Protein 9JP8 (pdb70)

Sequence (2112 aa):
MRIEKWVVREHLDGVPDVNRVYEKVVEDVRIDLRPDEMLFRTRYVSVDPYQNGLALETPIGHHMGADSIMEVVEAGPAAAFAVGDLVQGFGGWRTHVVHNGAEELWTTGIFPMVFPAYRRLDPSWYGERLPVSTALGIMGAPGMTAWGTLTRFLEVRPGDTVVVSGASGSIGTLVGQLAKRAGAGRVVGTTGSPGKAEYLRELGFDEVVLYTQGDDAEKVRQALLLAAPDGVDRYFDNLGGTVTDAVFTMLNVDSRVAVCWQWATTVNGELTGPRLLPYIMFPRTTIRGIFAQEWFTEPLLAQMHQELGGLVRDGEIRYHQTVHKGFDEIPAAYRSLYLDREHNRGKVLVEVMRIEKWVVREHLDGVPDVNRVYEKVVEDVRIDLRPDEMLFRTRYVSVDPYQNGLALETPIGHHMGADSIMEVVEAGPAAAFAVGDLVQGFGGWRTHVVHNGAEELWTTGIFPMVFPAYRRLDPSWYGERLPVSTALGIMGAPGMTAWGTLTRFLEVRPGDTVVVSGASGSIGTLVGQLAKRAGAGRVVGTTGSPGKAEYLRELGFDEVVLYTQGDDAEKVRQALLLAAPDGVDRYFDNLGGTVTDAVFTMLNVDSRVAVCWQWATTVNGELTGPRLLPYIMFPRTTIRGIFAQEWFTEPLLAQMHQELGGLVRDGEIRYHQTVHKGFDEIPAAYRSLYLDREHNRGKVLVEVMRIEKWVVREHLDGVPDVNRVYEKVVEDVRIDLRPDEMLFRTRYVSVDPYQNGLALETPIGHHMGADSIMEVVEAGPAAAFAVGDLVQGFGGWRTHVVHNGAEELWTTGIFPMVFPAYRRLDPSWYGERLPVSTALGIMGAPGMTAWGTLTRFLEVRPGDTVVVSGASGSIGTLVGQLAKRAGAGRVVGTTGSPGKAEYLRELGFDEVVLYTQGDDAEKVRQALLLAAPDGVDRYFDNLGGTVTDAVFTMLNVDSRVAVCWQWATTVNGELTGPRLLPYIMFPRTTIRGIFAQEWFTEPLLAQMHQELGGLVRDGEIRYHQTVHKGFDEIPAAYRSLYLDREHNRGKVLVEVMRIEKWVVREHLDGVPDVNRVYEKVVEDVRIDLRPDEMLFRTRYVSVDPYQNGLALETPIGHHMGADSIMEVVEAGPAAAFAVGDLVQGFGGWRTHVVHNGAEELWTTGIFPMVFPAYRRLDPSWYGERLPVSTALGIMGAPGMTAWGTLTRFLEVRPGDTVVVSGASGSIGTLVGQLAKRAGAGRVVGTTGSPGKAEYLRELGFDEVVLYTQGDDAEKVRQALLLAAPDGVDRYFDNLGGTVTDAVFTMLNVDSRVAVCWQWATTVNGELTGPRLLPYIMFPRTTIRGIFAQEWFTEPLLAQMHQELGGLVRDGEIRYHQTVHKGFDEIPAAYRSLYLDREHNRGKVLVEVMRIEKWVVREHLDGVPDVNRVYEKVVEDVRIDLRPDEMLFRTRYVSVDPYQNGLALETPIGHHMGADSIMEVVEAGPAAAFAVGDLVQGFGGWRTHVVHNGAEELWTTGIFPMVFPAYRRLDPSWYGERLPVSTALGIMGAPGMTAWGTLTRFLEVRPGDTVVVSGASGSIGTLVGQLAKRAGAGRVVGTTGSPGKAEYLRELGFDEVVLYTQGDDAEKVRQALLLAAPDGVDRYFDNLGGTVTDAVFTMLNVDSRVAVCWQWATTVNGELTGPRLLPYIMFPRTTIRGIFAQEWFTEPLLAQMHQELGGLVRDGEIRYHQTVHKGFDEIPAAYRSLYLDREHNRGKVLVEVMRIEKWVVREHLDGVPDVNRVYEKVVEDVRIDLRPDEMLFRTRYVSVDPYQNGLALETPIGHHMGADSIMEVVEAGPAAAFAVGDLVQGFGGWRTHVVHNGAEELWTTGIFPMVFPAYRRLDPSWYGERLPVSTALGIMGAPGMTAWGTLTRFLEVRPGDTVVVSGASGSIGTLVGQLAKRAGAGRVVGTTGSPGKAEYLRELGFDEVVLYTQGDDAEKVRQALLLAAPDGVDRYFDNLGGTVTDAVFTMLNVDSRVAVCWQWATTVNGELTGPRLLPYIMFPRTTIRGIFAQEWFTEPLLAQMHQELGGLVRDGEIRYHQTVHKGFDEIPAAYRSLYLDREHNRGKVLVEV

Secondary structure (DSSP, 8-state):
-EEEEEEE-----SS--HHHHEEEEEEE------TT-EEEEEEEEE--TTHHHHHHTSPTTPBPP--EEEEEEEE-TT-SS-TT-EEEE---SBSEEEE----EEE-SSSS-EEEPPPEEE-GGG--SSS-GGGGGTTTSHHHHHHHHHIIIII---TT-EEEETTTTSHHHHHHHHHHHHTT-SEEEEEES-SSTHHHHHHHT-SEEEE--SS--HHHHHHHHHHH-TT-EEEEEESS-THHHHHHTTSEEEEEEEEEE------STTS--S---GGGGGSSSEEEEEE-GGGG-SHHHHHHHHHHHHHHHHTTSS---EEEEESGGGHHHHHHHTTSS-HHHHBEEEEE-/-EEEEEEE----SS-S-HHHHEEEEEEE------TT-EEEEEEEEEE-TTHHHHHHTS-TTSBPP--EEEEEEEE-TT-SS-TT-EEEE---SBSEEEE----EEE-SSSS-EEEPPPEEPPGGG--SSS-GGGGGTTTSHHHHHHHHHIIIII-PPTT-EEEEETTTSHHHHHHHHHHHHTT-SEEEEEES-HHHHHHHHHHS-SEEEE--TTS-HHHHHHHHHHH-TT-EEEEEESS-SHHHHHHTTSEEEEEEEEEE-----EETTEE-S---GGGTTSTTEEEEEE-GGGG--HHHHHHIIIIIHHHHHTTS-----EEEESGGGHHHHHHTTTT--GGGTT-EEEE-/-EEEEEEE----SS---HHHHEEEEEEE------TT-EEEEEEEEEE-TTHHHHHHTSPTTSBPP--EEEEEEEE-TT-SS-TT-EEEE---SBSEEEE----EEE-SSSS-EEEPPPEEPPGGG--SSS-GGGGGTTTSHHHHHHHHHIIIII---TT-EEEEESTTBHHHHHHHHHHHHTT-SEEEEEESSHHHHHHHHHHT-SEEEE--TT--HHHHHHHHHHH-TT-EEEEEESS-THHHHHHTTSEEEEEEEEEE-------SSS-SS---GGGGGSTTEEEEEE-GGGG--HHHHHHHHHHHHHHHHTTSS---EEEEESGGGHHHHHHHHHHS-SS-B-EEEEE-/-EEEEEEE----SS---HHHHEEEEEEE------TT-EEEEEEEEEE-TTHHHHHHTS-TTSBPP--EEEEEEEE-TT-SS-TT-EEEE---SBSEEEE----EEE-SSSS-EEEPPPEEE-GGG-SSSS-GGGGGTTTSHHHHHHHHHIIIII---TT-EEEESSTTSHHHHHHHHHHHHTT-SEEEEEES-GGGHHHHHHHT-SEEEE--BTB-HHHHHHHHHHH-TT-EEEEEESS-SHHHHHHTTSEEEEEEEEEE------TTT---S---GGGTTSSSEEEEEE-GGGG-SHHHHHHIIIIIHHHHHHTSS----EEEE-GGGHHHHHHHHTSS--SS---EEEE-/-EEEEEEE----SS---GGGTEEEEEEE------TT-EEEEEEEEE--TTHHHHHHTSPTTSBPP--EEEEEEEE-TTSSS-TT-EEEE---SBSEEEE----EEE-SSSS-EEEPPPEE--GGG-BTTB-GGGGGTTTSHHHHHHHHHIIIII---TT-EEEESSTTSHHHHHHHHHHHHTT-SEEEEEESSTTHHHHHHHHT-SEEEE--SS--HHHHHHHHHHH-TT-EEEEEESS-HHHHHHHTTSEEEEEEEEEE--HHHHTS--SSS---GGGTTSTTEEEEEE-GGGG--HHHHHHHIIIIIHHHHHTSS---EEEEESGGGHHHHHHGGG-SS-GGG-EEEEE-/-EEEEEEESS---SS--STTTEEEEEEE------TT-EEEEEEEEE--TTHHHHHHHSPTTSBPP--EEEEEEEE-TT-SS-TT-EEEE---SBSEEEE----EEE-SSSS-EEEPPPEEEPGGG--SSS-GGGGGTTTSHHHHHHHHHIIIII---TT-EEEESSTTSHHHHHHHHHHHHTT-SEEEEEESSTTTHHHHHHHT-SEEEE--SS--HHHHHHHHHHH-TT-EEEEEESS-SHHHHHHTTSEEEEEEEEEE-----EETTEE-S---GGGTTSTTEEEEEE-GGGG-SHHHHHHHHHHHHHHHHTTSS---EEEEESGGGHHHHHHTTTSS--TT--EEEEE-

Nearest PDB structures (foldseek):
  1v3t-assembly1_B  TM=8.380E-01  e=1.446E-31  Cavia porcellus
  6eow-assembly2_D-2  TM=8.492E-01  e=2.212E-29  Rubus idaeus
  2y05-assembly4_D  TM=8.395E-01  e=2.498E-29  Homo sapiens
  5zxu-assembly1_A  TM=7.636E-01  e=1.738E-26  Vibrio vulnificus MO6-24/O
  5zxn-assembly1_B  TM=7.685E-01  e=5.501E-25  Vibrio vulnificus MO6-24/O

Structure (mmCIF, N/CA/C/O backbone):
data_9JP8
#
_entry.id   9JP8
#
_cell.length_a   115.734
_cell.length_b   115.734
_cell.length_c   158.271
_cell.angle_alpha   90.00
_cell.angle_beta   90.00
_cell.angle_gamma   120.00
#
_symmetry.space_group_name_H-M   'P 32'
#
loop_
_entity.id
_entity.type
_entity.pdbx_description
1 polymer 'NADP-dependent oxidoreductase'
2 non-polymer 'SULFATE ION'
3 non-polymer 'UNKNOWN LIGAND'
4 water water
#
loop_
_atom_site.group_PDB
_atom_site.id
_atom_site.type_symbol
_atom_site.label_atom_id
_atom_site.label_alt_id
_atom_site.label_comp_id
_atom_site.label_asym_id
_atom_site.label_entity_id
_atom_site.label_seq_id
_atom_site.pdbx_PDB_ins_code
_atom_site.Cartn_x
_atom_site.Cartn_y
_atom_site.Cartn_z
_atom_site.occupancy
_atom_site.B_iso_or_equiv
_atom_site.auth_seq_id
_atom_site.auth_comp_id
_atom_site.auth_asym_id
_atom_site.auth_atom_id
_atom_site.pdbx_PDB_model_num
ATOM 1 N N . MET A 1 1 ? 57.060 -45.628 29.276 1.00 48.55 1 MET A N 1
ATOM 2 C CA . MET A 1 1 ? 56.427 -44.715 28.336 1.00 45.43 1 MET A CA 1
ATOM 3 C C . MET A 1 1 ? 55.355 -45.456 27.539 1.00 42.89 1 MET A C 1
ATOM 4 O O . MET A 1 1 ? 55.484 -46.644 27.240 1.00 38.12 1 MET A O 1
ATOM 9 N N . ARG A 1 2 ? 54.282 -44.751 27.218 1.00 36.55 2 ARG A N 1
ATOM 10 C CA . ARG A 1 2 ? 53.203 -45.313 26.422 1.00 40.11 2 ARG A CA 1
ATOM 11 C C . ARG A 1 2 ? 53.540 -45.146 24.939 1.00 35.00 2 ARG A C 1
ATOM 12 O O . ARG A 1 2 ? 53.782 -44.027 24.480 1.00 37.58 2 ARG A O 1
ATOM 20 N N . ILE A 1 3 ? 53.565 -46.249 24.196 1.00 33.64 3 ILE A N 1
ATOM 21 C CA . ILE A 1 3 ? 53.680 -46.216 22.737 1.00 32.76 3 ILE A CA 1
ATOM 22 C C . ILE A 1 3 ? 52.379 -46.740 22.146 1.00 33.88 3 ILE A C 1
ATOM 23 O O . ILE A 1 3 ? 51.885 -47.798 22.555 1.00 37.53 3 ILE A O 1
ATOM 28 N N . GLU A 1 4 ? 51.809 -45.987 21.211 1.00 28.49 4 GLU A N 1
ATOM 29 C CA . GLU A 1 4 ? 50.556 -46.343 20.570 1.00 28.43 4 GLU A CA 1
ATOM 30 C C . GLU A 1 4 ? 50.800 -46.665 19.099 1.00 33.00 4 GLU A C 1
ATOM 31 O O . GLU A 1 4 ? 51.721 -46.141 18.472 1.00 25.66 4 GLU A O 1
ATOM 37 N N . LYS A 1 5 ? 50.001 -47.567 18.562 1.00 29.82 5 LYS A N 1
ATOM 38 C CA . LYS A 1 5 ? 50.224 -47.938 17.178 1.00 31.33 5 LYS A CA 1
ATOM 39 C C . LYS A 1 5 ? 48.912 -48.389 16.576 1.00 36.85 5 LYS A C 1
ATOM 40 O O . LYS A 1 5 ? 48.073 -48.973 17.269 1.00 35.58 5 LYS A O 1
ATOM 46 N N . TRP A 1 6 ? 48.731 -48.077 15.293 1.00 31.51 6 TRP A N 1
ATOM 47 C CA . TRP A 1 6 ? 47.557 -48.495 14.549 1.00 33.05 6 TRP A CA 1
ATOM 48 C C . TRP A 1 6 ? 47.874 -49.798 13.836 1.00 36.18 6 TRP A C 1
ATOM 49 O O . TRP A 1 6 ? 48.758 -49.836 12.968 1.00 31.30 6 TRP A O 1
ATOM 60 N N . VAL A 1 7 ? 47.148 -50.856 14.197 1.00 34.46 7 VAL A N 1
ATOM 61 C CA . VAL A 1 7 ? 47.433 -52.201 13.730 1.00 35.31 7 VAL A CA 1
ATOM 62 C C . VAL A 1 7 ? 46.317 -52.657 12.808 1.00 34.42 7 VAL A C 1
ATOM 63 O O . VAL A 1 7 ? 45.194 -52.143 12.830 1.00 32.72 7 VAL A O 1
ATOM 67 N N . VAL A 1 8 ? 46.640 -53.651 11.988 1.00 33.74 8 VAL A N 1
ATOM 68 C CA . VAL A 1 8 ? 45.663 -54.217 11.064 1.00 38.40 8 VAL A CA 1
ATOM 69 C C . VAL A 1 8 ? 44.793 -55.187 11.854 1.00 35.62 8 VAL A C 1
ATOM 70 O O . VAL A 1 8 ? 45.273 -56.198 12.372 1.00 38.69 8 VAL A O 1
ATOM 74 N N . ARG A 1 9 ? 43.510 -54.859 11.962 1.00 37.98 9 ARG A N 1
ATOM 75 C CA . ARG A 1 9 ? 42.562 -55.677 12.702 1.00 39.37 9 ARG A CA 1
ATOM 76 C C . ARG A 1 9 ? 42.054 -56.852 11.878 1.00 46.71 9 ARG A C 1
ATOM 77 O O . ARG A 1 9 ? 41.839 -57.944 12.415 1.00 43.60 9 ARG A O 1
ATOM 85 N N . GLU A 1 10 ? 41.844 -56.645 10.581 1.00 42.18 10 GLU A N 1
ATOM 86 C CA . GLU A 1 10 ? 41.180 -57.637 9.750 1.00 45.64 10 GLU A CA 1
ATOM 87 C C . GLU A 1 10 ? 41.564 -57.378 8.300 1.00 48.71 10 GLU A C 1
ATOM 88 O O . GLU A 1 10 ? 42.147 -56.342 7.968 1.00 44.75 10 GLU A O 1
ATOM 94 N N . HIS A 1 11 ? 41.209 -58.328 7.432 1.00 49.06 11 HIS A N 1
ATOM 95 C CA . HIS A 1 11 ? 41.530 -58.275 6.006 1.00 49.72 11 HIS A CA 1
ATOM 96 C C . HIS A 1 11 ? 40.246 -58.127 5.203 1.00 51.33 11 HIS A C 1
ATOM 97 O O . HIS A 1 11 ? 39.426 -59.050 5.160 1.00 53.46 11 HIS A O 1
ATOM 104 N N . LEU A 1 12 ? 40.075 -56.965 4.571 1.00 53.83 12 LEU A N 1
ATOM 105 C CA . LEU A 1 12 ? 38.894 -56.661 3.771 1.00 54.01 12 LEU A CA 1
ATOM 106 C C . LEU A 1 12 ? 39.348 -55.935 2.518 1.00 59.08 12 LEU A C 1
ATOM 107 O O . LEU A 1 12 ? 39.990 -54.884 2.613 1.00 63.49 12 LEU A O 1
ATOM 112 N N . ASP A 1 13 ? 39.009 -56.478 1.354 1.00 62.21 13 ASP A N 1
ATOM 113 C CA . ASP A 1 13 ? 39.349 -55.797 0.115 1.00 64.96 13 ASP A CA 1
ATOM 114 C C . ASP A 1 13 ? 38.362 -54.657 -0.143 1.00 66.84 13 ASP A C 1
ATOM 115 O O . ASP A 1 13 ? 37.317 -54.542 0.505 1.00 69.74 13 ASP A O 1
ATOM 120 N N . GLY A 1 14 ? 38.709 -53.797 -1.096 1.00 64.13 14 GLY A N 1
ATOM 121 C CA . GLY A 1 14 ? 37.843 -52.704 -1.472 1.00 66.93 14 GLY A CA 1
ATOM 122 C C . GLY A 1 14 ? 37.982 -51.514 -0.543 1.00 68.06 14 GLY A C 1
ATOM 123 O O . GLY A 1 14 ? 38.843 -51.469 0.340 1.00 67.59 14 GLY A O 1
ATOM 124 N N . VAL A 1 15 ? 37.115 -50.527 -0.764 1.00 69.89 15 VAL A N 1
ATOM 125 C CA . VAL A 1 15 ? 37.046 -49.351 0.104 1.00 71.19 15 VAL A CA 1
ATOM 126 C C . VAL A 1 15 ? 36.574 -49.815 1.475 1.00 71.67 15 VAL A C 1
ATOM 127 O O . VAL A 1 15 ? 35.383 -50.110 1.663 1.00 73.33 15 VAL A O 1
ATOM 131 N N . PRO A 1 16 ? 37.461 -49.891 2.459 1.00 73.23 16 PRO A N 1
ATOM 132 C CA . PRO A 1 16 ? 37.129 -50.579 3.703 1.00 68.75 16 PRO A CA 1
ATOM 133 C C . PRO A 1 16 ? 36.560 -49.638 4.757 1.00 69.03 16 PRO A C 1
ATOM 134 O O . PRO A 1 16 ? 36.807 -48.430 4.765 1.00 68.54 16 PRO A O 1
ATOM 138 N N . ASP A 1 17 ? 35.769 -50.223 5.650 1.00 67.29 17 ASP A N 1
ATOM 139 C CA . ASP A 1 17 ? 35.417 -49.550 6.894 1.00 64.88 17 ASP A CA 1
ATOM 140 C C . ASP A 1 17 ? 36.687 -49.420 7.724 1.00 60.91 17 ASP A C 1
ATOM 141 O O . ASP A 1 17 ? 37.174 -50.409 8.285 1.00 59.54 17 ASP A O 1
ATOM 146 N N . VAL A 1 18 ? 37.244 -48.209 7.780 1.00 55.23 18 VAL A N 1
ATOM 147 C CA . VAL A 1 18 ? 38.543 -48.030 8.421 1.00 55.39 18 VAL A CA 1
ATOM 148 C C . VAL A 1 18 ? 38.491 -48.477 9.878 1.00 51.89 18 VAL A C 1
ATOM 149 O O . VAL A 1 18 ? 39.469 -49.022 10.403 1.00 51.11 18 VAL A O 1
ATOM 153 N N . ASN A 1 19 ? 37.343 -48.300 10.542 1.00 56.05 19 ASN A N 1
ATOM 154 C CA . ASN A 1 19 ? 37.199 -48.765 11.916 1.00 56.84 19 ASN A CA 1
ATOM 155 C C . ASN A 1 19 ? 37.235 -50.284 12.007 1.00 55.14 19 ASN A C 1
ATOM 156 O O . ASN A 1 19 ? 37.500 -50.825 13.086 1.00 60.46 19 ASN A O 1
ATOM 161 N N . ARG A 1 20 ? 36.981 -50.979 10.900 1.00 55.86 20 ARG A N 1
ATOM 162 C CA . ARG A 1 20 ? 37.073 -52.432 10.871 1.00 55.84 20 ARG A CA 1
ATOM 163 C C . ARG A 1 20 ? 38.475 -52.914 10.519 1.00 50.47 20 ARG A C 1
ATOM 164 O O . ARG A 1 20 ? 38.932 -53.936 11.041 1.00 49.96 20 ARG A O 1
ATOM 172 N N . VAL A 1 21 ? 39.178 -52.202 9.644 1.00 48.39 21 VAL A N 1
ATOM 173 C CA . VAL A 1 21 ? 40.491 -52.688 9.246 1.00 45.09 21 VAL A CA 1
ATOM 174 C C . VAL A 1 21 ? 41.534 -52.371 10.309 1.00 40.58 21 VAL A C 1
ATOM 175 O O . VAL A 1 21 ? 42.418 -53.190 10.587 1.00 38.68 21 VAL A O 1
ATOM 179 N N . TYR A 1 22 ? 41.445 -51.204 10.944 1.00 38.46 22 TYR A N 1
ATOM 180 C CA . TYR A 1 22 ? 42.485 -50.760 11.858 1.00 38.68 22 TYR A CA 1
ATOM 181 C C . TYR A 1 22 ? 41.960 -50.653 13.284 1.00 39.36 22 TYR A C 1
ATOM 182 O O . TYR A 1 22 ? 40.777 -50.382 13.508 1.00 43.40 22 TYR A O 1
ATOM 191 N N . GLU A 1 23 ? 42.868 -50.862 14.245 1.00 37.83 23 GLU A N 1
ATOM 192 C CA . GLU A 1 23 ? 42.586 -50.762 15.672 1.00 40.05 23 GLU A CA 1
ATOM 193 C C . GLU A 1 23 ? 43.789 -50.158 16.388 1.00 39.01 23 GLU A C 1
ATOM 194 O O . GLU A 1 23 ? 44.934 -50.505 16.083 1.00 39.47 23 GLU A O 1
ATOM 200 N N . LYS A 1 24 ? 43.542 -49.271 17.348 1.00 37.54 24 LYS A N 1
ATOM 201 C CA . LYS A 1 24 ? 44.645 -48.674 18.087 1.00 33.46 24 LYS A CA 1
ATOM 202 C C . LYS A 1 24 ? 45.023 -49.553 19.267 1.00 41.08 24 LYS A C 1
ATOM 203 O O . LYS A 1 24 ? 44.159 -49.988 20.032 1.00 38.21 24 LYS A O 1
ATOM 209 N N . VAL A 1 25 ? 46.314 -49.830 19.390 1.00 39.07 25 VAL A N 1
ATOM 210 C CA . VAL A 1 25 ? 46.865 -50.649 20.460 1.00 37.22 25 VAL A CA 1
ATOM 211 C C . VAL A 1 25 ? 47.814 -49.781 21.266 1.00 39.93 25 VAL A C 1
ATOM 212 O O . VAL A 1 25 ? 48.515 -48.933 20.705 1.00 34.89 25 VAL A O 1
ATOM 216 N N . VAL A 1 26 ? 47.809 -49.961 22.588 1.00 40.08 26 VAL A N 1
ATOM 217 C CA . VAL A 1 26 ? 48.650 -49.169 23.475 1.00 36.01 26 VAL A CA 1
ATOM 218 C C . VAL A 1 26 ? 49.479 -50.112 24.330 1.00 43.41 26 VAL A C 1
ATOM 219 O O . VAL A 1 26 ? 49.034 -51.193 24.731 1.00 40.50 26 VAL A O 1
ATOM 223 N N . GLU A 1 27 ? 50.693 -49.677 24.626 1.00 45.87 27 GLU A N 1
ATOM 224 C CA . GLU A 1 27 ? 51.650 -50.532 25.306 1.00 49.10 27 GLU A CA 1
ATOM 225 C C . GLU A 1 27 ? 52.532 -49.649 26.179 1.00 48.18 27 GLU A C 1
ATOM 226 O O . GLU A 1 27 ? 53.025 -48.618 25.717 1.00 42.76 27 GLU A O 1
ATOM 232 N N . ASP A 1 28 ? 52.686 -50.014 27.451 1.00 50.19 28 ASP A N 1
ATOM 233 C CA . ASP A 1 28 ? 53.559 -49.281 28.364 1.00 51.88 28 ASP A CA 1
ATOM 234 C C . ASP A 1 28 ? 54.900 -50.002 28.359 1.00 53.47 28 ASP A C 1
ATOM 235 O O . ASP A 1 28 ? 55.051 -51.052 28.985 1.00 53.43 28 ASP A O 1
ATOM 240 N N . VAL A 1 29 ? 55.867 -49.453 27.627 1.00 52.49 29 VAL A N 1
ATOM 241 C CA . VAL A 1 29 ? 57.167 -50.089 27.473 1.00 54.31 29 VAL A CA 1
ATOM 242 C C . VAL A 1 29 ? 58.218 -49.316 28.251 1.00 54.34 29 VAL A C 1
ATOM 243 O O . VAL A 1 29 ? 58.047 -48.147 28.619 1.00 50.86 29 VAL A O 1
ATOM 247 N N . ARG A 1 30 ? 59.332 -50.002 28.491 1.00 55.95 30 ARG A N 1
ATOM 248 C CA . ARG A 1 30 ? 60.588 -49.397 28.906 1.00 53.42 30 ARG A CA 1
ATOM 249 C C . ARG A 1 30 ? 61.630 -49.750 27.854 1.00 51.39 30 ARG A C 1
ATOM 250 O O . ARG A 1 30 ? 61.769 -50.920 27.485 1.00 53.45 30 ARG A O 1
ATOM 258 N N . ILE A 1 31 ? 62.331 -48.739 27.351 1.00 54.93 31 ILE A N 1
ATOM 259 C CA . ILE A 1 31 ? 63.200 -48.883 26.186 1.00 48.53 31 ILE A CA 1
ATOM 260 C C . ILE A 1 31 ? 64.576 -49.360 26.626 1.00 48.75 31 ILE A C 1
ATOM 261 O O . ILE A 1 31 ? 65.133 -48.874 27.619 1.00 53.28 31 ILE A O 1
ATOM 266 N N . ASP A 1 32 ? 65.129 -50.324 25.882 1.00 46.59 32 ASP A N 1
ATOM 267 C CA . ASP A 1 32 ? 66.466 -50.881 26.124 1.00 46.50 32 ASP A CA 1
ATOM 268 C C . ASP A 1 32 ? 67.122 -51.078 24.752 1.00 43.34 32 ASP A C 1
ATOM 269 O O . ASP A 1 32 ? 66.971 -52.132 24.127 1.00 46.98 32 ASP A O 1
ATOM 274 N N . LEU A 1 33 ? 67.853 -50.061 24.295 1.00 40.40 33 LEU A N 1
ATOM 275 C CA . LEU A 1 33 ? 68.375 -50.046 22.928 1.00 40.10 33 LEU A CA 1
ATOM 276 C C . LEU A 1 33 ? 69.609 -50.926 22.802 1.00 39.30 33 LEU A C 1
ATOM 277 O O . LEU A 1 33 ? 70.524 -50.846 23.627 1.00 38.65 33 LEU A O 1
ATOM 282 N N . ARG A 1 34 ? 69.643 -51.749 21.759 1.00 36.91 34 ARG A N 1
ATOM 283 C CA . ARG A 1 34 ? 70.894 -52.362 21.344 1.00 34.23 34 ARG A CA 1
ATOM 284 C C . ARG A 1 34 ? 71.825 -51.269 20.810 1.00 34.55 34 ARG A C 1
ATOM 285 O O . ARG A 1 34 ? 71.378 -50.153 20.530 1.00 37.48 34 ARG A O 1
ATOM 293 N N . PRO A 1 35 ? 73.128 -51.556 20.683 1.00 34.89 35 PRO A N 1
ATOM 294 C CA . PRO A 1 35 ? 74.095 -50.478 20.416 1.00 34.05 35 PRO A CA 1
ATOM 295 C C . PRO A 1 35 ? 73.819 -49.654 19.172 1.00 35.14 35 PRO A C 1
ATOM 296 O O . PRO A 1 35 ? 74.172 -48.471 19.151 1.00 37.26 35 PRO A O 1
ATOM 300 N N . ASP A 1 36 ? 73.228 -50.229 18.130 1.00 33.29 36 ASP A N 1
ATOM 301 C CA . ASP A 1 36 ? 72.972 -49.498 16.897 1.00 35.28 36 ASP A CA 1
ATOM 302 C C . ASP A 1 36 ? 71.542 -48.995 16.799 1.00 34.85 36 ASP A C 1
ATOM 303 O O . ASP A 1 36 ? 71.174 -48.419 15.771 1.00 31.07 36 ASP A O 1
ATOM 308 N N . GLU A 1 37 ? 70.727 -49.209 17.829 1.00 29.37 37 GLU A N 1
ATOM 309 C CA . GLU A 1 37 ? 69.332 -48.833 17.735 1.00 27.41 37 GLU A CA 1
ATOM 310 C C . GLU A 1 37 ? 69.122 -47.413 18.237 1.00 30.94 37 GLU A C 1
ATOM 311 O O . GLU A 1 37 ? 69.917 -46.864 19.011 1.00 34.35 37 GLU A O 1
ATOM 317 N N . MET A 1 38 ? 68.019 -46.830 17.789 1.00 26.95 38 MET A N 1
ATOM 318 C CA . MET A 1 38 ? 67.572 -45.525 18.234 1.00 26.43 38 MET A CA 1
ATOM 319 C C . MET A 1 38 ? 66.096 -45.614 18.581 1.00 29.70 38 MET A C 1
ATOM 320 O O . MET A 1 38 ? 65.357 -46.407 17.999 1.00 25.87 38 MET A O 1
ATOM 325 N N . LEU A 1 39 ? 65.689 -44.813 19.565 1.00 26.65 39 LEU A N 1
ATOM 326 C CA . LEU A 1 39 ? 64.289 -44.531 19.821 1.00 24.27 39 LEU A CA 1
ATOM 327 C C . LEU A 1 39 ? 63.931 -43.275 19.041 1.00 26.36 39 LEU A C 1
ATOM 328 O O . LEU A 1 39 ? 64.554 -42.220 19.234 1.00 25.82 39 LEU A O 1
ATOM 333 N N . PHE A 1 40 ? 62.927 -43.384 18.170 1.00 22.99 40 PHE A N 1
ATOM 334 C CA . PHE A 1 40 ? 62.460 -42.281 17.355 1.00 26.27 40 PHE A CA 1
ATOM 335 C C . PHE A 1 40 ? 61.084 -41.865 17.832 1.00 22.90 40 PHE A C 1
ATOM 336 O O . PHE A 1 40 ? 60.252 -42.716 18.142 1.00 26.95 40 PHE A O 1
ATOM 344 N N . ARG A 1 41 ? 60.837 -40.565 17.811 1.00 23.13 41 ARG A N 1
ATOM 345 C CA . ARG A 1 41 ? 59.509 -39.999 17.993 1.00 25.83 41 ARG A CA 1
ATOM 346 C C . ARG A 1 41 ? 58.935 -39.635 16.628 1.00 23.65 41 ARG A C 1
ATOM 347 O O . ARG A 1 41 ? 59.515 -38.810 15.920 1.00 23.22 41 ARG A O 1
ATOM 355 N N . THR A 1 42 ? 57.782 -40.196 16.299 1.00 23.57 42 THR A N 1
ATOM 356 C CA . THR A 1 42 ? 57.131 -39.897 15.023 1.00 25.84 42 THR A CA 1
ATOM 357 C C . THR A 1 42 ? 56.576 -38.477 15.030 1.00 29.28 42 THR A C 1
ATOM 358 O O . THR A 1 42 ? 55.843 -38.094 15.949 1.00 28.73 42 THR A O 1
ATOM 362 N N . ARG A 1 43 ? 56.945 -37.684 14.019 1.00 24.77 43 ARG A N 1
ATOM 363 C CA . ARG A 1 43 ? 56.447 -36.317 13.923 1.00 25.82 43 ARG A CA 1
ATOM 364 C C . ARG A 1 43 ? 55.345 -36.160 12.884 1.00 26.99 43 ARG A C 1
ATOM 365 O O . ARG A 1 43 ? 54.390 -35.420 13.122 1.00 26.02 43 ARG A O 1
ATOM 373 N N . TYR A 1 44 ? 55.460 -36.840 11.739 1.00 25.78 44 TYR A N 1
ATOM 374 C CA . TYR A 1 44 ? 54.466 -36.834 10.668 1.00 23.98 44 TYR A CA 1
ATOM 375 C C . TYR A 1 44 ? 54.374 -38.233 10.085 1.00 22.56 44 TYR A C 1
ATOM 376 O O . TYR A 1 44 ? 55.385 -38.938 10.011 1.00 22.56 44 TYR A O 1
ATOM 385 N N . VAL A 1 45 ? 53.169 -38.652 9.706 1.00 21.83 45 VAL A N 1
ATOM 386 C CA . VAL A 1 45 ? 53.026 -39.874 8.919 1.00 26.93 45 VAL A CA 1
ATOM 387 C C . VAL A 1 45 ? 52.306 -39.535 7.624 1.00 26.32 45 VAL A C 1
ATOM 388 O O . VAL A 1 45 ? 51.590 -38.540 7.522 1.00 26.73 45 VAL A O 1
ATOM 392 N N . SER A 1 46 ? 52.504 -40.393 6.630 1.00 26.05 46 SER A N 1
ATOM 393 C CA . SER A 1 46 ? 51.781 -40.327 5.375 1.00 25.08 46 SER A CA 1
ATOM 394 C C . SER A 1 46 ? 50.618 -41.308 5.412 1.00 28.74 46 SER A C 1
ATOM 395 O O . SER A 1 46 ? 50.681 -42.346 6.076 1.00 28.46 46 SER A O 1
ATOM 398 N N . VAL A 1 47 ? 49.548 -40.969 4.700 1.00 24.05 47 VAL A N 1
ATOM 399 C CA . VAL A 1 47 ? 48.480 -41.909 4.403 1.00 25.56 47 VAL A CA 1
ATOM 400 C C . VAL A 1 47 ? 48.341 -41.961 2.887 1.00 30.64 47 VAL A C 1
ATOM 401 O O . VAL A 1 47 ? 48.419 -40.926 2.222 1.00 27.70 47 VAL A O 1
ATOM 405 N N . ASP A 1 48 ? 48.180 -43.164 2.341 1.00 31.92 48 ASP A N 1
ATOM 406 C CA . ASP A 1 48 ? 48.301 -43.338 0.897 1.00 32.59 48 ASP A CA 1
ATOM 407 C C . ASP A 1 48 ? 47.361 -44.436 0.428 1.00 34.15 48 ASP A C 1
ATOM 408 O O . ASP A 1 48 ? 47.098 -45.390 1.172 1.00 31.00 48 ASP A O 1
ATOM 413 N N . PRO A 1 49 ? 46.872 -44.355 -0.813 1.00 34.46 49 PRO A N 1
ATOM 414 C CA . PRO A 1 49 ? 45.951 -45.396 -1.295 1.00 31.72 49 PRO A CA 1
ATOM 415 C C . PRO A 1 49 ? 46.548 -46.788 -1.326 1.00 29.93 49 PRO A C 1
ATOM 416 O O . PRO A 1 49 ? 45.794 -47.757 -1.184 1.00 35.93 49 PRO A O 1
ATOM 420 N N . TYR A 1 50 ? 47.872 -46.929 -1.478 1.00 28.68 50 TYR A N 1
ATOM 421 C CA . TYR A 1 50 ? 48.481 -48.261 -1.477 1.00 34.03 50 TYR A CA 1
ATOM 422 C C . TYR A 1 50 ? 48.333 -48.979 -0.145 1.00 35.69 50 TYR A C 1
ATOM 423 O O . TYR A 1 50 ? 48.461 -50.210 -0.090 1.00 29.34 50 TYR A O 1
ATOM 432 N N . GLN A 1 51 ? 48.069 -48.249 0.931 1.00 32.41 51 GLN A N 1
ATOM 433 C CA . GLN A 1 51 ? 47.959 -48.910 2.219 1.00 31.29 51 GLN A CA 1
ATOM 434 C C . GLN A 1 51 ? 46.779 -49.869 2.289 1.00 35.27 51 GLN A C 1
ATOM 435 O O . GLN A 1 51 ? 46.773 -50.760 3.146 1.00 35.73 51 GLN A O 1
ATOM 441 N N . ASN A 1 52 ? 45.797 -49.740 1.399 1.00 37.92 52 ASN A N 1
ATOM 442 C CA . ASN A 1 52 ? 44.780 -50.782 1.286 1.00 39.04 52 ASN A CA 1
ATOM 443 C C . ASN A 1 52 ? 45.411 -52.125 0.936 1.00 40.59 52 ASN A C 1
ATOM 444 O O . ASN A 1 52 ? 45.195 -53.125 1.631 1.00 38.35 52 ASN A O 1
ATOM 449 N N . GLY A 1 53 ? 46.198 -52.164 -0.145 1.00 38.89 53 GLY A N 1
ATOM 450 C CA . GLY A 1 53 ? 46.818 -53.417 -0.551 1.00 38.09 53 GLY A CA 1
ATOM 451 C C . GLY A 1 53 ? 47.850 -53.917 0.442 1.00 37.75 53 GLY A C 1
ATOM 452 O O . GLY A 1 53 ? 47.940 -55.122 0.704 1.00 38.68 53 GLY A O 1
ATOM 453 N N . LEU A 1 54 ? 48.628 -53.003 1.026 1.00 34.87 54 LEU A N 1
ATOM 454 C CA . LEU A 1 54 ? 49.610 -53.401 2.033 1.00 32.95 54 LEU A CA 1
ATOM 455 C C . LEU A 1 54 ? 48.935 -53.966 3.279 1.00 31.28 54 LEU A C 1
ATOM 456 O O . LEU A 1 54 ? 49.444 -54.913 3.893 1.00 32.52 54 LEU A O 1
ATOM 461 N N . ALA A 1 55 ? 47.794 -53.397 3.677 1.00 33.47 55 ALA A N 1
ATOM 462 C CA . ALA A 1 55 ? 47.087 -53.931 4.839 1.00 37.53 55 ALA A CA 1
ATOM 463 C C . ALA A 1 55 ? 46.687 -55.383 4.609 1.00 39.66 55 ALA A C 1
ATOM 464 O O . ALA A 1 55 ? 46.786 -56.214 5.521 1.00 37.64 55 ALA A O 1
ATOM 466 N N . LEU A 1 56 ? 46.268 -55.715 3.382 1.00 33.46 56 LEU A N 1
ATOM 467 C CA . LEU A 1 56 ? 45.897 -57.088 3.075 1.00 35.22 56 LEU A CA 1
ATOM 468 C C . LEU A 1 56 ? 47.076 -58.033 3.188 1.00 38.88 56 LEU A C 1
ATOM 469 O O . LEU A 1 56 ? 46.866 -59.228 3.402 1.00 37.61 56 LEU A O 1
ATOM 474 N N . GLU A 1 57 ? 48.309 -57.532 3.084 1.00 34.15 57 GLU A N 1
ATOM 475 C CA . GLU A 1 57 ? 49.484 -58.377 3.219 1.00 35.76 57 GLU A CA 1
ATOM 476 C C . GLU A 1 57 ? 50.132 -58.268 4.585 1.00 41.23 57 GLU A C 1
ATOM 477 O O . GLU A 1 57 ? 51.199 -58.849 4.791 1.00 42.51 57 GLU A O 1
ATOM 483 N N . THR A 1 58 ? 49.516 -57.536 5.526 1.00 38.00 58 THR A N 1
ATOM 484 C CA . THR A 1 58 ? 50.123 -57.338 6.834 1.00 36.32 58 THR A CA 1
ATOM 485 C C . THR A 1 58 ? 49.513 -58.322 7.819 1.00 39.98 58 THR A C 1
ATOM 486 O O . THR A 1 58 ? 48.280 -58.442 7.867 1.00 38.74 58 THR A O 1
ATOM 490 N N . PRO A 1 59 ? 50.317 -59.065 8.580 1.00 42.23 59 PRO A N 1
ATOM 491 C CA . PRO A 1 59 ? 49.741 -60.031 9.524 1.00 40.39 59 PRO A CA 1
ATOM 492 C C . PRO A 1 59 ? 48.837 -59.330 10.521 1.00 42.62 59 PRO A C 1
ATOM 493 O O . PRO A 1 59 ? 49.096 -58.196 10.924 1.00 37.93 59 PRO A O 1
ATOM 497 N N . ILE A 1 60 ? 47.749 -60.007 10.886 1.00 44.25 60 ILE A N 1
ATOM 498 C CA . ILE A 1 60 ? 46.810 -59.458 11.854 1.00 42.18 60 ILE A CA 1
ATOM 499 C C . ILE A 1 60 ? 47.564 -59.072 13.121 1.00 43.35 60 ILE A C 1
ATOM 500 O O . ILE A 1 60 ? 48.411 -59.828 13.609 1.00 39.68 60 ILE A O 1
ATOM 505 N N . GLY A 1 61 ? 47.301 -57.862 13.624 1.00 41.13 61 GLY A N 1
ATOM 506 C CA . GLY A 1 61 ? 47.960 -57.361 14.811 1.00 38.45 61 GLY A CA 1
ATOM 507 C C . GLY A 1 61 ? 49.229 -56.566 14.567 1.00 39.16 61 GLY A C 1
ATOM 508 O O . GLY A 1 61 ? 49.734 -55.940 15.504 1.00 37.06 61 GLY A O 1
ATOM 509 N N . HIS A 1 62 ? 49.769 -56.575 13.348 1.00 38.31 62 HIS A N 1
ATOM 510 C CA . HIS A 1 62 ? 50.978 -55.819 13.041 1.00 40.59 62 HIS A CA 1
ATOM 511 C C . HIS A 1 62 ? 50.609 -54.384 12.678 1.00 32.98 62 HIS A C 1
ATOM 512 O O . HIS A 1 62 ? 49.498 -54.121 12.220 1.00 33.08 62 HIS A O 1
ATOM 519 N N . HIS A 1 63 ? 51.537 -53.452 12.919 1.00 32.23 63 HIS A N 1
ATOM 520 C CA . HIS A 1 63 ? 51.267 -52.038 12.655 1.00 30.52 63 HIS A CA 1
ATOM 521 C C . HIS A 1 63 ? 51.239 -51.773 11.149 1.00 31.64 63 HIS A C 1
ATOM 522 O O . HIS A 1 63 ? 51.843 -52.498 10.361 1.00 29.38 63 HIS A O 1
ATOM 529 N N . MET A 1 64 ? 50.508 -50.734 10.759 1.00 29.55 64 MET A N 1
ATOM 530 C CA . MET A 1 64 ? 50.389 -50.361 9.353 1.00 33.29 64 MET A CA 1
ATOM 531 C C . MET A 1 64 ? 51.667 -49.649 8.937 1.00 33.31 64 MET A C 1
ATOM 532 O O . MET A 1 64 ? 52.082 -48.679 9.586 1.00 32.94 64 MET A O 1
ATOM 537 N N . GLY A 1 65 ? 52.334 -50.170 7.912 1.00 30.95 65 GLY A N 1
ATOM 538 C CA . GLY A 1 65 ? 53.509 -49.502 7.387 1.00 32.00 65 GLY A CA 1
ATOM 539 C C . GLY A 1 65 ? 53.152 -48.178 6.743 1.00 30.37 65 GLY A C 1
ATOM 540 O O . GLY A 1 65 ? 52.061 -47.994 6.204 1.00 32.70 65 GLY A O 1
ATOM 541 N N . ALA A 1 66 ? 54.094 -47.239 6.803 1.00 28.07 66 ALA A N 1
ATOM 542 C CA . ALA A 1 66 ? 53.878 -45.895 6.288 1.00 29.99 66 ALA A CA 1
ATOM 543 C C . ALA A 1 66 ? 55.204 -45.173 6.262 1.00 29.21 66 ALA A C 1
ATOM 544 O O . ALA A 1 66 ? 56.020 -45.359 7.162 1.00 26.48 66 ALA A O 1
ATOM 546 N N . ASP A 1 67 ? 55.408 -44.352 5.239 1.00 26.97 67 ASP A N 1
ATOM 547 C CA . ASP A 1 67 ? 56.508 -43.403 5.265 1.00 24.75 67 ASP A CA 1
ATOM 548 C C . ASP A 1 67 ? 56.245 -42.329 6.313 1.00 24.08 67 ASP A C 1
ATOM 549 O O . ASP A 1 67 ? 55.126 -41.829 6.455 1.00 23.36 67 ASP A O 1
ATOM 554 N N . SER A 1 68 ? 57.280 -41.955 7.047 1.00 28.23 68 SER A N 1
ATOM 555 C CA . SER A 1 68 ? 57.055 -41.014 8.127 1.00 25.64 68 SER A CA 1
ATOM 556 C C . SER A 1 68 ? 58.294 -40.157 8.318 1.00 24.76 68 SER A C 1
ATOM 557 O O . SER A 1 68 ? 59.369 -40.441 7.777 1.00 22.14 68 SER A O 1
ATOM 560 N N . ILE A 1 69 ? 58.129 -39.105 9.120 1.00 22.07 69 ILE A N 1
ATOM 561 C CA . ILE A 1 69 ? 59.224 -38.264 9.581 1.00 20.34 69 ILE A CA 1
ATOM 562 C C . ILE A 1 69 ? 59.357 -38.494 11.085 1.00 24.35 69 ILE A C 1
ATOM 563 O O . ILE A 1 69 ? 58.361 -38.425 11.808 1.00 25.60 69 ILE A O 1
ATOM 568 N N . MET A 1 70 ? 60.571 -38.787 11.543 1.00 21.96 70 MET A N 1
ATOM 569 C CA . MET A 1 70 ? 60.816 -39.192 12.923 1.00 26.24 70 MET A CA 1
ATOM 570 C C . MET A 1 70 ? 61.997 -38.416 13.469 1.00 26.89 70 MET A C 1
ATOM 571 O O . MET A 1 70 ? 62.891 -37.993 12.725 1.00 26.00 70 MET A O 1
ATOM 576 N N . GLU A 1 71 ? 61.996 -38.234 14.786 1.00 25.34 71 GLU A N 1
ATOM 577 C CA . GLU A 1 71 ? 63.022 -37.485 15.489 1.00 25.47 71 GLU A CA 1
ATOM 578 C C . GLU A 1 71 ? 63.735 -38.422 16.450 1.00 26.37 71 GLU A C 1
ATOM 579 O O . GLU A 1 71 ? 63.087 -39.153 17.208 1.00 26.53 71 GLU A O 1
ATOM 585 N N . VAL A 1 72 ? 65.059 -38.398 16.419 1.00 23.74 72 VAL A N 1
ATOM 586 C CA . VAL A 1 72 ? 65.849 -39.258 17.285 1.00 23.72 72 VAL A CA 1
ATOM 587 C C . VAL A 1 72 ? 65.798 -38.655 18.678 1.00 27.71 72 VAL A C 1
ATOM 588 O O . VAL A 1 72 ? 66.243 -37.521 18.880 1.00 25.83 72 VAL A O 1
ATOM 592 N N . VAL A 1 73 ? 65.270 -39.408 19.631 1.00 28.29 73 VAL A N 1
ATOM 593 C CA . VAL A 1 73 ? 65.190 -38.940 21.009 1.00 27.60 73 VAL A CA 1
ATOM 594 C C . VAL A 1 73 ? 66.117 -39.706 21.940 1.00 29.07 73 VAL A C 1
ATOM 595 O O . VAL A 1 73 ? 66.474 -39.170 22.997 1.00 33.41 73 VAL A O 1
ATOM 599 N N . GLU A 1 74 ? 66.546 -40.912 21.569 1.00 28.28 74 GLU A N 1
ATOM 600 C CA . GLU A 1 74 ? 67.565 -41.673 22.279 1.00 32.72 74 GLU A CA 1
ATOM 601 C C . GLU A 1 74 ? 68.359 -42.469 21.243 1.00 34.64 74 GLU A C 1
ATOM 602 O O . GLU A 1 74 ? 67.799 -42.892 20.232 1.00 32.30 74 GLU A O 1
ATOM 608 N N . ALA A 1 75 ? 69.661 -42.648 21.474 1.00 31.09 75 ALA A N 1
ATOM 609 C CA . ALA A 1 75 ? 70.514 -43.355 20.523 1.00 34.33 75 ALA A CA 1
ATOM 610 C C . ALA A 1 75 ? 71.529 -44.222 21.250 1.00 39.20 75 ALA A C 1
ATOM 611 O O . ALA A 1 75 ? 72.153 -43.777 22.217 1.00 38.47 75 ALA A O 1
ATOM 613 N N . GLY A 1 76 ? 71.698 -45.456 20.772 1.00 36.69 76 GLY A N 1
ATOM 614 C CA . GLY A 1 76 ? 72.776 -46.307 21.225 1.00 37.35 76 GLY A CA 1
ATOM 615 C C . GLY A 1 76 ? 74.116 -45.763 20.774 1.00 37.08 76 GLY A C 1
ATOM 616 O O . GLY A 1 76 ? 74.192 -44.893 19.908 1.00 39.34 76 GLY A O 1
ATOM 617 N N . PRO A 1 77 ? 75.209 -46.271 21.351 1.00 39.22 77 PRO A N 1
ATOM 618 C CA . PRO A 1 77 ? 76.533 -45.717 21.019 1.00 36.45 77 PRO A CA 1
ATOM 619 C C . PRO A 1 77 ? 76.970 -45.973 19.587 1.00 39.48 77 PRO A C 1
ATOM 620 O O . PRO A 1 77 ? 77.836 -45.243 19.088 1.00 43.30 77 PRO A O 1
ATOM 624 N N . ALA A 1 78 ? 76.431 -46.991 18.917 1.00 39.00 78 ALA A N 1
ATOM 625 C CA . ALA A 1 78 ? 76.821 -47.312 17.550 1.00 39.73 78 ALA A CA 1
ATOM 626 C C . ALA A 1 78 ? 75.762 -46.914 16.532 1.00 36.95 78 ALA A C 1
ATOM 627 O O . ALA A 1 78 ? 75.725 -47.479 15.433 1.00 38.28 78 ALA A O 1
ATOM 629 N N . ALA A 1 79 ? 74.903 -45.954 16.861 1.00 38.65 79 ALA A N 1
ATOM 630 C CA . ALA A 1 79 ? 73.749 -45.675 16.017 1.00 33.82 79 ALA A CA 1
ATOM 631 C C . ALA A 1 79 ? 74.114 -44.787 14.833 1.00 35.12 79 ALA A C 1
ATOM 632 O O . ALA A 1 79 ? 75.076 -44.013 14.871 1.00 32.21 79 ALA A O 1
ATOM 634 N N . ALA A 1 80 ? 73.315 -44.913 13.773 1.00 32.21 80 ALA A N 1
ATOM 635 C CA . ALA A 1 80 ? 73.539 -44.158 12.548 1.00 30.73 80 ALA A CA 1
ATOM 636 C C . ALA A 1 80 ? 73.293 -42.666 12.729 1.00 34.42 80 ALA A C 1
ATOM 637 O O . ALA A 1 80 ? 73.907 -41.855 12.029 1.00 34.48 80 ALA A O 1
ATOM 639 N N . PHE A 1 81 ? 72.411 -42.279 13.653 1.00 32.17 81 PHE A N 1
ATOM 640 C CA . PHE A 1 81 ? 71.986 -40.892 13.770 1.00 29.33 81 PHE A CA 1
ATOM 641 C C . PHE A 1 81 ? 72.130 -40.434 15.219 1.00 33.25 81 PHE A C 1
ATOM 642 O O . PHE A 1 81 ? 72.260 -41.246 16.138 1.00 29.34 81 PHE A O 1
ATOM 650 N N . ALA A 1 82 ? 72.113 -39.116 15.409 1.00 34.81 82 ALA A N 1
ATOM 651 C CA . ALA A 1 82 ? 72.294 -38.499 16.712 1.00 31.37 82 ALA A CA 1
ATOM 652 C C . ALA A 1 82 ? 70.981 -37.927 17.231 1.00 32.17 82 ALA A C 1
ATOM 653 O O . ALA A 1 82 ? 70.062 -37.610 16.470 1.00 33.19 82 ALA A O 1
ATOM 655 N N . VAL A 1 83 ? 70.905 -37.803 18.558 1.00 29.20 83 VAL A N 1
ATOM 656 C CA . VAL A 1 83 ? 69.727 -37.232 19.194 1.00 28.99 83 VAL A CA 1
ATOM 657 C C . VAL A 1 83 ? 69.452 -35.857 18.594 1.00 25.06 83 VAL A C 1
ATOM 658 O O . VAL A 1 83 ? 70.373 -35.087 18.307 1.00 27.20 83 VAL A O 1
ATOM 662 N N . GLY A 1 84 ? 68.179 -35.578 18.324 1.00 27.82 84 GLY A N 1
ATOM 663 C CA . GLY A 1 84 ? 67.792 -34.339 17.690 1.00 27.67 84 GLY A CA 1
ATOM 664 C C . GLY A 1 84 ? 67.731 -34.402 16.178 1.00 30.04 84 GLY A C 1
ATOM 665 O O . GLY A 1 84 ? 67.179 -33.486 15.559 1.00 29.26 84 GLY A O 1
ATOM 666 N N . ASP A 1 85 ? 68.277 -35.444 15.565 1.00 31.15 85 ASP A N 1
ATOM 667 C CA . ASP A 1 85 ? 68.218 -35.557 14.112 1.00 28.32 85 ASP A CA 1
ATOM 668 C C . ASP A 1 85 ? 66.796 -35.855 13.673 1.00 30.66 85 ASP A C 1
ATOM 669 O O . ASP A 1 85 ? 66.060 -36.584 14.346 1.00 33.44 85 ASP A O 1
ATOM 674 N N . LEU A 1 86 ? 66.411 -35.275 12.543 1.00 30.30 86 LEU A N 1
ATOM 675 C CA . LEU A 1 86 ? 65.152 -35.574 11.889 1.00 27.77 86 LEU A CA 1
ATOM 676 C C . LEU A 1 86 ? 65.446 -36.521 10.736 1.00 31.36 86 LEU A C 1
ATOM 677 O O . LEU A 1 86 ? 66.422 -36.337 10.003 1.00 25.45 86 LEU A O 1
ATOM 682 N N . VAL A 1 87 ? 64.627 -37.553 10.606 1.00 28.54 87 VAL A N 1
ATOM 683 C CA . VAL A 1 87 ? 64.930 -38.675 9.730 1.00 27.74 87 VAL A CA 1
ATOM 684 C C . VAL A 1 87 ? 63.645 -39.070 9.014 1.00 30.99 87 VAL A C 1
ATOM 685 O O . VAL A 1 87 ? 62.555 -38.947 9.577 1.00 31.37 87 VAL A O 1
ATOM 689 N N . GLN A 1 88 ? 63.753 -39.466 7.743 1.00 26.94 88 GLN A N 1
ATOM 690 C CA . GLN A 1 88 ? 62.602 -39.951 6.994 1.00 24.91 88 GLN A CA 1
ATOM 691 C C . GLN A 1 88 ? 62.775 -41.438 6.719 1.00 23.88 88 GLN A C 1
ATOM 692 O O . GLN A 1 88 ? 63.836 -41.868 6.252 1.00 24.67 88 GLN A O 1
ATOM 698 N N . GLY A 1 89 ? 61.741 -42.216 7.015 1.00 26.18 89 GLY A N 1
ATOM 699 C CA . GLY A 1 89 ? 61.832 -43.658 6.852 1.00 28.10 89 GLY A CA 1
ATOM 700 C C . GLY A 1 89 ? 60.456 -44.272 6.934 1.00 25.66 89 GLY A C 1
ATOM 701 O O . GLY A 1 89 ? 59.460 -43.584 7.169 1.00 24.46 89 GLY A O 1
ATOM 702 N N . PHE A 1 90 ? 60.404 -45.589 6.710 1.00 27.14 90 PHE A N 1
ATOM 703 C CA . PHE A 1 90 ? 59.138 -46.321 6.697 1.00 25.78 90 PHE A CA 1
ATOM 704 C C . PHE A 1 90 ? 58.738 -46.722 8.119 1.00 25.36 90 PHE A C 1
ATOM 705 O O . PHE A 1 90 ? 58.486 -47.890 8.427 1.00 25.28 90 PHE A O 1
ATOM 713 N N . GLY A 1 91 ? 58.643 -45.716 8.984 1.00 29.04 91 GLY A N 1
ATOM 714 C CA . GLY A 1 91 ? 58.372 -45.971 10.397 1.00 26.32 91 GLY A CA 1
ATOM 715 C C . GLY A 1 91 ? 56.966 -46.469 10.703 1.00 29.57 91 GLY A C 1
ATOM 716 O O . GLY A 1 91 ? 56.768 -47.116 11.737 1.00 29.30 91 GLY A O 1
ATOM 717 N N . GLY A 1 92 ? 55.980 -46.157 9.857 1.00 25.77 92 GLY A N 1
ATOM 718 C CA . GLY A 1 92 ? 54.631 -46.654 10.068 1.00 29.53 92 GLY A CA 1
ATOM 719 C C . GLY A 1 92 ? 53.809 -45.834 11.060 1.00 27.81 92 GLY A C 1
ATOM 720 O O . GLY A 1 92 ? 54.261 -44.852 11.655 1.00 25.90 92 GLY A O 1
ATOM 721 N N . TRP A 1 93 ? 52.555 -46.259 11.231 1.00 28.07 93 TRP A N 1
ATOM 722 C CA . TRP A 1 93 ? 51.598 -45.543 12.083 1.00 31.77 93 TRP A CA 1
ATOM 723 C C . TRP A 1 93 ? 51.809 -45.925 13.553 1.00 26.55 93 TRP A C 1
ATOM 724 O O . TRP A 1 93 ? 51.007 -46.633 14.174 1.00 28.98 93 TRP A O 1
ATOM 735 N N . ARG A 1 94 ? 52.921 -45.437 14.109 1.00 27.93 94 ARG A N 1
ATOM 736 C CA . ARG A 1 94 ? 53.285 -45.648 15.512 1.00 26.87 94 ARG A CA 1
ATOM 737 C C . ARG A 1 94 ? 53.752 -44.336 16.111 1.00 27.30 94 ARG A C 1
ATOM 738 O O . ARG A 1 94 ? 54.391 -43.544 15.422 1.00 24.99 94 ARG A O 1
ATOM 746 N N . THR A 1 95 ? 53.430 -44.084 17.399 1.00 26.85 95 THR A N 1
ATOM 747 C CA . THR A 1 95 ? 53.875 -42.826 17.988 1.00 20.64 95 THR A CA 1
ATOM 748 C C . THR A 1 95 ? 55.383 -42.804 18.150 1.00 24.31 95 THR A C 1
ATOM 749 O O . THR A 1 95 ? 55.999 -41.730 18.095 1.00 26.18 95 THR A O 1
ATOM 753 N N . HIS A 1 96 ? 55.994 -43.969 18.366 1.00 19.99 96 HIS A N 1
ATOM 754 C CA . HIS A 1 96 ? 57.423 -44.069 18.618 1.00 20.87 96 HIS A CA 1
ATOM 755 C C . HIS A 1 96 ? 57.899 -45.376 18.011 1.00 26.11 96 HIS A C 1
ATOM 756 O O . HIS A 1 96 ? 57.141 -46.348 17.941 1.00 29.75 96 HIS A O 1
ATOM 763 N N . VAL A 1 97 ? 59.168 -45.392 17.607 1.00 23.59 97 VAL A N 1
ATOM 764 C CA . VAL A 1 97 ? 59.773 -46.501 16.869 1.00 25.82 97 VAL A CA 1
ATOM 765 C C . VAL A 1 97 ? 61.169 -46.751 17.428 1.00 24.31 97 VAL A C 1
ATOM 766 O O . VAL A 1 97 ? 61.957 -45.815 17.591 1.00 26.58 97 VAL A O 1
ATOM 770 N N . VAL A 1 98 ? 61.501 -48.013 17.669 1.00 27.44 98 VAL A N 1
ATOM 771 C CA . VAL A 1 98 ? 62.872 -48.421 17.966 1.00 27.27 98 VAL A CA 1
ATOM 772 C C . VAL A 1 98 ? 63.389 -49.147 16.734 1.00 28.97 98 VAL A C 1
ATOM 773 O O . VAL A 1 98 ? 62.800 -50.148 16.317 1.00 26.56 98 VAL A O 1
ATOM 777 N N . HIS A 1 99 ? 64.487 -48.656 16.160 1.00 28.27 99 HIS A N 1
ATOM 778 C CA . HIS A 1 99 ? 64.947 -49.158 14.870 1.00 28.41 99 HIS A CA 1
ATOM 779 C C . HIS A 1 99 ? 66.391 -48.729 14.680 1.00 27.26 99 HIS A C 1
ATOM 780 O O . HIS A 1 99 ? 66.823 -47.714 15.241 1.00 29.12 99 HIS A O 1
ATOM 787 N N . ASN A 1 100 ? 67.148 -49.505 13.906 1.00 26.75 100 ASN A N 1
ATOM 788 C CA . ASN A 1 100 ? 68.513 -49.086 13.616 1.00 25.46 100 ASN A CA 1
ATOM 789 C C . ASN A 1 100 ? 68.623 -48.350 12.287 1.00 30.31 100 ASN A C 1
ATOM 790 O O . ASN A 1 100 ? 69.724 -47.938 11.904 1.00 25.47 100 ASN A O 1
ATOM 795 N N . GLY A 1 101 ? 67.509 -48.131 11.599 1.00 28.00 101 GLY A N 1
ATOM 796 C CA . GLY A 1 101 ? 67.556 -47.389 10.347 1.00 27.65 101 GLY A CA 1
ATOM 797 C C . GLY A 1 101 ? 67.969 -48.185 9.118 1.00 29.54 101 GLY A C 1
ATOM 798 O O . GLY A 1 101 ? 68.058 -47.596 8.026 1.00 28.57 101 GLY A O 1
ATOM 799 N N . ALA A 1 102 ? 68.187 -49.498 9.243 1.00 31.75 102 ALA A N 1
ATOM 800 C CA . ALA A 1 102 ? 68.639 -50.333 8.126 1.00 35.57 102 ALA A CA 1
ATOM 801 C C . ALA A 1 102 ? 67.524 -50.602 7.113 1.00 30.45 102 ALA A C 1
ATOM 802 O O . ALA A 1 102 ? 66.327 -50.540 7.426 1.00 29.26 102 ALA A O 1
ATOM 804 N N . GLU A 1 103 ? 67.938 -50.944 5.881 1.00 33.19 103 GLU A N 1
ATOM 805 C CA . GLU A 1 103 ? 67.019 -51.475 4.878 1.00 31.54 103 GLU A CA 1
ATOM 806 C C . GLU A 1 103 ? 66.313 -52.705 5.415 1.00 31.32 103 GLU A C 1
ATOM 807 O O . GLU A 1 103 ? 66.867 -53.452 6.219 1.00 31.75 103 GLU A O 1
ATOM 813 N N . GLU A 1 104 ? 65.113 -52.969 4.904 1.00 28.83 104 GLU A N 1
ATOM 814 C CA . GLU A 1 104 ? 64.367 -54.161 5.301 1.00 33.30 104 GLU A CA 1
ATOM 815 C C . GLU A 1 104 ? 63.878 -54.929 4.078 1.00 31.98 104 GLU A C 1
ATOM 816 O O . GLU A 1 104 ? 63.046 -54.428 3.318 1.00 30.88 104 GLU A O 1
ATOM 822 N N . LEU A 1 105 ? 64.364 -56.156 3.915 1.00 31.58 105 LEU A N 1
ATOM 823 C CA . LEU A 1 105 ? 63.781 -57.084 2.950 1.00 35.20 105 LEU A CA 1
ATOM 824 C C . LEU A 1 105 ? 62.445 -57.598 3.466 1.00 39.94 105 LEU A C 1
ATOM 825 O O . LEU A 1 105 ? 62.378 -58.192 4.545 1.00 39.26 105 LEU A O 1
ATOM 830 N N . TRP A 1 106 ? 61.385 -57.390 2.696 1.00 33.64 106 TRP A N 1
ATOM 831 C CA . TRP A 1 106 ? 60.047 -57.846 3.052 1.00 39.34 106 TRP A CA 1
ATOM 832 C C . TRP A 1 106 ? 59.554 -58.763 1.944 1.00 42.82 106 TRP A C 1
ATOM 833 O O . TRP A 1 106 ? 59.427 -58.322 0.796 1.00 39.40 106 TRP A O 1
ATOM 844 N N . THR A 1 107 ? 59.299 -60.042 2.267 1.00 40.07 107 THR A N 1
ATOM 845 C CA . THR A 1 107 ? 58.965 -61.016 1.222 1.00 48.31 107 THR A CA 1
ATOM 846 C C . THR A 1 107 ? 57.556 -61.599 1.314 1.00 48.61 107 THR A C 1
ATOM 847 O O . THR A 1 107 ? 57.256 -62.554 0.589 1.00 53.60 107 THR A O 1
ATOM 851 N N . THR A 1 108 ? 56.672 -61.048 2.142 1.00 45.61 108 THR A N 1
ATOM 852 C CA . THR A 1 108 ? 55.361 -61.664 2.322 1.00 51.24 108 THR A CA 1
ATOM 853 C C . THR A 1 108 ? 54.328 -61.238 1.288 1.00 52.71 108 THR A C 1
ATOM 854 O O . THR A 1 108 ? 53.247 -61.833 1.245 1.00 51.57 108 THR A O 1
ATOM 858 N N . GLY A 1 109 ? 54.612 -60.225 0.471 1.00 47.70 109 GLY A N 1
ATOM 859 C CA . GLY A 1 109 ? 53.664 -59.737 -0.503 1.00 47.01 109 GLY A CA 1
ATOM 860 C C . GLY A 1 109 ? 53.777 -60.489 -1.813 1.00 44.35 109 GLY A C 1
ATOM 861 O O . GLY A 1 109 ? 54.434 -61.525 -1.916 1.00 45.58 109 GLY A O 1
ATOM 862 N N . ILE A 1 110 ? 53.131 -59.930 -2.837 1.00 45.10 110 ILE A N 1
ATOM 863 C CA . ILE A 1 110 ? 53.134 -60.549 -4.158 1.00 42.53 110 ILE A CA 1
ATOM 864 C C . ILE A 1 110 ? 54.55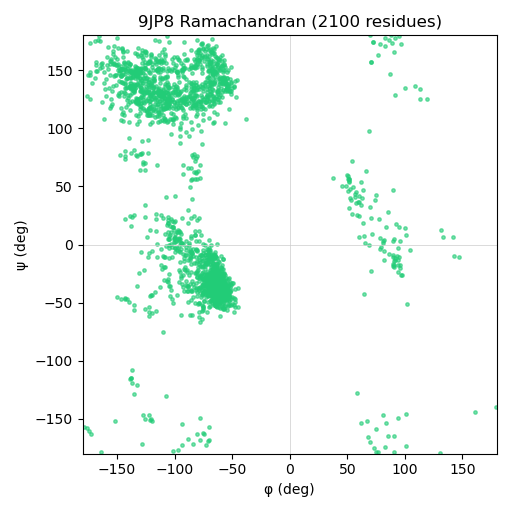3 -60.648 -4.701 1.00 41.34 110 ILE A C 1
ATOM 865 O O . ILE A 1 110 ? 54.947 -61.676 -5.263 1.00 43.52 110 ILE A O 1
ATOM 870 N N . PHE A 1 111 ? 55.335 -59.588 -4.557 1.00 33.08 111 PHE A N 1
ATOM 871 C CA . PHE A 1 111 ? 56.734 -59.583 -4.949 1.00 32.02 111 PHE A CA 1
ATOM 872 C C . PHE A 1 111 ? 57.580 -59.159 -3.763 1.00 33.99 111 PHE A C 1
ATOM 873 O O . PHE A 1 111 ? 57.116 -58.392 -2.922 1.00 32.38 111 PHE A O 1
ATOM 881 N N . PRO A 1 112 ? 58.830 -59.614 -3.684 1.00 33.61 112 PRO A N 1
ATOM 882 C CA . PRO A 1 112 ? 59.709 -59.155 -2.604 1.00 31.50 112 PRO A CA 1
ATOM 883 C C . PRO A 1 112 ? 59.953 -57.658 -2.707 1.00 34.96 112 PRO A C 1
ATOM 884 O O . PRO A 1 112 ? 59.860 -57.065 -3.785 1.00 29.50 112 PRO A O 1
ATOM 888 N N . MET A 1 113 ? 60.272 -57.048 -1.566 1.00 32.47 113 MET A N 1
ATOM 889 C CA . MET A 1 113 ? 60.542 -55.619 -1.502 1.00 32.09 113 MET A CA 1
ATOM 890 C C . MET A 1 113 ? 61.687 -55.342 -0.547 1.00 34.85 113 MET A C 1
ATOM 891 O O . MET A 1 113 ? 61.905 -56.080 0.413 1.00 30.03 113 MET A O 1
ATOM 896 N N . VAL A 1 114 ? 62.399 -54.253 -0.811 1.00 35.49 114 VAL A N 1
ATOM 897 C CA . VAL A 1 114 ? 63.415 -53.739 0.095 1.00 30.13 114 VAL A CA 1
ATOM 898 C C . VAL A 1 114 ? 62.985 -52.338 0.494 1.00 32.25 114 VAL A C 1
ATOM 899 O O . VAL A 1 114 ? 63.065 -51.402 -0.311 1.00 31.74 114 VAL A O 1
ATOM 903 N N . PHE A 1 115 ? 62.498 -52.198 1.710 1.00 28.38 115 PHE A N 1
ATOM 904 C CA . PHE A 1 115 ? 62.259 -50.872 2.267 1.00 28.26 115 PHE A CA 1
ATOM 905 C C . PHE A 1 115 ? 63.592 -50.138 2.381 1.00 27.57 115 PHE A C 1
ATOM 906 O O . PHE A 1 115 ? 64.566 -50.715 2.884 1.00 28.39 115 PHE A O 1
ATOM 914 N N . PRO A 1 116 ? 63.689 -48.890 1.917 1.00 24.35 116 PRO A N 1
ATOM 915 C CA . PRO A 1 116 ? 64.973 -48.180 1.957 1.00 28.60 116 PRO A CA 1
ATOM 916 C C . PRO A 1 116 ? 65.466 -47.969 3.377 1.00 29.38 116 PRO A C 1
ATOM 917 O O . PRO A 1 116 ? 64.697 -48.004 4.337 1.00 26.49 116 PRO A O 1
ATOM 921 N N . ALA A 1 117 ? 66.766 -47.714 3.503 1.00 25.36 117 ALA A N 1
ATOM 922 C CA . ALA A 1 117 ? 67.283 -47.288 4.791 1.00 30.98 117 ALA A CA 1
ATOM 923 C C . ALA A 1 117 ? 66.724 -45.909 5.143 1.00 27.46 117 ALA A C 1
ATOM 924 O O . ALA A 1 117 ? 66.442 -45.085 4.270 1.00 26.83 117 ALA A O 1
ATOM 926 N N . TYR A 1 118 ? 66.538 -45.666 6.442 1.00 28.54 118 TYR A N 1
ATOM 927 C CA . TYR A 1 118 ? 66.147 -44.337 6.900 1.00 24.07 118 TYR A CA 1
ATOM 928 C C . TYR A 1 118 ? 67.190 -43.323 6.442 1.00 25.71 118 TYR A C 1
ATOM 929 O O . TYR A 1 118 ? 68.368 -43.642 6.265 1.00 26.46 118 TYR A O 1
ATOM 938 N N . ARG A 1 119 ? 66.756 -42.093 6.220 1.00 25.97 119 ARG A N 1
ATOM 939 C CA . ARG A 1 119 ? 67.653 -41.068 5.715 1.00 29.67 119 ARG A CA 1
ATOM 940 C C . ARG A 1 119 ? 67.510 -39.839 6.586 1.00 29.30 119 ARG A C 1
ATOM 941 O O . ARG A 1 119 ? 66.422 -39.545 7.081 1.00 27.88 119 ARG A O 1
ATOM 949 N N . ARG A 1 120 ? 68.595 -39.104 6.739 1.00 31.22 120 ARG A N 1
ATOM 950 C CA . ARG A 1 120 ? 68.560 -37.930 7.571 1.00 33.51 120 ARG A CA 1
ATOM 951 C C . ARG A 1 120 ? 68.125 -36.716 6.810 1.00 32.85 120 ARG A C 1
ATOM 952 O O . ARG A 1 120 ? 68.518 -36.515 5.681 1.00 33.06 120 ARG A O 1
ATOM 960 N N . LEU A 1 121 ? 67.320 -35.900 7.447 1.00 27.34 121 LEU A N 1
ATOM 961 C CA . LEU A 1 121 ? 66.906 -34.648 6.834 1.00 28.43 121 LEU A CA 1
ATOM 962 C C . LEU A 1 121 ? 67.804 -33.509 7.290 1.00 32.98 121 LEU A C 1
ATOM 963 O O . LEU A 1 121 ? 68.082 -33.360 8.486 1.00 36.95 121 LEU A O 1
ATOM 968 N N . ASP A 1 122 ? 68.282 -32.728 6.340 1.00 37.60 122 ASP A N 1
ATOM 969 C CA . ASP A 1 122 ? 69.020 -31.515 6.667 1.00 38.52 122 ASP A CA 1
ATOM 970 C C . ASP A 1 122 ? 68.029 -30.447 7.123 1.00 36.65 122 ASP A C 1
ATOM 971 O O . ASP A 1 122 ? 67.292 -29.900 6.297 1.00 41.68 122 ASP A O 1
ATOM 976 N N . PRO A 1 123 ? 67.967 -30.113 8.416 1.00 44.97 123 PRO A N 1
ATOM 977 C CA . PRO A 1 123 ? 66.974 -29.115 8.854 1.00 39.57 123 PRO A CA 1
ATOM 978 C C . PRO A 1 123 ? 67.105 -27.776 8.131 1.00 44.98 123 PRO A C 1
ATOM 979 O O . PRO A 1 123 ? 66.103 -27.062 7.997 1.00 43.02 123 PRO A O 1
ATOM 983 N N . SER A 1 124 ? 68.296 -27.438 7.620 1.00 42.95 124 SER A N 1
ATOM 984 C CA . SER A 1 124 ? 68.457 -26.205 6.848 1.00 47.05 124 SER A CA 1
ATOM 985 C C . SER A 1 124 ? 67.652 -26.219 5.555 1.00 45.66 124 SER A C 1
ATOM 986 O O . SER A 1 124 ? 67.309 -25.154 5.031 1.00 47.27 124 SER A O 1
ATOM 989 N N . TRP A 1 125 ? 67.364 -27.405 5.010 1.00 42.83 125 TRP A N 1
ATOM 990 C CA . TRP A 1 125 ? 66.512 -27.491 3.829 1.00 40.15 125 TRP A CA 1
ATOM 991 C C . TRP A 1 125 ? 65.169 -26.816 4.047 1.00 42.24 125 TRP A C 1
ATOM 992 O O . TRP A 1 125 ? 64.572 -26.298 3.104 1.00 39.39 125 TRP A O 1
ATOM 1003 N N . TYR A 1 126 ? 64.666 -26.811 5.268 1.00 37.15 126 TYR A N 1
ATOM 1004 C CA . TYR A 1 126 ? 63.271 -26.461 5.457 1.00 34.47 126 TYR A CA 1
ATOM 1005 C C . TYR A 1 126 ? 63.139 -25.153 6.223 1.00 40.31 126 TYR A C 1
ATOM 1006 O O . TYR A 1 126 ? 64.085 -24.655 6.833 1.00 47.03 126 TYR A O 1
ATOM 1015 N N . GLY A 1 127 ? 61.949 -24.581 6.143 1.00 41.29 127 GLY A N 1
ATOM 1016 C CA . GLY A 1 127 ? 61.700 -23.326 6.806 1.00 45.65 127 GLY A CA 1
ATOM 1017 C C . GLY A 1 127 ? 60.239 -22.985 6.702 1.00 46.83 127 GLY A C 1
ATOM 1018 O O . GLY A 1 127 ? 59.407 -23.841 6.388 1.00 44.07 127 GLY A O 1
ATOM 1019 N N . GLU A 1 128 ? 59.941 -21.713 6.958 1.00 52.97 128 GLU A N 1
ATOM 1020 C CA . GLU A 1 128 ? 58.563 -21.240 6.918 1.00 53.67 128 GLU A CA 1
ATOM 1021 C C . GLU A 1 128 ? 57.891 -21.570 5.589 1.00 50.87 128 GLU A C 1
ATOM 1022 O O . GLU A 1 128 ? 56.805 -22.161 5.557 1.00 47.13 128 GLU A O 1
ATOM 1028 N N . ARG A 1 129 ? 58.513 -21.190 4.475 1.00 49.45 129 ARG A N 1
ATOM 1029 C CA . ARG A 1 129 ? 57.832 -21.362 3.200 1.00 48.12 129 ARG A CA 1
ATOM 1030 C C . ARG A 1 129 ? 57.927 -22.787 2.667 1.00 47.89 129 ARG A C 1
ATOM 1031 O O . ARG A 1 129 ? 57.185 -23.140 1.742 1.00 48.42 129 ARG A O 1
ATOM 1039 N N . LEU A 1 130 ? 58.819 -23.608 3.222 1.00 45.88 130 LEU A N 1
ATOM 1040 C CA . LEU A 1 130 ? 59.011 -24.995 2.785 1.00 42.38 130 LEU A CA 1
ATOM 1041 C C . LEU A 1 130 ? 59.104 -25.868 4.028 1.00 34.44 130 LEU A C 1
ATOM 1042 O O . LEU A 1 130 ? 60.205 -26.223 4.467 1.00 35.44 130 LEU A O 1
ATOM 1047 N N . PRO A 1 131 ? 57.970 -26.230 4.625 1.00 34.36 131 PRO A N 1
ATOM 1048 C CA . PRO A 1 131 ? 58.006 -26.896 5.934 1.00 35.14 131 PRO A CA 1
ATOM 1049 C C . PRO A 1 131 ? 58.553 -28.310 5.837 1.00 35.27 131 PRO A C 1
ATOM 1050 O O . PRO A 1 131 ? 58.541 -28.953 4.781 1.00 32.40 131 PRO A O 1
ATOM 1054 N N . VAL A 1 132 ? 59.049 -28.790 6.977 1.00 28.20 132 VAL A N 1
ATOM 1055 C CA . VAL A 1 132 ? 59.692 -30.093 7.026 1.00 28.14 132 VAL A CA 1
ATOM 1056 C C . VAL A 1 132 ? 58.717 -31.186 6.643 1.00 26.25 132 VAL A C 1
ATOM 1057 O O . VAL A 1 132 ? 59.133 -32.245 6.165 1.00 27.33 132 VAL A O 1
ATOM 1061 N N . SER A 1 133 ? 57.415 -30.943 6.806 1.00 25.52 133 SER A N 1
ATOM 1062 C CA . SER A 1 133 ? 56.438 -31.938 6.420 1.00 24.94 133 SER A CA 1
ATOM 1063 C C . SER A 1 133 ? 56.459 -32.202 4.908 1.00 28.46 133 SER A C 1
ATOM 1064 O O . SER A 1 133 ? 55.957 -33.242 4.482 1.00 27.35 133 SER A O 1
ATOM 1067 N N . THR A 1 134 ? 57.053 -31.315 4.098 1.00 25.88 134 THR A N 1
ATOM 1068 C CA . THR A 1 134 ? 57.157 -31.631 2.666 1.00 26.26 134 THR A CA 1
ATOM 1069 C C . THR A 1 134 ? 58.190 -32.709 2.376 1.00 28.58 134 THR A C 1
ATOM 1070 O O . THR A 1 134 ? 58.292 -33.149 1.226 1.00 27.00 134 THR A O 1
ATOM 1074 N N . ALA A 1 135 ? 58.956 -33.152 3.377 1.00 25.95 135 ALA A N 1
ATOM 1075 C CA . ALA A 1 135 ? 59.820 -34.302 3.154 1.00 25.37 135 ALA A CA 1
ATOM 1076 C C . ALA A 1 135 ? 59.028 -35.572 2.883 1.00 24.59 135 ALA A C 1
ATOM 1077 O O . ALA A 1 135 ? 59.618 -36.582 2.485 1.00 26.02 135 ALA A O 1
ATOM 1079 N N . LEU A 1 136 ? 57.713 -35.542 3.060 1.00 21.30 136 LEU A N 1
ATOM 1080 C CA . LEU A 1 136 ? 56.860 -36.659 2.703 1.00 24.38 136 LEU A CA 1
ATOM 1081 C C . LEU A 1 136 ? 56.084 -36.389 1.430 1.00 22.67 136 LEU A C 1
ATOM 1082 O O . LEU A 1 136 ? 55.239 -37.203 1.052 1.00 22.68 136 LEU A O 1
ATOM 1087 N N . GLY A 1 137 ? 56.344 -35.262 0.771 1.00 27.16 137 GLY A N 1
ATOM 1088 C CA . GLY A 1 137 ? 55.616 -34.902 -0.423 1.00 30.18 137 GLY A CA 1
ATOM 1089 C C . GLY A 1 137 ? 56.540 -34.361 -1.494 1.00 26.95 137 GLY A C 1
ATOM 1090 O O . GLY A 1 137 ? 57.365 -35.091 -2.039 1.00 28.21 137 GLY A O 1
ATOM 1091 N N . ILE A 1 138 ? 56.469 -33.057 -1.741 1.00 27.45 138 ILE A N 1
ATOM 1092 C CA . ILE A 1 138 ? 57.187 -32.499 -2.883 1.00 27.60 138 ILE A CA 1
ATOM 1093 C C . ILE A 1 138 ? 58.688 -32.478 -2.638 1.00 29.78 138 ILE A C 1
ATOM 1094 O O . ILE A 1 138 ? 59.478 -32.539 -3.584 1.00 28.15 138 ILE A O 1
ATOM 1099 N N . MET A 1 139 ? 59.124 -32.431 -1.388 1.00 25.42 139 MET A N 1
ATOM 1100 C CA . MET A 1 139 ? 60.550 -32.529 -1.126 1.00 27.16 139 MET A CA 1
ATOM 1101 C C . MET A 1 139 ? 60.993 -33.951 -0.828 1.00 23.63 139 MET A C 1
ATOM 1102 O O . MET A 1 139 ? 62.149 -34.163 -0.459 1.00 28.39 139 MET A O 1
ATOM 1107 N N . GLY A 1 140 ? 60.115 -34.933 -1.010 1.00 26.26 140 GLY A N 1
ATOM 1108 C CA . GLY A 1 140 ? 60.467 -36.298 -0.664 1.00 24.82 140 GLY A CA 1
ATOM 1109 C C . GLY A 1 140 ? 60.362 -37.245 -1.838 1.00 32.00 140 GLY A C 1
ATOM 1110 O O . GLY A 1 140 ? 60.563 -36.824 -2.980 1.00 26.54 140 GLY A O 1
ATOM 1111 N N . ALA A 1 141 ? 60.065 -38.523 -1.581 1.00 30.63 141 ALA A N 1
ATOM 1112 C CA . ALA A 1 141 ? 59.924 -39.472 -2.689 1.00 31.10 141 ALA A CA 1
ATOM 1113 C C . ALA A 1 141 ? 58.874 -39.067 -3.721 1.00 30.78 141 ALA A C 1
ATOM 1114 O O . ALA A 1 141 ? 59.146 -39.222 -4.924 1.00 30.72 141 ALA A O 1
ATOM 1116 N N . PRO A 1 142 ? 57.683 -38.584 -3.360 1.00 30.71 142 PRO A N 1
ATOM 1117 C CA . PRO A 1 142 ? 56.741 -38.182 -4.419 1.00 30.15 142 PRO A CA 1
ATOM 1118 C C . PRO A 1 142 ? 57.290 -37.100 -5.329 1.00 33.98 142 PRO A C 1
ATOM 1119 O O . PRO A 1 142 ? 57.173 -37.196 -6.564 1.00 34.05 142 PRO A O 1
ATOM 1123 N N . GLY A 1 143 ? 57.869 -36.054 -4.747 1.00 31.41 143 GLY A N 1
ATOM 1124 C CA . GLY A 1 143 ? 58.446 -34.994 -5.558 1.00 26.09 143 GLY A CA 1
ATOM 1125 C C . GLY A 1 143 ? 59.616 -35.478 -6.391 1.00 32.82 143 GLY A C 1
ATOM 1126 O O . GLY A 1 143 ? 59.718 -35.147 -7.578 1.00 32.25 143 GLY A O 1
ATOM 1127 N N . MET A 1 144 ? 60.495 -36.294 -5.799 1.00 29.11 144 MET A N 1
ATOM 1128 C CA . MET A 1 144 ? 61.631 -36.806 -6.558 1.00 27.18 144 MET A CA 1
ATOM 1129 C C . MET A 1 144 ? 61.187 -37.722 -7.691 1.00 31.38 144 MET A C 1
ATOM 1130 O O . MET A 1 144 ? 61.888 -37.829 -8.708 1.00 31.19 144 MET A O 1
ATOM 1135 N N . THR A 1 145 ? 60.017 -38.353 -7.572 1.00 28.93 145 THR A N 1
ATOM 1136 C CA . THR A 1 145 ? 59.530 -39.169 -8.680 1.00 28.63 145 THR A CA 1
ATOM 1137 C C . THR A 1 145 ? 59.305 -38.317 -9.919 1.00 32.09 145 THR A C 1
ATOM 1138 O O . THR A 1 145 ? 59.701 -38.694 -11.030 1.00 28.77 145 THR A O 1
ATOM 1142 N N . ALA A 1 146 ? 58.696 -37.150 -9.737 1.00 28.32 146 ALA A N 1
ATOM 1143 C CA . ALA A 1 146 ? 58.485 -36.224 -10.832 1.00 27.17 146 ALA A CA 1
ATOM 1144 C C . ALA A 1 146 ? 59.775 -35.510 -11.197 1.00 32.52 146 ALA A C 1
ATOM 1145 O O . ALA A 1 146 ? 60.195 -35.526 -12.357 1.00 27.31 146 ALA A O 1
ATOM 1147 N N . TRP A 1 147 ? 60.432 -34.891 -10.239 1.00 26.83 147 TRP A N 1
ATOM 1148 C CA . TRP A 1 147 ? 61.625 -34.105 -10.519 1.00 30.20 147 TRP A CA 1
ATOM 1149 C C . TRP A 1 147 ? 62.816 -34.891 -10.985 1.00 29.97 147 TRP A C 1
ATOM 1150 O O . TRP A 1 147 ? 63.544 -34.473 -11.864 1.00 31.97 147 TRP A O 1
ATOM 1161 N N . GLY A 1 148 ? 63.039 -36.016 -10.344 1.00 27.31 148 GLY A N 1
ATOM 1162 C CA . GLY A 1 148 ? 64.153 -36.840 -10.780 1.00 28.13 148 GLY A CA 1
ATOM 1163 C C . GLY A 1 148 ? 63.971 -37.342 -12.205 1.00 30.36 148 GLY A C 1
ATOM 1164 O O . GLY A 1 148 ? 64.920 -37.366 -12.993 1.00 29.11 148 GLY A O 1
ATOM 1165 N N . THR A 1 149 ? 62.747 -37.723 -12.565 1.00 32.23 149 THR A N 1
ATOM 1166 C CA . THR A 1 149 ? 62.514 -38.223 -13.913 1.00 26.44 149 THR A CA 1
ATOM 1167 C C . THR A 1 149 ? 62.802 -37.142 -14.943 1.00 32.98 149 THR A C 1
ATOM 1168 O O . THR A 1 149 ? 63.478 -37.393 -15.946 1.00 30.18 149 THR A O 1
ATOM 1172 N N . LEU A 1 150 ? 62.334 -35.921 -14.688 1.00 30.91 150 LEU A N 1
ATOM 1173 C CA . LEU A 1 150 ? 62.510 -34.848 -15.653 1.00 29.25 150 LEU A CA 1
ATOM 1174 C C . LEU A 1 150 ? 63.970 -34.439 -15.777 1.00 34.09 150 LEU A C 1
ATOM 1175 O O . LEU A 1 150 ? 64.454 -34.207 -16.890 1.00 32.52 150 LEU A O 1
ATOM 1180 N N . THR A 1 151 ? 64.702 -34.395 -14.660 1.00 30.63 151 THR A N 1
ATOM 1181 C CA . THR A 1 151 ? 66.076 -33.910 -14.701 1.00 32.42 151 THR A CA 1
ATOM 1182 C C . THR A 1 151 ? 67.063 -34.982 -15.141 1.00 32.78 151 THR A C 1
ATOM 1183 O O . THR A 1 151 ? 68.136 -34.648 -15.650 1.00 32.52 151 THR A O 1
ATOM 1187 N N . ARG A 1 152 ? 66.740 -36.264 -14.955 1.00 32.29 152 ARG A N 1
ATOM 1188 C CA . ARG A 1 152 ? 67.698 -37.337 -15.186 1.00 32.40 152 ARG A CA 1
ATOM 1189 C C . ARG A 1 152 ? 67.328 -38.280 -16.330 1.00 32.62 152 ARG A C 1
ATOM 1190 O O . ARG A 1 152 ? 68.142 -39.142 -16.681 1.00 31.36 152 ARG A O 1
ATOM 1198 N N . PHE A 1 153 ? 66.116 -38.200 -16.860 1.00 29.99 153 PHE A N 1
ATOM 1199 C CA . PHE A 1 153 ? 65.706 -39.183 -17.856 1.00 32.78 153 PHE A CA 1
ATOM 1200 C C . PHE A 1 153 ? 64.907 -38.618 -19.016 1.00 28.58 153 PHE A C 1
ATOM 1201 O O . PHE A 1 153 ? 65.177 -38.952 -20.177 1.00 29.75 153 PHE A O 1
ATOM 1209 N N . LEU A 1 154 ? 63.871 -37.827 -18.729 1.00 28.39 154 LEU A N 1
ATOM 1210 C CA . LEU A 1 154 ? 62.835 -37.661 -19.744 1.00 23.71 154 LEU A CA 1
ATOM 1211 C C . LEU A 1 154 ? 63.251 -36.751 -20.898 1.00 30.38 154 LEU A C 1
ATOM 1212 O O . LEU A 1 154 ? 62.677 -36.876 -21.987 1.00 25.40 154 LEU A O 1
ATOM 1217 N N . GLU A 1 155 ? 64.218 -35.857 -20.701 1.00 27.94 155 GLU A N 1
ATOM 1218 C CA . GLU A 1 155 ? 64.739 -35.027 -21.796 1.00 31.45 155 GLU A CA 1
ATOM 1219 C C . GLU A 1 155 ? 63.621 -34.324 -22.560 1.00 32.18 155 GLU A C 1
ATOM 1220 O O . GLU A 1 155 ? 63.503 -34.433 -23.783 1.00 29.27 155 GLU A O 1
ATOM 1226 N N . VAL A 1 156 ? 62.785 -33.597 -21.826 1.00 29.06 156 VAL A N 1
ATOM 1227 C CA . VAL A 1 156 ? 61.747 -32.788 -22.450 1.00 31.08 156 VAL A CA 1
ATOM 1228 C C . VAL A 1 156 ? 62.406 -31.556 -23.057 1.00 33.32 156 VAL A C 1
ATOM 1229 O O . VAL A 1 156 ? 63.221 -30.893 -22.405 1.00 29.89 156 VAL A O 1
ATOM 1233 N N . ARG A 1 157 ? 62.074 -31.259 -24.312 1.00 33.84 157 ARG A N 1
ATOM 1234 C CA . ARG A 1 157 ? 62.685 -30.193 -25.090 1.00 31.81 157 ARG A CA 1
ATOM 1235 C C . ARG A 1 157 ? 61.640 -29.187 -25.559 1.00 29.76 157 ARG A C 1
ATOM 1236 O O . ARG A 1 157 ? 60.451 -29.508 -25.654 1.00 27.63 157 ARG A O 1
ATOM 1244 N N . PRO A 1 158 ? 62.049 -27.959 -25.868 1.00 34.80 158 PRO A N 1
ATOM 1245 C CA . PRO A 1 158 ? 61.119 -27.026 -26.504 1.00 31.52 158 PRO A CA 1
ATOM 1246 C C . PRO A 1 158 ? 60.465 -27.681 -27.708 1.00 32.56 158 PRO A C 1
ATOM 1247 O O . PRO A 1 158 ? 61.137 -28.284 -28.544 1.00 29.43 158 PRO A O 1
ATOM 1251 N N . GLY A 1 159 ? 59.134 -27.611 -27.756 1.00 34.08 159 GLY A N 1
ATOM 1252 C CA . GLY A 1 159 ? 58.368 -28.183 -28.841 1.00 31.80 159 GLY A CA 1
ATOM 1253 C C . GLY A 1 159 ? 57.856 -29.596 -28.610 1.00 37.06 159 GLY A C 1
ATOM 1254 O O . GLY A 1 159 ? 56.994 -30.052 -29.369 1.00 37.97 159 GLY A O 1
ATOM 1255 N N . ASP A 1 160 ? 58.351 -30.306 -27.594 1.00 31.59 160 ASP A N 1
ATOM 1256 C CA . ASP A 1 160 ? 57.953 -31.696 -27.403 1.00 30.56 160 ASP A CA 1
ATOM 1257 C C . ASP A 1 160 ? 56.510 -31.788 -26.935 1.00 30.57 160 ASP A C 1
ATOM 1258 O O . ASP A 1 160 ? 56.038 -30.951 -26.158 1.00 34.27 160 ASP A O 1
ATOM 1263 N N . THR A 1 161 ? 55.812 -32.818 -27.403 1.00 26.50 161 THR A N 1
ATOM 1264 C CA . THR A 1 161 ? 54.501 -33.170 -26.873 1.00 26.82 161 THR A CA 1
ATOM 1265 C C . THR A 1 161 ? 54.675 -34.214 -25.773 1.00 33.51 161 THR A C 1
ATOM 1266 O O . THR A 1 161 ? 55.257 -35.283 -25.998 1.00 29.90 161 THR A O 1
ATOM 1270 N N . VAL A 1 162 ? 54.190 -33.894 -24.578 1.00 30.68 162 VAL A N 1
ATOM 1271 C CA . VAL A 1 162 ? 54.371 -34.719 -23.388 1.00 26.66 162 VAL A CA 1
ATOM 1272 C C . VAL A 1 162 ? 52.999 -35.160 -22.905 1.00 30.05 162 VAL A C 1
ATOM 1273 O O . VAL A 1 162 ? 52.117 -34.321 -22.706 1.00 30.39 162 VAL A O 1
ATOM 1277 N N . VAL A 1 163 ? 52.815 -36.464 -22.717 1.00 24.92 163 VAL A N 1
ATOM 1278 C CA . VAL A 1 163 ? 51.574 -37.000 -22.171 1.00 26.82 163 VAL A CA 1
ATOM 1279 C C . VAL A 1 163 ? 51.847 -37.491 -20.749 1.00 30.39 163 VAL A C 1
ATOM 1280 O O . VAL A 1 163 ? 52.914 -38.061 -20.470 1.00 26.73 163 VAL A O 1
ATOM 1284 N N . VAL A 1 164 ? 50.913 -37.215 -19.835 1.00 32.55 164 VAL A N 1
ATOM 1285 C CA . VAL A 1 164 ? 51.032 -37.606 -18.419 1.00 27.87 164 VAL A CA 1
ATOM 1286 C C . VAL A 1 164 ? 49.737 -38.303 -18.025 1.00 30.55 164 VAL A C 1
ATOM 1287 O O . VAL A 1 164 ? 48.676 -37.670 -17.992 1.00 32.72 164 VAL A O 1
ATOM 1291 N N . SER A 1 165 ? 49.809 -39.602 -17.745 1.00 30.55 165 SER A N 1
ATOM 1292 C CA . SER A 1 165 ? 48.625 -40.317 -17.298 1.00 35.26 165 SER A CA 1
ATOM 1293 C C . SER A 1 165 ? 48.495 -40.148 -15.789 1.00 34.43 165 SER A C 1
ATOM 1294 O O . SER A 1 165 ? 49.481 -39.916 -15.083 1.00 32.46 165 SER A O 1
ATOM 1297 N N . GLY A 1 166 ? 47.263 -40.255 -15.304 1.00 37.48 166 GLY A N 1
ATOM 1298 C CA . GLY A 1 166 ? 47.017 -39.979 -13.894 1.00 40.61 166 GLY A CA 1
ATOM 1299 C C . GLY A 1 166 ? 47.455 -38.583 -13.513 1.00 37.27 166 GLY A C 1
ATOM 1300 O O . GLY A 1 166 ? 48.100 -38.391 -12.475 1.00 40.74 166 GLY A O 1
ATOM 1301 N N . ALA A 1 167 ? 47.109 -37.597 -14.341 1.00 35.15 167 ALA A N 1
ATOM 1302 C CA . ALA A 1 167 ? 47.685 -36.268 -14.201 1.00 36.17 167 ALA A CA 1
ATOM 1303 C C . ALA A 1 167 ? 47.168 -35.533 -12.976 1.00 38.80 167 ALA A C 1
ATOM 1304 O O . ALA A 1 167 ? 47.775 -34.536 -12.583 1.00 36.48 167 ALA A O 1
ATOM 1306 N N . SER A 1 168 ? 46.066 -35.988 -12.378 1.00 40.42 168 SER A N 1
ATOM 1307 C CA . SER A 1 168 ? 45.459 -35.225 -11.287 1.00 42.99 168 SER A CA 1
ATOM 1308 C C . SER A 1 168 ? 46.162 -35.456 -9.955 1.00 40.88 168 SER A C 1
ATOM 1309 O O . SER A 1 168 ? 46.095 -34.594 -9.069 1.00 48.14 168 SER A O 1
ATOM 1312 N N . GLY A 1 169 ? 46.834 -36.591 -9.782 1.00 39.47 169 GLY A N 1
ATOM 1313 C CA . GLY A 1 169 ? 47.574 -36.822 -8.555 1.00 39.77 169 GLY A CA 1
ATOM 1314 C C . GLY A 1 169 ? 48.769 -35.897 -8.429 1.00 41.52 169 GLY A C 1
ATOM 1315 O O . GLY A 1 169 ? 49.212 -35.265 -9.395 1.00 39.60 169 GLY A O 1
ATOM 1316 N N . SER A 1 170 ? 49.320 -35.832 -7.213 1.00 39.13 170 SER A N 1
ATOM 1317 C CA . SER A 1 170 ? 50.386 -34.868 -6.936 1.00 37.34 170 SER A CA 1
ATOM 1318 C C . SER A 1 170 ? 51.559 -35.036 -7.897 1.00 41.87 170 SER A C 1
ATOM 1319 O O . SER A 1 170 ? 52.084 -34.052 -8.435 1.00 38.40 170 SER A O 1
ATOM 1322 N N . ILE A 1 171 ? 51.976 -36.274 -8.139 1.00 38.39 171 ILE A N 1
ATOM 1323 C CA . ILE A 1 171 ? 53.130 -36.486 -8.995 1.00 35.69 171 ILE A CA 1
ATOM 1324 C C . ILE A 1 171 ? 52.812 -36.038 -10.418 1.00 35.63 171 ILE A C 1
ATOM 1325 O O . ILE A 1 171 ? 53.576 -35.276 -11.020 1.00 36.39 171 ILE A O 1
ATOM 1330 N N . GLY A 1 172 ? 51.644 -36.437 -10.935 1.00 31.91 172 GLY A N 1
ATOM 1331 C CA . GLY A 1 172 ? 51.236 -36.019 -12.264 1.00 39.06 172 GLY A CA 1
ATOM 1332 C C . GLY A 1 172 ? 51.203 -34.519 -12.441 1.00 38.71 172 GLY A C 1
ATOM 1333 O O . GLY A 1 172 ? 51.719 -33.994 -13.426 1.00 32.26 172 GLY A O 1
ATOM 1334 N N . THR A 1 173 ? 50.595 -33.797 -11.491 1.00 38.21 173 THR A N 1
ATOM 1335 C CA . THR A 1 173 ? 50.524 -32.346 -11.657 1.00 38.39 173 THR A CA 1
ATOM 1336 C C . THR A 1 173 ? 51.901 -31.702 -11.573 1.00 37.66 173 THR A C 1
ATOM 1337 O O . THR A 1 173 ? 52.144 -30.687 -12.240 1.00 42.11 173 THR A O 1
ATOM 1341 N N . LEU A 1 174 ? 52.819 -32.271 -10.790 1.00 33.57 174 LEU A N 1
ATOM 1342 C CA . LEU A 1 174 ? 54.180 -31.741 -10.753 1.00 35.44 174 LEU A CA 1
ATOM 1343 C C . LEU A 1 174 ? 54.918 -31.995 -12.070 1.00 33.57 174 LEU A C 1
ATOM 1344 O O . LEU A 1 174 ? 55.652 -31.125 -12.547 1.00 31.27 174 LEU A O 1
ATOM 1349 N N . VAL A 1 175 ? 54.760 -33.187 -12.653 1.00 31.29 175 VAL A N 1
ATOM 1350 C CA . VAL A 1 175 ? 55.383 -33.477 -13.951 1.00 27.65 175 VAL A CA 1
ATOM 1351 C C . VAL A 1 175 ? 54.896 -32.495 -15.013 1.00 29.14 175 VAL A C 1
ATOM 1352 O O . VAL A 1 175 ? 55.689 -31.971 -15.804 1.00 32.70 175 VAL A O 1
ATOM 1356 N N . GLY A 1 176 ? 53.585 -32.252 -15.061 1.00 27.16 176 GLY A N 1
ATOM 1357 C CA . GLY A 1 176 ? 53.041 -31.339 -16.056 1.00 36.55 176 GLY A CA 1
ATOM 1358 C C . GLY A 1 176 ? 53.613 -29.939 -15.946 1.00 35.45 176 GLY A C 1
ATOM 1359 O O . GLY A 1 176 ? 53.981 -29.324 -16.954 1.00 36.35 176 GLY A O 1
ATOM 1360 N N . GLN A 1 177 ? 53.685 -29.418 -14.720 1.00 31.87 177 GLN A N 1
ATOM 1361 C CA . GLN A 1 177 ? 54.268 -28.102 -14.470 1.00 34.67 177 GLN A CA 1
ATOM 1362 C C . GLN A 1 177 ? 55.734 -28.056 -14.869 1.00 36.65 177 GLN A C 1
ATOM 1363 O O . GLN A 1 177 ? 56.194 -27.063 -15.450 1.00 37.60 177 GLN A O 1
ATOM 1369 N N . LEU A 1 178 ? 56.506 -29.087 -14.504 1.00 30.26 178 LEU A N 1
ATOM 1370 C CA . LEU A 1 178 ? 57.929 -29.082 -14.839 1.00 29.74 178 LEU A CA 1
ATOM 1371 C C . LEU A 1 178 ? 58.137 -29.242 -16.338 1.00 35.56 178 LEU A C 1
ATOM 1372 O O . LEU A 1 178 ? 59.049 -28.634 -16.915 1.00 35.37 178 LEU A O 1
ATOM 1377 N N . ALA A 1 179 ? 57.300 -30.054 -16.985 1.00 30.04 179 ALA A N 1
ATOM 1378 C CA . ALA A 1 179 ? 57.415 -30.223 -18.427 1.00 31.91 179 ALA A CA 1
ATOM 1379 C C . ALA A 1 179 ? 57.155 -28.907 -19.148 1.00 37.64 179 ALA A C 1
ATOM 1380 O O . ALA A 1 179 ? 57.849 -28.574 -20.118 1.00 38.26 179 ALA A O 1
ATOM 1382 N N . LYS A 1 180 ? 56.158 -28.140 -18.687 1.00 37.21 180 LYS A N 1
ATOM 1383 C CA . LYS A 1 180 ? 55.884 -26.842 -19.298 1.00 40.47 180 LYS A CA 1
ATOM 1384 C C . LYS A 1 180 ? 57.047 -25.886 -19.085 1.00 40.64 180 LYS A C 1
ATOM 1385 O O . LYS A 1 180 ? 57.398 -25.121 -19.992 1.00 34.34 180 LYS A O 1
ATOM 1391 N N . ARG A 1 181 ? 57.680 -25.941 -17.905 1.00 36.67 181 ARG A N 1
ATOM 1392 C CA . ARG A 1 181 ? 58.859 -25.116 -17.644 1.00 40.11 181 ARG A CA 1
ATOM 1393 C C . ARG A 1 181 ? 60.021 -25.483 -18.557 1.00 39.10 181 ARG A C 1
ATOM 1394 O O . ARG A 1 181 ? 60.788 -24.611 -18.979 1.00 44.09 181 ARG A O 1
ATOM 1402 N N . ALA A 1 182 ? 60.193 -26.773 -18.847 1.00 34.99 182 ALA A N 1
ATOM 1403 C CA . ALA A 1 182 ? 61.240 -27.200 -19.762 1.00 39.55 182 ALA A CA 1
ATOM 1404 C C . ALA A 1 182 ? 60.962 -26.777 -21.198 1.00 37.91 182 ALA A C 1
ATOM 1405 O O . ALA A 1 182 ? 61.813 -26.994 -22.065 1.00 40.50 182 ALA A O 1
ATOM 1407 N N . GLY A 1 183 ? 59.788 -26.214 -21.464 1.00 36.42 183 GLY A N 1
ATOM 1408 C CA . GLY A 1 183 ? 59.464 -25.686 -22.765 1.00 37.18 183 GLY A CA 1
ATOM 1409 C C . GLY A 1 183 ? 58.620 -26.583 -23.625 1.00 39.46 183 GLY A C 1
ATOM 1410 O O . GLY A 1 183 ? 58.522 -26.329 -24.832 1.00 32.57 183 GLY A O 1
ATOM 1411 N N . ALA A 1 184 ? 58.002 -27.615 -23.053 1.00 35.03 184 ALA A N 1
ATOM 1412 C CA . ALA A 1 184 ? 57.173 -28.514 -23.846 1.00 34.22 184 ALA A CA 1
ATOM 1413 C C . ALA A 1 184 ? 56.165 -27.730 -24.679 1.00 39.85 184 ALA A C 1
ATOM 1414 O O . ALA A 1 184 ? 55.491 -26.825 -24.178 1.00 34.76 184 ALA A O 1
ATOM 1416 N N . GLY A 1 185 ? 56.076 -28.079 -25.963 1.00 37.43 185 GLY A N 1
ATOM 1417 C CA . GLY A 1 185 ? 55.105 -27.436 -26.827 1.00 34.81 185 GLY A CA 1
ATOM 1418 C C . GLY A 1 185 ? 53.671 -27.800 -26.496 1.00 38.85 185 GLY A C 1
ATOM 1419 O O . GLY A 1 185 ? 52.771 -26.966 -26.639 1.00 32.46 185 GLY A O 1
ATOM 1420 N N . ARG A 1 186 ? 53.431 -29.038 -26.056 1.00 31.30 186 ARG A N 1
ATOM 1421 C CA . ARG A 1 186 ? 52.080 -29.478 -25.717 1.00 29.61 186 ARG A CA 1
ATOM 1422 C C . ARG A 1 186 ? 52.157 -30.464 -24.555 1.00 36.42 186 ARG A C 1
ATOM 1423 O O . ARG A 1 186 ? 52.785 -31.524 -24.674 1.00 32.35 186 ARG A O 1
ATOM 1431 N N . VAL A 1 187 ? 51.552 -30.106 -23.422 1.00 35.98 187 VAL A N 1
ATOM 1432 C CA . VAL A 1 187 ? 51.484 -30.988 -22.255 1.00 32.67 187 VAL A CA 1
ATOM 1433 C C . VAL A 1 187 ? 50.058 -31.503 -22.126 1.00 31.48 187 VAL A C 1
ATOM 1434 O O . VAL A 1 187 ? 49.122 -30.719 -21.943 1.00 35.80 187 VAL A O 1
ATOM 1438 N N . VAL A 1 188 ? 49.883 -32.814 -22.244 1.00 34.45 188 VAL A N 1
ATOM 1439 C CA . VAL A 1 188 ? 48.574 -33.458 -22.241 1.00 30.88 188 VAL A CA 1
ATOM 1440 C C . VAL A 1 188 ? 48.487 -34.346 -21.005 1.00 33.39 188 VAL A C 1
ATOM 1441 O O . VAL A 1 188 ? 49.403 -35.130 -20.734 1.00 33.63 188 VAL A O 1
ATOM 1445 N N . GLY A 1 189 ? 47.398 -34.226 -20.254 1.00 32.13 189 GLY A N 1
ATOM 1446 C CA . GLY A 1 189 ? 47.174 -35.065 -19.089 1.00 31.54 189 GLY A CA 1
ATOM 1447 C C . GLY A 1 189 ? 45.862 -35.812 -19.211 1.00 35.37 189 GLY A C 1
ATOM 1448 O O . GLY A 1 189 ? 44.924 -35.343 -19.856 1.00 39.50 189 GLY A O 1
ATOM 1449 N N . THR A 1 190 ? 45.806 -36.996 -18.608 1.00 34.28 190 THR A N 1
ATOM 1450 C CA . THR A 1 190 ? 44.557 -37.734 -18.520 1.00 37.10 190 THR A CA 1
ATOM 1451 C C . THR A 1 190 ? 44.084 -37.742 -17.071 1.00 42.95 190 THR A C 1
ATOM 1452 O O . THR A 1 190 ? 44.886 -37.643 -16.139 1.00 40.97 190 THR A O 1
ATOM 1456 N N . THR A 1 191 ? 42.771 -37.804 -16.884 1.00 47.78 191 THR A N 1
ATOM 1457 C CA . THR A 1 191 ? 42.234 -37.781 -15.532 1.00 51.48 191 THR A CA 1
ATOM 1458 C C . THR A 1 191 ? 40.867 -38.446 -15.520 1.00 57.42 191 THR A C 1
ATOM 1459 O O . THR A 1 191 ? 40.186 -38.544 -16.548 1.00 51.90 191 THR A O 1
ATOM 1463 N N . GLY A 1 192 ? 40.477 -38.900 -14.325 1.00 57.52 192 GLY A N 1
ATOM 1464 C CA . GLY A 1 192 ? 39.266 -39.677 -14.159 1.00 59.40 192 GLY A CA 1
ATOM 1465 C C . GLY A 1 192 ? 37.979 -38.888 -14.028 1.00 65.51 192 GLY A C 1
ATOM 1466 O O . GLY A 1 192 ? 36.903 -39.494 -14.082 1.00 67.85 192 GLY A O 1
ATOM 1467 N N . SER A 1 193 ? 38.041 -37.568 -13.863 1.00 63.55 193 SER A N 1
ATOM 1468 C CA . SER A 1 193 ? 36.826 -36.789 -13.665 1.00 66.56 193 SER A CA 1
ATOM 1469 C C . SER A 1 193 ? 36.922 -35.440 -14.364 1.00 67.78 193 SER A C 1
ATOM 1470 O O . SER A 1 193 ? 38.005 -34.842 -14.438 1.00 66.35 193 SER A O 1
ATOM 1473 N N . PRO A 1 194 ? 35.795 -34.928 -14.870 1.00 68.98 194 PRO A N 1
ATOM 1474 C CA . PRO A 1 194 ? 35.828 -33.666 -15.624 1.00 65.76 194 PRO A CA 1
ATOM 1475 C C . PRO A 1 194 ? 36.054 -32.435 -14.763 1.00 67.16 194 PRO A C 1
ATOM 1476 O O . PRO A 1 194 ? 36.360 -31.369 -15.318 1.00 61.56 194 PRO A O 1
ATOM 1480 N N . GLY A 1 195 ? 35.931 -32.543 -13.440 1.00 60.77 195 GLY A N 1
ATOM 1481 C CA . GLY A 1 195 ? 36.043 -31.388 -12.573 1.00 61.59 195 GLY A CA 1
ATOM 1482 C C . GLY A 1 195 ? 37.466 -30.922 -12.366 1.00 62.68 195 GLY A C 1
ATOM 1483 O O . GLY A 1 195 ? 37.748 -29.720 -12.398 1.00 62.33 195 GLY A O 1
ATOM 1484 N N . LYS A 1 196 ? 38.377 -31.871 -12.151 1.00 63.73 196 LYS A N 1
ATOM 1485 C CA . LYS A 1 196 ? 39.781 -31.528 -11.981 1.00 63.75 196 LYS A CA 1
ATOM 1486 C C . LYS A 1 196 ? 40.417 -31.036 -13.270 1.00 63.89 196 LYS A C 1
ATOM 1487 O O . LYS A 1 196 ? 41.536 -30.514 -13.229 1.00 61.28 196 LYS A O 1
ATOM 1493 N N . ALA A 1 197 ? 39.719 -31.179 -14.399 1.00 63.14 197 ALA A N 1
ATOM 1494 C CA . ALA A 1 197 ? 40.268 -30.773 -15.684 1.00 60.57 197 ALA A CA 1
ATOM 1495 C C . ALA A 1 197 ? 40.604 -29.287 -15.724 1.00 62.79 197 ALA A C 1
ATOM 1496 O O . ALA A 1 197 ? 41.548 -28.892 -16.412 1.00 60.36 197 ALA A O 1
ATOM 1498 N N . GLU A 1 198 ? 39.865 -28.447 -14.987 1.00 64.40 198 GLU A N 1
ATOM 1499 C CA . GLU A 1 198 ? 40.095 -27.004 -15.068 1.00 60.30 198 GLU A CA 1
ATOM 1500 C C . GLU A 1 198 ? 41.324 -26.573 -14.268 1.00 59.35 198 GLU A C 1
ATOM 1501 O O . GLU A 1 198 ? 42.064 -25.677 -14.695 1.00 58.38 198 GLU A O 1
ATOM 1507 N N . TYR A 1 199 ? 41.554 -27.187 -13.106 1.00 58.41 199 TYR A N 1
ATOM 1508 C CA . TYR A 1 199 ? 42.736 -26.850 -12.319 1.00 58.95 199 TYR A CA 1
ATOM 1509 C C . TYR A 1 199 ? 44.011 -27.264 -13.042 1.00 53.61 199 TYR A C 1
ATOM 1510 O O . TYR A 1 199 ? 45.032 -26.570 -12.967 1.00 53.85 199 TYR A O 1
ATOM 1519 N N . LEU A 1 200 ? 43.963 -28.393 -13.748 1.00 56.04 200 LEU A N 1
ATOM 1520 C CA . LEU A 1 200 ? 45.116 -28.848 -14.517 1.00 50.18 200 LEU A CA 1
ATOM 1521 C C . LEU A 1 200 ? 45.557 -27.795 -15.531 1.00 44.80 200 LEU A C 1
ATOM 1522 O O . LEU A 1 200 ? 46.742 -27.458 -15.611 1.00 45.39 200 LEU A O 1
ATOM 1527 N N . ARG A 1 201 ? 44.610 -27.245 -16.301 1.00 51.77 201 ARG A N 1
ATOM 1528 C CA . ARG A 1 201 ? 44.954 -26.198 -17.266 1.00 49.20 201 ARG A CA 1
ATOM 1529 C C . ARG A 1 201 ? 45.510 -24.963 -16.570 1.00 51.29 201 ARG A C 1
ATOM 1530 O O . ARG A 1 201 ? 46.342 -24.247 -17.141 1.00 49.25 201 ARG A O 1
ATOM 1538 N N . GLU A 1 202 ? 45.083 -24.714 -15.328 1.00 52.46 202 GLU A N 1
ATOM 1539 C CA . GLU A 1 202 ? 45.695 -23.655 -14.535 1.00 50.82 202 GLU A CA 1
ATOM 1540 C C . GLU A 1 202 ? 47.167 -23.939 -14.267 1.00 51.54 202 GLU A C 1
ATOM 1541 O O . GLU A 1 202 ? 48.003 -23.030 -14.331 1.00 51.40 202 GLU A O 1
ATOM 1547 N N . LEU A 1 203 ? 47.505 -25.194 -13.961 1.00 51.08 203 LEU A N 1
ATOM 1548 C CA . LEU A 1 203 ? 48.872 -25.519 -13.570 1.00 47.83 203 LEU A CA 1
ATOM 1549 C C . LEU A 1 203 ? 49.832 -25.519 -14.756 1.00 52.06 203 LEU A C 1
ATOM 1550 O O . LEU A 1 203 ? 51.037 -25.317 -14.566 1.00 51.69 203 LEU A O 1
ATOM 1555 N N . GLY A 1 204 ? 49.335 -25.746 -15.974 1.00 49.82 204 GLY A N 1
ATOM 1556 C CA . GLY A 1 204 ? 50.209 -25.747 -17.136 1.00 46.99 204 GLY A CA 1
ATOM 1557 C C . GLY A 1 204 ? 49.881 -26.792 -18.183 1.00 46.98 204 GLY A C 1
ATOM 1558 O O . GLY A 1 204 ? 50.634 -26.971 -19.150 1.00 44.31 204 GLY A O 1
ATOM 1559 N N . PHE A 1 205 ? 48.769 -27.500 -18.007 1.00 46.17 205 PHE A N 1
ATOM 1560 C CA . PHE A 1 205 ? 48.362 -28.495 -18.990 1.00 38.43 205 PHE A CA 1
ATOM 1561 C C . PHE A 1 205 ? 47.619 -27.823 -20.135 1.00 40.65 205 PHE A C 1
ATOM 1562 O O . PHE A 1 205 ? 46.665 -27.071 -19.913 1.00 37.71 205 PHE A O 1
ATOM 1570 N N . ASP A 1 206 ? 48.049 -28.110 -21.365 1.00 36.85 206 ASP A N 1
ATOM 1571 C CA . ASP A 1 206 ? 47.396 -27.523 -22.528 1.00 41.17 206 ASP A CA 1
ATOM 1572 C C . ASP A 1 206 ? 46.121 -28.261 -22.904 1.00 41.71 206 ASP A C 1
ATOM 1573 O O . ASP A 1 206 ? 45.210 -27.659 -23.483 1.00 41.95 206 ASP A O 1
ATOM 1578 N N . GLU A 1 207 ? 46.027 -29.555 -22.603 1.00 41.41 207 GLU A N 1
ATOM 1579 C CA . GLU A 1 207 ? 44.767 -30.254 -22.790 1.00 42.13 207 GLU A CA 1
ATOM 1580 C C . GLU A 1 207 ? 44.653 -31.388 -21.777 1.00 44.89 207 GLU A C 1
ATOM 1581 O O . GLU A 1 207 ? 45.654 -31.903 -21.264 1.00 40.63 207 GLU A O 1
ATOM 1587 N N . VAL A 1 208 ? 43.408 -31.759 -21.476 1.00 48.28 208 VAL A N 1
ATOM 1588 C CA . VAL A 1 208 ? 43.110 -32.841 -20.545 1.00 40.88 208 VAL A CA 1
ATOM 1589 C C . VAL A 1 208 ? 42.173 -33.821 -21.238 1.00 48.81 208 VAL A C 1
ATOM 1590 O O . VAL A 1 208 ? 41.104 -33.431 -21.722 1.00 49.58 208 VAL A O 1
ATOM 1594 N N . VAL A 1 209 ? 42.586 -35.078 -21.316 1.00 49.56 209 VAL A N 1
ATOM 1595 C CA . VAL A 1 209 ? 41.764 -36.155 -21.849 1.00 46.40 209 VAL A CA 1
ATOM 1596 C C . VAL A 1 209 ? 41.090 -36.846 -20.671 1.00 47.65 209 VAL A C 1
ATOM 1597 O O . VAL A 1 209 ? 41.753 -37.201 -19.689 1.00 47.85 209 VAL A O 1
ATOM 1601 N N . LEU A 1 210 ? 39.778 -37.023 -20.754 1.00 50.57 210 LEU A N 1
ATOM 1602 C CA . LEU A 1 210 ? 39.046 -37.709 -19.701 1.00 54.07 210 LEU A CA 1
ATOM 1603 C C . LEU A 1 210 ? 39.123 -39.215 -19.917 1.00 54.89 210 LEU A C 1
ATOM 1604 O O . LEU A 1 210 ? 38.906 -39.703 -21.033 1.00 56.01 210 LEU A O 1
ATOM 1609 N N . TYR A 1 211 ? 39.443 -39.948 -18.853 1.00 51.04 211 TYR A N 1
ATOM 1610 C CA . TYR A 1 211 ? 39.650 -41.390 -18.959 1.00 56.41 211 TYR A CA 1
ATOM 1611 C C . TYR A 1 211 ? 39.408 -42.055 -17.615 1.00 63.08 211 TYR A C 1
ATOM 1612 O O . TYR A 1 211 ? 40.129 -41.777 -16.650 1.00 58.64 211 TYR A O 1
ATOM 1621 N N . THR A 1 212 ? 38.439 -42.962 -17.564 1.00 64.87 212 THR A N 1
ATOM 1622 C CA . THR A 1 212 ? 38.296 -43.904 -16.467 1.00 63.53 212 THR A CA 1
ATOM 1623 C C . THR A 1 212 ? 38.721 -45.281 -16.957 1.00 67.63 212 THR A C 1
ATOM 1624 O O . THR A 1 212 ? 38.416 -45.662 -18.093 1.00 70.07 212 THR A O 1
ATOM 1628 N N . GLN A 1 213 ? 39.438 -46.019 -16.110 1.00 69.28 213 GLN A N 1
ATOM 1629 C CA . GLN A 1 213 ? 39.836 -47.375 -16.468 1.00 68.29 213 GLN A CA 1
ATOM 1630 C C . GLN A 1 213 ? 38.608 -48.193 -16.845 1.00 68.58 213 GLN A C 1
ATOM 1631 O O . GLN A 1 213 ? 37.502 -47.967 -16.344 1.00 71.12 213 GLN A O 1
ATOM 1637 N N . GLY A 1 214 ? 38.802 -49.138 -17.757 1.00 70.57 214 GLY A N 1
ATOM 1638 C CA . GLY A 1 214 ? 37.661 -49.756 -18.393 1.00 70.37 214 GLY A CA 1
ATOM 1639 C C . GLY A 1 214 ? 37.022 -48.911 -19.471 1.00 72.95 214 GLY A C 1
ATOM 1640 O O . GLY A 1 214 ? 35.845 -49.114 -19.784 1.00 75.88 214 GLY A O 1
ATOM 1641 N N . ASP A 1 215 ? 37.754 -47.954 -20.041 1.00 73.43 215 ASP A N 1
ATOM 1642 C CA . ASP A 1 215 ? 37.269 -47.195 -21.185 1.00 70.35 215 ASP A CA 1
ATOM 1643 C C . ASP A 1 215 ? 37.581 -47.929 -22.487 1.00 68.41 215 ASP A C 1
ATOM 1644 O O . ASP A 1 215 ? 38.373 -48.873 -22.526 1.00 66.12 215 ASP A O 1
ATOM 1649 N N . ASP A 1 216 ? 36.952 -47.463 -23.567 1.00 72.33 216 ASP A N 1
ATOM 1650 C CA . ASP A 1 216 ? 37.133 -48.053 -24.889 1.00 67.34 216 ASP A CA 1
ATOM 1651 C C . ASP A 1 216 ? 38.562 -47.832 -25.361 1.00 66.63 216 ASP A C 1
ATOM 1652 O O . ASP A 1 216 ? 39.003 -46.686 -25.501 1.00 65.48 216 ASP A O 1
ATOM 1657 N N . ALA A 1 217 ? 39.272 -48.931 -25.637 1.00 65.66 217 ALA A N 1
ATOM 1658 C CA . ALA A 1 217 ? 40.656 -48.846 -26.097 1.00 62.19 217 ALA A CA 1
ATOM 1659 C C . ALA A 1 217 ? 40.799 -47.950 -27.317 1.00 62.79 217 ALA A C 1
ATOM 1660 O O . ALA A 1 217 ? 41.822 -47.273 -27.480 1.00 59.06 217 ALA A O 1
ATOM 1662 N N . GLU A 1 218 ? 39.789 -47.924 -28.181 1.00 64.83 218 GLU A N 1
ATOM 1663 C CA . GLU A 1 218 ? 39.868 -47.100 -29.378 1.00 59.54 218 GLU A CA 1
ATOM 1664 C C . GLU A 1 218 ? 39.422 -45.666 -29.123 1.00 62.16 218 GLU A C 1
ATOM 1665 O O . GLU A 1 218 ? 40.022 -44.728 -29.664 1.00 56.76 218 GLU A O 1
ATOM 1671 N N . LYS A 1 219 ? 38.376 -45.477 -28.314 1.00 63.14 219 LYS A N 1
ATOM 1672 C CA . LYS A 1 219 ? 37.934 -44.123 -28.003 1.00 60.33 219 LYS A CA 1
ATOM 1673 C C . LYS A 1 219 ? 39.051 -43.331 -27.342 1.00 57.79 219 LYS A C 1
ATOM 1674 O O . LYS A 1 219 ? 39.252 -42.150 -27.652 1.00 53.39 219 LYS A O 1
ATOM 1680 N N . VAL A 1 220 ? 39.786 -43.971 -26.425 1.00 58.63 220 VAL A N 1
ATOM 1681 C CA . VAL A 1 220 ? 40.920 -43.315 -25.782 1.00 56.38 220 VAL A CA 1
ATOM 1682 C C . VAL A 1 220 ? 41.976 -42.975 -26.816 1.00 48.26 220 VAL A C 1
ATOM 1683 O O . VAL A 1 220 ? 42.579 -41.897 -26.780 1.00 46.04 220 VAL A O 1
ATOM 1687 N N . ARG A 1 221 ? 42.221 -43.891 -27.750 1.00 54.17 221 ARG A N 1
ATOM 1688 C CA . ARG A 1 221 ? 43.177 -43.605 -28.808 1.00 49.37 221 ARG A CA 1
ATOM 1689 C C . ARG A 1 221 ? 42.709 -42.426 -29.646 1.00 48.93 221 ARG A C 1
ATOM 1690 O O . ARG A 1 221 ? 43.485 -41.505 -29.927 1.00 45.16 221 ARG A O 1
ATOM 1698 N N . GLN A 1 222 ? 41.430 -42.431 -30.039 1.00 50.60 222 GLN A N 1
ATOM 1699 C CA . GLN A 1 222 ? 40.891 -41.320 -30.819 1.00 51.55 222 GLN A CA 1
ATOM 1700 C C . GLN A 1 222 ? 41.045 -40.003 -30.075 1.00 51.27 222 GLN A C 1
ATOM 1701 O O . GLN A 1 222 ? 41.361 -38.971 -30.681 1.00 46.35 222 GLN A O 1
ATOM 1707 N N . ALA A 1 223 ? 40.836 -40.024 -28.758 1.00 44.42 223 ALA A N 1
ATOM 1708 C CA . ALA A 1 223 ? 40.922 -38.798 -27.978 1.00 46.77 223 ALA A CA 1
ATOM 1709 C C . ALA A 1 223 ? 42.361 -38.320 -27.862 1.00 44.78 223 ALA A C 1
ATOM 1710 O O . ALA A 1 223 ? 42.625 -37.113 -27.883 1.00 45.38 223 ALA A O 1
ATOM 1712 N N . LEU A 1 224 ? 43.305 -39.252 -27.728 1.00 44.48 224 LEU A N 1
ATOM 1713 C CA . LEU A 1 224 ? 44.710 -38.873 -27.701 1.00 43.32 224 LEU A CA 1
ATOM 1714 C C . LEU A 1 224 ? 45.154 -38.301 -29.042 1.00 44.69 224 LEU A C 1
ATOM 1715 O O . LEU A 1 224 ? 45.937 -37.342 -29.084 1.00 44.43 224 LEU A O 1
ATOM 1720 N N . LEU A 1 225 ? 44.668 -38.880 -30.144 1.00 42.07 225 LEU A N 1
ATOM 1721 C CA . LEU A 1 225 ? 44.980 -38.350 -31.468 1.00 44.60 225 LEU A CA 1
ATOM 1722 C C . LEU A 1 225 ? 44.585 -36.886 -31.579 1.00 45.88 225 LEU A C 1
ATOM 1723 O O . LEU A 1 225 ? 45.365 -36.064 -32.072 1.00 43.13 225 LEU A O 1
ATOM 1728 N N . LEU A 1 226 ? 43.385 -36.538 -31.102 1.00 44.71 226 LEU A N 1
ATOM 1729 C CA . LEU A 1 226 ? 42.923 -35.158 -31.208 1.00 43.62 226 LEU A CA 1
ATOM 1730 C C . LEU A 1 226 ? 43.702 -34.233 -30.292 1.00 45.72 226 LEU A C 1
ATOM 1731 O O . LEU A 1 226 ? 43.908 -33.064 -30.631 1.00 42.66 226 LEU A O 1
ATOM 1736 N N . ALA A 1 227 ? 44.143 -34.732 -29.132 1.00 44.51 227 ALA A N 1
ATOM 1737 C CA . ALA A 1 227 ? 44.806 -33.881 -28.159 1.00 44.35 227 ALA A CA 1
ATOM 1738 C C . ALA A 1 227 ? 46.296 -33.751 -28.426 1.00 44.21 227 ALA A C 1
ATOM 1739 O O . ALA A 1 227 ? 46.916 -32.777 -27.981 1.00 40.68 227 ALA A O 1
ATOM 1741 N N . ALA A 1 228 ? 46.890 -34.720 -29.119 1.00 39.61 228 ALA A N 1
ATOM 1742 C CA . ALA A 1 228 ? 48.313 -34.707 -29.447 1.00 39.93 228 ALA A CA 1
ATOM 1743 C C . ALA A 1 228 ? 48.448 -34.919 -30.946 1.00 41.13 228 ALA A C 1
ATOM 1744 O O . ALA A 1 228 ? 48.916 -35.971 -31.395 1.00 32.94 228 ALA A O 1
ATOM 1746 N N . PRO A 1 229 ? 48.032 -33.932 -31.751 1.00 42.97 229 PRO A N 1
ATOM 1747 C CA . PRO A 1 229 ? 47.952 -34.148 -33.204 1.00 41.25 229 PRO A CA 1
ATOM 1748 C C . PRO A 1 229 ? 49.291 -34.421 -33.852 1.00 39.73 229 PRO A C 1
ATOM 1749 O O . PRO A 1 229 ? 49.315 -35.001 -34.950 1.00 35.78 229 PRO A O 1
ATOM 1753 N N . ASP A 1 230 ? 50.395 -34.027 -33.214 1.00 34.95 230 ASP A N 1
ATOM 1754 C CA . ASP A 1 230 ? 51.734 -34.121 -33.783 1.00 39.08 230 ASP A CA 1
ATOM 1755 C C . ASP A 1 230 ? 52.507 -35.364 -33.337 1.00 35.77 230 ASP A C 1
ATOM 1756 O O . ASP A 1 230 ? 53.708 -35.454 -33.609 1.00 32.86 230 ASP A O 1
ATOM 1761 N N . GLY A 1 231 ? 51.856 -36.328 -32.684 1.00 34.28 231 GLY A N 1
ATOM 1762 C CA . GLY A 1 231 ? 52.548 -37.486 -32.146 1.00 29.90 231 GLY A CA 1
ATOM 1763 C C . GLY A 1 231 ? 53.006 -37.256 -30.712 1.00 32.50 231 GLY A C 1
ATOM 1764 O O . GLY A 1 231 ? 53.044 -36.135 -30.209 1.00 31.80 231 GLY A O 1
ATOM 1765 N N . VAL A 1 232 ? 53.373 -38.340 -30.031 1.00 26.86 232 VAL A N 1
ATOM 1766 C CA . VAL A 1 232 ? 53.756 -38.247 -28.619 1.00 27.44 232 VAL A CA 1
ATOM 1767 C C . VAL A 1 232 ? 55.262 -38.382 -28.527 1.00 25.19 232 VAL A C 1
ATOM 1768 O O . VAL A 1 232 ? 55.828 -39.395 -28.945 1.00 25.39 232 VAL A O 1
ATOM 1772 N N . ASP A 1 233 ? 55.914 -37.348 -27.998 1.00 23.98 233 ASP A N 1
ATOM 1773 C CA . ASP A 1 233 ? 57.358 -37.356 -27.835 1.00 25.33 233 ASP A CA 1
ATOM 1774 C C . ASP A 1 233 ? 57.767 -37.969 -26.499 1.00 27.17 233 ASP A C 1
ATOM 1775 O O . ASP A 1 233 ? 58.777 -38.680 -26.408 1.00 26.01 233 ASP A O 1
ATOM 1780 N N . ARG A 1 234 ? 56.989 -37.717 -25.464 1.00 23.34 234 ARG A N 1
ATOM 1781 C CA . ARG A 1 234 ? 57.390 -38.078 -24.109 1.00 24.43 234 ARG A CA 1
ATOM 1782 C C . ARG A 1 234 ? 56.164 -38.540 -23.346 1.00 26.82 234 ARG A C 1
ATOM 1783 O O . ARG A 1 234 ? 55.099 -37.934 -23.462 1.00 27.52 234 ARG A O 1
ATOM 1791 N N . TYR A 1 235 ? 56.306 -39.612 -22.564 1.00 24.86 235 TYR A N 1
ATOM 1792 C CA . TYR A 1 235 ? 55.168 -40.189 -21.862 1.00 24.53 235 TYR A CA 1
ATOM 1793 C C . TYR A 1 235 ? 55.573 -40.419 -20.411 1.00 27.45 235 TYR A C 1
ATOM 1794 O O . TYR A 1 235 ? 56.567 -41.099 -20.149 1.00 25.93 235 TYR A O 1
ATOM 1803 N N . PHE A 1 236 ? 54.839 -39.822 -19.483 1.00 27.81 236 PHE A N 1
ATOM 1804 C CA . PHE A 1 236 ? 55.040 -40.072 -18.053 1.00 26.21 236 PHE A CA 1
ATOM 1805 C C . PHE A 1 236 ? 53.841 -40.878 -17.581 1.00 24.24 236 PHE A C 1
ATOM 1806 O O . PHE A 1 236 ? 52.723 -40.360 -17.530 1.00 27.68 236 PHE A O 1
ATOM 1814 N N . ASP A 1 237 ? 54.068 -42.153 -17.284 1.00 28.87 237 ASP A N 1
ATOM 1815 C CA . ASP A 1 237 ? 52.992 -43.124 -17.084 1.00 31.02 237 ASP A CA 1
ATOM 1816 C C . ASP A 1 237 ? 52.823 -43.379 -15.589 1.00 31.67 237 ASP A C 1
ATOM 1817 O O . ASP A 1 237 ? 53.703 -43.961 -14.946 1.00 26.82 237 ASP A O 1
ATOM 1822 N N . ASN A 1 238 ? 51.680 -42.951 -15.047 1.00 37.04 238 ASN A N 1
ATOM 1823 C CA . ASN A 1 238 ? 51.309 -43.172 -13.655 1.00 37.18 238 ASN A CA 1
ATOM 1824 C C . ASN A 1 238 ? 50.296 -44.286 -13.474 1.00 40.42 238 ASN A C 1
ATOM 1825 O O . ASN A 1 238 ? 50.030 -44.662 -12.328 1.00 45.34 238 ASN A O 1
ATOM 1830 N N . LEU A 1 239 ? 49.698 -44.788 -14.556 1.00 32.99 239 LEU A N 1
ATOM 1831 C CA . LEU A 1 239 ? 48.526 -45.656 -14.485 1.00 33.86 239 LEU A CA 1
ATOM 1832 C C . LEU A 1 239 ? 48.729 -47.021 -15.108 1.00 39.05 239 LEU A C 1
ATOM 1833 O O . LEU A 1 239 ? 48.278 -48.023 -14.545 1.00 38.44 239 LEU A O 1
ATOM 1838 N N . GLY A 1 240 ? 49.356 -47.088 -16.278 1.00 35.29 240 GLY A N 1
ATOM 1839 C CA . GLY A 1 240 ? 49.330 -48.317 -17.036 1.00 33.07 240 GLY A CA 1
ATOM 1840 C C . GLY A 1 240 ? 47.965 -48.549 -17.665 1.00 34.62 240 GLY A C 1
ATOM 1841 O O . GLY A 1 240 ? 47.060 -47.721 -17.605 1.00 40.32 240 GLY A O 1
ATOM 1842 N N . GLY A 1 241 ? 47.841 -49.708 -18.295 1.00 33.09 241 GLY A N 1
ATOM 1843 C CA . GLY A 1 241 ? 46.565 -50.107 -18.855 1.00 37.89 241 GLY A CA 1
ATOM 1844 C C . GLY A 1 241 ? 46.267 -49.480 -20.208 1.00 37.42 241 GLY A C 1
ATOM 1845 O O . GLY A 1 241 ? 47.155 -49.208 -21.017 1.00 37.83 241 GLY A O 1
ATOM 1846 N N . THR A 1 242 ? 44.980 -49.221 -20.427 1.00 37.58 242 THR A N 1
ATOM 1847 C CA . THR A 1 242 ? 44.489 -48.891 -21.758 1.00 41.61 242 THR A CA 1
ATOM 1848 C C . THR A 1 242 ? 45.071 -47.580 -22.285 1.00 41.72 242 THR A C 1
ATOM 1849 O O . THR A 1 242 ? 45.321 -47.448 -23.493 1.00 37.93 242 THR A O 1
ATOM 1853 N N . VAL A 1 243 ? 45.309 -46.603 -21.405 1.00 36.70 243 VAL A N 1
ATOM 1854 C CA . VAL A 1 243 ? 45.911 -45.354 -21.868 1.00 37.21 243 VAL A CA 1
ATOM 1855 C C . VAL A 1 243 ? 47.331 -45.588 -22.355 1.00 31.06 243 VAL A C 1
ATOM 1856 O O . VAL A 1 243 ? 47.761 -45.023 -23.366 1.00 36.76 243 VAL A O 1
ATOM 1860 N N . THR A 1 244 ? 48.084 -46.423 -21.659 1.00 32.34 244 THR A N 1
ATOM 1861 C CA . THR A 1 244 ? 49.437 -46.689 -22.116 1.00 32.55 244 THR A CA 1
ATOM 1862 C C . THR A 1 244 ? 49.420 -47.461 -23.432 1.00 34.53 244 THR A C 1
ATOM 1863 O O . THR A 1 244 ? 50.239 -47.195 -24.313 1.00 32.51 244 THR A O 1
ATOM 1867 N N . ASP A 1 245 ? 48.477 -48.397 -23.599 1.00 36.56 245 ASP A N 1
ATOM 1868 C CA . ASP A 1 245 ? 48.392 -49.131 -24.864 1.00 32.51 245 ASP A CA 1
ATOM 1869 C C . ASP A 1 245 ? 48.048 -48.202 -26.025 1.00 35.76 245 ASP A C 1
ATOM 1870 O O . ASP A 1 245 ? 48.540 -48.382 -27.151 1.00 35.08 245 ASP A O 1
ATOM 1875 N N . ALA A 1 246 ? 47.206 -47.197 -25.769 1.00 37.62 246 ALA A N 1
ATOM 1876 C CA . ALA A 1 246 ? 46.852 -46.236 -26.810 1.00 38.99 246 ALA A CA 1
ATOM 1877 C C . ALA A 1 246 ? 48.032 -45.339 -27.151 1.00 36.09 246 ALA A C 1
ATOM 1878 O O . ALA A 1 246 ? 48.283 -45.045 -28.331 1.00 32.25 246 ALA A O 1
ATOM 1880 N N . VAL A 1 247 ? 48.751 -44.882 -26.127 1.00 31.45 247 VAL A N 1
ATOM 1881 C CA . VAL A 1 247 ? 49.926 -44.040 -26.334 1.00 31.94 247 VAL A CA 1
ATOM 1882 C C . VAL A 1 247 ? 50.956 -44.767 -27.181 1.00 32.40 247 VAL A C 1
ATOM 1883 O O . VAL A 1 247 ? 51.561 -44.185 -28.096 1.00 32.69 247 VAL A O 1
ATOM 1887 N N . PHE A 1 248 ? 51.168 -46.055 -26.910 1.00 31.13 248 PHE A N 1
ATOM 1888 C CA . PHE A 1 248 ? 52.200 -46.731 -27.689 1.00 32.97 248 PHE A CA 1
ATOM 1889 C C . PHE A 1 248 ? 51.821 -46.915 -29.168 1.00 33.82 248 PHE A C 1
ATOM 1890 O O . PHE A 1 248 ? 52.644 -47.432 -29.935 1.00 33.15 248 PHE A O 1
ATOM 1898 N N . THR A 1 249 ? 50.642 -46.476 -29.613 1.00 35.11 249 THR A N 1
ATOM 1899 C CA . THR A 1 249 ? 50.362 -46.457 -31.051 1.00 36.19 249 THR A CA 1
ATOM 1900 C C . THR A 1 249 ? 50.685 -45.120 -31.708 1.00 34.31 249 THR A C 1
ATOM 1901 O O . THR A 1 249 ? 50.446 -44.968 -32.914 1.00 36.41 249 THR A O 1
ATOM 1905 N N . MET A 1 250 ? 51.196 -44.138 -30.955 1.00 32.59 250 MET A N 1
ATOM 1906 C CA . MET A 1 250 ? 51.372 -42.791 -31.493 1.00 30.66 250 MET A CA 1
ATOM 1907 C C . MET A 1 250 ? 52.646 -42.134 -30.976 1.00 29.44 250 MET A C 1
ATOM 1908 O O . MET A 1 250 ? 52.754 -40.902 -30.991 1.00 30.61 250 MET A O 1
ATOM 1913 N N . LEU A 1 251 ? 53.610 -42.919 -30.523 1.00 25.58 251 LEU A N 1
ATOM 1914 C CA . LEU A 1 251 ? 54.918 -42.371 -30.215 1.00 25.11 251 LEU A CA 1
ATOM 1915 C C . LEU A 1 251 ? 55.627 -41.943 -31.492 1.00 30.37 251 LEU A C 1
ATOM 1916 O O . LEU A 1 251 ? 55.564 -42.633 -32.509 1.00 24.98 251 LEU A O 1
ATOM 1921 N N . ASN A 1 252 ? 56.303 -40.803 -31.431 1.00 29.24 252 ASN A N 1
ATOM 1922 C CA . ASN A 1 252 ? 57.213 -40.386 -32.482 1.00 28.76 252 ASN A CA 1
ATOM 1923 C C . ASN A 1 252 ? 58.526 -41.148 -32.370 1.00 30.03 252 ASN A C 1
ATOM 1924 O O . ASN A 1 252 ? 58.830 -41.767 -31.349 1.00 25.91 252 ASN A O 1
ATOM 1929 N N . VAL A 1 253 ? 59.321 -41.087 -33.441 1.00 28.57 253 VAL A N 1
ATOM 1930 C CA . VAL A 1 253 ? 60.635 -41.715 -33.413 1.00 28.27 253 VAL A CA 1
ATOM 1931 C C . VAL A 1 253 ? 61.469 -41.139 -32.279 1.00 28.99 253 VAL A C 1
ATOM 1932 O O . VAL A 1 253 ? 61.439 -39.930 -32.001 1.00 29.65 253 VAL A O 1
ATOM 1936 N N . ASP A 1 254 ? 62.222 -42.031 -31.622 1.00 24.49 254 ASP A N 1
ATOM 1937 C CA . ASP A 1 254 ? 63.143 -41.719 -30.538 1.00 31.50 254 ASP A CA 1
ATOM 1938 C C . ASP A 1 254 ? 62.414 -41.075 -29.363 1.00 29.24 254 ASP A C 1
ATOM 1939 O O . ASP A 1 254 ? 62.933 -40.180 -28.694 1.00 25.42 254 ASP A O 1
ATOM 1944 N N . SER A 1 255 ? 61.197 -41.542 -29.120 1.00 27.43 255 SER A N 1
ATOM 1945 C CA . SER A 1 255 ? 60.435 -41.106 -27.964 1.00 24.59 255 SER A CA 1
ATOM 1946 C C . SER A 1 255 ? 61.077 -41.651 -26.689 1.00 24.87 255 SER A C 1
ATOM 1947 O O . SER A 1 255 ? 61.961 -42.515 -26.723 1.00 23.02 255 SER A O 1
ATOM 1950 N N . ARG A 1 256 ? 60.629 -41.124 -25.539 1.00 27.53 256 ARG A N 1
ATOM 1951 C CA . ARG A 1 256 ? 61.122 -41.562 -24.236 1.00 24.24 256 ARG A CA 1
ATOM 1952 C C . ARG A 1 256 ? 59.928 -41.726 -23.308 1.00 29.23 256 ARG A C 1
ATOM 1953 O O . ARG A 1 256 ? 59.039 -40.870 -23.287 1.00 27.89 256 ARG A O 1
ATOM 1961 N N . VAL A 1 257 ? 59.903 -42.836 -22.564 1.00 24.45 257 VAL A N 1
ATOM 1962 C CA . VAL A 1 257 ? 58.743 -43.243 -21.772 1.00 23.62 257 VAL A CA 1
ATOM 1963 C C . VAL A 1 257 ? 59.238 -43.588 -20.369 1.00 24.54 257 VAL A C 1
ATOM 1964 O O . VAL A 1 257 ? 60.166 -44.386 -20.222 1.00 25.92 257 VAL A O 1
ATOM 1968 N N . ALA A 1 258 ? 58.661 -42.955 -19.350 1.00 23.27 258 ALA A N 1
ATOM 1969 C CA . ALA A 1 258 ? 58.948 -43.274 -17.957 1.00 24.17 258 ALA A CA 1
ATOM 1970 C C . ALA A 1 258 ? 57.735 -43.974 -17.372 1.00 22.59 258 ALA A C 1
ATOM 1971 O O . ALA A 1 258 ? 56.608 -43.475 -17.490 1.00 26.47 258 ALA A O 1
ATOM 1973 N N . VAL A 1 259 ? 57.956 -45.147 -16.792 1.00 23.79 259 VAL A N 1
ATOM 1974 C CA . VAL A 1 259 ? 56.886 -45.943 -16.199 1.00 18.25 259 VAL A CA 1
ATOM 1975 C C . VAL A 1 259 ? 57.152 -46.029 -14.695 1.00 23.43 259 VAL A C 1
ATOM 1976 O O . VAL A 1 259 ? 58.217 -46.484 -14.276 1.00 24.26 259 VAL A O 1
ATOM 1980 N N . CYS A 1 260 ? 56.212 -45.555 -13.893 1.00 24.32 260 CYS A N 1
ATOM 1981 C CA . CYS A 1 260 ? 56.466 -45.459 -12.452 1.00 25.51 260 CYS A CA 1
ATOM 1982 C C . CYS A 1 260 ? 56.207 -46.788 -11.765 1.00 24.33 260 CYS A C 1
ATOM 1983 O O . CYS A 1 260 ? 55.123 -47.367 -11.904 1.00 26.86 260 CYS A O 1
ATOM 1986 N N . TRP A 1 261 ? 57.206 -47.267 -11.033 1.00 28.38 261 TRP A N 1
ATOM 1987 C CA . TRP A 1 261 ? 56.977 -48.327 -10.062 1.00 29.12 261 TRP A CA 1
ATOM 1988 C C . TRP A 1 261 ? 55.832 -47.935 -9.137 1.00 33.47 261 TRP A C 1
ATOM 1989 O O . TRP A 1 261 ? 55.705 -46.767 -8.752 1.00 31.33 261 TRP A O 1
ATOM 2000 N N . GLN A 1 262 ? 55.003 -48.917 -8.772 1.00 30.00 262 GLN A N 1
ATOM 2001 C CA . GLN A 1 262 ? 53.994 -48.729 -7.731 1.00 34.95 262 GLN A CA 1
ATOM 2002 C C . GLN A 1 262 ? 53.851 -50.019 -6.929 1.00 35.32 262 GLN A C 1
ATOM 2003 O O . GLN A 1 262 ? 54.175 -51.106 -7.409 1.00 33.20 262 GLN A O 1
ATOM 2009 N N . TRP A 1 263 ? 53.353 -49.883 -5.698 1.00 33.77 263 TRP A N 1
ATOM 2010 C CA . TRP A 1 263 ? 53.073 -51.053 -4.862 1.00 38.23 263 TRP A CA 1
ATOM 2011 C C . TRP A 1 263 ? 52.201 -52.060 -5.605 1.00 40.77 263 TRP A C 1
ATOM 2012 O O . TRP A 1 263 ? 51.179 -51.695 -6.194 1.00 43.41 263 TRP A O 1
ATOM 2023 N N . ALA A 1 264 ? 52.598 -53.334 -5.560 1.00 41.53 264 ALA A N 1
ATOM 2024 C CA . ALA A 1 264 ? 51.949 -54.364 -6.368 1.00 47.10 264 ALA A CA 1
ATOM 2025 C C . ALA A 1 264 ? 50.522 -54.597 -5.887 1.00 56.99 264 ALA A C 1
ATOM 2026 O O . ALA A 1 264 ? 50.297 -55.017 -4.745 1.00 59.32 264 ALA A O 1
ATOM 2028 N N . THR A 1 265 ? 49.561 -54.365 -6.775 1.00 59.91 265 THR A N 1
ATOM 2029 C CA . THR A 1 265 ? 48.151 -54.301 -6.421 1.00 66.15 265 THR A CA 1
ATOM 2030 C C . THR A 1 265 ? 47.336 -55.280 -7.254 1.00 72.49 265 THR A C 1
ATOM 2031 O O . THR A 1 265 ? 47.566 -55.438 -8.461 1.00 73.26 265 THR A O 1
ATOM 2035 N N . THR A 1 266 ? 46.368 -55.913 -6.594 1.00 75.36 266 THR A N 1
ATOM 2036 C CA . THR A 1 266 ? 45.483 -56.906 -7.186 1.00 82.90 266 THR A CA 1
ATOM 2037 C C . THR A 1 266 ? 44.106 -56.294 -7.423 1.00 86.05 266 THR A C 1
ATOM 2038 O O . THR A 1 266 ? 43.577 -55.580 -6.562 1.00 82.09 266 THR A O 1
ATOM 2042 N N . VAL A 1 267 ? 43.533 -56.561 -8.596 1.00 89.30 267 VAL A N 1
ATOM 2043 C CA . VAL A 1 267 ? 42.172 -56.142 -8.919 1.00 92.73 267 VAL A CA 1
ATOM 2044 C C . VAL A 1 267 ? 41.343 -57.395 -9.198 1.00 95.84 267 VAL A C 1
ATOM 2045 O O . VAL A 1 267 ? 41.629 -58.146 -10.141 1.00 95.15 267 VAL A O 1
ATOM 2049 N N . ASN A 1 268 ? 40.343 -57.639 -8.343 1.00 97.22 268 ASN A N 1
ATOM 2050 C CA . ASN A 1 268 ? 39.477 -58.820 -8.425 1.00 98.95 268 ASN A CA 1
ATOM 2051 C C . ASN A 1 268 ? 40.290 -60.114 -8.436 1.00 99.43 268 ASN A C 1
ATOM 2052 O O . ASN A 1 268 ? 39.844 -61.145 -8.948 1.00 101.25 268 ASN A O 1
ATOM 2057 N N . GLY A 1 269 ? 41.487 -60.071 -7.859 1.00 97.17 269 GLY A N 1
ATOM 2058 C CA . GLY A 1 269 ? 42.392 -61.201 -7.936 1.00 96.35 269 GLY A CA 1
ATOM 2059 C C . GLY A 1 269 ? 43.036 -61.375 -9.294 1.00 97.46 269 GLY A C 1
ATOM 2060 O O . GLY A 1 269 ? 43.188 -62.512 -9.764 1.00 98.20 269 GLY A O 1
ATOM 2061 N N . GLU A 1 270 ? 43.398 -60.273 -9.955 1.00 95.32 270 GLU A N 1
ATOM 2062 C CA . GLU A 1 270 ? 44.045 -60.322 -11.262 1.00 94.73 270 GLU A CA 1
ATOM 2063 C C . GLU A 1 270 ? 45.228 -59.362 -11.313 1.00 93.10 270 GLU A C 1
ATOM 2064 O O . GLU A 1 270 ? 46.094 -59.390 -10.431 1.00 92.19 270 GLU A O 1
ATOM 2070 N N . LEU A 1 271 ? 45.271 -58.502 -12.330 1.00 90.08 271 LEU A N 1
ATOM 2071 C CA . LEU A 1 271 ? 46.411 -57.612 -12.511 1.00 86.76 271 LEU A CA 1
ATOM 2072 C C . LEU A 1 271 ? 45.980 -56.302 -13.150 1.00 81.85 271 LEU A C 1
ATOM 2073 O O . LEU A 1 271 ? 45.327 -56.296 -14.200 1.00 80.08 271 LEU A O 1
ATOM 2078 N N . THR A 1 272 ? 46.363 -55.198 -12.512 1.00 80.12 272 THR A N 1
ATOM 2079 C CA . THR A 1 272 ? 46.236 -53.875 -13.098 1.00 76.40 272 THR A CA 1
ATOM 2080 C C . THR A 1 272 ? 47.360 -53.005 -12.554 1.00 65.52 272 THR A C 1
ATOM 2081 O O . THR A 1 272 ? 47.893 -53.258 -11.468 1.00 70.53 272 THR A O 1
ATOM 2085 N N . GLY A 1 273 ? 47.716 -51.984 -13.323 1.00 54.29 273 GLY A N 1
ATOM 2086 C CA . GLY A 1 273 ? 48.763 -51.071 -12.947 1.00 45.77 273 GLY A CA 1
ATOM 2087 C C . GLY A 1 273 ? 49.768 -50.877 -14.062 1.00 42.05 273 GLY A C 1
ATOM 2088 O O . GLY A 1 273 ? 49.648 -51.445 -15.153 1.00 41.73 273 GLY A O 1
ATOM 2089 N N . PRO A 1 274 ? 50.785 -50.061 -13.806 1.00 39.42 274 PRO A N 1
ATOM 2090 C CA . PRO A 1 274 ? 51.797 -49.821 -14.833 1.00 32.01 274 PRO A CA 1
ATOM 2091 C C . PRO A 1 274 ? 52.590 -51.087 -15.106 1.00 36.87 274 PRO A C 1
ATOM 2092 O O . PRO A 1 274 ? 52.864 -51.881 -14.205 1.00 28.63 274 PRO A O 1
ATOM 2096 N N . ARG A 1 275 ? 52.931 -51.275 -16.377 1.00 32.42 275 ARG A N 1
ATOM 2097 C CA . ARG A 1 275 ? 53.733 -52.397 -16.838 1.00 31.15 275 ARG A CA 1
ATOM 2098 C C . ARG A 1 275 ? 54.854 -51.843 -17.708 1.00 27.52 275 ARG A C 1
ATOM 2099 O O . ARG A 1 275 ? 54.705 -50.790 -18.320 1.00 27.23 275 ARG A O 1
ATOM 2107 N N . LEU A 1 276 ? 55.993 -52.524 -17.713 1.00 27.94 276 LEU A N 1
ATOM 2108 C CA . LEU A 1 276 ? 57.146 -52.057 -18.466 1.00 27.33 276 LEU A CA 1
ATOM 2109 C C . LEU A 1 276 ? 57.624 -53.081 -19.480 1.00 28.49 276 LEU A C 1
ATOM 2110 O O . LEU A 1 276 ? 57.765 -52.749 -20.668 1.00 25.93 276 LEU A O 1
ATOM 2115 N N . LEU A 1 277 ? 57.887 -54.317 -19.051 1.00 26.13 277 LEU A N 1
ATOM 2116 C CA . LEU A 1 277 ? 58.537 -55.274 -19.951 1.00 26.82 277 LEU A CA 1
ATOM 2117 C C . LEU A 1 277 ? 57.803 -55.487 -21.272 1.00 27.27 277 LEU A C 1
ATOM 2118 O O . LEU A 1 277 ? 58.473 -55.503 -22.317 1.00 26.20 277 LEU A O 1
ATOM 2123 N N . PRO A 1 278 ? 56.474 -55.658 -21.321 1.00 28.71 278 PRO A N 1
ATOM 2124 C CA . PRO A 1 278 ? 55.834 -55.922 -22.627 1.00 27.48 278 PRO A CA 1
ATOM 2125 C C . PRO A 1 278 ? 56.169 -54.895 -23.680 1.00 31.91 278 PRO A C 1
ATOM 2126 O O . PRO A 1 278 ? 56.191 -55.219 -24.879 1.00 27.78 278 PRO A O 1
ATOM 2130 N N . TYR A 1 279 ? 56.423 -53.655 -23.272 1.00 28.85 279 TYR A N 1
ATOM 2131 C CA . TYR A 1 279 ? 56.613 -52.574 -24.224 1.00 29.02 279 TYR A CA 1
ATOM 2132 C C . TYR A 1 279 ? 58.055 -52.417 -24.682 1.00 29.72 279 TYR A C 1
ATOM 2133 O O . TYR A 1 279 ? 58.286 -51.726 -25.681 1.00 28.02 279 TYR A O 1
ATOM 2142 N N . ILE A 1 280 ? 59.029 -53.048 -24.016 1.00 28.78 280 ILE A N 1
ATOM 2143 C CA . ILE A 1 280 ? 60.412 -52.782 -24.413 1.00 32.02 280 ILE A CA 1
ATOM 2144 C C . ILE A 1 280 ? 60.697 -53.309 -25.811 1.00 29.36 280 ILE A C 1
ATOM 2145 O O . ILE A 1 280 ? 61.705 -52.930 -26.415 1.00 33.42 280 ILE A O 1
ATOM 2150 N N . MET A 1 281 ? 59.845 -54.181 -26.344 1.00 29.84 281 MET A N 1
ATOM 2151 C CA . MET A 1 281 ? 60.067 -54.662 -27.704 1.00 29.39 281 MET A CA 1
ATOM 2152 C C . MET A 1 281 ? 59.750 -53.612 -28.762 1.00 32.47 281 MET A C 1
ATOM 2153 O O . MET A 1 281 ? 60.040 -53.839 -29.944 1.00 32.77 281 MET A O 1
ATOM 2158 N N . PHE A 1 282 ? 59.153 -52.489 -28.390 1.00 30.16 282 PHE A N 1
ATOM 2159 C CA . PHE A 1 282 ? 58.856 -51.456 -29.376 1.00 29.52 282 PHE A CA 1
ATOM 2160 C C . PHE A 1 282 ? 60.150 -50.802 -29.846 1.00 27.05 282 PHE A C 1
ATOM 2161 O O . PHE A 1 282 ? 61.007 -50.485 -29.026 1.00 27.28 282 PHE A O 1
ATOM 2169 N N . PRO A 1 283 ? 60.336 -50.588 -31.146 1.00 27.94 283 PRO A N 1
ATOM 2170 C CA . PRO A 1 283 ? 61.608 -50.043 -31.625 1.00 25.70 283 PRO A CA 1
ATOM 2171 C C . PRO A 1 283 ? 61.653 -48.526 -31.521 1.00 22.10 283 PRO A C 1
ATOM 2172 O O . PRO A 1 283 ? 60.632 -47.845 -31.469 1.00 26.83 283 PRO A O 1
ATOM 2176 N N . ARG A 1 284 ? 62.873 -48.002 -31.525 1.00 22.63 284 ARG A N 1
ATOM 2177 C CA . ARG A 1 284 ? 63.106 -46.563 -31.620 1.00 22.01 284 ARG A CA 1
ATOM 2178 C C . ARG A 1 284 ? 62.471 -45.811 -30.453 1.00 28.57 284 ARG A C 1
ATOM 2179 O O . ARG A 1 284 ? 61.887 -44.740 -30.619 1.00 25.50 284 ARG A O 1
ATOM 2187 N N . THR A 1 285 ? 62.596 -46.373 -29.252 1.00 26.54 285 THR A N 1
ATOM 2188 C CA . THR A 1 285 ? 62.048 -45.733 -28.062 1.00 27.80 285 THR A CA 1
ATOM 2189 C C . THR A 1 285 ? 62.906 -46.145 -26.881 1.00 30.05 285 THR A C 1
ATOM 2190 O O . THR A 1 285 ? 63.571 -47.183 -26.913 1.00 31.73 285 THR A O 1
ATOM 2194 N N . THR A 1 286 ? 62.918 -45.298 -25.854 1.00 30.88 286 THR A N 1
ATOM 2195 C CA . THR A 1 286 ? 63.672 -45.541 -24.628 1.00 28.11 286 THR A CA 1
ATOM 2196 C C . THR A 1 286 ? 62.688 -45.551 -23.467 1.00 25.54 286 THR A C 1
ATOM 2197 O O . THR A 1 286 ? 61.972 -44.569 -23.257 1.00 25.52 286 THR A O 1
ATOM 2201 N N . ILE A 1 287 ? 62.621 -46.664 -22.743 1.00 24.08 287 ILE A N 1
ATOM 2202 C CA . ILE A 1 287 ? 61.678 -46.820 -21.635 1.00 25.40 287 ILE A CA 1
ATOM 2203 C C . ILE A 1 287 ? 62.489 -47.040 -20.379 1.00 24.75 287 ILE A C 1
ATOM 2204 O O . ILE A 1 287 ? 63.448 -47.818 -20.395 1.00 25.53 287 ILE A O 1
ATOM 2209 N N . ARG A 1 288 ? 62.125 -46.340 -19.299 1.00 25.92 288 ARG A N 1
ATOM 2210 C CA . ARG A 1 288 ? 62.815 -46.498 -18.024 1.00 27.98 288 ARG A CA 1
ATOM 2211 C C . ARG A 1 288 ? 61.799 -46.612 -16.900 1.00 23.13 288 ARG A C 1
ATOM 2212 O O . ARG A 1 288 ? 60.804 -45.875 -16.857 1.00 24.47 288 ARG A O 1
ATOM 2220 N N . GLY A 1 289 ? 62.025 -47.569 -16.006 1.00 28.01 289 GLY A N 1
ATOM 2221 C CA . GLY A 1 289 ? 61.175 -47.675 -14.817 1.00 24.06 289 GLY A CA 1
ATOM 2222 C C . GLY A 1 289 ? 61.674 -46.743 -13.727 1.00 23.61 289 GLY A C 1
ATOM 2223 O O . GLY A 1 289 ? 62.876 -46.628 -13.481 1.00 27.77 289 GLY A O 1
ATOM 2224 N N . ILE A 1 290 ? 60.736 -46.068 -13.063 1.00 26.24 290 ILE A N 1
ATOM 2225 C CA . ILE A 1 290 ? 61.070 -44.968 -12.160 1.00 20.67 290 ILE A CA 1
ATOM 2226 C C . ILE A 1 290 ? 60.782 -45.393 -10.716 1.00 21.89 290 ILE A C 1
ATOM 2227 O O . ILE A 1 290 ? 59.694 -45.893 -10.413 1.00 22.72 290 ILE A O 1
ATOM 2232 N N . PHE A 1 291 ? 61.751 -45.180 -9.836 1.00 23.73 291 PHE A N 1
ATOM 2233 C CA . PHE A 1 291 ? 61.579 -45.395 -8.392 1.00 24.64 291 PHE A CA 1
ATOM 2234 C C . PHE A 1 291 ? 62.422 -44.330 -7.708 1.00 24.83 291 PHE A C 1
ATOM 2235 O O . PHE A 1 291 ? 63.654 -44.356 -7.819 1.00 30.41 291 PHE A O 1
ATOM 2243 N N . ALA A 1 292 ? 61.767 -43.377 -7.034 1.00 27.89 292 ALA A N 1
ATOM 2244 C CA . ALA A 1 292 ? 62.444 -42.147 -6.601 1.00 28.07 292 ALA A CA 1
ATOM 2245 C C . ALA A 1 292 ? 63.668 -42.411 -5.733 1.00 30.92 292 ALA A C 1
ATOM 2246 O O . ALA A 1 292 ? 64.654 -41.670 -5.811 1.00 29.06 292 ALA A O 1
ATOM 2248 N N . GLN A 1 293 ? 63.638 -43.443 -4.887 1.00 26.14 293 GLN A N 1
ATOM 2249 C CA . GLN A 1 293 ? 64.755 -43.616 -3.966 1.00 26.90 293 GLN A CA 1
ATOM 2250 C C . GLN A 1 293 ? 66.067 -43.886 -4.674 1.00 32.33 293 GLN A C 1
ATOM 2251 O O . GLN A 1 293 ? 67.134 -43.669 -4.082 1.00 31.10 293 GLN A O 1
ATOM 2257 N N . GLU A 1 294 ? 66.019 -44.329 -5.935 1.00 32.80 294 GLU A N 1
ATOM 2258 C CA . GLU A 1 294 ? 67.233 -44.465 -6.724 1.00 29.52 294 GLU A CA 1
ATOM 2259 C C . GLU A 1 294 ? 68.047 -43.174 -6.717 1.00 28.15 294 GLU A C 1
ATOM 2260 O O . GLU A 1 294 ? 69.280 -43.212 -6.771 1.00 30.14 294 GLU A O 1
ATOM 2266 N N . TRP A 1 295 ? 67.381 -42.022 -6.640 1.00 28.95 295 TRP A N 1
ATOM 2267 C CA . TRP A 1 295 ? 68.044 -40.732 -6.747 1.00 28.11 295 TRP A CA 1
ATOM 2268 C C . TRP A 1 295 ? 68.224 -40.055 -5.391 1.00 32.35 295 TRP A C 1
ATOM 2269 O O . TRP A 1 295 ? 68.486 -38.850 -5.354 1.00 31.83 295 TRP A O 1
ATOM 2280 N N . PHE A 1 296 ? 68.071 -40.798 -4.287 1.00 34.74 296 PHE A N 1
ATOM 2281 C CA . PHE A 1 296 ? 68.323 -40.268 -2.940 1.00 31.84 296 PHE A CA 1
ATOM 2282 C C . PHE A 1 296 ? 69.813 -40.342 -2.604 1.00 35.33 296 PHE A C 1
ATOM 2283 O O . PHE A 1 296 ? 70.255 -41.050 -1.701 1.00 36.95 296 PHE A O 1
ATOM 2291 N N . THR A 1 297 ? 70.586 -39.615 -3.395 1.00 38.12 297 THR A N 1
ATOM 2292 C CA . THR A 1 297 ? 72.004 -39.391 -3.187 1.00 39.48 297 THR A CA 1
ATOM 2293 C C . THR A 1 297 ? 72.191 -38.007 -2.576 1.00 42.67 297 THR A C 1
ATOM 2294 O O . THR A 1 297 ? 71.355 -37.116 -2.743 1.00 41.39 297 THR A O 1
ATOM 2298 N N . GLU A 1 298 ? 73.311 -37.826 -1.889 1.00 43.99 298 GLU A N 1
ATOM 2299 C CA . GLU A 1 298 ? 73.661 -36.505 -1.364 1.00 46.49 298 GLU A CA 1
ATOM 2300 C C . GLU A 1 298 ? 73.592 -35.398 -2.415 1.00 48.58 298 GLU A C 1
ATOM 2301 O O . GLU A 1 298 ? 72.981 -34.356 -2.132 1.00 46.18 298 GLU A O 1
ATOM 2307 N N . PRO A 1 299 ? 74.150 -35.550 -3.628 1.00 45.22 299 PRO A N 1
ATOM 2308 C CA . PRO A 1 299 ? 74.082 -34.436 -4.589 1.00 45.15 299 PRO A CA 1
ATOM 2309 C C . PRO A 1 299 ? 72.685 -34.150 -5.107 1.00 44.39 299 PRO A C 1
ATOM 2310 O O . PRO A 1 299 ? 72.313 -32.977 -5.255 1.00 41.21 299 PRO A O 1
ATOM 2314 N N . LEU A 1 300 ? 71.899 -35.184 -5.412 1.00 40.29 300 LEU A N 1
ATOM 2315 C CA . LEU A 1 300 ? 70.603 -34.948 -6.038 1.00 41.38 300 LEU A CA 1
ATOM 2316 C C . LEU A 1 300 ? 69.559 -34.443 -5.047 1.00 37.92 300 LEU A C 1
ATOM 2317 O O . LEU A 1 300 ? 68.698 -33.638 -5.420 1.00 36.61 300 LEU A O 1
ATOM 2322 N N . LEU A 1 301 ? 69.604 -34.901 -3.797 1.00 40.06 301 LEU A N 1
ATOM 2323 C CA . LEU A 1 301 ? 68.696 -34.363 -2.786 1.00 39.97 301 LEU A CA 1
ATOM 2324 C C . LEU A 1 301 ? 68.948 -32.876 -2.549 1.00 36.80 301 LEU A C 1
ATOM 2325 O O . LEU A 1 301 ? 68.011 -32.068 -2.541 1.00 37.79 301 LEU A O 1
ATOM 2330 N N . ALA A 1 302 ? 70.213 -32.496 -2.357 1.00 38.80 302 ALA A N 1
ATOM 2331 C CA . ALA A 1 302 ? 70.557 -31.079 -2.264 1.00 42.12 302 ALA A CA 1
ATOM 2332 C C . ALA A 1 302 ? 70.130 -30.317 -3.517 1.00 40.98 302 ALA A C 1
ATOM 2333 O O . ALA A 1 302 ? 69.535 -29.234 -3.431 1.00 40.50 302 ALA A O 1
ATOM 2335 N N . GLN A 1 303 ? 70.410 -30.872 -4.697 1.00 40.66 303 GLN A N 1
ATOM 2336 C CA . GLN A 1 303 ? 70.032 -30.177 -5.921 1.00 36.67 303 GLN A CA 1
ATOM 2337 C C . GLN A 1 303 ? 68.527 -29.940 -5.964 1.00 38.70 303 GLN A C 1
ATOM 2338 O O . GLN A 1 303 ? 68.069 -28.828 -6.259 1.00 34.69 303 GLN A O 1
ATOM 2344 N N . MET A 1 304 ? 67.737 -30.970 -5.637 1.00 34.55 304 MET A N 1
ATOM 2345 C CA . MET A 1 304 ? 66.290 -30.810 -5.685 1.00 32.52 304 MET A CA 1
ATOM 2346 C C . MET A 1 304 ? 65.829 -29.753 -4.692 1.00 32.89 304 MET A C 1
ATOM 2347 O O . MET A 1 304 ? 65.023 -28.886 -5.035 1.00 35.19 304 MET A O 1
ATOM 2352 N N . HIS A 1 305 ? 66.330 -29.806 -3.454 1.00 37.81 305 HIS A N 1
ATOM 2353 C CA . HIS A 1 305 ? 65.906 -28.825 -2.455 1.00 34.57 305 HIS A CA 1
ATOM 2354 C C . HIS A 1 305 ? 66.284 -27.415 -2.880 1.00 41.95 305 HIS A C 1
ATOM 2355 O O . HIS A 1 305 ? 65.495 -26.480 -2.711 1.00 42.29 305 HIS A O 1
ATOM 2362 N N . GLN A 1 306 ? 67.470 -27.249 -3.474 1.00 38.41 306 GLN A N 1
ATOM 2363 C CA . GLN A 1 306 ? 67.861 -25.928 -3.960 1.00 41.67 306 GLN A CA 1
ATOM 2364 C C . GLN A 1 306 ? 67.019 -25.503 -5.150 1.00 39.43 306 GLN A C 1
ATOM 2365 O O . GLN A 1 306 ? 66.432 -24.417 -5.146 1.00 40.48 306 GLN A O 1
ATOM 2371 N N . GLU A 1 307 ? 66.941 -26.350 -6.179 1.00 36.82 307 GLU A N 1
ATOM 2372 C CA . GLU A 1 307 ? 66.260 -25.964 -7.408 1.00 39.56 307 GLU A CA 1
ATOM 2373 C C . GLU A 1 307 ? 64.744 -26.067 -7.270 1.00 40.90 307 GLU A C 1
ATOM 2374 O O . GLU A 1 307 ? 64.031 -25.066 -7.396 1.00 42.18 307 GLU A O 1
ATOM 2380 N N . LEU A 1 308 ? 64.223 -27.272 -7.035 1.00 36.04 308 LEU A N 1
ATOM 2381 C CA . LEU A 1 308 ? 62.772 -27.392 -6.896 1.00 38.57 308 LEU A CA 1
ATOM 2382 C C . LEU A 1 308 ? 62.271 -26.617 -5.688 1.00 34.62 308 LEU A C 1
ATOM 2383 O O . LEU A 1 308 ? 61.234 -25.942 -5.759 1.00 33.97 308 LEU A O 1
ATOM 2388 N N . GLY A 1 309 ? 62.979 -26.717 -4.564 1.00 39.93 309 GLY A N 1
ATOM 2389 C CA . GLY A 1 309 ? 62.576 -25.961 -3.390 1.00 40.34 309 GLY A CA 1
ATOM 2390 C C . GLY A 1 309 ? 62.589 -24.471 -3.656 1.00 39.41 309 GLY A C 1
ATOM 2391 O O . GLY A 1 309 ? 61.687 -23.747 -3.227 1.00 44.64 309 GLY A O 1
ATOM 2392 N N . GLY A 1 310 ? 63.594 -24.003 -4.390 1.00 42.27 310 GLY A N 1
ATOM 2393 C CA . GLY A 1 310 ? 63.604 -22.613 -4.824 1.00 41.76 310 GLY A CA 1
ATOM 2394 C C . GLY A 1 310 ? 62.350 -22.208 -5.576 1.00 44.80 310 GLY A C 1
ATOM 2395 O O . GLY A 1 310 ? 61.820 -21.115 -5.370 1.00 45.47 310 GLY A O 1
ATOM 2396 N N . LEU A 1 311 ? 61.854 -23.078 -6.462 1.00 44.10 311 LEU A N 1
ATOM 2397 C CA . LEU A 1 311 ? 60.662 -22.731 -7.234 1.00 42.73 311 LEU A CA 1
ATOM 2398 C C . LEU A 1 311 ? 59.408 -22.724 -6.370 1.00 47.41 311 LEU A C 1
ATOM 2399 O O . LEU A 1 311 ? 58.449 -21.998 -6.670 1.00 49.81 311 LEU A O 1
ATOM 2404 N N . VAL A 1 312 ? 59.377 -23.546 -5.322 1.00 44.42 312 VAL A N 1
ATOM 2405 C CA . VAL A 1 312 ? 58.236 -23.543 -4.414 1.00 48.20 312 VAL A CA 1
ATOM 2406 C C . VAL A 1 312 ? 58.176 -22.230 -3.638 1.00 46.21 312 VAL A C 1
ATOM 2407 O O . VAL A 1 312 ? 57.120 -21.598 -3.536 1.00 52.76 312 VAL A O 1
ATOM 2411 N N . ARG A 1 313 ? 59.310 -21.804 -3.081 1.00 45.60 313 ARG A N 1
ATOM 2412 C CA . ARG A 1 313 ? 59.359 -20.544 -2.339 1.00 47.74 313 ARG A CA 1
ATOM 2413 C C . ARG A 1 313 ? 59.028 -19.355 -3.232 1.00 52.68 313 ARG A C 1
ATOM 2414 O O . ARG A 1 313 ? 58.314 -18.436 -2.817 1.00 55.67 313 ARG A O 1
ATOM 2422 N N . ASP A 1 314 ? 59.526 -19.353 -4.464 1.00 52.26 314 ASP A N 1
ATOM 2423 C CA . ASP A 1 314 ? 59.236 -18.263 -5.385 1.00 53.48 314 ASP A CA 1
ATOM 2424 C C . ASP A 1 314 ? 57.841 -18.359 -5.994 1.00 53.30 314 ASP A C 1
ATOM 2425 O O . ASP A 1 314 ? 57.536 -17.593 -6.914 1.00 57.64 314 ASP A O 1
ATOM 2430 N N . GLY A 1 315 ? 57.001 -19.279 -5.524 1.00 53.50 315 GLY A N 1
ATOM 2431 C CA . GLY A 1 315 ? 55.678 -19.450 -6.093 1.00 50.73 315 GLY A CA 1
ATOM 2432 C C . GLY A 1 315 ? 55.643 -19.913 -7.528 1.00 54.06 315 GLY A C 1
ATOM 2433 O O . GLY A 1 315 ? 54.560 -19.948 -8.123 1.00 55.29 315 GLY A O 1
ATOM 2434 N N . GLU A 1 316 ? 56.787 -20.272 -8.108 1.00 53.94 316 GLU A N 1
ATOM 2435 C CA . GLU A 1 316 ? 56.793 -20.751 -9.483 1.00 52.56 316 GLU A CA 1
ATOM 2436 C C . GLU A 1 316 ? 56.149 -22.128 -9.592 1.00 54.51 316 GLU A C 1
ATOM 2437 O O . GLU A 1 316 ? 55.449 -22.414 -10.571 1.00 51.58 316 GLU A O 1
ATOM 2443 N N . ILE A 1 317 ? 56.384 -22.998 -8.612 1.00 50.44 317 ILE A N 1
ATOM 2444 C CA . ILE A 1 317 ? 55.773 -24.322 -8.569 1.00 47.84 317 ILE A CA 1
ATOM 2445 C C . ILE A 1 317 ? 54.782 -24.346 -7.418 1.00 50.71 317 ILE A C 1
ATOM 2446 O O . ILE A 1 317 ? 55.102 -23.930 -6.296 1.00 46.54 317 ILE A O 1
ATOM 2451 N N . ARG A 1 318 ? 53.576 -24.808 -7.709 1.00 52.83 318 ARG A N 1
ATOM 2452 C CA . ARG A 1 318 ? 52.469 -24.796 -6.771 1.00 52.60 318 ARG A CA 1
ATOM 2453 C C . ARG A 1 318 ? 52.172 -26.231 -6.380 1.00 53.25 318 ARG A C 1
ATOM 2454 O O . ARG A 1 318 ? 51.962 -27.085 -7.251 1.00 50.58 318 ARG A O 1
ATOM 2462 N N . TYR A 1 319 ? 52.183 -26.494 -5.077 1.00 49.41 319 TYR A N 1
ATOM 2463 C CA . TYR A 1 319 ? 51.847 -27.788 -4.514 1.00 46.93 319 TYR A CA 1
ATOM 2464 C C . TYR A 1 319 ? 50.793 -27.568 -3.445 1.00 53.16 319 TYR A C 1
ATOM 2465 O O . TYR A 1 319 ? 50.556 -26.439 -3.005 1.00 51.51 319 TYR A O 1
ATOM 2474 N N . HIS A 1 320 ? 50.173 -28.653 -2.999 1.00 51.70 320 HIS A N 1
ATOM 2475 C CA . HIS A 1 320 ? 49.362 -28.516 -1.799 1.00 54.87 320 HIS A CA 1
ATOM 2476 C C . HIS A 1 320 ? 49.252 -29.860 -1.097 1.00 46.56 320 HIS A C 1
ATOM 2477 O O . HIS A 1 320 ? 49.455 -30.929 -1.684 1.00 46.23 320 HIS A O 1
ATOM 2484 N N . GLN A 1 321 ? 48.923 -29.778 0.178 1.00 45.34 321 GLN A N 1
ATOM 2485 C CA . GLN A 1 321 ? 48.846 -30.961 1.006 1.00 43.54 321 GLN A CA 1
ATOM 2486 C C . GLN A 1 321 ? 47.991 -30.628 2.216 1.00 39.13 321 GLN A C 1
ATOM 2487 O O . GLN A 1 321 ? 48.036 -29.506 2.721 1.00 42.79 321 GLN A O 1
ATOM 2493 N N . THR A 1 322 ? 47.191 -31.594 2.640 1.00 39.12 322 THR A N 1
ATOM 2494 C CA . THR A 1 322 ? 46.335 -31.456 3.805 1.00 35.39 322 THR A CA 1
ATOM 2495 C C . THR A 1 322 ? 46.995 -32.193 4.959 1.00 33.35 322 THR A C 1
ATOM 2496 O O . THR A 1 322 ? 47.295 -33.386 4.849 1.00 32.37 322 THR A O 1
ATOM 2500 N N . VAL A 1 323 ? 47.204 -31.493 6.065 1.00 32.95 323 VAL A N 1
ATOM 2501 C CA . VAL A 1 323 ? 47.876 -32.062 7.223 1.00 31.20 323 VAL A CA 1
ATOM 2502 C C . VAL A 1 323 ? 46.863 -32.142 8.357 1.00 32.64 323 VAL A C 1
ATOM 2503 O O . VAL A 1 323 ? 46.414 -31.111 8.875 1.00 30.14 323 VAL A O 1
ATOM 2507 N N . HIS A 1 324 ? 46.481 -33.366 8.714 1.00 30.17 324 HIS A N 1
ATOM 2508 C CA . HIS A 1 324 ? 45.613 -33.634 9.845 1.00 31.18 324 HIS A CA 1
ATOM 2509 C C . HIS A 1 324 ? 46.428 -33.604 11.136 1.00 32.34 324 HIS A C 1
ATOM 2510 O O . HIS A 1 324 ? 47.654 -33.724 11.128 1.00 29.74 324 HIS A O 1
ATOM 2517 N N . LYS A 1 325 ? 45.745 -33.420 12.262 1.00 31.19 325 LYS A N 1
ATOM 2518 C CA . LYS A 1 325 ? 46.462 -33.190 13.512 1.00 30.88 325 LYS A CA 1
ATOM 2519 C C . LYS A 1 325 ? 46.022 -34.202 14.556 1.00 34.75 325 LYS A C 1
ATOM 2520 O O . LYS A 1 325 ? 44.857 -34.218 14.956 1.00 31.28 325 LYS A O 1
ATOM 2526 N N . GLY A 1 326 ? 46.949 -35.053 14.979 1.00 37.72 326 GLY A N 1
ATOM 2527 C CA . GLY A 1 326 ? 46.616 -36.025 16.014 1.00 31.42 326 GLY A CA 1
ATOM 2528 C C . GLY A 1 326 ? 46.799 -37.432 15.477 1.00 34.41 326 GLY A C 1
ATOM 2529 O O . GLY A 1 326 ? 46.238 -37.808 14.437 1.00 28.39 326 GLY A O 1
ATOM 2530 N N . PHE A 1 327 ? 47.618 -38.207 16.203 1.00 28.92 327 PHE A N 1
ATOM 2531 C CA . PHE A 1 327 ? 47.740 -39.639 15.944 1.00 32.59 327 PHE A CA 1
ATOM 2532 C C . PHE A 1 327 ? 46.376 -40.303 15.863 1.00 31.28 327 PHE A C 1
ATOM 2533 O O . PHE A 1 327 ? 46.196 -41.270 15.115 1.00 30.19 327 PHE A O 1
ATOM 2541 N N . ASP A 1 328 ? 45.402 -39.811 16.631 1.00 31.12 328 ASP A N 1
ATOM 2542 C CA . ASP A 1 328 ? 44.075 -40.410 16.581 1.00 32.84 328 ASP A CA 1
ATOM 2543 C C . ASP A 1 328 ? 43.342 -40.103 15.287 1.00 35.38 328 ASP A C 1
ATOM 2544 O O . ASP A 1 328 ? 42.308 -40.727 15.031 1.00 39.97 328 ASP A O 1
ATOM 2549 N N . GLU A 1 329 ? 43.833 -39.155 14.491 1.00 35.54 329 GLU A N 1
ATOM 2550 C CA . GLU A 1 329 ? 43.192 -38.773 13.240 1.00 36.12 329 GLU A CA 1
ATOM 2551 C C . GLU A 1 329 ? 43.627 -39.628 12.058 1.00 36.10 329 GLU A C 1
ATOM 2552 O O . GLU A 1 329 ? 43.104 -39.438 10.956 1.00 32.39 329 GLU A O 1
ATOM 2558 N N . ILE A 1 330 ? 44.568 -40.554 12.250 1.00 35.14 330 ILE A N 1
ATOM 2559 C CA . ILE A 1 330 ? 45.180 -41.230 11.104 1.00 34.93 330 ILE A CA 1
ATOM 2560 C C . ILE A 1 330 ? 44.174 -42.063 10.318 1.00 40.27 330 ILE A C 1
ATOM 2561 O O . ILE A 1 330 ? 44.123 -41.928 9.082 1.00 33.93 330 ILE A O 1
ATOM 2566 N N . PRO A 1 331 ? 43.367 -42.934 10.937 1.00 38.61 331 PRO A N 1
ATOM 2567 C CA . PRO A 1 331 ? 42.371 -43.660 10.134 1.00 39.79 331 PRO A CA 1
ATOM 2568 C C . PRO A 1 331 ? 41.442 -42.738 9.361 1.00 44.82 331 PRO A C 1
ATOM 2569 O O . PRO A 1 331 ? 41.211 -42.965 8.164 1.00 41.10 331 PRO A O 1
ATOM 2573 N N . ALA A 1 332 ? 40.914 -41.691 10.002 1.00 39.29 332 ALA A N 1
ATOM 2574 C CA . ALA A 1 332 ? 40.065 -40.738 9.287 1.00 38.52 332 ALA A CA 1
ATOM 2575 C C . ALA A 1 332 ? 40.795 -40.114 8.104 1.00 44.30 332 ALA A C 1
ATOM 2576 O O . ALA A 1 332 ? 40.222 -39.977 7.011 1.00 40.79 332 ALA A O 1
ATOM 2578 N N . ALA A 1 333 ? 42.060 -39.726 8.292 1.00 40.66 333 ALA A N 1
ATOM 2579 C CA . ALA A 1 333 ? 42.810 -39.152 7.176 1.00 33.81 333 ALA A CA 1
ATOM 2580 C C . ALA A 1 333 ? 42.902 -40.132 6.009 1.00 38.88 333 ALA A C 1
ATOM 2581 O O . ALA A 1 333 ? 42.716 -39.748 4.846 1.00 40.92 333 ALA A O 1
ATOM 2583 N N . TYR A 1 334 ? 43.146 -41.401 6.269 1.00 35.35 334 TYR A N 1
ATOM 2584 C CA . TYR A 1 334 ? 43.171 -42.414 5.216 1.00 40.15 334 TYR A CA 1
ATOM 2585 C C . TYR A 1 334 ? 41.818 -42.568 4.556 1.00 42.31 334 TYR A C 1
ATOM 2586 O O . TYR A 1 334 ? 41.729 -42.696 3.352 1.00 41.02 334 TYR A O 1
ATOM 2595 N N . ARG A 1 335 ? 40.767 -42.560 5.347 1.00 37.96 335 ARG A N 1
ATOM 2596 C CA . ARG A 1 335 ? 39.425 -42.632 4.808 1.00 45.60 335 ARG A CA 1
ATOM 2597 C C . ARG A 1 335 ? 39.139 -41.482 3.849 1.00 46.39 335 ARG A C 1
ATOM 2598 O O . ARG A 1 335 ? 38.394 -41.644 2.904 1.00 49.01 335 ARG A O 1
ATOM 2606 N N . SER A 1 336 ? 39.750 -40.336 4.078 1.00 42.32 336 SER A N 1
ATOM 2607 C CA . SER A 1 336 ? 39.534 -39.158 3.250 1.00 46.33 336 SER A CA 1
ATOM 2608 C C . SER A 1 336 ? 39.950 -39.341 1.816 1.00 45.45 336 SER A C 1
ATOM 2609 O O . SER A 1 336 ? 39.458 -38.657 0.945 1.00 49.51 336 SER A O 1
ATOM 2612 N N . LEU A 1 337 ? 40.866 -40.253 1.584 1.00 42.32 337 LEU A N 1
ATOM 2613 C CA . LEU A 1 337 ? 41.364 -40.480 0.255 1.00 46.33 337 LEU A CA 1
ATOM 2614 C C . LEU A 1 337 ? 40.295 -41.089 -0.593 1.00 52.52 337 LEU A C 1
ATOM 2615 O O . LEU A 1 337 ? 40.326 -40.971 -1.802 1.00 55.62 337 LEU A O 1
ATOM 2620 N N . TYR A 1 338 ? 39.338 -41.735 0.040 1.00 51.94 338 TYR A N 1
ATOM 2621 C CA . TYR A 1 338 ? 38.314 -42.432 -0.684 1.00 50.53 338 TYR A CA 1
ATOM 2622 C C . TYR A 1 338 ? 37.042 -41.636 -0.687 1.00 59.08 338 TYR A C 1
ATOM 2623 O O . TYR A 1 338 ? 36.052 -42.048 -1.274 1.00 62.65 338 TYR A O 1
ATOM 2632 N N . LEU A 1 339 ? 37.053 -40.498 -0.026 1.00 59.70 339 LEU A N 1
ATOM 2633 C CA . LEU A 1 339 ? 35.920 -39.621 -0.057 1.00 62.13 339 LEU A CA 1
ATOM 2634 C C . LEU A 1 339 ? 36.291 -38.722 -1.171 1.00 69.79 339 LEU A C 1
ATOM 2635 O O . LEU A 1 339 ? 37.110 -39.085 -1.979 1.00 70.68 339 LEU A O 1
ATOM 2640 N N . ASP A 1 340 ? 35.785 -37.514 -1.202 1.00 72.11 340 ASP A N 1
ATOM 2641 C CA . ASP A 1 340 ? 36.061 -36.692 -2.366 1.00 75.81 340 ASP A CA 1
ATOM 2642 C C . ASP A 1 340 ? 37.055 -35.543 -2.163 1.00 75.64 340 ASP A C 1
ATOM 2643 O O . ASP A 1 340 ? 37.590 -35.389 -1.079 1.00 72.32 340 ASP A O 1
ATOM 2648 N N . ARG A 1 341 ? 37.336 -34.786 -3.221 1.00 71.49 341 ARG A N 1
ATOM 2649 C CA . ARG A 1 341 ? 38.225 -33.619 -3.124 1.00 72.28 341 ARG A CA 1
ATOM 2650 C C . ARG A 1 341 ? 39.683 -33.982 -2.925 1.00 73.26 341 ARG A C 1
ATOM 2651 O O . ARG A 1 341 ? 40.501 -33.115 -2.696 1.00 70.37 341 ARG A O 1
ATOM 2659 N N . GLU A 1 342 ? 40.026 -35.246 -3.041 1.00 73.60 342 GLU A N 1
ATOM 2660 C CA . GLU A 1 342 ? 41.429 -35.584 -2.939 1.00 71.11 342 GLU A CA 1
ATOM 2661 C C . GLU A 1 342 ? 42.168 -34.880 -4.042 1.00 72.17 342 GLU A C 1
ATOM 2662 O O . GLU A 1 342 ? 43.267 -34.378 -3.840 1.00 70.24 342 GLU A O 1
ATOM 2668 N N . HIS A 1 343 ? 41.559 -34.828 -5.218 1.00 73.94 343 HIS A N 1
ATOM 2669 C CA . HIS A 1 343 ? 42.181 -34.118 -6.324 1.00 72.48 343 HIS A CA 1
ATOM 2670 C C . HIS A 1 343 ? 42.291 -32.678 -5.936 1.00 73.91 343 HIS A C 1
ATOM 2671 O O . HIS A 1 343 ? 42.747 -31.860 -6.724 1.00 74.70 343 HIS A O 1
ATOM 2678 N N . ASN A 1 344 ? 41.841 -32.347 -4.746 1.00 67.75 344 ASN A N 1
ATOM 2679 C CA . ASN A 1 344 ? 42.017 -31.001 -4.264 1.00 69.52 344 ASN A CA 1
ATOM 2680 C C . ASN A 1 344 ? 42.646 -31.051 -2.871 1.00 65.40 344 ASN A C 1
ATOM 2681 O O . ASN A 1 344 ? 43.031 -30.027 -2.335 1.00 63.96 344 ASN A O 1
ATOM 2686 N N . ARG A 1 345 ? 42.797 -32.241 -2.311 1.00 62.12 345 ARG A N 1
ATOM 2687 C CA . ARG A 1 345 ? 43.447 -32.368 -1.013 1.00 59.71 345 ARG A CA 1
ATOM 2688 C C . ARG A 1 345 ? 44.920 -32.630 -1.171 1.00 56.90 345 ARG A C 1
ATOM 2689 O O . ARG A 1 345 ? 45.709 -32.302 -0.294 1.00 49.90 345 ARG A O 1
ATOM 2697 N N . GLY A 1 346 ? 45.294 -33.222 -2.293 1.00 54.49 346 GLY A N 1
ATOM 2698 C CA . GLY A 1 346 ? 46.693 -33.462 -2.556 1.00 52.22 346 GLY A CA 1
ATOM 2699 C C . GLY A 1 346 ? 47.289 -34.454 -1.624 1.00 41.74 346 GLY A C 1
ATOM 2700 O O . GLY A 1 346 ? 46.606 -35.334 -1.144 1.00 42.06 346 GLY A O 1
ATOM 2701 N N . LYS A 1 347 ? 48.580 -34.329 -1.379 1.00 42.82 347 LYS A N 1
ATOM 2702 C CA . LYS A 1 347 ? 49.215 -35.220 -0.418 1.00 37.64 347 LYS A CA 1
ATOM 2703 C C . LYS A 1 347 ? 48.541 -35.069 0.942 1.00 33.08 347 LYS A C 1
ATOM 2704 O O . LYS A 1 347 ? 48.408 -33.958 1.452 1.00 38.39 347 LYS A O 1
ATOM 2710 N N . VAL A 1 348 ? 48.107 -36.178 1.533 1.00 33.13 348 VAL A N 1
ATOM 2711 C CA . VAL A 1 348 ? 47.536 -36.150 2.879 1.00 30.97 348 VAL A CA 1
ATOM 2712 C C . VAL A 1 348 ? 48.594 -36.632 3.859 1.00 29.06 348 VAL A C 1
ATOM 2713 O O . VAL A 1 348 ? 49.241 -37.664 3.634 1.00 29.50 348 VAL A O 1
ATOM 2717 N N . LEU A 1 349 ? 48.781 -35.878 4.939 1.00 29.66 349 LEU A N 1
ATOM 2718 C CA . LEU A 1 349 ? 49.717 -36.224 5.996 1.00 23.26 349 LEU A CA 1
ATOM 2719 C C . LEU A 1 349 ? 49.002 -36.081 7.328 1.00 26.70 349 LEU A C 1
ATOM 2720 O O . LEU A 1 349 ? 47.950 -35.442 7.418 1.00 25.75 349 LEU A O 1
ATOM 2725 N N . VAL A 1 350 ? 49.577 -36.693 8.361 1.00 24.42 350 VAL A N 1
ATOM 2726 C CA . VAL A 1 350 ? 49.100 -36.522 9.739 1.00 25.82 350 VAL A CA 1
ATOM 2727 C C . VAL A 1 350 ? 50.274 -36.060 10.588 1.00 27.49 350 VAL A C 1
ATOM 2728 O O . VAL A 1 350 ? 51.323 -36.720 10.615 1.00 28.69 350 VAL A O 1
ATOM 2732 N N . GLU A 1 351 ? 50.117 -34.915 11.253 1.00 25.93 351 GLU A N 1
ATOM 2733 C CA . GLU A 1 351 ? 51.102 -34.479 12.234 1.00 30.03 351 GLU A CA 1
ATOM 2734 C C . GLU A 1 351 ? 50.851 -35.189 13.566 1.00 32.72 351 GLU A C 1
ATOM 2735 O O . GLU A 1 351 ? 49.706 -35.339 14.006 1.00 30.86 351 GLU A O 1
ATOM 2741 N N . VAL A 1 352 ? 51.920 -35.644 14.200 1.00 27.67 352 VAL A N 1
ATOM 2742 C CA . VAL A 1 352 ? 51.768 -36.493 15.354 1.00 30.06 352 VAL A CA 1
ATOM 2743 C C . VAL A 1 352 ? 52.531 -35.830 16.493 1.00 25.85 352 VAL A C 1
ATOM 2744 O O . VAL A 1 352 ? 52.012 -35.783 17.600 1.00 43.60 352 VAL A O 1
ATOM 2748 N N . MET B 1 1 ? 48.908 -70.282 -59.166 1.00 60.73 1 MET B N 1
ATOM 2749 C CA . MET B 1 1 ? 49.820 -70.133 -58.036 1.00 60.39 1 MET B CA 1
ATOM 2750 C C . MET B 1 1 ? 49.265 -70.839 -56.799 1.00 57.25 1 MET B C 1
ATOM 2751 O O . MET B 1 1 ? 48.351 -70.341 -56.138 1.00 53.96 1 MET B O 1
ATOM 2756 N N . ARG B 1 2 ? 49.826 -72.011 -56.508 1.00 55.81 2 ARG B N 1
ATOM 2757 C CA . ARG B 1 2 ? 49.373 -72.849 -55.406 1.00 52.18 2 ARG B CA 1
ATOM 2758 C C . ARG B 1 2 ? 50.032 -72.384 -54.109 1.00 46.33 2 ARG B C 1
ATOM 2759 O O . ARG B 1 2 ? 51.259 -72.440 -53.981 1.00 46.73 2 ARG B O 1
ATOM 2767 N N . ILE B 1 3 ? 49.228 -71.932 -53.149 1.00 47.24 3 ILE B N 1
ATOM 2768 C CA . ILE B 1 3 ? 49.735 -71.454 -51.860 1.00 40.95 3 ILE B CA 1
ATOM 2769 C C . ILE B 1 3 ? 49.065 -72.246 -50.745 1.00 40.89 3 ILE B C 1
ATOM 2770 O O . ILE B 1 3 ? 47.837 -72.393 -50.735 1.00 47.04 3 ILE B O 1
ATOM 2775 N N . GLU B 1 4 ? 49.868 -72.756 -49.806 1.00 35.58 4 GLU B N 1
ATOM 2776 C CA . GLU B 1 4 ? 49.361 -73.578 -48.720 1.00 33.56 4 GLU B CA 1
ATOM 2777 C C . GLU B 1 4 ? 49.667 -72.903 -47.388 1.00 29.70 4 GLU B C 1
ATOM 2778 O O . GLU B 1 4 ? 50.652 -72.181 -47.259 1.00 27.76 4 GLU B O 1
ATOM 2784 N N . LYS B 1 5 ? 48.815 -73.130 -46.401 1.00 35.12 5 LYS B N 1
ATOM 2785 C CA . LYS B 1 5 ? 49.125 -72.574 -45.092 1.00 29.66 5 LYS B CA 1
ATOM 2786 C C . LYS B 1 5 ? 48.428 -73.374 -44.019 1.00 36.23 5 LYS B C 1
ATOM 2787 O O . LYS B 1 5 ? 47.396 -74.004 -44.260 1.00 34.86 5 LYS B O 1
ATOM 2793 N N . TRP B 1 6 ? 48.995 -73.313 -42.822 1.00 31.02 6 TRP B N 1
ATOM 2794 C CA . TRP B 1 6 ? 48.373 -73.892 -41.653 1.00 32.66 6 TRP B CA 1
ATOM 2795 C C . TRP B 1 6 ? 47.668 -72.765 -40.905 1.00 37.09 6 TRP B C 1
ATOM 2796 O O . TRP B 1 6 ? 48.305 -71.779 -40.513 1.00 32.84 6 TRP B O 1
ATOM 2807 N N . VAL B 1 7 ? 46.353 -72.898 -40.743 1.00 35.40 7 VAL B N 1
ATOM 2808 C CA . VAL B 1 7 ? 45.517 -71.873 -40.139 1.00 33.59 7 VAL B CA 1
ATOM 2809 C C . VAL B 1 7 ? 44.909 -72.418 -38.866 1.00 34.64 7 VAL B C 1
ATOM 2810 O O . VAL B 1 7 ? 44.815 -73.631 -38.658 1.00 35.70 7 VAL B O 1
ATOM 2814 N N . VAL B 1 8 ? 44.461 -71.498 -38.017 1.00 34.77 8 VAL B N 1
ATOM 2815 C CA . VAL B 1 8 ? 43.859 -71.873 -36.743 1.00 38.77 8 VAL B CA 1
ATOM 2816 C C . VAL B 1 8 ? 42.440 -72.352 -37.008 1.00 38.57 8 VAL B C 1
ATOM 2817 O O . VAL B 1 8 ? 41.593 -71.591 -37.483 1.00 39.17 8 VAL B O 1
ATOM 2821 N N . ARG B 1 9 ? 42.187 -73.618 -36.715 1.00 37.37 9 ARG B N 1
ATOM 2822 C CA . ARG B 1 9 ? 40.872 -74.205 -36.911 1.00 41.72 9 ARG B CA 1
ATOM 2823 C C . ARG B 1 9 ? 40.000 -74.079 -35.674 1.00 43.64 9 ARG B C 1
ATOM 2824 O O . ARG B 1 9 ? 38.770 -74.095 -35.790 1.00 44.05 9 ARG B O 1
ATOM 2832 N N . GLU B 1 10 ? 40.602 -73.901 -34.503 1.00 40.37 10 GLU B N 1
ATOM 2833 C CA . GLU B 1 10 ? 39.815 -73.881 -33.280 1.00 41.53 10 GLU B CA 1
ATOM 2834 C C . GLU B 1 10 ? 40.697 -73.360 -32.153 1.00 41.67 10 GLU B C 1
ATOM 2835 O O . GLU B 1 10 ? 41.915 -73.547 -32.172 1.00 39.94 10 GLU B O 1
ATOM 2841 N N . HIS B 1 11 ? 40.076 -72.685 -31.189 1.00 43.98 11 HIS B N 1
ATOM 2842 C CA . HIS B 1 11 ? 40.802 -72.121 -30.056 1.00 39.49 11 HIS B CA 1
ATOM 2843 C C . HIS B 1 11 ? 40.775 -73.138 -28.926 1.00 42.80 11 HIS B C 1
ATOM 2844 O O . HIS B 1 11 ? 39.722 -73.397 -28.337 1.00 40.55 11 HIS B O 1
ATOM 2851 N N . LEU B 1 12 ? 41.931 -73.724 -28.632 1.00 44.59 12 LEU B N 1
ATOM 2852 C CA . LEU B 1 12 ? 42.048 -74.733 -27.589 1.00 40.25 12 LEU B CA 1
ATOM 2853 C C . LEU B 1 12 ? 43.351 -74.496 -26.846 1.00 45.12 12 LEU B C 1
ATOM 2854 O O . LEU B 1 12 ? 44.414 -74.412 -27.468 1.00 46.10 12 LEU B O 1
ATOM 2859 N N . ASP B 1 13 ? 43.261 -74.414 -25.523 1.00 44.76 13 ASP B N 1
ATOM 2860 C CA . ASP B 1 13 ? 44.353 -73.948 -24.667 1.00 51.96 13 ASP B CA 1
ATOM 2861 C C . ASP B 1 13 ? 45.225 -75.127 -24.234 1.00 54.52 13 ASP B C 1
ATOM 2862 O O . ASP B 1 13 ? 44.909 -75.827 -23.270 1.00 50.16 13 ASP B O 1
ATOM 2867 N N . GLY B 1 14 ? 46.324 -75.348 -24.951 1.00 51.59 14 GLY B N 1
ATOM 2868 C CA . GLY B 1 14 ? 47.337 -76.294 -24.515 1.00 48.60 14 GLY B CA 1
ATOM 2869 C C . GLY B 1 14 ? 46.985 -77.758 -24.670 1.00 53.67 14 GLY B C 1
ATOM 2870 O O . GLY B 1 14 ? 47.281 -78.559 -23.772 1.00 57.15 14 GLY B O 1
ATOM 2871 N N . VAL B 1 15 ? 46.381 -78.140 -25.790 1.00 52.40 15 VAL B N 1
ATOM 2872 C CA . VAL B 1 15 ? 45.990 -79.531 -26.002 1.00 50.79 15 VAL B CA 1
ATOM 2873 C C . VAL B 1 15 ? 47.045 -80.234 -26.850 1.00 53.88 15 VAL B C 1
ATOM 2874 O O . VAL B 1 15 ? 47.689 -79.604 -27.706 1.00 51.04 15 VAL B O 1
ATOM 2878 N N . PRO B 1 16 ? 47.251 -81.539 -26.647 1.00 57.13 16 PRO B N 1
ATOM 2879 C CA . PRO B 1 16 ? 48.286 -82.243 -27.421 1.00 51.92 16 PRO B CA 1
ATOM 2880 C C . PRO B 1 16 ? 47.921 -82.435 -28.877 1.00 53.89 16 PRO B C 1
ATOM 2881 O O . PRO B 1 16 ? 48.824 -82.533 -29.719 1.00 50.93 16 PRO B O 1
ATOM 2885 N N . ASP B 1 17 ? 46.630 -82.519 -29.200 1.00 52.98 17 ASP B N 1
ATOM 2886 C CA . ASP B 1 17 ? 46.200 -82.859 -30.554 1.00 53.44 17 ASP B CA 1
ATOM 2887 C C . ASP B 1 17 ? 46.356 -81.635 -31.445 1.00 49.24 17 ASP B C 1
ATOM 2888 O O . ASP B 1 17 ? 45.487 -80.759 -31.497 1.00 45.62 17 ASP B O 1
ATOM 2893 N N . VAL B 1 18 ? 47.467 -81.594 -32.172 1.00 50.13 18 VAL B N 1
ATOM 2894 C CA . VAL B 1 18 ? 47.732 -80.459 -33.040 1.00 42.89 18 VAL B CA 1
ATOM 2895 C C . VAL B 1 18 ? 46.719 -80.402 -34.179 1.00 44.51 18 VAL B C 1
ATOM 2896 O O . VAL B 1 18 ? 46.351 -79.314 -34.637 1.00 47.70 18 VAL B O 1
ATOM 2900 N N . ASN B 1 19 ? 46.220 -81.548 -34.637 1.00 46.39 19 ASN B N 1
ATOM 2901 C CA . ASN B 1 19 ? 45.318 -81.524 -35.779 1.00 45.76 19 ASN B CA 1
ATOM 2902 C C . ASN B 1 19 ? 43.919 -81.031 -35.423 1.00 48.69 19 ASN B C 1
ATOM 2903 O O . ASN B 1 19 ? 43.108 -80.822 -36.331 1.00 47.18 19 ASN B O 1
ATOM 2908 N N . ARG B 1 20 ? 43.627 -80.827 -34.134 1.00 47.39 20 ARG B N 1
ATOM 2909 C CA . ARG B 1 20 ? 42.387 -80.179 -33.721 1.00 45.57 20 ARG B CA 1
ATOM 2910 C C . ARG B 1 20 ? 42.513 -78.661 -33.725 1.00 44.30 20 ARG B C 1
ATOM 2911 O O . ARG B 1 20 ? 41.522 -77.961 -33.969 1.00 44.33 20 ARG B O 1
ATOM 2919 N N . VAL B 1 21 ? 43.709 -78.140 -33.457 1.00 36.61 21 VAL B N 1
ATOM 2920 C CA . VAL B 1 21 ? 43.925 -76.699 -33.481 1.00 37.44 21 VAL B CA 1
ATOM 2921 C C . VAL B 1 21 ? 44.217 -76.180 -34.892 1.00 38.17 21 VAL B C 1
ATOM 2922 O O . VAL B 1 21 ? 43.823 -75.061 -35.232 1.00 36.95 21 VAL B O 1
ATOM 2926 N N . TYR B 1 22 ? 44.902 -76.953 -35.728 1.00 35.79 22 TYR B N 1
ATOM 2927 C CA . TYR B 1 22 ? 45.370 -76.423 -36.994 1.00 35.01 22 TYR B CA 1
ATOM 2928 C C . TYR B 1 22 ? 44.768 -77.200 -38.159 1.00 40.51 22 TYR B C 1
ATOM 2929 O O . TYR B 1 22 ? 44.382 -78.365 -38.041 1.00 41.57 22 TYR B O 1
ATOM 2938 N N . GLU B 1 23 ? 44.699 -76.523 -39.290 1.00 37.56 23 GLU B N 1
ATOM 2939 C CA . GLU B 1 23 ? 44.109 -77.099 -40.486 1.00 39.03 23 GLU B CA 1
ATOM 2940 C C . GLU B 1 23 ? 44.873 -76.526 -41.658 1.00 35.82 23 GLU B C 1
ATOM 2941 O O . GLU B 1 23 ? 45.090 -75.311 -41.714 1.00 37.96 23 GLU B O 1
ATOM 2947 N N . LYS B 1 24 ? 45.304 -77.387 -42.577 1.00 36.88 24 LYS B N 1
ATOM 2948 C CA . LYS B 1 24 ? 45.963 -76.887 -43.771 1.00 38.03 24 LYS B CA 1
ATOM 2949 C C . LYS B 1 24 ? 44.908 -76.472 -44.785 1.00 42.91 24 LYS B C 1
ATOM 2950 O O . LYS B 1 24 ? 43.923 -77.187 -45.003 1.00 43.56 24 LYS B O 1
ATOM 2956 N N . VAL B 1 25 ? 45.106 -75.300 -45.376 1.00 39.19 25 VAL B N 1
ATOM 2957 C CA . VAL B 1 25 ? 44.249 -74.762 -46.420 1.00 40.23 25 VAL B CA 1
ATOM 2958 C C . VAL B 1 25 ? 45.121 -74.550 -47.647 1.00 45.61 25 VAL B C 1
ATOM 2959 O O . VAL B 1 25 ? 46.273 -74.114 -47.535 1.00 43.03 25 VAL B O 1
ATOM 2963 N N . VAL B 1 26 ? 44.598 -74.921 -48.808 1.00 47.61 26 VAL B N 1
ATOM 2964 C CA . VAL B 1 26 ? 45.305 -74.768 -50.073 1.00 40.55 26 VAL B CA 1
ATOM 2965 C C . VAL B 1 26 ? 44.413 -73.965 -51.007 1.00 51.78 26 VAL B C 1
ATOM 2966 O O . VAL B 1 26 ? 43.186 -74.111 -50.979 1.00 50.51 26 VAL B O 1
ATOM 2970 N N . GLU B 1 27 ? 45.024 -73.103 -51.814 1.00 52.04 27 GLU B N 1
ATOM 2971 C CA . GLU B 1 27 ? 44.253 -72.322 -52.767 1.00 55.84 27 GLU B CA 1
ATOM 2972 C C . GLU B 1 27 ? 45.180 -71.793 -53.847 1.00 55.16 27 GLU B C 1
ATOM 2973 O O . GLU B 1 27 ? 46.363 -71.531 -53.607 1.00 50.75 27 GLU B O 1
ATOM 2979 N N . ASP B 1 28 ? 44.629 -71.654 -55.043 1.00 59.55 28 ASP B N 1
ATOM 2980 C CA . ASP B 1 28 ? 45.305 -70.902 -56.081 1.00 60.07 28 ASP B CA 1
ATOM 2981 C C . ASP B 1 28 ? 45.006 -69.424 -55.892 1.00 60.96 28 ASP B C 1
ATOM 2982 O O . ASP B 1 28 ? 43.867 -69.032 -55.620 1.00 59.67 28 ASP B O 1
ATOM 2987 N N . VAL B 1 29 ? 46.045 -68.609 -55.990 1.00 58.69 29 VAL B N 1
ATOM 2988 C CA . VAL B 1 29 ? 45.926 -67.175 -55.791 1.00 59.69 29 VAL B CA 1
ATOM 2989 C C . VAL B 1 29 ? 46.563 -66.472 -56.975 1.00 59.78 29 VAL B C 1
ATOM 2990 O O . VAL B 1 29 ? 47.650 -66.850 -57.426 1.00 59.83 29 VAL B O 1
ATOM 2994 N N . ARG B 1 30 ? 45.871 -65.467 -57.495 1.00 61.27 30 ARG B N 1
ATOM 2995 C CA . ARG B 1 30 ? 46.463 -64.557 -58.462 1.00 65.19 30 ARG B CA 1
ATOM 2996 C C . ARG B 1 30 ? 47.259 -63.500 -57.707 1.00 59.06 30 ARG B C 1
ATOM 2997 O O . ARG B 1 30 ? 46.701 -62.780 -56.872 1.00 62.68 30 ARG B O 1
ATOM 3005 N N . ILE B 1 31 ? 48.560 -63.415 -57.974 1.00 61.49 31 ILE B N 1
ATOM 3006 C CA . ILE B 1 31 ? 49.389 -62.386 -57.359 1.00 62.43 31 ILE B CA 1
ATOM 3007 C C . ILE B 1 31 ? 49.406 -61.177 -58.288 1.00 62.79 31 ILE B C 1
ATOM 3008 O O . ILE B 1 31 ? 49.696 -61.293 -59.485 1.00 63.24 31 ILE B O 1
ATOM 3013 N N . ASP B 1 32 ? 49.018 -60.025 -57.749 1.00 60.91 32 ASP B N 1
ATOM 3014 C CA . ASP B 1 32 ? 49.119 -58.749 -58.450 1.00 62.90 32 ASP B CA 1
ATOM 3015 C C . ASP B 1 32 ? 49.846 -57.835 -57.478 1.00 53.79 32 ASP B C 1
ATOM 3016 O O . ASP B 1 32 ? 49.211 -57.156 -56.669 1.00 52.80 32 ASP B O 1
ATOM 3021 N N . LEU B 1 33 ? 51.174 -57.854 -57.565 1.00 52.60 33 LEU B N 1
ATOM 3022 C CA . LEU B 1 33 ? 52.031 -57.111 -56.654 1.00 51.79 33 LEU B CA 1
ATOM 3023 C C . LEU B 1 33 ? 51.752 -55.617 -56.728 1.00 52.82 33 LEU B C 1
ATOM 3024 O O . LEU B 1 33 ? 51.861 -55.008 -57.797 1.00 51.34 33 LEU B O 1
ATOM 3029 N N . ARG B 1 34 ? 51.409 -55.031 -55.581 1.00 52.04 34 ARG B N 1
ATOM 3030 C CA . ARG B 1 34 ? 51.490 -53.591 -55.429 1.00 49.54 34 ARG B CA 1
ATOM 3031 C C . ARG B 1 34 ? 52.946 -53.155 -55.602 1.00 47.11 34 ARG B C 1
ATOM 3032 O O . ARG B 1 34 ? 53.864 -53.973 -55.491 1.00 41.24 34 ARG B O 1
ATOM 3040 N N . PRO B 1 35 ? 53.184 -51.877 -55.917 1.00 47.55 35 PRO B N 1
ATOM 3041 C CA . PRO B 1 35 ? 54.532 -51.490 -56.378 1.00 47.83 35 PRO B CA 1
ATOM 3042 C C . PRO B 1 35 ? 55.657 -51.739 -55.382 1.00 46.78 35 PRO B C 1
ATOM 3043 O O . PRO B 1 35 ? 56.799 -51.927 -55.821 1.00 47.50 35 PRO B O 1
ATOM 3047 N N . ASP B 1 36 ? 55.401 -51.748 -54.070 1.00 46.26 36 ASP B N 1
ATOM 3048 C CA . ASP B 1 36 ? 56.469 -52.024 -53.112 1.00 45.82 36 ASP B CA 1
ATOM 3049 C C . ASP B 1 36 ? 56.376 -53.420 -52.492 1.00 43.63 36 ASP B C 1
ATOM 3050 O O . ASP B 1 36 ? 57.122 -53.719 -51.558 1.00 43.69 36 ASP B O 1
ATOM 3055 N N . GLU B 1 37 ? 55.515 -54.291 -53.016 1.00 39.20 37 GLU B N 1
ATOM 3056 C CA . GLU B 1 37 ? 55.355 -55.647 -52.507 1.00 43.63 37 GLU B CA 1
ATOM 3057 C C . GLU B 1 37 ? 56.316 -56.629 -53.185 1.00 40.80 37 GLU B C 1
ATOM 3058 O O . GLU B 1 37 ? 56.851 -56.376 -54.267 1.00 43.35 37 GLU B O 1
ATOM 3064 N N . MET B 1 38 ? 56.542 -57.760 -52.511 1.00 37.14 38 MET B N 1
ATOM 3065 C CA . MET B 1 38 ? 57.383 -58.837 -53.012 1.00 37.50 38 MET B CA 1
ATOM 3066 C C . MET B 1 38 ? 56.642 -60.149 -52.833 1.00 40.84 38 MET B C 1
ATOM 3067 O O . MET B 1 38 ? 55.850 -60.293 -51.900 1.00 39.82 38 MET B O 1
ATOM 3072 N N . LEU B 1 39 ? 56.898 -61.110 -53.722 1.00 39.93 39 LEU B N 1
ATOM 3073 C CA . LEU B 1 39 ? 56.450 -62.485 -53.517 1.00 35.66 39 LEU B CA 1
ATOM 3074 C C . LEU B 1 39 ? 57.604 -63.268 -52.912 1.00 37.01 39 LEU B C 1
ATOM 3075 O O . LEU B 1 39 ? 58.705 -63.292 -53.476 1.00 36.74 39 LEU B O 1
ATOM 3080 N N . PHE B 1 40 ? 57.353 -63.889 -51.758 1.00 35.60 40 PHE B N 1
ATOM 3081 C CA . PHE B 1 40 ? 58.351 -64.653 -51.029 1.00 34.52 40 PHE B CA 1
ATOM 3082 C C . PHE B 1 40 ? 57.998 -66.136 -51.083 1.00 32.42 40 PHE B C 1
ATOM 3083 O O . PHE B 1 40 ? 56.823 -66.516 -50.999 1.00 30.14 40 PHE B O 1
ATOM 3091 N N . ARG B 1 41 ? 59.018 -66.975 -51.179 1.00 35.50 41 ARG B N 1
ATOM 3092 C CA . ARG B 1 41 ? 58.855 -68.418 -51.057 1.00 33.55 41 ARG B CA 1
ATOM 3093 C C . ARG B 1 41 ? 59.478 -68.842 -49.734 1.00 30.99 41 ARG B C 1
ATOM 3094 O O . ARG B 1 41 ? 60.690 -68.714 -49.555 1.00 32.28 41 ARG B O 1
ATOM 3102 N N . THR B 1 42 ? 58.658 -69.361 -48.823 1.00 31.79 42 THR B N 1
ATOM 3103 C CA . THR B 1 42 ? 59.178 -69.794 -47.521 1.00 26.52 42 THR B CA 1
ATOM 3104 C C . THR B 1 42 ? 60.196 -70.921 -47.681 1.00 31.23 42 THR B C 1
ATOM 3105 O O . THR B 1 42 ? 59.957 -71.892 -48.412 1.00 33.30 42 THR B O 1
ATOM 3109 N N . ARG B 1 43 ? 61.350 -70.778 -47.031 1.00 25.83 43 ARG B N 1
ATOM 3110 C CA . ARG B 1 43 ? 62.355 -71.842 -46.963 1.00 30.02 43 ARG B CA 1
ATOM 3111 C C . ARG B 1 43 ? 62.383 -72.539 -45.609 1.00 33.30 43 ARG B C 1
ATOM 3112 O O . ARG B 1 43 ? 62.473 -73.773 -45.538 1.00 27.02 43 ARG B O 1
ATOM 3120 N N . TYR B 1 44 ? 62.323 -71.767 -44.527 1.00 26.53 44 TYR B N 1
ATOM 3121 C CA . TYR B 1 44 ? 62.314 -72.326 -43.177 1.00 30.70 44 TYR B CA 1
ATOM 3122 C C . TYR B 1 44 ? 61.275 -71.601 -42.343 1.00 31.35 44 TYR B C 1
ATOM 3123 O O . TYR B 1 44 ? 61.041 -70.405 -42.538 1.00 27.66 44 TYR B O 1
ATOM 3132 N N . VAL B 1 45 ? 60.641 -72.333 -41.421 1.00 28.43 45 VAL B N 1
ATOM 3133 C CA . VAL B 1 45 ? 59.736 -71.727 -40.456 1.00 30.32 45 VAL B CA 1
ATOM 3134 C C . VAL B 1 45 ? 60.126 -72.216 -39.076 1.00 30.12 45 VAL B C 1
ATOM 3135 O O . VAL B 1 45 ? 60.540 -73.369 -38.899 1.00 27.84 45 VAL B O 1
ATOM 3139 N N . SER B 1 46 ? 60.009 -71.324 -38.105 1.00 26.14 46 SER B N 1
ATOM 3140 C CA . SER B 1 46 ? 60.265 -71.676 -36.723 1.00 28.28 46 SER B CA 1
ATOM 3141 C C . SER B 1 46 ? 59.015 -72.276 -36.084 1.00 28.91 46 SER B C 1
ATOM 3142 O O . SER B 1 46 ? 57.887 -71.909 -36.412 1.00 28.96 46 SER B O 1
ATOM 3145 N N . VAL B 1 47 ? 59.220 -73.209 -35.154 1.00 30.83 47 VAL B N 1
ATOM 3146 C CA . VAL B 1 47 ? 58.125 -73.797 -34.397 1.00 26.12 47 VAL B CA 1
ATOM 3147 C C . VAL B 1 47 ? 58.478 -73.625 -32.928 1.00 30.12 47 VAL B C 1
ATOM 3148 O O . VAL B 1 47 ? 59.516 -74.131 -32.484 1.00 26.26 47 VAL B O 1
ATOM 3152 N N . ASP B 1 48 ? 57.612 -72.947 -32.176 1.00 30.06 48 ASP B N 1
ATOM 3153 C CA . ASP B 1 48 ? 57.950 -72.490 -30.827 1.00 28.79 48 ASP B CA 1
ATOM 3154 C C . ASP B 1 48 ? 56.797 -72.661 -29.846 1.00 30.48 48 ASP B C 1
ATOM 3155 O O . ASP B 1 48 ? 55.621 -72.634 -30.239 1.00 27.42 48 ASP B O 1
ATOM 3160 N N . PRO B 1 49 ? 57.111 -72.807 -28.550 1.00 33.23 49 PRO B N 1
ATOM 3161 C CA . PRO B 1 49 ? 56.045 -72.986 -27.546 1.00 30.71 49 PRO B CA 1
ATOM 3162 C C . PRO B 1 49 ? 55.034 -71.857 -27.508 1.00 31.27 49 PRO B C 1
ATOM 3163 O O . PRO B 1 49 ? 53.857 -72.106 -27.213 1.00 27.94 49 PRO B O 1
ATOM 3167 N N . TYR B 1 50 ? 55.446 -70.622 -27.822 1.00 31.55 50 TYR B N 1
ATOM 3168 C CA . TYR B 1 50 ? 54.538 -69.490 -27.688 1.00 33.97 50 TYR B CA 1
ATOM 3169 C C . TYR B 1 50 ? 53.403 -69.539 -28.698 1.00 33.69 50 TYR B C 1
ATOM 3170 O O . TYR B 1 50 ? 52.381 -68.875 -28.503 1.00 32.18 50 TYR B O 1
ATOM 3179 N N . GLN B 1 51 ? 53.558 -70.295 -29.782 1.00 33.18 51 GLN B N 1
ATOM 3180 C CA . GLN B 1 51 ? 52.487 -70.353 -30.766 1.00 29.51 51 GLN B CA 1
ATOM 3181 C C . GLN B 1 51 ? 51.202 -70.948 -30.195 1.00 34.32 51 GLN B C 1
ATOM 3182 O O . GLN B 1 51 ? 50.126 -70.719 -30.757 1.00 32.92 51 GLN B O 1
ATOM 3188 N N . ASN B 1 52 ? 51.269 -71.673 -29.074 1.00 31.44 52 ASN B N 1
ATOM 3189 C CA . ASN B 1 52 ? 50.033 -72.082 -28.408 1.00 31.25 52 ASN B CA 1
ATOM 3190 C C . ASN B 1 52 ? 49.223 -70.864 -27.970 1.00 35.11 52 ASN B C 1
ATOM 3191 O O . ASN B 1 52 ? 48.014 -70.778 -28.234 1.00 34.64 52 ASN B O 1
ATOM 3196 N N . GLY B 1 53 ? 49.872 -69.903 -27.304 1.00 32.16 53 GLY B N 1
ATOM 3197 C CA . GLY B 1 53 ? 49.170 -68.688 -26.915 1.00 33.98 53 GLY B CA 1
ATOM 3198 C C . GLY B 1 53 ? 48.800 -67.808 -28.095 1.00 37.37 53 GLY B C 1
ATOM 3199 O O . GLY B 1 53 ? 47.757 -67.142 -28.088 1.00 34.75 53 GLY B O 1
ATOM 3200 N N . LEU B 1 54 ? 49.654 -67.776 -29.118 1.00 33.04 54 LEU B N 1
ATOM 3201 C CA . LEU B 1 54 ? 49.375 -66.943 -30.281 1.00 35.07 54 LEU B CA 1
ATOM 3202 C C . LEU B 1 54 ? 48.141 -67.443 -31.035 1.00 34.77 54 LEU B C 1
ATOM 3203 O O . LEU B 1 54 ? 47.308 -66.641 -31.474 1.00 36.24 54 LEU B O 1
ATOM 3208 N N . ALA B 1 55 ? 47.988 -68.766 -31.162 1.00 33.38 55 ALA B N 1
ATOM 3209 C CA . ALA B 1 55 ? 46.789 -69.331 -31.784 1.00 37.77 55 ALA B CA 1
ATOM 3210 C C . ALA B 1 55 ? 45.515 -68.816 -31.126 1.00 38.53 55 ALA B C 1
ATOM 3211 O O . ALA B 1 55 ? 44.520 -68.547 -31.811 1.00 40.43 55 ALA B O 1
ATOM 3213 N N . LEU B 1 56 ? 45.522 -68.678 -29.793 1.00 34.19 56 LEU B N 1
ATOM 3214 C CA . LEU B 1 56 ? 44.335 -68.207 -29.083 1.00 34.95 56 LEU B CA 1
ATOM 3215 C C . LEU B 1 56 ? 43.985 -66.767 -29.439 1.00 38.76 56 LEU B C 1
ATOM 3216 O O . LEU B 1 56 ? 42.816 -66.374 -29.327 1.00 40.34 56 LEU B O 1
ATOM 3221 N N . GLU B 1 57 ? 44.961 -65.979 -29.893 1.00 33.15 57 GLU B N 1
ATOM 3222 C CA . GLU B 1 57 ? 44.749 -64.585 -30.262 1.00 38.92 57 GLU B CA 1
ATOM 3223 C C . GLU B 1 57 ? 44.697 -64.390 -31.773 1.00 40.98 57 GLU B C 1
ATOM 3224 O O . GLU B 1 57 ? 44.727 -63.247 -32.245 1.00 40.15 57 GLU B O 1
ATOM 3230 N N . THR B 1 58 ? 44.628 -65.490 -32.540 1.00 38.29 58 THR B N 1
ATOM 3231 C CA . THR B 1 58 ? 44.583 -65.501 -33.995 1.00 38.95 58 THR B CA 1
ATOM 3232 C C . THR B 1 58 ? 43.168 -65.809 -34.459 1.00 37.64 58 THR B C 1
ATOM 3233 O O . THR B 1 58 ? 42.600 -66.832 -34.052 1.00 36.75 58 THR B O 1
ATOM 3237 N N . PRO B 1 59 ? 42.565 -64.964 -35.294 1.00 43.16 59 PRO B N 1
ATOM 3238 C CA . PRO B 1 59 ? 41.207 -65.249 -35.772 1.00 42.21 59 PRO B CA 1
ATOM 3239 C C . PRO B 1 59 ? 41.119 -66.613 -36.447 1.00 39.08 59 PRO B C 1
ATOM 3240 O O . PRO B 1 59 ? 42.044 -67.048 -37.137 1.00 37.39 59 PRO B O 1
ATOM 3244 N N . ILE B 1 60 ? 39.989 -67.290 -36.216 1.00 36.80 60 ILE B N 1
ATOM 3245 C CA . ILE B 1 60 ? 39.748 -68.597 -36.813 1.00 38.70 60 ILE B CA 1
ATOM 3246 C C . ILE B 1 60 ? 39.814 -68.466 -38.326 1.00 39.55 60 ILE B C 1
ATOM 3247 O O . ILE B 1 60 ? 39.217 -67.555 -38.910 1.00 38.57 60 ILE B O 1
ATOM 3252 N N . GLY B 1 61 ? 40.571 -69.355 -38.966 1.00 39.33 61 GLY B N 1
ATOM 3253 C CA . GLY B 1 61 ? 40.780 -69.292 -40.394 1.00 39.88 61 GLY B CA 1
ATOM 3254 C C . GLY B 1 61 ? 42.039 -68.573 -40.844 1.00 40.07 61 GLY B C 1
ATOM 3255 O O . GLY B 1 61 ? 42.389 -68.655 -42.032 1.00 38.76 61 GLY B O 1
ATOM 3256 N N . HIS B 1 62 ? 42.726 -67.871 -39.947 1.00 37.86 62 HIS B N 1
ATOM 3257 C CA . HIS B 1 62 ? 43.952 -67.155 -40.281 1.00 37.34 62 HIS B CA 1
ATOM 3258 C C . HIS B 1 62 ? 45.183 -68.004 -39.989 1.00 36.26 62 HIS B C 1
ATOM 3259 O O . HIS B 1 62 ? 45.196 -68.818 -39.058 1.00 39.65 62 HIS B O 1
ATOM 3266 N N . HIS B 1 63 ? 46.243 -67.769 -40.762 1.00 30.72 63 HIS B N 1
ATOM 3267 C CA . HIS B 1 63 ? 47.458 -68.549 -40.602 1.00 33.25 63 HIS B CA 1
ATOM 3268 C C . HIS B 1 63 ? 48.159 -68.221 -39.287 1.00 33.79 63 HIS B C 1
ATOM 3269 O O . HIS B 1 63 ? 47.996 -67.143 -38.711 1.00 34.31 63 HIS B O 1
ATOM 3276 N N . MET B 1 64 ? 48.951 -69.185 -38.819 1.00 32.92 64 MET B N 1
ATOM 3277 C CA . MET B 1 64 ? 49.731 -69.034 -37.597 1.00 34.25 64 MET B CA 1
ATOM 3278 C C . MET B 1 64 ? 51.013 -68.271 -37.891 1.00 32.62 64 MET B C 1
ATOM 3279 O O . MET B 1 64 ? 51.758 -68.645 -38.798 1.00 27.85 64 MET B O 1
ATOM 3284 N N . GLY B 1 65 ? 51.273 -67.220 -37.113 1.00 28.35 65 GLY B N 1
ATOM 3285 C CA . GLY B 1 65 ? 52.510 -66.476 -37.268 1.00 28.61 65 GLY B CA 1
ATOM 3286 C C . GLY B 1 65 ? 53.721 -67.274 -36.826 1.00 28.22 65 GLY B C 1
ATOM 3287 O O . GLY B 1 65 ? 53.643 -68.148 -35.954 1.00 31.47 65 GLY B O 1
ATOM 3288 N N . ALA B 1 66 ? 54.871 -66.944 -37.412 1.00 27.56 66 ALA B N 1
ATOM 3289 C CA . ALA B 1 66 ? 56.124 -67.609 -37.067 1.00 22.45 66 ALA B CA 1
ATOM 3290 C C . ALA B 1 66 ? 57.273 -66.827 -37.668 1.00 29.50 66 ALA B C 1
ATOM 3291 O O . ALA B 1 66 ? 57.121 -66.226 -38.738 1.00 29.74 66 ALA B O 1
ATOM 3293 N N . ASP B 1 67 ? 58.424 -66.868 -37.004 1.00 25.83 67 ASP B N 1
ATOM 3294 C CA . ASP B 1 67 ? 59.646 -66.420 -37.659 1.00 28.48 67 ASP B CA 1
ATOM 3295 C C . ASP B 1 67 ? 60.008 -67.390 -38.775 1.00 31.57 67 ASP B C 1
ATOM 3296 O O . ASP B 1 67 ? 59.950 -68.610 -38.605 1.00 26.52 67 ASP B O 1
ATOM 3301 N N . SER B 1 68 ? 60.403 -66.841 -39.917 1.00 26.99 68 SER B N 1
ATOM 3302 C CA . SER B 1 68 ? 60.653 -67.662 -41.090 1.00 31.48 68 SER B CA 1
ATOM 3303 C C . SER B 1 68 ? 61.818 -67.081 -41.875 1.00 31.98 68 SER B C 1
ATOM 3304 O O . SER B 1 68 ? 62.208 -65.927 -41.680 1.00 28.64 68 SER B O 1
ATOM 3307 N N . ILE B 1 69 ? 62.399 -67.912 -42.743 1.00 30.66 69 ILE B N 1
ATOM 3308 C CA . ILE B 1 69 ? 63.389 -67.489 -43.728 1.00 31.52 69 ILE B CA 1
ATOM 3309 C C . ILE B 1 69 ? 62.746 -67.643 -45.093 1.00 32.76 69 ILE B C 1
ATOM 3310 O O . ILE B 1 69 ? 62.192 -68.709 -45.402 1.00 28.19 69 ILE B O 1
ATOM 3315 N N . MET B 1 70 ? 62.801 -66.581 -45.903 1.00 31.97 70 MET B N 1
ATOM 3316 C CA . MET B 1 70 ? 62.030 -66.500 -47.135 1.00 30.79 70 MET B CA 1
ATOM 3317 C C . MET B 1 70 ? 62.932 -66.092 -48.291 1.00 32.18 70 MET B C 1
ATOM 3318 O O . MET B 1 70 ? 63.919 -65.379 -48.109 1.00 30.45 70 MET B O 1
ATOM 3323 N N . GLU B 1 71 ? 62.572 -66.539 -49.489 1.00 33.82 71 GLU B N 1
ATOM 3324 C CA . GLU B 1 71 ? 63.311 -66.202 -50.698 1.00 38.26 71 GLU B CA 1
ATOM 3325 C C . GLU B 1 71 ? 62.458 -65.299 -51.574 1.00 32.90 71 GLU B C 1
ATOM 3326 O O . GLU B 1 71 ? 61.275 -65.578 -51.797 1.00 34.29 71 GLU B O 1
ATOM 3332 N N . VAL B 1 72 ? 63.047 -64.203 -52.041 1.00 35.41 72 VAL B N 1
ATOM 3333 C CA . VAL B 1 72 ? 62.330 -63.265 -52.891 1.00 35.72 72 VAL B CA 1
ATOM 3334 C C . VAL B 1 72 ? 62.259 -63.857 -54.295 1.00 36.49 72 VAL B C 1
ATOM 3335 O O . VAL B 1 72 ? 63.289 -64.108 -54.927 1.00 37.15 72 VAL B O 1
ATOM 3339 N N . VAL B 1 73 ? 61.052 -64.093 -54.788 1.00 35.18 73 VAL B N 1
ATOM 3340 C CA . VAL B 1 73 ? 60.908 -64.621 -56.138 1.00 37.54 73 VAL B CA 1
ATOM 3341 C C . VAL B 1 73 ? 60.342 -63.598 -57.115 1.00 42.30 73 VAL B C 1
ATOM 3342 O O . VAL B 1 73 ? 60.511 -63.779 -58.333 1.00 43.97 73 VAL B O 1
ATOM 3346 N N . GLU B 1 74 ? 59.689 -62.539 -56.634 1.00 41.54 74 GLU B N 1
ATOM 3347 C CA . GLU B 1 74 ? 59.217 -61.445 -57.478 1.00 39.02 74 GLU B CA 1
ATOM 3348 C C . GLU B 1 74 ? 59.193 -60.176 -56.639 1.00 47.26 74 GLU B C 1
ATOM 3349 O O . GLU B 1 74 ? 58.774 -60.205 -55.476 1.00 37.64 74 GLU B O 1
ATOM 3355 N N . ALA B 1 75 ? 59.650 -59.069 -57.222 1.00 40.57 75 ALA B N 1
ATOM 3356 C CA . ALA B 1 75 ? 59.658 -57.797 -56.517 1.00 42.40 75 ALA B CA 1
ATOM 3357 C C . ALA B 1 75 ? 59.014 -56.730 -57.386 1.00 48.16 75 ALA B C 1
ATOM 3358 O O . ALA B 1 75 ? 59.290 -56.644 -58.587 1.00 42.25 75 ALA B O 1
ATOM 3360 N N . GLY B 1 76 ? 58.151 -55.924 -56.778 1.00 46.13 76 GLY B N 1
ATOM 3361 C CA . GLY B 1 76 ? 57.622 -54.758 -57.442 1.00 50.15 76 GLY B CA 1
ATOM 3362 C C . GLY B 1 76 ? 58.727 -53.764 -57.744 1.00 52.85 76 GLY B C 1
ATOM 3363 O O . GLY B 1 76 ? 59.875 -53.917 -57.300 1.00 47.67 76 GLY B O 1
ATOM 3364 N N . PRO B 1 77 ? 58.405 -52.725 -58.522 1.00 54.51 77 PRO B N 1
ATOM 3365 C CA . PRO B 1 77 ? 59.429 -51.713 -58.831 1.00 54.81 77 PRO B CA 1
ATOM 3366 C C . PRO B 1 77 ? 59.937 -50.963 -57.607 1.00 54.27 77 PRO B C 1
ATOM 3367 O O . PRO B 1 77 ? 61.083 -50.505 -57.618 1.00 56.94 77 PRO B O 1
ATOM 3371 N N . ALA B 1 78 ? 59.133 -50.825 -56.550 1.00 51.58 78 ALA B N 1
ATOM 3372 C CA . ALA B 1 78 ? 59.515 -50.056 -55.370 1.00 50.04 78 ALA B CA 1
ATOM 3373 C C . ALA B 1 78 ? 59.761 -50.938 -54.146 1.00 47.79 78 ALA B C 1
ATOM 3374 O O . ALA B 1 78 ? 59.684 -50.453 -53.014 1.00 46.35 78 ALA B O 1
ATOM 3376 N N . ALA B 1 79 ? 60.073 -52.214 -54.350 1.00 49.00 79 ALA B N 1
ATOM 3377 C CA . ALA B 1 79 ? 60.218 -53.148 -53.242 1.00 43.22 79 ALA B CA 1
ATOM 3378 C C . ALA B 1 79 ? 61.588 -53.017 -52.585 1.00 39.52 79 ALA B C 1
ATOM 3379 O O . ALA B 1 79 ? 62.575 -52.634 -53.215 1.00 41.36 79 ALA B O 1
ATOM 3381 N N . ALA B 1 80 ? 61.639 -53.365 -51.296 1.00 39.44 80 ALA B N 1
ATOM 3382 C CA . ALA B 1 80 ? 62.850 -53.176 -50.505 1.00 34.67 80 ALA B CA 1
ATOM 3383 C C . ALA B 1 80 ? 63.969 -54.129 -50.910 1.00 35.71 80 ALA B C 1
ATOM 3384 O O . ALA B 1 80 ? 65.149 -53.796 -50.751 1.00 40.39 80 ALA B O 1
ATOM 3386 N N . PHE B 1 81 ? 63.634 -55.317 -51.402 1.00 35.98 81 PHE B N 1
ATOM 3387 C CA . PHE B 1 81 ? 64.619 -56.359 -51.640 1.00 36.07 81 PHE B CA 1
ATOM 3388 C C . PHE B 1 81 ? 64.547 -56.821 -53.094 1.00 36.31 81 PHE B C 1
ATOM 3389 O O . PHE B 1 81 ? 63.554 -56.588 -53.787 1.00 40.76 81 PHE B O 1
ATOM 3397 N N . ALA B 1 82 ? 65.594 -57.501 -53.547 1.00 37.55 82 ALA B N 1
ATOM 3398 C CA . ALA B 1 82 ? 65.690 -57.892 -54.951 1.00 46.46 82 ALA B CA 1
ATOM 3399 C C . ALA B 1 82 ? 65.349 -59.365 -55.126 1.00 44.25 82 ALA B C 1
ATOM 3400 O O . ALA B 1 82 ? 65.418 -60.164 -54.185 1.00 37.93 82 ALA B O 1
ATOM 3402 N N . VAL B 1 83 ? 64.989 -59.726 -56.359 1.00 37.19 83 VAL B N 1
ATOM 3403 C CA . VAL B 1 83 ? 64.708 -61.122 -56.646 1.00 36.41 83 VAL B CA 1
ATOM 3404 C C . VAL B 1 83 ? 65.950 -61.941 -56.320 1.00 45.56 83 VAL B C 1
ATOM 3405 O O . VAL B 1 83 ? 67.087 -61.502 -56.544 1.00 43.37 83 VAL B O 1
ATOM 3409 N N . GLY B 1 84 ? 65.739 -63.111 -55.709 1.00 42.95 84 GLY B N 1
ATOM 3410 C CA . GLY B 1 84 ? 66.833 -63.961 -55.291 1.00 42.81 84 GLY B CA 1
ATOM 3411 C C . GLY B 1 84 ? 67.337 -63.727 -53.877 1.00 41.03 84 GLY B C 1
ATOM 3412 O O . GLY B 1 84 ? 68.085 -64.571 -53.357 1.00 38.75 84 GLY B O 1
ATOM 3413 N N . ASP B 1 85 ? 66.968 -62.611 -53.244 1.00 42.64 85 ASP B N 1
ATOM 3414 C CA . ASP B 1 85 ? 67.393 -62.326 -51.878 1.00 40.26 85 ASP B CA 1
ATOM 3415 C C . ASP B 1 85 ? 66.799 -63.327 -50.890 1.00 34.72 85 ASP B C 1
ATOM 3416 O O . ASP B 1 85 ? 65.691 -63.833 -51.075 1.00 36.25 85 ASP B O 1
ATOM 3421 N N . LEU B 1 86 ? 67.541 -63.587 -49.815 1.00 35.89 86 LEU B N 1
ATOM 3422 C CA . LEU B 1 86 ? 67.040 -64.358 -48.678 1.00 33.18 86 LEU B CA 1
ATOM 3423 C C . LEU B 1 86 ? 66.735 -63.389 -47.541 1.00 37.57 86 LEU B C 1
ATOM 3424 O O . LEU B 1 86 ? 67.567 -62.538 -47.208 1.00 36.31 86 LEU B O 1
ATOM 3429 N N . VAL B 1 87 ? 65.540 -63.510 -46.967 1.00 34.42 87 VAL B N 1
ATOM 3430 C CA . VAL B 1 87 ? 64.980 -62.527 -46.046 1.00 31.74 87 VAL B CA 1
ATOM 3431 C C . VAL B 1 87 ? 64.437 -63.277 -44.837 1.00 33.36 87 VAL B C 1
ATOM 3432 O O . VAL B 1 87 ? 63.816 -64.337 -44.986 1.00 33.27 87 VAL B O 1
ATOM 3436 N N . GLN B 1 88 ? 64.676 -62.737 -43.644 1.00 30.07 88 GLN B N 1
ATOM 3437 C CA . GLN B 1 88 ? 64.142 -63.282 -42.395 1.00 31.59 88 GLN B CA 1
ATOM 3438 C C . GLN B 1 88 ? 63.079 -62.326 -41.868 1.00 31.03 88 GLN B C 1
ATOM 3439 O O . GLN B 1 88 ? 63.342 -61.130 -41.711 1.00 31.10 88 GLN B O 1
ATOM 3445 N N . GLY B 1 89 ? 61.877 -62.841 -41.637 1.00 26.74 89 GLY B N 1
ATOM 3446 C CA . GLY B 1 89 ? 60.802 -62.031 -41.094 1.00 33.50 89 GLY B CA 1
ATOM 3447 C C . GLY B 1 89 ? 59.686 -62.909 -40.570 1.00 31.36 89 GLY B C 1
ATOM 3448 O O . GLY B 1 89 ? 59.752 -64.138 -40.628 1.00 30.83 89 GLY B O 1
ATOM 3449 N N . PHE B 1 90 ? 58.634 -62.264 -40.067 1.00 32.81 90 PHE B N 1
ATOM 3450 C CA . PHE B 1 90 ? 57.518 -62.982 -39.448 1.00 31.36 90 PHE B CA 1
ATOM 3451 C C . PHE B 1 90 ? 56.542 -63.510 -40.510 1.00 31.47 90 PHE B C 1
ATOM 3452 O O . PHE B 1 90 ? 55.362 -63.173 -40.538 1.00 28.85 90 PHE B O 1
ATOM 3460 N N . GLY B 1 91 ? 57.048 -64.397 -41.374 1.00 30.96 91 GLY B N 1
ATOM 3461 C CA . GLY B 1 91 ? 56.260 -64.834 -42.526 1.00 28.47 91 GLY B CA 1
ATOM 3462 C C . GLY B 1 91 ? 55.146 -65.815 -42.189 1.00 33.92 91 GLY B C 1
ATOM 3463 O O . GLY B 1 91 ? 54.118 -65.857 -42.877 1.00 30.97 91 GLY B O 1
ATOM 3464 N N . GLY B 1 92 ? 55.330 -66.624 -41.147 1.00 28.45 92 GLY B N 1
ATOM 3465 C CA . GLY B 1 92 ? 54.295 -67.539 -40.707 1.00 30.21 92 GLY B CA 1
ATOM 3466 C C . GLY B 1 92 ? 54.332 -68.889 -41.407 1.00 27.86 92 GLY B C 1
ATOM 3467 O O . GLY B 1 92 ? 55.161 -69.177 -42.269 1.00 30.51 92 GLY B O 1
ATOM 3468 N N . TRP B 1 93 ? 53.386 -69.742 -41.011 1.00 27.59 93 TRP B N 1
ATOM 3469 C CA . TRP B 1 93 ? 53.273 -71.094 -41.557 1.00 29.05 93 TRP B CA 1
ATOM 3470 C C . TRP B 1 93 ? 52.542 -71.032 -42.900 1.00 28.23 93 TRP B C 1
ATOM 3471 O O . TRP B 1 93 ? 51.362 -71.368 -43.025 1.00 27.45 93 TRP B O 1
ATOM 3482 N N . ARG B 1 94 ? 53.269 -70.557 -43.897 1.00 28.68 94 ARG B N 1
ATOM 3483 C CA . ARG B 1 94 ? 52.747 -70.360 -45.246 1.00 30.70 94 ARG B CA 1
ATOM 3484 C C . ARG B 1 94 ? 53.824 -70.741 -46.247 1.00 29.75 94 ARG B C 1
ATOM 3485 O O . ARG B 1 94 ? 55.006 -70.464 -46.026 1.00 33.15 94 ARG B O 1
ATOM 3493 N N . THR B 1 95 ? 53.420 -71.349 -47.375 1.00 36.00 95 THR B N 1
ATOM 3494 C CA . THR B 1 95 ? 54.428 -71.693 -48.374 1.00 27.63 95 THR B CA 1
ATOM 3495 C C . THR B 1 95 ? 54.930 -70.456 -49.101 1.00 32.65 95 THR B C 1
ATOM 3496 O O . THR B 1 95 ? 56.120 -70.376 -49.440 1.00 32.63 95 THR B O 1
ATOM 3500 N N . HIS B 1 96 ? 54.058 -69.473 -49.307 1.00 30.57 96 HIS B N 1
ATOM 3501 C CA . HIS B 1 96 ? 54.405 -68.224 -49.965 1.00 34.24 96 HIS B CA 1
ATOM 3502 C C . HIS B 1 96 ? 53.755 -67.047 -49.246 1.00 28.84 96 HIS B C 1
ATOM 3503 O O . HIS B 1 96 ? 52.650 -67.160 -48.716 1.00 29.50 96 HIS B O 1
ATOM 3510 N N . VAL B 1 97 ? 54.412 -65.888 -49.310 1.00 30.20 97 VAL B N 1
ATOM 3511 C CA . VAL B 1 97 ? 53.930 -64.673 -48.658 1.00 31.29 97 VAL B CA 1
ATOM 3512 C C . VAL B 1 97 ? 54.006 -63.496 -49.630 1.00 30.25 97 VAL B C 1
ATOM 3513 O O . VAL B 1 97 ? 55.000 -63.334 -50.341 1.00 26.88 97 VAL B O 1
ATOM 3517 N N . VAL B 1 98 ? 52.971 -62.656 -49.633 1.00 34.47 98 VAL B N 1
ATOM 3518 C CA . VAL B 1 98 ? 53.010 -61.352 -50.302 1.00 36.92 98 VAL B CA 1
ATOM 3519 C C . VAL B 1 98 ? 53.089 -60.271 -49.227 1.00 35.03 98 VAL B C 1
ATOM 3520 O O . VAL B 1 98 ? 52.196 -60.167 -48.375 1.00 35.71 98 VAL B O 1
ATOM 3524 N N . HIS B 1 99 ? 54.145 -59.460 -49.276 1.00 32.10 99 HIS B N 1
ATOM 3525 C CA . HIS B 1 99 ? 54.456 -58.521 -48.202 1.00 34.34 99 HIS B CA 1
ATOM 3526 C C . HIS B 1 99 ? 55.472 -57.510 -48.711 1.00 33.78 99 HIS B C 1
ATOM 3527 O O . HIS B 1 99 ? 56.270 -57.819 -49.602 1.00 39.54 99 HIS B O 1
ATOM 3534 N N . ASN B 1 100 ? 55.447 -56.303 -48.135 1.00 32.41 100 ASN B N 1
ATOM 3535 C CA . ASN B 1 100 ? 56.434 -55.281 -48.469 1.00 32.74 100 ASN B CA 1
ATOM 3536 C C . ASN B 1 100 ? 57.602 -55.222 -47.492 1.00 37.19 100 ASN B C 1
ATOM 3537 O O . ASN B 1 100 ? 58.556 -54.469 -47.734 1.00 33.89 100 ASN B O 1
ATOM 3542 N N . GLY B 1 101 ? 57.559 -55.998 -46.400 1.00 35.65 101 GLY B N 1
ATOM 3543 C CA . GLY B 1 101 ? 58.673 -56.066 -45.484 1.00 32.72 101 GLY B CA 1
ATOM 3544 C C . GLY B 1 101 ? 58.602 -55.122 -44.299 1.00 34.87 101 GLY B C 1
ATOM 3545 O O . GLY B 1 101 ? 59.490 -55.171 -43.439 1.00 31.08 101 GLY B O 1
ATOM 3546 N N . ALA B 1 102 ? 57.579 -54.275 -44.215 1.00 34.01 102 ALA B N 1
ATOM 3547 C CA . ALA B 1 102 ? 57.572 -53.235 -43.197 1.00 40.92 102 ALA B CA 1
ATOM 3548 C C . ALA B 1 102 ? 57.174 -53.809 -41.845 1.00 34.10 102 ALA B C 1
ATOM 3549 O O . ALA B 1 102 ? 56.596 -54.896 -41.752 1.00 32.20 102 ALA B O 1
ATOM 3551 N N . GLU B 1 103 ? 57.464 -53.046 -40.787 1.00 36.45 103 GLU B N 1
ATOM 3552 C CA . GLU B 1 103 ? 56.953 -53.391 -39.468 1.00 33.05 103 GLU B CA 1
ATOM 3553 C C . GLU B 1 103 ? 55.434 -53.434 -39.478 1.00 37.47 103 GLU B C 1
ATOM 3554 O O . GLU B 1 103 ? 54.782 -52.758 -40.276 1.00 37.88 103 GLU B O 1
ATOM 3560 N N . GLU B 1 104 ? 54.872 -54.220 -38.558 1.00 34.19 104 GLU B N 1
ATOM 3561 C CA . GLU B 1 104 ? 53.431 -54.394 -38.418 1.00 35.99 104 GLU B CA 1
ATOM 3562 C C . GLU B 1 104 ? 53.028 -54.130 -36.977 1.00 39.97 104 GLU B C 1
ATOM 3563 O O . GLU B 1 104 ? 53.453 -54.851 -36.066 1.00 35.70 104 GLU B O 1
ATOM 3569 N N . LEU B 1 105 ? 52.198 -53.113 -36.774 1.00 39.41 105 LEU B N 1
ATOM 3570 C CA . LEU B 1 105 ? 51.571 -52.884 -35.480 1.00 38.66 105 LEU B CA 1
ATOM 3571 C C . LEU B 1 105 ? 50.410 -53.855 -35.324 1.00 44.04 105 LEU B C 1
ATOM 3572 O O . LEU B 1 105 ? 49.502 -53.876 -36.158 1.00 41.76 105 LEU B O 1
ATOM 3577 N N . TRP B 1 106 ? 50.438 -54.665 -34.267 1.00 38.87 106 TRP B N 1
ATOM 3578 C CA . TRP B 1 106 ? 49.387 -55.632 -33.985 1.00 38.44 106 TRP B CA 1
ATOM 3579 C C . TRP B 1 106 ? 48.838 -55.327 -32.600 1.00 43.48 106 TRP B C 1
ATOM 3580 O O . TRP B 1 106 ? 49.582 -55.402 -31.618 1.00 39.19 106 TRP B O 1
ATOM 3591 N N . THR B 1 107 ? 47.549 -54.974 -32.515 1.00 43.87 107 THR B N 1
ATOM 3592 C CA . THR B 1 107 ? 47.003 -54.406 -31.280 1.00 47.55 107 THR B CA 1
ATOM 3593 C C . THR B 1 107 ? 45.847 -55.190 -30.676 1.00 48.68 107 THR B C 1
ATOM 3594 O O . THR B 1 107 ? 45.177 -54.666 -29.777 1.00 50.67 107 THR B O 1
ATOM 3598 N N . THR B 1 108 ? 45.587 -56.415 -31.120 1.00 46.83 108 THR B N 1
ATOM 3599 C CA . THR B 1 108 ? 44.431 -57.148 -30.630 1.00 49.93 108 THR B CA 1
ATOM 3600 C C . THR B 1 108 ? 44.780 -58.259 -29.638 1.00 53.11 108 THR B C 1
ATOM 3601 O O . THR B 1 108 ? 43.868 -58.926 -29.135 1.00 54.34 108 THR B O 1
ATOM 3605 N N . GLY B 1 109 ? 46.063 -58.464 -29.323 1.00 47.78 109 GLY B N 1
ATOM 3606 C CA . GLY B 1 109 ? 46.455 -59.395 -28.284 1.00 48.37 109 GLY B CA 1
ATOM 3607 C C . GLY B 1 109 ? 46.321 -58.768 -26.908 1.00 44.03 109 GLY B C 1
ATOM 3608 O O . GLY B 1 109 ? 45.658 -57.743 -26.722 1.00 38.04 109 GLY B O 1
ATOM 3609 N N . ILE B 1 110 ? 46.970 -59.401 -25.926 1.00 46.79 110 ILE B N 1
ATOM 3610 C CA . ILE B 1 110 ? 46.963 -58.870 -24.565 1.00 40.65 110 ILE B CA 1
ATOM 3611 C C . ILE B 1 110 ? 47.593 -57.478 -24.531 1.00 40.31 110 ILE B C 1
ATOM 3612 O O . ILE B 1 110 ? 46.984 -56.514 -24.052 1.00 40.47 110 ILE B O 1
ATOM 3617 N N . PHE B 1 111 ? 48.823 -57.353 -25.041 1.00 36.85 111 PHE B N 1
ATOM 3618 C CA . PHE B 1 111 ? 49.517 -56.082 -25.207 1.00 33.49 111 PHE B CA 1
ATOM 3619 C C . PHE B 1 111 ? 49.733 -55.784 -26.683 1.00 34.66 111 PHE B C 1
ATOM 3620 O O . PHE B 1 111 ? 49.888 -56.715 -27.475 1.00 31.94 111 PHE B O 1
ATOM 3628 N N . PRO B 1 112 ? 49.801 -54.508 -27.072 1.00 33.07 112 PRO B N 1
ATOM 3629 C CA . PRO B 1 112 ? 50.185 -54.185 -28.455 1.00 36.18 112 PRO B CA 1
ATOM 3630 C C . PRO B 1 112 ? 51.610 -54.638 -28.718 1.00 35.32 112 PRO B C 1
ATOM 3631 O O . PRO B 1 112 ? 52.425 -54.787 -27.806 1.00 30.98 112 PRO B O 1
ATOM 3635 N N . MET B 1 113 ? 51.901 -54.864 -29.995 1.00 31.92 113 MET B N 1
ATOM 3636 C CA . MET B 1 113 ? 53.201 -55.339 -30.434 1.00 33.58 113 MET B CA 1
ATOM 3637 C C . MET B 1 113 ? 53.525 -54.711 -31.780 1.00 33.44 113 MET B C 1
ATOM 3638 O O . MET B 1 113 ? 52.630 -54.399 -32.563 1.00 31.88 113 MET B O 1
ATOM 3643 N N . VAL B 1 114 ? 54.811 -54.532 -32.037 1.00 30.96 114 VAL B N 1
ATOM 3644 C CA . VAL B 1 114 ? 55.310 -54.206 -33.363 1.00 30.57 114 VAL B CA 1
ATOM 3645 C C . VAL B 1 114 ? 56.128 -55.403 -33.816 1.00 34.06 114 VAL B C 1
ATOM 3646 O O . VAL B 1 114 ? 57.161 -55.710 -33.211 1.00 34.15 114 VAL B O 1
ATOM 3650 N N . PHE B 1 115 ? 55.659 -56.106 -34.858 1.00 31.60 115 PHE B N 1
ATOM 3651 C CA . PHE B 1 115 ? 56.477 -57.157 -35.461 1.00 29.30 115 PHE B CA 1
ATOM 3652 C C . PHE B 1 115 ? 57.624 -56.504 -36.228 1.00 30.77 115 PHE B C 1
ATOM 3653 O O . PHE B 1 115 ? 57.392 -55.553 -36.982 1.00 31.70 115 PHE B O 1
ATOM 3661 N N . PRO B 1 116 ? 58.857 -56.975 -36.079 1.00 28.37 116 PRO B N 1
ATOM 3662 C CA . PRO B 1 116 ? 59.984 -56.273 -36.704 1.00 29.46 116 PRO B CA 1
ATOM 3663 C C . PRO B 1 116 ? 59.887 -56.243 -38.228 1.00 33.18 116 PRO B C 1
ATOM 3664 O O . PRO B 1 116 ? 59.186 -57.037 -38.854 1.00 28.11 116 PRO B O 1
ATOM 3668 N N . ALA B 1 117 ? 60.610 -55.302 -38.822 1.00 30.25 117 ALA B N 1
ATOM 3669 C CA . ALA B 1 117 ? 60.693 -55.259 -40.274 1.00 33.09 117 ALA B CA 1
ATOM 3670 C C . ALA B 1 117 ? 61.469 -56.464 -40.779 1.00 35.49 117 ALA B C 1
ATOM 3671 O O . ALA B 1 117 ? 62.366 -56.980 -40.105 1.00 32.90 117 ALA B O 1
ATOM 3673 N N . TYR B 1 118 ? 61.109 -56.921 -41.980 1.00 32.53 118 TYR B N 1
ATOM 3674 C CA . TYR B 1 118 ? 61.875 -57.977 -42.614 1.00 29.37 118 TYR B CA 1
ATOM 3675 C C . TYR B 1 118 ? 63.303 -57.489 -42.810 1.00 30.83 118 TYR B C 1
ATOM 3676 O O . TYR B 1 118 ? 63.561 -56.290 -42.923 1.00 34.21 118 TYR B O 1
ATOM 3685 N N . ARG B 1 119 ? 64.242 -58.419 -42.820 1.00 29.43 119 ARG B N 1
ATOM 3686 C CA . ARG B 1 119 ? 65.650 -58.067 -42.873 1.00 31.79 119 ARG B CA 1
ATOM 3687 C C . ARG B 1 119 ? 66.349 -58.999 -43.837 1.00 36.45 119 ARG B C 1
ATOM 3688 O O . ARG B 1 119 ? 66.030 -60.190 -43.907 1.00 31.08 119 ARG B O 1
ATOM 3696 N N . ARG B 1 120 ? 67.309 -58.443 -44.566 1.00 35.40 120 ARG B N 1
ATOM 3697 C CA . ARG B 1 120 ? 68.008 -59.185 -45.596 1.00 37.67 120 ARG B CA 1
ATOM 3698 C C . ARG B 1 120 ? 69.137 -59.968 -44.952 1.00 32.93 120 ARG B C 1
ATOM 3699 O O . ARG B 1 120 ? 69.874 -59.439 -44.115 1.00 32.51 120 ARG B O 1
ATOM 3707 N N . LEU B 1 121 ? 69.247 -61.238 -45.313 1.00 28.36 121 LEU B N 1
ATOM 3708 C CA . LEU B 1 121 ? 70.356 -62.065 -44.863 1.00 31.64 121 LEU B CA 1
ATOM 3709 C C . LEU B 1 121 ? 71.536 -61.876 -45.815 1.00 40.40 121 LEU B C 1
ATOM 3710 O O . LEU B 1 121 ? 71.363 -61.917 -47.035 1.00 42.76 121 LEU B O 1
ATOM 3715 N N . ASP B 1 122 ? 72.718 -61.633 -45.261 1.00 44.08 122 ASP B N 1
ATOM 3716 C CA . ASP B 1 122 ? 73.929 -61.485 -46.073 1.00 45.77 122 ASP B CA 1
ATOM 3717 C C . ASP B 1 122 ? 74.310 -62.834 -46.676 1.00 46.53 122 ASP B C 1
ATOM 3718 O O . ASP B 1 122 ? 74.548 -63.790 -45.928 1.00 45.32 122 ASP B O 1
ATOM 3723 N N . PRO B 1 123 ? 74.371 -62.966 -48.004 1.00 50.66 123 PRO B N 1
ATOM 3724 C CA . PRO B 1 123 ? 74.815 -64.243 -48.592 1.00 46.75 123 PRO B CA 1
ATOM 3725 C C . PRO B 1 123 ? 76.154 -64.736 -48.064 1.00 47.08 123 PRO B C 1
ATOM 3726 O O . PRO B 1 123 ? 76.331 -65.948 -47.891 1.00 50.08 123 PRO B O 1
ATOM 3730 N N . SER B 1 124 ? 77.097 -63.835 -47.770 1.00 43.79 124 SER B N 1
ATOM 3731 C CA . SER B 1 124 ? 78.411 -64.293 -47.334 1.00 44.40 124 SER B CA 1
ATOM 3732 C C . SER B 1 124 ? 78.422 -64.839 -45.908 1.00 46.35 124 SER B C 1
ATOM 3733 O O . SER B 1 124 ? 79.440 -65.407 -45.496 1.00 45.77 124 SER B O 1
ATOM 3736 N N . TRP B 1 125 ? 77.332 -64.696 -45.146 1.00 44.42 125 TRP B N 1
ATOM 3737 C CA . TRP B 1 125 ? 77.372 -65.082 -43.733 1.00 44.64 125 TRP B CA 1
ATOM 3738 C C . TRP B 1 125 ? 77.454 -66.589 -43.539 1.00 40.23 125 TRP B C 1
ATOM 3739 O O . TRP B 1 125 ? 78.078 -67.055 -42.581 1.00 48.85 125 TRP B O 1
ATOM 3750 N N . TYR B 1 126 ? 76.820 -67.360 -44.406 1.00 44.56 126 TYR B N 1
ATOM 3751 C CA . TYR B 1 126 ? 76.528 -68.754 -44.125 1.00 41.61 126 TYR B CA 1
ATOM 3752 C C . TYR B 1 126 ? 77.294 -69.681 -45.062 1.00 49.78 126 TYR B C 1
ATOM 3753 O O . TYR B 1 126 ? 77.606 -69.326 -46.203 1.00 45.55 126 TYR B O 1
ATOM 3762 N N . GLY B 1 127 ? 77.596 -70.871 -44.566 1.00 45.70 127 GLY B N 1
ATOM 3763 C CA . GLY B 1 127 ? 78.317 -71.877 -45.328 1.00 47.55 127 GLY B CA 1
ATOM 3764 C C . GLY B 1 127 ? 77.922 -73.252 -44.851 1.00 48.13 127 GLY B C 1
ATOM 3765 O O . GLY B 1 127 ? 76.811 -73.453 -44.348 1.00 48.95 127 GLY B O 1
ATOM 3766 N N . GLU B 1 128 ? 78.846 -74.205 -44.986 1.00 45.41 128 GLU B N 1
ATOM 3767 C CA . GLU B 1 128 ? 78.557 -75.581 -44.590 1.00 48.22 128 GLU B CA 1
ATOM 3768 C C . GLU B 1 128 ? 78.472 -75.719 -43.073 1.00 49.09 128 GLU B C 1
ATOM 3769 O O . GLU B 1 128 ? 77.572 -76.391 -42.547 1.00 45.81 128 GLU B O 1
ATOM 3775 N N . ARG B 1 129 ? 79.394 -75.088 -42.352 1.00 44.05 129 ARG B N 1
ATOM 3776 C CA . ARG B 1 129 ? 79.419 -75.226 -40.903 1.00 48.07 129 ARG B CA 1
ATOM 3777 C C . ARG B 1 129 ? 78.439 -74.285 -40.209 1.00 44.44 129 ARG B C 1
ATOM 3778 O O . ARG B 1 129 ? 78.118 -74.499 -39.033 1.00 46.17 129 ARG B O 1
ATOM 3786 N N . LEU B 1 130 ? 77.946 -73.268 -40.918 1.00 42.48 130 LEU B N 1
ATOM 3787 C CA . LEU B 1 130 ? 76.987 -72.303 -40.379 1.00 41.92 130 LEU B CA 1
ATOM 3788 C C . LEU B 1 130 ? 75.934 -72.045 -41.444 1.00 38.94 130 LEU B C 1
ATOM 3789 O O . LEU B 1 130 ? 75.963 -71.027 -42.139 1.00 41.13 130 LEU B O 1
ATOM 3794 N N . PRO B 1 131 ? 74.981 -72.956 -41.601 1.00 38.81 131 PRO B N 1
ATOM 3795 C CA . PRO B 1 131 ? 74.010 -72.839 -42.691 1.00 40.06 131 PRO B CA 1
ATOM 3796 C C . PRO B 1 131 ? 73.013 -71.717 -42.455 1.00 41.26 131 PRO B C 1
ATOM 3797 O O . PRO B 1 131 ? 72.916 -71.127 -41.377 1.00 40.85 131 PRO B O 1
ATOM 3801 N N . VAL B 1 132 ? 72.243 -71.455 -43.508 1.00 36.37 132 VAL B N 1
ATOM 3802 C CA . VAL B 1 132 ? 71.208 -70.423 -43.499 1.00 41.35 132 VAL B CA 1
ATOM 3803 C C . VAL B 1 132 ? 70.167 -70.655 -42.410 1.00 41.20 132 VAL B C 1
ATOM 3804 O O . VAL B 1 132 ? 69.651 -69.690 -41.824 1.00 36.14 132 VAL B O 1
ATOM 3808 N N . SER B 1 133 ? 69.835 -71.921 -42.121 1.00 37.88 133 SER B N 1
ATOM 3809 C CA . SER B 1 133 ? 68.848 -72.215 -41.088 1.00 34.76 133 SER B CA 1
ATOM 3810 C C . SER B 1 133 ? 69.221 -71.602 -39.744 1.00 34.76 133 SER B C 1
ATOM 3811 O O . SER B 1 133 ? 68.325 -71.307 -38.945 1.00 37.20 133 SER B O 1
ATOM 3814 N N . THR B 1 134 ? 70.511 -71.380 -39.477 1.00 32.59 134 THR B N 1
ATOM 3815 C CA . THR B 1 134 ? 70.895 -70.758 -38.216 1.00 35.79 134 THR B CA 1
ATOM 3816 C C . THR B 1 134 ? 70.398 -69.322 -38.076 1.00 33.64 134 THR B C 1
ATOM 3817 O O . THR B 1 134 ? 70.485 -68.765 -36.971 1.00 36.81 134 THR B O 1
ATOM 3821 N N . ALA B 1 135 ? 69.883 -68.710 -39.149 1.00 34.70 135 ALA B N 1
ATOM 3822 C CA . ALA B 1 135 ? 69.267 -67.396 -39.012 1.00 35.31 135 ALA B CA 1
ATOM 3823 C C . ALA B 1 135 ? 68.004 -67.421 -38.160 1.00 30.27 135 ALA B C 1
ATOM 3824 O O . ALA B 1 135 ? 67.500 -66.352 -37.820 1.00 27.50 135 ALA B O 1
ATOM 3826 N N . LEU B 1 136 ? 67.449 -68.593 -37.855 1.00 30.23 136 LEU B N 1
ATOM 3827 C CA . LEU B 1 136 ? 66.334 -68.695 -36.930 1.00 34.73 136 LEU B CA 1
ATOM 3828 C C . LEU B 1 136 ? 66.778 -69.218 -35.579 1.00 31.43 136 LEU B C 1
ATOM 3829 O O . LEU B 1 136 ? 65.932 -69.526 -34.737 1.00 35.45 136 LEU B O 1
ATOM 3834 N N . GLY B 1 137 ? 68.082 -69.337 -35.364 1.00 33.87 137 GLY B N 1
ATOM 3835 C CA . GLY B 1 137 ? 68.612 -69.911 -34.147 1.00 34.43 137 GLY B CA 1
ATOM 3836 C C . GLY B 1 137 ? 69.802 -69.119 -33.652 1.00 34.21 137 GLY B C 1
ATOM 3837 O O . GLY B 1 137 ? 69.650 -67.938 -33.323 1.00 28.65 137 GLY B O 1
ATOM 3838 N N . ILE B 1 138 ? 70.993 -69.729 -33.645 1.00 31.92 138 ILE B N 1
ATOM 3839 C CA . ILE B 1 138 ? 72.134 -69.098 -32.988 1.00 31.45 138 ILE B CA 1
ATOM 3840 C C . ILE B 1 138 ? 72.558 -67.822 -33.706 1.00 35.30 138 ILE B C 1
ATOM 3841 O O . ILE B 1 138 ? 73.157 -66.933 -33.090 1.00 30.34 138 ILE B O 1
ATOM 3846 N N . MET B 1 139 ? 72.267 -67.701 -35.006 1.00 33.41 139 MET B N 1
ATOM 3847 C CA . MET B 1 139 ? 72.592 -66.502 -35.769 1.00 33.89 139 MET B CA 1
ATOM 3848 C C . MET B 1 139 ? 71.401 -65.569 -35.944 1.00 35.40 139 MET B C 1
ATOM 3849 O O . MET B 1 139 ? 71.520 -64.563 -36.651 1.00 35.95 139 MET B O 1
ATOM 3854 N N . GLY B 1 140 ? 70.265 -65.869 -35.305 1.00 29.20 140 GLY B N 1
ATOM 3855 C CA . GLY B 1 140 ? 69.065 -65.055 -35.421 1.00 28.65 140 GLY B CA 1
ATOM 3856 C C . GLY B 1 140 ? 68.623 -64.522 -34.065 1.00 28.50 140 GLY B C 1
ATOM 3857 O O . GLY B 1 140 ? 69.470 -64.328 -33.201 1.00 25.17 140 GLY B O 1
ATOM 3858 N N . ALA B 1 141 ? 67.325 -64.296 -33.866 1.00 25.72 141 ALA B N 1
ATOM 3859 C CA . ALA B 1 141 ? 66.868 -63.697 -32.614 1.00 27.19 141 ALA B CA 1
ATOM 3860 C C . ALA B 1 141 ? 67.262 -64.505 -31.386 1.00 27.74 141 ALA B C 1
ATOM 3861 O O . ALA B 1 141 ? 67.681 -63.883 -30.394 1.00 29.75 141 ALA B O 1
ATOM 3863 N N . PRO B 1 142 ? 67.185 -65.847 -31.372 1.00 27.49 142 PRO B N 1
ATOM 3864 C CA . PRO B 1 142 ? 67.618 -66.572 -30.159 1.00 31.29 142 PRO B CA 1
ATOM 3865 C C . PRO B 1 142 ? 69.080 -66.362 -29.830 1.00 30.43 142 PRO B C 1
ATOM 3866 O O . PRO B 1 142 ? 69.412 -66.032 -28.680 1.00 28.37 142 PRO B O 1
ATOM 3870 N N . GLY B 1 143 ? 69.966 -66.526 -30.817 1.00 28.48 143 GLY B N 1
ATOM 3871 C CA . GLY B 1 143 ? 71.378 -66.280 -30.582 1.00 28.34 143 GLY B CA 1
ATOM 3872 C C . GLY B 1 143 ? 71.650 -64.873 -30.079 1.00 30.70 143 GLY B C 1
ATOM 3873 O O . GLY B 1 143 ? 72.393 -64.678 -29.114 1.00 31.72 143 GLY B O 1
ATOM 3874 N N . MET B 1 144 ? 71.054 -63.871 -30.732 1.00 29.78 144 MET B N 1
ATOM 3875 C CA . MET B 1 144 ? 71.284 -62.482 -30.330 1.00 27.56 144 MET B CA 1
ATOM 3876 C C . MET B 1 144 ? 70.715 -62.180 -28.943 1.00 30.57 144 MET B C 1
ATOM 3877 O O . MET B 1 144 ? 71.250 -61.318 -28.225 1.00 32.58 144 MET B O 1
ATOM 3882 N N . THR B 1 145 ? 69.634 -62.855 -28.548 1.00 28.62 145 THR B N 1
ATOM 3883 C CA . THR B 1 145 ? 69.120 -62.653 -27.195 1.00 28.10 145 THR B CA 1
ATOM 3884 C C . THR B 1 145 ? 70.202 -62.975 -26.179 1.00 28.06 145 THR B C 1
ATOM 3885 O O . THR B 1 145 ? 70.435 -62.210 -25.238 1.00 30.41 145 THR B O 1
ATOM 3889 N N . ALA B 1 146 ? 70.916 -64.082 -26.393 1.00 28.06 146 ALA B N 1
ATOM 3890 C CA . ALA B 1 146 ? 71.996 -64.469 -25.494 1.00 30.16 146 ALA B CA 1
ATOM 3891 C C . ALA B 1 146 ? 73.236 -63.620 -25.737 1.00 33.53 146 ALA B C 1
ATOM 3892 O O . ALA B 1 146 ? 73.778 -63.007 -24.808 1.00 30.96 146 ALA B O 1
ATOM 3894 N N . TRP B 1 147 ? 73.679 -63.544 -26.999 1.00 29.59 147 TRP B N 1
ATOM 3895 C CA . TRP B 1 147 ? 74.967 -62.929 -27.299 1.00 31.98 147 TRP B CA 1
ATOM 3896 C C . TRP B 1 147 ? 74.925 -61.419 -27.118 1.00 30.42 147 TRP B C 1
ATOM 3897 O O . TRP B 1 147 ? 75.852 -60.832 -26.557 1.00 29.95 147 TRP B O 1
ATOM 3908 N N . GLY B 1 148 ? 73.871 -60.766 -27.590 1.00 30.14 148 GLY B N 1
ATOM 3909 C CA . GLY B 1 148 ? 73.794 -59.330 -27.405 1.00 32.42 148 GLY B CA 1
ATOM 3910 C C . GLY B 1 148 ? 73.763 -58.941 -25.940 1.00 30.73 148 GLY B C 1
ATOM 3911 O O . GLY B 1 148 ? 74.387 -57.956 -25.532 1.00 31.46 148 GLY B O 1
ATOM 3912 N N . THR B 1 149 ? 73.054 -59.719 -25.122 1.00 30.83 149 THR B N 1
ATOM 3913 C CA . THR B 1 149 ? 73.001 -59.410 -23.698 1.00 27.13 149 THR B CA 1
ATOM 3914 C C . THR B 1 149 ? 74.392 -59.472 -23.077 1.00 27.80 149 THR B C 1
ATOM 3915 O O . THR B 1 149 ? 74.812 -58.545 -22.377 1.00 26.50 149 THR B O 1
ATOM 3919 N N . LEU B 1 150 ? 75.151 -60.528 -23.365 1.00 27.61 150 LEU B N 1
ATOM 3920 C CA . LEU B 1 150 ? 76.464 -60.641 -22.727 1.00 29.08 150 LEU B CA 1
ATOM 3921 C C . LEU B 1 150 ? 77.436 -59.555 -23.191 1.00 29.85 150 LEU B C 1
ATOM 3922 O O . LEU B 1 150 ? 78.256 -59.071 -22.398 1.00 34.33 150 LEU B O 1
ATOM 3927 N N . THR B 1 151 ? 77.378 -59.160 -24.459 1.00 34.37 151 THR B N 1
ATOM 3928 C CA . THR B 1 151 ? 78.354 -58.189 -24.950 1.00 31.68 151 THR B CA 1
ATOM 3929 C C . THR B 1 151 ? 77.901 -56.749 -24.774 1.00 32.49 151 THR B C 1
ATOM 3930 O O . THR B 1 151 ? 78.742 -55.845 -24.784 1.00 35.04 151 THR B O 1
ATOM 3934 N N . ARG B 1 152 ? 76.599 -56.505 -24.640 1.00 27.88 152 ARG B N 1
ATOM 3935 C CA . ARG B 1 152 ? 76.090 -55.145 -24.590 1.00 31.63 152 ARG B CA 1
ATOM 3936 C C . ARG B 1 152 ? 75.566 -54.732 -23.223 1.00 34.76 152 ARG B C 1
ATOM 3937 O O . ARG B 1 152 ? 75.269 -53.547 -23.036 1.00 30.83 152 ARG B O 1
ATOM 3945 N N . PHE B 1 153 ? 75.426 -55.656 -22.269 1.00 31.06 153 PHE B N 1
ATOM 3946 C CA . PHE B 1 153 ? 74.810 -55.271 -20.998 1.00 30.89 153 PHE B CA 1
ATOM 3947 C C . PHE B 1 153 ? 75.365 -55.998 -19.782 1.00 28.72 153 PHE B C 1
ATOM 3948 O O . PHE B 1 153 ? 75.642 -55.363 -18.763 1.00 30.24 153 PHE B O 1
ATOM 3956 N N . LEU B 1 154 ? 75.517 -57.320 -19.853 1.00 28.83 154 LEU B N 1
ATOM 3957 C CA . LEU B 1 154 ? 75.625 -58.085 -18.606 1.00 31.08 154 LEU B CA 1
ATOM 3958 C C . LEU B 1 154 ? 76.927 -57.804 -17.856 1.00 33.50 154 LEU B C 1
ATOM 3959 O O . LEU B 1 154 ? 76.954 -57.853 -16.612 1.00 33.31 154 LEU B O 1
ATOM 3964 N N . GLU B 1 155 ? 78.001 -57.486 -18.572 1.00 35.24 155 GLU B N 1
ATOM 3965 C CA . GLU B 1 155 ? 79.289 -57.177 -17.947 1.00 35.95 155 GLU B CA 1
ATOM 3966 C C . GLU B 1 155 ? 79.688 -58.270 -16.956 1.00 33.83 155 GLU B C 1
ATOM 3967 O O . GLU B 1 155 ? 79.897 -58.024 -15.771 1.00 35.14 155 GLU B O 1
ATOM 3973 N N . VAL B 1 156 ? 79.750 -59.504 -17.451 1.00 30.96 156 VAL B N 1
ATOM 3974 C CA . VAL B 1 156 ? 80.294 -60.585 -16.635 1.00 37.27 156 VAL B CA 1
ATOM 3975 C C . VAL B 1 156 ? 81.776 -60.309 -16.405 1.00 41.29 156 VAL B C 1
ATOM 3976 O O . VAL B 1 156 ? 82.549 -60.151 -17.357 1.00 38.52 156 VAL B O 1
ATOM 3980 N N . ARG B 1 157 ? 82.168 -60.212 -15.146 1.00 38.38 157 ARG B N 1
ATOM 3981 C CA . ARG B 1 157 ? 83.521 -60.008 -14.661 1.00 39.40 157 ARG B CA 1
ATOM 3982 C C . ARG B 1 157 ? 84.090 -61.321 -14.140 1.00 43.31 157 ARG B C 1
ATOM 3983 O O . ARG B 1 157 ? 83.342 -62.168 -13.639 1.00 43.39 157 ARG B O 1
ATOM 3991 N N . PRO B 1 158 ? 85.401 -61.537 -14.233 1.00 40.34 158 PRO B N 1
ATOM 3992 C CA . PRO B 1 158 ? 85.975 -62.770 -13.687 1.00 41.21 158 PRO B CA 1
ATOM 3993 C C . PRO B 1 158 ? 85.591 -62.946 -12.223 1.00 42.58 158 PRO B C 1
ATOM 3994 O O . PRO B 1 158 ? 85.468 -61.976 -11.472 1.00 37.27 158 PRO B O 1
ATOM 3998 N N . GLY B 1 159 ? 85.353 -64.198 -11.836 1.00 42.69 159 GLY B N 1
ATOM 3999 C CA . GLY B 1 159 ? 84.929 -64.522 -10.498 1.00 45.85 159 GLY B CA 1
ATOM 4000 C C . GLY B 1 159 ? 83.451 -64.346 -10.228 1.00 47.22 159 GLY B C 1
ATOM 4001 O O . GLY B 1 159 ? 82.967 -64.817 -9.190 1.00 43.44 159 GLY B O 1
ATOM 4002 N N . ASP B 1 160 ? 82.719 -63.672 -11.112 1.00 39.92 160 ASP B N 1
ATOM 4003 C CA . ASP B 1 160 ? 81.300 -63.430 -10.880 1.00 40.40 160 ASP B CA 1
ATOM 4004 C C . ASP B 1 160 ? 80.536 -64.742 -10.775 1.00 39.17 160 ASP B C 1
ATOM 4005 O O . ASP B 1 160 ? 80.837 -65.714 -11.471 1.00 37.46 160 ASP B O 1
ATOM 4010 N N . THR B 1 161 ? 79.538 -64.763 -9.899 1.00 33.59 161 THR B N 1
ATOM 4011 C CA . THR B 1 161 ? 78.555 -65.835 -9.889 1.00 35.65 161 THR B CA 1
ATOM 4012 C C . THR B 1 161 ? 77.391 -65.412 -10.772 1.00 34.47 161 THR B C 1
ATOM 4013 O O . THR B 1 161 ? 76.781 -64.361 -10.543 1.00 32.49 161 THR B O 1
ATOM 4017 N N . VAL B 1 162 ? 77.106 -66.222 -11.789 1.00 35.75 162 VAL B N 1
ATOM 4018 C CA . VAL B 1 162 ? 76.109 -65.934 -12.814 1.00 33.99 162 VAL B CA 1
ATOM 4019 C C . VAL B 1 162 ? 75.007 -66.975 -12.692 1.00 33.47 162 VAL B C 1
ATOM 4020 O O . VAL B 1 162 ? 75.284 -68.179 -12.761 1.00 33.75 162 VAL B O 1
ATOM 4024 N N . VAL B 1 163 ? 73.762 -66.530 -12.521 1.00 28.85 163 VAL B N 1
ATOM 4025 C CA . VAL B 1 163 ? 72.623 -67.441 -12.485 1.00 29.31 163 VAL B CA 1
ATOM 4026 C C . VAL B 1 163 ? 71.857 -67.306 -13.799 1.00 28.80 163 VAL B C 1
ATOM 4027 O O . VAL B 1 163 ? 71.632 -66.193 -14.291 1.00 27.08 163 VAL B O 1
ATOM 4031 N N . VAL B 1 164 ? 71.478 -68.444 -14.378 1.00 25.12 164 VAL B N 1
ATOM 4032 C CA . VAL B 1 164 ? 70.689 -68.490 -15.612 1.00 26.19 164 VAL B CA 1
ATOM 4033 C C . VAL B 1 164 ? 69.439 -69.306 -15.345 1.00 25.67 164 VAL B C 1
ATOM 4034 O O . VAL B 1 164 ? 69.527 -70.522 -15.114 1.00 26.77 164 VAL B O 1
ATOM 4038 N N . SER B 1 165 ? 68.277 -68.653 -15.339 1.00 21.37 165 SER B N 1
ATOM 4039 C CA . SER B 1 165 ? 67.042 -69.419 -15.297 1.00 25.09 165 SER B CA 1
ATOM 4040 C C . SER B 1 165 ? 66.653 -69.854 -16.707 1.00 29.67 165 SER B C 1
ATOM 4041 O O . SER B 1 165 ? 66.982 -69.195 -17.693 1.00 27.97 165 SER B O 1
ATOM 4044 N N . GLY B 1 166 ? 65.934 -70.969 -16.792 1.00 30.14 166 GLY B N 1
ATOM 4045 C CA . GLY B 1 166 ? 65.680 -71.565 -18.093 1.00 33.75 166 GLY B CA 1
ATOM 4046 C C . GLY B 1 166 ? 66.957 -71.998 -18.771 1.00 33.96 166 GLY B C 1
ATOM 4047 O O . GLY B 1 166 ? 67.104 -71.831 -19.988 1.00 34.35 166 GLY B O 1
ATOM 4048 N N . ALA B 1 167 ? 67.892 -72.560 -18.006 1.00 29.01 167 ALA B N 1
ATOM 4049 C CA . ALA B 1 167 ? 69.219 -72.830 -18.543 1.00 29.56 167 ALA B CA 1
ATOM 4050 C C . ALA B 1 167 ? 69.227 -73.964 -19.556 1.00 33.47 167 ALA B C 1
ATOM 4051 O O . ALA B 1 167 ? 70.200 -74.083 -20.310 1.00 34.25 167 ALA B O 1
ATOM 4053 N N . SER B 1 168 ? 68.176 -74.788 -19.591 1.00 33.96 168 SER B N 1
ATOM 4054 C CA . SER B 1 168 ? 68.074 -75.918 -20.509 1.00 38.47 168 SER B CA 1
ATOM 4055 C C . SER B 1 168 ? 67.512 -75.530 -21.868 1.00 35.75 168 SER B C 1
ATOM 4056 O O . SER B 1 168 ? 67.469 -76.376 -22.766 1.00 39.23 168 SER B O 1
ATOM 4059 N N . GLY B 1 169 ? 67.063 -74.287 -22.034 1.00 34.33 169 GLY B N 1
ATOM 4060 C CA . GLY B 1 169 ? 66.708 -73.799 -23.349 1.00 33.48 169 GLY B CA 1
ATOM 4061 C C . GLY B 1 169 ? 67.932 -73.465 -24.176 1.00 33.10 169 GLY B C 1
ATOM 4062 O O . GLY B 1 169 ? 69.048 -73.321 -23.674 1.00 31.00 169 GLY B O 1
ATOM 4063 N N . SER B 1 170 ? 67.722 -73.353 -25.486 1.00 32.33 170 SER B N 1
ATOM 4064 C CA . SER B 1 170 ? 68.829 -72.994 -26.364 1.00 31.92 170 SER B CA 1
ATOM 4065 C C . SER B 1 170 ? 69.441 -71.662 -25.951 1.00 30.06 170 SER B C 1
ATOM 4066 O O . SER B 1 170 ? 70.665 -71.519 -25.901 1.00 30.13 170 SER B O 1
ATOM 4069 N N . ILE B 1 171 ? 68.599 -70.666 -25.663 1.00 26.54 171 ILE B N 1
ATOM 4070 C CA . ILE B 1 171 ? 69.105 -69.345 -25.294 1.00 28.60 171 ILE B CA 1
ATOM 4071 C C . ILE B 1 171 ? 69.869 -69.409 -23.975 1.00 28.81 171 ILE B C 1
ATOM 4072 O O . ILE B 1 171 ? 71.010 -68.943 -23.871 1.00 29.82 171 ILE B O 1
ATOM 4077 N N . GLY B 1 172 ? 69.250 -70.002 -22.949 1.00 29.29 172 GLY B N 1
ATOM 4078 C CA . GLY B 1 172 ? 69.907 -70.097 -21.652 1.00 30.16 172 GLY B CA 1
ATOM 4079 C C . GLY B 1 172 ? 71.190 -70.905 -21.691 1.00 31.15 172 GLY B C 1
ATOM 4080 O O . GLY B 1 172 ? 72.172 -70.555 -21.039 1.00 30.78 172 GLY B O 1
ATOM 4081 N N . THR B 1 173 ? 71.201 -72.002 -22.449 1.00 31.46 173 THR B N 1
ATOM 4082 C CA . THR B 1 173 ? 72.435 -72.770 -22.587 1.00 34.70 173 THR B CA 1
ATOM 4083 C C . THR B 1 173 ? 73.549 -71.902 -23.165 1.00 34.61 173 THR B C 1
ATOM 4084 O O . THR B 1 173 ? 74.681 -71.904 -22.663 1.00 35.83 173 THR B O 1
ATOM 4088 N N . LEU B 1 174 ? 73.234 -71.141 -24.219 1.00 33.11 174 LEU B N 1
ATOM 4089 C CA . LEU B 1 174 ? 74.215 -70.250 -24.838 1.00 34.77 174 LEU B CA 1
ATOM 4090 C C . LEU B 1 174 ? 74.716 -69.199 -23.851 1.00 36.28 174 LEU B C 1
ATOM 4091 O O . LEU B 1 174 ? 75.917 -68.909 -23.791 1.00 37.27 174 LEU B O 1
ATOM 4096 N N . VAL B 1 175 ? 73.807 -68.615 -23.070 1.00 34.30 175 VAL B N 1
ATOM 4097 C CA . VAL B 1 175 ? 74.209 -67.638 -22.058 1.00 29.06 175 VAL B CA 1
ATOM 4098 C C . VAL B 1 175 ? 75.213 -68.254 -21.098 1.00 32.53 175 VAL B C 1
ATOM 4099 O O . VAL B 1 175 ? 76.234 -67.643 -20.774 1.00 30.09 175 VAL B O 1
ATOM 4103 N N . GLY B 1 176 ? 74.953 -69.486 -20.655 1.00 31.88 176 GLY B N 1
ATOM 4104 C CA . GLY B 1 176 ? 75.862 -70.143 -19.730 1.00 33.20 176 GLY B CA 1
ATOM 4105 C C . GLY B 1 176 ? 77.252 -70.374 -20.297 1.00 34.49 176 GLY B C 1
ATOM 4106 O O . GLY B 1 176 ? 78.253 -70.183 -19.600 1.00 37.40 176 GLY B O 1
ATOM 4107 N N . GLN B 1 177 ? 77.336 -70.828 -21.554 1.00 35.62 177 GLN B N 1
ATOM 4108 C CA . GLN B 1 177 ? 78.646 -71.057 -22.167 1.00 38.84 177 GLN B CA 1
ATOM 4109 C C . GLN B 1 177 ? 79.400 -69.746 -22.342 1.00 39.21 177 GLN B C 1
ATOM 4110 O O . GLN B 1 177 ? 80.574 -69.634 -21.966 1.00 41.51 177 GLN B O 1
ATOM 4116 N N . LEU B 1 178 ? 78.732 -68.734 -22.892 1.00 35.32 178 LEU B N 1
ATOM 4117 C CA . LEU B 1 178 ? 79.371 -67.434 -23.058 1.00 32.59 178 LEU B CA 1
ATOM 4118 C C . LEU B 1 178 ? 79.777 -66.817 -21.720 1.00 41.80 178 LEU B C 1
ATOM 4119 O O . LEU B 1 178 ? 80.784 -66.098 -21.652 1.00 40.25 178 LEU B O 1
ATOM 4124 N N . ALA B 1 179 ? 79.027 -67.087 -20.639 1.00 34.11 179 ALA B N 1
ATOM 4125 C CA . ALA B 1 179 ? 79.427 -66.554 -19.336 1.00 35.61 179 ALA B CA 1
ATOM 4126 C C . ALA B 1 179 ? 80.713 -67.204 -18.838 1.00 42.60 179 ALA B C 1
ATOM 4127 O O . ALA B 1 179 ? 81.575 -66.530 -18.255 1.00 42.25 179 ALA B O 1
ATOM 4129 N N . LYS B 1 180 ? 80.849 -68.519 -19.028 1.00 39.12 180 LYS B N 1
ATOM 4130 C CA . LYS B 1 180 ? 82.082 -69.195 -18.635 1.00 41.81 180 LYS B CA 1
ATOM 4131 C C . LYS B 1 180 ? 83.263 -68.701 -19.463 1.00 45.41 180 LYS B C 1
ATOM 4132 O O . LYS B 1 180 ? 84.359 -68.488 -18.929 1.00 49.68 180 LYS B O 1
ATOM 4138 N N . ARG B 1 181 ? 83.054 -68.436 -20.736 1.00 46.19 181 ARG B N 1
ATOM 4139 C CA . ARG B 1 181 ? 84.121 -67.907 -21.568 1.00 50.54 181 ARG B CA 1
ATOM 4140 C C . ARG B 1 181 ? 84.526 -66.560 -21.057 1.00 53.56 181 ARG B C 1
ATOM 4141 O O . ARG B 1 181 ? 85.691 -66.208 -21.101 1.00 52.10 181 ARG B O 1
ATOM 4149 N N . ALA B 1 182 ? 83.570 -65.796 -20.560 1.00 48.77 182 ALA B N 1
ATOM 4150 C CA . ALA B 1 182 ? 83.944 -64.527 -19.956 1.00 49.57 182 ALA B CA 1
ATOM 4151 C C . ALA B 1 182 ? 84.687 -64.708 -18.643 1.00 45.43 182 ALA B C 1
ATOM 4152 O O . ALA B 1 182 ? 85.124 -63.718 -18.058 1.00 45.97 182 ALA B O 1
ATOM 4154 N N . GLY B 1 183 ? 84.858 -65.941 -18.180 1.00 45.97 183 GLY B N 1
ATOM 4155 C CA . GLY B 1 183 ? 85.597 -66.181 -16.966 1.00 43.47 183 GLY B CA 1
ATOM 4156 C C . GLY B 1 183 ? 84.778 -66.064 -15.706 1.00 47.38 183 GLY B C 1
ATOM 4157 O O . GLY B 1 183 ? 85.327 -65.715 -14.658 1.00 46.99 183 GLY B O 1
ATOM 4158 N N . ALA B 1 184 ? 83.476 -66.329 -15.773 1.00 45.71 184 ALA B N 1
ATOM 4159 C CA . ALA B 1 184 ? 82.657 -66.300 -14.571 1.00 43.90 184 ALA B CA 1
ATOM 4160 C C . ALA B 1 184 ? 83.192 -67.313 -13.577 1.00 46.20 184 ALA B C 1
ATOM 4161 O O . ALA B 1 184 ? 83.519 -68.443 -13.946 1.00 48.43 184 ALA B O 1
ATOM 4163 N N . GLY B 1 185 ? 83.304 -66.899 -12.315 1.00 47.59 185 GLY B N 1
ATOM 4164 C CA . GLY B 1 185 ? 83.774 -67.818 -11.298 1.00 47.25 185 GLY B CA 1
ATOM 4165 C C . GLY B 1 185 ? 82.836 -68.991 -11.097 1.00 51.24 185 GLY B C 1
ATOM 4166 O O . GLY B 1 185 ? 83.261 -70.078 -10.696 1.00 50.92 185 GLY B O 1
ATOM 4167 N N . ARG B 1 186 ? 81.554 -68.796 -11.384 1.00 46.84 186 ARG B N 1
ATOM 4168 C CA . ARG B 1 186 ? 80.574 -69.843 -11.163 1.00 43.82 186 ARG B CA 1
ATOM 4169 C C . ARG B 1 186 ? 79.344 -69.524 -12.001 1.00 41.63 186 ARG B C 1
ATOM 4170 O O . ARG B 1 186 ? 78.882 -68.377 -12.025 1.00 41.59 186 ARG B O 1
ATOM 4178 N N . VAL B 1 187 ? 78.831 -70.538 -12.693 1.00 38.12 187 VAL B N 1
ATOM 4179 C CA . VAL B 1 187 ? 77.663 -70.403 -13.553 1.00 37.80 187 VAL B CA 1
ATOM 4180 C C . VAL B 1 187 ? 76.628 -71.411 -13.083 1.00 37.41 187 VAL B C 1
ATOM 4181 O O . VAL B 1 187 ? 76.854 -72.624 -13.173 1.00 40.35 187 VAL B O 1
ATOM 4185 N N . VAL B 1 188 ? 75.502 -70.910 -12.579 1.00 35.32 188 VAL B N 1
ATOM 4186 C CA . VAL B 1 188 ? 74.437 -71.728 -12.009 1.00 33.09 188 VAL B CA 1
ATOM 4187 C C . VAL B 1 188 ? 73.246 -71.683 -12.956 1.00 33.91 188 VAL B C 1
ATOM 4188 O O . VAL B 1 188 ? 72.820 -70.600 -13.377 1.00 32.63 188 VAL B O 1
ATOM 4192 N N . GLY B 1 189 ? 72.700 -72.838 -13.287 1.00 31.37 189 GLY B N 1
ATOM 4193 C CA . GLY B 1 189 ? 71.538 -72.916 -14.164 1.00 34.76 189 GLY B CA 1
ATOM 4194 C C . GLY B 1 189 ? 70.396 -73.623 -13.467 1.00 32.38 189 GLY B C 1
ATOM 4195 O O . GLY B 1 189 ? 70.619 -74.576 -12.716 1.00 36.74 189 GLY B O 1
ATOM 4196 N N . THR B 1 190 ? 69.175 -73.149 -13.700 1.00 27.99 190 THR B N 1
ATOM 4197 C CA . THR B 1 190 ? 67.996 -73.814 -13.162 1.00 30.98 190 THR B CA 1
ATOM 4198 C C . THR B 1 190 ? 67.342 -74.661 -14.246 1.00 40.64 190 THR B C 1
ATOM 4199 O O . THR B 1 190 ? 67.402 -74.329 -15.433 1.00 35.96 190 THR B O 1
ATOM 4203 N N . THR B 1 191 ? 66.699 -75.747 -13.819 1.00 43.59 191 THR B N 1
ATOM 4204 C CA . THR B 1 191 ? 66.026 -76.660 -14.737 1.00 52.57 191 THR B CA 1
ATOM 4205 C C . THR B 1 191 ? 64.871 -77.338 -14.015 1.00 52.95 191 THR B C 1
ATOM 4206 O O . THR B 1 191 ? 64.805 -77.367 -12.781 1.00 54.56 191 THR B O 1
ATOM 4210 N N . GLY B 1 192 ? 63.951 -77.879 -14.803 1.00 54.57 192 GLY B N 1
ATOM 4211 C CA . GLY B 1 192 ? 62.801 -78.531 -14.220 1.00 57.39 192 GLY B CA 1
ATOM 4212 C C . GLY B 1 192 ? 62.996 -80.022 -14.059 1.00 61.84 192 GLY B C 1
ATOM 4213 O O . GLY B 1 192 ? 62.443 -80.638 -13.143 1.00 67.03 192 GLY B O 1
ATOM 4214 N N . SER B 1 193 ? 63.804 -80.609 -14.935 1.00 65.07 193 SER B N 1
ATOM 4215 C CA . SER B 1 193 ? 63.904 -82.055 -15.054 1.00 65.92 193 SER B CA 1
ATOM 4216 C C . SER B 1 193 ? 65.336 -82.520 -14.828 1.00 65.73 193 SER B C 1
ATOM 4217 O O . SER B 1 193 ? 66.232 -82.169 -15.619 1.00 67.38 193 SER B O 1
ATOM 4220 N N . PRO B 1 194 ? 65.591 -83.323 -13.792 1.00 68.94 194 PRO B N 1
ATOM 4221 C CA . PRO B 1 194 ? 66.969 -83.757 -13.509 1.00 69.46 194 PRO B CA 1
ATOM 4222 C C . PRO B 1 194 ? 67.634 -84.500 -14.653 1.00 73.26 194 PRO B C 1
ATOM 4223 O O . PRO B 1 194 ? 68.855 -84.701 -14.601 1.00 72.41 194 PRO B O 1
ATOM 4227 N N . GLY B 1 195 ? 66.880 -84.920 -15.672 1.00 70.31 195 GLY B N 1
ATOM 4228 C CA . GLY B 1 195 ? 67.503 -85.576 -16.807 1.00 65.58 195 GLY B CA 1
ATOM 4229 C C . GLY B 1 195 ? 68.600 -84.729 -17.410 1.00 71.29 195 GLY B C 1
ATOM 4230 O O . GLY B 1 195 ? 69.720 -85.198 -17.633 1.00 71.09 195 GLY B O 1
ATOM 4231 N N . LYS B 1 196 ? 68.304 -83.452 -17.648 1.00 72.15 196 LYS B N 1
ATOM 4232 C CA . LYS B 1 196 ? 69.314 -82.545 -18.169 1.00 70.11 196 LYS B CA 1
ATOM 4233 C C . LYS B 1 196 ? 70.281 -82.060 -17.099 1.00 68.93 196 LYS B C 1
ATOM 4234 O O . LYS B 1 196 ? 71.310 -81.476 -17.454 1.00 68.39 196 LYS B O 1
ATOM 4240 N N . ALA B 1 197 ? 69.976 -82.270 -15.814 1.00 70.86 197 ALA B N 1
ATOM 4241 C CA . ALA B 1 197 ? 70.868 -81.811 -14.749 1.00 69.27 197 ALA B CA 1
ATOM 4242 C C . ALA B 1 197 ? 72.306 -82.224 -15.038 1.00 69.47 197 ALA B C 1
ATOM 4243 O O . ALA B 1 197 ? 73.195 -81.377 -15.176 1.00 70.00 197 ALA B O 1
ATOM 4245 N N . GLU B 1 198 ? 72.540 -83.532 -15.185 1.00 74.99 198 GLU B N 1
ATOM 4246 C CA . GLU B 1 198 ? 73.855 -83.998 -15.612 1.00 73.91 198 GLU B CA 1
ATOM 4247 C C . GLU B 1 198 ? 74.223 -83.435 -16.979 1.00 68.30 198 GLU B C 1
ATOM 4248 O O . GLU B 1 198 ? 75.403 -83.200 -17.256 1.00 67.80 198 GLU B O 1
ATOM 4254 N N . TYR B 1 199 ? 73.217 -83.134 -17.777 1.00 70.27 199 TYR B N 1
ATOM 4255 C CA . TYR B 1 199 ? 73.463 -82.660 -19.135 1.00 70.16 199 TYR B CA 1
ATOM 4256 C C . TYR B 1 199 ? 73.856 -81.195 -19.207 1.00 66.66 199 TYR B C 1
ATOM 4257 O O . TYR B 1 199 ? 74.581 -80.802 -20.097 1.00 68.93 199 TYR B O 1
ATOM 4266 N N . LEU B 1 200 ? 73.407 -80.391 -18.261 1.00 67.26 200 LEU B N 1
ATOM 4267 C CA . LEU B 1 200 ? 73.787 -78.983 -18.231 1.00 61.34 200 LEU B CA 1
ATOM 4268 C C . LEU B 1 200 ? 75.220 -78.831 -17.852 1.00 62.25 200 LEU B C 1
ATOM 4269 O O . LEU B 1 200 ? 75.931 -78.041 -18.435 1.00 59.09 200 LEU B O 1
ATOM 4274 N N . ARG B 1 201 ? 75.656 -79.614 -16.877 1.00 67.24 201 ARG B N 1
ATOM 4275 C CA . ARG B 1 201 ? 77.042 -79.555 -16.425 1.00 64.85 201 ARG B CA 1
ATOM 4276 C C . ARG B 1 201 ? 77.892 -80.124 -17.507 1.00 66.83 201 ARG B C 1
ATOM 4277 O O . ARG B 1 201 ? 79.052 -79.763 -17.659 1.00 65.09 201 ARG B O 1
ATOM 4285 N N . GLU B 1 202 ? 77.306 -81.020 -18.281 1.00 67.71 202 GLU B N 1
ATOM 4286 C CA . GLU B 1 202 ? 78.015 -81.556 -19.404 1.00 69.56 202 GLU B CA 1
ATOM 4287 C C . GLU B 1 202 ? 78.248 -80.427 -20.365 1.00 69.23 202 GLU B C 1
ATOM 4288 O O . GLU B 1 202 ? 79.353 -80.261 -20.861 1.00 69.68 202 GLU B O 1
ATOM 4294 N N . LEU B 1 203 ? 77.218 -79.631 -20.614 1.00 67.65 203 LEU B N 1
ATOM 4295 C CA . LEU B 1 203 ? 77.355 -78.463 -21.484 1.00 67.97 203 LEU B CA 1
ATOM 4296 C C . LEU B 1 203 ? 78.323 -77.420 -20.954 1.00 63.60 203 LEU B C 1
ATOM 4297 O O . LEU B 1 203 ? 79.239 -77.010 -21.646 1.00 64.65 203 LEU B O 1
ATOM 4302 N N . GLY B 1 204 ? 78.111 -76.982 -19.730 1.00 63.89 204 GLY B N 1
ATOM 4303 C CA . GLY B 1 204 ? 78.976 -75.995 -19.115 1.00 62.00 204 GLY B CA 1
ATOM 4304 C C . GLY B 1 204 ? 78.382 -75.904 -17.734 1.00 55.99 204 GLY B C 1
ATOM 4305 O O . GLY B 1 204 ? 77.754 -76.848 -17.333 1.00 52.75 204 GLY B O 1
ATOM 4306 N N . PHE B 1 205 ? 78.582 -74.827 -16.999 1.00 53.78 205 PHE B N 1
ATOM 4307 C CA . PHE B 1 205 ? 77.909 -74.694 -15.702 1.00 47.99 205 PHE B CA 1
ATOM 4308 C C . PHE B 1 205 ? 78.657 -75.330 -14.526 1.00 51.53 205 PHE B C 1
ATOM 4309 O O . PHE B 1 205 ? 79.372 -76.325 -14.598 1.00 59.47 205 PHE B O 1
ATOM 4317 N N . ASP B 1 206 ? 78.526 -74.739 -13.394 1.00 44.38 206 ASP B N 1
ATOM 4318 C CA . ASP B 1 206 ? 79.252 -75.311 -12.313 1.00 46.37 206 ASP B CA 1
ATOM 4319 C C . ASP B 1 206 ? 78.228 -76.024 -11.482 1.00 48.34 206 ASP B C 1
ATOM 4320 O O . ASP B 1 206 ? 78.536 -76.995 -10.818 1.00 46.39 206 ASP B O 1
ATOM 4325 N N . GLU B 1 207 ? 76.994 -75.566 -11.565 1.00 38.08 207 GLU B N 1
ATOM 4326 C CA . GLU B 1 207 ? 75.941 -76.176 -10.807 1.00 42.36 207 GLU B CA 1
ATOM 4327 C C . GLU B 1 207 ? 74.563 -76.020 -11.426 1.00 40.09 207 GLU B C 1
ATOM 4328 O O . GLU B 1 207 ? 74.303 -75.092 -12.164 1.00 37.01 207 GLU B O 1
ATOM 4334 N N . VAL B 1 208 ? 73.685 -76.939 -11.090 1.00 39.98 208 VAL B N 1
ATOM 4335 C CA . VAL B 1 208 ? 72.363 -76.902 -11.630 1.00 45.34 208 VAL B CA 1
ATOM 4336 C C . VAL B 1 208 ? 71.370 -77.003 -10.500 1.00 41.98 208 VAL B C 1
ATOM 4337 O O . VAL B 1 208 ? 71.518 -77.839 -9.630 1.00 48.62 208 VAL B O 1
ATOM 4341 N N . VAL B 1 209 ? 70.373 -76.138 -10.497 1.00 37.43 209 VAL B N 1
ATOM 4342 C CA . VAL B 1 209 ? 69.349 -76.162 -9.484 1.00 36.84 209 VAL B CA 1
ATOM 4343 C C . VAL B 1 209 ? 68.040 -76.659 -10.076 1.00 46.18 209 VAL B C 1
ATOM 4344 O O . VAL B 1 209 ? 67.566 -76.136 -11.066 1.00 42.58 209 VAL B O 1
ATOM 4348 N N . LEU B 1 210 ? 67.467 -77.682 -9.468 1.00 48.45 210 LEU B N 1
ATOM 4349 C CA . LEU B 1 210 ? 66.219 -78.261 -9.956 1.00 49.80 210 LEU B CA 1
ATOM 4350 C C . LEU B 1 210 ? 65.054 -77.358 -9.578 1.00 51.75 210 LEU B C 1
ATOM 4351 O O . LEU B 1 210 ? 64.892 -77.008 -8.407 1.00 46.99 210 LEU B O 1
ATOM 4356 N N . TYR B 1 211 ? 64.241 -76.979 -10.563 1.00 52.32 211 TYR B N 1
ATOM 4357 C CA . TYR B 1 211 ? 63.172 -76.021 -10.291 1.00 54.03 211 TYR B CA 1
ATOM 4358 C C . TYR B 1 211 ? 62.058 -76.176 -11.314 1.00 55.36 211 TYR B C 1
ATOM 4359 O O . TYR B 1 211 ? 62.284 -75.967 -12.510 1.00 56.71 211 TYR B O 1
ATOM 4368 N N . THR B 1 212 ? 60.868 -76.541 -10.845 1.00 62.49 212 THR B N 1
ATOM 4369 C CA . THR B 1 212 ? 59.628 -76.391 -11.594 1.00 63.13 212 THR B CA 1
ATOM 4370 C C . THR B 1 212 ? 58.895 -75.148 -11.097 1.00 63.37 212 THR B C 1
ATOM 4371 O O . THR B 1 212 ? 59.164 -74.637 -10.005 1.00 63.63 212 THR B O 1
ATOM 4375 N N . GLN B 1 213 ? 57.959 -74.663 -11.917 1.00 63.27 213 GLN B N 1
ATOM 4376 C CA . GLN B 1 213 ? 57.352 -73.358 -11.656 1.00 62.30 213 GLN B CA 1
ATOM 4377 C C . GLN B 1 213 ? 56.552 -73.358 -10.356 1.00 61.24 213 GLN B C 1
ATOM 4378 O O . GLN B 1 213 ? 56.538 -72.354 -9.628 1.00 60.68 213 GLN B O 1
ATOM 4384 N N . GLY B 1 214 ? 55.889 -74.471 -10.039 1.00 62.31 214 GLY B N 1
ATOM 4385 C CA . GLY B 1 214 ? 55.025 -74.525 -8.875 1.00 59.47 214 GLY B CA 1
ATOM 4386 C C . GLY B 1 214 ? 55.730 -74.700 -7.541 1.00 65.40 214 GLY B C 1
ATOM 4387 O O . GLY B 1 214 ? 55.105 -75.148 -6.577 1.00 65.46 214 GLY B O 1
ATOM 4388 N N . ASP B 1 215 ? 57.013 -74.339 -7.460 1.00 65.44 215 ASP B N 1
ATOM 4389 C CA . ASP B 1 215 ? 57.811 -74.548 -6.255 1.00 63.96 215 ASP B CA 1
ATOM 4390 C C . ASP B 1 215 ? 57.764 -73.342 -5.321 1.00 58.16 215 ASP B C 1
ATOM 4391 O O . ASP B 1 215 ? 57.602 -72.197 -5.753 1.00 61.62 215 ASP B O 1
ATOM 4396 N N . ASP B 1 216 ? 57.930 -73.621 -4.025 1.00 60.41 216 ASP B N 1
ATOM 4397 C CA . ASP B 1 216 ? 57.962 -72.590 -2.992 1.00 52.98 216 ASP B CA 1
ATOM 4398 C C . ASP B 1 216 ? 59.127 -71.628 -3.218 1.00 51.36 216 ASP B C 1
ATOM 4399 O O . ASP B 1 216 ? 60.235 -72.045 -3.562 1.00 51.35 216 ASP B O 1
ATOM 4404 N N . ALA B 1 217 ? 58.880 -70.328 -3.030 1.00 43.18 217 ALA B N 1
ATOM 4405 C CA . ALA B 1 217 ? 59.974 -69.371 -3.162 1.00 41.71 217 ALA B CA 1
ATOM 4406 C C . ALA B 1 217 ? 61.055 -69.641 -2.125 1.00 44.46 217 ALA B C 1
ATOM 4407 O O . ALA B 1 217 ? 62.252 -69.551 -2.422 1.00 37.37 217 ALA B O 1
ATOM 4409 N N . GLU B 1 218 ? 60.649 -70.006 -0.907 1.00 43.50 218 GLU B N 1
ATOM 4410 C CA . GLU B 1 218 ? 61.622 -70.373 0.115 1.00 45.25 218 GLU B CA 1
ATOM 4411 C C . GLU B 1 218 ? 62.387 -71.635 -0.267 1.00 42.53 218 GLU B C 1
ATOM 4412 O O . GLU B 1 218 ? 63.575 -71.762 0.049 1.00 40.72 218 GLU B O 1
ATOM 4418 N N . LYS B 1 219 ? 61.740 -72.573 -0.965 1.00 42.75 219 LYS B N 1
ATOM 4419 C CA . LYS B 1 219 ? 62.416 -73.827 -1.287 1.00 40.48 219 LYS B CA 1
ATOM 4420 C C . LYS B 1 219 ? 63.443 -73.635 -2.401 1.00 44.28 219 LYS B C 1
ATOM 4421 O O . LYS B 1 219 ? 64.517 -74.255 -2.388 1.00 39.85 219 LYS B O 1
ATOM 4427 N N . VAL B 1 220 ? 63.139 -72.786 -3.381 1.00 40.95 220 VAL B N 1
ATOM 4428 C CA . VAL B 1 220 ? 64.149 -72.535 -4.397 1.00 34.81 220 VAL B CA 1
ATOM 4429 C C . VAL B 1 220 ? 65.261 -71.628 -3.866 1.00 27.33 220 VAL B C 1
ATOM 4430 O O . VAL B 1 220 ? 66.420 -71.769 -4.275 1.00 33.30 220 VAL B O 1
ATOM 4434 N N . ARG B 1 221 ? 64.948 -70.679 -2.976 1.00 30.04 221 ARG B N 1
ATOM 4435 C CA . ARG B 1 221 ? 66.014 -69.859 -2.399 1.00 34.83 221 ARG B CA 1
ATOM 4436 C C . ARG B 1 221 ? 67.051 -70.728 -1.709 1.00 34.11 221 ARG B C 1
ATOM 4437 O O . ARG B 1 221 ? 68.258 -70.520 -1.871 1.00 32.28 221 ARG B O 1
ATOM 4445 N N . GLN B 1 222 ? 66.604 -71.713 -0.932 1.00 37.62 222 GLN B N 1
ATOM 4446 C CA . GLN B 1 222 ? 67.566 -72.559 -0.239 1.00 34.05 222 GLN B CA 1
ATOM 4447 C C . GLN B 1 222 ? 68.409 -73.346 -1.225 1.00 32.46 222 GLN B C 1
ATOM 4448 O O . GLN B 1 222 ? 69.618 -73.508 -1.026 1.00 35.15 222 GLN B O 1
ATOM 4454 N N . ALA B 1 223 ? 67.814 -73.790 -2.337 1.00 35.72 223 ALA B N 1
ATOM 4455 C CA . ALA B 1 223 ? 68.622 -74.475 -3.345 1.00 31.61 223 ALA B CA 1
ATOM 4456 C C . ALA B 1 223 ? 69.634 -73.523 -3.996 1.00 32.57 223 ALA B C 1
ATOM 4457 O O . ALA B 1 223 ? 70.762 -73.923 -4.317 1.00 31.40 223 ALA B O 1
ATOM 4459 N N . LEU B 1 224 ? 69.259 -72.257 -4.197 1.00 32.95 224 LEU B N 1
ATOM 4460 C CA . LEU B 1 224 ? 70.188 -71.317 -4.816 1.00 31.18 224 LEU B CA 1
ATOM 4461 C C . LEU B 1 224 ? 71.285 -70.900 -3.850 1.00 33.73 224 LEU B C 1
ATOM 4462 O O . LEU B 1 224 ? 72.441 -70.731 -4.260 1.00 32.68 224 LEU B O 1
ATOM 4467 N N . LEU B 1 225 ? 70.928 -70.680 -2.575 1.00 31.40 225 LEU B N 1
ATOM 4468 C CA . LEU B 1 225 ? 71.931 -70.437 -1.542 1.00 34.32 225 LEU B CA 1
ATOM 4469 C C . LEU B 1 225 ? 73.035 -71.480 -1.601 1.00 34.76 225 LEU B C 1
ATOM 4470 O O . LEU B 1 225 ? 74.227 -71.149 -1.563 1.00 39.58 225 LEU B O 1
ATOM 4475 N N . LEU B 1 226 ? 72.654 -72.751 -1.724 1.00 30.97 226 LEU B N 1
ATOM 4476 C CA . LEU B 1 226 ? 73.644 -73.822 -1.728 1.00 30.00 226 LEU B CA 1
ATOM 4477 C C . LEU B 1 226 ? 74.502 -73.797 -2.988 1.00 34.32 226 LEU B C 1
ATOM 4478 O O . LEU B 1 226 ? 75.714 -74.037 -2.926 1.00 31.25 226 LEU B O 1
ATOM 4483 N N . ALA B 1 227 ? 73.904 -73.513 -4.148 1.00 36.91 227 ALA B N 1
ATOM 4484 C CA . ALA B 1 227 ? 74.682 -73.493 -5.376 1.00 32.62 227 ALA B CA 1
ATOM 4485 C C . ALA B 1 227 ? 75.471 -72.203 -5.568 1.00 35.67 227 ALA B C 1
ATOM 4486 O O . ALA B 1 227 ? 76.449 -72.199 -6.325 1.00 37.58 227 ALA B O 1
ATOM 4488 N N . ALA B 1 228 ? 75.070 -71.113 -4.917 1.00 33.89 228 ALA B N 1
ATOM 4489 C CA . ALA B 1 228 ? 75.717 -69.807 -5.068 1.00 35.27 228 ALA B CA 1
ATOM 4490 C C . ALA B 1 228 ? 76.089 -69.272 -3.692 1.00 36.48 228 ALA B C 1
ATOM 4491 O O . ALA B 1 228 ? 75.472 -68.325 -3.185 1.00 34.22 228 ALA B O 1
ATOM 4493 N N . PRO B 1 229 ? 77.095 -69.876 -3.047 1.00 36.69 229 PRO B N 1
ATOM 4494 C CA . PRO B 1 229 ? 77.384 -69.530 -1.645 1.00 39.50 229 PRO B CA 1
ATOM 4495 C C . PRO B 1 229 ? 77.825 -68.096 -1.442 1.00 37.47 229 PRO B C 1
ATOM 4496 O O . PRO B 1 229 ? 77.672 -67.572 -0.335 1.00 43.25 229 PRO B O 1
ATOM 4500 N N . ASP B 1 230 ? 78.364 -67.442 -2.458 1.00 37.77 230 ASP B N 1
ATOM 4501 C CA . ASP B 1 230 ? 78.890 -66.098 -2.303 1.00 39.56 230 ASP B CA 1
ATOM 4502 C C . ASP B 1 230 ? 77.955 -65.034 -2.855 1.00 36.85 230 ASP B C 1
ATOM 4503 O O . ASP B 1 230 ? 78.383 -63.899 -3.082 1.00 34.74 230 ASP B O 1
ATOM 4508 N N . GLY B 1 231 ? 76.677 -65.352 -3.005 1.00 34.85 231 GLY B N 1
ATOM 4509 C CA . GLY B 1 231 ? 75.724 -64.408 -3.539 1.00 32.95 231 GLY B CA 1
ATOM 4510 C C . GLY B 1 231 ? 75.760 -64.403 -5.060 1.00 31.24 231 GLY B C 1
ATOM 4511 O O . GLY B 1 231 ? 76.620 -65.005 -5.701 1.00 30.43 231 GLY B O 1
ATOM 4512 N N . VAL B 1 232 ? 74.789 -63.708 -5.642 1.00 30.11 232 VAL B N 1
ATOM 4513 C CA . VAL B 1 232 ? 74.599 -63.650 -7.094 1.00 32.37 232 VAL B CA 1
ATOM 4514 C C . VAL B 1 232 ? 75.028 -62.277 -7.594 1.00 29.88 232 VAL B C 1
ATOM 4515 O O . VAL B 1 232 ? 74.519 -61.254 -7.124 1.00 28.95 232 VAL B O 1
ATOM 4519 N N . ASP B 1 233 ? 75.966 -62.255 -8.538 1.00 28.99 233 ASP B N 1
ATOM 4520 C CA . ASP B 1 233 ? 76.413 -61.015 -9.159 1.00 26.31 233 ASP B CA 1
ATOM 4521 C C . ASP B 1 233 ? 75.667 -60.680 -10.441 1.00 28.87 233 ASP B C 1
ATOM 4522 O O . ASP B 1 233 ? 75.479 -59.500 -10.748 1.00 28.18 233 ASP B O 1
ATOM 4527 N N . ARG B 1 234 ? 75.276 -61.692 -11.201 1.00 31.70 234 ARG B N 1
ATOM 4528 C CA . ARG B 1 234 ? 74.674 -61.530 -12.517 1.00 23.86 234 ARG B CA 1
ATOM 4529 C C . ARG B 1 234 ? 73.520 -62.514 -12.644 1.00 24.68 234 ARG B C 1
ATOM 4530 O O . ARG B 1 234 ? 73.651 -63.681 -12.260 1.00 27.34 234 ARG B O 1
ATOM 4538 N N . TYR B 1 235 ? 72.388 -62.052 -13.181 1.00 23.37 235 TYR B N 1
ATOM 4539 C CA . TYR B 1 235 ? 71.222 -62.912 -13.376 1.00 24.03 235 TYR B CA 1
ATOM 4540 C C . TYR B 1 235 ? 70.700 -62.702 -14.781 1.00 24.74 235 TYR B C 1
ATOM 4541 O O . TYR B 1 235 ? 70.389 -61.572 -15.157 1.00 25.26 235 TYR B O 1
ATOM 4550 N N . PHE B 1 236 ? 70.575 -63.784 -15.539 1.00 24.10 236 PHE B N 1
ATOM 4551 C CA . PHE B 1 236 ? 69.937 -63.753 -16.850 1.00 23.17 236 PHE B CA 1
ATOM 4552 C C . PHE B 1 236 ? 68.634 -64.509 -16.693 1.00 23.36 236 PHE B C 1
ATOM 4553 O O . PHE B 1 236 ? 68.645 -65.721 -16.469 1.00 25.21 236 PHE B O 1
ATOM 4561 N N . ASP B 1 237 ? 67.520 -63.794 -16.778 1.00 20.58 237 ASP B N 1
ATOM 4562 C CA . ASP B 1 237 ? 66.216 -64.325 -16.414 1.00 24.09 237 ASP B CA 1
ATOM 4563 C C . ASP B 1 237 ? 65.435 -64.578 -17.695 1.00 26.01 237 ASP B C 1
ATOM 4564 O O . ASP B 1 237 ? 64.955 -63.641 -18.344 1.00 26.02 237 ASP B O 1
ATOM 4569 N N . ASN B 1 238 ? 65.314 -65.852 -18.061 1.00 24.02 238 ASN B N 1
ATOM 4570 C CA . ASN B 1 238 ? 64.465 -66.259 -19.168 1.00 26.51 238 ASN B CA 1
ATOM 4571 C C . ASN B 1 238 ? 63.272 -67.045 -18.663 1.00 28.99 238 ASN B C 1
ATOM 4572 O O . ASN B 1 238 ? 62.700 -67.842 -19.399 1.00 35.36 238 ASN B O 1
ATOM 4577 N N . LEU B 1 239 ? 62.872 -66.822 -17.408 1.00 26.50 239 LEU B N 1
ATOM 4578 C CA . LEU B 1 239 ? 61.848 -67.678 -16.833 1.00 29.57 239 LEU B CA 1
ATOM 4579 C C . LEU B 1 239 ? 60.797 -66.871 -16.083 1.00 28.90 239 LEU B C 1
ATOM 4580 O O . LEU B 1 239 ? 59.591 -67.036 -16.316 1.00 27.71 239 LEU B O 1
ATOM 4585 N N . GLY B 1 240 ? 61.242 -66.013 -15.169 1.00 28.71 240 GLY B N 1
ATOM 4586 C CA . GLY B 1 240 ? 60.330 -65.274 -14.330 1.00 25.16 240 GLY B CA 1
ATOM 4587 C C . GLY B 1 240 ? 59.759 -66.139 -13.221 1.00 33.50 240 GLY B C 1
ATOM 4588 O O . GLY B 1 240 ? 59.837 -67.368 -13.244 1.00 34.08 240 GLY B O 1
ATOM 4589 N N . GLY B 1 241 ? 59.205 -65.468 -12.208 1.00 21.71 241 GLY B N 1
ATOM 4590 C CA . GLY B 1 241 ? 58.433 -66.181 -11.211 1.00 28.53 241 GLY B CA 1
ATOM 4591 C C . GLY B 1 241 ? 59.208 -66.436 -9.935 1.00 31.31 241 GLY B C 1
ATOM 4592 O O . GLY B 1 241 ? 60.064 -65.642 -9.551 1.00 25.44 241 GLY B O 1
ATOM 4593 N N . THR B 1 242 ? 58.926 -67.585 -9.325 1.00 34.80 242 THR B N 1
ATOM 4594 C CA . THR B 1 242 ? 59.441 -67.932 -8.006 1.00 37.09 242 THR B CA 1
ATOM 4595 C C . THR B 1 242 ? 60.961 -67.875 -7.955 1.00 35.28 242 THR B C 1
ATOM 4596 O O . THR B 1 242 ? 61.539 -67.405 -6.969 1.00 32.11 242 THR B O 1
ATOM 4600 N N . VAL B 1 243 ? 61.623 -68.349 -9.007 1.00 29.53 243 VAL B N 1
ATOM 4601 C CA . VAL B 1 243 ? 63.083 -68.361 -9.035 1.00 29.32 243 VAL B CA 1
ATOM 4602 C C . VAL B 1 243 ? 63.635 -66.943 -9.023 1.00 27.30 243 VAL B C 1
ATOM 4603 O O . VAL B 1 243 ? 64.679 -66.676 -8.424 1.00 27.67 243 VAL B O 1
ATOM 4607 N N . THR B 1 244 ? 62.955 -66.010 -9.695 1.00 27.04 244 THR B N 1
ATOM 4608 C CA . THR B 1 244 ? 63.460 -64.643 -9.760 1.00 24.31 244 THR B CA 1
ATOM 4609 C C . THR B 1 244 ? 63.251 -63.928 -8.424 1.00 25.44 244 THR B C 1
ATOM 4610 O O . THR B 1 244 ? 64.140 -63.204 -7.954 1.00 24.43 244 THR B O 1
ATOM 4614 N N . ASP B 1 245 ? 62.090 -64.128 -7.791 1.00 24.86 245 ASP B N 1
ATOM 4615 C CA . ASP B 1 245 ? 61.881 -63.588 -6.443 1.00 30.41 245 ASP B CA 1
ATOM 4616 C C . ASP B 1 245 ? 62.953 -64.058 -5.473 1.00 24.23 245 ASP B C 1
ATOM 4617 O O . ASP B 1 245 ? 63.358 -63.298 -4.586 1.00 28.93 245 ASP B O 1
ATOM 4622 N N . ALA B 1 246 ? 63.435 -65.289 -5.629 1.00 26.01 246 ALA B N 1
ATOM 4623 C CA . ALA B 1 246 ? 64.481 -65.799 -4.743 1.00 27.98 246 ALA B CA 1
ATOM 4624 C C . ALA B 1 246 ? 65.848 -65.208 -5.076 1.00 26.51 246 ALA B C 1
ATOM 4625 O O . ALA B 1 246 ? 66.613 -64.861 -4.166 1.00 24.51 246 ALA B O 1
ATOM 4627 N N . VAL B 1 247 ? 66.188 -65.101 -6.368 1.00 21.30 247 VAL B N 1
ATOM 4628 C CA . VAL B 1 247 ? 67.482 -64.522 -6.734 1.00 22.87 247 VAL B CA 1
ATOM 4629 C C . VAL B 1 247 ? 67.605 -63.108 -6.190 1.00 22.54 247 VAL B C 1
ATOM 4630 O O . VAL B 1 247 ? 68.678 -62.696 -5.735 1.00 28.66 247 VAL B O 1
ATOM 4634 N N . PHE B 1 248 ? 66.513 -62.346 -6.204 1.00 20.70 248 PHE B N 1
ATOM 4635 C CA . PHE B 1 248 ? 66.606 -60.964 -5.750 1.00 26.19 248 PHE B CA 1
ATOM 4636 C C . PHE B 1 248 ? 66.808 -60.839 -4.241 1.00 30.42 248 PHE B C 1
ATOM 4637 O O . PHE B 1 248 ? 67.158 -59.746 -3.784 1.00 35.30 248 PHE B O 1
ATOM 4645 N N . THR B 1 249 ? 66.621 -61.914 -3.463 1.00 29.39 249 THR B N 1
ATOM 4646 C CA . THR B 1 249 ? 66.983 -61.894 -2.044 1.00 26.10 249 THR B CA 1
ATOM 4647 C C . THR B 1 249 ? 68.468 -62.133 -1.797 1.00 29.35 249 THR B C 1
ATOM 4648 O O . THR B 1 249 ? 68.903 -62.082 -0.634 1.00 33.02 249 THR B O 1
ATOM 4652 N N . MET B 1 250 ? 69.261 -62.404 -2.840 1.00 28.82 250 MET B N 1
ATOM 4653 C CA . MET B 1 250 ? 70.653 -62.795 -2.651 1.00 30.42 250 MET B CA 1
ATOM 4654 C C . MET B 1 250 ? 71.591 -62.115 -3.644 1.00 29.34 250 MET B C 1
ATOM 4655 O O . MET B 1 250 ? 72.743 -62.548 -3.795 1.00 26.23 250 MET B O 1
ATOM 4660 N N . LEU B 1 251 ? 71.141 -61.049 -4.304 1.00 27.51 251 LEU B N 1
ATOM 4661 C CA . LEU B 1 251 ? 72.011 -60.261 -5.166 1.00 27.31 251 LEU B CA 1
ATOM 4662 C C . LEU B 1 251 ? 73.098 -59.550 -4.370 1.00 31.39 251 LEU B C 1
ATOM 4663 O O . LEU B 1 251 ? 72.841 -58.976 -3.310 1.00 27.86 251 LEU B O 1
ATOM 4668 N N . ASN B 1 252 ? 74.311 -59.554 -4.914 1.00 33.22 252 ASN B N 1
ATOM 4669 C CA . ASN B 1 252 ? 75.411 -58.790 -4.347 1.00 32.87 252 ASN B CA 1
ATOM 4670 C C . ASN B 1 252 ? 75.254 -57.307 -4.694 1.00 35.33 252 ASN B C 1
ATOM 4671 O O . ASN B 1 252 ? 74.362 -56.911 -5.450 1.00 31.57 252 ASN B O 1
ATOM 4676 N N . VAL B 1 253 ? 76.118 -56.465 -4.112 1.00 36.01 253 VAL B N 1
ATOM 4677 C CA . VAL B 1 253 ? 76.095 -55.046 -4.459 1.00 35.82 253 VAL B CA 1
ATOM 4678 C C . VAL B 1 253 ? 76.465 -54.872 -5.931 1.00 34.11 253 VAL B C 1
ATOM 4679 O O . VAL B 1 253 ? 77.250 -55.649 -6.497 1.00 34.69 253 VAL B O 1
ATOM 4683 N N . ASP B 1 254 ? 75.888 -53.845 -6.559 1.00 35.75 254 ASP B N 1
ATOM 4684 C CA . ASP B 1 254 ? 76.135 -53.518 -7.974 1.00 32.85 254 ASP B CA 1
ATOM 4685 C C . ASP B 1 254 ? 75.961 -54.733 -8.884 1.00 31.84 254 ASP B C 1
ATOM 4686 O O . ASP B 1 254 ? 76.776 -55.007 -9.771 1.00 34.34 254 ASP B O 1
ATOM 4691 N N . SER B 1 255 ? 74.876 -55.464 -8.661 1.00 31.79 255 SER B N 1
ATOM 4692 C CA . SER B 1 255 ? 74.551 -56.593 -9.517 1.00 28.69 255 SER B CA 1
ATOM 4693 C C . SER B 1 255 ? 73.891 -56.098 -10.808 1.00 28.40 255 SER B C 1
ATOM 4694 O O . SER B 1 255 ? 73.456 -54.948 -10.916 1.00 26.70 255 SER B O 1
ATOM 4697 N N . ARG B 1 256 ? 73.808 -56.986 -11.803 1.00 27.58 256 ARG B N 1
ATOM 4698 C CA . ARG B 1 256 ? 73.179 -56.654 -13.082 1.00 27.09 256 ARG B CA 1
ATOM 4699 C C . ARG B 1 256 ? 72.262 -57.795 -13.505 1.00 25.31 256 ARG B C 1
ATOM 4700 O O . ARG B 1 256 ? 72.661 -58.958 -13.444 1.00 23.07 256 ARG B O 1
ATOM 4708 N N . VAL B 1 257 ? 71.031 -57.472 -13.898 1.00 24.62 257 VAL B N 1
ATOM 4709 C CA . VAL B 1 257 ? 70.022 -58.492 -14.173 1.00 25.59 257 VAL B CA 1
ATOM 4710 C C . VAL B 1 257 ? 69.412 -58.215 -15.533 1.00 22.77 257 VAL B C 1
ATOM 4711 O O . VAL B 1 257 ? 68.931 -57.103 -15.779 1.00 24.54 257 VAL B O 1
ATOM 4715 N N . ALA B 1 258 ? 69.415 -59.229 -16.404 1.00 23.89 258 ALA B N 1
ATOM 4716 C CA . ALA B 1 258 ? 68.740 -59.172 -17.696 1.00 24.81 258 ALA B CA 1
ATOM 4717 C C . ALA B 1 258 ? 67.434 -59.949 -17.599 1.00 22.41 258 ALA B C 1
ATOM 4718 O O . ALA B 1 258 ? 67.431 -61.114 -17.189 1.00 27.28 258 ALA B O 1
ATOM 4720 N N . VAL B 1 259 ? 66.326 -59.304 -17.934 1.00 20.59 259 VAL B N 1
ATOM 4721 C CA . VAL B 1 259 ? 65.015 -59.952 -17.957 1.00 20.02 259 VAL B CA 1
ATOM 4722 C C . VAL B 1 259 ? 64.524 -60.000 -19.400 1.00 26.32 259 VAL B C 1
ATOM 4723 O O . VAL B 1 259 ? 64.369 -58.954 -20.038 1.00 23.19 259 VAL B O 1
ATOM 4727 N N . CYS B 1 260 ? 64.225 -61.206 -19.892 1.00 25.47 260 CYS B N 1
ATOM 4728 C CA . CYS B 1 260 ? 63.894 -61.422 -21.306 1.00 26.08 260 CYS B CA 1
ATOM 4729 C C . CYS B 1 260 ? 62.419 -61.179 -21.594 1.00 25.85 260 CYS B C 1
ATOM 4730 O O . CYS B 1 260 ? 61.550 -61.804 -20.982 1.00 23.05 260 CYS B O 1
ATOM 4733 N N . TRP B 1 261 ? 62.141 -60.311 -22.569 1.00 23.77 261 TRP B N 1
ATOM 4734 C CA . TRP B 1 261 ? 60.793 -60.211 -23.109 1.00 25.69 261 TRP B CA 1
ATOM 4735 C C . TRP B 1 261 ? 60.340 -61.573 -23.622 1.00 26.54 261 TRP B C 1
ATOM 4736 O O . TRP B 1 261 ? 61.111 -62.304 -24.253 1.00 28.30 261 TRP B O 1
ATOM 4747 N N . GLN B 1 262 ? 59.084 -61.918 -23.344 1.00 24.16 262 GLN B N 1
ATOM 4748 C CA . GLN B 1 262 ? 58.468 -63.108 -23.910 1.00 29.69 262 GLN B CA 1
ATOM 4749 C C . GLN B 1 262 ? 57.044 -62.756 -24.328 1.00 31.60 262 GLN B C 1
ATOM 4750 O O . GLN B 1 262 ? 56.398 -61.904 -23.713 1.00 28.52 262 GLN B O 1
ATOM 4756 N N . TRP B 1 263 ? 56.564 -63.409 -25.387 1.00 29.74 263 TRP B N 1
ATOM 4757 C CA . TRP B 1 263 ? 55.165 -63.257 -25.784 1.00 31.78 263 TRP B CA 1
ATOM 4758 C C . TRP B 1 263 ? 54.253 -63.370 -24.568 1.00 36.50 263 TRP B C 1
ATOM 4759 O O . TRP B 1 263 ? 54.498 -64.167 -23.657 1.00 34.49 263 TRP B O 1
ATOM 4770 N N . ALA B 1 264 ? 53.203 -62.556 -24.548 1.00 41.71 264 ALA B N 1
ATOM 4771 C CA . ALA B 1 264 ? 52.297 -62.517 -23.404 1.00 42.02 264 ALA B CA 1
ATOM 4772 C C . ALA B 1 264 ? 51.250 -63.618 -23.525 1.00 51.31 264 ALA B C 1
ATOM 4773 O O . ALA B 1 264 ? 50.481 -63.651 -24.493 1.00 54.83 264 ALA B O 1
ATOM 4775 N N . THR B 1 265 ? 51.215 -64.515 -22.543 1.00 61.52 265 THR B N 1
ATOM 4776 C CA . THR B 1 265 ? 50.164 -65.517 -22.432 1.00 67.32 265 THR B CA 1
ATOM 4777 C C . THR B 1 265 ? 49.676 -65.594 -20.994 1.00 70.22 265 THR B C 1
ATOM 4778 O O . THR B 1 265 ? 50.329 -65.111 -20.063 1.00 73.96 265 THR B O 1
ATOM 4782 N N . THR B 1 266 ? 48.518 -66.228 -20.821 1.00 74.60 266 THR B N 1
ATOM 4783 C CA . THR B 1 266 ? 47.879 -66.350 -19.516 1.00 81.24 266 THR B CA 1
ATOM 4784 C C . THR B 1 266 ? 47.484 -67.804 -19.289 1.00 84.85 266 THR B C 1
ATOM 4785 O O . THR B 1 266 ? 46.526 -68.295 -19.897 1.00 86.74 266 THR B O 1
ATOM 4789 N N . VAL B 1 267 ? 48.224 -68.491 -18.426 1.00 87.28 267 VAL B N 1
ATOM 4790 C CA . VAL B 1 267 ? 47.820 -69.800 -17.929 1.00 90.47 267 VAL B CA 1
ATOM 4791 C C . VAL B 1 267 ? 47.034 -69.582 -16.644 1.00 89.72 267 VAL B C 1
ATOM 4792 O O . VAL B 1 267 ? 47.510 -68.903 -15.726 1.00 88.80 267 VAL B O 1
ATOM 4796 N N . ASN B 1 268 ? 45.818 -70.137 -16.593 1.00 88.62 268 ASN B N 1
ATOM 4797 C CA . ASN B 1 268 ? 44.839 -69.911 -15.529 1.00 88.12 268 ASN B CA 1
ATOM 4798 C C . ASN B 1 268 ? 44.260 -68.497 -15.563 1.00 89.16 268 ASN B C 1
ATOM 4799 O O . ASN B 1 268 ? 43.777 -67.998 -14.540 1.00 90.90 268 ASN B O 1
ATOM 4804 N N . GLY B 1 269 ? 44.299 -67.832 -16.722 1.00 87.80 269 GLY B N 1
ATOM 4805 C CA . GLY B 1 269 ? 43.719 -66.512 -16.877 1.00 86.35 269 GLY B CA 1
ATOM 4806 C C . GLY B 1 269 ? 44.570 -65.347 -16.403 1.00 91.35 269 GLY B C 1
ATOM 4807 O O . GLY B 1 269 ? 44.164 -64.191 -16.596 1.00 91.13 269 GLY B O 1
ATOM 4808 N N . GLU B 1 270 ? 45.726 -65.601 -15.786 1.00 90.84 270 GLU B N 1
ATOM 4809 C CA . GLU B 1 270 ? 46.638 -64.552 -15.347 1.00 87.74 270 GLU B CA 1
ATOM 4810 C C . GLU B 1 270 ? 48.012 -64.746 -15.984 1.00 84.64 270 GLU B C 1
ATOM 4811 O O . GLU B 1 270 ? 48.384 -65.851 -16.391 1.00 81.66 270 GLU B O 1
ATOM 4817 N N . LEU B 1 271 ? 48.768 -63.648 -16.057 1.00 80.49 271 LEU B N 1
ATOM 4818 C CA . LEU B 1 271 ? 50.048 -63.623 -16.760 1.00 76.86 271 LEU B CA 1
ATOM 4819 C C . LEU B 1 271 ? 51.159 -64.204 -15.887 1.00 73.66 271 LEU B C 1
ATOM 4820 O O . LEU B 1 271 ? 51.458 -63.671 -14.812 1.00 72.62 271 LEU B O 1
ATOM 4825 N N . THR B 1 272 ? 51.776 -65.291 -16.351 1.00 72.27 272 THR B N 1
ATOM 4826 C CA . THR B 1 272 ? 53.048 -65.753 -15.816 1.00 67.18 272 THR B CA 1
ATOM 4827 C C . THR B 1 272 ? 54.167 -65.332 -16.766 1.00 58.39 272 THR B C 1
ATOM 4828 O O . THR B 1 272 ? 53.944 -64.660 -17.777 1.00 62.68 272 THR B O 1
ATOM 4832 N N . GLY B 1 273 ? 55.390 -65.733 -16.439 1.00 48.30 273 GLY B N 1
ATOM 4833 C CA . GLY B 1 273 ? 56.533 -65.364 -17.237 1.00 39.98 273 GLY B CA 1
ATOM 4834 C C . GLY B 1 273 ? 57.327 -64.224 -16.625 1.00 35.13 273 GLY B C 1
ATOM 4835 O O . GLY B 1 273 ? 57.040 -63.757 -15.521 1.00 33.67 273 GLY B O 1
ATOM 4836 N N . PRO B 1 274 ? 58.324 -63.734 -17.358 1.00 31.84 274 PRO B N 1
ATOM 4837 C CA . PRO B 1 274 ? 59.231 -62.726 -16.799 1.00 32.46 274 PRO B CA 1
ATOM 4838 C C . PRO B 1 274 ? 58.515 -61.426 -16.447 1.00 30.41 274 PRO B C 1
ATOM 4839 O O . PRO B 1 274 ? 57.540 -61.028 -17.087 1.00 26.77 274 PRO B O 1
ATOM 4843 N N . ARG B 1 275 ? 59.003 -60.778 -15.388 1.00 28.56 275 ARG B N 1
ATOM 4844 C CA . ARG B 1 275 ? 58.557 -59.455 -14.971 1.00 28.52 275 ARG B CA 1
ATOM 4845 C C . ARG B 1 275 ? 59.779 -58.609 -14.654 1.00 24.75 275 ARG B C 1
ATOM 4846 O O . ARG B 1 275 ? 60.812 -59.126 -14.223 1.00 24.12 275 ARG B O 1
ATOM 4854 N N . LEU B 1 276 ? 59.654 -57.303 -14.869 1.00 25.58 276 LEU B N 1
ATOM 4855 C CA . LEU B 1 276 ? 60.764 -56.387 -14.647 1.00 25.93 276 LEU B CA 1
ATOM 4856 C C . LEU B 1 276 ? 60.415 -55.296 -13.645 1.00 26.89 276 LEU B C 1
ATOM 4857 O O . LEU B 1 276 ? 61.061 -55.201 -12.589 1.00 27.90 276 LEU B O 1
ATOM 4862 N N . LEU B 1 277 ? 59.378 -54.507 -13.914 1.00 22.71 277 LEU B N 1
ATOM 4863 C CA . LEU B 1 277 ? 59.135 -53.300 -13.127 1.00 22.60 277 LEU B CA 1
ATOM 4864 C C . LEU B 1 277 ? 59.030 -53.538 -11.618 1.00 25.77 277 LEU B C 1
ATOM 4865 O O . LEU B 1 277 ? 59.531 -52.690 -10.863 1.00 25.41 277 LEU B O 1
ATOM 4870 N N . PRO B 1 278 ? 58.430 -54.622 -11.107 1.00 27.53 278 PRO B N 1
ATOM 4871 C CA . PRO B 1 278 ? 58.368 -54.768 -9.634 1.00 24.35 278 PRO B CA 1
ATOM 4872 C C . PRO B 1 278 ? 59.728 -54.780 -8.963 1.00 30.07 278 PRO B C 1
ATOM 4873 O O . PRO B 1 278 ? 59.843 -54.405 -7.781 1.00 29.49 278 PRO B O 1
ATOM 4877 N N . TYR B 1 279 ? 60.770 -55.184 -9.681 1.00 22.78 279 TYR B N 1
ATOM 4878 C CA . TYR B 1 279 ? 62.094 -55.361 -9.101 1.00 26.87 279 TYR B CA 1
ATOM 4879 C C . TYR B 1 279 ? 62.986 -54.124 -9.166 1.00 26.23 279 TYR B C 1
ATOM 4880 O O . TYR B 1 279 ? 64.074 -54.135 -8.579 1.00 27.66 279 TYR B O 1
ATOM 4889 N N . ILE B 1 280 ? 62.608 -53.062 -9.879 1.00 28.35 280 ILE B N 1
ATOM 4890 C CA . ILE B 1 280 ? 63.616 -52.014 -10.050 1.00 31.27 280 ILE B CA 1
ATOM 4891 C C . ILE B 1 280 ? 63.761 -51.163 -8.801 1.00 33.46 280 ILE B C 1
ATOM 4892 O O . ILE B 1 280 ? 64.722 -50.394 -8.696 1.00 36.62 280 ILE B O 1
ATOM 4897 N N . MET B 1 281 ? 62.881 -51.333 -7.822 1.00 31.28 281 MET B N 1
ATOM 4898 C CA . MET B 1 281 ? 63.061 -50.668 -6.539 1.00 32.74 281 MET B CA 1
ATOM 4899 C C . MET B 1 281 ? 64.226 -51.229 -5.734 1.00 35.23 281 MET B C 1
ATOM 4900 O O . MET B 1 281 ? 64.625 -50.605 -4.739 1.00 35.32 281 MET B O 1
ATOM 4905 N N . PHE B 1 282 ? 64.758 -52.393 -6.105 1.00 30.96 282 PHE B N 1
ATOM 4906 C CA . PHE B 1 282 ? 65.811 -53.006 -5.318 1.00 29.40 282 PHE B CA 1
ATOM 4907 C C . PHE B 1 282 ? 67.068 -52.147 -5.376 1.00 34.34 282 PHE B C 1
ATOM 4908 O O . PHE B 1 282 ? 67.465 -51.717 -6.457 1.00 27.47 282 PHE B O 1
ATOM 4916 N N . PRO B 1 283 ? 67.714 -51.876 -4.247 1.00 30.81 283 PRO B N 1
ATOM 4917 C CA . PRO B 1 283 ? 68.840 -50.934 -4.250 1.00 33.72 283 PRO B CA 1
ATOM 4918 C C . PRO B 1 283 ? 70.080 -51.485 -4.942 1.00 32.33 283 PRO B C 1
ATOM 4919 O O . PRO B 1 283 ? 70.335 -52.691 -4.946 1.00 34.72 283 PRO B O 1
ATOM 4923 N N . ARG B 1 284 ? 70.857 -50.568 -5.533 1.00 25.76 284 ARG B N 1
ATOM 4924 C CA . ARG B 1 284 ? 72.168 -50.858 -6.137 1.00 32.59 284 ARG B CA 1
ATOM 4925 C C . ARG B 1 284 ? 72.124 -52.074 -7.068 1.00 34.62 284 ARG B C 1
ATOM 4926 O O . ARG B 1 284 ? 72.925 -53.010 -6.965 1.00 32.22 284 ARG B O 1
ATOM 4934 N N . THR B 1 285 ? 71.156 -52.062 -7.969 1.00 30.68 285 THR B N 1
ATOM 4935 C CA . THR B 1 285 ? 71.036 -53.087 -8.996 1.00 29.05 285 THR B CA 1
ATOM 4936 C C . THR B 1 285 ? 70.824 -52.361 -10.313 1.00 31.86 285 THR B C 1
ATOM 4937 O O . THR B 1 285 ? 70.336 -51.225 -10.332 1.00 32.76 285 THR B O 1
ATOM 4941 N N . THR B 1 286 ? 71.244 -52.987 -11.415 1.00 28.82 286 THR B N 1
ATOM 4942 C CA . THR B 1 286 ? 70.955 -52.476 -12.749 1.00 30.56 286 THR B CA 1
ATOM 4943 C C . THR B 1 286 ? 70.199 -53.569 -13.488 1.00 25.70 286 THR B C 1
ATOM 4944 O O . THR B 1 286 ? 70.660 -54.710 -13.534 1.00 27.81 286 THR B O 1
ATOM 4948 N N . ILE B 1 287 ? 69.011 -53.246 -13.985 1.00 23.40 287 ILE B N 1
ATOM 4949 C CA . ILE B 1 287 ? 68.120 -54.223 -14.603 1.00 22.37 287 ILE B CA 1
ATOM 4950 C C . ILE B 1 287 ? 67.823 -53.761 -16.023 1.00 25.72 287 ILE B C 1
ATOM 4951 O O . ILE B 1 287 ? 67.433 -52.610 -16.231 1.00 26.12 287 ILE B O 1
ATOM 4956 N N . ARG B 1 288 ? 67.960 -54.656 -16.991 1.00 22.54 288 ARG B N 1
ATOM 4957 C CA . ARG B 1 288 ? 67.602 -54.310 -18.368 1.00 22.84 288 ARG B CA 1
ATOM 4958 C C . ARG B 1 288 ? 66.676 -55.368 -18.940 1.00 24.37 288 ARG B C 1
ATOM 4959 O O . ARG B 1 288 ? 66.916 -56.566 -18.752 1.00 23.13 288 ARG B O 1
ATOM 4967 N N . GLY B 1 289 ? 65.618 -54.929 -19.620 1.00 22.62 289 GLY B N 1
ATOM 4968 C CA . GLY B 1 289 ? 64.747 -55.842 -20.359 1.00 26.41 289 GLY B CA 1
ATOM 4969 C C . GLY B 1 289 ? 65.310 -56.091 -21.746 1.00 26.76 289 GLY B C 1
ATOM 4970 O O . GLY B 1 289 ? 65.711 -55.151 -22.435 1.00 25.95 289 GLY B O 1
ATOM 4971 N N . ILE B 1 290 ? 65.333 -57.360 -22.158 1.00 25.85 290 ILE B N 1
ATOM 4972 C CA . ILE B 1 290 ? 66.087 -57.788 -23.336 1.00 26.46 290 ILE B CA 1
ATOM 4973 C C . ILE B 1 290 ? 65.128 -58.105 -24.471 1.00 25.28 290 ILE B C 1
ATOM 4974 O O . ILE B 1 290 ? 64.176 -58.881 -24.290 1.00 22.56 290 ILE B O 1
ATOM 4979 N N . PHE B 1 291 ? 65.409 -57.563 -25.666 1.00 28.91 291 PHE B N 1
ATOM 4980 C CA . PHE B 1 291 ? 64.667 -57.940 -26.870 1.00 26.22 291 PHE B CA 1
ATOM 4981 C C . PHE B 1 291 ? 65.643 -57.956 -28.044 1.00 29.32 291 PHE B C 1
ATOM 4982 O O . PHE B 1 291 ? 66.131 -56.901 -28.458 1.00 29.06 291 PHE B O 1
ATOM 4990 N N . ALA B 1 292 ? 65.926 -59.152 -28.577 1.00 26.50 292 ALA B N 1
ATOM 4991 C CA . ALA B 1 292 ? 67.067 -59.314 -29.474 1.00 28.61 292 ALA B CA 1
ATOM 4992 C C . ALA B 1 292 ? 67.017 -58.323 -30.629 1.00 26.20 292 ALA B C 1
ATOM 4993 O O . ALA B 1 292 ? 68.028 -57.691 -30.950 1.00 26.95 292 ALA B O 1
ATOM 4995 N N . GLN B 1 293 ? 65.842 -58.125 -31.222 1.00 26.57 293 GLN B N 1
ATOM 4996 C CA . GLN B 1 293 ? 65.793 -57.322 -32.444 1.00 29.54 293 GLN B CA 1
ATOM 4997 C C . GLN B 1 293 ? 66.145 -55.863 -32.207 1.00 33.72 293 GLN B C 1
ATOM 4998 O O . GLN B 1 293 ? 66.348 -55.126 -33.177 1.00 32.85 293 GLN B O 1
ATOM 5004 N N . GLU B 1 294 ? 66.252 -55.441 -30.947 1.00 27.08 294 GLU B N 1
ATOM 5005 C CA . GLU B 1 294 ? 66.792 -54.124 -30.646 1.00 28.96 294 GLU B CA 1
ATOM 5006 C C . GLU B 1 294 ? 68.205 -53.987 -31.164 1.00 31.17 294 GLU B C 1
ATOM 5007 O O . GLU B 1 294 ? 68.657 -52.873 -31.458 1.00 31.71 294 GLU B O 1
ATOM 5013 N N . TRP B 1 295 ? 68.928 -55.104 -31.245 1.00 30.37 295 TRP B N 1
ATOM 5014 C CA . TRP B 1 295 ? 70.323 -55.129 -31.651 1.00 31.78 295 TRP B CA 1
ATOM 5015 C C . TRP B 1 295 ? 70.476 -55.694 -33.059 1.00 32.46 295 TRP B C 1
ATOM 5016 O O . TRP B 1 295 ? 71.563 -56.150 -33.421 1.00 35.09 295 TRP B O 1
ATOM 5027 N N . PHE B 1 296 ? 69.393 -55.754 -33.823 1.00 31.22 296 PHE B N 1
ATOM 5028 C CA . PHE B 1 296 ? 69.467 -56.158 -35.227 1.00 32.03 296 PHE B CA 1
ATOM 5029 C C . PHE B 1 296 ? 69.928 -54.965 -36.079 1.00 34.25 296 PHE B C 1
ATOM 5030 O O . PHE B 1 296 ? 69.243 -54.506 -36.988 1.00 33.84 296 PHE B O 1
ATOM 5038 N N . THR B 1 297 ? 71.087 -54.422 -35.717 1.00 36.39 297 THR B N 1
ATOM 5039 C CA . THR B 1 297 ? 71.719 -53.359 -36.481 1.00 40.04 297 THR B CA 1
ATOM 5040 C C . THR B 1 297 ? 72.812 -53.943 -37.359 1.00 42.33 297 THR B C 1
ATOM 5041 O O . THR B 1 297 ? 73.404 -54.982 -37.044 1.00 34.89 297 THR B O 1
ATOM 5045 N N . GLU B 1 298 ? 73.076 -53.251 -38.468 1.00 42.23 298 GLU B N 1
ATOM 5046 C CA . GLU B 1 298 ? 74.129 -53.667 -39.391 1.00 41.82 298 GLU B CA 1
ATOM 5047 C C . GLU B 1 298 ? 75.424 -54.057 -38.689 1.00 41.45 298 GLU B C 1
ATOM 5048 O O . GLU B 1 298 ? 75.884 -55.191 -38.895 1.00 45.26 298 GLU B O 1
ATOM 5054 N N . PRO B 1 299 ? 76.028 -53.231 -37.822 1.00 45.67 299 PRO B N 1
ATOM 5055 C CA . PRO B 1 299 ? 77.330 -53.632 -37.257 1.00 39.45 299 PRO B CA 1
ATOM 5056 C C . PRO B 1 299 ? 77.233 -54.763 -36.248 1.00 42.96 299 PRO B C 1
ATOM 5057 O O . PRO B 1 299 ? 78.146 -55.600 -36.169 1.00 39.60 299 PRO B O 1
ATOM 5061 N N . LEU B 1 300 ? 76.172 -54.796 -35.437 1.00 40.54 300 LEU B N 1
ATOM 5062 C CA . LEU B 1 300 ? 76.083 -55.833 -34.414 1.00 37.38 300 LEU B CA 1
ATOM 5063 C C . LEU B 1 300 ? 75.786 -57.194 -35.035 1.00 35.36 300 LEU B C 1
ATOM 5064 O O . LEU B 1 300 ? 76.333 -58.212 -34.597 1.00 39.18 300 LEU B O 1
ATOM 5069 N N . LEU B 1 301 ? 74.913 -57.239 -36.044 1.00 36.64 301 LEU B N 1
ATOM 5070 C CA . LEU B 1 301 ? 74.710 -58.499 -36.758 1.00 40.61 301 LEU B CA 1
ATOM 5071 C C . LEU B 1 301 ? 76.002 -58.973 -37.419 1.00 37.63 301 LEU B C 1
ATOM 5072 O O . LEU B 1 301 ? 76.290 -60.175 -37.446 1.00 39.88 301 LEU B O 1
ATOM 5077 N N . ALA B 1 302 ? 76.806 -58.042 -37.936 1.00 40.73 302 ALA B N 1
ATOM 5078 C CA . ALA B 1 302 ? 78.076 -58.430 -38.543 1.00 41.82 302 ALA B CA 1
ATOM 5079 C C . ALA B 1 302 ? 79.041 -58.926 -37.486 1.00 44.03 302 ALA B C 1
ATOM 5080 O O . ALA B 1 302 ? 79.728 -59.934 -37.685 1.00 42.71 302 ALA B O 1
ATOM 5082 N N . GLN B 1 303 ? 79.077 -58.241 -36.341 1.00 42.31 303 GLN B N 1
ATOM 5083 C CA . GLN B 1 303 ? 79.929 -58.661 -35.237 1.00 43.46 303 GLN B CA 1
ATOM 5084 C C . GLN B 1 303 ? 79.504 -60.015 -34.675 1.00 41.75 303 GLN B C 1
ATOM 5085 O O . GLN B 1 303 ? 80.359 -60.831 -34.319 1.00 42.26 303 GLN B O 1
ATOM 5091 N N . MET B 1 304 ? 78.195 -60.276 -34.568 1.00 39.68 304 MET B N 1
ATOM 5092 C CA . MET B 1 304 ? 77.760 -61.582 -34.074 1.00 35.07 304 MET B CA 1
ATOM 5093 C C . MET B 1 304 ? 78.159 -62.691 -35.041 1.00 38.58 304 MET B C 1
ATOM 5094 O O . MET B 1 304 ? 78.745 -63.704 -34.638 1.00 41.64 304 MET B O 1
ATOM 5099 N N . HIS B 1 305 ? 77.852 -62.521 -36.327 1.00 38.83 305 HIS B N 1
ATOM 5100 C CA . HIS B 1 305 ? 78.259 -63.533 -37.294 1.00 38.93 305 HIS B CA 1
ATOM 5101 C C . HIS B 1 305 ? 79.771 -63.715 -37.295 1.00 42.07 305 HIS B C 1
ATOM 5102 O O . HIS B 1 305 ? 80.261 -64.824 -37.521 1.00 41.60 305 HIS B O 1
ATOM 5109 N N . GLN B 1 306 ? 80.520 -62.660 -36.978 1.00 47.32 306 GLN B N 1
ATOM 5110 C CA . GLN B 1 306 ? 81.979 -62.730 -36.978 1.00 47.52 306 GLN B CA 1
ATOM 5111 C C . GLN B 1 306 ? 82.510 -63.481 -35.758 1.00 49.11 306 GLN B C 1
ATOM 5112 O O . GLN B 1 306 ? 83.271 -64.447 -35.886 1.00 49.97 306 GLN B O 1
ATOM 5118 N N . GLU B 1 307 ? 82.118 -63.055 -34.560 1.00 44.00 307 GLU B N 1
ATOM 5119 C CA . GLU B 1 307 ? 82.739 -63.563 -33.346 1.00 48.67 307 GLU B CA 1
ATOM 5120 C C . GLU B 1 307 ? 82.048 -64.824 -32.846 1.00 45.95 307 GLU B C 1
ATOM 5121 O O . GLU B 1 307 ? 82.705 -65.834 -32.567 1.00 43.69 307 GLU B O 1
ATOM 5127 N N . LEU B 1 308 ? 80.720 -64.783 -32.743 1.00 45.62 308 LEU B N 1
ATOM 5128 C CA . LEU B 1 308 ? 79.978 -65.973 -32.346 1.00 38.27 308 LEU B CA 1
ATOM 5129 C C . LEU B 1 308 ? 79.894 -66.970 -33.495 1.00 41.10 308 LEU B C 1
ATOM 5130 O O . LEU B 1 308 ? 80.037 -68.180 -33.284 1.00 43.46 308 LEU B O 1
ATOM 5135 N N . GLY B 1 309 ? 79.649 -66.483 -34.712 1.00 38.76 309 GLY B N 1
ATOM 5136 C CA . GLY B 1 309 ? 79.725 -67.360 -35.873 1.00 42.82 309 GLY B CA 1
ATOM 5137 C C . GLY B 1 309 ? 81.078 -68.033 -35.988 1.00 46.41 309 GLY B C 1
ATOM 5138 O O . GLY B 1 309 ? 81.170 -69.215 -36.336 1.00 44.71 309 GLY B O 1
ATOM 5139 N N . GLY B 1 310 ? 82.146 -67.293 -35.675 1.00 43.43 310 GLY B N 1
ATOM 5140 C CA . GLY B 1 310 ? 83.470 -67.882 -35.662 1.00 44.89 310 GLY B CA 1
ATOM 5141 C C . GLY B 1 310 ? 83.644 -68.919 -34.573 1.00 50.43 310 GLY B C 1
ATOM 5142 O O . GLY B 1 310 ? 84.364 -69.902 -34.761 1.00 53.19 310 GLY B O 1
ATOM 5143 N N . LEU B 1 311 ? 82.995 -68.724 -33.424 1.00 45.22 311 LEU B N 1
ATOM 5144 C CA . LEU B 1 311 ? 83.028 -69.750 -32.391 1.00 45.50 311 LEU B CA 1
ATOM 5145 C C . LEU B 1 311 ? 82.329 -71.021 -32.853 1.00 44.55 311 LEU B C 1
ATOM 5146 O O . LEU B 1 311 ? 82.788 -72.126 -32.552 1.00 47.15 311 LEU B O 1
ATOM 5151 N N . VAL B 1 312 ? 81.225 -70.891 -33.591 1.00 42.93 312 VAL B N 1
ATOM 5152 C CA . VAL B 1 312 ? 80.546 -72.081 -34.103 1.00 45.39 312 VAL B CA 1
ATOM 5153 C C . VAL B 1 312 ? 81.407 -72.778 -35.147 1.00 50.28 312 VAL B C 1
ATOM 5154 O O . VAL B 1 312 ? 81.583 -74.001 -35.108 1.00 51.90 312 VAL B O 1
ATOM 5158 N N . ARG B 1 313 ? 81.962 -72.011 -36.092 1.00 48.28 313 ARG B N 1
ATOM 5159 C CA . ARG B 1 313 ? 82.734 -72.620 -37.174 1.00 52.19 313 ARG B CA 1
ATOM 5160 C C . ARG B 1 313 ? 83.967 -73.346 -36.645 1.00 51.97 313 ARG B C 1
ATOM 5161 O O . ARG B 1 313 ? 84.337 -74.401 -37.170 1.00 51.89 313 ARG B O 1
ATOM 5169 N N . ASP B 1 314 ? 84.608 -72.812 -35.598 1.00 51.46 314 ASP B N 1
ATOM 5170 C CA . ASP B 1 314 ? 85.749 -73.478 -34.969 1.00 51.00 314 ASP B CA 1
ATOM 5171 C C . ASP B 1 314 ? 85.339 -74.551 -33.968 1.00 53.18 314 ASP B C 1
ATOM 5172 O O . ASP B 1 314 ? 86.191 -74.999 -33.191 1.00 52.78 314 ASP B O 1
ATOM 5177 N N . GLY B 1 315 ? 84.064 -74.938 -33.928 1.00 52.33 315 GLY B N 1
ATOM 5178 C CA . GLY B 1 315 ? 83.621 -75.995 -33.031 1.00 50.80 315 GLY B CA 1
ATOM 5179 C C . GLY B 1 315 ? 83.760 -75.708 -31.549 1.00 52.25 315 GLY B C 1
ATOM 5180 O O . GLY B 1 315 ? 83.734 -76.643 -30.745 1.00 53.99 315 GLY B O 1
ATOM 5181 N N . GLU B 1 316 ? 83.907 -74.435 -31.159 1.00 50.53 316 GLU B N 1
ATOM 5182 C CA . GLU B 1 316 ? 83.974 -74.066 -29.743 1.00 48.67 316 GLU B CA 1
ATOM 5183 C C . GLU B 1 316 ? 82.593 -73.989 -29.091 1.00 49.95 316 GLU B C 1
ATOM 5184 O O . GLU B 1 316 ? 82.475 -74.179 -27.871 1.00 46.05 316 GLU B O 1
ATOM 5190 N N . ILE B 1 317 ? 81.554 -73.690 -29.877 1.00 44.02 317 ILE B N 1
ATOM 5191 C CA . ILE B 1 317 ? 80.174 -73.568 -29.413 1.00 46.54 317 ILE B CA 1
ATOM 5192 C C . ILE B 1 317 ? 79.291 -74.379 -30.349 1.00 47.02 317 ILE B C 1
ATOM 5193 O O . ILE B 1 317 ? 79.458 -74.321 -31.573 1.00 42.87 317 ILE B O 1
ATOM 5198 N N . ARG B 1 318 ? 78.342 -75.127 -29.789 1.00 46.66 318 ARG B N 1
ATOM 5199 C CA . ARG B 1 318 ? 77.357 -75.815 -30.615 1.00 50.98 318 ARG B CA 1
ATOM 5200 C C . ARG B 1 318 ? 75.952 -75.504 -30.116 1.00 48.79 318 ARG B C 1
ATOM 5201 O O . ARG B 1 318 ? 75.704 -75.479 -28.909 1.00 51.63 318 ARG B O 1
ATOM 5209 N N . TYR B 1 319 ? 75.037 -75.278 -31.060 1.00 48.75 319 TYR B N 1
ATOM 5210 C CA . TYR B 1 319 ? 73.650 -74.914 -30.785 1.00 48.16 319 TYR B CA 1
ATOM 5211 C C . TYR B 1 319 ? 72.764 -75.967 -31.438 1.00 49.49 319 TYR B C 1
ATOM 5212 O O . TYR B 1 319 ? 72.689 -76.045 -32.671 1.00 49.48 319 TYR B O 1
ATOM 5221 N N . HIS B 1 320 ? 72.097 -76.771 -30.613 1.00 47.81 320 HIS B N 1
ATOM 5222 C CA . HIS B 1 320 ? 71.293 -77.878 -31.113 1.00 50.94 320 HIS B CA 1
ATOM 5223 C C . HIS B 1 320 ? 70.023 -77.346 -31.759 1.00 45.59 320 HIS B C 1
ATOM 5224 O O . HIS B 1 320 ? 69.239 -76.643 -31.114 1.00 43.31 320 HIS B O 1
ATOM 5231 N N . GLN B 1 321 ? 69.820 -77.677 -33.033 1.00 43.80 321 GLN B N 1
ATOM 5232 C CA . GLN B 1 321 ? 68.580 -77.366 -33.730 1.00 43.09 321 GLN B CA 1
ATOM 5233 C C . GLN B 1 321 ? 68.026 -78.633 -34.370 1.00 42.46 321 GLN B C 1
ATOM 5234 O O . GLN B 1 321 ? 68.788 -79.481 -34.838 1.00 43.48 321 GLN B O 1
ATOM 5240 N N . THR B 1 322 ? 66.701 -78.775 -34.363 1.00 36.86 322 THR B N 1
ATOM 5241 C CA . THR B 1 322 ? 66.027 -79.924 -34.958 1.00 35.46 322 THR B CA 1
ATOM 5242 C C . THR B 1 322 ? 65.246 -79.425 -36.160 1.00 36.49 322 THR B C 1
ATOM 5243 O O . THR B 1 322 ? 64.360 -78.577 -36.017 1.00 34.48 322 THR B O 1
ATOM 5247 N N . VAL B 1 323 ? 65.581 -79.939 -37.338 1.00 34.95 323 VAL B N 1
ATOM 5248 C CA . VAL B 1 323 ? 65.021 -79.463 -38.601 1.00 31.82 323 VAL B CA 1
ATOM 5249 C C . VAL B 1 323 ? 64.190 -80.587 -39.213 1.00 34.61 323 VAL B C 1
ATOM 5250 O O . VAL B 1 323 ? 64.743 -81.569 -39.720 1.00 37.65 323 VAL B O 1
ATOM 5254 N N . HIS B 1 324 ? 62.869 -80.465 -39.155 1.00 29.28 324 HIS B N 1
ATOM 5255 C CA . HIS B 1 324 ? 62.037 -81.408 -39.885 1.00 30.47 324 HIS B CA 1
ATOM 5256 C C . HIS B 1 324 ? 61.980 -80.990 -41.352 1.00 30.95 324 HIS B C 1
ATOM 5257 O O . HIS B 1 324 ? 62.309 -79.855 -41.705 1.00 31.71 324 HIS B O 1
ATOM 5264 N N . LYS B 1 325 ? 61.566 -81.921 -42.209 1.00 33.88 325 LYS B N 1
ATOM 5265 C CA . LYS B 1 325 ? 61.599 -81.724 -43.661 1.00 33.63 325 LYS B CA 1
ATOM 5266 C C . LYS B 1 325 ? 60.190 -81.820 -44.230 1.00 34.58 325 LYS B C 1
ATOM 5267 O O . LYS B 1 325 ? 59.532 -82.862 -44.109 1.00 30.77 325 LYS B O 1
ATOM 5273 N N . GLY B 1 326 ? 59.730 -80.740 -44.856 1.00 31.33 326 GLY B N 1
ATOM 5274 C CA . GLY B 1 326 ? 58.432 -80.762 -45.502 1.00 30.81 326 GLY B CA 1
ATOM 5275 C C . GLY B 1 326 ? 57.368 -79.940 -44.806 1.00 37.56 326 GLY B C 1
ATOM 5276 O O . GLY B 1 326 ? 57.221 -79.993 -43.575 1.00 29.29 326 GLY B O 1
ATOM 5277 N N . PHE B 1 327 ? 56.600 -79.200 -45.611 1.00 33.08 327 PHE B N 1
ATOM 5278 C CA . PHE B 1 327 ? 55.553 -78.328 -45.088 1.00 33.16 327 PHE B CA 1
ATOM 5279 C C . PHE B 1 327 ? 54.495 -79.107 -44.318 1.00 37.36 327 PHE B C 1
ATOM 5280 O O . PHE B 1 327 ? 53.949 -78.603 -43.323 1.00 32.56 327 PHE B O 1
ATOM 5288 N N . ASP B 1 328 ? 54.184 -80.333 -44.751 1.00 31.39 328 ASP B N 1
ATOM 5289 C CA . ASP B 1 328 ? 53.170 -81.107 -44.046 1.00 35.23 328 ASP B CA 1
ATOM 5290 C C . ASP B 1 328 ? 53.629 -81.598 -42.675 1.00 31.86 328 ASP B C 1
ATOM 5291 O O . ASP B 1 328 ? 52.799 -82.131 -41.935 1.00 33.12 328 ASP B O 1
ATOM 5296 N N . GLU B 1 329 ? 54.912 -81.441 -42.322 1.00 32.75 329 GLU B N 1
ATOM 5297 C CA . GLU B 1 329 ? 55.442 -81.905 -41.041 1.00 28.39 329 GLU B CA 1
ATOM 5298 C C . GLU B 1 329 ? 55.287 -80.885 -39.922 1.00 33.92 329 GLU B C 1
ATOM 5299 O O . GLU B 1 329 ? 55.730 -81.157 -38.798 1.00 31.13 329 GLU B O 1
ATOM 5305 N N . ILE B 1 330 ? 54.681 -79.730 -40.202 1.00 30.31 330 ILE B N 1
ATOM 5306 C CA . ILE B 1 330 ? 54.564 -78.683 -39.182 1.00 28.53 330 ILE B CA 1
ATOM 5307 C C . ILE B 1 330 ? 53.770 -79.162 -37.966 1.00 34.06 330 ILE B C 1
ATOM 5308 O O . ILE B 1 330 ? 54.267 -79.014 -36.838 1.00 34.34 330 ILE B O 1
ATOM 5313 N N . PRO B 1 331 ? 52.586 -79.784 -38.109 1.00 36.78 331 PRO B N 1
ATOM 5314 C CA . PRO B 1 331 ? 51.895 -80.272 -36.899 1.00 36.36 331 PRO B CA 1
ATOM 5315 C C . PRO B 1 331 ? 52.724 -81.255 -36.094 1.00 34.76 331 PRO B C 1
ATOM 5316 O O . PRO B 1 331 ? 52.729 -81.191 -34.857 1.00 35.00 331 PRO B O 1
ATOM 5320 N N . ALA B 1 332 ? 53.463 -82.138 -36.765 1.00 31.12 332 ALA B N 1
ATOM 5321 C CA . ALA B 1 332 ? 54.343 -83.066 -36.058 1.00 32.35 332 ALA B CA 1
ATOM 5322 C C . ALA B 1 332 ? 55.429 -82.321 -35.288 1.00 35.22 332 ALA B C 1
ATOM 5323 O O . ALA B 1 332 ? 55.689 -82.617 -34.112 1.00 29.11 332 ALA B O 1
ATOM 5325 N N . ALA B 1 333 ? 56.076 -81.349 -35.933 1.00 33.09 333 ALA B N 1
ATOM 5326 C CA . ALA B 1 333 ? 57.105 -80.566 -35.250 1.00 31.65 333 ALA B CA 1
ATOM 5327 C C . ALA B 1 333 ? 56.523 -79.845 -34.042 1.00 34.50 333 ALA B C 1
ATOM 5328 O O . ALA B 1 333 ? 57.094 -79.873 -32.937 1.00 28.15 333 ALA B O 1
ATOM 5330 N N . TYR B 1 334 ? 55.363 -79.214 -34.226 1.00 31.76 334 TYR B N 1
ATOM 5331 C CA . TYR B 1 334 ? 54.722 -78.516 -33.114 1.00 34.14 334 TYR B CA 1
ATOM 5332 C C . TYR B 1 334 ? 54.341 -79.477 -31.999 1.00 36.07 334 TYR B C 1
ATOM 5333 O O . TYR B 1 334 ? 54.553 -79.191 -30.807 1.00 35.34 334 TYR B O 1
ATOM 5342 N N . ARG B 1 335 ? 53.748 -80.617 -32.358 1.00 34.97 335 ARG B N 1
ATOM 5343 C CA . ARG B 1 335 ? 53.368 -81.575 -31.329 1.00 35.48 335 ARG B CA 1
ATOM 5344 C C . ARG B 1 335 ? 54.574 -81.997 -30.502 1.00 35.59 335 ARG B C 1
ATOM 5345 O O . ARG B 1 335 ? 54.446 -82.210 -29.291 1.00 37.87 335 ARG B O 1
ATOM 5353 N N . SER B 1 336 ? 55.758 -82.083 -31.121 1.00 33.59 336 SER B N 1
ATOM 5354 C CA . SER B 1 336 ? 56.966 -82.454 -30.385 1.00 36.65 336 SER B CA 1
ATOM 5355 C C . SER B 1 336 ? 57.328 -81.448 -29.291 1.00 40.98 336 SER B C 1
ATOM 5356 O O . SER B 1 336 ? 58.163 -81.764 -28.432 1.00 40.73 336 SER B O 1
ATOM 5359 N N . LEU B 1 337 ? 56.733 -80.252 -29.300 1.00 37.12 337 LEU B N 1
ATOM 5360 C CA . LEU B 1 337 ? 57.000 -79.253 -28.266 1.00 36.80 337 LEU B CA 1
ATOM 5361 C C . LEU B 1 337 ? 56.142 -79.425 -27.026 1.00 44.67 337 LEU B C 1
ATOM 5362 O O . LEU B 1 337 ? 56.343 -78.695 -26.043 1.00 36.20 337 LEU B O 1
ATOM 5367 N N . TYR B 1 338 ? 55.164 -80.322 -27.057 1.00 41.14 338 TYR B N 1
ATOM 5368 C CA . TYR B 1 338 ? 54.458 -80.646 -25.839 1.00 45.27 338 TYR B CA 1
ATOM 5369 C C . TYR B 1 338 ? 55.492 -81.059 -24.801 1.00 49.14 338 TYR B C 1
ATOM 5370 O O . TYR B 1 338 ? 56.416 -81.819 -25.108 1.00 53.83 338 TYR B O 1
ATOM 5379 N N . LEU B 1 339 ? 55.374 -80.491 -23.603 1.00 46.16 339 LEU B N 1
ATOM 5380 C CA . LEU B 1 339 ? 56.262 -80.605 -22.438 1.00 50.51 339 LEU B CA 1
ATOM 5381 C C . LEU B 1 339 ? 57.309 -79.487 -22.394 1.00 48.64 339 LEU B C 1
ATOM 5382 O O . LEU B 1 339 ? 57.990 -79.348 -21.378 1.00 47.05 339 LEU B O 1
ATOM 5387 N N . ASP B 1 340 ? 57.453 -78.680 -23.457 1.00 40.82 340 ASP B N 1
ATOM 5388 C CA . ASP B 1 340 ? 58.440 -77.604 -23.492 1.00 43.48 340 ASP B CA 1
ATOM 5389 C C . ASP B 1 340 ? 57.828 -76.324 -22.937 1.00 47.56 340 ASP B C 1
ATOM 5390 O O . ASP B 1 340 ? 56.808 -75.844 -23.447 1.00 45.46 340 ASP B O 1
ATOM 5395 N N . ARG B 1 341 ? 58.468 -75.759 -21.915 1.00 44.60 341 ARG B N 1
ATOM 5396 C CA . ARG B 1 341 ? 58.018 -74.491 -21.366 1.00 47.40 341 ARG B CA 1
ATOM 5397 C C . ARG B 1 341 ? 58.399 -73.336 -22.301 1.00 46.17 341 ARG B C 1
ATOM 5398 O O . ARG B 1 341 ? 59.183 -73.486 -23.249 1.00 40.03 341 ARG B O 1
ATOM 5406 N N . GLU B 1 342 ? 57.837 -72.159 -22.013 1.00 46.83 342 GLU B N 1
ATOM 5407 C CA . GLU B 1 342 ? 57.905 -71.045 -22.959 1.00 47.33 342 GLU B CA 1
ATOM 5408 C C . GLU B 1 342 ? 59.340 -70.616 -23.260 1.00 43.04 342 GLU B C 1
ATOM 5409 O O . GLU B 1 342 ? 59.626 -70.121 -24.359 1.00 39.72 342 GLU B O 1
ATOM 5415 N N . HIS B 1 343 ? 60.256 -70.793 -22.302 1.00 40.44 343 HIS B N 1
ATOM 5416 C CA . HIS B 1 343 ? 61.656 -70.418 -22.488 1.00 39.19 343 HIS B CA 1
ATOM 5417 C C . HIS B 1 343 ? 62.399 -71.291 -23.496 1.00 40.71 343 HIS B C 1
ATOM 5418 O O . HIS B 1 343 ? 63.573 -71.017 -23.771 1.00 39.86 343 HIS B O 1
ATOM 5425 N N . ASN B 1 344 ? 61.773 -72.342 -24.030 1.00 38.82 344 ASN B N 1
ATOM 5426 C CA . ASN B 1 344 ? 62.464 -73.285 -24.905 1.00 40.76 344 ASN B CA 1
ATOM 5427 C C . ASN B 1 344 ? 62.431 -72.860 -26.369 1.00 39.65 344 ASN B C 1
ATOM 5428 O O . ASN B 1 344 ? 62.680 -73.692 -27.248 1.00 41.38 344 ASN B O 1
ATOM 5433 N N . ARG B 1 345 ? 62.159 -71.585 -26.655 1.00 37.75 345 ARG B N 1
ATOM 5434 C CA . ARG B 1 345 ? 62.004 -71.153 -28.041 1.00 35.62 345 ARG B CA 1
ATOM 5435 C C . ARG B 1 345 ? 63.292 -71.373 -28.841 1.00 32.92 345 ARG B C 1
ATOM 5436 O O . ARG B 1 345 ? 64.383 -71.530 -28.291 1.00 33.28 345 ARG B O 1
ATOM 5444 N N . GLY B 1 346 ? 63.144 -71.429 -30.164 1.00 35.47 346 GLY B N 1
ATOM 5445 C CA . GLY B 1 346 ? 64.287 -71.404 -31.055 1.00 37.27 346 GLY B CA 1
ATOM 5446 C C . GLY B 1 346 ? 64.970 -72.731 -31.296 1.00 38.16 346 GLY B C 1
ATOM 5447 O O . GLY B 1 346 ? 66.092 -72.746 -31.818 1.00 41.55 346 GLY B O 1
ATOM 5448 N N . LYS B 1 347 ? 64.331 -73.849 -30.954 1.00 36.60 347 LYS B N 1
ATOM 5449 C CA . LYS B 1 347 ? 64.943 -75.164 -31.129 1.00 37.93 347 LYS B CA 1
ATOM 5450 C C . LYS B 1 347 ? 64.486 -75.866 -32.406 1.00 37.34 347 LYS B C 1
ATOM 5451 O O . LYS B 1 347 ? 65.310 -76.418 -33.138 1.00 42.20 347 LYS B O 1
ATOM 5457 N N . VAL B 1 348 ? 63.196 -75.827 -32.718 1.00 30.51 348 VAL B N 1
ATOM 5458 C CA . VAL B 1 348 ? 62.612 -76.682 -33.747 1.00 31.17 348 VAL B CA 1
ATOM 5459 C C . VAL B 1 348 ? 62.241 -75.839 -34.960 1.00 31.33 348 VAL B C 1
ATOM 5460 O O . VAL B 1 348 ? 61.539 -74.826 -34.840 1.00 26.72 348 VAL B O 1
ATOM 5464 N N . LEU B 1 349 ? 62.699 -76.269 -36.129 1.00 29.84 349 LEU B N 1
ATOM 5465 C CA . LEU B 1 349 ? 62.368 -75.620 -37.389 1.00 27.92 349 LEU B CA 1
ATOM 5466 C C . LEU B 1 349 ? 61.850 -76.654 -38.379 1.00 32.43 349 LEU B C 1
ATOM 5467 O O . LEU B 1 349 ? 62.066 -77.859 -38.222 1.00 34.87 349 LEU B O 1
ATOM 5472 N N . VAL B 1 350 ? 61.166 -76.172 -39.412 1.00 26.14 350 VAL B N 1
ATOM 5473 C CA . VAL B 1 350 ? 60.716 -77.017 -40.515 1.00 30.04 350 VAL B CA 1
ATOM 5474 C C . VAL B 1 350 ? 61.296 -76.446 -41.794 1.00 31.93 350 VAL B C 1
ATOM 5475 O O . VAL B 1 350 ? 61.216 -75.232 -42.028 1.00 28.96 350 VAL B O 1
ATOM 5479 N N . GLU B 1 351 ? 61.899 -77.312 -42.603 1.00 33.98 351 GLU B N 1
ATOM 5480 C CA . GLU B 1 351 ? 62.432 -76.936 -43.902 1.00 34.25 351 GLU B CA 1
ATOM 5481 C C . GLU B 1 351 ? 61.396 -77.283 -44.963 1.00 38.11 351 GLU B C 1
ATOM 5482 O O . GLU B 1 351 ? 61.029 -78.455 -45.123 1.00 33.96 351 GLU B O 1
ATOM 5488 N N . VAL B 1 352 ? 60.907 -76.257 -45.658 1.00 34.50 352 VAL B N 1
ATOM 5489 C CA . VAL B 1 352 ? 59.864 -76.406 -46.659 1.00 40.92 352 VAL B CA 1
ATOM 5490 C C . VAL B 1 352 ? 60.472 -76.703 -48.028 1.00 44.65 352 VAL B C 1
ATOM 5491 O O . VAL B 1 352 ? 60.056 -77.641 -48.708 1.00 49.16 352 VAL B O 1
ATOM 5495 N N . MET C 1 1 ? 88.918 -85.527 63.317 1.00 59.31 1 MET C N 1
ATOM 5496 C CA . MET C 1 1 ? 88.315 -84.973 62.112 1.00 53.78 1 MET C CA 1
ATOM 5497 C C . MET C 1 1 ? 87.880 -86.096 61.168 1.00 53.86 1 MET C C 1
ATOM 5498 O O . MET C 1 1 ? 88.709 -86.833 60.630 1.00 52.41 1 MET C O 1
ATOM 5503 N N . ARG C 1 2 ? 86.573 -86.241 60.982 1.00 51.72 2 ARG C N 1
ATOM 5504 C CA . ARG C 1 2 ? 86.029 -87.252 60.085 1.00 48.46 2 ARG C CA 1
ATOM 5505 C C . ARG C 1 2 ? 85.721 -86.614 58.737 1.00 41.57 2 ARG C C 1
ATOM 5506 O O . ARG C 1 2 ? 85.021 -85.597 58.681 1.00 38.47 2 ARG C O 1
ATOM 5514 N N . ILE C 1 3 ? 86.225 -87.226 57.661 1.00 45.09 3 ILE C N 1
ATOM 5515 C CA . ILE C 1 3 ? 86.195 -86.653 56.315 1.00 40.79 3 ILE C CA 1
ATOM 5516 C C . ILE C 1 3 ? 85.752 -87.726 55.332 1.00 40.77 3 ILE C C 1
ATOM 5517 O O . ILE C 1 3 ? 86.401 -88.772 55.218 1.00 45.17 3 ILE C O 1
ATOM 5522 N N . GLU C 1 4 ? 84.688 -87.456 54.592 1.00 40.60 4 GLU C N 1
ATOM 5523 C CA . GLU C 1 4 ? 84.234 -88.361 53.547 1.00 38.54 4 GLU C CA 1
ATOM 5524 C C . GLU C 1 4 ? 84.771 -87.900 52.196 1.00 39.08 4 GLU C C 1
ATOM 5525 O O . GLU C 1 4 ? 84.914 -86.699 51.951 1.00 33.07 4 GLU C O 1
ATOM 5531 N N . LYS C 1 5 ? 85.103 -88.863 51.339 1.00 38.64 5 LYS C N 1
ATOM 5532 C CA . LYS C 1 5 ? 85.615 -88.576 50.003 1.00 41.33 5 LYS C CA 1
ATOM 5533 C C . LYS C 1 5 ? 84.990 -89.535 49.010 1.00 39.63 5 LYS C C 1
ATOM 5534 O O . LYS C 1 5 ? 84.909 -90.735 49.283 1.00 43.03 5 LYS C O 1
ATOM 5540 N N . TRP C 1 6 ? 84.563 -89.016 47.863 1.00 38.61 6 TRP C N 1
ATOM 5541 C CA . TRP C 1 6 ? 84.228 -89.859 46.723 1.00 38.87 6 TRP C CA 1
ATOM 5542 C C . TRP C 1 6 ? 85.504 -90.114 45.934 1.00 38.88 6 TRP C C 1
ATOM 5543 O O . TRP C 1 6 ? 86.107 -89.170 45.411 1.00 40.93 6 TRP C O 1
ATOM 5554 N N . VAL C 1 7 ? 85.918 -91.381 45.843 1.00 41.46 7 VAL C N 1
ATOM 5555 C CA . VAL C 1 7 ? 87.201 -91.736 45.244 1.00 43.23 7 VAL C CA 1
ATOM 5556 C C . VAL C 1 7 ? 86.985 -92.583 43.997 1.00 43.43 7 VAL C C 1
ATOM 5557 O O . VAL C 1 7 ? 85.939 -93.208 43.808 1.00 43.08 7 VAL C O 1
ATOM 5561 N N . VAL C 1 8 ? 88.016 -92.610 43.151 1.00 41.98 8 VAL C N 1
ATOM 5562 C CA . VAL C 1 8 ? 87.992 -93.403 41.928 1.00 46.04 8 VAL C CA 1
ATOM 5563 C C . VAL C 1 8 ? 88.153 -94.871 42.287 1.00 51.46 8 VAL C C 1
ATOM 5564 O O . VAL C 1 8 ? 89.193 -95.287 42.812 1.00 51.24 8 VAL C O 1
ATOM 5568 N N . ARG C 1 9 ? 87.126 -95.666 41.987 1.00 53.33 9 ARG C N 1
ATOM 5569 C CA . ARG C 1 9 ? 87.155 -97.093 42.280 1.00 58.55 9 ARG C CA 1
ATOM 5570 C C . ARG C 1 9 ? 87.695 -97.910 41.110 1.00 58.15 9 ARG C C 1
ATOM 5571 O O . ARG C 1 9 ? 88.452 -98.864 41.321 1.00 60.72 9 ARG C O 1
ATOM 5579 N N . GLU C 1 10 ? 87.334 -97.557 39.880 1.00 57.96 10 GLU C N 1
ATOM 5580 C CA . GLU C 1 10 ? 87.873 -98.266 38.729 1.00 60.80 10 GLU C CA 1
ATOM 5581 C C . GLU C 1 10 ? 87.763 -97.381 37.492 1.00 61.91 10 GLU C C 1
ATOM 5582 O O . GLU C 1 10 ? 86.868 -96.536 37.393 1.00 58.73 10 GLU C O 1
ATOM 5588 N N . HIS C 1 11 ? 88.688 -97.589 36.553 1.00 60.99 11 HIS C N 1
ATOM 5589 C CA . HIS C 1 11 ? 88.727 -96.840 35.302 1.00 59.95 11 HIS C CA 1
ATOM 5590 C C . HIS C 1 11 ? 87.802 -97.478 34.269 1.00 58.83 11 HIS C C 1
ATOM 5591 O O . HIS C 1 11 ? 88.007 -98.631 33.877 1.00 61.93 11 HIS C O 1
ATOM 5598 N N . LEU C 1 12 ? 86.792 -96.720 33.824 1.00 57.68 12 LEU C N 1
ATOM 5599 C CA . LEU C 1 12 ? 85.846 -97.127 32.783 1.00 61.63 12 LEU C CA 1
ATOM 5600 C C . LEU C 1 12 ? 85.512 -95.913 31.923 1.00 60.24 12 LEU C C 1
ATOM 5601 O O . LEU C 1 12 ? 85.147 -94.864 32.463 1.00 60.15 12 LEU C O 1
ATOM 5606 N N . ASP C 1 13 ? 85.596 -96.050 30.594 1.00 60.86 13 ASP C N 1
ATOM 5607 C CA . ASP C 1 13 ? 85.424 -94.915 29.681 1.00 58.31 13 ASP C CA 1
ATOM 5608 C C . ASP C 1 13 ? 84.022 -94.946 29.073 1.00 66.23 13 ASP C C 1
ATOM 5609 O O . ASP C 1 13 ? 83.736 -95.761 28.190 1.00 64.92 13 ASP C O 1
ATOM 5614 N N . GLY C 1 14 ? 83.164 -94.028 29.519 1.00 66.87 14 GLY C N 1
ATOM 5615 C CA . GLY C 1 14 ? 81.822 -93.919 28.979 1.00 66.04 14 GLY C CA 1
ATOM 5616 C C . GLY C 1 14 ? 80.773 -94.532 29.880 1.00 70.28 14 GLY C C 1
ATOM 5617 O O . GLY C 1 14 ? 79.770 -93.886 30.195 1.00 68.83 14 GLY C O 1
ATOM 5618 N N . VAL C 1 15 ? 81.004 -95.781 30.284 1.00 72.85 15 VAL C N 1
ATOM 5619 C CA . VAL C 1 15 ? 80.149 -96.539 31.199 1.00 72.52 15 VAL C CA 1
ATOM 5620 C C . VAL C 1 15 ? 79.615 -95.619 32.292 1.00 73.13 15 VAL C C 1
ATOM 5621 O O . VAL C 1 15 ? 80.377 -95.177 33.167 1.00 71.26 15 VAL C O 1
ATOM 5625 N N . PRO C 1 16 ? 78.324 -95.284 32.262 1.00 72.29 16 PRO C N 1
ATOM 5626 C CA . PRO C 1 16 ? 77.768 -94.319 33.218 1.00 74.40 16 PRO C CA 1
ATOM 5627 C C . PRO C 1 16 ? 77.407 -94.892 34.582 1.00 71.87 16 PRO C C 1
ATOM 5628 O O . PRO C 1 16 ? 76.792 -94.177 35.378 1.00 71.87 16 PRO C O 1
ATOM 5632 N N . ASP C 1 17 ? 77.753 -96.142 34.885 1.00 68.21 17 ASP C N 1
ATOM 5633 C CA . ASP C 1 17 ? 77.456 -96.693 36.201 1.00 70.79 17 ASP C CA 1
ATOM 5634 C C . ASP C 1 17 ? 78.253 -95.947 37.266 1.00 68.30 17 ASP C C 1
ATOM 5635 O O . ASP C 1 17 ? 79.486 -96.011 37.290 1.00 68.84 17 ASP C O 1
ATOM 5640 N N . VAL C 1 18 ? 77.553 -95.229 38.147 1.00 66.18 18 VAL C N 1
ATOM 5641 C CA . VAL C 1 18 ? 78.260 -94.418 39.133 1.00 62.74 18 VAL C CA 1
ATOM 5642 C C . VAL C 1 18 ? 78.758 -95.233 40.319 1.00 63.90 18 VAL C C 1
ATOM 5643 O O . VAL C 1 18 ? 79.712 -94.809 40.983 1.00 63.13 18 VAL C O 1
ATOM 5647 N N . ASN C 1 19 ? 78.157 -96.390 40.605 1.00 64.76 19 ASN C N 1
ATOM 5648 C CA . ASN C 1 19 ? 78.568 -97.179 41.763 1.00 67.97 19 ASN C CA 1
ATOM 5649 C C . ASN C 1 19 ? 79.675 -98.184 41.452 1.00 63.94 19 ASN C C 1
ATOM 5650 O O . ASN C 1 19 ? 80.220 -98.785 42.383 1.00 63.21 19 ASN C O 1
ATOM 5655 N N . ARG C 1 20 ? 80.028 -98.379 40.183 1.00 63.36 20 ARG C N 1
ATOM 5656 C CA . ARG C 1 20 ? 81.242 -99.110 39.840 1.00 63.61 20 ARG C CA 1
ATOM 5657 C C . ARG C 1 20 ? 82.441 -98.195 39.619 1.00 61.58 20 ARG C C 1
ATOM 5658 O O . ARG C 1 20 ? 83.579 -98.617 39.850 1.00 62.55 20 ARG C O 1
ATOM 5666 N N . VAL C 1 21 ? 82.220 -96.945 39.206 1.00 58.87 21 VAL C N 1
ATOM 5667 C CA . VAL C 1 21 ? 83.336 -96.030 38.982 1.00 53.54 21 VAL C CA 1
ATOM 5668 C C . VAL C 1 21 ? 83.766 -95.362 40.286 1.00 50.00 21 VAL C C 1
ATOM 5669 O O . VAL C 1 21 ? 84.962 -95.265 40.581 1.00 46.76 21 VAL C O 1
ATOM 5673 N N . TYR C 1 22 ? 82.811 -94.878 41.082 1.00 48.23 22 TYR C N 1
ATOM 5674 C CA . TYR C 1 22 ? 83.112 -94.130 42.296 1.00 48.57 22 TYR C CA 1
ATOM 5675 C C . TYR C 1 22 ? 82.728 -94.916 43.546 1.00 52.54 22 TYR C C 1
ATOM 5676 O O . TYR C 1 22 ? 81.874 -95.805 43.520 1.00 55.33 22 TYR C O 1
ATOM 5685 N N . GLU C 1 23 ? 83.358 -94.550 44.659 1.00 47.27 23 GLU C N 1
ATOM 5686 C CA . GLU C 1 23 ? 83.087 -95.175 45.944 1.00 48.61 23 GLU C CA 1
ATOM 5687 C C . GLU C 1 23 ? 83.407 -94.174 47.036 1.00 49.05 23 GLU C C 1
ATOM 5688 O O . GLU C 1 23 ? 84.433 -93.490 46.972 1.00 47.09 23 GLU C O 1
ATOM 5694 N N . LYS C 1 24 ? 82.523 -94.081 48.026 1.00 40.01 24 LYS C N 1
ATOM 5695 C CA . LYS C 1 24 ? 82.713 -93.146 49.119 1.00 43.43 24 LYS C CA 1
ATOM 5696 C C . LYS C 1 24 ? 83.448 -93.824 50.263 1.00 47.67 24 LYS C C 1
ATOM 5697 O O . LYS C 1 24 ? 83.047 -94.897 50.727 1.00 46.59 24 LYS C O 1
ATOM 5703 N N . VAL C 1 25 ? 84.525 -93.202 50.708 1.00 51.07 25 VAL C N 1
ATOM 5704 C CA . VAL C 1 25 ? 85.261 -93.683 51.865 1.00 50.26 25 VAL C CA 1
ATOM 5705 C C . VAL C 1 25 ? 85.245 -92.592 52.921 1.00 47.88 25 VAL C C 1
ATOM 5706 O O . VAL C 1 25 ? 85.104 -91.402 52.622 1.00 46.83 25 VAL C O 1
ATOM 5710 N N . VAL C 1 26 ? 85.353 -93.007 54.173 1.00 48.36 26 VAL C N 1
ATOM 5711 C CA . VAL C 1 26 ? 85.371 -92.089 55.298 1.00 48.15 26 VAL C CA 1
ATOM 5712 C C . VAL C 1 26 ? 86.549 -92.503 56.161 1.00 54.62 26 VAL C C 1
ATOM 5713 O O . VAL C 1 26 ? 86.530 -93.584 56.759 1.00 55.27 26 VAL C O 1
ATOM 5717 N N . GLU C 1 27 ? 87.582 -91.671 56.206 1.00 57.95 27 GLU C N 1
ATOM 5718 C CA . GLU C 1 27 ? 88.719 -91.913 57.080 1.00 56.92 27 GLU C CA 1
ATOM 5719 C C . GLU C 1 27 ? 88.726 -90.905 58.216 1.00 57.54 27 GLU C C 1
ATOM 5720 O O . GLU C 1 27 ? 87.994 -89.912 58.217 1.00 53.88 27 GLU C O 1
ATOM 5726 N N . ASP C 1 28 ? 89.575 -91.182 59.194 1.00 60.25 28 ASP C N 1
ATOM 5727 C CA . ASP C 1 28 ? 89.802 -90.283 60.311 1.00 59.06 28 ASP C CA 1
ATOM 5728 C C . ASP C 1 28 ? 91.134 -89.583 60.090 1.00 58.51 28 ASP C C 1
ATOM 5729 O O . ASP C 1 28 ? 92.166 -90.239 59.911 1.00 59.30 28 ASP C O 1
ATOM 5734 N N . VAL C 1 29 ? 91.108 -88.259 60.071 1.00 58.99 29 VAL C N 1
ATOM 5735 C CA . VAL C 1 29 ? 92.285 -87.466 59.751 1.00 56.34 29 VAL C CA 1
ATOM 5736 C C . VAL C 1 29 ? 92.605 -86.585 60.945 1.00 58.50 29 VAL C C 1
ATOM 5737 O O . VAL C 1 29 ? 91.700 -86.017 61.567 1.00 61.85 29 VAL C O 1
ATOM 5741 N N . ARG C 1 30 ? 93.886 -86.487 61.279 1.00 61.52 30 ARG C N 1
ATOM 5742 C CA . ARG C 1 30 ? 94.319 -85.549 62.301 1.00 60.29 30 ARG C CA 1
ATOM 5743 C C . ARG C 1 30 ? 94.762 -84.262 61.626 1.00 57.54 30 ARG C C 1
ATOM 5744 O O . ARG C 1 30 ? 95.607 -84.282 60.726 1.00 61.74 30 ARG C O 1
ATOM 5752 N N . ILE C 1 31 ? 94.171 -83.151 62.047 1.00 59.47 31 ILE C N 1
ATOM 5753 C CA . ILE C 1 31 ? 94.472 -81.852 61.459 1.00 58.12 31 ILE C CA 1
ATOM 5754 C C . ILE C 1 31 ? 95.737 -81.304 62.107 1.00 58.13 31 ILE C C 1
ATOM 5755 O O . ILE C 1 31 ? 95.801 -81.149 63.330 1.00 59.00 31 ILE C O 1
ATOM 5760 N N . ASP C 1 32 ? 96.755 -81.010 61.277 1.00 55.45 32 ASP C N 1
ATOM 5761 C CA . ASP C 1 32 ? 98.035 -80.440 61.723 1.00 57.61 32 ASP C CA 1
ATOM 5762 C C . ASP C 1 32 ? 98.481 -79.451 60.636 1.00 48.85 32 ASP C C 1
ATOM 5763 O O . ASP C 1 32 ? 99.320 -79.760 59.788 1.00 54.06 32 ASP C O 1
ATOM 5768 N N . LEU C 1 33 ? 97.903 -78.252 60.664 1.00 44.50 33 LEU C N 1
ATOM 5769 C CA . LEU C 1 33 ? 98.099 -77.292 59.584 1.00 47.21 33 LEU C CA 1
ATOM 5770 C C . LEU C 1 33 ? 99.524 -76.755 59.572 1.00 48.28 33 LEU C C 1
ATOM 5771 O O . LEU C 1 33 ? 100.026 -76.276 60.588 1.00 41.76 33 LEU C O 1
ATOM 5776 N N . ARG C 1 34 ? 100.162 -76.796 58.407 1.00 46.34 34 ARG C N 1
ATOM 5777 C CA . ARG C 1 34 ? 101.373 -76.021 58.229 1.00 42.04 34 ARG C CA 1
ATOM 5778 C C . ARG C 1 34 ? 101.002 -74.536 58.270 1.00 37.91 34 ARG C C 1
ATOM 5779 O O . ARG C 1 34 ? 99.820 -74.189 58.236 1.00 39.60 34 ARG C O 1
ATOM 5787 N N . PRO C 1 35 ? 101.977 -73.636 58.428 1.00 42.34 35 PRO C N 1
ATOM 5788 C CA . PRO C 1 35 ? 101.602 -72.232 58.699 1.00 40.20 35 PRO C CA 1
ATOM 5789 C C . PRO C 1 35 ? 100.747 -71.578 57.619 1.00 41.56 35 PRO C C 1
ATOM 5790 O O . PRO C 1 35 ? 99.968 -70.672 57.941 1.00 39.65 35 PRO C O 1
ATOM 5794 N N . ASP C 1 36 ? 100.854 -71.991 56.354 1.00 39.17 36 ASP C N 1
ATOM 5795 C CA . ASP C 1 36 ? 100.047 -71.382 55.298 1.00 40.08 36 ASP C CA 1
ATOM 5796 C C . ASP C 1 36 ? 98.795 -72.186 54.960 1.00 39.18 36 ASP C C 1
ATOM 5797 O O . ASP C 1 36 ? 97.996 -71.749 54.124 1.00 42.68 36 ASP C O 1
ATOM 5802 N N . GLU C 1 37 ? 98.598 -73.339 55.589 1.00 39.01 37 GLU C N 1
ATOM 5803 C CA . GLU C 1 37 ? 97.470 -74.185 55.245 1.00 38.67 37 GLU C CA 1
ATOM 5804 C C . GLU C 1 37 ? 96.198 -73.695 55.926 1.00 38.24 37 GLU C C 1
ATOM 5805 O O . GLU C 1 37 ? 96.213 -72.851 56.834 1.00 35.84 37 GLU C O 1
ATOM 5811 N N . MET C 1 38 ? 95.076 -74.223 55.442 1.00 35.94 38 MET C N 1
ATOM 5812 C CA . MET C 1 38 ? 93.765 -73.978 56.013 1.00 33.02 38 MET C CA 1
ATOM 5813 C C . MET C 1 38 ? 92.951 -75.260 55.936 1.00 35.01 38 MET C C 1
ATOM 5814 O O . MET C 1 38 ? 93.135 -76.074 55.027 1.00 34.66 38 MET C O 1
ATOM 5819 N N . LEU C 1 39 ? 92.056 -75.437 56.908 1.00 32.79 39 LEU C N 1
ATOM 5820 C CA . LEU C 1 39 ? 91.041 -76.483 56.864 1.00 32.99 39 LEU C CA 1
ATOM 5821 C C . LEU C 1 39 ? 89.770 -75.863 56.306 1.00 32.61 39 LEU C C 1
ATOM 5822 O O . LEU C 1 39 ? 89.243 -74.903 56.879 1.00 32.51 39 LEU C O 1
ATOM 5827 N N . PHE C 1 40 ? 89.306 -76.400 55.175 1.00 31.52 40 PHE C N 1
ATOM 5828 C CA . PHE C 1 40 ? 88.150 -75.914 54.441 1.00 31.29 40 PHE C CA 1
ATOM 5829 C C . PHE C 1 40 ? 86.977 -76.863 54.623 1.00 28.28 40 PHE C C 1
ATOM 5830 O O . PHE C 1 40 ? 87.152 -78.085 54.636 1.00 29.61 40 PHE C O 1
ATOM 5838 N N . ARG C 1 41 ? 85.781 -76.302 54.700 1.00 30.99 41 ARG C N 1
ATOM 5839 C CA . ARG C 1 41 ? 84.547 -77.078 54.704 1.00 33.89 41 ARG C CA 1
ATOM 5840 C C . ARG C 1 41 ? 83.845 -76.909 53.354 1.00 27.10 41 ARG C C 1
ATOM 5841 O O . ARG C 1 41 ? 83.428 -75.802 53.007 1.00 26.66 41 ARG C O 1
ATOM 5849 N N . THR C 1 42 ? 83.668 -78.004 52.627 1.00 25.35 42 THR C N 1
ATOM 5850 C CA . THR C 1 42 ? 83.050 -77.909 51.301 1.00 31.71 42 THR C CA 1
ATOM 5851 C C . THR C 1 42 ? 81.583 -77.511 51.433 1.00 35.71 42 THR C C 1
ATOM 5852 O O . THR C 1 42 ? 80.829 -78.102 52.220 1.00 34.85 42 THR C O 1
ATOM 5856 N N . ARG C 1 43 ? 81.179 -76.473 50.705 1.00 25.82 43 ARG C N 1
ATOM 5857 C CA . ARG C 1 43 ? 79.781 -76.055 50.725 1.00 29.95 43 ARG C CA 1
ATOM 5858 C C . ARG C 1 43 ? 79.043 -76.449 49.453 1.00 33.76 43 ARG C C 1
ATOM 5859 O O . ARG C 1 43 ? 77.865 -76.829 49.514 1.00 28.08 43 ARG C O 1
ATOM 5867 N N . TYR C 1 44 ? 79.729 -76.407 48.308 1.00 26.96 44 TYR C N 1
ATOM 5868 C CA . TYR C 1 44 ? 79.143 -76.778 47.028 1.00 27.99 44 TYR C CA 1
ATOM 5869 C C . TYR C 1 44 ? 80.219 -77.432 46.169 1.00 33.43 44 TYR C C 1
ATOM 5870 O O . TYR C 1 44 ? 81.388 -77.042 46.232 1.00 30.09 44 TYR C O 1
ATOM 5879 N N . VAL C 1 45 ? 79.829 -78.415 45.349 1.00 27.39 45 VAL C N 1
ATOM 5880 C CA . VAL C 1 45 ? 80.743 -78.954 44.347 1.00 31.78 45 VAL C CA 1
ATOM 5881 C C . VAL C 1 45 ? 80.079 -78.947 42.978 1.00 31.41 45 VAL C C 1
ATOM 5882 O O . VAL C 1 45 ? 78.850 -78.956 42.851 1.00 28.52 45 VAL C O 1
ATOM 5886 N N . SER C 1 46 ? 80.932 -78.941 41.951 1.00 26.91 46 SER C N 1
ATOM 5887 C CA . SER C 1 46 ? 80.533 -78.998 40.551 1.00 32.26 46 SER C CA 1
ATOM 5888 C C . SER C 1 46 ? 80.609 -80.440 40.068 1.00 28.19 46 SER C C 1
ATOM 5889 O O . SER C 1 46 ? 81.513 -81.184 40.450 1.00 31.89 46 SER C O 1
ATOM 5892 N N . VAL C 1 47 ? 79.638 -80.845 39.265 1.00 30.49 47 VAL C N 1
ATOM 5893 C CA . VAL C 1 47 ? 79.737 -82.077 38.494 1.00 31.71 47 VAL C CA 1
ATOM 5894 C C . VAL C 1 47 ? 79.730 -81.688 37.026 1.00 33.65 47 VAL C C 1
ATOM 5895 O O . VAL C 1 47 ? 78.972 -80.803 36.614 1.00 32.52 47 VAL C O 1
ATOM 5899 N N . ASP C 1 48 ? 80.607 -82.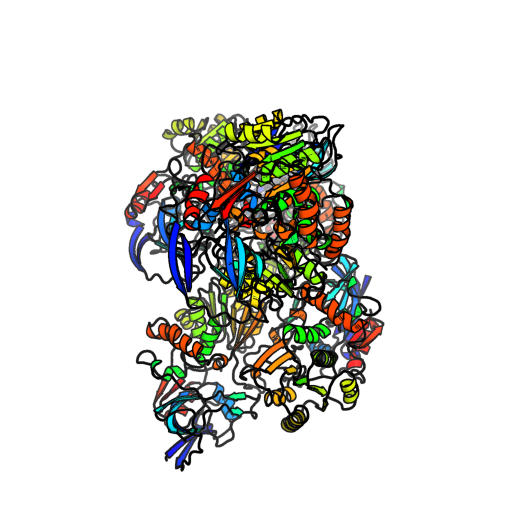316 36.247 1.00 31.98 48 ASP C N 1
ATOM 5900 C CA . ASP C 1 48 ? 80.858 -81.866 34.887 1.00 33.60 48 ASP C CA 1
ATOM 5901 C C . ASP C 1 48 ? 81.178 -83.057 34.004 1.00 33.87 48 ASP C C 1
ATOM 5902 O O . ASP C 1 48 ? 81.756 -84.042 34.477 1.00 32.97 48 ASP C O 1
ATOM 5907 N N . PRO C 1 49 ? 80.849 -82.981 32.712 1.00 35.72 49 PRO C N 1
ATOM 5908 C CA . PRO C 1 49 ? 81.158 -84.099 31.813 1.00 33.71 49 PRO C CA 1
ATOM 5909 C C . PRO C 1 49 ? 82.627 -84.483 31.789 1.00 36.84 49 PRO C C 1
ATOM 5910 O O . PRO C 1 49 ? 82.930 -85.673 31.635 1.00 35.47 49 PRO C O 1
ATOM 5914 N N . TYR C 1 50 ? 83.552 -83.521 31.938 1.00 34.50 50 TYR C N 1
ATOM 5915 C CA . TYR C 1 50 ? 84.973 -83.841 31.827 1.00 34.17 50 TYR C CA 1
ATOM 5916 C C . TYR C 1 50 ? 85.440 -84.770 32.928 1.00 33.26 50 TYR C C 1
ATOM 5917 O O . TYR C 1 50 ? 86.524 -85.353 32.812 1.00 35.09 50 TYR C O 1
ATOM 5926 N N . GLN C 1 51 ? 84.679 -84.902 34.012 1.00 36.94 51 GLN C N 1
ATOM 5927 C CA . GLN C 1 51 ? 85.147 -85.767 35.088 1.00 32.93 51 GLN C CA 1
ATOM 5928 C C . GLN C 1 51 ? 85.234 -87.223 34.643 1.00 39.51 51 GLN C C 1
ATOM 5929 O O . GLN C 1 51 ? 85.944 -88.010 35.279 1.00 40.56 51 GLN C O 1
ATOM 5935 N N . ASN C 1 52 ? 84.562 -87.582 33.541 1.00 40.14 52 ASN C N 1
ATOM 5936 C CA . ASN C 1 52 ? 84.740 -88.896 32.929 1.00 44.36 52 ASN C CA 1
ATOM 5937 C C . ASN C 1 52 ? 86.213 -89.150 32.624 1.00 42.45 52 ASN C C 1
ATOM 5938 O O . ASN C 1 52 ? 86.812 -90.119 33.108 1.00 47.81 52 ASN C O 1
ATOM 5943 N N . GLY C 1 53 ? 86.822 -88.256 31.845 1.00 38.83 53 GLY C N 1
ATOM 5944 C CA . GLY C 1 53 ? 88.207 -88.451 31.458 1.00 39.46 53 GLY C CA 1
ATOM 5945 C C . GLY C 1 53 ? 89.186 -88.188 32.582 1.00 40.56 53 GLY C C 1
ATOM 5946 O O . GLY C 1 53 ? 90.270 -88.778 32.614 1.00 42.95 53 GLY C O 1
ATOM 5947 N N . LEU C 1 54 ? 88.829 -87.303 33.516 1.00 37.39 54 LEU C N 1
ATOM 5948 C CA . LEU C 1 54 ? 89.705 -87.060 34.658 1.00 40.50 54 LEU C CA 1
ATOM 5949 C C . LEU C 1 54 ? 89.823 -88.302 35.528 1.00 40.61 54 LEU C C 1
ATOM 5950 O O . LEU C 1 54 ? 90.910 -88.614 36.032 1.00 44.65 54 LEU C O 1
ATOM 5955 N N . ALA C 1 55 ? 88.717 -89.032 35.708 1.00 41.47 55 ALA C N 1
ATOM 5956 C CA . ALA C 1 55 ? 88.771 -90.271 36.482 1.00 42.12 55 ALA C CA 1
ATOM 5957 C C . ALA C 1 55 ? 89.711 -91.278 35.838 1.00 45.83 55 ALA C C 1
ATOM 5958 O O . ALA C 1 55 ? 90.513 -91.918 36.527 1.00 44.87 55 ALA C O 1
ATOM 5960 N N . LEU C 1 56 ? 89.644 -91.414 34.510 1.00 48.59 56 LEU C N 1
ATOM 5961 C CA . LEU C 1 56 ? 90.553 -92.312 33.810 1.00 45.45 56 LEU C CA 1
ATOM 5962 C C . LEU C 1 56 ? 92.009 -91.964 34.064 1.00 46.94 56 LEU C C 1
ATOM 5963 O O . LEU C 1 56 ? 92.871 -92.843 33.969 1.00 48.11 56 LEU C O 1
ATOM 5968 N N . GLU C 1 57 ? 92.303 -90.714 34.412 1.00 44.06 57 GLU C N 1
ATOM 5969 C CA . GLU C 1 57 ? 93.661 -90.312 34.734 1.00 45.06 57 GLU C CA 1
ATOM 5970 C C . GLU C 1 57 ? 93.871 -90.115 36.231 1.00 48.06 57 GLU C C 1
ATOM 5971 O O . GLU C 1 57 ? 94.955 -89.700 36.644 1.00 46.92 57 GLU C O 1
ATOM 5977 N N . THR C 1 58 ? 92.877 -90.415 37.050 1.00 48.41 58 THR C N 1
ATOM 5978 C CA . THR C 1 58 ? 93.093 -90.312 38.489 1.00 49.72 58 THR C CA 1
ATOM 5979 C C . THR C 1 58 ? 93.504 -91.671 39.043 1.00 49.50 58 THR C C 1
ATOM 5980 O O . THR C 1 58 ? 92.862 -92.679 38.721 1.00 48.79 58 THR C O 1
ATOM 5984 N N . PRO C 1 59 ? 94.565 -91.744 39.851 1.00 51.66 59 PRO C N 1
ATOM 5985 C CA . PRO C 1 59 ? 94.962 -93.036 40.421 1.00 51.14 59 PRO C CA 1
ATOM 5986 C C . PRO C 1 59 ? 93.829 -93.622 41.240 1.00 51.46 59 PRO C C 1
ATOM 5987 O O . PRO C 1 59 ? 93.118 -92.903 41.948 1.00 49.17 59 PRO C O 1
ATOM 5991 N N . ILE C 1 60 ? 93.644 -94.939 41.106 1.00 50.28 60 ILE C N 1
ATOM 5992 C CA . ILE C 1 60 ? 92.628 -95.632 41.888 1.00 52.87 60 ILE C CA 1
ATOM 5993 C C . ILE C 1 60 ? 92.791 -95.295 43.362 1.00 50.87 60 ILE C C 1
ATOM 5994 O O . ILE C 1 60 ? 93.908 -95.207 43.879 1.00 52.81 60 ILE C O 1
ATOM 5999 N N . GLY C 1 61 ? 91.666 -95.081 44.039 1.00 50.82 61 GLY C N 1
ATOM 6000 C CA . GLY C 1 61 ? 91.660 -94.746 45.439 1.00 48.25 61 GLY C CA 1
ATOM 6001 C C . GLY C 1 61 ? 91.724 -93.266 45.739 1.00 48.46 61 GLY C C 1
ATOM 6002 O O . GLY C 1 61 ? 91.383 -92.860 46.853 1.00 47.05 61 GLY C O 1
ATOM 6003 N N . HIS C 1 62 ? 92.145 -92.446 44.780 1.00 50.88 62 HIS C N 1
ATOM 6004 C CA . HIS C 1 62 ? 92.233 -91.008 44.986 1.00 45.71 62 HIS C CA 1
ATOM 6005 C C . HIS C 1 62 ? 90.903 -90.332 44.666 1.00 42.56 62 HIS C C 1
ATOM 6006 O O . HIS C 1 62 ? 90.125 -90.805 43.833 1.00 43.36 62 HIS C O 1
ATOM 6013 N N . HIS C 1 63 ? 90.652 -89.213 45.337 1.00 37.91 63 HIS C N 1
ATOM 6014 C CA . HIS C 1 63 ? 89.381 -88.519 45.224 1.00 37.26 63 HIS C CA 1
ATOM 6015 C C . HIS C 1 63 ? 89.219 -87.904 43.833 1.00 39.11 63 HIS C C 1
ATOM 6016 O O . HIS C 1 63 ? 90.186 -87.679 43.105 1.00 38.55 63 HIS C O 1
ATOM 6023 N N . MET C 1 64 ? 87.970 -87.633 43.471 1.00 37.62 64 MET C N 1
ATOM 6024 C CA . MET C 1 64 ? 87.667 -87.027 42.180 1.00 37.73 64 MET C CA 1
ATOM 6025 C C . MET C 1 64 ? 87.840 -85.515 42.261 1.00 36.67 64 MET C C 1
ATOM 6026 O O . MET C 1 64 ? 87.346 -84.876 43.193 1.00 33.98 64 MET C O 1
ATOM 6031 N N . GLY C 1 65 ? 88.548 -84.944 41.286 1.00 39.19 65 GLY C N 1
ATOM 6032 C CA . GLY C 1 65 ? 88.730 -83.509 41.259 1.00 31.04 65 GLY C CA 1
ATOM 6033 C C . GLY C 1 65 ? 87.480 -82.798 40.786 1.00 32.49 65 GLY C C 1
ATOM 6034 O O . GLY C 1 65 ? 86.679 -83.328 40.011 1.00 39.24 65 GLY C O 1
ATOM 6035 N N . ALA C 1 66 ? 87.333 -81.559 41.236 1.00 31.74 66 ALA C N 1
ATOM 6036 C CA . ALA C 1 66 ? 86.131 -80.796 40.938 1.00 29.70 66 ALA C CA 1
ATOM 6037 C C . ALA C 1 66 ? 86.326 -79.379 41.434 1.00 31.41 66 ALA C C 1
ATOM 6038 O O . ALA C 1 66 ? 87.006 -79.156 42.445 1.00 30.04 66 ALA C O 1
ATOM 6040 N N . ASP C 1 67 ? 85.706 -78.427 40.739 1.00 26.39 67 ASP C N 1
ATOM 6041 C CA . ASP C 1 67 ? 85.617 -77.083 41.284 1.00 30.81 67 ASP C CA 1
ATOM 6042 C C . ASP C 1 67 ? 84.600 -77.077 42.418 1.00 31.53 67 ASP C C 1
ATOM 6043 O O . ASP C 1 67 ? 83.499 -77.629 42.285 1.00 28.26 67 ASP C O 1
ATOM 6048 N N . SER C 1 68 ? 84.948 -76.419 43.513 1.00 30.71 68 SER C N 1
ATOM 6049 C CA . SER C 1 68 ? 84.077 -76.394 44.675 1.00 28.51 68 SER C CA 1
ATOM 6050 C C . SER C 1 68 ? 84.126 -75.011 45.293 1.00 31.71 68 SER C C 1
ATOM 6051 O O . SER C 1 68 ? 84.972 -74.173 44.946 1.00 26.09 68 SER C O 1
ATOM 6054 N N . ILE C 1 69 ? 83.172 -74.774 46.189 1.00 25.16 69 ILE C N 1
ATOM 6055 C CA . ILE C 1 69 ? 83.129 -73.588 47.029 1.00 25.87 69 ILE C CA 1
ATOM 6056 C C . ILE C 1 69 ? 83.324 -74.088 48.444 1.00 33.48 69 ILE C C 1
ATOM 6057 O O . ILE C 1 69 ? 82.666 -75.052 48.847 1.00 30.63 69 ILE C O 1
ATOM 6062 N N . MET C 1 70 ? 84.246 -73.465 49.176 1.00 31.66 70 MET C N 1
ATOM 6063 C CA . MET C 1 70 ? 84.733 -73.987 50.441 1.00 34.77 70 MET C CA 1
ATOM 6064 C C . MET C 1 70 ? 84.759 -72.872 51.473 1.00 32.68 70 MET C C 1
ATOM 6065 O O . MET C 1 70 ? 84.987 -71.705 51.146 1.00 36.25 70 MET C O 1
ATOM 6070 N N . GLU C 1 71 ? 84.495 -73.235 52.722 1.00 32.65 71 GLU C N 1
ATOM 6071 C CA . GLU C 1 71 ? 84.446 -72.268 53.809 1.00 31.72 71 GLU C CA 1
ATOM 6072 C C . GLU C 1 71 ? 85.646 -72.496 54.713 1.00 29.10 71 GLU C C 1
ATOM 6073 O O . GLU C 1 71 ? 85.949 -73.638 55.059 1.00 29.41 71 GLU C O 1
ATOM 6079 N N . VAL C 1 72 ? 86.334 -71.421 55.091 1.00 30.83 72 VAL C N 1
ATOM 6080 C CA . VAL C 1 72 ? 87.528 -71.579 55.910 1.00 31.32 72 VAL C CA 1
ATOM 6081 C C . VAL C 1 72 ? 87.092 -71.754 57.362 1.00 30.48 72 VAL C C 1
ATOM 6082 O O . VAL C 1 72 ? 86.424 -70.884 57.928 1.00 30.16 72 VAL C O 1
ATOM 6086 N N . VAL C 1 73 ? 87.452 -72.886 57.950 1.00 34.68 73 VAL C N 1
ATOM 6087 C CA . VAL C 1 73 ? 87.106 -73.166 59.333 1.00 39.35 73 VAL C CA 1
ATOM 6088 C C . VAL C 1 73 ? 88.319 -73.119 60.263 1.00 41.79 73 VAL C C 1
ATOM 6089 O O . VAL C 1 73 ? 88.165 -72.774 61.440 1.00 40.42 73 VAL C O 1
ATOM 6093 N N . GLU C 1 74 ? 89.517 -73.446 59.778 1.00 39.78 74 GLU C N 1
ATOM 6094 C CA . GLU C 1 74 ? 90.758 -73.284 60.535 1.00 44.15 74 GLU C CA 1
ATOM 6095 C C . GLU C 1 74 ? 91.766 -72.627 59.595 1.00 42.42 74 GLU C C 1
ATOM 6096 O O . GLU C 1 74 ? 91.724 -72.871 58.387 1.00 36.03 74 GLU C O 1
ATOM 6102 N N . ALA C 1 75 ? 92.636 -71.757 60.119 1.00 35.30 75 ALA C N 1
ATOM 6103 C CA . ALA C 1 75 ? 93.658 -71.116 59.291 1.00 40.45 75 ALA C CA 1
ATOM 6104 C C . ALA C 1 75 ? 94.941 -70.941 60.085 1.00 43.38 75 ALA C C 1
ATOM 6105 O O . ALA C 1 75 ? 94.920 -70.378 61.185 1.00 41.64 75 ALA C O 1
ATOM 6107 N N . GLY C 1 76 ? 96.052 -71.407 59.516 1.00 40.16 76 GLY C N 1
ATOM 6108 C CA . GLY C 1 76 ? 97.365 -71.172 60.069 1.00 41.80 76 GLY C CA 1
ATOM 6109 C C . GLY C 1 76 ? 97.763 -69.710 60.008 1.00 44.54 76 GLY C C 1
ATOM 6110 O O . GLY C 1 76 ? 97.125 -68.889 59.336 1.00 43.49 76 GLY C O 1
ATOM 6111 N N . PRO C 1 77 ? 98.852 -69.359 60.698 1.00 46.31 77 PRO C N 1
ATOM 6112 C CA . PRO C 1 77 ? 99.198 -67.933 60.832 1.00 41.91 77 PRO C CA 1
ATOM 6113 C C . PRO C 1 77 ? 99.596 -67.273 59.516 1.00 45.07 77 PRO C C 1
ATOM 6114 O O . PRO C 1 77 ? 99.403 -66.062 59.356 1.00 42.17 77 PRO C O 1
ATOM 6118 N N . ALA C 1 78 ? 100.124 -68.024 58.556 1.00 43.98 78 ALA C N 1
ATOM 6119 C CA . ALA C 1 78 ? 100.480 -67.461 57.262 1.00 44.11 78 ALA C CA 1
ATOM 6120 C C . ALA C 1 78 ? 99.444 -67.767 56.185 1.00 41.90 78 ALA C C 1
ATOM 6121 O O . ALA C 1 78 ? 99.727 -67.590 54.995 1.00 40.32 78 ALA C O 1
ATOM 6123 N N . ALA C 1 79 ? 98.249 -68.197 56.581 1.00 38.83 79 ALA C N 1
ATOM 6124 C CA . ALA C 1 79 ? 97.237 -68.635 55.627 1.00 39.78 79 ALA C CA 1
ATOM 6125 C C . ALA C 1 79 ? 96.744 -67.473 54.773 1.00 39.53 79 ALA C C 1
ATOM 6126 O O . ALA C 1 79 ? 96.653 -66.334 55.239 1.00 37.80 79 ALA C O 1
ATOM 6128 N N . ALA C 1 80 ? 96.411 -67.769 53.509 1.00 38.31 80 ALA C N 1
ATOM 6129 C CA . ALA C 1 80 ? 95.980 -66.713 52.601 1.00 33.85 80 ALA C CA 1
ATOM 6130 C C . ALA C 1 80 ? 94.581 -66.209 52.920 1.00 34.14 80 ALA C C 1
ATOM 6131 O O . ALA C 1 80 ? 94.250 -65.070 52.576 1.00 36.23 80 ALA C O 1
ATOM 6133 N N . PHE C 1 81 ? 93.726 -67.039 53.518 1.00 29.86 81 PHE C N 1
ATOM 6134 C CA . PHE C 1 81 ? 92.350 -66.639 53.753 1.00 29.95 81 PHE C CA 1
ATOM 6135 C C . PHE C 1 81 ? 92.037 -66.738 55.243 1.00 34.56 81 PHE C C 1
ATOM 6136 O O . PHE C 1 81 ? 92.676 -67.491 55.977 1.00 31.28 81 PHE C O 1
ATOM 6144 N N . ALA C 1 82 ? 91.035 -65.971 55.668 1.00 37.62 82 ALA C N 1
ATOM 6145 C CA . ALA C 1 82 ? 90.625 -65.891 57.065 1.00 36.75 82 ALA C CA 1
ATOM 6146 C C . ALA C 1 82 ? 89.521 -66.894 57.369 1.00 37.42 82 ALA C C 1
ATOM 6147 O O . ALA C 1 82 ? 88.716 -67.244 56.501 1.00 35.09 82 ALA C O 1
ATOM 6149 N N . VAL C 1 83 ? 89.484 -67.348 58.627 1.00 37.11 83 VAL C N 1
ATOM 6150 C CA . VAL C 1 83 ? 88.369 -68.155 59.109 1.00 33.90 83 VAL C CA 1
ATOM 6151 C C . VAL C 1 83 ? 87.066 -67.479 58.724 1.00 34.00 83 VAL C C 1
ATOM 6152 O O . VAL C 1 83 ? 86.927 -66.256 58.820 1.00 36.13 83 VAL C O 1
ATOM 6156 N N . GLY C 1 84 ? 86.111 -68.271 58.237 1.00 31.13 84 GLY C N 1
ATOM 6157 C CA . GLY C 1 84 ? 84.848 -67.718 57.801 1.00 32.64 84 GLY C CA 1
ATOM 6158 C C . GLY C 1 84 ? 84.788 -67.301 56.340 1.00 34.96 84 GLY C C 1
ATOM 6159 O O . GLY C 1 84 ? 83.682 -67.103 55.817 1.00 39.07 84 GLY C O 1
ATOM 6160 N N . ASP C 1 85 ? 85.927 -67.144 55.661 1.00 35.89 85 ASP C N 1
ATOM 6161 C CA . ASP C 1 85 ? 85.885 -66.786 54.240 1.00 35.08 85 ASP C CA 1
ATOM 6162 C C . ASP C 1 85 ? 85.265 -67.902 53.408 1.00 32.89 85 ASP C C 1
ATOM 6163 O O . ASP C 1 85 ? 85.448 -69.086 53.696 1.00 30.80 85 ASP C O 1
ATOM 6168 N N . LEU C 1 86 ? 84.594 -67.508 52.314 1.00 38.02 86 LEU C N 1
ATOM 6169 C CA . LEU C 1 86 ? 84.171 -68.428 51.255 1.00 34.44 86 LEU C CA 1
ATOM 6170 C C . LEU C 1 86 ? 85.158 -68.355 50.093 1.00 30.89 86 LEU C C 1
ATOM 6171 O O . LEU C 1 86 ? 85.523 -67.263 49.648 1.00 31.08 86 LEU C O 1
ATOM 6176 N N . VAL C 1 87 ? 85.598 -69.519 49.624 1.00 31.79 87 VAL C N 1
ATOM 6177 C CA . VAL C 1 87 ? 86.713 -69.649 48.695 1.00 30.83 87 VAL C CA 1
ATOM 6178 C C . VAL C 1 87 ? 86.272 -70.589 47.582 1.00 34.05 87 VAL C C 1
ATOM 6179 O O . VAL C 1 87 ? 85.494 -71.520 47.822 1.00 34.02 87 VAL C O 1
ATOM 6183 N N . GLN C 1 88 ? 86.731 -70.322 46.359 1.00 28.87 88 GLN C N 1
ATOM 6184 C CA . GLN C 1 88 ? 86.462 -71.185 45.220 1.00 29.95 88 GLN C CA 1
ATOM 6185 C C . GLN C 1 88 ? 87.787 -71.749 44.732 1.00 27.10 88 GLN C C 1
ATOM 6186 O O . GLN C 1 88 ? 88.746 -71.000 44.514 1.00 26.46 88 GLN C O 1
ATOM 6192 N N . GLY C 1 89 ? 87.852 -73.067 44.624 1.00 25.84 89 GLY C N 1
ATOM 6193 C CA . GLY C 1 89 ? 89.059 -73.729 44.169 1.00 28.73 89 GLY C CA 1
ATOM 6194 C C . GLY C 1 89 ? 88.758 -75.164 43.785 1.00 28.95 89 GLY C C 1
ATOM 6195 O O . GLY C 1 89 ? 87.646 -75.663 43.975 1.00 31.54 89 GLY C O 1
ATOM 6196 N N . PHE C 1 90 ? 89.777 -75.836 43.256 1.00 26.14 90 PHE C N 1
ATOM 6197 C CA . PHE C 1 90 ? 89.624 -77.201 42.756 1.00 34.77 90 PHE C CA 1
ATOM 6198 C C . PHE C 1 90 ? 89.688 -78.198 43.917 1.00 30.05 90 PHE C C 1
ATOM 6199 O O . PHE C 1 90 ? 90.534 -79.090 43.968 1.00 31.51 90 PHE C O 1
ATOM 6207 N N . GLY C 1 91 ? 88.722 -78.052 44.831 1.00 33.08 91 GLY C N 1
ATOM 6208 C CA . GLY C 1 91 ? 88.759 -78.783 46.092 1.00 32.02 91 GLY C CA 1
ATOM 6209 C C . GLY C 1 91 ? 88.374 -80.244 45.974 1.00 35.41 91 GLY C C 1
ATOM 6210 O O . GLY C 1 91 ? 88.838 -81.075 46.764 1.00 33.80 91 GLY C O 1
ATOM 6211 N N . GLY C 1 92 ? 87.520 -80.582 45.005 1.00 30.41 92 GLY C N 1
ATOM 6212 C CA . GLY C 1 92 ? 87.185 -81.973 44.780 1.00 33.76 92 GLY C CA 1
ATOM 6213 C C . GLY C 1 92 ? 85.968 -82.440 45.555 1.00 28.68 92 GLY C C 1
ATOM 6214 O O . GLY C 1 92 ? 85.348 -81.715 46.333 1.00 30.97 92 GLY C O 1
ATOM 6215 N N . TRP C 1 93 ? 85.619 -83.699 45.316 1.00 29.97 93 TRP C N 1
ATOM 6216 C CA . TRP C 1 93 ? 84.442 -84.305 45.927 1.00 31.53 93 TRP C CA 1
ATOM 6217 C C . TRP C 1 93 ? 84.852 -84.828 47.299 1.00 28.49 93 TRP C C 1
ATOM 6218 O O . TRP C 1 93 ? 85.079 -86.022 47.493 1.00 30.52 93 TRP C O 1
ATOM 6229 N N . ARG C 1 94 ? 84.976 -83.906 48.251 1.00 30.94 94 ARG C N 1
ATOM 6230 C CA . ARG C 1 94 ? 85.349 -84.231 49.624 1.00 33.07 94 ARG C CA 1
ATOM 6231 C C . ARG C 1 94 ? 84.611 -83.294 50.557 1.00 33.30 94 ARG C C 1
ATOM 6232 O O . ARG C 1 94 ? 84.420 -82.119 50.240 1.00 31.02 94 ARG C O 1
ATOM 6240 N N . THR C 1 95 ? 84.258 -83.786 51.749 1.00 34.09 95 THR C N 1
ATOM 6241 C CA . THR C 1 95 ? 83.558 -82.898 52.664 1.00 31.80 95 THR C CA 1
ATOM 6242 C C . THR C 1 95 ? 84.491 -81.839 53.222 1.00 31.00 95 THR C C 1
ATOM 6243 O O . THR C 1 95 ? 84.044 -80.732 53.549 1.00 34.48 95 THR C O 1
ATOM 6247 N N . HIS C 1 96 ? 85.787 -82.142 53.305 1.00 34.53 96 HIS C N 1
ATOM 6248 C CA . HIS C 1 96 ? 86.770 -81.240 53.887 1.00 32.21 96 HIS C CA 1
ATOM 6249 C C . HIS C 1 96 ? 88.074 -81.338 53.115 1.00 35.12 96 HIS C C 1
ATOM 6250 O O . HIS C 1 96 ? 88.385 -82.377 52.527 1.00 35.12 96 HIS C O 1
ATOM 6257 N N . VAL C 1 97 ? 88.841 -80.245 53.140 1.00 32.88 97 VAL C N 1
ATOM 6258 C CA . VAL C 1 97 ? 90.086 -80.126 52.382 1.00 38.12 97 VAL C CA 1
ATOM 6259 C C . VAL C 1 97 ? 91.108 -79.367 53.225 1.00 33.04 97 VAL C C 1
ATOM 6260 O O . VAL C 1 97 ? 90.780 -78.333 53.815 1.00 34.77 97 VAL C O 1
ATOM 6264 N N . VAL C 1 98 ? 92.348 -79.863 53.271 1.00 37.21 98 VAL C N 1
ATOM 6265 C CA . VAL C 1 98 ? 93.476 -79.137 53.867 1.00 36.94 98 VAL C CA 1
ATOM 6266 C C . VAL C 1 98 ? 94.373 -78.655 52.724 1.00 33.96 98 VAL C C 1
ATOM 6267 O O . VAL C 1 98 ? 94.934 -79.470 51.986 1.00 37.56 98 VAL C O 1
ATOM 6271 N N . HIS C 1 99 ? 94.510 -77.337 52.581 1.00 31.89 99 HIS C N 1
ATOM 6272 C CA . HIS C 1 99 ? 95.231 -76.765 51.448 1.00 32.69 99 HIS C CA 1
ATOM 6273 C C . HIS C 1 99 ? 95.687 -75.353 51.804 1.00 33.47 99 HIS C C 1
ATOM 6274 O O . HIS C 1 99 ? 95.089 -74.696 52.671 1.00 37.76 99 HIS C O 1
ATOM 6281 N N . ASN C 1 100 ? 96.761 -74.894 51.140 1.00 30.07 100 ASN C N 1
ATOM 6282 C CA . ASN C 1 100 ? 97.199 -73.505 51.250 1.00 31.93 100 ASN C CA 1
ATOM 6283 C C . ASN C 1 100 ? 96.618 -72.602 50.165 1.00 35.66 100 ASN C C 1
ATOM 6284 O O . ASN C 1 100 ? 96.762 -71.372 50.252 1.00 29.17 100 ASN C O 1
ATOM 6289 N N . GLY C 1 101 ? 95.943 -73.169 49.162 1.00 32.33 101 GLY C N 1
ATOM 6290 C CA . GLY C 1 101 ? 95.298 -72.375 48.144 1.00 31.84 101 GLY C CA 1
ATOM 6291 C C . GLY C 1 101 ? 96.168 -72.076 46.941 1.00 33.41 101 GLY C C 1
ATOM 6292 O O . GLY C 1 101 ? 95.725 -71.351 46.041 1.00 31.30 101 GLY C O 1
ATOM 6293 N N . ALA C 1 102 ? 97.374 -72.636 46.887 1.00 34.86 102 ALA C N 1
ATOM 6294 C CA . ALA C 1 102 ? 98.332 -72.351 45.824 1.00 34.70 102 ALA C CA 1
ATOM 6295 C C . ALA C 1 102 ? 98.000 -73.100 44.532 1.00 35.47 102 ALA C C 1
ATOM 6296 O O . ALA C 1 102 ? 97.382 -74.170 44.550 1.00 30.98 102 ALA C O 1
ATOM 6298 N N . GLU C 1 103 ? 98.453 -72.550 43.400 1.00 31.68 103 GLU C N 1
ATOM 6299 C CA . GLU C 1 103 ? 98.368 -73.309 42.160 1.00 32.29 103 GLU C CA 1
ATOM 6300 C C . GLU C 1 103 ? 99.098 -74.631 42.320 1.00 36.36 103 GLU C C 1
ATOM 6301 O O . GLU C 1 103 ? 100.013 -74.767 43.140 1.00 34.70 103 GLU C O 1
ATOM 6307 N N . GLU C 1 104 ? 98.691 -75.602 41.514 1.00 31.73 104 GLU C N 1
ATOM 6308 C CA . GLU C 1 104 ? 99.212 -76.963 41.565 1.00 38.25 104 GLU C CA 1
ATOM 6309 C C . GLU C 1 104 ? 99.625 -77.388 40.168 1.00 40.02 104 GLU C C 1
ATOM 6310 O O . GLU C 1 104 ? 98.794 -77.395 39.249 1.00 39.47 104 GLU C O 1
ATOM 6316 N N . LEU C 1 105 ? 100.898 -77.752 40.006 1.00 39.08 105 LEU C N 1
ATOM 6317 C CA . LEU C 1 105 ? 101.363 -78.340 38.755 1.00 42.93 105 LEU C CA 1
ATOM 6318 C C . LEU C 1 105 ? 101.069 -79.834 38.741 1.00 46.03 105 LEU C C 1
ATOM 6319 O O . LEU C 1 105 ? 101.313 -80.537 39.724 1.00 43.27 105 LEU C O 1
ATOM 6324 N N . TRP C 1 106 ? 100.545 -80.317 37.610 1.00 46.68 106 TRP C N 1
ATOM 6325 C CA . TRP C 1 106 ? 100.030 -81.678 37.482 1.00 45.60 106 TRP C CA 1
ATOM 6326 C C . TRP C 1 106 ? 100.465 -82.220 36.130 1.00 48.79 106 TRP C C 1
ATOM 6327 O O . TRP C 1 106 ? 100.036 -81.698 35.098 1.00 47.14 106 TRP C O 1
ATOM 6338 N N . THR C 1 107 ? 101.307 -83.264 36.124 1.00 46.56 107 THR C N 1
ATOM 6339 C CA . THR C 1 107 ? 101.989 -83.679 34.903 1.00 52.66 107 THR C CA 1
ATOM 6340 C C . THR C 1 107 ? 101.697 -85.095 34.427 1.00 56.01 107 THR C C 1
ATOM 6341 O O . THR C 1 107 ? 102.175 -85.464 33.348 1.00 54.26 107 THR C O 1
ATOM 6345 N N . THR C 1 108 ? 100.947 -85.897 35.172 1.00 51.69 108 THR C N 1
ATOM 6346 C CA . THR C 1 108 ? 100.788 -87.291 34.774 1.00 56.23 108 THR C CA 1
ATOM 6347 C C . THR C 1 108 ? 99.737 -87.491 33.685 1.00 56.81 108 THR C C 1
ATOM 6348 O O . THR C 1 108 ? 99.589 -88.616 33.193 1.00 57.64 108 THR C O 1
ATOM 6352 N N . GLY C 1 109 ? 99.023 -86.445 33.280 1.00 54.43 109 GLY C N 1
ATOM 6353 C CA . GLY C 1 109 ? 98.071 -86.554 32.198 1.00 52.42 109 GLY C CA 1
ATOM 6354 C C . GLY C 1 109 ? 98.728 -86.402 30.838 1.00 50.72 109 GLY C C 1
ATOM 6355 O O . GLY C 1 109 ? 99.952 -86.352 30.697 1.00 51.70 109 GLY C O 1
ATOM 6356 N N . ILE C 1 110 ? 97.873 -86.327 29.813 1.00 50.58 110 ILE C N 1
ATOM 6357 C CA . ILE C 1 110 ? 98.335 -86.233 28.425 1.00 45.81 110 ILE C CA 1
ATOM 6358 C C . ILE C 1 110 ? 99.250 -85.032 28.253 1.00 45.69 110 ILE C C 1
ATOM 6359 O O . ILE C 1 110 ? 100.366 -85.138 27.733 1.00 41.70 110 ILE C O 1
ATOM 6364 N N . PHE C 1 111 ? 98.774 -83.867 28.660 1.00 44.42 111 PHE C N 1
ATOM 6365 C CA . PHE C 1 111 ? 99.554 -82.645 28.683 1.00 41.08 111 PHE C CA 1
ATOM 6366 C C . PHE C 1 111 ? 99.693 -82.167 30.117 1.00 40.65 111 PHE C C 1
ATOM 6367 O O . PHE C 1 111 ? 98.887 -82.532 30.980 1.00 40.08 111 PHE C O 1
ATOM 6375 N N . PRO C 1 112 ? 100.715 -81.374 30.414 1.00 40.71 112 PRO C N 1
ATOM 6376 C CA . PRO C 1 112 ? 100.835 -80.804 31.759 1.00 38.45 112 PRO C CA 1
ATOM 6377 C C . PRO C 1 112 ? 99.724 -79.800 32.020 1.00 39.09 112 PRO C C 1
ATOM 6378 O O . PRO C 1 112 ? 99.168 -79.205 31.092 1.00 34.65 112 PRO C O 1
ATOM 6382 N N . MET C 1 113 ? 99.403 -79.626 33.306 1.00 35.88 113 MET C N 1
ATOM 6383 C CA . MET C 1 113 ? 98.335 -78.744 33.763 1.00 37.83 113 MET C CA 1
ATOM 6384 C C . MET C 1 113 ? 98.761 -77.980 35.007 1.00 37.80 113 MET C C 1
ATOM 6385 O O . MET C 1 113 ? 99.517 -78.492 35.835 1.00 36.08 113 MET C O 1
ATOM 6390 N N . VAL C 1 114 ? 98.226 -76.768 35.151 1.00 36.59 114 VAL C N 1
ATOM 6391 C CA . VAL C 1 114 ? 98.363 -75.974 36.370 1.00 36.71 114 VAL C CA 1
ATOM 6392 C C . VAL C 1 114 ? 96.953 -75.689 36.884 1.00 36.09 114 VAL C C 1
ATOM 6393 O O . VAL C 1 114 ? 96.237 -74.846 36.323 1.00 42.31 114 VAL C O 1
ATOM 6397 N N . PHE C 1 115 ? 96.534 -76.402 37.923 1.00 34.31 115 PHE C N 1
ATOM 6398 C CA . PHE C 1 115 ? 95.267 -76.092 38.577 1.00 35.13 115 PHE C CA 1
ATOM 6399 C C . PHE C 1 115 ? 95.332 -74.685 39.164 1.00 30.67 115 PHE C C 1
ATOM 6400 O O . PHE C 1 115 ? 96.321 -74.348 39.838 1.00 30.28 115 PHE C O 1
ATOM 6408 N N . PRO C 1 116 ? 94.327 -73.841 38.932 1.00 28.22 116 PRO C N 1
ATOM 6409 C CA . PRO C 1 116 ? 94.405 -72.451 39.391 1.00 30.68 116 PRO C CA 1
ATOM 6410 C C . PRO C 1 116 ? 94.506 -72.362 40.910 1.00 30.26 116 PRO C C 1
ATOM 6411 O O . PRO C 1 116 ? 94.120 -73.270 41.641 1.00 30.54 116 PRO C O 1
ATOM 6415 N N . ALA C 1 117 ? 95.049 -71.247 41.376 1.00 30.96 117 ALA C N 1
ATOM 6416 C CA . ALA C 1 117 ? 95.047 -70.967 42.805 1.00 32.05 117 ALA C CA 1
ATOM 6417 C C . ALA C 1 117 ? 93.617 -70.743 43.289 1.00 35.24 117 ALA C C 1
ATOM 6418 O O . ALA C 1 117 ? 92.773 -70.210 42.560 1.00 30.47 117 ALA C O 1
ATOM 6420 N N . TYR C 1 118 ? 93.343 -71.155 44.529 1.00 28.89 118 TYR C N 1
ATOM 6421 C CA . TYR C 1 118 ? 92.061 -70.836 45.155 1.00 26.71 118 TYR C CA 1
ATOM 6422 C C . TYR C 1 118 ? 91.860 -69.330 45.171 1.00 25.85 118 TYR C C 1
ATOM 6423 O O . TYR C 1 118 ? 92.821 -68.559 45.177 1.00 26.50 118 TYR C O 1
ATOM 6432 N N . ARG C 1 119 ? 90.600 -68.907 45.196 1.00 28.67 119 ARG C N 1
ATOM 6433 C CA . ARG C 1 119 ? 90.258 -67.492 45.175 1.00 30.44 119 ARG C CA 1
ATOM 6434 C C . ARG C 1 119 ? 89.169 -67.202 46.190 1.00 28.94 119 ARG C C 1
ATOM 6435 O O . ARG C 1 119 ? 88.254 -68.006 46.387 1.00 30.63 119 ARG C O 1
ATOM 6443 N N . ARG C 1 120 ? 89.245 -66.032 46.800 1.00 32.73 120 ARG C N 1
ATOM 6444 C CA . ARG C 1 120 ? 88.250 -65.651 47.788 1.00 34.25 120 ARG C CA 1
ATOM 6445 C C . ARG C 1 120 ? 87.030 -65.062 47.099 1.00 36.79 120 ARG C C 1
ATOM 6446 O O . ARG C 1 120 ? 87.156 -64.279 46.157 1.00 29.44 120 ARG C O 1
ATOM 6454 N N . LEU C 1 121 ? 85.844 -65.444 47.566 1.00 32.85 121 LEU C N 1
ATOM 6455 C CA . LEU C 1 121 ? 84.602 -64.854 47.079 1.00 31.05 121 LEU C CA 1
ATOM 6456 C C . LEU C 1 121 ? 84.252 -63.641 47.938 1.00 40.33 121 LEU C C 1
ATOM 6457 O O . LEU C 1 121 ? 84.146 -63.760 49.165 1.00 41.71 121 LEU C O 1
ATOM 6462 N N . ASP C 1 122 ? 84.062 -62.489 47.303 1.00 39.46 122 ASP C N 1
ATOM 6463 C CA . ASP C 1 122 ? 83.598 -61.295 48.006 1.00 41.00 122 ASP C CA 1
ATOM 6464 C C . ASP C 1 122 ? 82.218 -61.560 48.591 1.00 41.93 122 ASP C C 1
ATOM 6465 O O . ASP C 1 122 ? 81.307 -61.943 47.846 1.00 39.39 122 ASP C O 1
ATOM 6470 N N . PRO C 1 123 ? 82.011 -61.363 49.902 1.00 48.42 123 PRO C N 1
ATOM 6471 C CA . PRO C 1 123 ? 80.682 -61.644 50.470 1.00 40.95 123 PRO C CA 1
ATOM 6472 C C . PRO C 1 123 ? 79.577 -60.817 49.836 1.00 44.86 123 PRO C C 1
ATOM 6473 O O . PRO C 1 123 ? 78.471 -61.328 49.611 1.00 47.42 123 PRO C O 1
ATOM 6477 N N . SER C 1 124 ? 79.850 -59.561 49.499 1.00 39.87 124 SER C N 1
ATOM 6478 C CA . SER C 1 124 ? 78.801 -58.706 48.957 1.00 43.87 124 SER C CA 1
ATOM 6479 C C . SER C 1 124 ? 78.511 -58.965 47.482 1.00 44.77 124 SER C C 1
ATOM 6480 O O . SER C 1 124 ? 77.688 -58.255 46.898 1.00 46.40 124 SER C O 1
ATOM 6483 N N . TRP C 1 125 ? 79.166 -59.947 46.862 1.00 40.78 125 TRP C N 1
ATOM 6484 C CA . TRP C 1 125 ? 78.822 -60.296 45.489 1.00 42.65 125 TRP C CA 1
ATOM 6485 C C . TRP C 1 125 ? 77.438 -60.933 45.394 1.00 41.93 125 TRP C C 1
ATOM 6486 O O . TRP C 1 125 ? 76.732 -60.713 44.402 1.00 43.27 125 TRP C O 1
ATOM 6497 N N . TYR C 1 126 ? 77.023 -61.691 46.416 1.00 38.55 126 TYR C N 1
ATOM 6498 C CA . TYR C 1 126 ? 75.972 -62.694 46.286 1.00 38.15 126 TYR C CA 1
ATOM 6499 C C . TYR C 1 126 ? 74.805 -62.438 47.231 1.00 45.21 126 TYR C C 1
ATOM 6500 O O . TYR C 1 126 ? 74.936 -61.769 48.259 1.00 43.09 126 TYR C O 1
ATOM 6509 N N . GLY C 1 127 ? 73.660 -63.003 46.870 1.00 43.74 127 GLY C N 1
ATOM 6510 C CA . GLY C 1 127 ? 72.441 -62.737 47.608 1.00 48.89 127 GLY C CA 1
ATOM 6511 C C . GLY C 1 127 ? 71.279 -63.510 47.032 1.00 48.78 127 GLY C C 1
ATOM 6512 O O . GLY C 1 127 ? 71.466 -64.522 46.355 1.00 46.27 127 GLY C O 1
ATOM 6513 N N . GLU C 1 128 ? 70.069 -63.008 47.289 1.00 53.05 128 GLU C N 1
ATOM 6514 C CA . GLU C 1 128 ? 68.862 -63.756 46.945 1.00 49.38 128 GLU C CA 1
ATOM 6515 C C . GLU C 1 128 ? 68.720 -63.944 45.439 1.00 52.54 128 GLU C C 1
ATOM 6516 O O . GLU C 1 128 ? 68.503 -65.063 44.956 1.00 46.51 128 GLU C O 1
ATOM 6522 N N . ARG C 1 129 ? 68.807 -62.856 44.677 1.00 47.65 129 ARG C N 1
ATOM 6523 C CA . ARG C 1 129 ? 68.652 -62.976 43.236 1.00 51.50 129 ARG C CA 1
ATOM 6524 C C . ARG C 1 129 ? 69.923 -63.450 42.546 1.00 48.73 129 ARG C C 1
ATOM 6525 O O . ARG C 1 129 ? 69.900 -63.680 41.331 1.00 52.63 129 ARG C O 1
ATOM 6533 N N . LEU C 1 130 ? 71.023 -63.600 43.279 1.00 46.12 130 LEU C N 1
ATOM 6534 C CA . LEU C 1 130 ? 72.280 -64.089 42.709 1.00 43.18 130 LEU C CA 1
ATOM 6535 C C . LEU C 1 130 ? 73.015 -64.877 43.781 1.00 36.66 130 LEU C C 1
ATOM 6536 O O . LEU C 1 130 ? 73.981 -64.397 44.382 1.00 31.35 130 LEU C O 1
ATOM 6541 N N . PRO C 1 131 ? 72.584 -66.108 44.042 1.00 36.83 131 PRO C N 1
ATOM 6542 C CA . PRO C 1 131 ? 73.132 -66.860 45.174 1.00 35.96 131 PRO C CA 1
ATOM 6543 C C . PRO C 1 131 ? 74.597 -67.207 44.993 1.00 37.13 131 PRO C C 1
ATOM 6544 O O . PRO C 1 131 ? 75.128 -67.262 43.881 1.00 31.97 131 PRO C O 1
ATOM 6548 N N . VAL C 1 132 ? 75.238 -67.458 46.135 1.00 30.76 132 VAL C N 1
ATOM 6549 C CA . VAL C 1 132 ? 76.641 -67.881 46.179 1.00 34.91 132 VAL C CA 1
ATOM 6550 C C . VAL C 1 132 ? 76.925 -69.069 45.265 1.00 34.79 132 VAL C C 1
ATOM 6551 O O . VAL C 1 132 ? 78.014 -69.161 44.677 1.00 32.50 132 VAL C O 1
ATOM 6555 N N . SER C 1 133 ? 75.971 -69.994 45.114 1.00 28.05 133 SER C N 1
ATOM 6556 C CA . SER C 1 133 ? 76.252 -71.161 44.289 1.00 31.62 133 SER C CA 1
ATOM 6557 C C . SER C 1 133 ? 76.606 -70.772 42.854 1.00 26.88 133 SER C C 1
ATOM 6558 O O . SER C 1 133 ? 77.251 -71.557 42.157 1.00 30.59 133 SER C O 1
ATOM 6561 N N . THR C 1 134 ? 76.244 -69.569 42.414 1.00 30.70 134 THR C N 1
ATOM 6562 C CA . THR C 1 134 ? 76.575 -69.191 41.044 1.00 32.14 134 THR C CA 1
ATOM 6563 C C . THR C 1 134 ? 78.063 -68.949 40.857 1.00 32.40 134 THR C C 1
ATOM 6564 O O . THR C 1 134 ? 78.509 -68.783 39.713 1.00 29.48 134 THR C O 1
ATOM 6568 N N . ALA C 1 135 ? 78.843 -68.932 41.942 1.00 26.56 135 ALA C N 1
ATOM 6569 C CA . ALA C 1 135 ? 80.289 -68.860 41.801 1.00 30.09 135 ALA C CA 1
ATOM 6570 C C . ALA C 1 135 ? 80.882 -70.098 41.128 1.00 29.09 135 ALA C C 1
ATOM 6571 O O . ALA C 1 135 ? 82.073 -70.093 40.807 1.00 30.28 135 ALA C O 1
ATOM 6573 N N . LEU C 1 136 ? 80.101 -71.164 40.937 1.00 29.54 136 LEU C N 1
ATOM 6574 C CA . LEU C 1 136 ? 80.510 -72.306 40.128 1.00 23.53 136 LEU C CA 1
ATOM 6575 C C . LEU C 1 136 ? 79.808 -72.306 38.778 1.00 26.75 136 LEU C C 1
ATOM 6576 O O . LEU C 1 136 ? 79.947 -73.263 38.014 1.00 27.20 136 LEU C O 1
ATOM 6581 N N . GLY C 1 137 ? 79.042 -71.267 38.489 1.00 27.11 137 GLY C N 1
ATOM 6582 C CA . GLY C 1 137 ? 78.261 -71.197 37.270 1.00 31.98 137 GLY C CA 1
ATOM 6583 C C . GLY C 1 137 ? 78.431 -69.862 36.578 1.00 29.62 137 GLY C C 1
ATOM 6584 O O . GLY C 1 137 ? 79.558 -69.474 36.242 1.00 27.46 137 GLY C O 1
ATOM 6585 N N . ILE C 1 138 ? 77.321 -69.139 36.384 1.00 24.05 138 ILE C N 1
ATOM 6586 C CA . ILE C 1 138 ? 77.349 -67.916 35.594 1.00 25.14 138 ILE C CA 1
ATOM 6587 C C . ILE C 1 138 ? 78.267 -66.855 36.195 1.00 30.89 138 ILE C C 1
ATOM 6588 O O . ILE C 1 138 ? 78.793 -66.001 35.467 1.00 30.40 138 ILE C O 1
ATOM 6593 N N . MET C 1 139 ? 78.505 -66.895 37.501 1.00 29.65 139 MET C N 1
ATOM 6594 C CA . MET C 1 139 ? 79.389 -65.931 38.130 1.00 28.45 139 MET C CA 1
ATOM 6595 C C . MET C 1 139 ? 80.786 -66.483 38.366 1.00 28.06 139 MET C C 1
ATOM 6596 O O . MET C 1 139 ? 81.588 -65.835 39.039 1.00 30.88 139 MET C O 1
ATOM 6601 N N . GLY C 1 140 ? 81.095 -67.662 37.835 1.00 25.47 140 GLY C N 1
ATOM 6602 C CA . GLY C 1 140 ? 82.412 -68.230 38.023 1.00 26.59 140 GLY C CA 1
ATOM 6603 C C . GLY C 1 140 ? 83.078 -68.498 36.698 1.00 27.14 140 GLY C C 1
ATOM 6604 O O . GLY C 1 140 ? 82.846 -67.748 35.743 1.00 26.50 140 GLY C O 1
ATOM 6605 N N . ALA C 1 141 ? 83.894 -69.555 36.619 1.00 27.62 141 ALA C N 1
ATOM 6606 C CA . ALA C 1 141 ? 84.597 -69.850 35.367 1.00 30.31 141 ALA C CA 1
ATOM 6607 C C . ALA C 1 141 ? 83.659 -70.073 34.188 1.00 29.20 141 ALA C C 1
ATOM 6608 O O . ALA C 1 141 ? 83.936 -69.528 33.104 1.00 31.40 141 ALA C O 1
ATOM 6610 N N . PRO C 1 142 ? 82.588 -70.881 34.282 1.00 29.25 142 PRO C N 1
ATOM 6611 C CA . PRO C 1 142 ? 81.673 -70.983 33.128 1.00 27.19 142 PRO C CA 1
ATOM 6612 C C . PRO C 1 142 ? 81.179 -69.638 32.625 1.00 27.97 142 PRO C C 1
ATOM 6613 O O . PRO C 1 142 ? 81.201 -69.377 31.413 1.00 31.03 142 PRO C O 1
ATOM 6617 N N . GLY C 1 143 ? 80.730 -68.771 33.528 1.00 25.73 143 GLY C N 1
ATOM 6618 C CA . GLY C 1 143 ? 80.207 -67.487 33.097 1.00 24.44 143 GLY C CA 1
ATOM 6619 C C . GLY C 1 143 ? 81.300 -66.587 32.565 1.00 26.87 143 GLY C C 1
ATOM 6620 O O . GLY C 1 143 ? 81.110 -65.880 31.566 1.00 26.89 143 GLY C O 1
ATOM 6621 N N . MET C 1 144 ? 82.477 -66.625 33.193 1.00 24.78 144 MET C N 1
ATOM 6622 C CA . MET C 1 144 ? 83.590 -65.841 32.660 1.00 25.92 144 MET C CA 1
ATOM 6623 C C . MET C 1 144 ? 84.066 -66.369 31.306 1.00 25.05 144 MET C C 1
ATOM 6624 O O . MET C 1 144 ? 84.596 -65.595 30.502 1.00 27.35 144 MET C O 1
ATOM 6629 N N . THR C 1 145 ? 83.911 -67.670 31.042 1.00 25.49 145 THR C N 1
ATOM 6630 C CA . THR C 1 145 ? 84.294 -68.185 29.733 1.00 28.27 145 THR C CA 1
ATOM 6631 C C . THR C 1 145 ? 83.539 -67.443 28.642 1.00 25.47 145 THR C C 1
ATOM 6632 O O . THR C 1 145 ? 84.135 -66.994 27.654 1.00 30.81 145 THR C O 1
ATOM 6636 N N . ALA C 1 146 ? 82.232 -67.248 28.836 1.00 22.99 146 ALA C N 1
ATOM 6637 C CA . ALA C 1 146 ? 81.433 -66.523 27.851 1.00 25.92 146 ALA C CA 1
ATOM 6638 C C . ALA C 1 146 ? 81.624 -65.018 27.975 1.00 28.32 146 ALA C C 1
ATOM 6639 O O . ALA C 1 146 ? 81.912 -64.337 26.989 1.00 26.61 146 ALA C O 1
ATOM 6641 N N . TRP C 1 147 ? 81.492 -64.479 29.190 1.00 26.74 147 TRP C N 1
ATOM 6642 C CA . TRP C 1 147 ? 81.459 -63.027 29.345 1.00 24.26 147 TRP C CA 1
ATOM 6643 C C . TRP C 1 147 ? 82.832 -62.410 29.096 1.00 25.08 147 TRP C C 1
ATOM 6644 O O . TRP C 1 147 ? 82.946 -61.349 28.474 1.00 27.77 147 TRP C O 1
ATOM 6655 N N . GLY C 1 148 ? 83.888 -63.046 29.581 1.00 22.19 148 GLY C N 1
ATOM 6656 C CA . GLY C 1 148 ? 85.217 -62.548 29.261 1.00 25.33 148 GLY C CA 1
ATOM 6657 C C . GLY C 1 148 ? 85.489 -62.569 27.763 1.00 28.84 148 GLY C C 1
ATOM 6658 O O . GLY C 1 148 ? 86.061 -61.629 27.203 1.00 28.03 148 GLY C O 1
ATOM 6659 N N . THR C 1 149 ? 85.069 -63.629 27.088 1.00 26.34 149 THR C N 1
ATOM 6660 C CA . THR C 1 149 ? 85.329 -63.699 25.650 1.00 23.89 149 THR C CA 1
ATOM 6661 C C . THR C 1 149 ? 84.621 -62.569 24.912 1.00 25.87 149 THR C C 1
ATOM 6662 O O . THR C 1 149 ? 85.239 -61.853 24.114 1.00 27.34 149 THR C O 1
ATOM 6666 N N . LEU C 1 150 ? 83.329 -62.371 25.199 1.00 26.91 150 LEU C N 1
ATOM 6667 C CA . LEU C 1 150 ? 82.547 -61.339 24.511 1.00 27.25 150 LEU C CA 1
ATOM 6668 C C . LEU C 1 150 ? 83.094 -59.944 24.778 1.00 29.71 150 LEU C C 1
ATOM 6669 O O . LEU C 1 150 ? 83.136 -59.100 23.874 1.00 29.35 150 LEU C O 1
ATOM 6674 N N . THR C 1 151 ? 83.498 -59.663 26.015 1.00 27.79 151 THR C N 1
ATOM 6675 C CA . THR C 1 151 ? 83.917 -58.308 26.331 1.00 26.40 151 THR C CA 1
ATOM 6676 C C . THR C 1 151 ? 85.384 -58.062 26.041 1.00 28.65 151 THR C C 1
ATOM 6677 O O . THR C 1 151 ? 85.770 -56.915 25.827 1.00 31.38 151 THR C O 1
ATOM 6681 N N . ARG C 1 152 ? 86.212 -59.094 26.065 1.00 27.64 152 ARG C N 1
ATOM 6682 C CA . ARG C 1 152 ? 87.647 -58.912 25.963 1.00 25.57 152 ARG C CA 1
ATOM 6683 C C . ARG C 1 152 ? 88.218 -59.374 24.629 1.00 29.18 152 ARG C C 1
ATOM 6684 O O . ARG C 1 152 ? 89.385 -59.099 24.358 1.00 27.71 152 ARG C O 1
ATOM 6692 N N . PHE C 1 153 ? 87.447 -60.078 23.806 1.00 28.89 153 PHE C N 1
ATOM 6693 C CA . PHE C 1 153 ? 88.021 -60.586 22.565 1.00 24.83 153 PHE C CA 1
ATOM 6694 C C . PHE C 1 153 ? 87.097 -60.568 21.356 1.00 28.60 153 PHE C C 1
ATOM 6695 O O . PHE C 1 153 ? 87.527 -60.165 20.274 1.00 29.76 153 PHE C O 1
ATOM 6703 N N . LEU C 1 154 ? 85.852 -61.041 21.490 1.00 26.99 154 LEU C N 1
ATOM 6704 C CA . LEU C 1 154 ? 85.122 -61.456 20.291 1.00 26.02 154 LEU C CA 1
ATOM 6705 C C . LEU C 1 154 ? 84.680 -60.284 19.421 1.00 29.41 154 LEU C C 1
ATOM 6706 O O . LEU C 1 154 ? 84.521 -60.468 18.203 1.00 26.81 154 LEU C O 1
ATOM 6711 N N . GLU C 1 155 ? 84.512 -59.093 19.996 1.00 27.61 155 GLU C N 1
ATOM 6712 C CA . GLU C 1 155 ? 84.149 -57.889 19.248 1.00 28.64 155 GLU C CA 1
ATOM 6713 C C . GLU C 1 155 ? 82.940 -58.140 18.351 1.00 30.17 155 GLU C C 1
ATOM 6714 O O . GLU C 1 155 ? 82.993 -57.992 17.132 1.00 30.28 155 GLU C O 1
ATOM 6720 N N . VAL C 1 156 ? 81.834 -58.541 18.971 1.00 29.11 156 VAL C N 1
ATOM 6721 C CA . VAL C 1 156 ? 80.604 -58.705 18.200 1.00 29.96 156 VAL C CA 1
ATOM 6722 C C . VAL C 1 156 ? 80.092 -57.331 17.790 1.00 34.09 156 VAL C C 1
ATOM 6723 O O . VAL C 1 156 ? 79.872 -56.460 18.639 1.00 30.02 156 VAL C O 1
ATOM 6727 N N . ARG C 1 157 ? 79.909 -57.122 16.441 1.00 29.76 157 ARG C N 1
ATOM 6728 C CA . ARG C 1 157 ? 79.418 -55.849 15.925 1.00 32.27 157 ARG C CA 1
ATOM 6729 C C . ARG C 1 157 ? 77.968 -55.978 15.480 1.00 34.36 157 ARG C C 1
ATOM 6730 O O . ARG C 1 157 ? 77.531 -57.066 15.089 1.00 35.76 157 ARG C O 1
ATOM 6738 N N . PRO C 1 158 ? 77.181 -54.899 15.528 1.00 34.13 158 PRO C N 1
ATOM 6739 C CA . PRO C 1 158 ? 75.793 -54.996 15.068 1.00 36.24 158 PRO C CA 1
ATOM 6740 C C . PRO C 1 158 ? 75.755 -55.540 13.646 1.00 30.69 158 PRO C C 1
ATOM 6741 O O . PRO C 1 158 ? 76.586 -55.188 12.809 1.00 34.53 158 PRO C O 1
ATOM 6745 N N . GLY C 1 159 ? 74.840 -56.472 13.405 1.00 32.25 159 GLY C N 1
ATOM 6746 C CA . GLY C 1 159 ? 74.726 -57.107 12.111 1.00 37.29 159 GLY C CA 1
ATOM 6747 C C . GLY C 1 159 ? 75.621 -58.313 11.892 1.00 35.70 159 GLY C C 1
ATOM 6748 O O . GLY C 1 159 ? 75.480 -58.987 10.860 1.00 34.36 159 GLY C O 1
ATOM 6749 N N . ASP C 1 160 ? 76.541 -58.603 12.810 1.00 31.25 160 ASP C N 1
ATOM 6750 C CA . ASP C 1 160 ? 77.405 -59.764 12.656 1.00 28.13 160 ASP C CA 1
ATOM 6751 C C . ASP C 1 160 ? 76.586 -61.042 12.717 1.00 32.94 160 ASP C C 1
ATOM 6752 O O . ASP C 1 160 ? 75.571 -61.117 13.424 1.00 31.87 160 ASP C O 1
ATOM 6757 N N . THR C 1 161 ? 76.991 -62.027 11.919 1.00 27.40 161 THR C N 1
ATOM 6758 C CA . THR C 1 161 ? 76.505 -63.389 12.076 1.00 28.69 161 THR C CA 1
ATOM 6759 C C . THR C 1 161 ? 77.456 -64.120 13.022 1.00 30.61 161 THR C C 1
ATOM 6760 O O . THR C 1 161 ? 78.671 -64.179 12.779 1.00 26.98 161 THR C O 1
ATOM 6764 N N . VAL C 1 162 ? 76.899 -64.650 14.107 1.00 29.78 162 VAL C N 1
ATOM 6765 C CA . VAL C 1 162 ? 77.653 -65.322 15.164 1.00 29.53 162 VAL C CA 1
ATOM 6766 C C . VAL C 1 162 ? 77.257 -66.791 15.164 1.00 28.30 162 VAL C C 1
ATOM 6767 O O . VAL C 1 162 ? 76.061 -67.118 15.171 1.00 31.05 162 VAL C O 1
ATOM 6771 N N . VAL C 1 163 ? 78.244 -67.680 15.162 1.00 25.30 163 VAL C N 1
ATOM 6772 C CA . VAL C 1 163 ? 77.981 -69.107 15.266 1.00 23.60 163 VAL C CA 1
ATOM 6773 C C . VAL C 1 163 ? 78.564 -69.600 16.580 1.00 24.41 163 VAL C C 1
ATOM 6774 O O . VAL C 1 163 ? 79.706 -69.269 16.925 1.00 21.27 163 VAL C O 1
ATOM 6778 N N . VAL C 1 164 ? 77.774 -70.382 17.307 1.00 21.47 164 VAL C N 1
ATOM 6779 C CA . VAL C 1 164 ? 78.165 -70.952 18.598 1.00 25.25 164 VAL C CA 1
ATOM 6780 C C . VAL C 1 164 ? 78.039 -72.454 18.452 1.00 28.50 164 VAL C C 1
ATOM 6781 O O . VAL C 1 164 ? 76.936 -72.960 18.200 1.00 28.75 164 VAL C O 1
ATOM 6785 N N . SER C 1 165 ? 79.154 -73.170 18.587 1.00 25.94 165 SER C N 1
ATOM 6786 C CA . SER C 1 165 ? 79.080 -74.620 18.545 1.00 28.52 165 SER C CA 1
ATOM 6787 C C . SER C 1 165 ? 78.923 -75.181 19.950 1.00 30.82 165 SER C C 1
ATOM 6788 O O . SER C 1 165 ? 79.337 -74.568 20.941 1.00 33.88 165 SER C O 1
ATOM 6791 N N . GLY C 1 166 ? 78.287 -76.345 20.024 1.00 35.67 166 GLY C N 1
ATOM 6792 C CA . GLY C 1 166 ? 77.908 -76.941 21.288 1.00 37.18 166 GLY C CA 1
ATOM 6793 C C . GLY C 1 166 ? 77.155 -75.947 22.139 1.00 38.40 166 GLY C C 1
ATOM 6794 O O . GLY C 1 166 ? 77.530 -75.687 23.286 1.00 38.49 166 GLY C O 1
ATOM 6795 N N . ALA C 1 167 ? 76.086 -75.382 21.585 1.00 30.50 167 ALA C N 1
ATOM 6796 C CA . ALA C 1 167 ? 75.461 -74.221 22.203 1.00 32.65 167 ALA C CA 1
ATOM 6797 C C . ALA C 1 167 ? 74.519 -74.552 23.361 1.00 36.60 167 ALA C C 1
ATOM 6798 O O . ALA C 1 167 ? 74.099 -73.629 24.058 1.00 35.11 167 ALA C O 1
ATOM 6800 N N . SER C 1 168 ? 74.164 -75.815 23.595 1.00 37.53 168 SER C N 1
ATOM 6801 C CA . SER C 1 168 ? 73.113 -76.088 24.573 1.00 39.34 168 SER C CA 1
ATOM 6802 C C . SER C 1 168 ? 73.586 -75.990 26.022 1.00 41.67 168 SER C C 1
ATOM 6803 O O . SER C 1 168 ? 72.740 -75.915 26.915 1.00 43.44 168 SER C O 1
ATOM 6806 N N . GLY C 1 169 ? 74.895 -75.978 26.284 1.00 38.22 169 GLY C N 1
ATOM 6807 C CA . GLY C 1 169 ? 75.375 -75.865 27.652 1.00 42.63 169 GLY C CA 1
ATOM 6808 C C . GLY C 1 169 ? 75.257 -74.443 28.173 1.00 41.75 169 GLY C C 1
ATOM 6809 O O . GLY C 1 169 ? 74.938 -73.502 27.441 1.00 34.28 169 GLY C O 1
ATOM 6810 N N . SER C 1 170 ? 75.538 -74.268 29.466 1.00 35.30 170 SER C N 1
ATOM 6811 C CA . SER C 1 170 ? 75.347 -72.944 30.047 1.00 37.49 170 SER C CA 1
ATOM 6812 C C . SER C 1 170 ? 76.303 -71.920 29.436 1.00 34.46 170 SER C C 1
ATOM 6813 O O . SER C 1 170 ? 75.962 -70.740 29.328 1.00 33.60 170 SER C O 1
ATOM 6816 N N . ILE C 1 171 ? 77.487 -72.349 29.012 1.00 30.30 171 ILE C N 1
ATOM 6817 C CA . ILE C 1 171 ? 78.408 -71.434 28.346 1.00 33.01 171 ILE C CA 1
ATOM 6818 C C . ILE C 1 171 ? 77.847 -71.004 26.991 1.00 29.00 171 ILE C C 1
ATOM 6819 O O . ILE C 1 171 ? 77.795 -69.811 26.672 1.00 27.77 171 ILE C O 1
ATOM 6824 N N . GLY C 1 172 ? 77.410 -71.970 26.186 1.00 28.85 172 GLY C N 1
ATOM 6825 C CA . GLY C 1 172 ? 76.897 -71.652 24.862 1.00 31.44 172 GLY C CA 1
ATOM 6826 C C . GLY C 1 172 ? 75.694 -70.730 24.902 1.00 32.12 172 GLY C C 1
ATOM 6827 O O . GLY C 1 172 ? 75.624 -69.751 24.153 1.00 31.42 172 GLY C O 1
ATOM 6828 N N . THR C 1 173 ? 74.730 -71.022 25.785 1.00 31.36 173 THR C N 1
ATOM 6829 C CA . THR C 1 173 ? 73.507 -70.219 25.806 1.00 31.86 173 THR C CA 1
ATOM 6830 C C . THR C 1 173 ? 73.771 -68.805 26.305 1.00 34.41 173 THR C C 1
ATOM 6831 O O . THR C 1 173 ? 73.091 -67.862 25.879 1.00 33.61 173 THR C O 1
ATOM 6835 N N . LEU C 1 174 ? 74.764 -68.628 27.179 1.00 28.96 174 LEU C N 1
ATOM 6836 C CA . LEU C 1 174 ? 75.113 -67.288 27.632 1.00 29.63 174 LEU C CA 1
ATOM 6837 C C . LEU C 1 174 ? 75.751 -66.477 26.514 1.00 30.55 174 LEU C C 1
ATOM 6838 O O . LEU C 1 174 ? 75.371 -65.321 26.285 1.00 31.88 174 LEU C O 1
ATOM 6843 N N . VAL C 1 175 ? 76.744 -67.057 25.824 1.00 25.78 175 VAL C N 1
ATOM 6844 C CA . VAL C 1 175 ? 77.305 -66.427 24.626 1.00 28.62 175 VAL C CA 1
ATOM 6845 C C . VAL C 1 175 ? 76.186 -65.972 23.703 1.00 27.31 175 VAL C C 1
ATOM 6846 O O . VAL C 1 175 ? 76.181 -64.837 23.204 1.00 27.38 175 VAL C O 1
ATOM 6850 N N . GLY C 1 176 ? 75.215 -66.855 23.474 1.00 29.42 176 GLY C N 1
ATOM 6851 C CA . GLY C 1 176 ? 74.135 -66.538 22.551 1.00 27.47 176 GLY C CA 1
ATOM 6852 C C . GLY C 1 176 ? 73.359 -65.307 22.973 1.00 32.58 176 GLY C C 1
ATOM 6853 O O . GLY C 1 176 ? 73.060 -64.431 22.154 1.00 30.04 176 GLY C O 1
ATOM 6854 N N . GLN C 1 177 ? 73.035 -65.218 24.267 1.00 27.40 177 GLN C N 1
ATOM 6855 C CA . GLN C 1 177 ? 72.306 -64.064 24.775 1.00 30.16 177 GLN C CA 1
ATOM 6856 C C . GLN C 1 177 ? 73.148 -62.804 24.691 1.00 30.30 177 GLN C C 1
ATOM 6857 O O . GLN C 1 177 ? 72.627 -61.724 24.381 1.00 30.46 177 GLN C O 1
ATOM 6863 N N . LEU C 1 178 ? 74.439 -62.908 25.019 1.00 26.60 178 LEU C N 1
ATOM 6864 C CA . LEU C 1 178 ? 75.289 -61.725 25.019 1.00 28.35 178 LEU C CA 1
ATOM 6865 C C . LEU C 1 178 ? 75.520 -61.233 23.599 1.00 31.07 178 LEU C C 1
ATOM 6866 O O . LEU C 1 178 ? 75.592 -60.020 23.354 1.00 28.96 178 LEU C O 1
ATOM 6871 N N . ALA C 1 179 ? 75.654 -62.169 22.657 1.00 26.91 179 ALA C N 1
ATOM 6872 C CA . ALA C 1 179 ? 75.755 -61.803 21.245 1.00 26.54 179 ALA C CA 1
ATOM 6873 C C . ALA C 1 179 ? 74.503 -61.069 20.762 1.00 30.90 179 ALA C C 1
ATOM 6874 O O . ALA C 1 179 ? 74.606 -60.089 20.021 1.00 30.16 179 ALA C O 1
ATOM 6876 N N . LYS C 1 180 ? 73.311 -61.519 21.180 1.00 29.22 180 LYS C N 1
ATOM 6877 C CA . LYS C 1 180 ? 72.086 -60.798 20.820 1.00 32.63 180 LYS C CA 1
ATOM 6878 C C . LYS C 1 180 ? 72.086 -59.389 21.395 1.00 34.21 180 LYS C C 1
ATOM 6879 O O . LYS C 1 180 ? 71.670 -58.436 20.726 1.00 31.20 180 LYS C O 1
ATOM 6885 N N . ARG C 1 181 ? 72.530 -59.245 22.652 1.00 34.64 181 ARG C N 1
ATOM 6886 C CA . ARG C 1 181 ? 72.576 -57.937 23.291 1.00 31.54 181 ARG C CA 1
ATOM 6887 C C . ARG C 1 181 ? 73.535 -57.009 22.586 1.00 31.95 181 ARG C C 1
ATOM 6888 O O . ARG C 1 181 ? 73.301 -55.796 22.533 1.00 32.85 181 ARG C O 1
ATOM 6896 N N . ALA C 1 182 ? 74.625 -57.552 22.048 1.00 29.57 182 ALA C N 1
ATOM 6897 C CA . ALA C 1 182 ? 75.572 -56.747 21.301 1.00 30.28 182 ALA C CA 1
ATOM 6898 C C . ALA C 1 182 ? 75.052 -56.352 19.922 1.00 35.26 182 ALA C C 1
ATOM 6899 O O . ALA C 1 182 ? 75.774 -55.669 19.192 1.00 36.76 182 ALA C O 1
ATOM 6901 N N . GLY C 1 183 ? 73.844 -56.759 19.538 1.00 35.93 183 GLY C N 1
ATOM 6902 C CA . GLY C 1 183 ? 73.293 -56.343 18.258 1.00 34.53 183 GLY C CA 1
ATOM 6903 C C . GLY C 1 183 ? 73.563 -57.267 17.094 1.00 34.09 183 GLY C C 1
ATOM 6904 O O . GLY C 1 183 ? 73.426 -56.836 15.940 1.00 34.25 183 GLY C O 1
ATOM 6905 N N . ALA C 1 184 ? 73.939 -58.520 17.354 1.00 34.41 184 ALA C N 1
ATOM 6906 C CA . ALA C 1 184 ? 74.223 -59.465 16.281 1.00 34.38 184 ALA C CA 1
ATOM 6907 C C . ALA C 1 184 ? 73.042 -59.587 15.331 1.00 36.52 184 ALA C C 1
ATOM 6908 O O . ALA C 1 184 ? 71.890 -59.646 15.761 1.00 35.23 184 ALA C O 1
ATOM 6910 N N . GLY C 1 185 ? 73.341 -59.642 14.029 1.00 34.37 185 GLY C N 1
ATOM 6911 C CA . GLY C 1 185 ? 72.282 -59.768 13.043 1.00 35.26 185 GLY C CA 1
ATOM 6912 C C . GLY C 1 185 ? 71.677 -61.153 13.025 1.00 39.43 185 GLY C C 1
ATOM 6913 O O . GLY C 1 185 ? 70.485 -61.316 12.745 1.00 35.26 185 GLY C O 1
ATOM 6914 N N . ARG C 1 186 ? 72.477 -62.165 13.338 1.00 37.51 186 ARG C N 1
ATOM 6915 C CA . ARG C 1 186 ? 71.995 -63.533 13.358 1.00 36.85 186 ARG C CA 1
ATOM 6916 C C . ARG C 1 186 ? 72.877 -64.323 14.308 1.00 32.45 186 ARG C C 1
ATOM 6917 O O . ARG C 1 186 ? 74.105 -64.236 14.228 1.00 31.27 186 ARG C O 1
ATOM 6925 N N . VAL C 1 187 ? 72.256 -65.091 15.194 1.00 32.12 187 VAL C N 1
ATOM 6926 C CA . VAL C 1 187 ? 72.980 -65.948 16.125 1.00 27.34 187 VAL C CA 1
ATOM 6927 C C . VAL C 1 187 ? 72.574 -67.374 15.829 1.00 26.95 187 VAL C C 1
ATOM 6928 O O . VAL C 1 187 ? 71.398 -67.724 15.957 1.00 30.37 187 VAL C O 1
ATOM 6932 N N . VAL C 1 188 ? 73.542 -68.182 15.403 1.00 26.84 188 VAL C N 1
ATOM 6933 C CA . VAL C 1 188 ? 73.337 -69.568 14.998 1.00 27.90 188 VAL C CA 1
ATOM 6934 C C . VAL C 1 188 ? 73.986 -70.457 16.046 1.00 28.78 188 VAL C C 1
ATOM 6935 O O . VAL C 1 188 ? 75.125 -70.209 16.457 1.00 30.98 188 VAL C O 1
ATOM 6939 N N . GLY C 1 189 ? 73.276 -71.484 16.485 1.00 26.10 189 GLY C N 1
ATOM 6940 C CA . GLY C 1 189 ? 73.816 -72.431 17.440 1.00 30.22 189 GLY C CA 1
ATOM 6941 C C . GLY C 1 189 ? 73.759 -73.819 16.844 1.00 30.18 189 GLY C C 1
ATOM 6942 O O . GLY C 1 189 ? 72.881 -74.122 16.041 1.00 33.60 189 GLY C O 1
ATOM 6943 N N . THR C 1 190 ? 74.715 -74.659 17.217 1.00 30.49 190 THR C N 1
ATOM 6944 C CA . THR C 1 190 ? 74.629 -76.061 16.846 1.00 31.80 190 THR C CA 1
ATOM 6945 C C . THR C 1 190 ? 74.399 -76.895 18.100 1.00 33.46 190 THR C C 1
ATOM 6946 O O . THR C 1 190 ? 74.799 -76.508 19.205 1.00 35.04 190 THR C O 1
ATOM 6950 N N . THR C 1 191 ? 73.729 -78.032 17.927 1.00 36.51 191 THR C N 1
ATOM 6951 C CA . THR C 1 191 ? 73.457 -78.927 19.045 1.00 36.19 191 THR C CA 1
ATOM 6952 C C . THR C 1 191 ? 73.308 -80.353 18.533 1.00 44.69 191 THR C C 1
ATOM 6953 O O . THR C 1 191 ? 73.151 -80.598 17.331 1.00 38.38 191 THR C O 1
ATOM 6957 N N . GLY C 1 192 ? 73.339 -81.302 19.467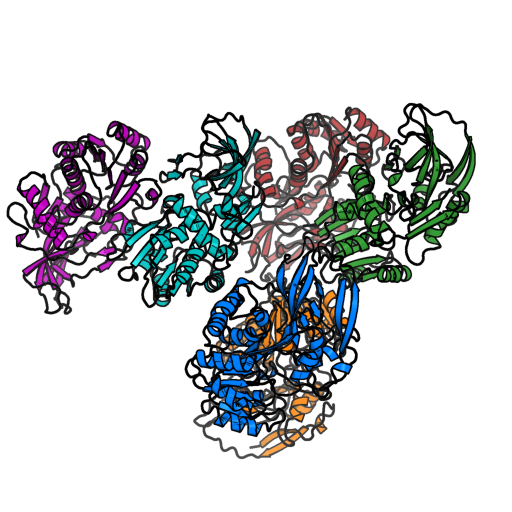 1.00 45.95 192 GLY C N 1
ATOM 6958 C CA . GLY C 1 192 ? 73.409 -82.704 19.114 1.00 49.01 192 GLY C CA 1
ATOM 6959 C C . GLY C 1 192 ? 72.108 -83.474 19.070 1.00 48.61 192 GLY C C 1
ATOM 6960 O O . GLY C 1 192 ? 72.131 -84.662 18.730 1.00 49.55 192 GLY C O 1
ATOM 6961 N N . SER C 1 193 ? 70.972 -82.845 19.387 1.00 43.14 193 SER C N 1
ATOM 6962 C CA . SER C 1 193 ? 69.736 -83.592 19.524 1.00 45.77 193 SER C CA 1
ATOM 6963 C C . SER C 1 193 ? 68.541 -82.714 19.189 1.00 45.96 193 SER C C 1
ATOM 6964 O O . SER C 1 193 ? 68.570 -81.506 19.465 1.00 43.92 193 SER C O 1
ATOM 6967 N N . PRO C 1 194 ? 67.489 -83.285 18.593 1.00 50.67 194 PRO C N 1
ATOM 6968 C CA . PRO C 1 194 ? 66.275 -82.491 18.327 1.00 46.53 194 PRO C CA 1
ATOM 6969 C C . PRO C 1 194 ? 65.677 -81.860 19.568 1.00 47.12 194 PRO C C 1
ATOM 6970 O O . PRO C 1 194 ? 65.195 -80.722 19.505 1.00 48.29 194 PRO C O 1
ATOM 6974 N N . GLY C 1 195 ? 65.680 -82.573 20.696 1.00 47.08 195 GLY C N 1
ATOM 6975 C CA . GLY C 1 195 ? 65.161 -81.988 21.924 1.00 54.08 195 GLY C CA 1
ATOM 6976 C C . GLY C 1 195 ? 65.889 -80.712 22.297 1.00 52.09 195 GLY C C 1
ATOM 6977 O O . GLY C 1 195 ? 65.276 -79.654 22.464 1.00 52.45 195 GLY C O 1
ATOM 6978 N N . LYS C 1 196 ? 67.218 -80.793 22.407 1.00 53.05 196 LYS C N 1
ATOM 6979 C CA . LYS C 1 196 ? 68.020 -79.602 22.669 1.00 52.66 196 LYS C CA 1
ATOM 6980 C C . LYS C 1 196 ? 67.803 -78.550 21.590 1.00 49.62 196 LYS C C 1
ATOM 6981 O O . LYS C 1 196 ? 67.737 -77.351 21.887 1.00 48.36 196 LYS C O 1
ATOM 6987 N N . ALA C 1 197 ? 67.696 -78.984 20.325 1.00 47.15 197 ALA C N 1
ATOM 6988 C CA . ALA C 1 197 ? 67.441 -78.045 19.235 1.00 50.81 197 ALA C CA 1
ATOM 6989 C C . ALA C 1 197 ? 66.200 -77.204 19.505 1.00 49.28 197 ALA C C 1
ATOM 6990 O O . ALA C 1 197 ? 66.222 -75.980 19.334 1.00 49.82 197 ALA C O 1
ATOM 6992 N N . GLU C 1 198 ? 65.113 -77.836 19.955 1.00 53.31 198 GLU C N 1
ATOM 6993 C CA . GLU C 1 198 ? 63.906 -77.067 20.238 1.00 54.67 198 GLU C CA 1
ATOM 6994 C C . GLU C 1 198 ? 64.140 -76.072 21.373 1.00 48.86 198 GLU C C 1
ATOM 6995 O O . GLU C 1 198 ? 63.646 -74.939 21.325 1.00 42.60 198 GLU C O 1
ATOM 7001 N N . TYR C 1 199 ? 64.910 -76.470 22.394 1.00 53.04 199 TYR C N 1
ATOM 7002 C CA . TYR C 1 199 ? 65.217 -75.555 23.496 1.00 53.18 199 TYR C CA 1
ATOM 7003 C C . TYR C 1 199 ? 65.884 -74.281 22.989 1.00 52.14 199 TYR C C 1
ATOM 7004 O O . TYR C 1 199 ? 65.440 -73.171 23.304 1.00 54.60 199 TYR C O 1
ATOM 7013 N N . LEU C 1 200 ? 66.996 -74.425 22.261 1.00 48.80 200 LEU C N 1
ATOM 7014 C CA . LEU C 1 200 ? 67.751 -73.253 21.831 1.00 49.00 200 LEU C CA 1
ATOM 7015 C C . LEU C 1 200 ? 66.866 -72.279 21.072 1.00 50.46 200 LEU C C 1
ATOM 7016 O O . LEU C 1 200 ? 66.934 -71.063 21.300 1.00 46.97 200 LEU C O 1
ATOM 7021 N N . ARG C 1 201 ? 66.022 -72.798 20.173 1.00 46.88 201 ARG C N 1
ATOM 7022 C CA . ARG C 1 201 ? 65.092 -71.933 19.453 1.00 53.80 201 ARG C CA 1
ATOM 7023 C C . ARG C 1 201 ? 64.238 -71.138 20.425 1.00 57.84 201 ARG C C 1
ATOM 7024 O O . ARG C 1 201 ? 64.030 -69.931 20.246 1.00 55.80 201 ARG C O 1
ATOM 7032 N N . GLU C 1 202 ? 63.768 -71.800 21.489 1.00 58.58 202 GLU C N 1
ATOM 7033 C CA . GLU C 1 202 ? 62.854 -71.168 22.431 1.00 60.01 202 GLU C CA 1
ATOM 7034 C C . GLU C 1 202 ? 63.574 -70.225 23.388 1.00 57.83 202 GLU C C 1
ATOM 7035 O O . GLU C 1 202 ? 62.952 -69.285 23.898 1.00 62.17 202 GLU C O 1
ATOM 7041 N N . LEU C 1 203 ? 64.866 -70.448 23.655 1.00 56.38 203 LEU C N 1
ATOM 7042 C CA . LEU C 1 203 ? 65.644 -69.406 24.320 1.00 58.40 203 LEU C CA 1
ATOM 7043 C C . LEU C 1 203 ? 65.681 -68.156 23.457 1.00 53.30 203 LEU C C 1
ATOM 7044 O O . LEU C 1 203 ? 65.585 -67.035 23.967 1.00 58.42 203 LEU C O 1
ATOM 7049 N N . GLY C 1 204 ? 65.820 -68.335 22.142 1.00 57.65 204 GLY C N 1
ATOM 7050 C CA . GLY C 1 204 ? 65.837 -67.229 21.208 1.00 52.03 204 GLY C CA 1
ATOM 7051 C C . GLY C 1 204 ? 66.972 -67.252 20.196 1.00 54.92 204 GLY C C 1
ATOM 7052 O O . GLY C 1 204 ? 67.219 -66.241 19.528 1.00 51.68 204 GLY C O 1
ATOM 7053 N N . PHE C 1 205 ? 67.683 -68.376 20.076 1.00 51.86 205 PHE C N 1
ATOM 7054 C CA . PHE C 1 205 ? 68.649 -68.518 18.990 1.00 43.27 205 PHE C CA 1
ATOM 7055 C C . PHE C 1 205 ? 67.927 -68.404 17.656 1.00 42.97 205 PHE C C 1
ATOM 7056 O O . PHE C 1 205 ? 66.929 -69.092 17.414 1.00 43.67 205 PHE C O 1
ATOM 7064 N N . ASP C 1 206 ? 68.437 -67.530 16.789 1.00 38.43 206 ASP C N 1
ATOM 7065 C CA . ASP C 1 206 ? 67.783 -67.302 15.500 1.00 38.28 206 ASP C CA 1
ATOM 7066 C C . ASP C 1 206 ? 67.679 -68.578 14.678 1.00 39.77 206 ASP C C 1
ATOM 7067 O O . ASP C 1 206 ? 66.629 -68.869 14.090 1.00 45.64 206 ASP C O 1
ATOM 7072 N N . GLU C 1 207 ? 68.764 -69.335 14.599 1.00 38.47 207 GLU C N 1
ATOM 7073 C CA . GLU C 1 207 ? 68.844 -70.542 13.791 1.00 36.33 207 GLU C CA 1
ATOM 7074 C C . GLU C 1 207 ? 69.587 -71.583 14.602 1.00 32.96 207 GLU C C 1
ATOM 7075 O O . GLU C 1 207 ? 70.513 -71.248 15.340 1.00 32.75 207 GLU C O 1
ATOM 7081 N N . VAL C 1 208 ? 69.186 -72.836 14.457 1.00 25.73 208 VAL C N 1
ATOM 7082 C CA . VAL C 1 208 ? 69.824 -73.954 15.136 1.00 34.50 208 VAL C CA 1
ATOM 7083 C C . VAL C 1 208 ? 70.128 -75.009 14.085 1.00 35.02 208 VAL C C 1
ATOM 7084 O O . VAL C 1 208 ? 69.279 -75.303 13.237 1.00 35.52 208 VAL C O 1
ATOM 7088 N N . VAL C 1 209 ? 71.360 -75.518 14.098 1.00 29.64 209 VAL C N 1
ATOM 7089 C CA . VAL C 1 209 ? 71.802 -76.582 13.208 1.00 33.77 209 VAL C CA 1
ATOM 7090 C C . VAL C 1 209 ? 71.976 -77.842 14.039 1.00 34.56 209 VAL C C 1
ATOM 7091 O O . VAL C 1 209 ? 72.636 -77.816 15.085 1.00 32.08 209 VAL C O 1
ATOM 7095 N N . LEU C 1 210 ? 71.377 -78.934 13.575 1.00 35.57 210 LEU C N 1
ATOM 7096 C CA . LEU C 1 210 ? 71.458 -80.224 14.243 1.00 39.34 210 LEU C CA 1
ATOM 7097 C C . LEU C 1 210 ? 72.733 -80.924 13.798 1.00 46.28 210 LEU C C 1
ATOM 7098 O O . LEU C 1 210 ? 72.971 -81.077 12.594 1.00 41.83 210 LEU C O 1
ATOM 7103 N N . TYR C 1 211 ? 73.561 -81.342 14.750 1.00 38.44 211 TYR C N 1
ATOM 7104 C CA . TYR C 1 211 ? 74.802 -82.023 14.397 1.00 49.90 211 TYR C CA 1
ATOM 7105 C C . TYR C 1 211 ? 75.074 -83.140 15.385 1.00 50.00 211 TYR C C 1
ATOM 7106 O O . TYR C 1 211 ? 75.264 -82.878 16.573 1.00 53.98 211 TYR C O 1
ATOM 7115 N N . THR C 1 212 ? 75.119 -84.374 14.889 1.00 53.92 212 THR C N 1
ATOM 7116 C CA . THR C 1 212 ? 75.573 -85.519 15.665 1.00 59.30 212 THR C CA 1
ATOM 7117 C C . THR C 1 212 ? 77.020 -85.825 15.294 1.00 62.71 212 THR C C 1
ATOM 7118 O O . THR C 1 212 ? 77.362 -85.863 14.107 1.00 62.93 212 THR C O 1
ATOM 7122 N N . GLN C 1 213 ? 77.872 -86.016 16.304 1.00 61.39 213 GLN C N 1
ATOM 7123 C CA . GLN C 1 213 ? 79.259 -86.380 16.036 1.00 65.26 213 GLN C CA 1
ATOM 7124 C C . GLN C 1 213 ? 79.305 -87.639 15.174 1.00 65.36 213 GLN C C 1
ATOM 7125 O O . GLN C 1 213 ? 78.525 -88.576 15.369 1.00 68.35 213 GLN C O 1
ATOM 7131 N N . GLY C 1 214 ? 80.205 -87.643 14.195 1.00 62.95 214 GLY C N 1
ATOM 7132 C CA . GLY C 1 214 ? 80.245 -88.683 13.197 1.00 67.09 214 GLY C CA 1
ATOM 7133 C C . GLY C 1 214 ? 79.409 -88.414 11.962 1.00 68.57 214 GLY C C 1
ATOM 7134 O O . GLY C 1 214 ? 79.617 -89.072 10.936 1.00 72.31 214 GLY C O 1
ATOM 7135 N N . ASP C 1 215 ? 78.467 -87.474 12.033 1.00 70.48 215 ASP C N 1
ATOM 7136 C CA . ASP C 1 215 ? 77.673 -87.102 10.866 1.00 67.70 215 ASP C CA 1
ATOM 7137 C C . ASP C 1 215 ? 78.586 -86.636 9.740 1.00 63.45 215 ASP C C 1
ATOM 7138 O O . ASP C 1 215 ? 79.501 -85.836 9.959 1.00 58.36 215 ASP C O 1
ATOM 7143 N N . ASP C 1 216 ? 78.334 -87.153 8.536 1.00 65.28 216 ASP C N 1
ATOM 7144 C CA . ASP C 1 216 ? 79.098 -86.768 7.355 1.00 58.97 216 ASP C CA 1
ATOM 7145 C C . ASP C 1 216 ? 79.224 -85.252 7.275 1.00 54.01 216 ASP C C 1
ATOM 7146 O O . ASP C 1 216 ? 78.280 -84.519 7.582 1.00 52.87 216 ASP C O 1
ATOM 7151 N N . ALA C 1 217 ? 80.403 -84.783 6.858 1.00 48.31 217 ALA C N 1
ATOM 7152 C CA . ALA C 1 217 ? 80.745 -83.373 7.034 1.00 43.13 217 ALA C CA 1
ATOM 7153 C C . ALA C 1 217 ? 80.007 -82.463 6.054 1.00 48.21 217 ALA C C 1
ATOM 7154 O O . ALA C 1 217 ? 79.451 -81.436 6.456 1.00 43.32 217 ALA C O 1
ATOM 7156 N N . GLU C 1 218 ? 80.010 -82.794 4.759 1.00 46.49 218 GLU C N 1
ATOM 7157 C CA . GLU C 1 218 ? 79.514 -81.827 3.784 1.00 44.04 218 GLU C CA 1
ATOM 7158 C C . GLU C 1 218 ? 78.073 -81.430 4.079 1.00 41.24 218 GLU C C 1
ATOM 7159 O O . GLU C 1 218 ? 77.675 -80.295 3.794 1.00 38.06 218 GLU C O 1
ATOM 7165 N N . LYS C 1 219 ? 77.297 -82.326 4.702 1.00 45.94 219 LYS C N 1
ATOM 7166 C CA . LYS C 1 219 ? 75.923 -81.996 5.065 1.00 43.37 219 LYS C CA 1
ATOM 7167 C C . LYS C 1 219 ? 75.861 -80.910 6.131 1.00 36.22 219 LYS C C 1
ATOM 7168 O O . LYS C 1 219 ? 74.960 -80.063 6.105 1.00 30.96 219 LYS C O 1
ATOM 7174 N N . VAL C 1 220 ? 76.782 -80.927 7.098 1.00 36.41 220 VAL C N 1
ATOM 7175 C CA . VAL C 1 220 ? 76.693 -79.885 8.115 1.00 36.05 220 VAL C CA 1
ATOM 7176 C C . VAL C 1 220 ? 77.192 -78.576 7.538 1.00 30.48 220 VAL C C 1
ATOM 7177 O O . VAL C 1 220 ? 76.691 -77.502 7.884 1.00 33.30 220 VAL C O 1
ATOM 7181 N N . ARG C 1 221 ? 78.140 -78.633 6.602 1.00 35.68 221 ARG C N 1
ATOM 7182 C CA . ARG C 1 221 ? 78.503 -77.428 5.870 1.00 31.84 221 ARG C CA 1
ATOM 7183 C C . ARG C 1 221 ? 77.282 -76.837 5.175 1.00 26.67 221 ARG C C 1
ATOM 7184 O O . ARG C 1 221 ? 77.002 -75.635 5.285 1.00 25.94 221 ARG C O 1
ATOM 7192 N N . GLN C 1 222 ? 76.543 -77.675 4.443 1.00 29.96 222 GLN C N 1
ATOM 7193 C CA . GLN C 1 222 ? 75.347 -77.203 3.754 1.00 29.60 222 GLN C CA 1
ATOM 7194 C C . GLN C 1 222 ? 74.311 -76.672 4.735 1.00 30.14 222 GLN C C 1
ATOM 7195 O O . GLN C 1 222 ? 73.706 -75.618 4.502 1.00 29.38 222 GLN C O 1
ATOM 7201 N N . ALA C 1 223 ? 74.092 -77.386 5.849 1.00 28.64 223 ALA C N 1
ATOM 7202 C CA . ALA C 1 223 ? 73.175 -76.889 6.872 1.00 27.10 223 ALA C CA 1
ATOM 7203 C C . ALA C 1 223 ? 73.626 -75.537 7.408 1.00 26.16 223 ALA C C 1
ATOM 7204 O O . ALA C 1 223 ? 72.804 -74.638 7.630 1.00 26.24 223 ALA C O 1
ATOM 7206 N N . LEU C 1 224 ? 74.931 -75.365 7.621 1.00 25.04 224 LEU C N 1
ATOM 7207 C CA . LEU C 1 224 ? 75.416 -74.092 8.138 1.00 25.66 224 LEU C CA 1
ATOM 7208 C C . LEU C 1 224 ? 75.305 -73.002 7.087 1.00 28.65 224 LEU C C 1
ATOM 7209 O O . LEU C 1 224 ? 75.035 -71.839 7.417 1.00 25.44 224 LEU C O 1
ATOM 7214 N N . LEU C 1 225 ? 75.514 -73.360 5.812 1.00 27.38 225 LEU C N 1
ATOM 7215 C CA . LEU C 1 225 ? 75.300 -72.407 4.725 1.00 26.20 225 LEU C CA 1
ATOM 7216 C C . LEU C 1 225 ? 73.874 -71.867 4.723 1.00 28.68 225 LEU C C 1
ATOM 7217 O O . LEU C 1 225 ? 73.648 -70.681 4.462 1.00 33.07 225 LEU C O 1
ATOM 7222 N N . LEU C 1 226 ? 72.892 -72.724 4.977 1.00 27.19 226 LEU C N 1
ATOM 7223 C CA . LEU C 1 226 ? 71.513 -72.257 4.993 1.00 23.99 226 LEU C CA 1
ATOM 7224 C C . LEU C 1 226 ? 71.219 -71.391 6.220 1.00 30.07 226 LEU C C 1
ATOM 7225 O O . LEU C 1 226 ? 70.468 -70.410 6.126 1.00 28.83 226 LEU C O 1
ATOM 7230 N N . ALA C 1 227 ? 71.830 -71.709 7.358 1.00 26.80 227 ALA C N 1
ATOM 7231 C CA . ALA C 1 227 ? 71.573 -70.964 8.586 1.00 31.28 227 ALA C CA 1
ATOM 7232 C C . ALA C 1 227 ? 72.292 -69.627 8.591 1.00 31.02 227 ALA C C 1
ATOM 7233 O O . ALA C 1 227 ? 71.847 -68.690 9.259 1.00 33.29 227 ALA C O 1
ATOM 7235 N N . ALA C 1 228 ? 73.405 -69.536 7.865 1.00 29.63 228 ALA C N 1
ATOM 7236 C CA . ALA C 1 228 ? 74.270 -68.358 7.839 1.00 30.49 228 ALA C CA 1
ATOM 7237 C C . ALA C 1 228 ? 74.456 -67.908 6.394 1.00 33.79 228 ALA C C 1
ATOM 7238 O O . ALA C 1 228 ? 75.572 -67.939 5.858 1.00 32.99 228 ALA C O 1
ATOM 7240 N N . PRO C 1 229 ? 73.380 -67.474 5.730 1.00 31.89 229 PRO C N 1
ATOM 7241 C CA . PRO C 1 229 ? 73.486 -67.184 4.294 1.00 35.40 229 PRO C CA 1
ATOM 7242 C C . PRO C 1 229 ? 74.444 -66.053 3.983 1.00 36.68 229 PRO C C 1
ATOM 7243 O O . PRO C 1 229 ? 74.867 -65.912 2.832 1.00 42.05 229 PRO C O 1
ATOM 7247 N N . ASP C 1 230 ? 74.818 -65.238 4.963 1.00 37.69 230 ASP C N 1
ATOM 7248 C CA . ASP C 1 230 ? 75.707 -64.124 4.675 1.00 33.50 230 ASP C CA 1
ATOM 7249 C C . ASP C 1 230 ? 77.132 -64.380 5.138 1.00 31.06 230 ASP C C 1
ATOM 7250 O O . ASP C 1 230 ? 77.937 -63.446 5.193 1.00 31.74 230 ASP C O 1
ATOM 7255 N N . GLY C 1 231 ? 77.473 -65.631 5.432 1.00 31.71 231 GLY C N 1
ATOM 7256 C CA . GLY C 1 231 ? 78.794 -65.945 5.936 1.00 28.27 231 GLY C CA 1
ATOM 7257 C C . GLY C 1 231 ? 78.858 -65.787 7.451 1.00 31.19 231 GLY C C 1
ATOM 7258 O O . GLY C 1 231 ? 77.905 -65.378 8.119 1.00 28.80 231 GLY C O 1
ATOM 7259 N N . VAL C 1 232 ? 80.017 -66.131 8.007 1.00 29.00 232 VAL C N 1
ATOM 7260 C CA . VAL C 1 232 ? 80.216 -66.121 9.454 1.00 27.56 232 VAL C CA 1
ATOM 7261 C C . VAL C 1 232 ? 81.238 -65.050 9.804 1.00 26.23 232 VAL C C 1
ATOM 7262 O O . VAL C 1 232 ? 82.391 -65.109 9.365 1.00 24.64 232 VAL C O 1
ATOM 7266 N N . ASP C 1 233 ? 80.827 -64.089 10.629 1.00 26.95 233 ASP C N 1
ATOM 7267 C CA . ASP C 1 233 ? 81.757 -63.090 11.139 1.00 24.85 233 ASP C CA 1
ATOM 7268 C C . ASP C 1 233 ? 82.423 -63.497 12.448 1.00 25.78 233 ASP C C 1
ATOM 7269 O O . ASP C 1 233 ? 83.578 -63.123 12.691 1.00 25.40 233 ASP C O 1
ATOM 7274 N N . ARG C 1 234 ? 81.710 -64.213 13.317 1.00 25.65 234 ARG C N 1
ATOM 7275 C CA . ARG C 1 234 ? 82.206 -64.521 14.650 1.00 23.73 234 ARG C CA 1
ATOM 7276 C C . ARG C 1 234 ? 81.870 -65.960 14.981 1.00 24.16 234 ARG C C 1
ATOM 7277 O O . ARG C 1 234 ? 80.741 -66.401 14.751 1.00 26.55 234 ARG C O 1
ATOM 7285 N N . TYR C 1 235 ? 82.840 -66.689 15.525 1.00 22.58 235 TYR C N 1
ATOM 7286 C CA . TYR C 1 235 ? 82.642 -68.093 15.866 1.00 23.22 235 TYR C CA 1
ATOM 7287 C C . TYR C 1 235 ? 83.133 -68.349 17.280 1.00 21.30 235 TYR C C 1
ATOM 7288 O O . TYR C 1 235 ? 84.316 -68.152 17.569 1.00 23.41 235 TYR C O 1
ATOM 7297 N N . PHE C 1 236 ? 82.241 -68.820 18.139 1.00 21.36 236 PHE C N 1
ATOM 7298 C CA . PHE C 1 236 ? 82.592 -69.235 19.504 1.00 23.81 236 PHE C CA 1
ATOM 7299 C C . PHE C 1 236 ? 82.560 -70.759 19.518 1.00 25.14 236 PHE C C 1
ATOM 7300 O O . PHE C 1 236 ? 81.483 -71.368 19.458 1.00 24.94 236 PHE C O 1
ATOM 7308 N N . ASP C 1 237 ? 83.732 -71.381 19.556 1.00 23.15 237 ASP C N 1
ATOM 7309 C CA . ASP C 1 237 ? 83.842 -72.813 19.294 1.00 24.37 237 ASP C CA 1
ATOM 7310 C C . ASP C 1 237 ? 83.975 -73.504 20.644 1.00 29.55 237 ASP C C 1
ATOM 7311 O O . ASP C 1 237 ? 85.033 -73.463 21.270 1.00 27.05 237 ASP C O 1
ATOM 7316 N N . ASN C 1 238 ? 82.883 -74.121 21.098 1.00 29.05 238 ASN C N 1
ATOM 7317 C CA . ASN C 1 238 ? 82.870 -74.944 22.294 1.00 31.12 238 ASN C CA 1
ATOM 7318 C C . ASN C 1 238 ? 82.859 -76.431 21.967 1.00 33.10 238 ASN C C 1
ATOM 7319 O O . ASN C 1 238 ? 82.430 -77.236 22.795 1.00 37.16 238 ASN C O 1
ATOM 7324 N N . LEU C 1 239 ? 83.305 -76.815 20.767 1.00 29.49 239 LEU C N 1
ATOM 7325 C CA . LEU C 1 239 ? 83.077 -78.184 20.328 1.00 30.02 239 LEU C CA 1
ATOM 7326 C C . LEU C 1 239 ? 84.243 -78.759 19.539 1.00 31.07 239 LEU C C 1
ATOM 7327 O O . LEU C 1 239 ? 84.650 -79.900 19.783 1.00 35.22 239 LEU C O 1
ATOM 7332 N N . GLY C 1 240 ? 84.778 -77.998 18.583 1.00 26.32 240 GLY C N 1
ATOM 7333 C CA . GLY C 1 240 ? 85.821 -78.501 17.712 1.00 31.70 240 GLY C CA 1
ATOM 7334 C C . GLY C 1 240 ? 85.280 -79.455 16.659 1.00 32.45 240 GLY C C 1
ATOM 7335 O O . GLY C 1 240 ? 84.082 -79.718 16.558 1.00 38.22 240 GLY C O 1
ATOM 7336 N N . GLY C 1 241 ? 86.194 -79.978 15.852 1.00 29.93 241 GLY C N 1
ATOM 7337 C CA . GLY C 1 241 ? 85.849 -81.077 14.978 1.00 32.70 241 GLY C CA 1
ATOM 7338 C C . GLY C 1 241 ? 85.197 -80.624 13.681 1.00 30.16 241 GLY C C 1
ATOM 7339 O O . GLY C 1 241 ? 85.405 -79.509 13.192 1.00 32.06 241 GLY C O 1
ATOM 7340 N N . THR C 1 242 ? 84.389 -81.516 13.115 1.00 31.61 242 THR C N 1
ATOM 7341 C CA . THR C 1 242 ? 83.915 -81.279 11.756 1.00 34.83 242 THR C CA 1
ATOM 7342 C C . THR C 1 242 ? 83.015 -80.048 11.665 1.00 30.66 242 THR C C 1
ATOM 7343 O O . THR C 1 242 ? 82.978 -79.400 10.615 1.00 29.42 242 THR C O 1
ATOM 7347 N N . VAL C 1 243 ? 82.302 -79.687 12.739 1.00 27.98 243 VAL C N 1
ATOM 7348 C CA . VAL C 1 243 ? 81.525 -78.447 12.697 1.00 29.52 243 VAL C CA 1
ATOM 7349 C C . VAL C 1 243 ? 82.444 -77.251 12.515 1.00 29.17 243 VAL C C 1
ATOM 7350 O O . VAL C 1 243 ? 82.144 -76.331 11.745 1.00 28.23 243 VAL C O 1
ATOM 7354 N N . THR C 1 244 ? 83.580 -77.256 13.206 1.00 27.95 244 THR C N 1
ATOM 7355 C CA . THR C 1 244 ? 84.548 -76.173 13.065 1.00 24.09 244 THR C CA 1
ATOM 7356 C C . THR C 1 244 ? 85.167 -76.183 11.673 1.00 27.89 244 THR C C 1
ATOM 7357 O O . THR C 1 244 ? 85.382 -75.119 11.074 1.00 24.56 244 THR C O 1
ATOM 7361 N N . ASP C 1 245 ? 85.446 -77.376 11.139 1.00 24.55 245 ASP C N 1
ATOM 7362 C CA . ASP C 1 245 ? 85.991 -77.481 9.786 1.00 29.92 245 ASP C CA 1
ATOM 7363 C C . ASP C 1 245 ? 85.046 -76.871 8.763 1.00 28.32 245 ASP C C 1
ATOM 7364 O O . ASP C 1 245 ? 85.486 -76.246 7.788 1.00 29.05 245 ASP C O 1
ATOM 7369 N N . ALA C 1 246 ? 83.739 -77.047 8.965 1.00 27.09 246 ALA C N 1
ATOM 7370 C CA . ALA C 1 246 ? 82.762 -76.470 8.053 1.00 26.79 246 ALA C CA 1
ATOM 7371 C C . ALA C 1 246 ? 82.705 -74.955 8.192 1.00 28.37 246 ALA C C 1
ATOM 7372 O O . ALA C 1 246 ? 82.615 -74.233 7.187 1.00 25.89 246 ALA C O 1
ATOM 7374 N N . VAL C 1 247 ? 82.700 -74.452 9.432 1.00 24.59 247 VAL C N 1
ATOM 7375 C CA . VAL C 1 247 ? 82.659 -73.004 9.629 1.00 24.94 247 VAL C CA 1
ATOM 7376 C C . VAL C 1 247 ? 83.858 -72.344 8.968 1.00 22.09 247 VAL C C 1
ATOM 7377 O O . VAL C 1 247 ? 83.761 -71.227 8.436 1.00 22.48 247 VAL C O 1
ATOM 7381 N N . PHE C 1 248 ? 85.027 -72.992 9.039 1.00 22.16 248 PHE C N 1
ATOM 7382 C CA . PHE C 1 248 ? 86.196 -72.338 8.470 1.00 26.19 248 PHE C CA 1
ATOM 7383 C C . PHE C 1 248 ? 86.146 -72.267 6.943 1.00 24.62 248 PHE C C 1
ATOM 7384 O O . PHE C 1 248 ? 87.026 -71.634 6.345 1.00 30.39 248 PHE C O 1
ATOM 7392 N N . THR C 1 249 ? 85.149 -72.868 6.304 1.00 26.56 249 THR C N 1
ATOM 7393 C CA . THR C 1 249 ? 84.973 -72.698 4.861 1.00 24.92 249 THR C CA 1
ATOM 7394 C C . THR C 1 249 ? 84.083 -71.524 4.533 1.00 29.43 249 THR C C 1
ATOM 7395 O O . THR C 1 249 ? 83.861 -71.249 3.346 1.00 25.14 249 THR C O 1
ATOM 7399 N N . MET C 1 250 ? 83.547 -70.831 5.552 1.00 26.77 250 MET C N 1
ATOM 7400 C CA . MET C 1 250 ? 82.578 -69.783 5.265 1.00 27.32 250 MET C CA 1
ATOM 7401 C C . MET C 1 250 ? 82.825 -68.531 6.093 1.00 27.81 250 MET C C 1
ATOM 7402 O O . MET C 1 250 ? 81.904 -67.736 6.278 1.00 27.11 250 MET C O 1
ATOM 7407 N N . LEU C 1 251 ? 84.047 -68.320 6.572 1.00 25.95 251 LEU C N 1
ATOM 7408 C CA . LEU C 1 251 ? 84.352 -67.133 7.348 1.00 28.55 251 LEU C CA 1
ATOM 7409 C C . LEU C 1 251 ? 84.451 -65.917 6.434 1.00 31.78 251 LEU C C 1
ATOM 7410 O O . LEU C 1 251 ? 85.106 -65.969 5.386 1.00 30.31 251 LEU C O 1
ATOM 7415 N N . ASN C 1 252 ? 83.822 -64.818 6.850 1.00 29.86 252 ASN C N 1
ATOM 7416 C CA . ASN C 1 252 ? 83.975 -63.552 6.153 1.00 33.57 252 ASN C CA 1
ATOM 7417 C C . ASN C 1 252 ? 85.340 -62.938 6.481 1.00 31.01 252 ASN C C 1
ATOM 7418 O O . ASN C 1 252 ? 86.062 -63.403 7.367 1.00 32.74 252 ASN C O 1
ATOM 7423 N N . VAL C 1 253 ? 85.722 -61.901 5.730 1.00 29.55 253 VAL C N 1
ATOM 7424 C CA . VAL C 1 253 ? 87.037 -61.306 5.942 1.00 29.12 253 VAL C CA 1
ATOM 7425 C C . VAL C 1 253 ? 87.088 -60.688 7.333 1.00 27.68 253 VAL C C 1
ATOM 7426 O O . VAL C 1 253 ? 86.076 -60.221 7.866 1.00 31.22 253 VAL C O 1
ATOM 7430 N N . ASP C 1 254 ? 88.283 -60.681 7.922 1.00 27.53 254 ASP C N 1
ATOM 7431 C CA . ASP C 1 254 ? 88.497 -60.132 9.261 1.00 31.29 254 ASP C CA 1
ATOM 7432 C C . ASP C 1 254 ? 87.526 -60.725 10.281 1.00 29.94 254 ASP C C 1
ATOM 7433 O O . ASP C 1 254 ? 87.007 -60.025 11.157 1.00 32.25 254 ASP C O 1
ATOM 7438 N N . SER C 1 255 ? 87.271 -62.030 10.169 1.00 26.46 255 SER C N 1
ATOM 7439 C CA . SER C 1 255 ? 86.453 -62.708 11.171 1.00 29.66 255 SER C CA 1
ATOM 7440 C C . SER C 1 255 ? 87.232 -62.863 12.479 1.00 24.27 255 SER C C 1
ATOM 7441 O O . SER C 1 255 ? 88.441 -62.635 12.545 1.00 25.46 255 SER C O 1
ATOM 7444 N N . ARG C 1 256 ? 86.529 -63.250 13.550 1.00 25.16 256 ARG C N 1
ATOM 7445 C CA . ARG C 1 256 ? 87.175 -63.489 14.837 1.00 22.61 256 ARG C CA 1
ATOM 7446 C C . ARG C 1 256 ? 86.628 -64.778 15.441 1.00 23.96 256 ARG C C 1
ATOM 7447 O O . ARG C 1 256 ? 85.416 -64.996 15.448 1.00 24.46 256 ARG C O 1
ATOM 7455 N N . VAL C 1 257 ? 87.519 -65.616 15.972 1.00 22.99 257 VAL C N 1
ATOM 7456 C CA . VAL C 1 257 ? 87.193 -66.990 16.344 1.00 21.02 257 VAL C CA 1
ATOM 7457 C C . VAL C 1 257 ? 87.738 -67.280 17.742 1.00 21.00 257 VAL C C 1
ATOM 7458 O O . VAL C 1 257 ? 88.942 -67.165 17.977 1.00 21.97 257 VAL C O 1
ATOM 7462 N N . ALA C 1 258 ? 86.864 -67.658 18.664 1.00 22.97 258 ALA C N 1
ATOM 7463 C CA . ALA C 1 258 ? 87.288 -68.043 20.014 1.00 22.96 258 ALA C CA 1
ATOM 7464 C C . ALA C 1 258 ? 87.211 -69.555 20.120 1.00 23.96 258 ALA C C 1
ATOM 7465 O O . ALA C 1 258 ? 86.178 -70.148 19.793 1.00 27.41 258 ALA C O 1
ATOM 7467 N N . VAL C 1 259 ? 88.294 -70.186 20.556 1.00 24.37 259 VAL C N 1
ATOM 7468 C CA . VAL C 1 259 ? 88.310 -71.637 20.727 1.00 22.23 259 VAL C CA 1
ATOM 7469 C C . VAL C 1 259 ? 88.528 -71.934 22.208 1.00 21.49 259 VAL C C 1
ATOM 7470 O O . VAL C 1 259 ? 89.548 -71.535 22.780 1.00 20.56 259 VAL C O 1
ATOM 7474 N N . CYS C 1 260 ? 87.581 -72.644 22.821 1.00 25.64 260 CYS C N 1
ATOM 7475 C CA . CYS C 1 260 ? 87.645 -72.900 24.263 1.00 24.51 260 CYS C CA 1
ATOM 7476 C C . CYS C 1 260 ? 88.588 -74.048 24.589 1.00 25.28 260 CYS C C 1
ATOM 7477 O O . CYS C 1 260 ? 88.460 -75.142 24.037 1.00 27.19 260 CYS C O 1
ATOM 7480 N N . TRP C 1 261 ? 89.521 -73.798 25.504 1.00 24.24 261 TRP C N 1
ATOM 7481 C CA . TRP C 1 261 ? 90.264 -74.876 26.138 1.00 27.47 261 TRP C CA 1
ATOM 7482 C C . TRP C 1 261 ? 89.290 -75.837 26.804 1.00 28.55 261 TRP C C 1
ATOM 7483 O O . TRP C 1 261 ? 88.260 -75.425 27.340 1.00 27.24 261 TRP C O 1
ATOM 7494 N N . GLN C 1 262 ? 89.592 -77.126 26.726 1.00 28.59 262 GLN C N 1
ATOM 7495 C CA . GLN C 1 262 ? 88.848 -78.135 27.463 1.00 30.28 262 GLN C CA 1
ATOM 7496 C C . GLN C 1 262 ? 89.842 -79.166 27.975 1.00 34.62 262 GLN C C 1
ATOM 7497 O O . GLN C 1 262 ? 90.935 -79.313 27.430 1.00 32.35 262 GLN C O 1
ATOM 7503 N N . TRP C 1 263 ? 89.466 -79.868 29.043 1.00 32.88 263 TRP C N 1
ATOM 7504 C CA . TRP C 1 263 ? 90.291 -80.977 29.519 1.00 35.68 263 TRP C CA 1
ATOM 7505 C C . TRP C 1 263 ? 90.573 -81.945 28.383 1.00 44.88 263 TRP C C 1
ATOM 7506 O O . TRP C 1 263 ? 89.652 -82.562 27.840 1.00 44.31 263 TRP C O 1
ATOM 7517 N N . ALA C 1 264 ? 91.852 -82.068 28.024 1.00 51.45 264 ALA C N 1
ATOM 7518 C CA . ALA C 1 264 ? 92.227 -82.750 26.792 1.00 51.27 264 ALA C CA 1
ATOM 7519 C C . ALA C 1 264 ? 91.687 -84.172 26.774 1.00 56.20 264 ALA C C 1
ATOM 7520 O O . ALA C 1 264 ? 91.483 -84.801 27.815 1.00 54.28 264 ALA C O 1
ATOM 7522 N N . THR C 1 265 ? 91.417 -84.663 25.569 1.00 64.63 265 THR C N 1
ATOM 7523 C CA . THR C 1 265 ? 90.873 -85.998 25.361 1.00 70.65 265 THR C CA 1
ATOM 7524 C C . THR C 1 265 ? 91.584 -86.615 24.170 1.00 74.88 265 THR C C 1
ATOM 7525 O O . THR C 1 265 ? 91.654 -85.992 23.107 1.00 76.87 265 THR C O 1
ATOM 7529 N N . THR C 1 266 ? 92.107 -87.831 24.339 1.00 78.92 266 THR C N 1
ATOM 7530 C CA . THR C 1 266 ? 92.705 -88.554 23.214 1.00 81.24 266 THR C CA 1
ATOM 7531 C C . THR C 1 266 ? 91.585 -89.244 22.438 1.00 83.23 266 THR C C 1
ATOM 7532 O O . THR C 1 266 ? 91.328 -90.445 22.565 1.00 84.73 266 THR C O 1
ATOM 7536 N N . VAL C 1 267 ? 90.884 -88.445 21.640 1.00 85.94 267 VAL C N 1
ATOM 7537 C CA . VAL C 1 267 ? 90.003 -88.959 20.607 1.00 88.29 267 VAL C CA 1
ATOM 7538 C C . VAL C 1 267 ? 90.796 -88.943 19.309 1.00 90.75 267 VAL C C 1
ATOM 7539 O O . VAL C 1 267 ? 91.787 -88.221 19.174 1.00 90.57 267 VAL C O 1
ATOM 7543 N N . ASN C 1 268 ? 90.364 -89.754 18.343 1.00 96.06 268 ASN C N 1
ATOM 7544 C CA . ASN C 1 268 ? 91.173 -90.078 17.153 1.00 100.31 268 ASN C CA 1
ATOM 7545 C C . ASN C 1 268 ? 92.459 -90.701 17.698 1.00 101.20 268 ASN C C 1
ATOM 7546 O O . ASN C 1 268 ? 92.378 -91.638 18.510 1.00 101.08 268 ASN C O 1
ATOM 7551 N N . GLY C 1 269 ? 93.640 -90.230 17.303 1.00 101.16 269 GLY C N 1
ATOM 7552 C CA . GLY C 1 269 ? 94.872 -90.591 17.980 1.00 100.60 269 GLY C CA 1
ATOM 7553 C C . GLY C 1 269 ? 95.405 -89.409 18.767 1.00 98.12 269 GLY C C 1
ATOM 7554 O O . GLY C 1 269 ? 96.218 -89.566 19.686 1.00 96.67 269 GLY C O 1
ATOM 7555 N N . GLU C 1 270 ? 94.932 -88.213 18.404 1.00 95.41 270 GLU C N 1
ATOM 7556 C CA . GLU C 1 270 ? 95.318 -86.965 19.052 1.00 89.01 270 GLU C CA 1
ATOM 7557 C C . GLU C 1 270 ? 94.158 -86.382 19.856 1.00 86.20 270 GLU C C 1
ATOM 7558 O O . GLU C 1 270 ? 94.148 -86.478 21.089 1.00 86.85 270 GLU C O 1
ATOM 7564 N N . LEU C 1 271 ? 93.173 -85.793 19.170 1.00 82.93 271 LEU C N 1
ATOM 7565 C CA . LEU C 1 271 ? 92.028 -85.163 19.824 1.00 76.81 271 LEU C CA 1
ATOM 7566 C C . LEU C 1 271 ? 91.026 -84.670 18.783 1.00 71.32 271 LEU C C 1
ATOM 7567 O O . LEU C 1 271 ? 91.405 -83.961 17.843 1.00 66.13 271 LEU C O 1
ATOM 7572 N N . THR C 1 272 ? 89.750 -85.050 18.916 1.00 72.93 272 THR C N 1
ATOM 7573 C CA . THR C 1 272 ? 88.712 -84.516 18.039 1.00 67.43 272 THR C CA 1
ATOM 7574 C C . THR C 1 272 ? 87.939 -83.366 18.665 1.00 60.86 272 THR C C 1
ATOM 7575 O O . THR C 1 272 ? 87.085 -82.783 17.985 1.00 58.84 272 THR C O 1
ATOM 7579 N N . GLY C 1 273 ? 88.201 -83.041 19.934 1.00 52.17 273 GLY C N 1
ATOM 7580 C CA . GLY C 1 273 ? 87.644 -81.865 20.559 1.00 46.16 273 GLY C CA 1
ATOM 7581 C C . GLY C 1 273 ? 88.263 -80.597 19.997 1.00 38.73 273 GLY C C 1
ATOM 7582 O O . GLY C 1 273 ? 88.797 -80.592 18.889 1.00 43.88 273 GLY C O 1
ATOM 7583 N N . PRO C 1 274 ? 88.219 -79.504 20.753 1.00 34.50 274 PRO C N 1
ATOM 7584 C CA . PRO C 1 274 ? 88.651 -78.213 20.207 1.00 32.95 274 PRO C CA 1
ATOM 7585 C C . PRO C 1 274 ? 90.117 -78.218 19.797 1.00 31.49 274 PRO C C 1
ATOM 7586 O O . PRO C 1 274 ? 90.964 -78.836 20.440 1.00 29.99 274 PRO C O 1
ATOM 7590 N N . ARG C 1 275 ? 90.403 -77.518 18.700 1.00 29.12 275 ARG C N 1
ATOM 7591 C CA . ARG C 1 275 ? 91.759 -77.361 18.196 1.00 29.45 275 ARG C CA 1
ATOM 7592 C C . ARG C 1 275 ? 91.930 -75.930 17.716 1.00 27.85 275 ARG C C 1
ATOM 7593 O O . ARG C 1 275 ? 90.978 -75.302 17.247 1.00 27.85 275 ARG C O 1
ATOM 7601 N N . LEU C 1 276 ? 93.153 -75.414 17.811 1.00 24.86 276 LEU C N 1
ATOM 7602 C CA . LEU C 1 276 ? 93.372 -74.015 17.464 1.00 23.63 276 LEU C CA 1
ATOM 7603 C C . LEU C 1 276 ? 94.476 -73.875 16.431 1.00 26.17 276 LEU C C 1
ATOM 7604 O O . LEU C 1 276 ? 94.227 -73.328 15.343 1.00 26.25 276 LEU C O 1
ATOM 7609 N N . LEU C 1 277 ? 95.665 -74.413 16.712 1.00 22.61 277 LEU C N 1
ATOM 7610 C CA . LEU C 1 277 ? 96.827 -74.159 15.860 1.00 22.93 277 LEU C CA 1
ATOM 7611 C C . LEU C 1 277 ? 96.608 -74.479 14.382 1.00 26.59 277 LEU C C 1
ATOM 7612 O O . LEU C 1 277 ? 97.059 -73.682 13.544 1.00 25.99 277 LEU C O 1
ATOM 7617 N N . PRO C 1 278 ? 95.931 -75.564 13.980 1.00 28.04 278 PRO C N 1
ATOM 7618 C CA . PRO C 1 278 ? 95.779 -75.798 12.534 1.00 22.40 278 PRO C CA 1
ATOM 7619 C C . PRO C 1 278 ? 95.122 -74.650 11.818 1.00 29.94 278 PRO C C 1
ATOM 7620 O O . PRO C 1 278 ? 95.444 -74.382 10.647 1.00 25.85 278 PRO C O 1
ATOM 7624 N N . TYR C 1 279 ? 94.248 -73.920 12.502 1.00 23.06 279 TYR C N 1
ATOM 7625 C CA . TYR C 1 279 ? 93.451 -72.899 11.852 1.00 25.99 279 TYR C CA 1
ATOM 7626 C C . TYR C 1 279 ? 94.131 -71.542 11.771 1.00 24.82 279 TYR C C 1
ATOM 7627 O O . TYR C 1 279 ? 93.624 -70.664 11.066 1.00 26.55 279 TYR C O 1
ATOM 7636 N N . ILE C 1 280 ? 95.259 -71.328 12.449 1.00 26.96 280 ILE C N 1
ATOM 7637 C CA . ILE C 1 280 ? 95.827 -69.984 12.426 1.00 28.03 280 ILE C CA 1
ATOM 7638 C C . ILE C 1 280 ? 96.338 -69.591 11.048 1.00 27.90 280 ILE C C 1
ATOM 7639 O O . ILE C 1 280 ? 96.557 -68.407 10.797 1.00 29.33 280 ILE C O 1
ATOM 7644 N N . MET C 1 281 ? 96.518 -70.552 10.153 1.00 28.30 281 MET C N 1
ATOM 7645 C CA . MET C 1 281 ? 97.015 -70.238 8.817 1.00 30.63 281 MET C CA 1
ATOM 7646 C C . MET C 1 281 ? 95.978 -69.549 7.936 1.00 30.77 281 MET C C 1
ATOM 7647 O O . MET C 1 281 ? 96.359 -68.989 6.900 1.00 35.03 281 MET C O 1
ATOM 7652 N N . PHE C 1 282 ? 94.691 -69.581 8.304 1.00 29.78 282 PHE C N 1
ATOM 7653 C CA . PHE C 1 282 ? 93.646 -68.979 7.474 1.00 25.19 282 PHE C CA 1
ATOM 7654 C C . PHE C 1 282 ? 93.803 -67.460 7.445 1.00 29.15 282 PHE C C 1
ATOM 7655 O O . PHE C 1 282 ? 94.058 -66.841 8.480 1.00 28.06 282 PHE C O 1
ATOM 7663 N N . PRO C 1 283 ? 93.606 -66.822 6.296 1.00 28.91 283 PRO C N 1
ATOM 7664 C CA . PRO C 1 283 ? 93.957 -65.404 6.175 1.00 28.68 283 PRO C CA 1
ATOM 7665 C C . PRO C 1 283 ? 92.876 -64.474 6.703 1.00 26.09 283 PRO C C 1
ATOM 7666 O O . PRO C 1 283 ? 91.686 -64.794 6.715 1.00 28.87 283 PRO C O 1
ATOM 7670 N N . ARG C 1 284 ? 93.319 -63.304 7.148 1.00 24.33 284 ARG C N 1
ATOM 7671 C CA . ARG C 1 284 ? 92.443 -62.268 7.694 1.00 25.72 284 ARG C CA 1
ATOM 7672 C C . ARG C 1 284 ? 91.429 -62.857 8.673 1.00 27.96 284 ARG C C 1
ATOM 7673 O O . ARG C 1 284 ? 90.216 -62.644 8.565 1.00 27.81 284 ARG C O 1
ATOM 7681 N N . THR C 1 285 ? 91.935 -63.635 9.621 1.00 29.07 285 THR C N 1
ATOM 7682 C CA . THR C 1 285 ? 91.135 -64.061 10.760 1.00 29.03 285 THR C CA 1
ATOM 7683 C C . THR C 1 285 ? 91.959 -63.874 12.030 1.00 33.41 285 THR C C 1
ATOM 7684 O O . THR C 1 285 ? 93.193 -63.896 11.994 1.00 32.28 285 THR C O 1
ATOM 7688 N N . THR C 1 286 ? 91.272 -63.638 13.151 1.00 28.07 286 THR C N 1
ATOM 7689 C CA . THR C 1 286 ? 91.918 -63.583 14.454 1.00 26.93 286 THR C CA 1
ATOM 7690 C C . THR C 1 286 ? 91.366 -64.706 15.313 1.00 26.40 286 THR C C 1
ATOM 7691 O O . THR C 1 286 ? 90.146 -64.824 15.460 1.00 25.44 286 THR C O 1
ATOM 7695 N N . ILE C 1 287 ? 92.253 -65.535 15.858 1.00 25.14 287 ILE C N 1
ATOM 7696 C CA . ILE C 1 287 ? 91.860 -66.685 16.669 1.00 24.89 287 ILE C CA 1
ATOM 7697 C C . ILE C 1 287 ? 92.462 -66.535 18.062 1.00 26.71 287 ILE C C 1
ATOM 7698 O O . ILE C 1 287 ? 93.623 -66.136 18.207 1.00 22.78 287 ILE C O 1
ATOM 7703 N N . ARG C 1 288 ? 91.683 -66.874 19.088 1.00 25.30 288 ARG C N 1
ATOM 7704 C CA . ARG C 1 288 ? 92.205 -66.847 20.443 1.00 24.62 288 ARG C CA 1
ATOM 7705 C C . ARG C 1 288 ? 91.684 -68.056 21.198 1.00 24.04 288 ARG C C 1
ATOM 7706 O O . ARG C 1 288 ? 90.513 -68.404 21.086 1.00 23.38 288 ARG C O 1
ATOM 7714 N N . GLY C 1 289 ? 92.562 -68.722 21.938 1.00 21.84 289 GLY C N 1
ATOM 7715 C CA . GLY C 1 289 ? 92.139 -69.807 22.810 1.00 24.03 289 GLY C CA 1
ATOM 7716 C C . GLY C 1 289 ? 91.661 -69.220 24.126 1.00 24.69 289 GLY C C 1
ATOM 7717 O O . GLY C 1 289 ? 92.253 -68.294 24.642 1.00 24.32 289 GLY C O 1
ATOM 7718 N N . ILE C 1 290 ? 90.585 -69.782 24.666 1.00 24.69 290 ILE C N 1
ATOM 7719 C CA . ILE C 1 290 ? 89.866 -69.175 25.783 1.00 24.16 290 ILE C CA 1
ATOM 7720 C C . ILE C 1 290 ? 90.054 -70.040 27.020 1.00 26.64 290 ILE C C 1
ATOM 7721 O O . ILE C 1 290 ? 89.830 -71.258 26.971 1.00 22.78 290 ILE C O 1
ATOM 7726 N N . PHE C 1 291 ? 90.439 -69.405 28.133 1.00 26.36 291 PHE C N 1
ATOM 7727 C CA . PHE C 1 291 ? 90.570 -70.091 29.417 1.00 27.16 291 PHE C CA 1
ATOM 7728 C C . PHE C 1 291 ? 90.181 -69.101 30.510 1.00 25.51 291 PHE C C 1
ATOM 7729 O O . PHE C 1 291 ? 90.942 -68.177 30.807 1.00 26.92 291 PHE C O 1
ATOM 7737 N N . ALA C 1 292 ? 89.004 -69.305 31.112 1.00 25.47 292 ALA C N 1
ATOM 7738 C CA . ALA C 1 292 ? 88.381 -68.261 31.931 1.00 26.43 292 ALA C CA 1
ATOM 7739 C C . ALA C 1 292 ? 89.334 -67.698 32.985 1.00 27.26 292 ALA C C 1
ATOM 7740 O O . ALA C 1 292 ? 89.355 -66.481 33.222 1.00 24.91 292 ALA C O 1
ATOM 7742 N N . GLN C 1 293 ? 90.135 -68.561 33.624 1.00 26.66 293 GLN C N 1
ATOM 7743 C CA . GLN C 1 293 ? 90.932 -68.104 34.770 1.00 32.14 293 GLN C CA 1
ATOM 7744 C C . GLN C 1 293 ? 91.990 -67.091 34.369 1.00 33.73 293 GLN C C 1
ATOM 7745 O O . GLN C 1 293 ? 92.478 -66.349 35.224 1.00 32.37 293 GLN C O 1
ATOM 7751 N N . GLU C 1 294 ? 92.342 -67.036 33.085 1.00 31.92 294 GLU C N 1
ATOM 7752 C CA . GLU C 1 294 ? 93.189 -65.959 32.594 1.00 32.68 294 GLU C CA 1
ATOM 7753 C C . GLU C 1 294 ? 92.655 -64.602 33.021 1.00 32.63 294 GLU C C 1
ATOM 7754 O O . GLU C 1 294 ? 93.436 -63.678 33.279 1.00 32.46 294 GLU C O 1
ATOM 7760 N N . TRP C 1 295 ? 91.330 -64.466 33.112 1.00 28.51 295 TRP C N 1
ATOM 7761 C CA . TRP C 1 295 ? 90.688 -63.207 33.466 1.00 28.56 295 TRP C CA 1
ATOM 7762 C C . TRP C 1 295 ? 90.234 -63.153 34.928 1.00 26.77 295 TRP C C 1
ATOM 7763 O O . TRP C 1 295 ? 89.400 -62.314 35.269 1.00 28.46 295 TRP C O 1
ATOM 7774 N N . PHE C 1 296 ? 90.716 -64.052 35.776 1.00 29.84 296 PHE C N 1
ATOM 7775 C CA . PHE C 1 296 ? 90.339 -64.035 37.194 1.00 32.45 296 PHE C CA 1
ATOM 7776 C C . PHE C 1 296 ? 91.196 -63.015 37.942 1.00 33.04 296 PHE C C 1
ATOM 7777 O O . PHE C 1 296 ? 91.902 -63.330 38.896 1.00 37.86 296 PHE C O 1
ATOM 7785 N N . THR C 1 297 ? 91.150 -61.777 37.472 1.00 36.19 297 THR C N 1
ATOM 7786 C CA . THR C 1 297 ? 91.814 -60.686 38.159 1.00 36.08 297 THR C CA 1
ATOM 7787 C C . THR C 1 297 ? 90.778 -59.945 38.982 1.00 38.52 297 THR C C 1
ATOM 7788 O O . THR C 1 297 ? 89.581 -59.989 38.687 1.00 36.48 297 THR C O 1
ATOM 7792 N N . GLU C 1 298 ? 91.234 -59.294 40.048 1.00 40.63 298 GLU C N 1
ATOM 7793 C CA . GLU C 1 298 ? 90.273 -58.602 40.897 1.00 36.41 298 GLU C CA 1
ATOM 7794 C C . GLU C 1 298 ? 89.484 -57.535 40.150 1.00 35.70 298 GLU C C 1
ATOM 7795 O O . GLU C 1 298 ? 88.259 -57.470 40.347 1.00 40.09 298 GLU C O 1
ATOM 7801 N N . PRO C 1 299 ? 90.067 -56.724 39.260 1.00 41.62 299 PRO C N 1
ATOM 7802 C CA . PRO C 1 299 ? 89.216 -55.834 38.447 1.00 39.37 299 PRO C CA 1
ATOM 7803 C C . PRO C 1 299 ? 88.242 -56.565 37.525 1.00 39.01 299 PRO C C 1
ATOM 7804 O O . PRO C 1 299 ? 87.084 -56.146 37.401 1.00 38.71 299 PRO C O 1
ATOM 7808 N N . LEU C 1 300 ? 88.671 -57.626 36.842 1.00 40.67 300 LEU C N 1
ATOM 7809 C CA . LEU C 1 300 ? 87.768 -58.272 35.890 1.00 36.25 300 LEU C CA 1
ATOM 7810 C C . LEU C 1 300 ? 86.665 -59.038 36.606 1.00 33.62 300 LEU C C 1
ATOM 7811 O O . LEU C 1 300 ? 85.507 -59.011 36.181 1.00 36.24 300 LEU C O 1
ATOM 7816 N N . LEU C 1 301 ? 87.003 -59.730 37.687 1.00 33.95 301 LEU C N 1
ATOM 7817 C CA . LEU C 1 301 ? 85.972 -60.406 38.471 1.00 34.98 301 LEU C CA 1
ATOM 7818 C C . LEU C 1 301 ? 84.982 -59.409 39.073 1.00 34.80 301 LEU C C 1
ATOM 7819 O O . LEU C 1 301 ? 83.771 -59.664 39.104 1.00 34.95 301 LEU C O 1
ATOM 7824 N N . ALA C 1 302 ? 85.465 -58.247 39.514 1.00 35.12 302 ALA C N 1
ATOM 7825 C CA . ALA C 1 302 ? 84.544 -57.227 40.007 1.00 36.75 302 ALA C CA 1
ATOM 7826 C C . ALA C 1 302 ? 83.677 -56.676 38.882 1.00 37.23 302 ALA C C 1
ATOM 7827 O O . ALA C 1 302 ? 82.469 -56.465 39.066 1.00 34.77 302 ALA C O 1
ATOM 7829 N N . GLN C 1 303 ? 84.269 -56.451 37.701 1.00 34.59 303 GLN C N 1
ATOM 7830 C CA . GLN C 1 303 ? 83.494 -55.944 36.573 1.00 32.58 303 GLN C CA 1
ATOM 7831 C C . GLN C 1 303 ? 82.396 -56.922 36.177 1.00 33.86 303 GLN C C 1
ATOM 7832 O O . GLN C 1 303 ? 81.259 -56.512 35.916 1.00 36.37 303 GLN C O 1
ATOM 7838 N N . MET C 1 304 ? 82.713 -58.223 36.112 1.00 32.64 304 MET C N 1
ATOM 7839 C CA . MET C 1 304 ? 81.695 -59.197 35.728 1.00 29.85 304 MET C CA 1
ATOM 7840 C C . MET C 1 304 ? 80.539 -59.200 36.725 1.00 31.57 304 MET C C 1
ATOM 7841 O O . MET C 1 304 ? 79.363 -59.194 36.339 1.00 31.91 304 MET C O 1
ATOM 7846 N N . HIS C 1 305 ? 80.848 -59.200 38.015 1.00 32.78 305 HIS C N 1
ATOM 7847 C CA . HIS C 1 305 ? 79.761 -59.215 38.987 1.00 35.13 305 HIS C CA 1
ATOM 7848 C C . HIS C 1 305 ? 78.944 -57.931 38.910 1.00 35.16 305 HIS C C 1
ATOM 7849 O O . HIS C 1 305 ? 77.721 -57.953 39.081 1.00 38.34 305 HIS C O 1
ATOM 7856 N N . GLN C 1 306 ? 79.604 -56.811 38.627 1.00 35.98 306 GLN C N 1
ATOM 7857 C CA . GLN C 1 306 ? 78.909 -55.542 38.468 1.00 38.32 306 GLN C CA 1
ATOM 7858 C C . GLN C 1 306 ? 78.033 -55.539 37.216 1.00 40.23 306 GLN C C 1
ATOM 7859 O O . GLN C 1 306 ? 76.848 -55.196 37.276 1.00 39.14 306 GLN C O 1
ATOM 7865 N N . GLU C 1 307 ? 78.601 -55.916 36.068 1.00 38.96 307 GLU C N 1
ATOM 7866 C CA . GLU C 1 307 ? 77.895 -55.785 34.796 1.00 36.65 307 GLU C CA 1
ATOM 7867 C C . GLU C 1 307 ? 77.009 -56.996 34.492 1.00 34.54 307 GLU C C 1
ATOM 7868 O O . GLU C 1 307 ? 75.791 -56.858 34.346 1.00 35.85 307 GLU C O 1
ATOM 7874 N N . LEU C 1 308 ? 77.603 -58.183 34.386 1.00 30.85 308 LEU C N 1
ATOM 7875 C CA . LEU C 1 308 ? 76.807 -59.385 34.157 1.00 30.94 308 LEU C CA 1
ATOM 7876 C C . LEU C 1 308 ? 75.918 -59.705 35.358 1.00 32.19 308 LEU C C 1
ATOM 7877 O O . LEU C 1 308 ? 74.757 -60.097 35.190 1.00 32.65 308 LEU C O 1
ATOM 7882 N N . GLY C 1 309 ? 76.442 -59.568 36.582 1.00 36.09 309 GLY C N 1
ATOM 7883 C CA . GLY C 1 309 ? 75.594 -59.781 37.750 1.00 31.12 309 GLY C CA 1
ATOM 7884 C C . GLY C 1 309 ? 74.398 -58.848 37.770 1.00 36.96 309 GLY C C 1
ATOM 7885 O O . GLY C 1 309 ? 73.292 -59.246 38.144 1.00 40.84 309 GLY C O 1
ATOM 7886 N N . GLY C 1 310 ? 74.595 -57.603 37.327 1.00 36.36 310 GLY C N 1
ATOM 7887 C CA . GLY C 1 310 ? 73.490 -56.658 37.260 1.00 38.29 310 GLY C CA 1
ATOM 7888 C C . GLY C 1 310 ? 72.452 -57.040 36.226 1.00 38.37 310 GLY C C 1
ATOM 7889 O O . GLY C 1 310 ? 71.247 -56.866 36.445 1.00 36.42 310 GLY C O 1
ATOM 7890 N N . LEU C 1 311 ? 72.900 -57.567 35.082 1.00 34.92 311 LEU C N 1
ATOM 7891 C CA . LEU C 1 311 ? 71.960 -58.057 34.087 1.00 35.29 311 LEU C CA 1
ATOM 7892 C C . LEU C 1 311 ? 71.201 -59.263 34.606 1.00 34.66 311 LEU C C 1
ATOM 7893 O O . LEU C 1 311 ? 69.990 -59.376 34.389 1.00 37.38 311 LEU C O 1
ATOM 7898 N N . VAL C 1 312 ? 71.889 -60.174 35.298 1.00 34.98 312 VAL C N 1
ATOM 7899 C CA . VAL C 1 312 ? 71.204 -61.318 35.893 1.00 36.52 312 VAL C CA 1
ATOM 7900 C C . VAL C 1 312 ? 70.179 -60.846 36.919 1.00 41.23 312 VAL C C 1
ATOM 7901 O O . VAL C 1 312 ? 69.007 -61.250 36.895 1.00 39.97 312 VAL C O 1
ATOM 7905 N N . ARG C 1 313 ? 70.611 -59.982 37.837 1.00 40.34 313 ARG C N 1
ATOM 7906 C CA . ARG C 1 313 ? 69.732 -59.523 38.908 1.00 41.68 313 ARG C CA 1
ATOM 7907 C C . ARG C 1 313 ? 68.527 -58.761 38.377 1.00 46.03 313 ARG C C 1
ATOM 7908 O O . ARG C 1 313 ? 67.494 -58.718 39.050 1.00 50.09 313 ARG C O 1
ATOM 7916 N N . ASP C 1 314 ? 68.625 -58.185 37.181 1.00 44.15 314 ASP C N 1
ATOM 7917 C CA . ASP C 1 314 ? 67.523 -57.477 36.545 1.00 42.53 314 ASP C CA 1
ATOM 7918 C C . ASP C 1 314 ? 66.718 -58.347 35.592 1.00 47.39 314 ASP C C 1
ATOM 7919 O O . ASP C 1 314 ? 65.772 -57.849 34.976 1.00 49.71 314 ASP C O 1
ATOM 7924 N N . GLY C 1 315 ? 67.065 -59.626 35.450 1.00 47.96 315 GLY C N 1
ATOM 7925 C CA . GLY C 1 315 ? 66.328 -60.510 34.571 1.00 47.12 315 GLY C CA 1
ATOM 7926 C C . GLY C 1 315 ? 66.641 -60.357 33.102 1.00 49.65 315 GLY C C 1
ATOM 7927 O O . GLY C 1 315 ? 65.998 -61.015 32.276 1.00 52.41 315 GLY C O 1
ATOM 7928 N N . GLU C 1 316 ? 67.625 -59.522 32.742 1.00 45.12 316 GLU C N 1
ATOM 7929 C CA . GLU C 1 316 ? 67.982 -59.384 31.334 1.00 48.02 316 GLU C CA 1
ATOM 7930 C C . GLU C 1 316 ? 68.725 -60.605 30.811 1.00 46.04 316 GLU C C 1
ATOM 7931 O O . GLU C 1 316 ? 68.677 -60.885 29.608 1.00 41.81 316 GLU C O 1
ATOM 7937 N N . ILE C 1 317 ? 69.433 -61.322 31.678 1.00 42.53 317 ILE C N 1
ATOM 7938 C CA . ILE C 1 317 ? 70.184 -62.510 31.296 1.00 40.45 317 ILE C CA 1
ATOM 7939 C C . ILE C 1 317 ? 69.683 -63.664 32.148 1.00 43.60 317 ILE C C 1
ATOM 7940 O O . ILE C 1 317 ? 69.638 -63.557 33.378 1.00 39.33 317 ILE C O 1
ATOM 7945 N N . ARG C 1 318 ? 69.285 -64.751 31.501 1.00 47.69 318 ARG C N 1
ATOM 7946 C CA . ARG C 1 318 ? 68.743 -65.897 32.213 1.00 46.68 318 ARG C CA 1
ATOM 7947 C C . ARG C 1 318 ? 69.801 -66.982 32.321 1.00 47.53 318 ARG C C 1
ATOM 7948 O O . ARG C 1 318 ? 70.690 -67.098 31.472 1.00 45.55 318 ARG C O 1
ATOM 7956 N N . TYR C 1 319 ? 69.700 -67.773 33.385 1.00 47.43 319 TYR C N 1
ATOM 7957 C CA . TYR C 1 319 ? 70.613 -68.883 33.603 1.00 45.71 319 TYR C CA 1
ATOM 7958 C C . TYR C 1 319 ? 69.854 -70.006 34.297 1.00 49.79 319 TYR C C 1
ATOM 7959 O O . TYR C 1 319 ? 68.858 -69.766 34.990 1.00 44.67 319 TYR C O 1
ATOM 7968 N N . HIS C 1 320 ? 70.322 -71.236 34.087 1.00 45.31 320 HIS C N 1
ATOM 7969 C CA . HIS C 1 320 ? 69.689 -72.410 34.668 1.00 50.43 320 HIS C CA 1
ATOM 7970 C C . HIS C 1 320 ? 70.729 -73.224 35.414 1.00 47.41 320 HIS C C 1
ATOM 7971 O O . HIS C 1 320 ? 71.793 -73.540 34.867 1.00 45.59 320 HIS C O 1
ATOM 7978 N N . GLN C 1 321 ? 70.386 -73.583 36.648 1.00 46.24 321 GLN C N 1
ATOM 7979 C CA . GLN C 1 321 ? 71.251 -74.289 37.578 1.00 44.14 321 GLN C CA 1
ATOM 7980 C C . GLN C 1 321 ? 70.433 -75.383 38.247 1.00 42.76 321 GLN C C 1
ATOM 7981 O O . GLN C 1 321 ? 69.315 -75.121 38.701 1.00 41.31 321 GLN C O 1
ATOM 7987 N N . THR C 1 322 ? 70.979 -76.596 38.308 1.00 40.87 322 THR C N 1
ATOM 7988 C CA . THR C 1 322 ? 70.376 -77.701 39.047 1.00 41.84 322 THR C CA 1
ATOM 7989 C C . THR C 1 322 ? 71.277 -78.017 40.227 1.00 42.88 322 THR C C 1
ATOM 7990 O O . THR C 1 322 ? 72.404 -78.490 40.044 1.00 39.50 322 THR C O 1
ATOM 7994 N N . VAL C 1 323 ? 70.762 -77.787 41.429 1.00 40.77 323 VAL C N 1
ATOM 7995 C CA . VAL C 1 323 ? 71.494 -77.951 42.676 1.00 38.79 323 VAL C CA 1
ATOM 7996 C C . VAL C 1 323 ? 70.868 -79.119 43.433 1.00 41.03 323 VAL C C 1
ATOM 7997 O O . VAL C 1 323 ? 69.774 -78.988 43.989 1.00 44.02 323 VAL C O 1
ATOM 8001 N N . HIS C 1 324 ? 71.552 -80.262 43.459 1.00 41.31 324 HIS C N 1
ATOM 8002 C CA . HIS C 1 324 ? 71.174 -81.368 44.327 1.00 40.42 324 HIS C CA 1
ATOM 8003 C C . HIS C 1 324 ? 71.593 -81.067 45.764 1.00 44.03 324 HIS C C 1
ATOM 8004 O O . HIS C 1 324 ? 72.442 -80.208 46.022 1.00 43.64 324 HIS C O 1
ATOM 8011 N N . LYS C 1 325 ? 70.983 -81.782 46.705 1.00 41.78 325 LYS C N 1
ATOM 8012 C CA . LYS C 1 325 ? 71.253 -81.612 48.130 1.00 45.44 325 LYS C CA 1
ATOM 8013 C C . LYS C 1 325 ? 71.989 -82.833 48.662 1.00 44.09 325 LYS C C 1
ATOM 8014 O O . LYS C 1 325 ? 71.526 -83.962 48.480 1.00 48.86 325 LYS C O 1
ATOM 8020 N N . GLY C 1 326 ? 73.110 -82.606 49.340 1.00 42.17 326 GLY C N 1
ATOM 8021 C CA . GLY C 1 326 ? 73.740 -83.675 50.096 1.00 46.38 326 GLY C CA 1
ATOM 8022 C C . GLY C 1 326 ? 74.925 -84.350 49.436 1.00 42.80 326 GLY C C 1
ATOM 8023 O O . GLY C 1 326 ? 74.878 -84.707 48.254 1.00 39.24 326 GLY C O 1
ATOM 8024 N N . PHE C 1 327 ? 75.989 -84.541 50.223 1.00 38.56 327 PHE C N 1
ATOM 8025 C CA . PHE C 1 327 ? 77.230 -85.132 49.725 1.00 42.34 327 PHE C CA 1
ATOM 8026 C C . PHE C 1 327 ? 77.005 -86.517 49.143 1.00 39.20 327 PHE C C 1
ATOM 8027 O O . PHE C 1 327 ? 77.716 -86.932 48.221 1.00 35.96 327 PHE C O 1
ATOM 8035 N N . ASP C 1 328 ? 76.041 -87.262 49.680 1.00 34.83 328 ASP C N 1
ATOM 8036 C CA . ASP C 1 328 ? 75.777 -88.589 49.140 1.00 38.90 328 ASP C CA 1
ATOM 8037 C C . ASP C 1 328 ? 75.081 -88.559 47.788 1.00 40.72 328 ASP C C 1
ATOM 8038 O O . ASP C 1 328 ? 75.003 -89.603 47.135 1.00 43.37 328 ASP C O 1
ATOM 8043 N N . GLU C 1 329 ? 74.595 -87.407 47.340 1.00 41.18 329 GLU C N 1
ATOM 8044 C CA . GLU C 1 329 ? 73.926 -87.345 46.045 1.00 43.11 329 GLU C CA 1
ATOM 8045 C C . GLU C 1 329 ? 74.871 -87.033 44.892 1.00 40.48 329 GLU C C 1
ATOM 8046 O O . GLU C 1 329 ? 74.404 -86.909 43.756 1.00 48.32 329 GLU C O 1
ATOM 8052 N N . ILE C 1 330 ? 76.179 -86.907 45.147 1.00 41.62 330 ILE C N 1
ATOM 8053 C CA . ILE C 1 330 ? 77.093 -86.419 44.109 1.00 41.60 330 ILE C CA 1
ATOM 8054 C C . ILE C 1 330 ? 77.172 -87.373 42.921 1.00 47.67 330 ILE C C 1
ATOM 8055 O O . ILE C 1 330 ? 76.997 -86.914 41.779 1.00 45.32 330 ILE C O 1
ATOM 8060 N N . PRO C 1 331 ? 77.411 -88.681 43.097 1.00 46.75 331 PRO C N 1
ATOM 8061 C CA . PRO C 1 331 ? 77.332 -89.582 41.931 1.00 47.75 331 PRO C CA 1
ATOM 8062 C C . PRO C 1 331 ? 75.993 -89.543 41.208 1.00 49.71 331 PRO C C 1
ATOM 8063 O O . PRO C 1 331 ? 75.964 -89.674 39.976 1.00 50.04 331 PRO C O 1
ATOM 8067 N N . ALA C 1 332 ? 74.886 -89.351 41.929 1.00 46.19 332 ALA C N 1
ATOM 8068 C CA . ALA C 1 332 ? 73.589 -89.215 41.272 1.00 44.94 332 ALA C CA 1
ATOM 8069 C C . ALA C 1 332 ? 73.535 -87.948 40.432 1.00 50.11 332 ALA C C 1
ATOM 8070 O O . ALA C 1 332 ? 73.050 -87.966 39.291 1.00 46.32 332 ALA C O 1
ATOM 8072 N N . ALA C 1 333 ? 74.026 -86.838 40.987 1.00 44.13 333 ALA C N 1
ATOM 8073 C CA . ALA C 1 333 ? 74.116 -85.600 40.224 1.00 42.26 333 ALA C CA 1
ATOM 8074 C C . ALA C 1 333 ? 74.979 -85.784 38.982 1.00 46.21 333 ALA C C 1
ATOM 8075 O O . ALA C 1 333 ? 74.623 -85.315 37.889 1.00 42.29 333 ALA C O 1
ATOM 8077 N N . TYR C 1 334 ? 76.112 -86.473 39.129 1.00 42.39 334 TYR C N 1
ATOM 8078 C CA . TYR C 1 334 ? 76.984 -86.722 37.988 1.00 44.76 334 TYR C CA 1
ATOM 8079 C C . TYR C 1 334 ? 76.284 -87.574 36.943 1.00 48.23 334 TYR C C 1
ATOM 8080 O O . TYR C 1 334 ? 76.440 -87.342 35.739 1.00 49.60 334 TYR C O 1
ATOM 8089 N N . ARG C 1 335 ? 75.517 -88.573 37.381 1.00 46.63 335 ARG C N 1
ATOM 8090 C CA . ARG C 1 335 ? 74.830 -89.425 36.423 1.00 49.19 335 ARG C CA 1
ATOM 8091 C C . ARG C 1 335 ? 73.748 -88.655 35.680 1.00 48.99 335 ARG C C 1
ATOM 8092 O O . ARG C 1 335 ? 73.457 -88.962 34.519 1.00 52.79 335 ARG C O 1
ATOM 8100 N N . SER C 1 336 ? 73.172 -87.632 36.312 1.00 49.73 336 SER C N 1
ATOM 8101 C CA . SER C 1 336 ? 72.146 -86.835 35.655 1.00 48.57 336 SER C CA 1
ATOM 8102 C C . SER C 1 336 ? 72.704 -85.952 34.546 1.00 54.05 336 SER C C 1
ATOM 8103 O O . SER C 1 336 ? 71.919 -85.349 33.803 1.00 53.14 336 SER C O 1
ATOM 8106 N N . LEU C 1 337 ? 74.030 -85.858 34.408 1.00 50.66 337 LEU C N 1
ATOM 8107 C CA . LEU C 1 337 ? 74.598 -85.203 33.236 1.00 50.96 337 LEU C CA 1
ATOM 8108 C C . LEU C 1 337 ? 74.320 -85.975 31.961 1.00 52.27 337 LEU C C 1
ATOM 8109 O O . LEU C 1 337 ? 74.319 -85.379 30.879 1.00 52.81 337 LEU C O 1
ATOM 8114 N N . TYR C 1 338 ? 74.083 -87.280 32.057 1.00 55.68 338 TYR C N 1
ATOM 8115 C CA . TYR C 1 338 ? 73.835 -88.111 30.883 1.00 53.57 338 TYR C CA 1
ATOM 8116 C C . TYR C 1 338 ? 72.414 -88.641 30.819 1.00 55.46 338 TYR C C 1
ATOM 8117 O O . TYR C 1 338 ? 71.830 -88.707 29.733 1.00 51.38 338 TYR C O 1
ATOM 8126 N N . LEU C 1 339 ? 71.832 -88.980 31.966 1.00 50.79 339 LEU C N 1
ATOM 8127 C CA . LEU C 1 339 ? 70.514 -89.597 32.029 1.00 54.05 339 LEU C CA 1
ATOM 8128 C C . LEU C 1 339 ? 69.378 -88.583 32.144 1.00 57.77 339 LEU C C 1
ATOM 8129 O O . LEU C 1 339 ? 68.204 -88.975 32.103 1.00 58.21 339 LEU C O 1
ATOM 8134 N N . ASP C 1 340 ? 69.691 -87.297 32.273 1.00 56.83 340 ASP C N 1
ATOM 8135 C CA . ASP C 1 340 ? 68.663 -86.265 32.297 1.00 59.00 340 ASP C CA 1
ATOM 8136 C C . ASP C 1 340 ? 68.973 -85.177 31.287 1.00 67.26 340 ASP C C 1
ATOM 8137 O O . ASP C 1 340 ? 69.901 -85.311 30.479 1.00 63.93 340 ASP C O 1
ATOM 8142 N N . ARG C 1 341 ? 68.198 -84.092 31.344 1.00 71.86 341 ARG C N 1
ATOM 8143 C CA . ARG C 1 341 ? 68.447 -82.904 30.535 1.00 70.83 341 ARG C CA 1
ATOM 8144 C C . ARG C 1 341 ? 68.356 -83.236 29.047 1.00 71.14 341 ARG C C 1
ATOM 8145 O O . ARG C 1 341 ? 69.283 -82.986 28.270 1.00 70.92 341 ARG C O 1
ATOM 8153 N N . GLU C 1 342 ? 67.225 -83.838 28.662 1.00 67.75 342 GLU C N 1
ATOM 8154 C CA . GLU C 1 342 ? 66.940 -84.066 27.248 1.00 68.60 342 GLU C CA 1
ATOM 8155 C C . GLU C 1 342 ? 67.123 -82.781 26.460 1.00 69.41 342 GLU C C 1
ATOM 8156 O O . GLU C 1 342 ? 67.819 -82.746 25.438 1.00 62.89 342 GLU C O 1
ATOM 8162 N N . HIS C 1 343 ? 66.485 -81.717 26.934 1.00 70.78 343 HIS C N 1
ATOM 8163 C CA . HIS C 1 343 ? 66.789 -80.354 26.544 1.00 67.15 343 HIS C CA 1
ATOM 8164 C C . HIS C 1 343 ? 67.844 -79.791 27.491 1.00 72.24 343 HIS C C 1
ATOM 8165 O O . HIS C 1 343 ? 67.784 -80.017 28.706 1.00 73.40 343 HIS C O 1
ATOM 8172 N N . ASN C 1 344 ? 68.826 -79.088 26.920 1.00 68.28 344 ASN C N 1
ATOM 8173 C CA . ASN C 1 344 ? 69.795 -78.268 27.651 1.00 66.48 344 ASN C CA 1
ATOM 8174 C C . ASN C 1 344 ? 70.803 -79.085 28.456 1.00 66.16 344 ASN C C 1
ATOM 8175 O O . ASN C 1 344 ? 70.571 -80.255 28.781 1.00 68.75 344 ASN C O 1
ATOM 8180 N N . ARG C 1 345 ? 71.952 -78.470 28.737 1.00 62.57 345 ARG C N 1
ATOM 8181 C CA . ARG C 1 345 ? 72.924 -78.971 29.702 1.00 57.29 345 ARG C CA 1
ATOM 8182 C C . ARG C 1 345 ? 73.176 -77.833 30.688 1.00 56.89 345 ARG C C 1
ATOM 8183 O O . ARG C 1 345 ? 74.241 -77.209 30.675 1.00 52.20 345 ARG C O 1
ATOM 8191 N N . GLY C 1 346 ? 72.169 -77.542 31.514 1.00 61.31 346 GLY C N 1
ATOM 8192 C CA . GLY C 1 346 ? 72.332 -76.535 32.545 1.00 54.45 346 GLY C CA 1
ATOM 8193 C C . GLY C 1 346 ? 73.360 -76.959 33.576 1.00 48.91 346 GLY C C 1
ATOM 8194 O O . GLY C 1 346 ? 73.601 -78.144 33.795 1.00 51.31 346 GLY C O 1
ATOM 8195 N N . LYS C 1 347 ? 73.978 -75.965 34.212 1.00 43.03 347 LYS C N 1
ATOM 8196 C CA . LYS C 1 347 ? 75.030 -76.238 35.184 1.00 42.89 347 LYS C CA 1
ATOM 8197 C C . LYS C 1 347 ? 74.475 -77.022 36.370 1.00 38.62 347 LYS C C 1
ATOM 8198 O O . LYS C 1 347 ? 73.501 -76.604 37.000 1.00 40.51 347 LYS C O 1
ATOM 8204 N N . VAL C 1 348 ? 75.088 -78.168 36.666 1.00 33.45 348 VAL C N 1
ATOM 8205 C CA . VAL C 1 348 ? 74.645 -79.059 37.737 1.00 35.86 348 VAL C CA 1
ATOM 8206 C C . VAL C 1 348 ? 75.619 -78.930 38.900 1.00 35.55 348 VAL C C 1
ATOM 8207 O O . VAL C 1 348 ? 76.839 -79.034 38.714 1.00 31.23 348 VAL C O 1
ATOM 8211 N N . LEU C 1 349 ? 75.082 -78.713 40.097 1.00 37.30 349 LEU C N 1
ATOM 8212 C CA . LEU C 1 349 ? 75.877 -78.557 41.305 1.00 29.86 349 LEU C CA 1
ATOM 8213 C C . LEU C 1 349 ? 75.276 -79.423 42.407 1.00 37.32 349 LEU C C 1
ATOM 8214 O O . LEU C 1 349 ? 74.129 -79.864 42.309 1.00 37.19 349 LEU C O 1
ATOM 8219 N N . VAL C 1 350 ? 76.050 -79.657 43.472 1.00 35.50 350 VAL C N 1
ATOM 8220 C CA . VAL C 1 350 ? 75.553 -80.336 44.671 1.00 34.19 350 VAL C CA 1
ATOM 8221 C C . VAL C 1 350 ? 75.891 -79.488 45.884 1.00 33.31 350 VAL C C 1
ATOM 8222 O O . VAL C 1 350 ? 77.053 -79.108 46.068 1.00 32.66 350 VAL C O 1
ATOM 8226 N N . GLU C 1 351 ? 74.889 -79.215 46.720 1.00 35.35 351 GLU C N 1
ATOM 8227 C CA . GLU C 1 351 ? 75.083 -78.460 47.954 1.00 34.52 351 GLU C CA 1
ATOM 8228 C C . GLU C 1 351 ? 75.342 -79.416 49.112 1.00 42.18 351 GLU C C 1
ATOM 8229 O O . GLU C 1 351 ? 74.454 -80.194 49.486 1.00 38.38 351 GLU C O 1
ATOM 8235 N N . VAL C 1 352 ? 76.538 -79.336 49.693 1.00 34.58 352 VAL C N 1
ATOM 8236 C CA . VAL C 1 352 ? 76.973 -80.292 50.699 1.00 40.41 352 VAL C CA 1
ATOM 8237 C C . VAL C 1 352 ? 76.921 -79.668 52.091 1.00 41.63 352 VAL C C 1
ATOM 8238 O O . VAL C 1 352 ? 75.876 -79.155 52.512 1.00 47.76 352 VAL C O 1
ATOM 8242 N N . MET D 1 1 ? 101.604 -75.499 -25.752 1.00 52.68 1 MET D N 1
ATOM 8243 C CA . MET D 1 1 ? 102.673 -75.640 -24.766 1.00 53.29 1 MET D CA 1
ATOM 8244 C C . MET D 1 1 ? 102.824 -77.105 -24.335 1.00 54.20 1 MET D C 1
ATOM 8245 O O . MET D 1 1 ? 101.834 -77.803 -24.059 1.00 53.00 1 MET D O 1
ATOM 8250 N N . ARG D 1 2 ? 104.065 -77.580 -24.303 1.00 48.85 2 ARG D N 1
ATOM 8251 C CA . ARG D 1 2 ? 104.384 -78.841 -23.653 1.00 47.38 2 ARG D CA 1
ATOM 8252 C C . ARG D 1 2 ? 104.599 -78.544 -22.176 1.00 41.09 2 ARG D C 1
ATOM 8253 O O . ARG D 1 2 ? 105.411 -77.681 -21.830 1.00 43.05 2 ARG D O 1
ATOM 8261 N N . ILE D 1 3 ? 103.874 -79.241 -21.310 1.00 42.41 3 ILE D N 1
ATOM 8262 C CA . ILE D 1 3 ? 104.014 -79.062 -19.867 1.00 41.24 3 ILE D CA 1
ATOM 8263 C C . ILE D 1 3 ? 104.264 -80.425 -19.250 1.00 45.10 3 ILE D C 1
ATOM 8264 O O . ILE D 1 3 ? 103.548 -81.387 -19.553 1.00 48.06 3 ILE D O 1
ATOM 8269 N N . GLU D 1 4 ? 105.293 -80.513 -18.413 1.00 37.45 4 GLU D N 1
ATOM 8270 C CA . GLU D 1 4 ? 105.606 -81.720 -17.671 1.00 40.93 4 GLU D CA 1
ATOM 8271 C C . GLU D 1 4 ? 105.218 -81.523 -16.209 1.00 39.32 4 GLU D C 1
ATOM 8272 O O . GLU D 1 4 ? 105.441 -80.449 -15.645 1.00 34.30 4 GLU D O 1
ATOM 8278 N N . LYS D 1 5 ? 104.621 -82.548 -15.607 1.00 39.91 5 LYS D N 1
ATOM 8279 C CA . LYS D 1 5 ? 104.281 -82.525 -14.189 1.00 36.64 5 LYS D CA 1
ATOM 8280 C C . LYS D 1 5 ? 104.830 -83.773 -13.524 1.00 43.56 5 LYS D C 1
ATOM 8281 O O . LYS D 1 5 ? 104.909 -84.840 -14.141 1.00 45.38 5 LYS D O 1
ATOM 8287 N N . TRP D 1 6 ? 105.201 -83.640 -12.256 1.00 39.73 6 TRP D N 1
ATOM 8288 C CA . TRP D 1 6 ? 105.427 -84.790 -11.397 1.00 39.11 6 TRP D CA 1
ATOM 8289 C C . TRP D 1 6 ? 104.158 -85.019 -10.597 1.00 44.33 6 TRP D C 1
ATOM 8290 O O . TRP D 1 6 ? 103.738 -84.141 -9.836 1.00 40.25 6 TRP D O 1
ATOM 8301 N N . VAL D 1 7 ? 103.542 -86.181 -10.780 1.00 41.51 7 VAL D N 1
ATOM 8302 C CA . VAL D 1 7 ? 102.268 -86.490 -10.154 1.00 41.51 7 VAL D CA 1
ATOM 8303 C C . VAL D 1 7 ? 102.479 -87.564 -9.098 1.00 46.23 7 VAL D C 1
ATOM 8304 O O . VAL D 1 7 ? 103.517 -88.226 -9.041 1.00 45.64 7 VAL D O 1
ATOM 8308 N N . VAL D 1 8 ? 101.470 -87.733 -8.250 1.00 47.89 8 VAL D N 1
ATOM 8309 C CA . VAL D 1 8 ? 101.497 -88.782 -7.239 1.00 46.45 8 VAL D CA 1
ATOM 8310 C C . VAL D 1 8 ? 101.009 -90.072 -7.883 1.00 47.52 8 VAL D C 1
ATOM 8311 O O . VAL D 1 8 ? 99.885 -90.136 -8.396 1.00 49.89 8 VAL D O 1
ATOM 8315 N N . ARG D 1 9 ? 101.866 -91.097 -7.879 1.00 48.52 9 ARG D N 1
ATOM 8316 C CA . ARG D 1 9 ? 101.542 -92.366 -8.522 1.00 54.59 9 ARG D CA 1
ATOM 8317 C C . ARG D 1 9 ? 100.904 -93.363 -7.561 1.00 56.24 9 ARG D C 1
ATOM 8318 O O . ARG D 1 9 ? 100.023 -94.130 -7.962 1.00 57.69 9 ARG D O 1
ATOM 8326 N N . GLU D 1 10 ? 101.343 -93.370 -6.303 1.00 56.41 10 GLU D N 1
ATOM 8327 C CA . GLU D 1 10 ? 100.880 -94.328 -5.308 1.00 58.82 10 GLU D CA 1
ATOM 8328 C C . GLU D 1 10 ? 101.092 -93.719 -3.930 1.00 57.26 10 GLU D C 1
ATOM 8329 O O . GLU D 1 10 ? 101.923 -92.827 -3.746 1.00 55.67 10 GLU D O 1
ATOM 8335 N N . HIS D 1 11 ? 100.334 -94.218 -2.963 1.00 61.03 11 HIS D N 1
ATOM 8336 C CA . HIS D 1 11 ? 100.398 -93.736 -1.592 1.00 58.89 11 HIS D CA 1
ATOM 8337 C C . HIS D 1 11 ? 101.153 -94.739 -0.727 1.00 61.36 11 HIS D C 1
ATOM 8338 O O . HIS D 1 11 ? 100.728 -95.891 -0.591 1.00 62.76 11 HIS D O 1
ATOM 8345 N N . LEU D 1 12 ? 102.267 -94.299 -0.142 1.00 64.94 12 LEU D N 1
ATOM 8346 C CA . LEU D 1 12 ? 103.056 -95.137 0.750 1.00 69.22 12 LEU D CA 1
ATOM 8347 C C . LEU D 1 12 ? 103.607 -94.299 1.893 1.00 69.53 12 LEU D C 1
ATOM 8348 O O . LEU D 1 12 ? 103.893 -93.109 1.734 1.00 69.39 12 LEU D O 1
ATOM 8353 N N . ASP D 1 13 ? 103.789 -94.945 3.039 1.00 71.80 13 ASP D N 1
ATOM 8354 C CA . ASP D 1 13 ? 104.187 -94.264 4.264 1.00 76.10 13 ASP D CA 1
ATOM 8355 C C . ASP D 1 13 ? 105.701 -94.336 4.438 1.00 76.29 13 ASP D C 1
ATOM 8356 O O . ASP D 1 13 ? 106.274 -95.430 4.482 1.00 77.27 13 ASP D O 1
ATOM 8361 N N . GLY D 1 14 ? 106.343 -93.168 4.528 1.00 75.68 14 GLY D N 1
ATOM 8362 C CA . GLY D 1 14 ? 107.748 -93.052 4.862 1.00 76.84 14 GLY D CA 1
ATOM 8363 C C . GLY D 1 14 ? 108.720 -93.623 3.856 1.00 80.23 14 GLY D C 1
ATOM 8364 O O . GLY D 1 14 ? 109.931 -93.567 4.102 1.00 80.18 14 GLY D O 1
ATOM 8365 N N . VAL D 1 15 ? 108.247 -94.167 2.738 1.00 80.96 15 VAL D N 1
ATOM 8366 C CA . VAL D 1 15 ? 109.136 -94.777 1.755 1.00 79.89 15 VAL D CA 1
ATOM 8367 C C . VAL D 1 15 ? 110.023 -93.691 1.155 1.00 81.28 15 VAL D C 1
ATOM 8368 O O . VAL D 1 15 ? 109.521 -92.663 0.671 1.00 80.31 15 VAL D O 1
ATOM 8372 N N . PRO D 1 16 ? 111.346 -93.847 1.207 1.00 82.10 16 PRO D N 1
ATOM 8373 C CA . PRO D 1 16 ? 112.238 -92.925 0.497 1.00 81.11 16 PRO D CA 1
ATOM 8374 C C . PRO D 1 16 ? 112.419 -93.244 -0.980 1.00 77.53 16 PRO D C 1
ATOM 8375 O O . PRO D 1 16 ? 113.272 -92.627 -1.625 1.00 74.83 16 PRO D O 1
ATOM 8379 N N . ASP D 1 17 ? 111.645 -94.185 -1.523 1.00 76.55 17 ASP D N 1
ATOM 8380 C CA . ASP D 1 17 ? 111.731 -94.568 -2.932 1.00 75.26 17 ASP D CA 1
ATOM 8381 C C . ASP D 1 17 ? 110.872 -93.603 -3.741 1.00 72.01 17 ASP D C 1
ATOM 8382 O O . ASP D 1 17 ? 109.649 -93.753 -3.823 1.00 69.39 17 ASP D O 1
ATOM 8387 N N . VAL D 1 18 ? 111.525 -92.614 -4.352 1.00 71.30 18 VAL D N 1
ATOM 8388 C CA . VAL D 1 18 ? 110.806 -91.576 -5.084 1.00 67.49 18 VAL D CA 1
ATOM 8389 C C . VAL D 1 18 ? 110.218 -92.115 -6.379 1.00 64.66 18 VAL D C 1
ATOM 8390 O O . VAL D 1 18 ? 109.161 -91.654 -6.831 1.00 61.39 18 VAL D O 1
ATOM 8394 N N . ASN D 1 19 ? 110.875 -93.094 -7.001 1.00 67.24 19 ASN D N 1
ATOM 8395 C CA . ASN D 1 19 ? 110.396 -93.595 -8.282 1.00 64.90 19 ASN D CA 1
ATOM 8396 C C . ASN D 1 19 ? 109.147 -94.445 -8.126 1.00 65.81 19 ASN D C 1
ATOM 8397 O O . ASN D 1 19 ? 108.433 -94.673 -9.108 1.00 67.54 19 ASN D O 1
ATOM 8402 N N . ARG D 1 20 ? 108.863 -94.903 -6.909 1.00 67.01 20 ARG D N 1
ATOM 8403 C CA . ARG D 1 20 ? 107.611 -95.596 -6.632 1.00 66.65 20 ARG D CA 1
ATOM 8404 C C . ARG D 1 20 ? 106.477 -94.606 -6.370 1.00 64.97 20 ARG D C 1
ATOM 8405 O O . ARG D 1 20 ? 105.335 -94.842 -6.783 1.00 65.53 20 ARG D O 1
ATOM 8413 N N . VAL D 1 21 ? 106.782 -93.485 -5.713 1.00 62.05 21 VAL D N 1
ATOM 8414 C CA . VAL D 1 21 ? 105.762 -92.519 -5.307 1.00 55.90 21 VAL D CA 1
ATOM 8415 C C . VAL D 1 21 ? 105.428 -91.541 -6.427 1.00 54.63 21 VAL D C 1
ATOM 8416 O O . VAL D 1 21 ? 104.261 -91.191 -6.620 1.00 53.54 21 VAL D O 1
ATOM 8420 N N . TYR D 1 22 ? 106.430 -91.077 -7.174 1.00 53.74 22 TYR D N 1
ATOM 8421 C CA . TYR D 1 22 ? 106.238 -90.055 -8.193 1.00 50.24 22 TYR D CA 1
ATOM 8422 C C . TYR D 1 22 ? 106.611 -90.603 -9.563 1.00 53.06 22 TYR D C 1
ATOM 8423 O O . TYR D 1 22 ? 107.573 -91.367 -9.692 1.00 54.35 22 TYR D O 1
ATOM 8432 N N . GLU D 1 23 ? 105.851 -90.193 -10.580 1.00 51.17 23 GLU D N 1
ATOM 8433 C CA . GLU D 1 23 ? 106.176 -90.447 -11.977 1.00 52.67 23 GLU D CA 1
ATOM 8434 C C . GLU D 1 23 ? 105.910 -89.183 -12.781 1.00 49.43 23 GLU D C 1
ATOM 8435 O O . GLU D 1 23 ? 105.001 -88.407 -12.471 1.00 47.66 23 GLU D O 1
ATOM 8441 N N . LYS D 1 24 ? 106.709 -88.977 -13.819 1.00 51.53 24 LYS D N 1
ATOM 8442 C CA . LYS D 1 24 ? 106.596 -87.772 -14.623 1.00 45.52 24 LYS D CA 1
ATOM 8443 C C . LYS D 1 24 ? 105.619 -87.976 -15.773 1.00 52.90 24 LYS D C 1
ATOM 8444 O O . LYS D 1 24 ? 105.634 -89.010 -16.444 1.00 56.04 24 LYS D O 1
ATOM 8450 N N . VAL D 1 25 ? 104.760 -86.982 -15.985 1.00 50.63 25 VAL D N 1
ATOM 8451 C CA . VAL D 1 25 ? 103.733 -87.001 -17.019 1.00 50.68 25 VAL D CA 1
ATOM 8452 C C . VAL D 1 25 ? 103.967 -85.815 -17.940 1.00 54.30 25 VAL D C 1
ATOM 8453 O O . VAL D 1 25 ? 104.273 -84.714 -17.472 1.00 51.31 25 VAL D O 1
ATOM 8457 N N . VAL D 1 26 ? 103.842 -86.042 -19.250 1.00 56.02 26 VAL D N 1
ATOM 8458 C CA . VAL D 1 26 ? 103.960 -84.991 -20.255 1.00 52.95 26 VAL D CA 1
ATOM 8459 C C . VAL D 1 26 ? 102.687 -84.970 -21.083 1.00 60.50 26 VAL D C 1
ATOM 8460 O O . VAL D 1 26 ? 102.147 -86.027 -21.431 1.00 64.49 26 VAL D O 1
ATOM 8464 N N . GLU D 1 27 ? 102.215 -83.768 -21.406 1.00 58.11 27 GLU D N 1
ATOM 8465 C CA . GLU D 1 27 ? 101.086 -83.612 -22.308 1.00 60.76 27 GLU D CA 1
ATOM 8466 C C . GLU D 1 27 ? 101.194 -82.259 -22.991 1.00 60.07 27 GLU D C 1
ATOM 8467 O O . GLU D 1 27 ? 101.953 -81.382 -22.567 1.00 53.94 27 GLU D O 1
ATOM 8473 N N . ASP D 1 28 ? 100.437 -82.114 -24.072 1.00 58.79 28 ASP D N 1
ATOM 8474 C CA . ASP D 1 28 ? 100.318 -80.855 -24.794 1.00 57.92 28 ASP D CA 1
ATOM 8475 C C . ASP D 1 28 ? 98.997 -80.210 -24.395 1.00 60.45 28 ASP D C 1
ATOM 8476 O O . ASP D 1 28 ? 97.928 -80.789 -24.618 1.00 59.71 28 ASP D O 1
ATOM 8481 N N . VAL D 1 29 ? 99.070 -79.031 -23.780 1.00 57.22 29 VAL D N 1
ATOM 8482 C CA . VAL D 1 29 ? 97.900 -78.356 -23.234 1.00 55.34 29 VAL D CA 1
ATOM 8483 C C . VAL D 1 29 ? 97.574 -77.160 -24.110 1.00 53.85 29 VAL D C 1
ATOM 8484 O O . VAL D 1 29 ? 98.470 -76.410 -24.516 1.00 51.29 29 VAL D O 1
ATOM 8488 N N . ARG D 1 30 ? 96.289 -76.983 -24.401 1.00 52.31 30 ARG D N 1
ATOM 8489 C CA . ARG D 1 30 ? 95.833 -75.797 -25.107 1.00 57.70 30 ARG D CA 1
ATOM 8490 C C . ARG D 1 30 ? 95.794 -74.630 -24.131 1.00 53.50 30 ARG D C 1
ATOM 8491 O O . ARG D 1 30 ? 95.213 -74.740 -23.050 1.00 58.23 30 ARG D O 1
ATOM 8499 N N . ILE D 1 31 ? 96.424 -73.522 -24.505 1.00 54.78 31 ILE D N 1
ATOM 8500 C CA . ILE D 1 31 ? 96.544 -72.352 -23.636 1.00 50.27 31 ILE D CA 1
ATOM 8501 C C . ILE D 1 31 ? 95.541 -71.318 -24.135 1.00 53.88 31 ILE D C 1
ATOM 8502 O O . ILE D 1 31 ? 95.815 -70.527 -25.039 1.00 53.04 31 ILE D O 1
ATOM 8507 N N . ASP D 1 32 ? 94.365 -71.319 -23.520 1.00 53.77 32 ASP D N 1
ATOM 8508 C CA . ASP D 1 32 ? 93.273 -70.406 -23.835 1.00 53.71 32 ASP D CA 1
ATOM 8509 C C . ASP D 1 32 ? 92.949 -69.682 -22.531 1.00 53.75 32 ASP D C 1
ATOM 8510 O O . ASP D 1 32 ? 92.125 -70.147 -21.740 1.00 55.05 32 ASP D O 1
ATOM 8515 N N . LEU D 1 33 ? 93.615 -68.551 -22.299 1.00 50.11 33 LEU D N 1
ATOM 8516 C CA . LEU D 1 33 ? 93.542 -67.901 -20.994 1.00 48.43 33 LEU D CA 1
ATOM 8517 C C . LEU D 1 33 ? 92.185 -67.239 -20.782 1.00 48.46 33 LEU D C 1
ATOM 8518 O O . LEU D 1 33 ? 91.734 -66.437 -21.604 1.00 44.66 33 LEU D O 1
ATOM 8523 N N . ARG D 1 34 ? 91.532 -67.573 -19.671 1.00 43.83 34 ARG D N 1
ATOM 8524 C CA . ARG D 1 34 ? 90.405 -66.776 -19.236 1.00 41.83 34 ARG D CA 1
ATOM 8525 C C . ARG D 1 34 ? 90.910 -65.372 -18.899 1.00 38.10 34 ARG D C 1
ATOM 8526 O O . ARG D 1 34 ? 92.112 -65.170 -18.706 1.00 40.51 34 ARG D O 1
ATOM 8534 N N . PRO D 1 35 ? 90.021 -64.380 -18.837 1.00 40.71 35 PRO D N 1
ATOM 8535 C CA . PRO D 1 35 ? 90.489 -62.982 -18.754 1.00 39.46 35 PRO D CA 1
ATOM 8536 C C . PRO D 1 35 ? 91.463 -62.682 -17.617 1.00 40.48 35 PRO D C 1
ATOM 8537 O O . PRO D 1 35 ? 92.349 -61.834 -17.794 1.00 39.43 35 PRO D O 1
ATOM 8541 N N . ASP D 1 36 ? 91.329 -63.336 -16.461 1.00 35.00 36 ASP D N 1
ATOM 8542 C CA . ASP D 1 36 ? 92.180 -63.063 -15.305 1.00 37.50 36 ASP D CA 1
ATOM 8543 C C . ASP D 1 36 ? 93.311 -64.075 -15.136 1.00 37.61 36 ASP D C 1
ATOM 8544 O O . ASP D 1 36 ? 94.033 -64.017 -14.136 1.00 31.20 36 ASP D O 1
ATOM 8549 N N . GLU D 1 37 ? 93.497 -64.987 -16.087 1.00 34.30 37 GLU D N 1
ATOM 8550 C CA . GLU D 1 37 ? 94.501 -66.029 -15.904 1.00 36.45 37 GLU D CA 1
ATOM 8551 C C . GLU D 1 37 ? 95.831 -65.634 -16.543 1.00 38.14 37 GLU D C 1
ATOM 8552 O O . GLU D 1 37 ? 95.894 -64.809 -17.459 1.00 36.08 37 GLU D O 1
ATOM 8558 N N . MET D 1 38 ? 96.907 -66.234 -16.034 1.00 34.97 38 MET D N 1
ATOM 8559 C CA . MET D 1 38 ? 98.239 -66.053 -16.591 1.00 31.84 38 MET D CA 1
ATOM 8560 C C . MET D 1 38 ? 98.836 -67.421 -16.865 1.00 36.77 38 MET D C 1
ATOM 8561 O O . MET D 1 38 ? 98.522 -68.393 -16.177 1.00 29.93 38 MET D O 1
ATOM 8566 N N . LEU D 1 39 ? 99.658 -67.504 -17.910 1.00 30.03 39 LEU D N 1
ATOM 8567 C CA . LEU D 1 39 ? 100.517 -68.659 -18.119 1.00 27.69 39 LEU D CA 1
ATOM 8568 C C . LEU D 1 39 ? 101.861 -68.363 -17.465 1.00 28.85 39 LEU D C 1
ATOM 8569 O O . LEU D 1 39 ? 102.490 -67.340 -17.767 1.00 28.30 39 LEU D O 1
ATOM 8574 N N . PHE D 1 40 ? 102.289 -69.251 -16.568 1.00 25.49 40 PHE D N 1
ATOM 8575 C CA . PHE D 1 40 ? 103.476 -69.073 -15.738 1.00 26.82 40 PHE D CA 1
ATOM 8576 C C . PHE D 1 40 ? 104.540 -70.082 -16.133 1.00 25.77 40 PHE D C 1
ATOM 8577 O O . PHE D 1 40 ? 104.239 -71.262 -16.325 1.00 27.67 40 PHE D O 1
ATOM 8585 N N . ARG D 1 41 ? 105.791 -69.641 -16.173 1.00 29.21 41 ARG D N 1
ATOM 8586 C CA . ARG D 1 41 ? 106.916 -70.546 -16.374 1.00 31.65 41 ARG D CA 1
ATOM 8587 C C . ARG D 1 41 ? 107.626 -70.741 -15.035 1.00 22.57 41 ARG D C 1
ATOM 8588 O O . ARG D 1 41 ? 108.147 -69.778 -14.462 1.00 28.88 41 ARG D O 1
ATOM 8596 N N . THR D 1 42 ? 107.644 -71.976 -14.536 1.00 27.05 42 THR D N 1
ATOM 8597 C CA . THR D 1 42 ? 108.265 -72.233 -13.231 1.00 26.09 42 THR D CA 1
ATOM 8598 C C . THR D 1 42 ? 109.771 -72.029 -13.328 1.00 30.64 42 THR D C 1
ATOM 8599 O O . THR D 1 42 ? 110.425 -72.547 -14.250 1.00 28.95 42 THR D O 1
ATOM 8603 N N . ARG D 1 43 ? 110.329 -71.248 -12.403 1.00 23.96 43 ARG D N 1
ATOM 8604 C CA . ARG D 1 43 ? 111.775 -71.045 -12.377 1.00 28.56 43 ARG D CA 1
ATOM 8605 C C . ARG D 1 43 ? 112.469 -71.778 -11.242 1.00 33.11 43 ARG D C 1
ATOM 8606 O O . ARG D 1 43 ? 113.614 -72.214 -11.406 1.00 30.86 43 ARG D O 1
ATOM 8614 N N . TYR D 1 44 ? 111.794 -71.944 -10.106 1.00 30.22 44 TYR D N 1
ATOM 8615 C CA . TYR D 1 44 ? 112.331 -72.669 -8.968 1.00 27.97 44 TYR D CA 1
ATOM 8616 C C . TYR D 1 44 ? 111.181 -73.363 -8.266 1.00 31.86 44 TYR D C 1
ATOM 8617 O O . TYR D 1 44 ? 110.078 -72.813 -8.198 1.00 27.50 44 TYR D O 1
ATOM 8626 N N . VAL D 1 45 ? 111.443 -74.559 -7.725 1.00 25.22 45 VAL D N 1
ATOM 8627 C CA . VAL D 1 45 ? 110.475 -75.211 -6.852 1.00 25.86 45 VAL D CA 1
ATOM 8628 C C . VAL D 1 45 ? 111.155 -75.560 -5.539 1.00 28.61 45 VAL D C 1
ATOM 8629 O O . VAL D 1 45 ? 112.378 -75.737 -5.471 1.00 26.35 45 VAL D O 1
ATOM 8633 N N . SER D 1 46 ? 110.360 -75.600 -4.474 1.00 27.28 46 SER D N 1
ATOM 8634 C CA . SER D 1 46 ? 110.862 -76.071 -3.198 1.00 25.04 46 SER D CA 1
ATOM 8635 C C . SER D 1 46 ? 110.579 -77.557 -3.053 1.00 28.88 46 SER D C 1
ATOM 8636 O O . SER D 1 46 ? 109.579 -78.077 -3.557 1.00 29.88 46 SER D O 1
ATOM 8639 N N . VAL D 1 47 ? 111.469 -78.241 -2.347 1.00 27.82 47 VAL D N 1
ATOM 8640 C CA . VAL D 1 47 ? 111.252 -79.616 -1.925 1.00 30.11 47 VAL D CA 1
ATOM 8641 C C . VAL D 1 47 ? 111.343 -79.673 -0.398 1.00 31.47 47 VAL D C 1
ATOM 8642 O O . VAL D 1 47 ? 112.318 -79.179 0.177 1.00 30.24 47 VAL D O 1
ATOM 8646 N N . ASP D 1 48 ? 110.333 -80.263 0.256 1.00 34.26 48 ASP D N 1
ATOM 8647 C CA . ASP D 1 48 ? 110.192 -80.183 1.719 1.00 34.99 48 ASP D CA 1
ATOM 8648 C C . ASP D 1 48 ? 109.670 -81.486 2.316 1.00 36.67 48 ASP D C 1
ATOM 8649 O O . ASP D 1 48 ? 108.887 -82.197 1.674 1.00 35.29 48 ASP D O 1
ATOM 8654 N N . PRO D 1 49 ? 110.037 -81.793 3.571 1.00 37.32 49 PRO D N 1
ATOM 8655 C CA . PRO D 1 49 ? 109.557 -83.039 4.193 1.00 36.58 49 PRO D CA 1
ATOM 8656 C C . PRO D 1 49 ? 108.050 -83.167 4.251 1.00 39.17 49 PRO D C 1
ATOM 8657 O O . PRO D 1 49 ? 107.546 -84.297 4.237 1.00 38.79 49 PRO D O 1
ATOM 8661 N N . TYR D 1 50 ? 107.316 -82.074 4.239 1.00 36.91 50 TYR D N 1
ATOM 8662 C CA . TYR D 1 50 ? 105.878 -82.137 4.359 1.00 38.49 50 TYR D CA 1
ATOM 8663 C C . TYR D 1 50 ? 105.235 -82.752 3.134 1.00 36.94 50 TYR D C 1
ATOM 8664 O O . TYR D 1 50 ? 104.139 -83.244 3.204 1.00 33.46 50 TYR D O 1
ATOM 8673 N N . GLN D 1 51 ? 105.943 -82.727 2.013 1.00 39.91 51 GLN D N 1
ATOM 8674 C CA . GLN D 1 51 ? 105.365 -83.253 0.782 1.00 34.48 51 GLN D CA 1
ATOM 8675 C C . GLN D 1 51 ? 105.053 -84.743 0.882 1.00 40.23 51 GLN D C 1
ATOM 8676 O O . GLN D 1 51 ? 104.169 -85.226 0.167 1.00 40.01 51 GLN D O 1
ATOM 8682 N N . ASN D 1 52 ? 105.717 -85.468 1.788 1.00 42.47 52 ASN D N 1
ATOM 8683 C CA . ASN D 1 52 ? 105.383 -86.871 2.028 1.00 43.40 52 ASN D CA 1
ATOM 8684 C C . ASN D 1 52 ? 103.925 -87.017 2.432 1.00 42.91 52 ASN D C 1
ATOM 8685 O O . ASN D 1 52 ? 103.166 -87.779 1.821 1.00 45.63 52 ASN D O 1
ATOM 8690 N N . GLY D 1 53 ? 103.525 -86.309 3.486 1.00 43.62 53 GLY D N 1
ATOM 8691 C CA . GLY D 1 53 ? 102.150 -86.387 3.929 1.00 45.50 53 GLY D CA 1
ATOM 8692 C C . GLY D 1 53 ? 101.193 -85.777 2.931 1.00 41.58 53 GLY D C 1
ATOM 8693 O O . GLY D 1 53 ? 100.076 -86.266 2.754 1.00 42.40 53 GLY D O 1
ATOM 8694 N N . LEU D 1 54 ? 101.612 -84.702 2.260 1.00 41.97 54 LEU D N 1
ATOM 8695 C CA . LEU D 1 54 ? 100.726 -84.095 1.272 1.00 37.97 54 LEU D CA 1
ATOM 8696 C C . LEU D 1 54 ? 100.501 -85.027 0.083 1.00 39.60 54 LEU D C 1
ATOM 8697 O O . LEU D 1 54 ? 99.414 -85.026 -0.501 1.00 38.66 54 LEU D O 1
ATOM 8702 N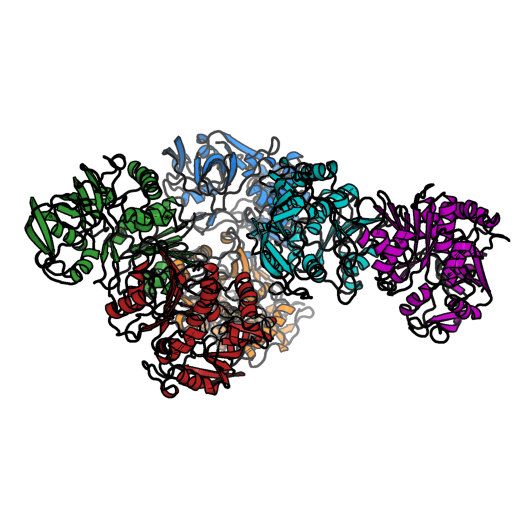 N . ALA D 1 55 ? 101.492 -85.850 -0.269 1.00 38.66 55 ALA D N 1
ATOM 8703 C CA . ALA D 1 55 ? 101.263 -86.838 -1.317 1.00 44.54 55 ALA D CA 1
ATOM 8704 C C . ALA D 1 55 ? 100.182 -87.820 -0.899 1.00 42.57 55 ALA D C 1
ATOM 8705 O O . ALA D 1 55 ? 99.313 -88.176 -1.699 1.00 42.82 55 ALA D O 1
ATOM 8707 N N . LEU D 1 56 ? 100.197 -88.240 0.367 1.00 43.63 56 LEU D N 1
ATOM 8708 C CA . LEU D 1 56 ? 99.166 -89.150 0.854 1.00 46.46 56 LEU D CA 1
ATOM 8709 C C . LEU D 1 56 ? 97.770 -88.572 0.670 1.00 47.10 56 LEU D C 1
ATOM 8710 O O . LEU D 1 56 ? 96.813 -89.321 0.437 1.00 47.35 56 LEU D O 1
ATOM 8715 N N . GLU D 1 57 ? 97.633 -87.251 0.758 1.00 44.86 57 GLU D N 1
ATOM 8716 C CA . GLU D 1 57 ? 96.339 -86.600 0.630 1.00 46.80 57 GLU D CA 1
ATOM 8717 C C . GLU D 1 57 ? 96.083 -86.097 -0.782 1.00 48.47 57 GLU D C 1
ATOM 8718 O O . GLU D 1 57 ? 95.121 -85.353 -1.001 1.00 51.04 57 GLU D O 1
ATOM 8724 N N . THR D 1 58 ? 96.914 -86.500 -1.743 1.00 49.52 58 THR D N 1
ATOM 8725 C CA . THR D 1 58 ? 96.797 -86.074 -3.123 1.00 44.63 58 THR D CA 1
ATOM 8726 C C . THR D 1 58 ? 96.243 -87.207 -3.963 1.00 45.55 58 THR D C 1
ATOM 8727 O O . THR D 1 58 ? 96.785 -88.318 -3.918 1.00 48.48 58 THR D O 1
ATOM 8731 N N . PRO D 1 59 ? 95.175 -86.974 -4.723 1.00 44.82 59 PRO D N 1
ATOM 8732 C CA . PRO D 1 59 ? 94.653 -88.024 -5.605 1.00 52.33 59 PRO D CA 1
ATOM 8733 C C . PRO D 1 59 ? 95.700 -88.452 -6.622 1.00 49.99 59 PRO D C 1
ATOM 8734 O O . PRO D 1 59 ? 96.447 -87.624 -7.149 1.00 48.14 59 PRO D O 1
ATOM 8738 N N . ILE D 1 60 ? 95.745 -89.762 -6.892 1.00 51.78 60 ILE D N 1
ATOM 8739 C CA . ILE D 1 60 ? 96.666 -90.290 -7.891 1.00 55.26 60 ILE D CA 1
ATOM 8740 C C . ILE D 1 60 ? 96.489 -89.527 -9.194 1.00 50.87 60 ILE D C 1
ATOM 8741 O O . ILE D 1 60 ? 95.366 -89.236 -9.616 1.00 57.97 60 ILE D O 1
ATOM 8746 N N . GLY D 1 61 ? 97.603 -89.175 -9.826 1.00 53.41 61 GLY D N 1
ATOM 8747 C CA . GLY D 1 61 ? 97.563 -88.485 -11.096 1.00 49.98 61 GLY D CA 1
ATOM 8748 C C . GLY D 1 61 ? 97.535 -86.972 -11.022 1.00 52.70 61 GLY D C 1
ATOM 8749 O O . GLY D 1 61 ? 97.661 -86.317 -12.062 1.00 48.54 61 GLY D O 1
ATOM 8750 N N . HIS D 1 62 ? 97.364 -86.392 -9.838 1.00 52.30 62 HIS D N 1
ATOM 8751 C CA . HIS D 1 62 ? 97.476 -84.949 -9.672 1.00 48.61 62 HIS D CA 1
ATOM 8752 C C . HIS D 1 62 ? 98.913 -84.584 -9.326 1.00 40.52 62 HIS D C 1
ATOM 8753 O O . HIS D 1 62 ? 99.642 -85.380 -8.727 1.00 44.36 62 HIS D O 1
ATOM 8760 N N . HIS D 1 63 ? 99.313 -83.367 -9.694 1.00 36.63 63 HIS D N 1
ATOM 8761 C CA . HIS D 1 63 ? 100.679 -82.926 -9.443 1.00 36.59 63 HIS D CA 1
ATOM 8762 C C . HIS D 1 63 ? 100.937 -82.734 -7.947 1.00 38.03 63 HIS D C 1
ATOM 8763 O O . HIS D 1 63 ? 100.020 -82.533 -7.137 1.00 36.42 63 HIS D O 1
ATOM 8770 N N . MET D 1 64 ? 102.218 -82.799 -7.596 1.00 37.58 64 MET D N 1
ATOM 8771 C CA . MET D 1 64 ? 102.683 -82.571 -6.237 1.00 33.39 64 MET D CA 1
ATOM 8772 C C . MET D 1 64 ? 102.686 -81.076 -5.946 1.00 35.49 64 MET D C 1
ATOM 8773 O O . MET D 1 64 ? 103.331 -80.303 -6.659 1.00 33.51 64 MET D O 1
ATOM 8778 N N . GLY D 1 65 ? 101.972 -80.661 -4.903 1.00 35.23 65 GLY D N 1
ATOM 8779 C CA . GLY D 1 65 ? 101.992 -79.261 -4.527 1.00 34.88 65 GLY D CA 1
ATOM 8780 C C . GLY D 1 65 ? 103.353 -78.868 -3.995 1.00 29.20 65 GLY D C 1
ATOM 8781 O O . GLY D 1 65 ? 104.097 -79.693 -3.478 1.00 29.53 65 GLY D O 1
ATOM 8782 N N . ALA D 1 66 ? 103.678 -77.585 -4.120 1.00 29.86 66 ALA D N 1
ATOM 8783 C CA . ALA D 1 66 ? 104.991 -77.099 -3.714 1.00 28.69 66 ALA D CA 1
ATOM 8784 C C . ALA D 1 66 ? 104.993 -75.583 -3.823 1.00 29.84 66 ALA D C 1
ATOM 8785 O O . ALA D 1 66 ? 104.374 -75.020 -4.732 1.00 31.17 66 ALA D O 1
ATOM 8787 N N . ASP D 1 67 ? 105.722 -74.925 -2.928 1.00 27.05 67 ASP D N 1
ATOM 8788 C CA . ASP D 1 67 ? 105.983 -73.511 -3.146 1.00 27.45 67 ASP D CA 1
ATOM 8789 C C . ASP D 1 67 ? 106.940 -73.354 -4.322 1.00 29.41 67 ASP D C 1
ATOM 8790 O O . ASP D 1 67 ? 107.893 -74.125 -4.476 1.00 26.71 67 ASP D O 1
ATOM 8795 N N . SER D 1 68 ? 106.686 -72.358 -5.161 1.00 27.41 68 SER D N 1
ATOM 8796 C CA . SER D 1 68 ? 107.532 -72.196 -6.337 1.00 26.93 68 SER D CA 1
ATOM 8797 C C . SER D 1 68 ? 107.719 -70.722 -6.654 1.00 29.63 68 SER D C 1
ATOM 8798 O O . SER D 1 68 ? 107.014 -69.857 -6.134 1.00 26.24 68 SER D O 1
ATOM 8801 N N . ILE D 1 69 ? 108.685 -70.441 -7.528 1.00 27.70 69 ILE D N 1
ATOM 8802 C CA . ILE D 1 69 ? 108.872 -69.112 -8.086 1.00 25.56 69 ILE D CA 1
ATOM 8803 C C . ILE D 1 69 ? 108.590 -69.222 -9.576 1.00 31.01 69 ILE D C 1
ATOM 8804 O O . ILE D 1 69 ? 109.097 -70.133 -10.240 1.00 25.00 69 ILE D O 1
ATOM 8809 N N . MET D 1 70 ? 107.762 -68.317 -10.087 1.00 26.67 70 MET D N 1
ATOM 8810 C CA . MET D 1 70 ? 107.178 -68.438 -11.411 1.00 28.29 70 MET D CA 1
ATOM 8811 C C . MET D 1 70 ? 107.316 -67.123 -12.157 1.00 32.30 70 MET D C 1
ATOM 8812 O O . MET D 1 70 ? 107.283 -66.048 -11.553 1.00 32.32 70 MET D O 1
ATOM 8817 N N . GLU D 1 71 ? 107.456 -67.221 -13.477 1.00 28.66 71 GLU D N 1
ATOM 8818 C CA . GLU D 1 71 ? 107.582 -66.058 -14.340 1.00 27.95 71 GLU D CA 1
ATOM 8819 C C . GLU D 1 71 ? 106.360 -65.962 -15.244 1.00 26.71 71 GLU D C 1
ATOM 8820 O O . GLU D 1 71 ? 105.988 -66.940 -15.892 1.00 26.02 71 GLU D O 1
ATOM 8826 N N . VAL D 1 72 ? 105.726 -64.792 -15.269 1.00 25.14 72 VAL D N 1
ATOM 8827 C CA . VAL D 1 72 ? 104.577 -64.605 -16.131 1.00 26.55 72 VAL D CA 1
ATOM 8828 C C . VAL D 1 72 ? 105.056 -64.580 -17.581 1.00 26.20 72 VAL D C 1
ATOM 8829 O O . VAL D 1 72 ? 105.860 -63.725 -17.974 1.00 24.52 72 VAL D O 1
ATOM 8833 N N . VAL D 1 73 ? 104.572 -65.513 -18.385 1.00 26.76 73 VAL D N 1
ATOM 8834 C CA . VAL D 1 73 ? 104.895 -65.477 -19.801 1.00 30.24 73 VAL D CA 1
ATOM 8835 C C . VAL D 1 73 ? 103.724 -65.002 -20.660 1.00 32.85 73 VAL D C 1
ATOM 8836 O O . VAL D 1 73 ? 103.958 -64.383 -21.705 1.00 33.77 73 VAL D O 1
ATOM 8840 N N . GLU D 1 74 ? 102.476 -65.242 -20.250 1.00 28.12 74 GLU D N 1
ATOM 8841 C CA . GLU D 1 74 ? 101.301 -64.703 -20.944 1.00 31.59 74 GLU D CA 1
ATOM 8842 C C . GLU D 1 74 ? 100.293 -64.250 -19.891 1.00 37.25 74 GLU D C 1
ATOM 8843 O O . GLU D 1 74 ? 100.217 -64.835 -18.808 1.00 29.01 74 GLU D O 1
ATOM 8849 N N . ALA D 1 75 ? 99.528 -63.198 -20.202 1.00 33.91 75 ALA D N 1
ATOM 8850 C CA . ALA D 1 75 ? 98.605 -62.619 -19.224 1.00 40.94 75 ALA D CA 1
ATOM 8851 C C . ALA D 1 75 ? 97.303 -62.209 -19.897 1.00 40.24 75 ALA D C 1
ATOM 8852 O O . ALA D 1 75 ? 97.316 -61.415 -20.842 1.00 39.75 75 ALA D O 1
ATOM 8854 N N . GLY D 1 76 ? 96.180 -62.719 -19.388 1.00 41.68 76 GLY D N 1
ATOM 8855 C CA . GLY D 1 76 ? 94.875 -62.273 -19.817 1.00 40.24 76 GLY D CA 1
ATOM 8856 C C . GLY D 1 76 ? 94.705 -60.783 -19.588 1.00 40.81 76 GLY D C 1
ATOM 8857 O O . GLY D 1 76 ? 95.450 -60.166 -18.822 1.00 39.58 76 GLY D O 1
ATOM 8858 N N . PRO D 1 77 ? 93.711 -60.173 -20.237 1.00 40.90 77 PRO D N 1
ATOM 8859 C CA . PRO D 1 77 ? 93.542 -58.715 -20.111 1.00 40.49 77 PRO D CA 1
ATOM 8860 C C . PRO D 1 77 ? 93.172 -58.255 -18.705 1.00 42.20 77 PRO D C 1
ATOM 8861 O O . PRO D 1 77 ? 93.337 -57.069 -18.389 1.00 46.80 77 PRO D O 1
ATOM 8865 N N . ALA D 1 78 ? 92.711 -59.149 -17.833 1.00 43.18 78 ALA D N 1
ATOM 8866 C CA . ALA D 1 78 ? 92.301 -58.764 -16.489 1.00 40.62 78 ALA D CA 1
ATOM 8867 C C . ALA D 1 78 ? 93.177 -59.403 -15.417 1.00 40.26 78 ALA D C 1
ATOM 8868 O O . ALA D 1 78 ? 92.740 -59.578 -14.276 1.00 35.28 78 ALA D O 1
ATOM 8870 N N . ALA D 1 79 ? 94.420 -59.729 -15.759 1.00 38.27 79 ALA D N 1
ATOM 8871 C CA . ALA D 1 79 ? 95.280 -60.493 -14.866 1.00 38.12 79 ALA D CA 1
ATOM 8872 C C . ALA D 1 79 ? 95.950 -59.610 -13.820 1.00 36.60 79 ALA D C 1
ATOM 8873 O O . ALA D 1 79 ? 96.186 -58.417 -14.027 1.00 37.40 79 ALA D O 1
ATOM 8875 N N . ALA D 1 80 ? 96.289 -60.233 -12.688 1.00 36.37 80 ALA D N 1
ATOM 8876 C CA . ALA D 1 80 ? 96.855 -59.492 -11.571 1.00 35.27 80 ALA D CA 1
ATOM 8877 C C . ALA D 1 80 ? 98.293 -59.064 -11.831 1.00 36.64 80 ALA D C 1
ATOM 8878 O O . ALA D 1 80 ? 98.744 -58.055 -11.277 1.00 35.39 80 ALA D O 1
ATOM 8880 N N . PHE D 1 81 ? 99.025 -59.805 -12.657 1.00 34.42 81 PHE D N 1
ATOM 8881 C CA . PHE D 1 81 ? 100.443 -59.567 -12.875 1.00 32.81 81 PHE D CA 1
ATOM 8882 C C . PHE D 1 81 ? 100.700 -59.406 -14.371 1.00 34.74 81 PHE D C 1
ATOM 8883 O O . PHE D 1 81 ? 99.854 -59.747 -15.199 1.00 34.35 81 PHE D O 1
ATOM 8891 N N . ALA D 1 82 ? 101.888 -58.898 -14.705 1.00 37.28 82 ALA D N 1
ATOM 8892 C CA . ALA D 1 82 ? 102.263 -58.542 -16.069 1.00 34.78 82 ALA D CA 1
ATOM 8893 C C . ALA D 1 82 ? 103.318 -59.496 -16.624 1.00 34.02 82 ALA D C 1
ATOM 8894 O O . ALA D 1 82 ? 104.118 -60.071 -15.874 1.00 32.80 82 ALA D O 1
ATOM 8896 N N . VAL D 1 83 ? 103.311 -59.665 -17.957 1.00 33.45 83 VAL D N 1
ATOM 8897 C CA . VAL D 1 83 ? 104.319 -60.501 -18.599 1.00 31.25 83 VAL D CA 1
ATOM 8898 C C . VAL D 1 83 ? 105.686 -60.106 -18.073 1.00 31.25 83 VAL D C 1
ATOM 8899 O O . VAL D 1 83 ? 105.984 -58.920 -17.888 1.00 35.83 83 VAL D O 1
ATOM 8903 N N . GLY D 1 84 ? 106.503 -61.105 -17.747 1.00 31.67 84 GLY D N 1
ATOM 8904 C CA . GLY D 1 84 ? 107.815 -60.845 -17.208 1.00 31.58 84 GLY D CA 1
ATOM 8905 C C . GLY D 1 84 ? 107.885 -60.743 -15.693 1.00 35.55 84 GLY D C 1
ATOM 8906 O O . GLY D 1 84 ? 108.984 -60.861 -15.131 1.00 33.78 84 GLY D O 1
ATOM 8907 N N . ASP D 1 85 ? 106.760 -60.501 -15.016 1.00 35.65 85 ASP D N 1
ATOM 8908 C CA . ASP D 1 85 ? 106.784 -60.421 -13.554 1.00 33.71 85 ASP D CA 1
ATOM 8909 C C . ASP D 1 85 ? 107.248 -61.744 -12.955 1.00 32.71 85 ASP D C 1
ATOM 8910 O O . ASP D 1 85 ? 107.049 -62.813 -13.535 1.00 33.76 85 ASP D O 1
ATOM 8915 N N . LEU D 1 86 ? 107.886 -61.660 -11.785 1.00 36.37 86 LEU D N 1
ATOM 8916 C CA . LEU D 1 86 ? 108.290 -62.820 -11.002 1.00 34.98 86 LEU D CA 1
ATOM 8917 C C . LEU D 1 86 ? 107.372 -62.932 -9.789 1.00 31.31 86 LEU D C 1
ATOM 8918 O O . LEU D 1 86 ? 107.134 -61.944 -9.094 1.00 31.76 86 LEU D O 1
ATOM 8923 N N . VAL D 1 87 ? 106.878 -64.136 -9.544 1.00 32.09 87 VAL D N 1
ATOM 8924 C CA . VAL D 1 87 ? 105.742 -64.381 -8.665 1.00 32.87 87 VAL D CA 1
ATOM 8925 C C . VAL D 1 87 ? 106.058 -65.604 -7.821 1.00 30.94 87 VAL D C 1
ATOM 8926 O O . VAL D 1 87 ? 106.620 -66.582 -8.325 1.00 29.02 87 VAL D O 1
ATOM 8930 N N . GLN D 1 88 ? 105.709 -65.548 -6.533 1.00 32.33 88 GLN D N 1
ATOM 8931 C CA . GLN D 1 88 ? 105.908 -66.659 -5.604 1.00 28.00 88 GLN D CA 1
ATOM 8932 C C . GLN D 1 88 ? 104.551 -67.192 -5.160 1.00 30.59 88 GLN D C 1
ATOM 8933 O O . GLN D 1 88 ? 103.689 -66.421 -4.716 1.00 27.07 88 GLN D O 1
ATOM 8939 N N . GLY D 1 89 ? 104.362 -68.500 -5.290 1.00 30.86 89 GLY D N 1
ATOM 8940 C CA . GLY D 1 89 ? 103.094 -69.120 -4.944 1.00 28.98 89 GLY D CA 1
ATOM 8941 C C . GLY D 1 89 ? 103.196 -70.624 -5.037 1.00 28.10 89 GLY D C 1
ATOM 8942 O O . GLY D 1 89 ? 104.191 -71.177 -5.508 1.00 28.67 89 GLY D O 1
ATOM 8943 N N . PHE D 1 90 ? 102.125 -71.285 -4.603 1.00 27.58 90 PHE D N 1
ATOM 8944 C CA . PHE D 1 90 ? 102.094 -72.745 -4.515 1.00 29.60 90 PHE D CA 1
ATOM 8945 C C . PHE D 1 90 ? 101.824 -73.355 -5.899 1.00 26.94 90 PHE D C 1
ATOM 8946 O O . PHE D 1 90 ? 100.828 -74.035 -6.137 1.00 30.95 90 PHE D O 1
ATOM 8954 N N . GLY D 1 91 ? 102.760 -73.114 -6.825 1.00 27.25 91 GLY D N 1
ATOM 8955 C CA . GLY D 1 91 ? 102.581 -73.602 -8.192 1.00 30.12 91 GLY D CA 1
ATOM 8956 C C . GLY D 1 91 ? 102.783 -75.096 -8.351 1.00 29.71 91 GLY D C 1
ATOM 8957 O O . GLY D 1 91 ? 102.178 -75.714 -9.232 1.00 31.82 91 GLY D O 1
ATOM 8958 N N . GLY D 1 92 ? 103.627 -75.703 -7.515 1.00 26.80 92 GLY D N 1
ATOM 8959 C CA . GLY D 1 92 ? 103.803 -77.140 -7.540 1.00 29.44 92 GLY D CA 1
ATOM 8960 C C . GLY D 1 92 ? 104.919 -77.589 -8.479 1.00 31.13 92 GLY D C 1
ATOM 8961 O O . GLY D 1 92 ? 105.610 -76.796 -9.123 1.00 30.51 92 GLY D O 1
ATOM 8962 N N . TRP D 1 93 ? 105.091 -78.911 -8.556 1.00 31.28 93 TRP D N 1
ATOM 8963 C CA . TRP D 1 93 ? 106.149 -79.512 -9.372 1.00 32.87 93 TRP D CA 1
ATOM 8964 C C . TRP D 1 93 ? 105.650 -79.638 -10.811 1.00 27.69 93 TRP D C 1
ATOM 8965 O O . TRP D 1 93 ? 105.276 -80.716 -11.282 1.00 30.28 93 TRP D O 1
ATOM 8976 N N . ARG D 1 94 ? 105.616 -78.500 -11.503 1.00 28.81 94 ARG D N 1
ATOM 8977 C CA . ARG D 1 94 ? 105.141 -78.405 -12.884 1.00 31.25 94 ARG D CA 1
ATOM 8978 C C . ARG D 1 94 ? 105.997 -77.407 -13.638 1.00 30.66 94 ARG D C 1
ATOM 8979 O O . ARG D 1 94 ? 106.369 -76.374 -13.081 1.00 30.31 94 ARG D O 1
ATOM 8987 N N . THR D 1 95 ? 106.291 -77.690 -14.924 1.00 32.41 95 THR D N 1
ATOM 8988 C CA . THR D 1 95 ? 107.094 -76.732 -15.681 1.00 26.48 95 THR D CA 1
ATOM 8989 C C . THR D 1 95 ? 106.336 -75.433 -15.921 1.00 27.73 95 THR D C 1
ATOM 8990 O O . THR D 1 95 ? 106.954 -74.366 -16.047 1.00 27.05 95 THR D O 1
ATOM 8994 N N . HIS D 1 96 ? 105.007 -75.494 -15.971 1.00 28.84 96 HIS D N 1
ATOM 8995 C CA . HIS D 1 96 ? 104.208 -74.335 -16.338 1.00 33.68 96 HIS D CA 1
ATOM 8996 C C . HIS D 1 96 ? 102.873 -74.412 -15.630 1.00 29.24 96 HIS D C 1
ATOM 8997 O O . HIS D 1 96 ? 102.353 -75.507 -15.389 1.00 28.04 96 HIS D O 1
ATOM 9004 N N . VAL D 1 97 ? 102.298 -73.241 -15.347 1.00 26.56 97 VAL D N 1
ATOM 9005 C CA . VAL D 1 97 ? 101.082 -73.143 -14.539 1.00 30.39 97 VAL D CA 1
ATOM 9006 C C . VAL D 1 97 ? 100.129 -72.139 -15.180 1.00 28.68 97 VAL D C 1
ATOM 9007 O O . VAL D 1 97 ? 100.525 -71.022 -15.527 1.00 27.64 97 VAL D O 1
ATOM 9011 N N . VAL D 1 98 ? 98.872 -72.534 -15.347 1.00 29.23 98 VAL D N 1
ATOM 9012 C CA . VAL D 1 98 ? 97.814 -71.612 -15.737 1.00 31.19 98 VAL D CA 1
ATOM 9013 C C . VAL D 1 98 ? 96.975 -71.367 -14.493 1.00 35.21 98 VAL D C 1
ATOM 9014 O O . VAL D 1 98 ? 96.407 -72.309 -13.925 1.00 36.62 98 VAL D O 1
ATOM 9018 N N . HIS D 1 99 ? 96.925 -70.114 -14.050 1.00 34.96 99 HIS D N 1
ATOM 9019 C CA . HIS D 1 99 ? 96.330 -69.785 -12.759 1.00 31.18 99 HIS D CA 1
ATOM 9020 C C . HIS D 1 99 ? 96.057 -68.289 -12.739 1.00 34.12 99 HIS D C 1
ATOM 9021 O O . HIS D 1 99 ? 96.695 -67.517 -13.467 1.00 34.16 99 HIS D O 1
ATOM 9028 N N . ASN D 1 100 ? 95.103 -67.877 -11.902 1.00 34.21 100 ASN D N 1
ATOM 9029 C CA . ASN D 1 100 ? 94.815 -66.458 -11.769 1.00 32.29 100 ASN D CA 1
ATOM 9030 C C . ASN D 1 100 ? 95.460 -65.838 -10.543 1.00 33.60 100 ASN D C 1
ATOM 9031 O O . ASN D 1 100 ? 95.358 -64.622 -10.360 1.00 31.22 100 ASN D O 1
ATOM 9036 N N . GLY D 1 101 ? 96.142 -66.633 -9.720 1.00 32.21 101 GLY D N 1
ATOM 9037 C CA . GLY D 1 101 ? 96.831 -66.133 -8.546 1.00 29.74 101 GLY D CA 1
ATOM 9038 C C . GLY D 1 101 ? 96.013 -66.105 -7.268 1.00 31.42 101 GLY D C 1
ATOM 9039 O O . GLY D 1 101 ? 96.524 -65.655 -6.235 1.00 31.02 101 GLY D O 1
ATOM 9040 N N . ALA D 1 102 ? 94.776 -66.589 -7.296 1.00 34.60 102 ALA D N 1
ATOM 9041 C CA . ALA D 1 102 ? 93.873 -66.439 -6.165 1.00 33.08 102 ALA D CA 1
ATOM 9042 C C . ALA D 1 102 ? 94.159 -67.488 -5.093 1.00 30.55 102 ALA D C 1
ATOM 9043 O O . ALA D 1 102 ? 94.677 -68.573 -5.374 1.00 25.34 102 ALA D O 1
ATOM 9045 N N . GLU D 1 103 ? 93.788 -67.171 -3.846 1.00 32.82 103 GLU D N 1
ATOM 9046 C CA . GLU D 1 103 ? 93.911 -68.173 -2.795 1.00 31.11 103 GLU D CA 1
ATOM 9047 C C . GLU D 1 103 ? 93.085 -69.406 -3.142 1.00 29.99 103 GLU D C 1
ATOM 9048 O O . GLU D 1 103 ? 92.118 -69.343 -3.911 1.00 35.00 103 GLU D O 1
ATOM 9054 N N . GLU D 1 104 ? 93.454 -70.534 -2.537 1.00 29.00 104 GLU D N 1
ATOM 9055 C CA . GLU D 1 104 ? 92.804 -71.817 -2.789 1.00 32.68 104 GLU D CA 1
ATOM 9056 C C . GLU D 1 104 ? 92.435 -72.486 -1.472 1.00 33.41 104 GLU D C 1
ATOM 9057 O O . GLU D 1 104 ? 93.318 -72.818 -0.674 1.00 30.48 104 GLU D O 1
ATOM 9063 N N . LEU D 1 105 ? 91.136 -72.724 -1.264 1.00 34.29 105 LEU D N 1
ATOM 9064 C CA . LEU D 1 105 ? 90.677 -73.555 -0.152 1.00 36.06 105 LEU D CA 1
ATOM 9065 C C . LEU D 1 105 ? 90.822 -75.030 -0.503 1.00 39.14 105 LEU D C 1
ATOM 9066 O O . LEU D 1 105 ? 90.298 -75.496 -1.522 1.00 38.20 105 LEU D O 1
ATOM 9071 N N . TRP D 1 106 ? 91.550 -75.759 0.330 1.00 28.45 106 TRP D N 1
ATOM 9072 C CA . TRP D 1 106 ? 91.910 -77.154 0.095 1.00 34.93 106 TRP D CA 1
ATOM 9073 C C . TRP D 1 106 ? 91.403 -77.962 1.279 1.00 42.18 106 TRP D C 1
ATOM 9074 O O . TRP D 1 106 ? 91.902 -77.804 2.400 1.00 36.40 106 TRP D O 1
ATOM 9085 N N . THR D 1 107 ? 90.395 -78.811 1.039 1.00 45.23 107 THR D N 1
ATOM 9086 C CA . THR D 1 107 ? 89.664 -79.460 2.121 1.00 45.65 107 THR D CA 1
ATOM 9087 C C . THR D 1 107 ? 89.877 -80.963 2.213 1.00 49.03 107 THR D C 1
ATOM 9088 O O . THR D 1 107 ? 89.352 -81.585 3.142 1.00 51.54 107 THR D O 1
ATOM 9092 N N . THR D 1 108 ? 90.616 -81.565 1.294 1.00 48.90 108 THR D N 1
ATOM 9093 C CA . THR D 1 108 ? 90.690 -83.017 1.305 1.00 50.38 108 THR D CA 1
ATOM 9094 C C . THR D 1 108 ? 91.683 -83.555 2.322 1.00 50.43 108 THR D C 1
ATOM 9095 O O . THR D 1 108 ? 91.851 -84.775 2.405 1.00 54.57 108 THR D O 1
ATOM 9099 N N . GLY D 1 109 ? 92.322 -82.690 3.110 1.00 46.03 109 GLY D N 1
ATOM 9100 C CA . GLY D 1 109 ? 93.270 -83.119 4.115 1.00 47.85 109 GLY D CA 1
ATOM 9101 C C . GLY D 1 109 ? 92.622 -83.302 5.472 1.00 41.50 109 GLY D C 1
ATOM 9102 O O . GLY D 1 109 ? 91.403 -83.244 5.631 1.00 41.88 109 GLY D O 1
ATOM 9103 N N . ILE D 1 110 ? 93.475 -83.543 6.465 1.00 43.73 110 ILE D N 1
ATOM 9104 C CA . ILE D 1 110 ? 93.024 -83.689 7.846 1.00 41.98 110 ILE D CA 1
ATOM 9105 C C . ILE D 1 110 ? 92.264 -82.445 8.292 1.00 40.62 110 ILE D C 1
ATOM 9106 O O . ILE D 1 110 ? 91.120 -82.524 8.760 1.00 39.78 110 ILE D O 1
ATOM 9111 N N . PHE D 1 111 ? 92.891 -81.276 8.158 1.00 34.60 111 PHE D N 1
ATOM 9112 C CA . PHE D 1 111 ? 92.229 -80.010 8.416 1.00 34.06 111 PHE D CA 1
ATOM 9113 C C . PHE D 1 111 ? 92.102 -79.212 7.126 1.00 31.82 111 PHE D C 1
ATOM 9114 O O . PHE D 1 111 ? 92.931 -79.361 6.225 1.00 33.73 111 PHE D O 1
ATOM 9122 N N . PRO D 1 112 ? 91.093 -78.354 6.997 1.00 30.26 112 PRO D N 1
ATOM 9123 C CA . PRO D 1 112 ? 91.019 -77.509 5.806 1.00 32.28 112 PRO D CA 1
ATOM 9124 C C . PRO D 1 112 ? 92.156 -76.503 5.790 1.00 31.37 112 PRO D C 1
ATOM 9125 O O . PRO D 1 112 ? 92.681 -76.105 6.829 1.00 28.10 112 PRO D O 1
ATOM 9129 N N . MET D 1 113 ? 92.562 -76.117 4.589 1.00 28.54 113 MET D N 1
ATOM 9130 C CA . MET D 1 113 ? 93.681 -75.201 4.419 1.00 28.49 113 MET D CA 1
ATOM 9131 C C . MET D 1 113 ? 93.341 -74.178 3.358 1.00 32.83 113 MET D C 1
ATOM 9132 O O . MET D 1 113 ? 92.640 -74.486 2.388 1.00 31.71 113 MET D O 1
ATOM 9137 N N . VAL D 1 114 ? 93.875 -72.973 3.517 1.00 28.92 114 VAL D N 1
ATOM 9138 C CA . VAL D 1 114 ? 93.835 -71.981 2.450 1.00 33.16 114 VAL D CA 1
ATOM 9139 C C . VAL D 1 114 ? 95.268 -71.739 2.007 1.00 33.19 114 VAL D C 1
ATOM 9140 O O . VAL D 1 114 ? 96.093 -71.244 2.789 1.00 30.97 114 VAL D O 1
ATOM 9144 N N . PHE D 1 115 ? 95.570 -72.126 0.764 1.00 29.68 115 PHE D N 1
ATOM 9145 C CA . PHE D 1 115 ? 96.855 -71.797 0.158 1.00 29.65 115 PHE D CA 1
ATOM 9146 C C . PHE D 1 115 ? 96.905 -70.300 -0.102 1.00 28.54 115 PHE D C 1
ATOM 9147 O O . PHE D 1 115 ? 95.961 -69.749 -0.691 1.00 32.67 115 PHE D O 1
ATOM 9155 N N . PRO D 1 116 ? 97.979 -69.614 0.274 1.00 32.06 116 PRO D N 1
ATOM 9156 C CA . PRO D 1 116 ? 98.000 -68.159 0.097 1.00 31.23 116 PRO D CA 1
ATOM 9157 C C . PRO D 1 116 ? 97.909 -67.796 -1.382 1.00 32.33 116 PRO D C 1
ATOM 9158 O O . PRO D 1 116 ? 98.241 -68.594 -2.263 1.00 30.72 116 PRO D O 1
ATOM 9162 N N . ALA D 1 117 ? 97.420 -66.580 -1.643 1.00 29.03 117 ALA D N 1
ATOM 9163 C CA . ALA D 1 117 ? 97.408 -66.041 -2.993 1.00 30.74 117 ALA D CA 1
ATOM 9164 C C . ALA D 1 117 ? 98.834 -65.781 -3.482 1.00 30.13 117 ALA D C 1
ATOM 9165 O O . ALA D 1 117 ? 99.743 -65.498 -2.695 1.00 28.12 117 ALA D O 1
ATOM 9167 N N . TYR D 1 118 ? 99.031 -65.879 -4.804 1.00 32.29 118 TYR D N 1
ATOM 9168 C CA . TYR D 1 118 ? 100.356 -65.629 -5.371 1.00 27.48 118 TYR D CA 1
ATOM 9169 C C . TYR D 1 118 ? 100.773 -64.201 -5.059 1.00 28.73 118 TYR D C 1
ATOM 9170 O O . TYR D 1 118 ? 99.934 -63.305 -4.930 1.00 30.91 118 TYR D O 1
ATOM 9179 N N . ARG D 1 119 ? 102.078 -63.980 -4.930 1.00 24.67 119 ARG D N 1
ATOM 9180 C CA . ARG D 1 119 ? 102.589 -62.666 -4.562 1.00 27.54 119 ARG D CA 1
ATOM 9181 C C . ARG D 1 119 ? 103.717 -62.283 -5.503 1.00 34.47 119 ARG D C 1
ATOM 9182 O O . ARG D 1 119 ? 104.531 -63.125 -5.895 1.00 31.35 119 ARG D O 1
ATOM 9190 N N . ARG D 1 120 ? 103.759 -61.018 -5.871 1.00 32.77 120 ARG D N 1
ATOM 9191 C CA . ARG D 1 120 ? 104.767 -60.556 -6.781 1.00 32.73 120 ARG D CA 1
ATOM 9192 C C . ARG D 1 120 ? 106.063 -60.298 -6.070 1.00 35.00 120 ARG D C 1
ATOM 9193 O O . ARG D 1 120 ? 106.066 -59.819 -4.958 1.00 34.00 120 ARG D O 1
ATOM 9201 N N . LEU D 1 121 ? 107.154 -60.657 -6.705 1.00 32.01 121 LEU D N 1
ATOM 9202 C CA . LEU D 1 121 ? 108.488 -60.421 -6.178 1.00 31.46 121 LEU D CA 1
ATOM 9203 C C . LEU D 1 121 ? 109.076 -59.170 -6.816 1.00 36.73 121 LEU D C 1
ATOM 9204 O O . LEU D 1 121 ? 108.954 -58.963 -8.026 1.00 37.31 121 LEU D O 1
ATOM 9209 N N . ASP D 1 122 ? 109.704 -58.339 -6.001 1.00 40.45 122 ASP D N 1
ATOM 9210 C CA . ASP D 1 122 ? 110.378 -57.155 -6.518 1.00 41.33 122 ASP D CA 1
ATOM 9211 C C . ASP D 1 122 ? 111.780 -57.554 -6.952 1.00 45.15 122 ASP D C 1
ATOM 9212 O O . ASP D 1 122 ? 112.658 -57.746 -6.097 1.00 44.42 122 ASP D O 1
ATOM 9217 N N . PRO D 1 123 ? 112.047 -57.656 -8.261 1.00 42.28 123 PRO D N 1
ATOM 9218 C CA . PRO D 1 123 ? 113.305 -58.275 -8.710 1.00 43.64 123 PRO D CA 1
ATOM 9219 C C . PRO D 1 123 ? 114.546 -57.526 -8.265 1.00 44.25 123 PRO D C 1
ATOM 9220 O O . PRO D 1 123 ? 115.650 -58.078 -8.374 1.00 46.50 123 PRO D O 1
ATOM 9224 N N . SER D 1 124 ? 114.396 -56.313 -7.739 1.00 40.66 124 SER D N 1
ATOM 9225 C CA . SER D 1 124 ? 115.518 -55.489 -7.310 1.00 45.46 124 SER D CA 1
ATOM 9226 C C . SER D 1 124 ? 115.979 -55.781 -5.890 1.00 50.32 124 SER D C 1
ATOM 9227 O O . SER D 1 124 ? 117.073 -55.351 -5.509 1.00 47.83 124 SER D O 1
ATOM 9230 N N . TRP D 1 125 ? 115.157 -56.455 -5.086 1.00 40.61 125 TRP D N 1
ATOM 9231 C CA . TRP D 1 125 ? 115.601 -56.909 -3.777 1.00 45.94 125 TRP D CA 1
ATOM 9232 C C . TRP D 1 125 ? 116.759 -57.890 -3.859 1.00 44.52 125 TRP D C 1
ATOM 9233 O O . TRP D 1 125 ? 117.418 -58.129 -2.842 1.00 53.17 125 TRP D O 1
ATOM 9244 N N . TYR D 1 126 ? 117.031 -58.448 -5.034 1.00 44.99 126 TYR D N 1
ATOM 9245 C CA . TYR D 1 126 ? 117.842 -59.649 -5.158 1.00 46.49 126 TYR D CA 1
ATOM 9246 C C . TYR D 1 126 ? 119.000 -59.431 -6.122 1.00 48.75 126 TYR D C 1
ATOM 9247 O O . TYR D 1 126 ? 119.034 -58.474 -6.896 1.00 47.67 126 TYR D O 1
ATOM 9256 N N . GLY D 1 127 ? 119.935 -60.373 -6.078 1.00 49.44 127 GLY D N 1
ATOM 9257 C CA . GLY D 1 127 ? 121.115 -60.374 -6.915 1.00 52.37 127 GLY D CA 1
ATOM 9258 C C . GLY D 1 127 ? 122.133 -61.293 -6.279 1.00 56.54 127 GLY D C 1
ATOM 9259 O O . GLY D 1 127 ? 121.764 -62.309 -5.680 1.00 47.86 127 GLY D O 1
ATOM 9260 N N . GLU D 1 128 ? 123.411 -60.951 -6.372 1.00 60.78 128 GLU D N 1
ATOM 9261 C CA . GLU D 1 128 ? 124.390 -61.735 -5.642 1.00 61.94 128 GLU D CA 1
ATOM 9262 C C . GLU D 1 128 ? 124.172 -61.564 -4.141 1.00 58.01 128 GLU D C 1
ATOM 9263 O O . GLU D 1 128 ? 123.417 -60.693 -3.691 1.00 64.15 128 GLU D O 1
ATOM 9269 N N . ARG D 1 129 ? 124.835 -62.418 -3.358 1.00 57.34 129 ARG D N 1
ATOM 9270 C CA . ARG D 1 129 ? 124.651 -62.492 -1.906 1.00 58.14 129 ARG D CA 1
ATOM 9271 C C . ARG D 1 129 ? 123.233 -62.938 -1.537 1.00 54.84 129 ARG D C 1
ATOM 9272 O O . ARG D 1 129 ? 123.051 -63.777 -0.645 1.00 52.21 129 ARG D O 1
ATOM 9280 N N . LEU D 1 130 ? 122.225 -62.400 -2.230 1.00 54.87 130 LEU D N 1
ATOM 9281 C CA . LEU D 1 130 ? 120.814 -62.627 -1.919 1.00 42.67 130 LEU D CA 1
ATOM 9282 C C . LEU D 1 130 ? 120.058 -62.950 -3.204 1.00 41.41 130 LEU D C 1
ATOM 9283 O O . LEU D 1 130 ? 119.337 -62.100 -3.738 1.00 41.90 130 LEU D O 1
ATOM 9288 N N . PRO D 1 131 ? 120.179 -64.172 -3.716 1.00 36.90 131 PRO D N 1
ATOM 9289 C CA . PRO D 1 131 ? 119.553 -64.495 -5.003 1.00 37.88 131 PRO D CA 1
ATOM 9290 C C . PRO D 1 131 ? 118.037 -64.593 -4.917 1.00 36.90 131 PRO D C 1
ATOM 9291 O O . PRO D 1 131 ? 117.445 -64.721 -3.843 1.00 33.44 131 PRO D O 1
ATOM 9295 N N . VAL D 1 132 ? 117.402 -64.531 -6.091 1.00 31.28 132 VAL D N 1
ATOM 9296 C CA . VAL D 1 132 ? 115.943 -64.562 -6.142 1.00 33.54 132 VAL D CA 1
ATOM 9297 C C . VAL D 1 132 ? 115.411 -65.848 -5.535 1.00 32.53 132 VAL D C 1
ATOM 9298 O O . VAL D 1 132 ? 114.294 -65.879 -4.996 1.00 31.96 132 VAL D O 1
ATOM 9302 N N . SER D 1 133 ? 116.197 -66.924 -5.591 1.00 26.87 133 SER D N 1
ATOM 9303 C CA . SER D 1 133 ? 115.761 -68.187 -5.013 1.00 28.86 133 SER D CA 1
ATOM 9304 C C . SER D 1 133 ? 115.516 -68.096 -3.493 1.00 30.01 133 SER D C 1
ATOM 9305 O O . SER D 1 133 ? 114.778 -68.922 -2.953 1.00 30.76 133 SER D O 1
ATOM 9308 N N . THR D 1 134 ? 116.107 -67.125 -2.794 1.00 29.43 134 THR D N 1
ATOM 9309 C CA . THR D 1 134 ? 115.869 -67.022 -1.345 1.00 28.91 134 THR D CA 1
ATOM 9310 C C . THR D 1 134 ? 114.427 -66.655 -1.017 1.00 28.59 134 THR D C 1
ATOM 9311 O O . THR D 1 134 ? 113.999 -66.824 0.134 1.00 31.90 134 THR D O 1
ATOM 9315 N N . ALA D 1 135 ? 113.667 -66.158 -1.995 1.00 27.64 135 ALA D N 1
ATOM 9316 C CA . ALA D 1 135 ? 112.231 -65.953 -1.834 1.00 27.03 135 ALA D CA 1
ATOM 9317 C C . ALA D 1 135 ? 111.497 -67.234 -1.474 1.00 26.66 135 ALA D C 1
ATOM 9318 O O . ALA D 1 135 ? 110.319 -67.172 -1.082 1.00 26.37 135 ALA D O 1
ATOM 9320 N N . LEU D 1 136 ? 112.157 -68.385 -1.597 1.00 21.67 136 LEU D N 1
ATOM 9321 C CA . LEU D 1 136 ? 111.653 -69.645 -1.079 1.00 24.73 136 LEU D CA 1
ATOM 9322 C C . LEU D 1 136 ? 112.301 -70.016 0.244 1.00 27.06 136 LEU D C 1
ATOM 9323 O O . LEU D 1 136 ? 112.024 -71.097 0.773 1.00 28.16 136 LEU D O 1
ATOM 9328 N N . GLY D 1 137 ? 113.170 -69.159 0.766 1.00 24.71 137 GLY D N 1
ATOM 9329 C CA . GLY D 1 137 ? 113.915 -69.483 1.964 1.00 31.42 137 GLY D CA 1
ATOM 9330 C C . GLY D 1 137 ? 113.965 -68.281 2.877 1.00 32.53 137 GLY D C 1
ATOM 9331 O O . GLY D 1 137 ? 112.921 -67.797 3.338 1.00 26.77 137 GLY D O 1
ATOM 9332 N N . ILE D 1 138 ? 115.171 -67.748 3.090 1.00 30.25 138 ILE D N 1
ATOM 9333 C CA . ILE D 1 138 ? 115.356 -66.715 4.098 1.00 31.75 138 ILE D CA 1
ATOM 9334 C C . ILE D 1 138 ? 114.610 -65.431 3.753 1.00 30.88 138 ILE D C 1
ATOM 9335 O O . ILE D 1 138 ? 114.269 -64.662 4.654 1.00 27.63 138 ILE D O 1
ATOM 9340 N N . MET D 1 139 ? 114.316 -65.181 2.473 1.00 29.01 139 MET D N 1
ATOM 9341 C CA . MET D 1 139 ? 113.555 -63.994 2.102 1.00 27.25 139 MET D CA 1
ATOM 9342 C C . MET D 1 139 ? 112.094 -64.304 1.836 1.00 27.08 139 MET D C 1
ATOM 9343 O O . MET D 1 139 ? 111.376 -63.451 1.295 1.00 32.40 139 MET D O 1
ATOM 9348 N N . GLY D 1 140 ? 111.635 -65.497 2.197 1.00 25.59 140 GLY D N 1
ATOM 9349 C CA . GLY D 1 140 ? 110.269 -65.916 1.990 1.00 28.12 140 GLY D CA 1
ATOM 9350 C C . GLY D 1 140 ? 109.672 -66.387 3.304 1.00 26.42 140 GLY D C 1
ATOM 9351 O O . GLY D 1 140 ? 110.060 -65.933 4.387 1.00 24.95 140 GLY D O 1
ATOM 9352 N N . ALA D 1 141 ? 108.729 -67.325 3.194 1.00 26.49 141 ALA D N 1
ATOM 9353 C CA . ALA D 1 141 ? 108.040 -67.814 4.387 1.00 27.79 141 ALA D CA 1
ATOM 9354 C C . ALA D 1 141 ? 108.960 -68.396 5.449 1.00 28.21 141 ALA D C 1
ATOM 9355 O O . ALA D 1 141 ? 108.719 -68.123 6.638 1.00 27.00 141 ALA D O 1
ATOM 9357 N N . PRO D 1 142 ? 109.975 -69.203 5.136 1.00 27.78 142 PRO D N 1
ATOM 9358 C CA . PRO D 1 142 ? 110.831 -69.707 6.222 1.00 29.22 142 PRO D CA 1
ATOM 9359 C C . PRO D 1 142 ? 111.539 -68.593 6.966 1.00 29.67 142 PRO D C 1
ATOM 9360 O O . PRO D 1 142 ? 111.510 -68.563 8.210 1.00 30.04 142 PRO D O 1
ATOM 9364 N N . GLY D 1 143 ? 112.155 -67.657 6.239 1.00 30.24 143 GLY D N 1
ATOM 9365 C CA . GLY D 1 143 ? 112.808 -66.533 6.896 1.00 27.14 143 GLY D CA 1
ATOM 9366 C C . GLY D 1 143 ? 111.836 -65.716 7.722 1.00 29.12 143 GLY D C 1
ATOM 9367 O O . GLY D 1 143 ? 112.105 -65.390 8.884 1.00 32.25 143 GLY D O 1
ATOM 9368 N N . MET D 1 144 ? 110.662 -65.432 7.159 1.00 27.95 144 MET D N 1
ATOM 9369 C CA . MET D 1 144 ? 109.694 -64.619 7.888 1.00 28.68 144 MET D CA 1
ATOM 9370 C C . MET D 1 144 ? 109.180 -65.338 9.126 1.00 30.29 144 MET D C 1
ATOM 9371 O O . MET D 1 144 ? 108.883 -64.679 10.128 1.00 26.36 144 MET D O 1
ATOM 9376 N N . THR D 1 145 ? 109.083 -66.677 9.088 1.00 27.80 145 THR D N 1
ATOM 9377 C CA . THR D 1 145 ? 108.682 -67.417 10.280 1.00 28.65 145 THR D CA 1
ATOM 9378 C C . THR D 1 145 ? 109.569 -67.053 11.471 1.00 26.57 145 THR D C 1
ATOM 9379 O O . THR D 1 145 ? 109.078 -66.830 12.579 1.00 27.10 145 THR D O 1
ATOM 9383 N N . ALA D 1 146 ? 110.878 -66.937 11.245 1.00 26.09 146 ALA D N 1
ATOM 9384 C CA . ALA D 1 146 ? 111.812 -66.590 12.314 1.00 27.89 146 ALA D CA 1
ATOM 9385 C C . ALA D 1 146 ? 111.808 -65.095 12.614 1.00 30.14 146 ALA D C 1
ATOM 9386 O O . ALA D 1 146 ? 111.672 -64.677 13.779 1.00 30.01 146 ALA D O 1
ATOM 9388 N N . TRP D 1 147 ? 111.942 -64.280 11.570 1.00 24.97 147 TRP D N 1
ATOM 9389 C CA . TRP D 1 147 ? 112.164 -62.851 11.735 1.00 26.86 147 TRP D CA 1
ATOM 9390 C C . TRP D 1 147 ? 110.884 -62.131 12.134 1.00 28.40 147 TRP D C 1
ATOM 9391 O O . TRP D 1 147 ? 110.912 -61.207 12.956 1.00 28.82 147 TRP D O 1
ATOM 9402 N N . GLY D 1 148 ? 109.753 -62.526 11.558 1.00 25.04 148 GLY D N 1
ATOM 9403 C CA . GLY D 1 148 ? 108.486 -61.978 12.015 1.00 26.05 148 GLY D CA 1
ATOM 9404 C C . GLY D 1 148 ? 108.227 -62.279 13.484 1.00 28.59 148 GLY D C 1
ATOM 9405 O O . GLY D 1 148 ? 107.786 -61.410 14.242 1.00 29.66 148 GLY D O 1
ATOM 9406 N N . THR D 1 149 ? 108.514 -63.508 13.908 1.00 26.52 149 THR D N 1
ATOM 9407 C CA . THR D 1 149 ? 108.255 -63.876 15.297 1.00 24.63 149 THR D CA 1
ATOM 9408 C C . THR D 1 149 ? 109.119 -63.055 16.227 1.00 28.92 149 THR D C 1
ATOM 9409 O O . THR D 1 149 ? 108.663 -62.604 17.279 1.00 27.97 149 THR D O 1
ATOM 9413 N N . LEU D 1 150 ? 110.373 -62.845 15.852 1.00 27.54 150 LEU D N 1
ATOM 9414 C CA . LEU D 1 150 ? 111.268 -62.144 16.752 1.00 25.31 150 LEU D CA 1
ATOM 9415 C C . LEU D 1 150 ? 110.984 -60.650 16.768 1.00 31.63 150 LEU D C 1
ATOM 9416 O O . LEU D 1 150 ? 111.128 -60.007 17.811 1.00 27.90 150 LEU D O 1
ATOM 9421 N N . THR D 1 151 ? 110.575 -60.070 15.643 1.00 25.94 151 THR D N 1
ATOM 9422 C CA . THR D 1 151 ? 110.344 -58.631 15.639 1.00 27.91 151 THR D CA 1
ATOM 9423 C C . THR D 1 151 ? 108.924 -58.261 16.038 1.00 31.85 151 THR D C 1
ATOM 9424 O O . THR D 1 151 ? 108.702 -57.151 16.541 1.00 28.22 151 THR D O 1
ATOM 9428 N N . ARG D 1 152 ? 107.963 -59.168 15.878 1.00 26.92 152 ARG D N 1
ATOM 9429 C CA . ARG D 1 152 ? 106.578 -58.839 16.172 1.00 31.37 152 ARG D CA 1
ATOM 9430 C C . ARG D 1 152 ? 106.007 -59.510 17.417 1.00 28.14 152 ARG D C 1
ATOM 9431 O O . ARG D 1 152 ? 104.891 -59.163 17.819 1.00 25.38 152 ARG D O 1
ATOM 9439 N N . PHE D 1 153 ? 106.688 -60.487 18.009 1.00 29.37 153 PHE D N 1
ATOM 9440 C CA . PHE D 1 153 ? 106.055 -61.166 19.139 1.00 27.09 153 PHE D CA 1
ATOM 9441 C C . PHE D 1 153 ? 106.978 -61.543 20.292 1.00 30.06 153 PHE D C 1
ATOM 9442 O O . PHE D 1 153 ? 106.612 -61.347 21.457 1.00 28.51 153 PHE D O 1
ATOM 9450 N N . LEU D 1 154 ? 108.140 -62.138 20.013 1.00 28.60 154 LEU D N 1
ATOM 9451 C CA . LEU D 1 154 ? 108.853 -62.847 21.085 1.00 23.58 154 LEU D CA 1
ATOM 9452 C C . LEU D 1 154 ? 109.434 -61.911 22.142 1.00 28.67 154 LEU D C 1
ATOM 9453 O O . LEU D 1 154 ? 109.626 -62.331 23.291 1.00 28.16 154 LEU D O 1
ATOM 9458 N N . GLU D 1 155 ? 109.729 -60.662 21.804 1.00 29.33 155 GLU D N 1
ATOM 9459 C CA . GLU D 1 155 ? 110.229 -59.699 22.797 1.00 33.66 155 GLU D CA 1
ATOM 9460 C C . GLU D 1 155 ? 111.428 -60.245 23.585 1.00 33.94 155 GLU D C 1
ATOM 9461 O O . GLU D 1 155 ? 111.429 -60.307 24.822 1.00 28.90 155 GLU D O 1
ATOM 9467 N N . VAL D 1 156 ? 112.466 -60.638 22.842 1.00 29.06 156 VAL D N 1
ATOM 9468 C CA . VAL D 1 156 ? 113.712 -61.077 23.466 1.00 32.26 156 VAL D CA 1
ATOM 9469 C C . VAL D 1 156 ? 114.418 -59.858 24.053 1.00 35.57 156 VAL D C 1
ATOM 9470 O O . VAL D 1 156 ? 114.709 -58.893 23.338 1.00 30.23 156 VAL D O 1
ATOM 9474 N N . ARG D 1 157 ? 114.717 -59.904 25.351 1.00 32.66 157 ARG D N 1
ATOM 9475 C CA . ARG D 1 157 ? 115.405 -58.805 26.025 1.00 33.69 157 ARG D CA 1
ATOM 9476 C C . ARG D 1 157 ? 116.812 -59.220 26.452 1.00 35.77 157 ARG D C 1
ATOM 9477 O O . ARG D 1 157 ? 117.094 -60.411 26.612 1.00 37.02 157 ARG D O 1
ATOM 9485 N N . PRO D 1 158 ? 117.730 -58.265 26.630 1.00 35.21 158 PRO D N 1
ATOM 9486 C CA . PRO D 1 158 ? 119.023 -58.601 27.236 1.00 37.35 158 PRO D CA 1
ATOM 9487 C C . PRO D 1 158 ? 118.818 -59.301 28.572 1.00 33.10 158 PRO D C 1
ATOM 9488 O O . PRO D 1 158 ? 117.969 -58.908 29.367 1.00 34.09 158 PRO D O 1
ATOM 9492 N N . GLY D 1 159 ? 119.570 -60.378 28.782 1.00 31.49 159 GLY D N 1
ATOM 9493 C CA . GLY D 1 159 ? 119.432 -61.209 29.948 1.00 39.53 159 GLY D CA 1
ATOM 9494 C C . GLY D 1 159 ? 118.521 -62.412 29.792 1.00 37.65 159 GLY D C 1
ATOM 9495 O O . GLY D 1 159 ? 118.601 -63.330 30.614 1.00 36.61 159 GLY D O 1
ATOM 9496 N N . ASP D 1 160 ? 117.655 -62.441 28.772 1.00 34.02 160 ASP D N 1
ATOM 9497 C CA . ASP D 1 160 ? 116.658 -63.502 28.682 1.00 31.75 160 ASP D CA 1
ATOM 9498 C C . ASP D 1 160 ? 117.296 -64.826 28.305 1.00 32.92 160 ASP D C 1
ATOM 9499 O O . ASP D 1 160 ? 118.200 -64.881 27.465 1.00 35.24 160 ASP D O 1
ATOM 9504 N N . THR D 1 161 ? 116.778 -65.905 28.887 1.00 31.30 161 THR D N 1
ATOM 9505 C CA . THR D 1 161 ? 117.082 -67.257 28.429 1.00 31.08 161 THR D CA 1
ATOM 9506 C C . THR D 1 161 ? 116.069 -67.688 27.370 1.00 30.67 161 THR D C 1
ATOM 9507 O O . THR D 1 161 ? 114.860 -67.727 27.630 1.00 26.54 161 THR D O 1
ATOM 9511 N N . VAL D 1 162 ? 116.566 -68.014 26.183 1.00 29.22 162 VAL D N 1
ATOM 9512 C CA . VAL D 1 162 ? 115.731 -68.424 25.057 1.00 27.79 162 VAL D CA 1
ATOM 9513 C C . VAL D 1 162 ? 116.035 -69.883 24.754 1.00 27.93 162 VAL D C 1
ATOM 9514 O O . VAL D 1 162 ? 117.205 -70.274 24.667 1.00 29.18 162 VAL D O 1
ATOM 9518 N N . VAL D 1 163 ? 114.986 -70.692 24.621 1.00 26.60 163 VAL D N 1
ATOM 9519 C CA . VAL D 1 163 ? 115.103 -72.085 24.202 1.00 26.14 163 VAL D CA 1
ATOM 9520 C C . VAL D 1 163 ? 114.466 -72.210 22.821 1.00 27.38 163 VAL D C 1
ATOM 9521 O O . VAL D 1 163 ? 113.366 -71.691 22.607 1.00 25.73 163 VAL D O 1
ATOM 9525 N N . VAL D 1 164 ? 115.167 -72.864 21.883 1.00 27.53 164 VAL D N 1
ATOM 9526 C CA . VAL D 1 164 ? 114.677 -73.117 20.519 1.00 24.53 164 VAL D CA 1
ATOM 9527 C C . VAL D 1 164 ? 114.663 -74.626 20.320 1.00 29.52 164 VAL D C 1
ATOM 9528 O O . VAL D 1 164 ? 115.714 -75.277 20.408 1.00 31.50 164 VAL D O 1
ATOM 9532 N N . SER D 1 165 ? 113.481 -75.189 20.084 1.00 27.81 165 SER D N 1
ATOM 9533 C CA . SER D 1 165 ? 113.406 -76.610 19.778 1.00 32.84 165 SER D CA 1
ATOM 9534 C C . SER D 1 165 ? 113.440 -76.808 18.269 1.00 31.20 165 SER D C 1
ATOM 9535 O O . SER D 1 165 ? 113.003 -75.945 17.502 1.00 33.20 165 SER D O 1
ATOM 9538 N N . GLY D 1 166 ? 113.980 -77.950 17.841 1.00 36.03 166 GLY D N 1
ATOM 9539 C CA . GLY D 1 166 ? 114.193 -78.167 16.414 1.00 35.67 166 GLY D CA 1
ATOM 9540 C C . GLY D 1 166 ? 115.191 -77.162 15.871 1.00 36.57 166 GLY D C 1
ATOM 9541 O O . GLY D 1 166 ? 114.974 -76.527 14.833 1.00 38.28 166 GLY D O 1
ATOM 9542 N N . ALA D 1 167 ? 116.300 -77.000 16.589 1.00 32.56 167 ALA D N 1
ATOM 9543 C CA . ALA D 1 167 ? 117.172 -75.861 16.350 1.00 33.96 167 ALA D CA 1
ATOM 9544 C C . ALA D 1 167 ? 118.073 -76.038 15.137 1.00 36.43 167 ALA D C 1
ATOM 9545 O O . ALA D 1 167 ? 118.624 -75.048 14.663 1.00 33.37 167 ALA D O 1
ATOM 9547 N N . SER D 1 168 ? 118.243 -77.258 14.628 1.00 40.06 168 SER D N 1
ATOM 9548 C CA . SER D 1 168 ? 119.129 -77.448 13.482 1.00 44.90 168 SER D CA 1
ATOM 9549 C C . SER D 1 168 ? 118.499 -76.997 12.172 1.00 47.87 168 SER D C 1
ATOM 9550 O O . SER D 1 168 ? 119.225 -76.754 11.202 1.00 41.95 168 SER D O 1
ATOM 9553 N N . GLY D 1 169 ? 117.176 -76.865 12.119 1.00 42.07 169 GLY D N 1
ATOM 9554 C CA . GLY D 1 169 ? 116.544 -76.436 10.893 1.00 47.90 169 GLY D CA 1
ATOM 9555 C C . GLY D 1 169 ? 116.915 -75.014 10.531 1.00 45.18 169 GLY D C 1
ATOM 9556 O O . GLY D 1 169 ? 117.428 -74.249 11.348 1.00 39.66 169 GLY D O 1
ATOM 9557 N N . SER D 1 170 ? 116.639 -74.654 9.275 1.00 38.98 170 SER D N 1
ATOM 9558 C CA . SER D 1 170 ? 116.942 -73.298 8.830 1.00 40.41 170 SER D CA 1
ATOM 9559 C C . SER D 1 170 ? 116.123 -72.263 9.597 1.00 38.05 170 SER D C 1
ATOM 9560 O O . SER D 1 170 ? 116.561 -71.120 9.770 1.00 36.23 170 SER D O 1
ATOM 9563 N N . ILE D 1 171 ? 114.946 -72.636 10.085 1.00 34.41 171 ILE D N 1
ATOM 9564 C CA . ILE D 1 171 ? 114.185 -71.700 10.899 1.00 35.21 171 ILE D CA 1
ATOM 9565 C C . ILE D 1 171 ? 114.804 -71.586 12.297 1.00 31.30 171 ILE D C 1
ATOM 9566 O O . ILE D 1 171 ? 115.112 -70.487 12.768 1.00 31.10 171 ILE D O 1
ATOM 9571 N N . GLY D 1 172 ? 115.089 -72.718 12.933 1.00 32.00 172 GLY D N 1
ATOM 9572 C CA . GLY D 1 172 ? 115.702 -72.689 14.258 1.00 34.00 172 GLY D CA 1
ATOM 9573 C C . GLY D 1 172 ? 117.044 -71.972 14.291 1.00 34.44 172 GLY D C 1
ATOM 9574 O O . GLY D 1 172 ? 117.345 -71.244 15.239 1.00 28.88 172 GLY D O 1
ATOM 9575 N N . THR D 1 173 ? 117.870 -72.158 13.258 1.00 32.52 173 THR D N 1
ATOM 9576 C CA . THR D 1 173 ? 119.190 -71.530 13.283 1.00 30.25 173 THR D CA 1
ATOM 9577 C C . THR D 1 173 ? 119.104 -70.032 13.062 1.00 34.08 173 THR D C 1
ATOM 9578 O O . THR D 1 173 ? 119.936 -69.285 13.588 1.00 38.42 173 THR D O 1
ATOM 9582 N N . LEU D 1 174 ? 118.111 -69.569 12.303 1.00 28.19 174 LEU D N 1
ATOM 9583 C CA . LEU D 1 174 ? 117.912 -68.132 12.185 1.00 30.32 174 LEU D CA 1
ATOM 9584 C C . LEU D 1 174 ? 117.397 -67.542 13.494 1.00 30.04 174 LEU D C 1
ATOM 9585 O O . LEU D 1 174 ? 117.709 -66.394 13.827 1.00 28.95 174 LEU D O 1
ATOM 9590 N N . VAL D 1 175 ? 116.603 -68.304 14.248 1.00 32.12 175 VAL D N 1
ATOM 9591 C CA . VAL D 1 175 ? 116.046 -67.778 15.492 1.00 32.18 175 VAL D CA 1
ATOM 9592 C C . VAL D 1 175 ? 117.132 -67.640 16.554 1.00 30.17 175 VAL D C 1
ATOM 9593 O O . VAL D 1 175 ? 117.162 -66.662 17.314 1.00 34.34 175 VAL D O 1
ATOM 9597 N N . GLY D 1 176 ? 118.035 -68.613 16.633 1.00 29.82 176 GLY D N 1
ATOM 9598 C CA . GLY D 1 176 ? 119.144 -68.489 17.564 1.00 31.65 176 GLY D CA 1
ATOM 9599 C C . GLY D 1 176 ? 120.022 -67.293 17.255 1.00 33.10 176 GLY D C 1
ATOM 9600 O O . GLY D 1 176 ? 120.447 -66.575 18.159 1.00 31.09 176 GLY D O 1
ATOM 9601 N N . GLN D 1 177 ? 120.294 -67.055 15.967 1.00 31.31 177 GLN D N 1
ATOM 9602 C CA . GLN D 1 177 ? 121.135 -65.924 15.585 1.00 30.30 177 GLN D CA 1
ATOM 9603 C C . GLN D 1 177 ? 120.465 -64.605 15.924 1.00 32.69 177 GLN D C 1
ATOM 9604 O O . GLN D 1 177 ? 121.114 -63.685 16.436 1.00 32.71 177 GLN D O 1
ATOM 9610 N N . LEU D 1 178 ? 119.176 -64.483 15.609 1.00 25.97 178 LEU D N 1
ATOM 9611 C CA . LEU D 1 178 ? 118.452 -63.250 15.877 1.00 27.81 178 LEU D CA 1
ATOM 9612 C C . LEU D 1 178 ? 118.252 -63.039 17.371 1.00 33.57 178 LEU D C 1
ATOM 9613 O O . LEU D 1 178 ? 118.243 -61.895 17.842 1.00 35.53 178 LEU D O 1
ATOM 9618 N N . ALA D 1 179 ? 118.103 -64.130 18.120 1.00 26.43 179 ALA D N 1
ATOM 9619 C CA . ALA D 1 179 ? 117.985 -64.038 19.576 1.00 30.98 179 ALA D CA 1
ATOM 9620 C C . ALA D 1 179 ? 119.297 -63.605 20.215 1.00 33.76 179 ALA D C 1
ATOM 9621 O O . ALA D 1 179 ? 119.306 -62.800 21.156 1.00 33.49 179 ALA D O 1
ATOM 9623 N N . LYS D 1 180 ? 120.418 -64.138 19.738 1.00 34.12 180 LYS D N 1
ATOM 9624 C CA . LYS D 1 180 ? 121.695 -63.708 20.296 1.00 36.79 180 LYS D CA 1
ATOM 9625 C C . LYS D 1 180 ? 121.945 -62.238 19.988 1.00 37.97 180 LYS D C 1
ATOM 9626 O O . LYS D 1 180 ? 122.366 -61.476 20.861 1.00 38.17 180 LYS D O 1
ATOM 9632 N N . ARG D 1 181 ? 121.649 -61.812 18.761 1.00 37.36 181 ARG D N 1
ATOM 9633 C CA . ARG D 1 181 ? 121.814 -60.409 18.389 1.00 37.54 181 ARG D CA 1
ATOM 9634 C C . ARG D 1 181 ? 120.955 -59.485 19.248 1.00 39.97 181 ARG D C 1
ATOM 9635 O O . ARG D 1 181 ? 121.347 -58.339 19.517 1.00 35.39 181 ARG D O 1
ATOM 9643 N N . ALA D 1 182 ? 119.784 -59.952 19.683 1.00 34.99 182 ALA D N 1
ATOM 9644 C CA . ALA D 1 182 ? 118.913 -59.153 20.531 1.00 36.85 182 ALA D CA 1
ATOM 9645 C C . ALA D 1 182 ? 119.407 -59.060 21.973 1.00 36.87 182 ALA D C 1
ATOM 9646 O O . ALA D 1 182 ? 118.747 -58.420 22.800 1.00 41.50 182 ALA D O 1
ATOM 9648 N N . GLY D 1 183 ? 120.537 -59.676 22.299 1.00 34.67 183 GLY D N 1
ATOM 9649 C CA . GLY D 1 183 ? 121.091 -59.582 23.630 1.00 40.21 183 GLY D CA 1
ATOM 9650 C C . GLY D 1 183 ? 120.731 -60.703 24.567 1.00 39.75 183 GLY D C 1
ATOM 9651 O O . GLY D 1 183 ? 120.944 -60.560 25.771 1.00 42.04 183 GLY D O 1
ATOM 9652 N N . ALA D 1 184 ? 120.212 -61.822 24.062 1.00 37.63 184 ALA D N 1
ATOM 9653 C CA . ALA D 1 184 ? 119.777 -62.896 24.948 1.00 37.66 184 ALA D CA 1
ATOM 9654 C C . ALA D 1 184 ? 120.912 -63.360 25.854 1.00 39.19 184 ALA D C 1
ATOM 9655 O O . ALA D 1 184 ? 122.030 -63.615 25.395 1.00 36.40 184 ALA D O 1
ATOM 9657 N N . GLY D 1 185 ? 120.614 -63.477 27.146 1.00 36.23 185 GLY D N 1
ATOM 9658 C CA . GLY D 1 185 ? 121.622 -63.935 28.089 1.00 32.48 185 GLY D CA 1
ATOM 9659 C C . GLY D 1 185 ? 122.084 -65.354 27.812 1.00 39.34 185 GLY D C 1
ATOM 9660 O O . GLY D 1 185 ? 123.257 -65.681 28.004 1.00 40.81 185 GLY D O 1
ATOM 9661 N N . ARG D 1 186 ? 121.176 -66.214 27.343 1.00 36.24 186 ARG D N 1
ATOM 9662 C CA . ARG D 1 186 ? 121.513 -67.605 27.063 1.00 36.65 186 ARG D CA 1
ATOM 9663 C C . ARG D 1 186 ? 120.565 -68.175 26.013 1.00 36.89 186 ARG D C 1
ATOM 9664 O O . ARG D 1 186 ? 119.343 -68.141 26.185 1.00 34.12 186 ARG D O 1
ATOM 9672 N N . VAL D 1 187 ? 121.133 -68.708 24.935 1.00 35.59 187 VAL D N 1
ATOM 9673 C CA . VAL D 1 187 ? 120.370 -69.309 23.847 1.00 30.87 187 VAL D CA 1
ATOM 9674 C C . VAL D 1 187 ? 120.647 -70.806 23.857 1.00 34.01 187 VAL D C 1
ATOM 9675 O O . VAL D 1 187 ? 121.793 -71.233 23.672 1.00 35.98 187 VAL D O 1
ATOM 9679 N N . VAL D 1 188 ? 119.605 -71.601 24.083 1.00 31.31 188 VAL D N 1
ATOM 9680 C CA . VAL D 1 188 ? 119.702 -73.053 24.187 1.00 32.13 188 VAL D CA 1
ATOM 9681 C C . VAL D 1 188 ? 118.961 -73.651 23.002 1.00 32.79 188 VAL D C 1
ATOM 9682 O O . VAL D 1 188 ? 117.852 -73.214 22.677 1.00 32.15 188 VAL D O 1
ATOM 9686 N N . GLY D 1 189 ? 119.569 -74.634 22.346 1.00 37.79 189 GLY D N 1
ATOM 9687 C CA . GLY D 1 189 ? 118.973 -75.270 21.182 1.00 38.23 189 GLY D CA 1
ATOM 9688 C C . GLY D 1 189 ? 118.857 -76.768 21.385 1.00 40.75 189 GLY D C 1
ATOM 9689 O O . GLY D 1 189 ? 119.711 -77.390 22.016 1.00 38.33 189 GLY D O 1
ATOM 9690 N N . THR D 1 190 ? 117.775 -77.347 20.871 1.00 34.98 190 THR D N 1
ATOM 9691 C CA . THR D 1 190 ? 117.672 -78.796 20.852 1.00 37.36 190 THR D CA 1
ATOM 9692 C C . THR D 1 190 ? 117.863 -79.312 19.435 1.00 42.35 190 THR D C 1
ATOM 9693 O O . THR D 1 190 ? 117.557 -78.626 18.454 1.00 38.86 190 THR D O 1
ATOM 9697 N N . THR D 1 191 ? 118.407 -80.521 19.343 1.00 44.41 191 THR D N 1
ATOM 9698 C CA . THR D 1 191 ? 118.579 -81.202 18.069 1.00 50.28 191 THR D CA 1
ATOM 9699 C C . THR D 1 191 ? 118.702 -82.691 18.353 1.00 52.33 191 THR D C 1
ATOM 9700 O O . THR D 1 191 ? 118.989 -83.102 19.482 1.00 57.57 191 THR D O 1
ATOM 9704 N N . GLY D 1 192 ? 118.474 -83.496 17.319 1.00 58.10 192 GLY D N 1
ATOM 9705 C CA . GLY D 1 192 ? 118.545 -84.938 17.429 1.00 61.12 192 GLY D CA 1
ATOM 9706 C C . GLY D 1 192 ? 119.872 -85.559 17.058 1.00 61.97 192 GLY D C 1
ATOM 9707 O O . GLY D 1 192 ? 120.032 -86.773 17.211 1.00 61.58 192 GLY D O 1
ATOM 9708 N N . SER D 1 193 ? 120.834 -84.766 16.596 1.00 61.29 193 SER D N 1
ATOM 9709 C CA . SER D 1 193 ? 122.112 -85.275 16.100 1.00 60.99 193 SER D CA 1
ATOM 9710 C C . SER D 1 193 ? 123.281 -84.707 16.894 1.00 61.52 193 SER D C 1
ATOM 9711 O O . SER D 1 193 ? 123.536 -83.488 16.831 1.00 59.58 193 SER D O 1
ATOM 9714 N N . PRO D 1 194 ? 124.027 -85.537 17.630 1.00 64.90 194 PRO D N 1
ATOM 9715 C CA . PRO D 1 194 ? 125.207 -85.031 18.357 1.00 63.33 194 PRO D CA 1
ATOM 9716 C C . PRO D 1 194 ? 126.270 -84.396 17.475 1.00 61.09 194 PRO D C 1
ATOM 9717 O O . PRO D 1 194 ? 127.202 -83.788 18.016 1.00 62.34 194 PRO D O 1
ATOM 9721 N N . GLY D 1 195 ? 126.168 -84.512 16.154 1.00 63.35 195 GLY D N 1
ATOM 9722 C CA . GLY D 1 195 ? 127.184 -84.003 15.259 1.00 60.37 195 GLY D CA 1
ATOM 9723 C C . GLY D 1 195 ? 127.029 -82.564 14.843 1.00 61.81 195 GLY D C 1
ATOM 9724 O O . GLY D 1 195 ? 127.917 -82.020 14.180 1.00 62.37 195 GLY D O 1
ATOM 9725 N N . LYS D 1 196 ? 125.924 -81.917 15.196 1.00 63.97 196 LYS D N 1
ATOM 9726 C CA . LYS D 1 196 ? 125.720 -80.517 14.856 1.00 60.67 196 LYS D CA 1
ATOM 9727 C C . LYS D 1 196 ? 125.942 -79.584 16.040 1.00 60.03 196 LYS D C 1
ATOM 9728 O O . LYS D 1 196 ? 125.805 -78.367 15.882 1.00 61.23 196 LYS D O 1
ATOM 9734 N N . ALA D 1 197 ? 126.299 -80.123 17.214 1.00 62.25 197 ALA D N 1
ATOM 9735 C CA . ALA D 1 197 ? 126.458 -79.288 18.404 1.00 60.15 197 ALA D CA 1
ATOM 9736 C C . ALA D 1 197 ? 127.504 -78.202 18.187 1.00 60.52 197 ALA D C 1
ATOM 9737 O O . ALA D 1 197 ? 127.307 -77.050 18.595 1.00 61.15 197 ALA D O 1
ATOM 9739 N N . GLU D 1 198 ? 128.621 -78.544 17.540 1.00 63.93 198 GLU D N 1
ATOM 9740 C CA . GLU D 1 198 ? 129.606 -77.523 17.196 1.00 61.44 198 GLU D CA 1
ATOM 9741 C C . GLU D 1 198 ? 129.028 -76.518 16.212 1.00 57.29 198 GLU D C 1
ATOM 9742 O O . GLU D 1 198 ? 129.225 -75.307 16.362 1.00 55.70 198 GLU D O 1
ATOM 9748 N N . TYR D 1 199 ? 128.307 -77.004 15.198 1.00 57.57 199 TYR D N 1
ATOM 9749 C CA . TYR D 1 199 ? 127.723 -76.116 14.197 1.00 52.77 199 TYR D CA 1
ATOM 9750 C C . TYR D 1 199 ? 126.774 -75.113 14.839 1.00 53.29 199 TYR D C 1
ATOM 9751 O O . TYR D 1 199 ? 126.887 -73.902 14.619 1.00 53.00 199 TYR D O 1
ATOM 9760 N N . LEU D 1 200 ? 125.833 -75.603 15.645 1.00 52.16 200 LEU D N 1
ATOM 9761 C CA . LEU D 1 200 ? 124.933 -74.705 16.362 1.00 49.62 200 LEU D CA 1
ATOM 9762 C C . LEU D 1 200 ? 125.706 -73.690 17.201 1.00 50.03 200 LEU D C 1
ATOM 9763 O O . LEU D 1 200 ? 125.342 -72.508 17.249 1.00 48.04 200 LEU D O 1
ATOM 9768 N N . ARG D 1 201 ? 126.783 -74.131 17.857 1.00 52.81 201 ARG D N 1
ATOM 9769 C CA . ARG D 1 201 ? 127.538 -73.237 18.732 1.00 50.79 201 ARG D CA 1
ATOM 9770 C C . ARG D 1 201 ? 128.096 -72.041 17.970 1.00 52.24 201 ARG D C 1
ATOM 9771 O O . ARG D 1 201 ? 128.058 -70.910 18.468 1.00 49.73 201 ARG D O 1
ATOM 9779 N N . GLU D 1 202 ? 128.599 -72.260 16.749 1.00 53.85 202 GLU D N 1
ATOM 9780 C CA . GLU D 1 202 ? 129.174 -71.158 15.982 1.00 51.50 202 GLU D CA 1
ATOM 9781 C C . GLU D 1 202 ? 128.130 -70.138 15.560 1.00 50.35 202 GLU D C 1
ATOM 9782 O O . GLU D 1 202 ? 128.489 -69.013 15.205 1.00 50.80 202 GLU D O 1
ATOM 9788 N N . LEU D 1 203 ? 126.852 -70.507 15.567 1.00 49.13 203 LEU D N 1
ATOM 9789 C CA . LEU D 1 203 ? 125.814 -69.638 15.039 1.00 47.11 203 LEU D CA 1
ATOM 9790 C C . LEU D 1 203 ? 125.123 -68.794 16.103 1.00 51.61 203 LEU D C 1
ATOM 9791 O O . LEU D 1 203 ? 124.449 -67.824 15.749 1.00 52.89 203 LEU D O 1
ATOM 9796 N N . GLY D 1 204 ? 125.281 -69.112 17.383 1.00 50.60 204 GLY D N 1
ATOM 9797 C CA . GLY D 1 204 ? 124.667 -68.282 18.401 1.00 47.64 204 GLY D CA 1
ATOM 9798 C C . GLY D 1 204 ? 124.119 -69.039 19.594 1.00 46.39 204 GLY D C 1
ATOM 9799 O O . GLY D 1 204 ? 123.745 -68.430 20.606 1.00 46.98 204 GLY D O 1
ATOM 9800 N N . PHE D 1 205 ? 124.064 -70.361 19.499 1.00 40.82 205 PHE D N 1
ATOM 9801 C CA . PHE D 1 205 ? 123.532 -71.165 20.591 1.00 40.96 205 PHE D CA 1
ATOM 9802 C C . PHE D 1 205 ? 124.612 -71.363 21.642 1.00 43.22 205 PHE D C 1
ATOM 9803 O O . PHE D 1 205 ? 125.685 -71.895 21.344 1.00 48.90 205 PHE D O 1
ATOM 9811 N N . ASP D 1 206 ? 124.338 -70.930 22.867 1.00 41.59 206 ASP D N 1
ATOM 9812 C CA . ASP D 1 206 ? 125.303 -71.120 23.941 1.00 44.09 206 ASP D CA 1
ATOM 9813 C C . ASP D 1 206 ? 125.365 -72.566 24.409 1.00 44.35 206 ASP D C 1
ATOM 9814 O O . ASP D 1 206 ? 126.376 -72.977 24.985 1.00 49.52 206 ASP D O 1
ATOM 9819 N N . GLU D 1 207 ? 124.327 -73.353 24.149 1.00 36.84 207 GLU D N 1
ATOM 9820 C CA . GLU D 1 207 ? 124.279 -74.733 24.604 1.00 43.16 207 GLU D CA 1
ATOM 9821 C C . GLU D 1 207 ? 123.337 -75.517 23.713 1.00 45.33 207 GLU D C 1
ATOM 9822 O O . GLU D 1 207 ? 122.331 -74.984 23.231 1.00 41.74 207 GLU D O 1
ATOM 9828 N N . VAL D 1 208 ? 123.669 -76.784 23.506 1.00 44.09 208 VAL D N 1
ATOM 9829 C CA . VAL D 1 208 ? 122.864 -77.687 22.699 1.00 45.99 208 VAL D CA 1
ATOM 9830 C C . VAL D 1 208 ? 122.425 -78.851 23.574 1.00 47.01 208 VAL D C 1
ATOM 9831 O O . VAL D 1 208 ? 123.257 -79.486 24.229 1.00 49.07 208 VAL D O 1
ATOM 9835 N N . VAL D 1 209 ? 121.126 -79.136 23.574 1.00 42.50 209 VAL D N 1
ATOM 9836 C CA . VAL D 1 209 ? 120.565 -80.274 24.291 1.00 44.66 209 VAL D CA 1
ATOM 9837 C C . VAL D 1 209 ? 120.060 -81.274 23.266 1.00 50.71 209 VAL D C 1
ATOM 9838 O O . VAL D 1 209 ? 119.345 -80.904 22.328 1.00 45.00 209 VAL D O 1
ATOM 9842 N N . LEU D 1 210 ? 120.437 -82.535 23.434 1.00 52.40 210 LEU D N 1
ATOM 9843 C CA . LEU D 1 210 ? 120.075 -83.565 22.473 1.00 53.63 210 LEU D CA 1
ATOM 9844 C C . LEU D 1 210 ? 118.751 -84.206 22.854 1.00 54.61 210 LEU D C 1
ATOM 9845 O O . LEU D 1 210 ? 118.461 -84.416 24.037 1.00 53.22 210 LEU D O 1
ATOM 9850 N N . TYR D 1 211 ? 117.950 -84.519 21.841 1.00 55.14 211 TYR D N 1
ATOM 9851 C CA . TYR D 1 211 ? 116.592 -84.992 22.078 1.00 59.46 211 TYR D CA 1
ATOM 9852 C C . TYR D 1 211 ? 116.069 -85.656 20.818 1.00 61.93 211 TYR D C 1
ATOM 9853 O O . TYR D 1 211 ? 116.051 -85.034 19.751 1.00 61.39 211 TYR D O 1
ATOM 9862 N N . THR D 1 212 ? 115.667 -86.917 20.940 1.00 67.40 212 THR D N 1
ATOM 9863 C CA . THR D 1 212 ? 114.894 -87.629 19.934 1.00 71.10 212 THR D CA 1
ATOM 9864 C C . THR D 1 212 ? 113.561 -87.997 20.566 1.00 70.95 212 THR D C 1
ATOM 9865 O O . THR D 1 212 ? 113.502 -88.260 21.772 1.00 71.54 212 THR D O 1
ATOM 9869 N N . GLN D 1 213 ? 112.483 -87.981 19.783 1.00 70.12 213 GLN D N 1
ATOM 9870 C CA . GLN D 1 213 ? 111.229 -88.497 20.315 1.00 71.84 213 GLN D CA 1
ATOM 9871 C C . GLN D 1 213 ? 111.395 -89.972 20.652 1.00 73.28 213 GLN D C 1
ATOM 9872 O O . GLN D 1 213 ? 111.938 -90.750 19.862 1.00 74.44 213 GLN D O 1
ATOM 9878 N N . GLY D 1 214 ? 110.944 -90.347 21.844 1.00 74.67 214 GLY D N 1
ATOM 9879 C CA . GLY D 1 214 ? 111.304 -91.618 22.430 1.00 75.56 214 GLY D CA 1
ATOM 9880 C C . GLY D 1 214 ? 112.328 -91.515 23.535 1.00 75.21 214 GLY D C 1
ATOM 9881 O O . GLY D 1 214 ? 112.668 -92.541 24.137 1.00 77.16 214 GLY D O 1
ATOM 9882 N N . ASP D 1 215 ? 112.856 -90.320 23.792 1.00 75.78 215 ASP D N 1
ATOM 9883 C CA . ASP D 1 215 ? 113.600 -90.062 25.016 1.00 72.69 215 ASP D CA 1
ATOM 9884 C C . ASP D 1 215 ? 112.614 -89.827 26.148 1.00 70.27 215 ASP D C 1
ATOM 9885 O O . ASP D 1 215 ? 111.610 -89.128 25.978 1.00 68.37 215 ASP D O 1
ATOM 9890 N N . ASP D 1 216 ? 112.890 -90.443 27.295 1.00 72.25 216 ASP D N 1
ATOM 9891 C CA . ASP D 1 216 ? 112.043 -90.275 28.467 1.00 70.05 216 ASP D CA 1
ATOM 9892 C C . ASP D 1 216 ? 111.907 -88.795 28.814 1.00 66.65 216 ASP D C 1
ATOM 9893 O O . ASP D 1 216 ? 112.871 -88.029 28.734 1.00 65.86 216 ASP D O 1
ATOM 9898 N N . ALA D 1 217 ? 110.690 -88.396 29.198 1.00 64.43 217 ALA D N 1
ATOM 9899 C CA . ALA D 1 217 ? 110.390 -86.980 29.386 1.00 59.81 217 ALA D CA 1
ATOM 9900 C C . ALA D 1 217 ? 111.060 -86.413 30.627 1.00 63.26 217 ALA D C 1
ATOM 9901 O O . ALA D 1 217 ? 111.408 -85.224 30.660 1.00 58.16 217 ALA D O 1
ATOM 9903 N N . GLU D 1 218 ? 111.224 -87.230 31.665 1.00 64.39 218 GLU D N 1
ATOM 9904 C CA . GLU D 1 218 ? 111.947 -86.760 32.835 1.00 62.77 218 GLU D CA 1
ATOM 9905 C C . GLU D 1 218 ? 113.416 -86.532 32.510 1.00 60.47 218 GLU D C 1
ATOM 9906 O O . GLU D 1 218 ? 114.052 -85.646 33.094 1.00 59.58 218 GLU D O 1
ATOM 9912 N N . LYS D 1 219 ? 113.964 -87.302 31.570 1.00 60.33 219 LYS D N 1
ATOM 9913 C CA . LYS D 1 219 ? 115.345 -87.080 31.161 1.00 60.77 219 LYS D CA 1
ATOM 9914 C C . LYS D 1 219 ? 115.497 -85.758 30.413 1.00 61.48 219 LYS D C 1
ATOM 9915 O O . LYS D 1 219 ? 116.493 -85.048 30.602 1.00 58.40 219 LYS D O 1
ATOM 9921 N N . VAL D 1 220 ? 114.523 -85.408 29.562 1.00 58.07 220 VAL D N 1
ATOM 9922 C CA . VAL D 1 220 ? 114.617 -84.152 28.819 1.00 55.84 220 VAL D CA 1
ATOM 9923 C C . VAL D 1 220 ? 114.512 -82.961 29.766 1.00 49.54 220 VAL D C 1
ATOM 9924 O O . VAL D 1 220 ? 115.252 -81.978 29.634 1.00 49.03 220 VAL D O 1
ATOM 9928 N N . ARG D 1 221 ? 113.582 -83.023 30.721 1.00 52.34 221 ARG D N 1
ATOM 9929 C CA . ARG D 1 221 ? 113.497 -81.996 31.757 1.00 49.50 221 ARG D CA 1
ATOM 9930 C C . ARG D 1 221 ? 114.841 -81.787 32.443 1.00 47.92 221 ARG D C 1
ATOM 9931 O O . ARG D 1 221 ? 115.272 -80.648 32.661 1.00 44.99 221 ARG D O 1
ATOM 9939 N N . GLN D 1 222 ? 115.525 -82.884 32.772 1.00 53.50 222 GLN D N 1
ATOM 9940 C CA . GLN D 1 222 ? 116.803 -82.803 33.471 1.00 56.39 222 GLN D CA 1
ATOM 9941 C C . GLN D 1 222 ? 117.842 -82.054 32.651 1.00 50.56 222 GLN D C 1
ATOM 9942 O O . GLN D 1 222 ? 118.490 -81.127 33.146 1.00 49.79 222 GLN D O 1
ATOM 9948 N N . ALA D 1 223 ? 118.020 -82.452 31.393 1.00 52.70 223 ALA D N 1
ATOM 9949 C CA . ALA D 1 223 ? 119.007 -81.800 30.543 1.00 49.91 223 ALA D CA 1
ATOM 9950 C C . ALA D 1 223 ? 118.722 -80.310 30.416 1.00 49.77 223 ALA D C 1
ATOM 9951 O O . ALA D 1 223 ? 119.632 -79.483 30.545 1.00 54.24 223 ALA D O 1
ATOM 9953 N N . LEU D 1 224 ? 117.455 -79.944 30.191 1.00 47.20 224 LEU D N 1
ATOM 9954 C CA . LEU D 1 224 ? 117.103 -78.530 30.077 1.00 45.27 224 LEU D CA 1
ATOM 9955 C C . LEU D 1 224 ? 117.379 -77.772 31.372 1.00 44.93 224 LEU D C 1
ATOM 9956 O O . LEU D 1 224 ? 117.805 -76.611 31.338 1.00 48.45 224 LEU D O 1
ATOM 9961 N N . LEU D 1 225 ? 117.135 -78.397 32.529 1.00 49.09 225 LEU D N 1
ATOM 9962 C CA . LEU D 1 225 ? 117.459 -77.730 33.789 1.00 44.21 225 LEU D CA 1
ATOM 9963 C C . LEU D 1 225 ? 118.942 -77.385 33.867 1.00 43.17 225 LEU D C 1
ATOM 9964 O O . LEU D 1 225 ? 119.310 -76.272 34.257 1.00 43.93 225 LEU D O 1
ATOM 9969 N N . LEU D 1 226 ? 119.808 -78.327 33.494 1.00 47.17 226 LEU D N 1
ATOM 9970 C CA . LEU D 1 226 ? 121.240 -78.057 33.444 1.00 47.51 226 LEU D CA 1
ATOM 9971 C C . LEU D 1 226 ? 121.614 -77.057 32.355 1.00 46.83 226 LEU D C 1
ATOM 9972 O O . LEU D 1 226 ? 122.635 -76.376 32.480 1.00 42.57 226 LEU D O 1
ATOM 9977 N N . ALA D 1 227 ? 120.810 -76.933 31.305 1.00 44.07 227 ALA D N 1
ATOM 9978 C CA . ALA D 1 227 ? 121.155 -76.030 30.216 1.00 42.81 227 ALA D CA 1
ATOM 9979 C C . ALA D 1 227 ? 120.621 -74.621 30.413 1.00 40.23 227 ALA D C 1
ATOM 9980 O O . ALA D 1 227 ? 121.251 -73.658 29.958 1.00 43.05 227 ALA D O 1
ATOM 9982 N N . ALA D 1 228 ? 119.473 -74.470 31.071 1.00 41.52 228 ALA D N 1
ATOM 9983 C CA . ALA D 1 228 ? 118.857 -73.169 31.316 1.00 42.64 228 ALA D CA 1
ATOM 9984 C C . ALA D 1 228 ? 118.681 -73.020 32.822 1.00 43.04 228 ALA D C 1
ATOM 9985 O O . ALA D 1 228 ? 117.575 -73.205 33.348 1.00 46.43 228 ALA D O 1
ATOM 9987 N N . PRO D 1 229 ? 119.755 -72.685 33.547 1.00 48.62 229 PRO D N 1
ATOM 9988 C CA . PRO D 1 229 ? 119.684 -72.696 35.023 1.00 45.38 229 PRO D CA 1
ATOM 9989 C C . PRO D 1 229 ? 118.764 -71.648 35.617 1.00 45.72 229 PRO D C 1
ATOM 9990 O O . PRO D 1 229 ? 118.231 -71.860 36.714 1.00 45.76 229 PRO D O 1
ATOM 9994 N N . ASP D 1 230 ? 118.603 -70.502 34.964 1.00 41.51 230 ASP D N 1
ATOM 9995 C CA . ASP D 1 230 ? 117.760 -69.438 35.480 1.00 40.36 230 ASP D CA 1
ATOM 9996 C C . ASP D 1 230 ? 116.346 -69.495 34.932 1.00 39.99 230 ASP D C 1
ATOM 9997 O O . ASP D 1 230 ? 115.663 -68.466 34.912 1.00 40.48 230 ASP D O 1
ATOM 10002 N N . GLY D 1 231 ? 115.897 -70.667 34.480 1.00 41.22 231 GLY D N 1
ATOM 10003 C CA . GLY D 1 231 ? 114.564 -70.813 33.938 1.00 36.25 231 GLY D CA 1
ATOM 10004 C C . GLY D 1 231 ? 114.487 -70.295 32.517 1.00 36.11 231 GLY D C 1
ATOM 10005 O O . GLY D 1 231 ? 115.418 -69.708 31.977 1.00 33.43 231 GLY D O 1
ATOM 10006 N N . VAL D 1 232 ? 113.340 -70.531 31.897 1.00 31.75 232 VAL D N 1
ATOM 10007 C CA . VAL D 1 232 ? 113.142 -70.200 30.489 1.00 33.05 232 VAL D CA 1
ATOM 10008 C C . VAL D 1 232 ? 112.275 -68.952 30.410 1.00 30.92 232 VAL D C 1
ATOM 10009 O O . VAL D 1 232 ? 111.148 -68.937 30.919 1.00 28.12 232 VAL D O 1
ATOM 10013 N N . ASP D 1 233 ? 112.809 -67.901 29.788 1.00 27.77 233 ASP D N 1
ATOM 10014 C CA . ASP D 1 233 ? 112.042 -66.690 29.531 1.00 25.77 233 ASP D CA 1
ATOM 10015 C C . ASP D 1 233 ? 111.306 -66.731 28.202 1.00 25.36 233 ASP D C 1
ATOM 10016 O O . ASP D 1 233 ? 110.210 -66.177 28.091 1.00 26.29 233 ASP D O 1
ATOM 10021 N N . ARG D 1 234 ? 111.908 -67.334 27.183 1.00 24.09 234 ARG D N 1
ATOM 10022 C CA . ARG D 1 234 ? 111.346 -67.313 25.835 1.00 22.64 234 ARG D CA 1
ATOM 10023 C C . ARG D 1 234 ? 111.522 -68.684 25.221 1.00 22.06 234 ARG D C 1
ATOM 10024 O O . ARG D 1 234 ? 112.564 -69.316 25.394 1.00 25.14 234 ARG D O 1
ATOM 10032 N N . TYR D 1 235 ? 110.490 -69.149 24.517 1.00 24.53 235 TYR D N 1
ATOM 10033 C CA . TYR D 1 235 ? 110.500 -70.469 23.909 1.00 23.72 235 TYR D CA 1
ATOM 10034 C C . TYR D 1 235 ? 109.994 -70.348 22.475 1.00 21.71 235 TYR D C 1
ATOM 10035 O O . TYR D 1 235 ? 108.886 -69.847 22.235 1.00 24.01 235 TYR D O 1
ATOM 10044 N N . PHE D 1 236 ? 110.806 -70.789 21.529 1.00 22.07 236 PHE D N 1
ATOM 10045 C CA . PHE D 1 236 ? 110.419 -70.850 20.118 1.00 22.03 236 PHE D CA 1
ATOM 10046 C C . PHE D 1 236 ? 110.291 -72.327 19.759 1.00 24.02 236 PHE D C 1
ATOM 10047 O O . PHE D 1 236 ? 111.296 -73.047 19.695 1.00 21.97 236 PHE D O 1
ATOM 10055 N N . ASP D 1 237 ? 109.053 -72.790 19.584 1.00 22.96 237 ASP D N 1
ATOM 10056 C CA . ASP D 1 237 ? 108.748 -74.217 19.464 1.00 25.25 237 ASP D CA 1
ATOM 10057 C C . ASP D 1 237 ? 108.532 -74.590 17.992 1.00 30.54 237 ASP D C 1
ATOM 10058 O O . ASP D 1 237 ? 107.517 -74.215 17.391 1.00 24.22 237 ASP D O 1
ATOM 10063 N N . ASN D 1 238 ? 109.454 -75.380 17.441 1.00 26.44 238 ASN D N 1
ATOM 10064 C CA . ASN D 1 238 ? 109.309 -75.916 16.092 1.00 36.35 238 ASN D CA 1
ATOM 10065 C C . ASN D 1 238 ? 109.005 -77.404 16.067 1.00 37.08 238 ASN D C 1
ATOM 10066 O O . ASN D 1 238 ? 108.856 -77.965 14.977 1.00 42.48 238 ASN D O 1
ATOM 10071 N N . LEU D 1 239 ? 108.930 -78.059 17.221 1.00 33.41 239 LEU D N 1
ATOM 10072 C CA . LEU D 1 239 ? 108.807 -79.509 17.294 1.00 36.23 239 LEU D CA 1
ATOM 10073 C C . LEU D 1 239 ? 107.552 -79.983 17.995 1.00 39.21 239 LEU D C 1
ATOM 10074 O O . LEU D 1 239 ? 106.910 -80.924 17.524 1.00 36.74 239 LEU D O 1
ATOM 10079 N N . GLY D 1 240 ? 107.194 -79.370 19.119 1.00 31.39 240 GLY D N 1
ATOM 10080 C CA . GLY D 1 240 ? 106.146 -79.904 19.960 1.00 36.02 240 GLY D CA 1
ATOM 10081 C C . GLY D 1 240 ? 106.615 -81.152 20.692 1.00 38.15 240 GLY D C 1
ATOM 10082 O O . GLY D 1 240 ? 107.717 -81.664 20.494 1.00 41.33 240 GLY D O 1
ATOM 10083 N N . GLY D 1 241 ? 105.748 -81.632 21.570 1.00 41.72 241 GLY D N 1
ATOM 10084 C CA . GLY D 1 241 ? 105.961 -82.917 22.195 1.00 41.07 241 GLY D CA 1
ATOM 10085 C C . GLY D 1 241 ? 106.670 -82.851 23.527 1.00 41.72 241 GLY D C 1
ATOM 10086 O O . GLY D 1 241 ? 106.551 -81.867 24.261 1.00 37.51 241 GLY D O 1
ATOM 10087 N N . THR D 1 242 ? 107.434 -83.906 23.816 1.00 42.34 242 THR D N 1
ATOM 10088 C CA . THR D 1 242 ? 108.098 -84.067 25.102 1.00 41.90 242 THR D CA 1
ATOM 10089 C C . THR D 1 242 ? 108.924 -82.848 25.495 1.00 41.24 242 THR D C 1
ATOM 10090 O O . THR D 1 242 ? 108.884 -82.412 26.655 1.00 36.20 242 THR D O 1
ATOM 10094 N N . VAL D 1 243 ? 109.704 -82.303 24.560 1.00 34.42 243 VAL D N 1
ATOM 10095 C CA . VAL D 1 243 ? 110.559 -81.162 24.886 1.00 40.17 243 VAL D CA 1
ATOM 10096 C C . VAL D 1 243 ? 109.719 -79.970 25.317 1.00 34.07 243 VAL D C 1
ATOM 10097 O O . VAL D 1 243 ? 110.051 -79.279 26.287 1.00 37.64 243 VAL D O 1
ATOM 10101 N N . THR D 1 244 ? 108.606 -79.722 24.622 1.00 35.69 244 THR D N 1
ATOM 10102 C CA . THR D 1 244 ? 107.716 -78.627 24.996 1.00 32.29 244 THR D CA 1
ATOM 10103 C C . THR D 1 244 ? 107.059 -78.895 26.345 1.00 36.45 244 THR D C 1
ATOM 10104 O O . THR D 1 244 ? 106.935 -77.989 27.181 1.00 31.40 244 THR D O 1
ATOM 10108 N N . ASP D 1 245 ? 106.646 -80.136 26.586 1.00 36.02 245 ASP D N 1
ATOM 10109 C CA . ASP D 1 245 ? 106.123 -80.463 27.905 1.00 36.89 245 ASP D CA 1
ATOM 10110 C C . ASP D 1 245 ? 107.167 -80.198 28.986 1.00 35.82 245 ASP D C 1
ATOM 10111 O O . ASP D 1 245 ? 106.835 -79.711 30.073 1.00 36.17 245 ASP D O 1
ATOM 10116 N N . ALA D 1 246 ? 108.441 -80.470 28.693 1.00 33.64 246 ALA D N 1
ATOM 10117 C CA . ALA D 1 246 ? 109.487 -80.227 29.684 1.00 33.99 246 ALA D CA 1
ATOM 10118 C C . ALA D 1 246 ? 109.697 -78.736 29.927 1.00 34.83 246 ALA D C 1
ATOM 10119 O O . ALA D 1 246 ? 109.847 -78.301 31.086 1.00 29.52 246 ALA D O 1
ATOM 10121 N N . VAL D 1 247 ? 109.719 -77.940 28.849 1.00 27.52 247 VAL D N 1
ATOM 10122 C CA . VAL D 1 247 ? 109.923 -76.498 28.967 1.00 31.11 247 VAL D CA 1
ATOM 10123 C C . VAL D 1 247 ? 108.807 -75.866 29.784 1.00 28.42 247 VAL D C 1
ATOM 10124 O O . VAL D 1 247 ? 109.032 -74.924 30.556 1.00 30.11 247 VAL D O 1
ATOM 10128 N N . PHE D 1 248 ? 107.577 -76.344 29.608 1.00 27.68 248 PHE D N 1
ATOM 10129 C CA . PHE D 1 248 ? 106.500 -75.678 30.317 1.00 28.18 248 PHE D CA 1
ATOM 10130 C C . PHE D 1 248 ? 106.543 -75.944 31.824 1.00 34.85 248 PHE D C 1
ATOM 10131 O O . PHE D 1 248 ? 105.813 -75.290 32.567 1.00 37.29 248 PHE D O 1
ATOM 10139 N N . THR D 1 249 ? 107.391 -76.853 32.301 1.00 32.54 249 THR D N 1
ATOM 10140 C CA . THR D 1 249 ? 107.577 -76.954 33.745 1.00 36.22 249 THR D CA 1
ATOM 10141 C C . THR D 1 249 ? 108.595 -75.957 34.268 1.00 37.51 249 THR D C 1
ATOM 10142 O O . THR D 1 249 ? 108.797 -75.898 35.480 1.00 39.67 249 THR D O 1
ATOM 10146 N N . MET D 1 250 ? 109.250 -75.183 33.399 1.00 36.47 250 MET D N 1
ATOM 10147 C CA . MET D 1 250 ? 110.340 -74.334 33.862 1.00 36.33 250 MET D CA 1
ATOM 10148 C C . MET D 1 250 ? 110.259 -72.935 33.274 1.00 36.06 250 MET D C 1
ATOM 10149 O O . MET D 1 250 ? 111.277 -72.245 33.167 1.00 35.07 250 MET D O 1
ATOM 10154 N N . LEU D 1 251 ? 109.062 -72.492 32.900 1.00 33.78 251 LEU D N 1
ATOM 10155 C CA . LEU D 1 251 ? 108.916 -71.136 32.398 1.00 31.52 251 LEU D CA 1
ATOM 10156 C C . LEU D 1 251 ? 109.043 -70.169 33.559 1.00 37.71 251 LEU D C 1
ATOM 10157 O O . LEU D 1 251 ? 108.568 -70.444 34.659 1.00 37.72 251 LEU D O 1
ATOM 10162 N N . ASN D 1 252 ? 109.726 -69.053 33.323 1.00 32.65 252 ASN D N 1
ATOM 10163 C CA . ASN D 1 252 ? 109.785 -67.988 34.308 1.00 37.55 252 ASN D CA 1
ATOM 10164 C C . ASN D 1 252 ? 108.496 -67.178 34.266 1.00 35.69 252 ASN D C 1
ATOM 10165 O O . ASN D 1 252 ? 107.679 -67.314 33.351 1.00 32.10 252 ASN D O 1
ATOM 10170 N N . VAL D 1 253 ? 108.314 -66.321 35.275 1.00 30.04 253 VAL D N 1
ATOM 10171 C CA . VAL D 1 253 ? 107.162 -65.426 35.283 1.00 30.46 253 VAL D CA 1
ATOM 10172 C C . VAL D 1 253 ? 107.162 -64.551 34.037 1.00 31.72 253 VAL D C 1
ATOM 10173 O O . VAL D 1 253 ? 108.204 -64.032 33.613 1.00 28.38 253 VAL D O 1
ATOM 10177 N N . ASP D 1 254 ? 105.971 -64.384 33.452 1.00 29.40 254 ASP D N 1
ATOM 10178 C CA . ASP D 1 254 ? 105.732 -63.573 32.257 1.00 33.24 254 ASP D CA 1
ATOM 10179 C C . ASP D 1 254 ? 106.597 -64.011 31.069 1.00 30.80 254 ASP D C 1
ATOM 10180 O O . ASP D 1 254 ? 107.111 -63.178 30.310 1.00 25.94 254 ASP D O 1
ATOM 10185 N N . SER D 1 255 ? 106.745 -65.323 30.901 1.00 25.75 255 SER D N 1
ATOM 10186 C CA . SER D 1 255 ? 107.422 -65.865 29.725 1.00 26.34 255 SER D CA 1
ATOM 10187 C C . SER D 1 255 ? 106.567 -65.664 28.470 1.00 26.23 255 SER D C 1
ATOM 10188 O O . SER D 1 255 ? 105.378 -65.338 28.537 1.00 24.66 255 SER D O 1
ATOM 10191 N N . ARG D 1 256 ? 107.189 -65.888 27.306 1.00 27.26 256 ARG D N 1
ATOM 10192 C CA . ARG D 1 256 ? 106.529 -65.743 26.014 1.00 25.11 256 ARG D CA 1
ATOM 10193 C C . ARG D 1 256 ? 106.909 -66.938 25.151 1.00 24.49 256 ARG D C 1
ATOM 10194 O O . ARG D 1 256 ? 108.083 -67.308 25.111 1.00 22.03 256 ARG D O 1
ATOM 10202 N N . VAL D 1 257 ? 105.924 -67.561 24.494 1.00 23.52 257 VAL D N 1
ATOM 10203 C CA . VAL D 1 257 ? 106.119 -68.836 23.794 1.00 23.77 257 VAL D CA 1
ATOM 10204 C C . VAL D 1 257 ? 105.521 -68.722 22.396 1.00 23.05 257 VAL D C 1
ATOM 10205 O O . VAL D 1 257 ? 104.323 -68.447 22.252 1.00 23.03 257 VAL D O 1
ATOM 10209 N N . ALA D 1 258 ? 106.343 -68.960 21.372 1.00 22.26 258 ALA D N 1
ATOM 10210 C CA . ALA D 1 258 ? 105.887 -69.025 19.991 1.00 23.51 258 ALA D CA 1
ATOM 10211 C C . ALA D 1 258 ? 105.823 -70.490 19.572 1.00 23.98 258 ALA D C 1
ATOM 10212 O O . ALA D 1 258 ? 106.782 -71.242 19.777 1.00 25.94 258 ALA D O 1
ATOM 10214 N N . VAL D 1 259 ? 104.684 -70.907 19.028 1.00 23.43 259 VAL D N 1
ATOM 10215 C CA . VAL D 1 259 ? 104.484 -72.283 18.563 1.00 21.50 259 VAL D CA 1
ATOM 10216 C C . VAL D 1 259 ? 104.238 -72.235 17.057 1.00 23.62 259 VAL D C 1
ATOM 10217 O O . VAL D 1 259 ? 103.298 -71.575 16.604 1.00 23.35 259 VAL D O 1
ATOM 10221 N N . CYS D 1 260 ? 105.042 -72.962 16.281 1.00 22.61 260 CYS D N 1
ATOM 10222 C CA . CYS D 1 260 ? 104.965 -72.846 14.813 1.00 24.25 260 CYS D CA 1
ATOM 10223 C C . CYS D 1 260 ? 103.917 -73.777 14.221 1.00 23.93 260 CYS D C 1
ATOM 10224 O O . CYS D 1 260 ? 103.931 -74.984 14.488 1.00 26.19 260 CYS D O 1
ATOM 10227 N N . TRP D 1 261 ? 103.021 -73.212 13.413 1.00 22.58 261 TRP D N 1
ATOM 10228 C CA . TRP D 1 261 ? 102.134 -74.019 12.586 1.00 29.17 261 TRP D CA 1
ATOM 10229 C C . TRP D 1 261 ? 102.961 -74.911 11.677 1.00 26.34 261 TRP D C 1
ATOM 10230 O O . TRP D 1 261 ? 103.996 -74.484 11.153 1.00 29.79 261 TRP D O 1
ATOM 10241 N N . GLN D 1 262 ? 102.474 -76.129 11.440 1.00 26.23 262 GLN D N 1
ATOM 10242 C CA . GLN D 1 262 ? 103.087 -77.018 10.463 1.00 33.23 262 GLN D CA 1
ATOM 10243 C C . GLN D 1 262 ? 102.013 -77.859 9.791 1.00 31.86 262 GLN D C 1
ATOM 10244 O O . GLN D 1 262 ? 100.981 -78.146 10.394 1.00 31.71 262 GLN D O 1
ATOM 10250 N N . TRP D 1 263 ? 102.271 -78.256 8.539 1.00 32.08 263 TRP D N 1
ATOM 10251 C CA . TRP D 1 263 ? 101.348 -79.124 7.803 1.00 33.57 263 TRP D CA 1
ATOM 10252 C C . TRP D 1 263 ? 100.895 -80.300 8.653 1.00 38.17 263 TRP D C 1
ATOM 10253 O O . TRP D 1 263 ? 101.714 -81.037 9.206 1.00 39.20 263 TRP D O 1
ATOM 10264 N N . ALA D 1 264 ? 99.579 -80.474 8.747 1.00 40.44 264 ALA D N 1
ATOM 10265 C CA . ALA D 1 264 ? 99.003 -81.513 9.597 1.00 48.55 264 ALA D CA 1
ATOM 10266 C C . ALA D 1 264 ? 99.306 -82.873 8.988 1.00 57.55 264 ALA D C 1
ATOM 10267 O O . ALA D 1 264 ? 98.760 -83.233 7.937 1.00 54.55 264 ALA D O 1
ATOM 10269 N N . THR D 1 265 ? 100.204 -83.615 9.633 1.00 60.64 265 THR D N 1
ATOM 10270 C CA . THR D 1 265 ? 100.593 -84.961 9.212 1.00 69.35 265 THR D CA 1
ATOM 10271 C C . THR D 1 265 ? 100.450 -85.864 10.434 1.00 77.50 265 THR D C 1
ATOM 10272 O O . THR D 1 265 ? 101.429 -86.169 11.121 1.00 81.49 265 THR D O 1
ATOM 10276 N N . THR D 1 266 ? 99.210 -86.258 10.721 1.00 80.53 266 THR D N 1
ATOM 10277 C CA . THR D 1 266 ? 98.913 -87.299 11.696 1.00 87.14 266 THR D CA 1
ATOM 10278 C C . THR D 1 266 ? 98.981 -88.688 11.070 1.00 89.66 266 THR D C 1
ATOM 10279 O O . THR D 1 266 ? 98.676 -89.681 11.742 1.00 91.08 266 THR D O 1
ATOM 10283 N N . VAL D 1 267 ? 99.395 -88.771 9.800 1.00 86.60 267 VAL D N 1
ATOM 10284 C CA . VAL D 1 267 ? 99.281 -90.008 9.030 1.00 92.00 267 VAL D CA 1
ATOM 10285 C C . VAL D 1 267 ? 100.067 -91.148 9.673 1.00 95.76 267 VAL D C 1
ATOM 10286 O O . VAL D 1 267 ? 99.623 -92.305 9.648 1.00 96.89 267 VAL D O 1
ATOM 10290 N N . ASN D 1 268 ? 101.218 -90.853 10.279 1.00 97.10 268 ASN D N 1
ATOM 10291 C CA . ASN D 1 268 ? 102.067 -91.888 10.856 1.00 97.25 268 ASN D CA 1
ATOM 10292 C C . ASN D 1 268 ? 102.568 -91.446 12.223 1.00 97.46 268 ASN D C 1
ATOM 10293 O O . ASN D 1 268 ? 102.982 -90.296 12.398 1.00 97.99 268 ASN D O 1
ATOM 10298 N N . GLY D 1 269 ? 102.539 -92.372 13.183 1.00 96.56 269 GLY D N 1
ATOM 10299 C CA . GLY D 1 269 ? 102.992 -92.081 14.532 1.00 95.99 269 GLY D CA 1
ATOM 10300 C C . GLY D 1 269 ? 102.267 -90.939 15.204 1.00 97.00 269 GLY D C 1
ATOM 10301 O O . GLY D 1 269 ? 102.833 -90.301 16.097 1.00 96.14 269 GLY D O 1
ATOM 10302 N N . GLU D 1 270 ? 101.023 -90.666 14.789 1.00 98.50 270 GLU D N 1
ATOM 10303 C CA . GLU D 1 270 ? 100.194 -89.553 15.254 1.00 94.81 270 GLU D CA 1
ATOM 10304 C C . GLU D 1 270 ? 100.719 -88.201 14.771 1.00 90.72 270 GLU D C 1
ATOM 10305 O O . GLU D 1 270 ? 101.601 -88.133 13.905 1.00 90.30 270 GLU D O 1
ATOM 10311 N N . LEU D 1 271 ? 100.164 -87.124 15.313 1.00 86.22 271 LEU D N 1
ATOM 10312 C CA . LEU D 1 271 ? 100.598 -85.761 15.027 1.00 81.39 271 LEU D CA 1
ATOM 10313 C C . LEU D 1 271 ? 101.147 -85.162 16.315 1.00 77.55 271 LEU D C 1
ATOM 10314 O O . LEU D 1 271 ? 100.545 -84.260 16.907 1.00 77.25 271 LEU D O 1
ATOM 10319 N N . THR D 1 272 ? 102.293 -85.679 16.766 1.00 75.07 272 THR D N 1
ATOM 10320 C CA . THR D 1 272 ? 102.947 -85.099 17.930 1.00 68.47 272 THR D CA 1
ATOM 10321 C C . THR D 1 272 ? 103.799 -83.876 17.564 1.00 61.46 272 THR D C 1
ATOM 10322 O O . THR D 1 272 ? 104.741 -83.531 18.290 1.00 60.09 272 THR D O 1
ATOM 10326 N N . GLY D 1 273 ? 103.471 -83.212 16.452 1.00 54.40 273 GLY D N 1
ATOM 10327 C CA . GLY D 1 273 ? 104.050 -81.936 16.112 1.00 46.15 273 GLY D CA 1
ATOM 10328 C C . GLY D 1 273 ? 103.546 -80.864 17.056 1.00 39.43 273 GLY D C 1
ATOM 10329 O O . GLY D 1 273 ? 102.918 -81.156 18.074 1.00 41.85 273 GLY D O 1
ATOM 10330 N N . PRO D 1 274 ? 103.791 -79.603 16.727 1.00 33.57 274 PRO D N 1
ATOM 10331 C CA . PRO D 1 274 ? 103.450 -78.519 17.659 1.00 33.96 274 PRO D CA 1
ATOM 10332 C C . PRO D 1 274 ? 101.973 -78.524 18.037 1.00 30.11 274 PRO D C 1
ATOM 10333 O O . PRO D 1 274 ? 101.103 -78.845 17.229 1.00 28.79 274 PRO D O 1
ATOM 10337 N N . ARG D 1 275 ? 101.711 -78.193 19.299 1.00 30.96 275 ARG D N 1
ATOM 10338 C CA . ARG D 1 275 ? 100.371 -77.991 19.830 1.00 28.26 275 ARG D CA 1
ATOM 10339 C C . ARG D 1 275 ? 100.348 -76.660 20.574 1.00 27.94 275 ARG D C 1
ATOM 10340 O O . ARG D 1 275 ? 101.360 -76.236 21.129 1.00 27.06 275 ARG D O 1
ATOM 10348 N N . LEU D 1 276 ? 99.197 -75.985 20.547 1.00 23.61 276 LEU D N 1
ATOM 10349 C CA . LEU D 1 276 ? 99.026 -74.703 21.216 1.00 25.82 276 LEU D CA 1
ATOM 10350 C C . LEU D 1 276 ? 97.939 -74.773 22.275 1.00 27.50 276 LEU D C 1
ATOM 10351 O O . LEU D 1 276 ? 98.217 -74.495 23.441 1.00 28.80 276 LEU D O 1
ATOM 10356 N N . LEU D 1 277 ? 96.707 -75.114 21.901 1.00 22.70 277 LEU D N 1
ATOM 10357 C CA . LEU D 1 277 ? 95.579 -74.934 22.817 1.00 26.21 277 LEU D CA 1
ATOM 10358 C C . LEU D 1 277 ? 95.753 -75.561 24.201 1.00 28.38 277 LEU D C 1
ATOM 10359 O O . LEU D 1 277 ? 95.336 -74.922 25.179 1.00 30.76 277 LEU D O 1
ATOM 10364 N N . PRO D 1 278 ? 96.331 -76.755 24.374 1.00 28.21 278 PRO D N 1
ATOM 10365 C CA . PRO D 1 278 ? 96.450 -77.306 25.739 1.00 29.21 278 PRO D CA 1
ATOM 10366 C C . PRO D 1 278 ? 97.260 -76.438 26.686 1.00 31.48 278 PRO D C 1
ATOM 10367 O O . PRO D 1 278 ? 97.055 -76.517 27.908 1.00 33.57 278 PRO D O 1
ATOM 10371 N N . TYR D 1 279 ? 98.164 -75.607 26.172 1.00 28.64 279 TYR D N 1
ATOM 10372 C CA . TYR D 1 279 ? 99.065 -74.845 27.032 1.00 32.36 279 TYR D CA 1
ATOM 10373 C C . TYR D 1 279 ? 98.541 -73.465 27.413 1.00 32.92 279 TYR D C 1
ATOM 10374 O O . TYR D 1 279 ? 99.088 -72.856 28.334 1.00 29.53 279 TYR D O 1
ATOM 10383 N N . ILE D 1 280 ? 97.502 -72.943 26.754 1.00 30.48 280 ILE D N 1
ATOM 10384 C CA . ILE D 1 280 ? 97.074 -71.589 27.104 1.00 33.52 280 ILE D CA 1
ATOM 10385 C C . ILE D 1 280 ? 96.504 -71.510 28.505 1.00 32.41 280 ILE D C 1
ATOM 10386 O O . ILE D 1 280 ? 96.255 -70.413 29.011 1.00 34.73 280 ILE D O 1
ATOM 10391 N N . MET D 1 281 ? 96.289 -72.637 29.150 1.00 30.61 281 MET D N 1
ATOM 10392 C CA . MET D 1 281 ? 95.795 -72.566 30.510 1.00 36.64 281 MET D CA 1
ATOM 10393 C C . MET D 1 281 ? 96.872 -72.174 31.513 1.00 36.25 281 MET D C 1
ATOM 10394 O O . MET D 1 281 ? 96.527 -71.832 32.653 1.00 37.34 281 MET D O 1
ATOM 10399 N N . PHE D 1 282 ? 98.157 -72.215 31.136 1.00 32.89 282 PHE D N 1
ATOM 10400 C CA . PHE D 1 282 ? 99.219 -71.912 32.098 1.00 31.42 282 PHE D CA 1
ATOM 10401 C C . PHE D 1 282 ? 99.210 -70.425 32.433 1.00 30.95 282 PHE D C 1
ATOM 10402 O O . PHE D 1 282 ? 99.094 -69.593 31.536 1.00 25.74 282 PHE D O 1
ATOM 10410 N N . PRO D 1 283 ? 99.354 -70.052 33.708 1.00 25.64 283 PRO D N 1
ATOM 10411 C CA . PRO D 1 283 ? 99.262 -68.637 34.069 1.00 24.32 283 PRO D CA 1
ATOM 10412 C C . PRO D 1 283 ? 100.570 -67.894 33.824 1.00 22.28 283 PRO D C 1
ATOM 10413 O O . PRO D 1 283 ? 101.647 -68.480 33.749 1.00 27.59 283 PRO D O 1
ATOM 10417 N N . ARG D 1 284 ? 100.448 -66.573 33.683 1.00 22.30 284 ARG D N 1
ATOM 10418 C CA . ARG D 1 284 ? 101.599 -65.658 33.558 1.00 28.08 284 ARG D CA 1
ATOM 10419 C C . ARG D 1 284 ? 102.503 -66.045 32.387 1.00 29.30 284 ARG D C 1
ATOM 10420 O O . ARG D 1 284 ? 103.732 -66.065 32.504 1.00 25.05 284 ARG D O 1
ATOM 10428 N N . THR D 1 285 ? 101.888 -66.381 31.259 1.00 29.45 285 THR D N 1
ATOM 10429 C CA . THR D 1 285 ? 102.618 -66.647 30.024 1.00 27.63 285 THR D CA 1
ATOM 10430 C C . THR D 1 285 ? 101.791 -66.109 28.874 1.00 30.59 285 THR D C 1
ATOM 10431 O O . THR D 1 285 ? 100.576 -65.954 28.994 1.00 29.25 285 THR D O 1
ATOM 10435 N N . THR D 1 286 ? 102.463 -65.790 27.771 1.00 26.05 286 THR D N 1
ATOM 10436 C CA . THR D 1 286 ? 101.803 -65.374 26.544 1.00 27.91 286 THR D CA 1
ATOM 10437 C C . THR D 1 286 ? 102.221 -66.353 25.464 1.00 25.55 286 THR D C 1
ATOM 10438 O O . THR D 1 286 ? 103.412 -66.635 25.327 1.00 26.78 286 THR D O 1
ATOM 10442 N N . ILE D 1 287 ? 101.253 -66.938 24.760 1.00 24.52 287 ILE D N 1
ATOM 10443 C CA . ILE D 1 287 ? 101.550 -67.932 23.737 1.00 23.07 287 ILE D CA 1
ATOM 10444 C C . ILE D 1 287 ? 100.917 -67.470 22.438 1.00 25.15 287 ILE D C 1
ATOM 10445 O O . ILE D 1 287 ? 99.766 -67.014 22.428 1.00 21.72 287 ILE D O 1
ATOM 10450 N N . ARG D 1 288 ? 101.667 -67.599 21.343 1.00 24.42 288 ARG D N 1
ATOM 10451 C CA . ARG D 1 288 ? 101.167 -67.214 20.036 1.00 24.62 288 ARG D CA 1
ATOM 10452 C C . ARG D 1 288 ? 101.528 -68.281 19.014 1.00 24.36 288 ARG D C 1
ATOM 10453 O O . ARG D 1 288 ? 102.660 -68.768 18.991 1.00 23.05 288 ARG D O 1
ATOM 10461 N N . GLY D 1 289 ? 100.568 -68.636 18.165 1.00 21.98 289 GLY D N 1
ATOM 10462 C CA . GLY D 1 289 ? 100.835 -69.554 17.069 1.00 24.73 289 GLY D CA 1
ATOM 10463 C C . GLY D 1 289 ? 101.367 -68.772 15.882 1.00 24.21 289 GLY D C 1
ATOM 10464 O O . GLY D 1 289 ? 100.901 -67.675 15.593 1.00 25.08 289 GLY D O 1
ATOM 10465 N N . ILE D 1 290 ? 102.374 -69.337 15.217 1.00 22.43 290 ILE D N 1
ATOM 10466 C CA . ILE D 1 290 ? 103.157 -68.605 14.226 1.00 21.48 290 ILE D CA 1
ATOM 10467 C C . ILE D 1 290 ? 102.846 -69.167 12.847 1.00 22.91 290 ILE D C 1
ATOM 10468 O O . ILE D 1 290 ? 102.932 -70.386 12.643 1.00 22.89 290 ILE D O 1
ATOM 10473 N N . PHE D 1 291 ? 102.499 -68.286 11.905 1.00 25.95 291 PHE D N 1
ATOM 10474 C CA . PHE D 1 291 ? 102.359 -68.662 10.492 1.00 25.03 291 PHE D CA 1
ATOM 10475 C C . PHE D 1 291 ? 102.831 -67.491 9.634 1.00 25.93 291 PHE D C 1
ATOM 10476 O O . PHE D 1 291 ? 102.190 -66.436 9.614 1.00 26.24 291 PHE D O 1
ATOM 10484 N N . ALA D 1 292 ? 103.934 -67.685 8.902 1.00 26.10 292 ALA D N 1
ATOM 10485 C CA . ALA D 1 292 ? 104.672 -66.545 8.353 1.00 27.15 292 ALA D CA 1
ATOM 10486 C C . ALA D 1 292 ? 103.805 -65.681 7.450 1.00 29.80 292 ALA D C 1
ATOM 10487 O O . ALA D 1 292 ? 103.910 -64.443 7.478 1.00 28.81 292 ALA D O 1
ATOM 10489 N N . GLN D 1 293 ? 102.928 -66.305 6.661 1.00 22.98 293 GLN D N 1
ATOM 10490 C CA . GLN D 1 293 ? 102.171 -65.520 5.699 1.00 28.87 293 GLN D CA 1
ATOM 10491 C C . GLN D 1 293 ? 101.257 -64.522 6.363 1.00 30.49 293 GLN D C 1
ATOM 10492 O O . GLN D 1 293 ? 100.770 -63.610 5.694 1.00 26.54 293 GLN D O 1
ATOM 10498 N N . GLU D 1 294 ? 101.069 -64.601 7.658 1.00 25.58 294 GLU D N 1
ATOM 10499 C CA . GLU D 1 294 ? 100.290 -63.600 8.336 1.00 21.49 294 GLU D CA 1
ATOM 10500 C C . GLU D 1 294 ? 100.956 -62.255 8.205 1.00 26.20 294 GLU D C 1
ATOM 10501 O O . GLU D 1 294 ? 100.288 -61.245 8.182 1.00 26.29 294 GLU D O 1
ATOM 10507 N N . TRP D 1 295 ? 102.276 -62.250 8.108 1.00 25.67 295 TRP D N 1
ATOM 10508 C CA . TRP D 1 295 ? 103.034 -61.016 8.049 1.00 25.59 295 TRP D CA 1
ATOM 10509 C C . TRP D 1 295 ? 103.460 -60.670 6.626 1.00 30.60 295 TRP D C 1
ATOM 10510 O O . TRP D 1 295 ? 104.403 -59.893 6.439 1.00 29.97 295 TRP D O 1
ATOM 10521 N N . PHE D 1 296 ? 102.799 -61.243 5.627 1.00 28.60 296 PHE D N 1
ATOM 10522 C CA . PHE D 1 296 ? 103.119 -60.959 4.229 1.00 30.63 296 PHE D CA 1
ATOM 10523 C C . PHE D 1 296 ? 102.370 -59.711 3.752 1.00 32.79 296 PHE D C 1
ATOM 10524 O O . PHE D 1 296 ? 101.621 -59.734 2.778 1.00 37.06 296 PHE D O 1
ATOM 10532 N N . THR D 1 297 ? 102.560 -58.619 4.477 1.00 35.48 297 THR D N 1
ATOM 10533 C CA . THR D 1 297 ? 102.094 -57.306 4.057 1.00 41.26 297 THR D CA 1
ATOM 10534 C C . THR D 1 297 ? 103.246 -56.550 3.414 1.00 41.12 297 THR D C 1
ATOM 10535 O O . THR D 1 297 ? 104.415 -56.886 3.603 1.00 37.00 297 THR D O 1
ATOM 10539 N N . GLU D 1 298 ? 102.899 -55.520 2.645 1.00 45.43 298 GLU D N 1
ATOM 10540 C CA . GLU D 1 298 ? 103.936 -54.743 1.971 1.00 44.17 298 GLU D CA 1
ATOM 10541 C C . GLU D 1 298 ? 104.904 -54.103 2.954 1.00 39.88 298 GLU D C 1
ATOM 10542 O O . GLU D 1 298 ? 106.121 -54.297 2.796 1.00 40.90 298 GLU D O 1
ATOM 10548 N N . PRO D 1 299 ? 104.465 -53.386 3.993 1.00 44.86 299 PRO D N 1
ATOM 10549 C CA . PRO D 1 299 ? 105.444 -52.861 4.960 1.00 45.49 299 PRO D CA 1
ATOM 10550 C C . PRO D 1 299 ? 106.357 -53.923 5.550 1.00 40.71 299 PRO D C 1
ATOM 10551 O O . PRO D 1 299 ? 107.566 -53.688 5.678 1.00 36.94 299 PRO D O 1
ATOM 10555 N N . LEU D 1 300 ? 105.823 -55.097 5.891 1.00 37.24 300 LEU D N 1
ATOM 10556 C CA . LEU D 1 300 ? 106.626 -56.045 6.660 1.00 37.80 300 LEU D CA 1
ATOM 10557 C C . LEU D 1 300 ? 107.579 -56.833 5.774 1.00 36.79 300 LEU D C 1
ATOM 10558 O O . LEU D 1 300 ? 108.706 -57.125 6.184 1.00 36.12 300 LEU D O 1
ATOM 10563 N N . LEU D 1 301 ? 107.138 -57.223 4.575 1.00 32.52 301 LEU D N 1
ATOM 10564 C CA . LEU D 1 301 ? 108.071 -57.802 3.613 1.00 34.18 301 LEU D CA 1
ATOM 10565 C C . LEU D 1 301 ? 109.168 -56.801 3.242 1.00 38.25 301 LEU D C 1
ATOM 10566 O O . LEU D 1 301 ? 110.340 -57.176 3.096 1.00 32.77 301 LEU D O 1
ATOM 10571 N N . ALA D 1 302 ? 108.816 -55.514 3.124 1.00 41.19 302 ALA D N 1
ATOM 10572 C CA . ALA D 1 302 ? 109.817 -54.479 2.858 1.00 40.48 302 ALA D CA 1
ATOM 10573 C C . ALA D 1 302 ? 110.808 -54.365 4.005 1.00 39.14 302 ALA D C 1
ATOM 10574 O O . ALA D 1 302 ? 112.028 -54.285 3.794 1.00 33.96 302 ALA D O 1
ATOM 10576 N N . GLN D 1 303 ? 110.295 -54.332 5.234 1.00 35.43 303 GLN D N 1
ATOM 10577 C CA . GLN D 1 303 ? 111.174 -54.226 6.385 1.00 36.32 303 GLN D CA 1
ATOM 10578 C C . GLN D 1 303 ? 112.107 -55.423 6.461 1.00 35.99 303 GLN D C 1
ATOM 10579 O O . GLN D 1 303 ? 113.303 -55.265 6.724 1.00 38.27 303 GLN D O 1
ATOM 10585 N N . MET D 1 304 ? 111.583 -56.631 6.223 1.00 34.19 304 MET D N 1
ATOM 10586 C CA . MET D 1 304 ? 112.419 -57.829 6.312 1.00 36.95 304 MET D CA 1
ATOM 10587 C C . MET D 1 304 ? 113.501 -57.838 5.239 1.00 34.64 304 MET D C 1
ATOM 10588 O O . MET D 1 304 ? 114.656 -58.176 5.514 1.00 33.68 304 MET D O 1
ATOM 10593 N N . HIS D 1 305 ? 113.145 -57.506 3.995 1.00 35.84 305 HIS D N 1
ATOM 10594 C CA . HIS D 1 305 ? 114.161 -57.499 2.944 1.00 36.67 305 HIS D CA 1
ATOM 10595 C C . HIS D 1 305 ? 115.243 -56.474 3.238 1.00 38.58 305 HIS D C 1
ATOM 10596 O O . HIS D 1 305 ? 116.438 -56.743 3.066 1.00 36.99 305 HIS D O 1
ATOM 10603 N N . GLN D 1 306 ? 114.838 -55.301 3.711 1.00 38.05 306 GLN D N 1
ATOM 10604 C CA . GLN D 1 306 ? 115.787 -54.235 3.989 1.00 41.70 306 GLN D CA 1
ATOM 10605 C C . GLN D 1 306 ? 116.639 -54.560 5.209 1.00 42.11 306 GLN D C 1
ATOM 10606 O O . GLN D 1 306 ? 117.874 -54.516 5.150 1.00 42.26 306 GLN D O 1
ATOM 10612 N N . GLU D 1 307 ? 115.997 -54.955 6.308 1.00 39.76 307 GLU D N 1
ATOM 10613 C CA . GLU D 1 307 ? 116.707 -55.158 7.560 1.00 40.92 307 GLU D CA 1
ATOM 10614 C C . GLU D 1 307 ? 117.381 -56.525 7.616 1.00 41.70 307 GLU D C 1
ATOM 10615 O O . GLU D 1 307 ? 118.571 -56.625 7.928 1.00 44.04 307 GLU D O 1
ATOM 10621 N N . LEU D 1 308 ? 116.639 -57.595 7.320 1.00 37.21 308 LEU D N 1
ATOM 10622 C CA . LEU D 1 308 ? 117.248 -58.916 7.389 1.00 35.61 308 LEU D CA 1
ATOM 10623 C C . LEU D 1 308 ? 118.118 -59.179 6.168 1.00 41.84 308 LEU D C 1
ATOM 10624 O O . LEU D 1 308 ? 119.205 -59.749 6.293 1.00 41.68 308 LEU D O 1
ATOM 10629 N N . GLY D 1 309 ? 117.649 -58.785 4.984 1.00 36.58 309 GLY D N 1
ATOM 10630 C CA . GLY D 1 309 ? 118.498 -58.864 3.801 1.00 43.08 309 GLY D CA 1
ATOM 10631 C C . GLY D 1 309 ? 119.793 -58.094 3.971 1.00 43.92 309 GLY D C 1
ATOM 10632 O O . GLY D 1 309 ? 120.870 -58.583 3.622 1.00 43.35 309 GLY D O 1
ATOM 10633 N N . GLY D 1 310 ? 119.708 -56.884 4.521 1.00 44.74 310 GLY D N 1
ATOM 10634 C CA . GLY D 1 310 ? 120.891 -56.148 4.918 1.00 47.84 310 GLY D CA 1
ATOM 10635 C C . GLY D 1 310 ? 121.857 -57.000 5.714 1.00 48.03 310 GLY D C 1
ATOM 10636 O O . GLY D 1 310 ? 123.027 -57.115 5.340 1.00 48.19 310 GLY D O 1
ATOM 10637 N N . LEU D 1 311 ? 121.369 -57.631 6.790 1.00 44.94 311 LEU D N 1
ATOM 10638 C CA . LEU D 1 311 ? 122.236 -58.443 7.644 1.00 46.67 311 LEU D CA 1
ATOM 10639 C C . LEU D 1 311 ? 122.849 -59.616 6.891 1.00 46.51 311 LEU D C 1
ATOM 10640 O O . LEU D 1 311 ? 123.958 -60.051 7.226 1.00 47.03 311 LEU D O 1
ATOM 10645 N N . VAL D 1 312 ? 122.134 -60.165 5.901 1.00 38.61 312 VAL D N 1
ATOM 10646 C CA . VAL D 1 312 ? 122.671 -61.292 5.146 1.00 44.01 312 VAL D CA 1
ATOM 10647 C C . VAL D 1 312 ? 123.767 -60.822 4.193 1.00 51.38 312 VAL D C 1
ATOM 10648 O O . VAL D 1 312 ? 124.812 -61.469 4.054 1.00 52.74 312 VAL D O 1
ATOM 10652 N N . ARG D 1 313 ? 123.545 -59.690 3.522 1.00 52.25 313 ARG D N 1
ATOM 10653 C CA . ARG D 1 313 ? 124.548 -59.163 2.599 1.00 55.60 313 ARG D CA 1
ATOM 10654 C C . ARG D 1 313 ? 125.807 -58.702 3.329 1.00 56.10 313 ARG D C 1
ATOM 10655 O O . ARG D 1 313 ? 126.914 -58.834 2.791 1.00 56.44 313 ARG D O 1
ATOM 10663 N N . ASP D 1 314 ? 125.663 -58.185 4.554 1.00 52.1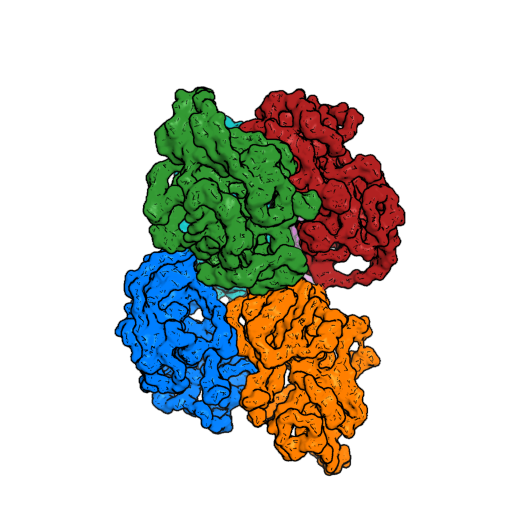5 314 ASP D N 1
ATOM 10664 C CA . ASP D 1 314 ? 126.822 -57.773 5.338 1.00 56.84 314 ASP D CA 1
ATOM 10665 C C . ASP D 1 314 ? 127.627 -58.957 5.849 1.00 57.71 314 ASP D C 1
ATOM 10666 O O . ASP D 1 314 ? 128.815 -58.799 6.140 1.00 61.95 314 ASP D O 1
ATOM 10671 N N . GLY D 1 315 ? 127.010 -60.130 5.973 1.00 57.19 315 GLY D N 1
ATOM 10672 C CA . GLY D 1 315 ? 127.633 -61.264 6.622 1.00 55.24 315 GLY D CA 1
ATOM 10673 C C . GLY D 1 315 ? 127.266 -61.429 8.082 1.00 50.85 315 GLY D C 1
ATOM 10674 O O . GLY D 1 315 ? 127.784 -62.342 8.733 1.00 52.55 315 GLY D O 1
ATOM 10675 N N . GLU D 1 316 ? 126.377 -60.582 8.605 1.00 51.21 316 GLU D N 1
ATOM 10676 C CA . GLU D 1 316 ? 126.005 -60.636 10.017 1.00 51.74 316 GLU D CA 1
ATOM 10677 C C . GLU D 1 316 ? 125.159 -61.863 10.329 1.00 48.56 316 GLU D C 1
ATOM 10678 O O . GLU D 1 316 ? 125.260 -62.440 11.417 1.00 52.50 316 GLU D O 1
ATOM 10684 N N . ILE D 1 317 ? 124.292 -62.247 9.402 1.00 47.65 317 ILE D N 1
ATOM 10685 C CA . ILE D 1 317 ? 123.410 -63.395 9.547 1.00 45.39 317 ILE D CA 1
ATOM 10686 C C . ILE D 1 317 ? 123.761 -64.373 8.438 1.00 46.69 317 ILE D C 1
ATOM 10687 O O . ILE D 1 317 ? 123.854 -63.980 7.267 1.00 41.93 317 ILE D O 1
ATOM 10692 N N . ARG D 1 318 ? 123.965 -65.636 8.802 1.00 43.88 318 ARG D N 1
ATOM 10693 C CA . ARG D 1 318 ? 124.407 -66.658 7.860 1.00 44.26 318 ARG D CA 1
ATOM 10694 C C . ARG D 1 318 ? 123.268 -67.627 7.573 1.00 47.72 318 ARG D C 1
ATOM 10695 O O . ARG D 1 318 ? 122.481 -67.958 8.465 1.00 40.35 318 ARG D O 1
ATOM 10703 N N . TYR D 1 319 ? 123.176 -68.082 6.327 1.00 41.38 319 TYR D N 1
ATOM 10704 C CA . TYR D 1 319 ? 122.158 -69.054 5.962 1.00 45.16 319 TYR D CA 1
ATOM 10705 C C . TYR D 1 319 ? 122.722 -69.983 4.901 1.00 45.85 319 TYR D C 1
ATOM 10706 O O . TYR D 1 319 ? 123.779 -69.719 4.314 1.00 46.30 319 TYR D O 1
ATOM 10715 N N . HIS D 1 320 ? 122.000 -71.073 4.642 1.00 39.49 320 HIS D N 1
ATOM 10716 C CA . HIS D 1 320 ? 122.388 -71.971 3.561 1.00 45.67 320 HIS D CA 1
ATOM 10717 C C . HIS D 1 320 ? 121.155 -72.570 2.906 1.00 45.36 320 HIS D C 1
ATOM 10718 O O . HIS D 1 320 ? 120.195 -72.931 3.588 1.00 40.26 320 HIS D O 1
ATOM 10725 N N . GLN D 1 321 ? 121.187 -72.674 1.580 1.00 39.62 321 GLN D N 1
ATOM 10726 C CA . GLN D 1 321 ? 120.206 -73.467 0.857 1.00 37.79 321 GLN D CA 1
ATOM 10727 C C . GLN D 1 321 ? 120.925 -74.275 -0.207 1.00 36.95 321 GLN D C 1
ATOM 10728 O O . GLN D 1 321 ? 121.916 -73.814 -0.779 1.00 38.47 321 GLN D O 1
ATOM 10734 N N . THR D 1 322 ? 120.447 -75.490 -0.444 1.00 31.30 322 THR D N 1
ATOM 10735 C CA . THR D 1 322 ? 121.000 -76.361 -1.472 1.00 35.99 322 THR D CA 1
ATOM 10736 C C . THR D 1 322 ? 120.128 -76.252 -2.723 1.00 36.01 322 THR D C 1
ATOM 10737 O O . THR D 1 322 ? 118.919 -76.501 -2.667 1.00 37.80 322 THR D O 1
ATOM 10741 N N . VAL D 1 323 ? 120.727 -75.891 -3.852 1.00 38.53 323 VAL D N 1
ATOM 10742 C CA . VAL D 1 323 ? 119.969 -75.689 -5.080 1.00 33.46 323 VAL D CA 1
ATOM 10743 C C . VAL D 1 323 ? 120.383 -76.747 -6.101 1.00 38.62 323 VAL D C 1
ATOM 10744 O O . VAL D 1 323 ? 121.547 -76.802 -6.524 1.00 37.69 323 VAL D O 1
ATOM 10748 N N . HIS D 1 324 ? 119.434 -77.605 -6.467 1.00 34.29 324 HIS D N 1
ATOM 10749 C CA . HIS D 1 324 ? 119.618 -78.585 -7.530 1.00 31.84 324 HIS D CA 1
ATOM 10750 C C . HIS D 1 324 ? 119.158 -77.987 -8.859 1.00 33.54 324 HIS D C 1
ATOM 10751 O O . HIS D 1 324 ? 118.462 -76.969 -8.905 1.00 33.18 324 HIS D O 1
ATOM 10758 N N . LYS D 1 325 ? 119.557 -78.623 -9.960 1.00 36.27 325 LYS D N 1
ATOM 10759 C CA . LYS D 1 325 ? 119.290 -78.070 -11.288 1.00 32.90 325 LYS D CA 1
ATOM 10760 C C . LYS D 1 325 ? 118.609 -79.111 -12.165 1.00 38.12 325 LYS D C 1
ATOM 10761 O O . LYS D 1 325 ? 119.123 -80.222 -12.331 1.00 41.94 325 LYS D O 1
ATOM 10767 N N . GLY D 1 326 ? 117.449 -78.755 -12.713 1.00 37.41 326 GLY D N 1
ATOM 10768 C CA . GLY D 1 326 ? 116.767 -79.616 -13.656 1.00 37.29 326 GLY D CA 1
ATOM 10769 C C . GLY D 1 326 ? 115.457 -80.177 -13.151 1.00 40.62 326 GLY D C 1
ATOM 10770 O O . GLY D 1 326 ? 115.413 -80.823 -12.097 1.00 39.31 326 GLY D O 1
ATOM 10771 N N . PHE D 1 327 ? 114.389 -79.944 -13.920 1.00 38.61 327 PHE D N 1
ATOM 10772 C CA . PHE D 1 327 ? 113.067 -80.446 -13.564 1.00 38.84 327 PHE D CA 1
ATOM 10773 C C . PHE D 1 327 ? 113.101 -81.937 -13.269 1.00 43.52 327 PHE D C 1
ATOM 10774 O O . PHE D 1 327 ? 112.404 -82.420 -12.369 1.00 42.05 327 PHE D O 1
ATOM 10782 N N . ASP D 1 328 ? 113.949 -82.665 -13.961 1.00 42.75 328 ASP D N 1
ATOM 10783 C CA . ASP D 1 328 ? 114.015 -84.094 -13.764 1.00 41.39 328 ASP D CA 1
ATOM 10784 C C . ASP D 1 328 ? 114.780 -84.475 -12.505 1.00 42.94 328 ASP D C 1
ATOM 10785 O O . ASP D 1 328 ? 114.778 -85.625 -12.115 1.00 46.66 328 ASP D O 1
ATOM 10790 N N . GLU D 1 329 ? 115.427 -83.515 -11.865 1.00 43.42 329 GLU D N 1
ATOM 10791 C CA . GLU D 1 329 ? 116.102 -83.784 -10.600 1.00 42.24 329 GLU D CA 1
ATOM 10792 C C . GLU D 1 329 ? 115.181 -83.696 -9.390 1.00 39.49 329 GLU D C 1
ATOM 10793 O O . GLU D 1 329 ? 115.614 -84.053 -8.291 1.00 44.03 329 GLU D O 1
ATOM 10799 N N . ILE D 1 330 ? 113.938 -83.249 -9.566 1.00 42.02 330 ILE D N 1
ATOM 10800 C CA . ILE D 1 330 ? 113.082 -82.965 -8.413 1.00 39.48 330 ILE D CA 1
ATOM 10801 C C . ILE D 1 330 ? 112.915 -84.178 -7.503 1.00 43.64 330 ILE D C 1
ATOM 10802 O O . ILE D 1 330 ? 113.190 -84.056 -6.299 1.00 45.73 330 ILE D O 1
ATOM 10807 N N . PRO D 1 331 ? 112.506 -85.358 -7.989 1.00 45.19 331 PRO D N 1
ATOM 10808 C CA . PRO D 1 331 ? 112.466 -86.520 -7.085 1.00 47.48 331 PRO D CA 1
ATOM 10809 C C . PRO D 1 331 ? 113.792 -86.797 -6.405 1.00 51.42 331 PRO D C 1
ATOM 10810 O O . PRO D 1 331 ? 113.807 -87.142 -5.214 1.00 48.42 331 PRO D O 1
ATOM 10814 N N . ALA D 1 332 ? 114.912 -86.630 -7.113 1.00 46.46 332 ALA D N 1
ATOM 10815 C CA . ALA D 1 332 ? 116.213 -86.836 -6.482 1.00 45.45 332 ALA D CA 1
ATOM 10816 C C . ALA D 1 332 ? 116.433 -85.847 -5.344 1.00 47.55 332 ALA D C 1
ATOM 10817 O O . ALA D 1 332 ? 116.822 -86.231 -4.233 1.00 44.12 332 ALA D O 1
ATOM 10819 N N . ALA D 1 333 ? 116.191 -84.560 -5.607 1.00 40.53 333 ALA D N 1
ATOM 10820 C CA . ALA D 1 333 ? 116.318 -83.564 -4.551 1.00 45.09 333 ALA D CA 1
ATOM 10821 C C . ALA D 1 333 ? 115.408 -83.902 -3.375 1.00 43.84 333 ALA D C 1
ATOM 10822 O O . ALA D 1 333 ? 115.784 -83.706 -2.216 1.00 48.01 333 ALA D O 1
ATOM 10824 N N . TYR D 1 334 ? 114.214 -84.436 -3.652 1.00 44.68 334 TYR D N 1
ATOM 10825 C CA . TYR D 1 334 ? 113.333 -84.849 -2.564 1.00 48.72 334 TYR D CA 1
ATOM 10826 C C . TYR D 1 334 ? 113.912 -86.021 -1.794 1.00 53.08 334 TYR D C 1
ATOM 10827 O O . TYR D 1 334 ? 113.804 -86.076 -0.561 1.00 50.68 334 TYR D O 1
ATOM 10836 N N . ARG D 1 335 ? 114.530 -86.967 -2.501 1.00 50.78 335 ARG D N 1
ATOM 10837 C CA . ARG D 1 335 ? 115.159 -88.092 -1.824 1.00 49.94 335 ARG D CA 1
ATOM 10838 C C . ARG D 1 335 ? 116.212 -87.614 -0.833 1.00 51.93 335 ARG D C 1
ATOM 10839 O O . ARG D 1 335 ? 116.360 -88.186 0.253 1.00 55.73 335 ARG D O 1
ATOM 10847 N N . SER D 1 336 ? 116.934 -86.542 -1.177 1.00 48.51 336 SER D N 1
ATOM 10848 C CA . SER D 1 336 ? 118.085 -86.134 -0.379 1.00 52.84 336 SER D CA 1
ATOM 10849 C C . SER D 1 336 ? 117.674 -85.539 0.960 1.00 56.79 336 SER D C 1
ATOM 10850 O O . SER D 1 336 ? 118.403 -85.688 1.946 1.00 59.63 336 SER D O 1
ATOM 10853 N N . LEU D 1 337 ? 116.539 -84.841 1.017 1.00 55.00 337 LEU D N 1
ATOM 10854 C CA . LEU D 1 337 ? 116.068 -84.392 2.319 1.00 60.05 337 LEU D CA 1
ATOM 10855 C C . LEU D 1 337 ? 115.571 -85.565 3.145 1.00 64.90 337 LEU D C 1
ATOM 10856 O O . LEU D 1 337 ? 115.691 -85.550 4.373 1.00 69.28 337 LEU D O 1
ATOM 10861 N N . TYR D 1 338 ? 115.039 -86.600 2.498 1.00 67.69 338 TYR D N 1
ATOM 10862 C CA . TYR D 1 338 ? 114.614 -87.786 3.239 1.00 69.31 338 TYR D CA 1
ATOM 10863 C C . TYR D 1 338 ? 115.754 -88.762 3.478 1.00 71.93 338 TYR D C 1
ATOM 10864 O O . TYR D 1 338 ? 115.589 -89.982 3.387 1.00 76.66 338 TYR D O 1
ATOM 10873 N N . LEU D 1 339 ? 116.929 -88.212 3.770 1.00 73.18 339 LEU D N 1
ATOM 10874 C CA . LEU D 1 339 ? 117.973 -88.877 4.546 1.00 76.22 339 LEU D CA 1
ATOM 10875 C C . LEU D 1 339 ? 117.740 -88.642 6.037 1.00 81.21 339 LEU D C 1
ATOM 10876 O O . LEU D 1 339 ? 118.633 -88.195 6.758 1.00 85.10 339 LEU D O 1
ATOM 10881 N N . ASP D 1 340 ? 116.502 -88.897 6.481 1.00 83.39 340 ASP D N 1
ATOM 10882 C CA . ASP D 1 340 ? 116.063 -88.731 7.868 1.00 86.06 340 ASP D CA 1
ATOM 10883 C C . ASP D 1 340 ? 116.072 -87.274 8.319 1.00 83.58 340 ASP D C 1
ATOM 10884 O O . ASP D 1 340 ? 116.817 -86.912 9.237 1.00 83.36 340 ASP D O 1
ATOM 10889 N N . ARG D 1 341 ? 115.244 -86.434 7.695 1.00 80.24 341 ARG D N 1
ATOM 10890 C CA . ARG D 1 341 ? 115.088 -85.039 8.103 1.00 75.96 341 ARG D CA 1
ATOM 10891 C C . ARG D 1 341 ? 113.601 -84.721 8.169 1.00 72.13 341 ARG D C 1
ATOM 10892 O O . ARG D 1 341 ? 112.923 -84.683 7.139 1.00 70.97 341 ARG D O 1
ATOM 10900 N N . GLU D 1 342 ? 113.094 -84.494 9.380 1.00 76.16 342 GLU D N 1
ATOM 10901 C CA . GLU D 1 342 ? 111.707 -84.077 9.533 1.00 72.41 342 GLU D CA 1
ATOM 10902 C C . GLU D 1 342 ? 111.557 -82.613 9.140 1.00 68.77 342 GLU D C 1
ATOM 10903 O O . GLU D 1 342 ? 112.432 -82.046 8.477 1.00 71.02 342 GLU D O 1
ATOM 10909 N N . HIS D 1 343 ? 110.467 -81.983 9.560 1.00 66.60 343 HIS D N 1
ATOM 10910 C CA . HIS D 1 343 ? 110.068 -80.694 9.004 1.00 61.23 343 HIS D CA 1
ATOM 10911 C C . HIS D 1 343 ? 110.580 -79.549 9.877 1.00 66.98 343 HIS D C 1
ATOM 10912 O O . HIS D 1 343 ? 109.919 -79.125 10.827 1.00 64.89 343 HIS D O 1
ATOM 10919 N N . ASN D 1 344 ? 111.764 -79.027 9.529 1.00 67.04 344 ASN D N 1
ATOM 10920 C CA . ASN D 1 344 ? 112.325 -77.839 10.174 1.00 62.04 344 ASN D CA 1
ATOM 10921 C C . ASN D 1 344 ? 112.813 -76.768 9.194 1.00 60.37 344 ASN D C 1
ATOM 10922 O O . ASN D 1 344 ? 112.854 -75.585 9.571 1.00 55.77 344 ASN D O 1
ATOM 10927 N N . ARG D 1 345 ? 113.165 -77.126 7.956 1.00 61.46 345 ARG D N 1
ATOM 10928 C CA . ARG D 1 345 ? 113.891 -76.228 7.064 1.00 57.79 345 ARG D CA 1
ATOM 10929 C C . ARG D 1 345 ? 113.296 -76.262 5.664 1.00 56.67 345 ARG D C 1
ATOM 10930 O O . ARG D 1 345 ? 113.038 -77.342 5.122 1.00 64.77 345 ARG D O 1
ATOM 10938 N N . GLY D 1 346 ? 113.074 -75.082 5.088 1.00 51.33 346 GLY D N 1
ATOM 10939 C CA . GLY D 1 346 ? 112.834 -74.961 3.663 1.00 49.73 346 GLY D CA 1
ATOM 10940 C C . GLY D 1 346 ? 114.155 -74.699 2.960 1.00 49.79 346 GLY D C 1
ATOM 10941 O O . GLY D 1 346 ? 114.394 -73.608 2.431 1.00 51.79 346 GLY D O 1
ATOM 10942 N N . LYS D 1 347 ? 115.027 -75.706 2.956 1.00 49.17 347 LYS D N 1
ATOM 10943 C CA . LYS D 1 347 ? 116.445 -75.523 2.687 1.00 43.55 347 LYS D CA 1
ATOM 10944 C C . LYS D 1 347 ? 116.931 -76.210 1.416 1.00 40.89 347 LYS D C 1
ATOM 10945 O O . LYS D 1 347 ? 118.134 -76.159 1.136 1.00 39.06 347 LYS D O 1
ATOM 10951 N N . VAL D 1 348 ? 116.061 -76.891 0.675 1.00 35.49 348 VAL D N 1
ATOM 10952 C CA . VAL D 1 348 ? 116.428 -77.525 -0.590 1.00 31.19 348 VAL D CA 1
ATOM 10953 C C . VAL D 1 348 ? 115.497 -77.008 -1.671 1.00 32.32 348 VAL D C 1
ATOM 10954 O O . VAL D 1 348 ? 114.272 -77.029 -1.505 1.00 29.09 348 VAL D O 1
ATOM 10958 N N . LEU D 1 349 ? 116.073 -76.584 -2.792 1.00 29.67 349 LEU D N 1
ATOM 10959 C CA . LEU D 1 349 ? 115.298 -76.066 -3.917 1.00 27.19 349 LEU D CA 1
ATOM 10960 C C . LEU D 1 349 ? 115.778 -76.724 -5.206 1.00 28.98 349 LEU D C 1
ATOM 10961 O O . LEU D 1 349 ? 116.807 -77.400 -5.241 1.00 28.69 349 LEU D O 1
ATOM 10966 N N . VAL D 1 350 ? 115.021 -76.523 -6.283 1.00 29.69 350 VAL D N 1
ATOM 10967 C CA . VAL D 1 350 ? 115.423 -76.990 -7.610 1.00 28.98 350 VAL D CA 1
ATOM 10968 C C . VAL D 1 350 ? 115.223 -75.840 -8.587 1.00 32.83 350 VAL D C 1
ATOM 10969 O O . VAL D 1 350 ? 114.135 -75.252 -8.645 1.00 31.54 350 VAL D O 1
ATOM 10973 N N . GLU D 1 351 ? 116.283 -75.490 -9.318 1.00 31.12 351 GLU D N 1
ATOM 10974 C CA . GLU D 1 351 ? 116.177 -74.575 -10.444 1.00 32.91 351 GLU D CA 1
ATOM 10975 C C . GLU D 1 351 ? 115.733 -75.369 -11.666 1.00 31.52 351 GLU D C 1
ATOM 10976 O O . GLU D 1 351 ? 116.338 -76.393 -12.004 1.00 32.88 351 GLU D O 1
ATOM 10982 N N . VAL D 1 352 ? 114.654 -74.932 -12.300 1.00 31.47 352 VAL D N 1
ATOM 10983 C CA . VAL D 1 352 ? 114.138 -75.648 -13.460 1.00 35.89 352 VAL D CA 1
ATOM 10984 C C . VAL D 1 352 ? 114.154 -74.755 -14.694 1.00 32.56 352 VAL D C 1
ATOM 10985 O O . VAL D 1 352 ? 113.960 -75.249 -15.804 1.00 38.32 352 VAL D O 1
ATOM 10989 N N . MET E 1 1 ? 109.727 -8.610 -59.146 1.00 37.81 1 MET E N 1
ATOM 10990 C CA . MET E 1 1 ? 110.801 -7.844 -58.529 1.00 35.74 1 MET E CA 1
ATOM 10991 C C . MET E 1 1 ? 111.820 -8.774 -57.866 1.00 33.35 1 MET E C 1
ATOM 10992 O O . MET E 1 1 ? 111.493 -9.905 -57.514 1.00 37.08 1 MET E O 1
ATOM 10997 N N . ARG E 1 2 ? 113.061 -8.316 -57.727 1.00 32.37 2 ARG E N 1
ATOM 10998 C CA . ARG E 1 2 ? 114.084 -9.106 -57.053 1.00 41.87 2 ARG E CA 1
ATOM 10999 C C . ARG E 1 2 ? 113.966 -8.910 -55.542 1.00 32.68 2 ARG E C 1
ATOM 11000 O O . ARG E 1 2 ? 114.050 -7.778 -55.056 1.00 36.56 2 ARG E O 1
ATOM 11008 N N . ILE E 1 3 ? 113.772 -10.005 -54.811 1.00 34.29 3 ILE E N 1
ATOM 11009 C CA . ILE E 1 3 ? 113.799 -10.015 -53.345 1.00 35.13 3 ILE E CA 1
ATOM 11010 C C . ILE E 1 3 ? 114.913 -10.954 -52.918 1.00 41.03 3 ILE E C 1
ATOM 11011 O O . ILE E 1 3 ? 114.965 -12.106 -53.371 1.00 42.81 3 ILE E O 1
ATOM 11016 N N . GLU E 1 4 ? 115.826 -10.451 -52.092 1.00 30.89 4 GLU E N 1
ATOM 11017 C CA . GLU E 1 4 ? 116.903 -11.246 -51.529 1.00 30.88 4 GLU E CA 1
ATOM 11018 C C . GLU E 1 4 ? 116.587 -11.548 -50.072 1.00 36.30 4 GLU E C 1
ATOM 11019 O O . GLU E 1 4 ? 115.902 -10.769 -49.400 1.00 30.71 4 GLU E O 1
ATOM 11025 N N . LYS E 1 5 ? 117.068 -12.695 -49.594 1.00 33.62 5 LYS E N 1
ATOM 11026 C CA . LYS E 1 5 ? 116.874 -13.110 -48.208 1.00 35.05 5 LYS E CA 1
ATOM 11027 C C . LYS E 1 5 ? 118.085 -13.915 -47.774 1.00 40.46 5 LYS E C 1
ATOM 11028 O O . LYS E 1 5 ? 118.720 -14.592 -48.588 1.00 38.64 5 LYS E O 1
ATOM 11034 N N . TRP E 1 6 ? 118.399 -13.837 -46.488 1.00 34.55 6 TRP E N 1
ATOM 11035 C CA . TRP E 1 6 ? 119.364 -14.727 -45.859 1.00 37.66 6 TRP E CA 1
ATOM 11036 C C . TRP E 1 6 ? 118.586 -15.827 -45.159 1.00 42.68 6 TRP E C 1
ATOM 11037 O O . TRP E 1 6 ? 117.810 -15.548 -44.235 1.00 38.06 6 TRP E O 1
ATOM 11048 N N . VAL E 1 7 ? 118.772 -17.067 -45.596 1.00 40.04 7 VAL E N 1
ATOM 11049 C CA . VAL E 1 7 ? 117.992 -18.173 -45.060 1.00 39.80 7 VAL E CA 1
ATOM 11050 C C . VAL E 1 7 ? 118.896 -19.062 -44.217 1.00 43.33 7 VAL E C 1
ATOM 11051 O O . VAL E 1 7 ? 120.127 -19.065 -44.348 1.00 44.98 7 VAL E O 1
ATOM 11055 N N . VAL E 1 8 ? 118.267 -19.806 -43.312 1.00 43.20 8 VAL E N 1
ATOM 11056 C CA . VAL E 1 8 ? 118.991 -20.782 -42.506 1.00 44.83 8 VAL E CA 1
ATOM 11057 C C . VAL E 1 8 ? 119.298 -21.987 -43.390 1.00 47.34 8 VAL E C 1
ATOM 11058 O O . VAL E 1 8 ? 118.392 -22.715 -43.804 1.00 46.04 8 VAL E O 1
ATOM 11062 N N . ARG E 1 9 ? 120.577 -22.199 -43.679 1.00 48.08 9 ARG E N 1
ATOM 11063 C CA . ARG E 1 9 ? 120.994 -23.326 -44.502 1.00 51.31 9 ARG E CA 1
ATOM 11064 C C . ARG E 1 9 ? 121.253 -24.578 -43.674 1.00 56.16 9 ARG E C 1
ATOM 11065 O O . ARG E 1 9 ? 120.893 -25.682 -44.094 1.00 54.61 9 ARG E O 1
ATOM 11073 N N . GLU E 1 10 ? 121.863 -24.425 -42.496 1.00 57.36 10 GLU E N 1
ATOM 11074 C CA . GLU E 1 10 ? 122.196 -25.549 -41.632 1.00 58.64 10 GLU E CA 1
ATOM 11075 C C . GLU E 1 10 ? 121.871 -25.211 -40.184 1.00 60.42 10 GLU E C 1
ATOM 11076 O O . GLU E 1 10 ? 121.947 -24.053 -39.763 1.00 59.03 10 GLU E O 1
ATOM 11082 N N . HIS E 1 11 ? 121.527 -26.248 -39.423 1.00 57.83 11 HIS E N 1
ATOM 11083 C CA . HIS E 1 11 ? 121.241 -26.128 -37.995 1.00 59.02 11 HIS E CA 1
ATOM 11084 C C . HIS E 1 11 ? 122.520 -26.461 -37.237 1.00 62.25 11 HIS E C 1
ATOM 11085 O O . HIS E 1 11 ? 122.861 -27.631 -37.056 1.00 58.46 11 HIS E O 1
ATOM 11092 N N . LEU E 1 12 ? 123.242 -25.427 -36.808 1.00 62.98 12 LEU E N 1
ATOM 11093 C CA . LEU E 1 12 ? 124.530 -25.581 -36.146 1.00 66.79 12 LEU E CA 1
ATOM 11094 C C . LEU E 1 12 ? 124.524 -24.823 -34.825 1.00 69.68 12 LEU E C 1
ATOM 11095 O O . LEU E 1 12 ? 124.018 -23.699 -34.744 1.00 68.64 12 LEU E O 1
ATOM 11100 N N . ASP E 1 13 ? 125.099 -25.439 -33.794 1.00 69.64 13 ASP E N 1
ATOM 11101 C CA . ASP E 1 13 ? 125.042 -24.924 -32.433 1.00 73.67 13 ASP E CA 1
ATOM 11102 C C . ASP E 1 13 ? 126.380 -24.304 -32.054 1.00 72.66 13 ASP E C 1
ATOM 11103 O O . ASP E 1 13 ? 127.440 -24.883 -32.323 1.00 71.36 13 ASP E O 1
ATOM 11108 N N . GLY E 1 14 ? 126.326 -23.120 -31.447 1.00 70.78 14 GLY E N 1
ATOM 11109 C CA . GLY E 1 14 ? 127.516 -22.407 -31.026 1.00 72.32 14 GLY E CA 1
ATOM 11110 C C . GLY E 1 14 ? 128.324 -21.866 -32.183 1.00 75.92 14 GLY E C 1
ATOM 11111 O O . GLY E 1 14 ? 129.079 -20.901 -32.028 1.00 75.73 14 GLY E O 1
ATOM 11112 N N . VAL E 1 15 ? 128.139 -22.474 -33.352 1.00 75.48 15 VAL E N 1
ATOM 11113 C CA . VAL E 1 15 ? 128.934 -22.236 -34.552 1.00 78.26 15 VAL E CA 1
ATOM 11114 C C . VAL E 1 15 ? 128.916 -20.756 -34.917 1.00 79.11 15 VAL E C 1
ATOM 11115 O O . VAL E 1 15 ? 127.908 -20.249 -35.437 1.00 75.41 15 VAL E O 1
ATOM 11119 N N . PRO E 1 16 ? 130.002 -20.027 -34.657 1.00 81.07 16 PRO E N 1
ATOM 11120 C CA . PRO E 1 16 ? 130.138 -18.675 -35.199 1.00 78.48 16 PRO E CA 1
ATOM 11121 C C . PRO E 1 16 ? 130.559 -18.645 -36.660 1.00 77.94 16 PRO E C 1
ATOM 11122 O O . PRO E 1 16 ? 130.932 -17.579 -37.156 1.00 77.91 16 PRO E O 1
ATOM 11126 N N . ASP E 1 17 ? 130.521 -19.796 -37.335 1.00 77.71 17 ASP E N 1
ATOM 11127 C CA . ASP E 1 17 ? 130.778 -19.904 -38.772 1.00 78.90 17 ASP E CA 1
ATOM 11128 C C . ASP E 1 17 ? 129.432 -19.878 -39.486 1.00 75.84 17 ASP E C 1
ATOM 11129 O O . ASP E 1 17 ? 128.824 -20.916 -39.759 1.00 74.27 17 ASP E O 1
ATOM 11134 N N . VAL E 1 18 ? 128.953 -18.668 -39.794 1.00 72.09 18 VAL E N 1
ATOM 11135 C CA . VAL E 1 18 ? 127.662 -18.511 -40.453 1.00 70.64 18 VAL E CA 1
ATOM 11136 C C . VAL E 1 18 ? 127.761 -18.567 -41.968 1.00 69.62 18 VAL E C 1
ATOM 11137 O O . VAL E 1 18 ? 126.744 -18.399 -42.658 1.00 66.66 18 VAL E O 1
ATOM 11141 N N . ASN E 1 19 ? 128.963 -18.739 -42.513 1.00 72.43 19 ASN E N 1
ATOM 11142 C CA . ASN E 1 19 ? 129.061 -19.218 -43.880 1.00 73.07 19 ASN E CA 1
ATOM 11143 C C . ASN E 1 19 ? 128.467 -20.614 -43.994 1.00 71.17 19 ASN E C 1
ATOM 11144 O O . ASN E 1 19 ? 128.012 -20.999 -45.077 1.00 69.10 19 ASN E O 1
ATOM 11149 N N . ARG E 1 20 ? 128.432 -21.364 -42.886 1.00 71.14 20 ARG E N 1
ATOM 11150 C CA . ARG E 1 20 ? 127.841 -22.696 -42.826 1.00 70.73 20 ARG E CA 1
ATOM 11151 C C . ARG E 1 20 ? 126.496 -22.716 -42.102 1.00 68.56 20 ARG E C 1
ATOM 11152 O O . ARG E 1 20 ? 126.054 -23.781 -41.656 1.00 69.99 20 ARG E O 1
ATOM 11160 N N . VAL E 1 21 ? 125.842 -21.564 -41.957 1.00 64.92 21 VAL E N 1
ATOM 11161 C CA . VAL E 1 21 ? 124.527 -21.506 -41.324 1.00 59.86 21 VAL E CA 1
ATOM 11162 C C . VAL E 1 21 ? 123.577 -20.664 -42.169 1.00 54.97 21 VAL E C 1
ATOM 11163 O O . VAL E 1 21 ? 122.380 -20.962 -42.254 1.00 55.93 21 VAL E O 1
ATOM 11167 N N . TYR E 1 22 ? 124.090 -19.609 -42.802 1.00 53.35 22 TYR E N 1
ATOM 11168 C CA . TYR E 1 22 ? 123.251 -18.677 -43.543 1.00 51.50 22 TYR E CA 1
ATOM 11169 C C . TYR E 1 22 ? 123.622 -18.676 -45.016 1.00 51.34 22 TYR E C 1
ATOM 11170 O O . TYR E 1 22 ? 124.804 -18.731 -45.375 1.00 55.52 22 TYR E O 1
ATOM 11179 N N . GLU E 1 23 ? 122.600 -18.588 -45.860 1.00 44.71 23 GLU E N 1
ATOM 11180 C CA . GLU E 1 23 ? 122.755 -18.572 -47.304 1.00 48.33 23 GLU E CA 1
ATOM 11181 C C . GLU E 1 23 ? 121.879 -17.470 -47.883 1.00 44.12 23 GLU E C 1
ATOM 11182 O O . GLU E 1 23 ? 120.735 -17.292 -47.456 1.00 44.33 23 GLU E O 1
ATOM 11188 N N . LYS E 1 24 ? 122.414 -16.725 -48.849 1.00 42.33 24 LYS E N 1
ATOM 11189 C CA . LYS E 1 24 ? 121.647 -15.682 -49.521 1.00 39.90 24 LYS E CA 1
ATOM 11190 C C . LYS E 1 24 ? 120.895 -16.258 -50.711 1.00 43.19 24 LYS E C 1
ATOM 11191 O O . LYS E 1 24 ? 121.493 -16.898 -51.583 1.00 44.55 24 LYS E O 1
ATOM 11197 N N . VAL E 1 25 ? 119.585 -16.022 -50.744 1.00 39.51 25 VAL E N 1
ATOM 11198 C CA . VAL E 1 25 ? 118.701 -16.489 -51.801 1.00 37.82 25 VAL E CA 1
ATOM 11199 C C . VAL E 1 25 ? 118.099 -15.273 -52.487 1.00 45.15 25 VAL E C 1
ATOM 11200 O O . VAL E 1 25 ? 117.675 -14.321 -51.822 1.00 39.79 25 VAL E O 1
ATOM 11204 N N . VAL E 1 26 ? 118.064 -15.305 -53.819 1.00 39.95 26 VAL E N 1
ATOM 11205 C CA . VAL E 1 26 ? 117.494 -14.238 -54.635 1.00 42.63 26 VAL E CA 1
ATOM 11206 C C . VAL E 1 26 ? 116.319 -14.807 -55.416 1.00 49.77 26 VAL E C 1
ATOM 11207 O O . VAL E 1 26 ? 116.447 -15.856 -56.056 1.00 50.04 26 VAL E O 1
ATOM 11211 N N . GLU E 1 27 ? 115.191 -14.109 -55.385 1.00 46.39 27 GLU E N 1
ATOM 11212 C CA . GLU E 1 27 ? 113.970 -14.590 -56.007 1.00 50.38 27 GLU E CA 1
ATOM 11213 C C . GLU E 1 27 ? 113.363 -13.521 -56.895 1.00 49.34 27 GLU E C 1
ATOM 11214 O O . GLU E 1 27 ? 113.335 -12.338 -56.538 1.00 44.02 27 GLU E O 1
ATOM 11220 N N . ASP E 1 28 ? 112.876 -13.954 -58.051 1.00 49.63 28 ASP E N 1
ATOM 11221 C CA . ASP E 1 28 ? 112.032 -13.130 -58.906 1.00 49.31 28 ASP E CA 1
ATOM 11222 C C . ASP E 1 28 ? 110.590 -13.401 -58.503 1.00 50.54 28 ASP E C 1
ATOM 11223 O O . ASP E 1 28 ? 110.078 -14.509 -58.698 1.00 54.41 28 ASP E O 1
ATOM 11228 N N . VAL E 1 29 ? 109.948 -12.393 -57.922 1.00 49.99 29 VAL E N 1
ATOM 11229 C CA . VAL E 1 29 ? 108.658 -12.532 -57.258 1.00 46.29 29 VAL E CA 1
ATOM 11230 C C . VAL E 1 29 ? 107.672 -11.585 -57.925 1.00 44.47 29 VAL E C 1
ATOM 11231 O O . VAL E 1 29 ? 107.995 -10.416 -58.171 1.00 42.41 29 VAL E O 1
ATOM 11235 N N . ARG E 1 30 ? 106.476 -12.088 -58.219 1.00 43.77 30 ARG E N 1
ATOM 11236 C CA . ARG E 1 30 ? 105.379 -11.269 -58.716 1.00 50.08 30 ARG E CA 1
ATOM 11237 C C . ARG E 1 30 ? 104.434 -10.989 -57.549 1.00 47.83 30 ARG E C 1
ATOM 11238 O O . ARG E 1 30 ? 103.921 -11.925 -56.925 1.00 52.30 30 ARG E O 1
ATOM 11246 N N . ILE E 1 31 ? 104.197 -9.709 -57.266 1.00 50.26 31 ILE E N 1
ATOM 11247 C CA . ILE E 1 31 ? 103.515 -9.281 -56.044 1.00 49.95 31 ILE E CA 1
ATOM 11248 C C . ILE E 1 31 ? 102.009 -9.269 -56.278 1.00 50.29 31 ILE E C 1
ATOM 11249 O O . ILE E 1 31 ? 101.519 -8.556 -57.160 1.00 53.53 31 ILE E O 1
ATOM 11254 N N . ASP E 1 32 ? 101.264 -10.044 -55.471 1.00 50.67 32 ASP E N 1
ATOM 11255 C CA . ASP E 1 32 ? 99.795 -10.113 -55.553 1.00 55.57 32 ASP E CA 1
ATOM 11256 C C . ASP E 1 32 ? 99.218 -9.901 -54.150 1.00 53.00 32 ASP E C 1
ATOM 11257 O O . ASP E 1 32 ? 98.798 -10.857 -53.489 1.00 50.46 32 ASP E O 1
ATOM 11262 N N . LEU E 1 33 ? 99.179 -8.639 -53.716 1.00 52.58 33 LEU E N 1
ATOM 11263 C CA . LEU E 1 33 ? 98.783 -8.310 -52.350 1.00 50.75 33 LEU E CA 1
ATOM 11264 C C . LEU E 1 33 ? 97.306 -8.619 -52.129 1.00 51.12 33 LEU E C 1
ATOM 11265 O O . LEU E 1 33 ? 96.442 -8.101 -52.845 1.00 51.04 33 LEU E O 1
ATOM 11270 N N . ARG E 1 34 ? 97.014 -9.440 -51.118 1.00 50.96 34 ARG E N 1
ATOM 11271 C CA . ARG E 1 34 ? 95.676 -9.450 -50.551 1.00 45.54 34 ARG E CA 1
ATOM 11272 C C . ARG E 1 34 ? 95.336 -8.031 -50.085 1.00 42.45 34 ARG E C 1
ATOM 11273 O O . ARG E 1 34 ? 96.234 -7.208 -49.882 1.00 40.59 34 ARG E O 1
ATOM 11281 N N . PRO E 1 35 ? 94.045 -7.707 -49.944 1.00 43.70 35 PRO E N 1
ATOM 11282 C CA . PRO E 1 35 ? 93.668 -6.293 -49.743 1.00 41.23 35 PRO E CA 1
ATOM 11283 C C . PRO E 1 35 ? 94.245 -5.657 -48.485 1.00 45.48 35 PRO E C 1
ATOM 11284 O O . PRO E 1 35 ? 94.476 -4.442 -48.478 1.00 45.62 35 PRO E O 1
ATOM 11288 N N . ASP E 1 36 ? 94.490 -6.427 -47.425 1.00 38.51 36 ASP E N 1
ATOM 11289 C CA . ASP E 1 36 ? 95.065 -5.870 -46.204 1.00 42.58 36 ASP E CA 1
ATOM 11290 C C . ASP E 1 36 ? 96.579 -6.037 -46.124 1.00 43.77 36 ASP E C 1
ATOM 11291 O O . ASP E 1 36 ? 97.172 -5.684 -45.101 1.00 38.19 36 ASP E O 1
ATOM 11296 N N . GLU E 1 37 ? 97.223 -6.557 -47.168 1.00 38.92 37 GLU E N 1
ATOM 11297 C CA . GLU E 1 37 ? 98.670 -6.732 -47.144 1.00 40.60 37 GLU E CA 1
ATOM 11298 C C . GLU E 1 37 ? 99.371 -5.507 -47.717 1.00 39.45 37 GLU E C 1
ATOM 11299 O O . GLU E 1 37 ? 98.878 -4.873 -48.650 1.00 39.61 37 GLU E O 1
ATOM 11305 N N . MET E 1 38 ? 100.525 -5.168 -47.135 1.00 37.28 38 MET E N 1
ATOM 11306 C CA . MET E 1 38 ? 101.394 -4.123 -47.662 1.00 32.36 38 MET E CA 1
ATOM 11307 C C . MET E 1 38 ? 102.708 -4.727 -48.117 1.00 29.48 38 MET E C 1
ATOM 11308 O O . MET E 1 38 ? 103.116 -5.797 -47.662 1.00 33.27 38 MET E O 1
ATOM 11313 N N . LEU E 1 39 ? 103.375 -4.003 -49.009 1.00 31.75 39 LEU E N 1
ATOM 11314 C CA . LEU E 1 39 ? 104.712 -4.345 -49.461 1.00 30.73 39 LEU E CA 1
ATOM 11315 C C . LEU E 1 39 ? 105.674 -3.368 -48.806 1.00 24.55 39 LEU E C 1
ATOM 11316 O O . LEU E 1 39 ? 105.551 -2.153 -48.994 1.00 26.28 39 LEU E O 1
ATOM 11321 N N . PHE E 1 40 ? 106.642 -3.900 -48.065 1.00 26.18 40 PHE E N 1
ATOM 11322 C CA . PHE E 1 40 ? 107.602 -3.094 -47.319 1.00 27.06 40 PHE E CA 1
ATOM 11323 C C . PHE E 1 40 ? 108.994 -3.239 -47.906 1.00 27.99 40 PHE E C 1
ATOM 11324 O O . PHE E 1 40 ? 109.402 -4.337 -48.297 1.00 28.54 40 PHE E 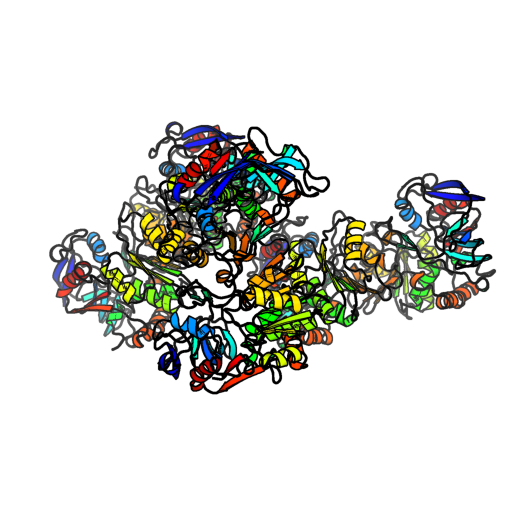O 1
ATOM 11332 N N . ARG E 1 41 ? 109.728 -2.136 -47.915 1.00 27.72 41 ARG E N 1
ATOM 11333 C CA . ARG E 1 41 ? 111.155 -2.126 -48.201 1.00 25.06 41 ARG E CA 1
ATOM 11334 C C . ARG E 1 41 ? 111.912 -2.110 -46.877 1.00 27.12 41 ARG E C 1
ATOM 11335 O O . ARG E 1 41 ? 111.740 -1.186 -46.080 1.00 23.97 41 ARG E O 1
ATOM 11343 N N . THR E 1 42 ? 112.761 -3.102 -46.655 1.00 25.68 42 THR E N 1
ATOM 11344 C CA . THR E 1 42 ? 113.554 -3.129 -45.433 1.00 28.04 42 THR E CA 1
ATOM 11345 C C . THR E 1 42 ? 114.628 -2.047 -45.455 1.00 26.69 42 THR E C 1
ATOM 11346 O O . THR E 1 42 ? 115.445 -1.997 -46.374 1.00 26.37 42 THR E O 1
ATOM 11350 N N . ARG E 1 43 ? 114.678 -1.223 -44.426 1.00 21.86 43 ARG E N 1
ATOM 11351 C CA . ARG E 1 43 ? 115.658 -0.150 -44.319 1.00 22.70 43 ARG E CA 1
ATOM 11352 C C . ARG E 1 43 ? 116.794 -0.455 -43.326 1.00 24.63 43 ARG E C 1
ATOM 11353 O O . ARG E 1 43 ? 117.914 -0.053 -43.547 1.00 27.25 43 ARG E O 1
ATOM 11361 N N . TYR E 1 44 ? 116.491 -1.148 -42.232 1.00 24.19 44 TYR E N 1
ATOM 11362 C CA . TYR E 1 44 ? 117.515 -1.575 -41.288 1.00 21.20 44 TYR E CA 1
ATOM 11363 C C . TYR E 1 44 ? 117.083 -2.910 -40.700 1.00 20.86 44 TYR E C 1
ATOM 11364 O O . TYR E 1 44 ? 115.888 -3.169 -40.563 1.00 22.33 44 TYR E O 1
ATOM 11373 N N . VAL E 1 45 ? 118.059 -3.743 -40.309 1.00 22.60 45 VAL E N 1
ATOM 11374 C CA . VAL E 1 45 ? 117.791 -5.002 -39.613 1.00 22.58 45 VAL E CA 1
ATOM 11375 C C . VAL E 1 45 ? 118.621 -5.035 -38.333 1.00 25.07 45 VAL E C 1
ATOM 11376 O O . VAL E 1 45 ? 119.694 -4.431 -38.253 1.00 25.45 45 VAL E O 1
ATOM 11380 N N . SER E 1 46 ? 118.115 -5.752 -37.335 1.00 20.85 46 SER E N 1
ATOM 11381 C CA . SER E 1 46 ? 118.863 -6.018 -36.114 1.00 25.65 46 SER E CA 1
ATOM 11382 C C . SER E 1 46 ? 119.607 -7.341 -36.233 1.00 30.10 46 SER E C 1
ATOM 11383 O O . SER E 1 46 ? 119.136 -8.272 -36.892 1.00 29.56 46 SER E O 1
ATOM 11386 N N . VAL E 1 47 ? 120.805 -7.405 -35.633 1.00 26.76 47 VAL E N 1
ATOM 11387 C CA . VAL E 1 47 ? 121.502 -8.670 -35.418 1.00 30.07 47 VAL E CA 1
ATOM 11388 C C . VAL E 1 47 ? 121.763 -8.814 -33.915 1.00 37.11 47 VAL E C 1
ATOM 11389 O O . VAL E 1 47 ? 122.125 -7.841 -33.241 1.00 29.87 47 VAL E O 1
ATOM 11393 N N . ASP E 1 48 ? 121.515 -10.018 -33.385 1.00 38.70 48 ASP E N 1
ATOM 11394 C CA . ASP E 1 48 ? 121.441 -10.273 -31.944 1.00 37.66 48 ASP E CA 1
ATOM 11395 C C . ASP E 1 48 ? 121.915 -11.692 -31.643 1.00 39.44 48 ASP E C 1
ATOM 11396 O O . ASP E 1 48 ? 121.761 -12.583 -32.488 1.00 37.56 48 ASP E O 1
ATOM 11401 N N . PRO E 1 49 ? 122.462 -11.942 -30.441 1.00 44.09 49 PRO E N 1
ATOM 11402 C CA . PRO E 1 49 ? 122.909 -13.311 -30.106 1.00 38.83 49 PRO E CA 1
ATOM 11403 C C . PRO E 1 49 ? 121.798 -14.354 -30.066 1.00 40.23 49 PRO E C 1
ATOM 11404 O O . PRO E 1 49 ? 122.071 -15.527 -30.348 1.00 41.86 49 PRO E O 1
ATOM 11408 N N . TYR E 1 50 ? 120.553 -13.976 -29.750 1.00 40.50 50 TYR E N 1
ATOM 11409 C CA . TYR E 1 50 ? 119.477 -14.967 -29.704 1.00 38.91 50 TYR E CA 1
ATOM 11410 C C . TYR E 1 50 ? 119.203 -15.603 -31.063 1.00 42.22 50 TYR E C 1
ATOM 11411 O O . TYR E 1 50 ? 118.622 -16.692 -31.129 1.00 42.67 50 TYR E O 1
ATOM 11420 N N . GLN E 1 51 ? 119.580 -14.947 -32.156 1.00 42.55 51 GLN E N 1
ATOM 11421 C CA . GLN E 1 51 ? 119.299 -15.538 -33.457 1.00 39.47 51 GLN E CA 1
ATOM 11422 C C . GLN E 1 51 ? 120.047 -16.851 -33.643 1.00 44.74 51 GLN E C 1
ATOM 11423 O O . GLN E 1 51 ? 119.634 -17.681 -34.460 1.00 44.34 51 GLN E O 1
ATOM 11429 N N . ASN E 1 52 ? 121.108 -17.071 -32.862 1.00 46.11 52 ASN E N 1
ATOM 11430 C CA . ASN E 1 52 ? 121.760 -18.377 -32.808 1.00 50.93 52 ASN E CA 1
ATOM 11431 C C . ASN E 1 52 ? 120.753 -19.480 -32.484 1.00 47.57 52 ASN E C 1
ATOM 11432 O O . ASN E 1 52 ? 120.677 -20.491 -33.189 1.00 45.29 52 ASN E O 1
ATOM 11437 N N . GLY E 1 53 ? 119.960 -19.293 -31.421 1.00 49.73 53 GLY E N 1
ATOM 11438 C CA . GLY E 1 53 ? 118.974 -20.289 -31.042 1.00 47.29 53 GLY E CA 1
ATOM 11439 C C . GLY E 1 53 ? 117.750 -20.314 -31.934 1.00 47.81 53 GLY E C 1
ATOM 11440 O O . GLY E 1 53 ? 117.193 -21.379 -32.212 1.00 46.74 53 GLY E O 1
ATOM 11441 N N . LEU E 1 54 ? 117.304 -19.138 -32.375 1.00 46.56 54 LEU E N 1
ATOM 11442 C CA . LEU E 1 54 ? 116.146 -19.083 -33.252 1.00 43.02 54 LEU E CA 1
ATOM 11443 C C . LEU E 1 54 ? 116.425 -19.771 -34.588 1.00 44.92 54 LEU E C 1
ATOM 11444 O O . LEU E 1 54 ? 115.517 -20.365 -35.178 1.00 46.84 54 LEU E O 1
ATOM 11449 N N . ALA E 1 55 ? 117.664 -19.697 -35.083 1.00 42.13 55 ALA E N 1
ATOM 11450 C CA . ALA E 1 55 ? 118.000 -20.400 -36.320 1.00 46.00 55 ALA E CA 1
ATOM 11451 C C . ALA E 1 55 ? 117.854 -21.907 -36.150 1.00 48.62 55 ALA E C 1
ATOM 11452 O O . ALA E 1 55 ? 117.371 -22.594 -37.055 1.00 44.99 55 ALA E O 1
ATOM 11454 N N . LEU E 1 56 ? 118.247 -22.436 -34.981 1.00 52.43 56 LEU E N 1
ATOM 11455 C CA . LEU E 1 56 ? 118.121 -23.873 -34.735 1.00 54.51 56 LEU E CA 1
ATOM 11456 C C . LEU E 1 56 ? 116.683 -24.336 -34.934 1.00 53.60 56 LEU E C 1
ATOM 11457 O O . LEU E 1 56 ? 116.435 -25.407 -35.500 1.00 55.69 56 LEU E O 1
ATOM 11462 N N . GLU E 1 57 ? 115.723 -23.521 -34.509 1.00 50.70 57 GLU E N 1
ATOM 11463 C CA . GLU E 1 57 ? 114.311 -23.836 -34.644 1.00 51.01 57 GLU E CA 1
ATOM 11464 C C . GLU E 1 57 ? 113.693 -23.224 -35.897 1.00 48.41 57 GLU E C 1
ATOM 11465 O O . GLU E 1 57 ? 112.467 -23.242 -36.051 1.00 48.13 57 GLU E O 1
ATOM 11471 N N . THR E 1 58 ? 114.499 -22.703 -36.785 1.00 49.71 58 THR E N 1
ATOM 11472 C CA . THR E 1 58 ? 113.924 -22.194 -38.026 1.00 47.15 58 THR E CA 1
ATOM 11473 C C . THR E 1 58 ? 113.961 -23.277 -39.104 1.00 46.44 58 THR E C 1
ATOM 11474 O O . THR E 1 58 ? 115.029 -23.854 -39.354 1.00 44.97 58 THR E O 1
ATOM 11478 N N . PRO E 1 59 ? 112.826 -23.594 -39.731 1.00 42.20 59 PRO E N 1
ATOM 11479 C CA . PRO E 1 59 ? 112.822 -24.593 -40.805 1.00 49.04 59 PRO E CA 1
ATOM 11480 C C . PRO E 1 59 ? 113.880 -24.283 -41.856 1.00 49.88 59 PRO E C 1
ATOM 11481 O O . PRO E 1 59 ? 114.105 -23.122 -42.210 1.00 45.97 59 PRO E O 1
ATOM 11485 N N . ILE E 1 60 ? 114.551 -25.336 -42.336 1.00 49.11 60 ILE E N 1
ATOM 11486 C CA . ILE E 1 60 ? 115.566 -25.176 -43.373 1.00 50.37 60 ILE E CA 1
ATOM 11487 C C . ILE E 1 60 ? 114.950 -24.465 -44.570 1.00 42.05 60 ILE E C 1
ATOM 11488 O O . ILE E 1 60 ? 113.835 -24.787 -45.004 1.00 43.69 60 ILE E O 1
ATOM 11493 N N . GLY E 1 61 ? 115.660 -23.460 -45.086 1.00 41.02 61 GLY E N 1
ATOM 11494 C CA . GLY E 1 61 ? 115.196 -22.691 -46.219 1.00 40.24 61 GLY E CA 1
ATOM 11495 C C . GLY E 1 61 ? 114.447 -21.421 -45.873 1.00 42.26 61 GLY E C 1
ATOM 11496 O O . GLY E 1 61 ? 114.408 -20.501 -46.695 1.00 37.03 61 GLY E O 1
ATOM 11497 N N . HIS E 1 62 ? 113.858 -21.341 -44.681 1.00 42.32 62 HIS E N 1
ATOM 11498 C CA . HIS E 1 62 ? 113.128 -20.154 -44.259 1.00 41.24 62 HIS E CA 1
ATOM 11499 C C . HIS E 1 62 ? 114.100 -19.011 -43.958 1.00 35.79 62 HIS E C 1
ATOM 11500 O O . HIS E 1 62 ? 115.269 -19.223 -43.617 1.00 42.86 62 HIS E O 1
ATOM 11507 N N . HIS E 1 63 ? 113.601 -17.783 -44.063 1.00 34.72 63 HIS E N 1
ATOM 11508 C CA . HIS E 1 63 ? 114.457 -16.641 -43.781 1.00 35.84 63 HIS E CA 1
ATOM 11509 C C . HIS E 1 63 ? 114.741 -16.543 -42.287 1.00 38.29 63 HIS E C 1
ATOM 11510 O O . HIS E 1 63 ? 114.034 -17.115 -41.453 1.00 38.67 63 HIS E O 1
ATOM 11517 N N . MET E 1 64 ? 115.816 -15.831 -41.957 1.00 35.92 64 MET E N 1
ATOM 11518 C CA . MET E 1 64 ? 116.191 -15.602 -40.566 1.00 38.12 64 MET E CA 1
ATOM 11519 C C . MET E 1 64 ? 115.356 -14.469 -39.984 1.00 37.15 64 MET E C 1
ATOM 11520 O O . MET E 1 64 ? 115.434 -13.329 -40.452 1.00 32.89 64 MET E O 1
ATOM 11525 N N . GLY E 1 65 ? 114.559 -14.780 -38.967 1.00 37.99 65 GLY E N 1
ATOM 11526 C CA . GLY E 1 65 ? 113.784 -13.746 -38.305 1.00 37.60 65 GLY E CA 1
ATOM 11527 C C . GLY E 1 65 ? 114.665 -12.695 -37.657 1.00 32.15 65 GLY E C 1
ATOM 11528 O O . GLY E 1 65 ? 115.808 -12.955 -37.264 1.00 31.40 65 GLY E O 1
ATOM 11529 N N . ALA E 1 66 ? 114.112 -11.483 -37.537 1.00 29.60 66 ALA E N 1
ATOM 11530 C CA . ALA E 1 66 ? 114.860 -10.356 -36.992 1.00 29.60 66 ALA E CA 1
ATOM 11531 C C . ALA E 1 66 ? 113.967 -9.139 -36.868 1.00 30.21 66 ALA E C 1
ATOM 11532 O O . ALA E 1 66 ? 113.069 -8.955 -37.694 1.00 25.29 66 ALA E O 1
ATOM 11534 N N . ASP E 1 67 ? 114.182 -8.311 -35.847 1.00 27.27 67 ASP E N 1
ATOM 11535 C CA . ASP E 1 67 ? 113.520 -7.017 -35.831 1.00 25.02 67 ASP E CA 1
ATOM 11536 C C . ASP E 1 67 ? 114.096 -6.130 -36.923 1.00 24.63 67 ASP E C 1
ATOM 11537 O O . ASP E 1 67 ? 115.310 -6.119 -37.166 1.00 23.12 67 ASP E O 1
ATOM 11542 N N . SER E 1 68 ? 113.223 -5.373 -37.577 1.00 22.88 68 SER E N 1
ATOM 11543 C CA . SER E 1 68 ? 113.684 -4.497 -38.634 1.00 19.81 68 SER E CA 1
ATOM 11544 C C . SER E 1 68 ? 112.866 -3.217 -38.648 1.00 20.72 68 SER E C 1
ATOM 11545 O O . SER E 1 68 ? 111.797 -3.126 -38.035 1.00 23.19 68 SER E O 1
ATOM 11548 N N . ILE E 1 69 ? 113.396 -2.229 -39.379 1.00 18.29 69 ILE E N 1
ATOM 11549 C CA . ILE E 1 69 ? 112.680 -1.018 -39.762 1.00 19.37 69 ILE E CA 1
ATOM 11550 C C . ILE E 1 69 ? 112.341 -1.152 -41.242 1.00 22.20 69 ILE E C 1
ATOM 11551 O O . ILE E 1 69 ? 113.211 -1.509 -42.043 1.00 19.03 69 ILE E O 1
ATOM 11556 N N . MET E 1 70 ? 111.078 -0.903 -41.587 1.00 18.65 70 MET E N 1
ATOM 11557 C CA . MET E 1 70 ? 110.543 -1.151 -42.927 1.00 25.22 70 MET E CA 1
ATOM 11558 C C . MET E 1 70 ? 109.785 0.079 -43.408 1.00 28.85 70 MET E C 1
ATOM 11559 O O . MET E 1 70 ? 109.163 0.793 -42.619 1.00 27.25 70 MET E O 1
ATOM 11564 N N . GLU E 1 71 ? 109.861 0.347 -44.711 1.00 25.96 71 GLU E N 1
ATOM 11565 C CA . GLU E 1 71 ? 109.137 1.449 -45.339 1.00 29.94 71 GLU E CA 1
ATOM 11566 C C . GLU E 1 71 ? 108.060 0.890 -46.267 1.00 29.00 71 GLU E C 1
ATOM 11567 O O . GLU E 1 71 ? 108.337 0.035 -47.090 1.00 24.94 71 GLU E O 1
ATOM 11573 N N . VAL E 1 72 ? 106.837 1.375 -46.129 1.00 26.64 72 VAL E N 1
ATOM 11574 C CA . VAL E 1 72 ? 105.735 0.869 -46.928 1.00 25.00 72 VAL E CA 1
ATOM 11575 C C . VAL E 1 72 ? 105.919 1.390 -48.350 1.00 26.51 72 VAL E C 1
ATOM 11576 O O . VAL E 1 72 ? 105.996 2.605 -48.564 1.00 25.44 72 VAL E O 1
ATOM 11580 N N . VAL E 1 73 ? 105.988 0.485 -49.321 1.00 28.07 73 VAL E N 1
ATOM 11581 C CA . VAL E 1 73 ? 106.081 0.910 -50.723 1.00 28.43 73 VAL E CA 1
ATOM 11582 C C . VAL E 1 73 ? 104.833 0.574 -51.536 1.00 34.42 73 VAL E C 1
ATOM 11583 O O . VAL E 1 73 ? 104.635 1.176 -52.607 1.00 39.07 73 VAL E O 1
ATOM 11587 N N . GLU E 1 74 ? 103.978 -0.340 -51.070 1.00 34.87 74 GLU E N 1
ATOM 11588 C CA . GLU E 1 74 ? 102.713 -0.616 -51.749 1.00 36.45 74 GLU E CA 1
ATOM 11589 C C . GLU E 1 74 ? 101.666 -0.915 -50.688 1.00 37.67 74 GLU E C 1
ATOM 11590 O O . GLU E 1 74 ? 101.929 -1.705 -49.775 1.00 43.18 74 GLU E O 1
ATOM 11596 N N . ALA E 1 75 ? 100.501 -0.268 -50.782 1.00 35.23 75 ALA E N 1
ATOM 11597 C CA . ALA E 1 75 ? 99.470 -0.417 -49.762 1.00 37.19 75 ALA E CA 1
ATOM 11598 C C . ALA E 1 75 ? 98.091 -0.089 -50.322 1.00 43.54 75 ALA E C 1
ATOM 11599 O O . ALA E 1 75 ? 97.907 0.941 -50.983 1.00 40.35 75 ALA E O 1
ATOM 11601 N N . GLY E 1 76 ? 97.119 -0.950 -50.012 1.00 40.73 76 GLY E N 1
ATOM 11602 C CA . GLY E 1 76 ? 95.751 -0.763 -50.435 1.00 38.34 76 GLY E CA 1
ATOM 11603 C C . GLY E 1 76 ? 94.903 -0.018 -49.424 1.00 45.86 76 GLY E C 1
ATOM 11604 O O . GLY E 1 76 ? 95.333 0.269 -48.299 1.00 44.39 76 GLY E O 1
ATOM 11605 N N . PRO E 1 77 ? 93.663 0.301 -49.804 1.00 45.52 77 PRO E N 1
ATOM 11606 C CA . PRO E 1 77 ? 92.797 1.067 -48.891 1.00 45.48 77 PRO E CA 1
ATOM 11607 C C . PRO E 1 77 ? 92.512 0.366 -47.574 1.00 48.50 77 PRO E C 1
ATOM 11608 O O . PRO E 1 77 ? 92.252 1.043 -46.571 1.00 41.80 77 PRO E O 1
ATOM 11612 N N . ALA E 1 78 ? 92.535 -0.969 -47.538 1.00 49.36 78 ALA E N 1
ATOM 11613 C CA . ALA E 1 78 ? 92.234 -1.714 -46.319 1.00 47.73 78 ALA E CA 1
ATOM 11614 C C . ALA E 1 78 ? 93.483 -2.088 -45.528 1.00 45.74 78 ALA E C 1
ATOM 11615 O O . ALA E 1 78 ? 93.378 -2.799 -44.523 1.00 47.60 78 ALA E O 1
ATOM 11617 N N . ALA E 1 79 ? 94.655 -1.638 -45.961 1.00 43.41 79 ALA E N 1
ATOM 11618 C CA . ALA E 1 79 ? 95.892 -1.900 -45.246 1.00 42.99 79 ALA E CA 1
ATOM 11619 C C . ALA E 1 79 ? 96.070 -0.901 -44.108 1.00 38.25 79 ALA E C 1
ATOM 11620 O O . ALA E 1 79 ? 95.598 0.239 -44.179 1.00 41.41 79 ALA E O 1
ATOM 11622 N N . ALA E 1 80 ? 96.792 -1.338 -43.068 1.00 39.37 80 ALA E N 1
ATOM 11623 C CA . ALA E 1 80 ? 96.880 -0.587 -41.814 1.00 33.98 80 ALA E CA 1
ATOM 11624 C C . ALA E 1 80 ? 97.764 0.645 -41.916 1.00 40.16 80 ALA E C 1
ATOM 11625 O O . ALA E 1 80 ? 97.590 1.583 -41.126 1.00 36.67 80 ALA E O 1
ATOM 11627 N N . PHE E 1 81 ? 98.745 0.647 -42.827 1.00 35.48 81 PHE E N 1
ATOM 11628 C CA . PHE E 1 81 ? 99.645 1.778 -43.020 1.00 31.55 81 PHE E CA 1
ATOM 11629 C C . PHE E 1 81 ? 99.606 2.209 -44.477 1.00 36.21 81 PHE E C 1
ATOM 11630 O O . PHE E 1 81 ? 99.129 1.472 -45.344 1.00 38.38 81 PHE E O 1
ATOM 11638 N N . ALA E 1 82 ? 100.133 3.405 -44.736 1.00 37.04 82 ALA E N 1
ATOM 11639 C CA . ALA E 1 82 ? 100.137 4.022 -46.059 1.00 43.28 82 ALA E CA 1
ATOM 11640 C C . ALA E 1 82 ? 101.541 4.019 -46.654 1.00 38.26 82 ALA E C 1
ATOM 11641 O O . ALA E 1 82 ? 102.535 3.820 -45.961 1.00 33.82 82 ALA E O 1
ATOM 11643 N N . VAL E 1 83 ? 101.620 4.247 -47.965 1.00 36.77 83 VAL E N 1
ATOM 11644 C CA . VAL E 1 83 ? 102.925 4.350 -48.612 1.00 31.80 83 VAL E CA 1
ATOM 11645 C C . VAL E 1 83 ? 103.698 5.511 -48.011 1.00 30.53 83 VAL E C 1
ATOM 11646 O O . VAL E 1 83 ? 103.138 6.578 -47.737 1.00 37.04 83 VAL E O 1
ATOM 11650 N N . GLY E 1 84 ? 105.003 5.307 -47.784 1.00 28.64 84 GLY E N 1
ATOM 11651 C CA . GLY E 1 84 ? 105.854 6.315 -47.194 1.00 28.07 84 GLY E CA 1
ATOM 11652 C C . GLY E 1 84 ? 106.041 6.192 -45.685 1.00 32.35 84 GLY E C 1
ATOM 11653 O O . GLY E 1 84 ? 107.006 6.746 -45.148 1.00 30.26 84 GLY E O 1
ATOM 11654 N N . ASP E 1 85 ? 105.143 5.489 -44.995 1.00 34.75 85 ASP E N 1
ATOM 11655 C CA . ASP E 1 85 ? 105.289 5.252 -43.557 1.00 32.52 85 ASP E CA 1
ATOM 11656 C C . ASP E 1 85 ? 106.517 4.400 -43.262 1.00 33.06 85 ASP E C 1
ATOM 11657 O O . ASP E 1 85 ? 106.801 3.438 -43.979 1.00 29.23 85 ASP E O 1
ATOM 11662 N N . LEU E 1 86 ? 107.229 4.728 -42.180 1.00 29.02 86 LEU E N 1
ATOM 11663 C CA . LEU E 1 86 ? 108.228 3.824 -41.614 1.00 29.99 86 LEU E CA 1
ATOM 11664 C C . LEU E 1 86 ? 107.612 3.056 -40.454 1.00 30.50 86 LEU E C 1
ATOM 11665 O O . LEU E 1 86 ? 106.954 3.647 -39.586 1.00 26.95 86 LEU E O 1
ATOM 11670 N N . VAL E 1 87 ? 107.807 1.738 -40.444 1.00 29.45 87 VAL E N 1
ATOM 11671 C CA . VAL E 1 87 ? 107.261 0.897 -39.389 1.00 27.16 87 VAL E CA 1
ATOM 11672 C C . VAL E 1 87 ? 108.395 0.061 -38.820 1.00 29.32 87 VAL E C 1
ATOM 11673 O O . VAL E 1 87 ? 109.435 -0.116 -39.451 1.00 27.97 87 VAL E O 1
ATOM 11677 N N . GLN E 1 88 ? 108.194 -0.443 -37.601 1.00 25.41 88 GLN E N 1
ATOM 11678 C CA . GLN E 1 88 ? 109.135 -1.368 -36.987 1.00 22.56 88 GLN E CA 1
ATOM 11679 C C . GLN E 1 88 ? 108.390 -2.671 -36.732 1.00 24.47 88 GLN E C 1
ATOM 11680 O O . GLN E 1 88 ? 107.277 -2.653 -36.198 1.00 23.82 88 GLN E O 1
ATOM 11686 N N . GLY E 1 89 ? 108.980 -3.793 -37.137 1.00 25.26 89 GLY E N 1
ATOM 11687 C CA . GLY E 1 89 ? 108.321 -5.072 -36.923 1.00 27.57 89 GLY E CA 1
ATOM 11688 C C . GLY E 1 89 ? 109.319 -6.193 -37.127 1.00 24.26 89 GLY E C 1
ATOM 11689 O O . GLY E 1 89 ? 110.485 -5.959 -37.451 1.00 22.93 89 GLY E O 1
ATOM 11690 N N . PHE E 1 90 ? 108.846 -7.426 -36.948 1.00 25.88 90 PHE E N 1
ATOM 11691 C CA . PHE E 1 90 ? 109.708 -8.605 -37.095 1.00 25.50 90 PHE E CA 1
ATOM 11692 C C . PHE E 1 90 ? 109.768 -9.031 -38.577 1.00 30.89 90 PHE E C 1
ATOM 11693 O O . PHE E 1 90 ? 109.365 -10.126 -38.978 1.00 26.01 90 PHE E O 1
ATOM 11701 N N . GLY E 1 91 ? 110.357 -8.158 -39.394 1.00 24.22 91 GLY E N 1
ATOM 11702 C CA . GLY E 1 91 ? 110.394 -8.414 -40.830 1.00 28.61 91 GLY E CA 1
ATOM 11703 C C . GLY E 1 91 ? 111.435 -9.415 -41.280 1.00 30.58 91 GLY E C 1
ATOM 11704 O O . GLY E 1 91 ? 111.264 -10.061 -42.323 1.00 33.20 91 GLY E O 1
ATOM 11705 N N . GLY E 1 92 ? 112.526 -9.551 -40.539 1.00 29.50 92 GLY E N 1
ATOM 11706 C CA . GLY E 1 92 ? 113.537 -10.518 -40.899 1.00 32.09 92 GLY E CA 1
ATOM 11707 C C . GLY E 1 92 ? 114.598 -9.986 -41.841 1.00 29.06 92 GLY E C 1
ATOM 11708 O O . GLY E 1 92 ? 114.543 -8.870 -42.364 1.00 28.21 92 GLY E O 1
ATOM 11709 N N . TRP E 1 93 ? 115.608 -10.829 -42.057 1.00 30.60 93 TRP E N 1
ATOM 11710 C CA . TRP E 1 93 ? 116.719 -10.503 -42.943 1.00 29.94 93 TRP E CA 1
ATOM 11711 C C . TRP E 1 93 ? 116.283 -10.691 -44.401 1.00 29.01 93 TRP E C 1
ATOM 11712 O O . TRP E 1 93 ? 116.724 -11.608 -45.097 1.00 33.66 93 TRP E O 1
ATOM 11723 N N . ARG E 1 94 ? 115.378 -9.813 -44.851 1.00 27.79 94 ARG E N 1
ATOM 11724 C CA . ARG E 1 94 ? 114.845 -9.811 -46.216 1.00 28.88 94 ARG E CA 1
ATOM 11725 C C . ARG E 1 94 ? 114.832 -8.388 -46.752 1.00 28.88 94 ARG E C 1
ATOM 11726 O O . ARG E 1 94 ? 114.588 -7.441 -45.996 1.00 24.54 94 ARG E O 1
ATOM 11734 N N . THR E 1 95 ? 115.024 -8.232 -48.077 1.00 26.77 95 THR E N 1
ATOM 11735 C CA . THR E 1 95 ? 115.063 -6.878 -48.627 1.00 22.45 95 THR E CA 1
ATOM 11736 C C . THR E 1 95 ? 113.681 -6.262 -48.672 1.00 24.54 95 THR E C 1
ATOM 11737 O O . THR E 1 95 ? 113.546 -5.038 -48.577 1.00 26.70 95 THR E O 1
ATOM 11741 N N . HIS E 1 96 ? 112.652 -7.087 -48.842 1.00 23.33 96 HIS E N 1
ATOM 11742 C CA . HIS E 1 96 ? 111.282 -6.626 -48.976 1.00 22.60 96 HIS E CA 1
ATOM 11743 C C . HIS E 1 96 ? 110.400 -7.637 -48.276 1.00 25.78 96 HIS E C 1
ATOM 11744 O O . HIS E 1 96 ? 110.778 -8.803 -48.114 1.00 29.30 96 HIS E O 1
ATOM 11751 N N . VAL E 1 97 ? 109.223 -7.185 -47.851 1.00 26.30 97 VAL E N 1
ATOM 11752 C CA . VAL E 1 97 ? 108.342 -7.981 -47.000 1.00 26.62 97 VAL E CA 1
ATOM 11753 C C . VAL E 1 97 ? 106.906 -7.707 -47.404 1.00 26.35 97 VAL E C 1
ATOM 11754 O O . VAL E 1 97 ? 106.517 -6.548 -47.566 1.00 29.15 97 VAL E O 1
ATOM 11758 N N . VAL E 1 98 ? 106.109 -8.767 -47.540 1.00 28.30 98 VAL E N 1
ATOM 11759 C CA . VAL E 1 98 ? 104.663 -8.653 -47.697 1.00 30.70 98 VAL E CA 1
ATOM 11760 C C . VAL E 1 98 ? 104.008 -9.143 -46.409 1.00 29.77 98 VAL E C 1
ATOM 11761 O O . VAL E 1 98 ? 104.251 -10.276 -45.975 1.00 35.50 98 VAL E O 1
ATOM 11765 N N . HIS E 1 99 ? 103.154 -8.311 -45.822 1.00 32.47 99 HIS E N 1
ATOM 11766 C CA . HIS E 1 99 ? 102.576 -8.587 -44.512 1.00 32.62 99 HIS E CA 1
ATOM 11767 C C . HIS E 1 99 ? 101.446 -7.599 -44.258 1.00 29.73 99 HIS E C 1
ATOM 11768 O O . HIS E 1 99 ? 101.460 -6.492 -44.795 1.00 29.78 99 HIS E O 1
ATOM 11775 N N . ASN E 1 100 ? 100.484 -7.990 -43.407 1.00 35.64 100 ASN E N 1
ATOM 11776 C CA . ASN E 1 100 ? 99.392 -7.093 -43.027 1.00 34.05 100 ASN E CA 1
ATOM 11777 C C . ASN E 1 100 ? 99.675 -6.290 -41.753 1.00 33.59 100 ASN E C 1
ATOM 11778 O O . ASN E 1 100 ? 98.832 -5.487 -41.339 1.00 31.39 100 ASN E O 1
ATOM 11783 N N . GLY E 1 101 ? 100.834 -6.465 -41.137 1.00 31.87 101 GLY E N 1
ATOM 11784 C CA . GLY E 1 101 ? 101.165 -5.722 -39.931 1.00 28.96 101 GLY E CA 1
ATOM 11785 C C . GLY E 1 101 ? 100.517 -6.228 -38.653 1.00 29.73 101 GLY E C 1
ATOM 11786 O O . GLY E 1 101 ? 100.832 -5.705 -37.577 1.00 27.85 101 GLY E O 1
ATOM 11787 N N . ALA E 1 102 ? 99.649 -7.239 -38.727 1.00 32.05 102 ALA E N 1
ATOM 11788 C CA . ALA E 1 102 ? 98.967 -7.770 -37.549 1.00 37.89 102 ALA E CA 1
ATOM 11789 C C . ALA E 1 102 ? 99.879 -8.697 -36.748 1.00 37.83 102 ALA E C 1
ATOM 11790 O O . ALA E 1 102 ? 100.859 -9.243 -37.269 1.00 32.82 102 ALA E O 1
ATOM 11792 N N . GLU E 1 103 ? 99.532 -8.876 -35.460 1.00 38.30 103 GLU E N 1
ATOM 11793 C CA . GLU E 1 103 ? 100.191 -9.877 -34.622 1.00 38.18 103 GLU E CA 1
ATOM 11794 C C . GLU E 1 103 ? 100.139 -11.245 -35.288 1.00 42.08 103 GLU E C 1
ATOM 11795 O O . GLU E 1 103 ? 99.182 -11.570 -36.001 1.00 41.60 103 GLU E O 1
ATOM 11801 N N . GLU E 1 104 ? 101.153 -12.072 -35.020 1.00 35.61 104 GLU E N 1
ATOM 11802 C CA . GLU E 1 104 ? 101.317 -13.340 -35.734 1.00 38.19 104 GLU E CA 1
ATOM 11803 C C . GLU E 1 104 ? 101.773 -14.438 -34.780 1.00 44.56 104 GLU E C 1
ATOM 11804 O O . GLU E 1 104 ? 102.841 -14.329 -34.168 1.00 44.11 104 GLU E O 1
ATOM 11810 N N . LEU E 1 105 ? 100.974 -15.503 -34.670 1.00 44.28 105 LEU E N 1
ATOM 11811 C CA . LEU E 1 105 ? 101.338 -16.657 -33.856 1.00 45.38 105 LEU E CA 1
ATOM 11812 C C . LEU E 1 105 ? 102.439 -17.462 -34.544 1.00 48.09 105 LEU E C 1
ATOM 11813 O O . LEU E 1 105 ? 102.687 -17.328 -35.747 1.00 54.85 105 LEU E O 1
ATOM 11818 N N . TRP E 1 106 ? 103.109 -18.304 -33.764 1.00 45.88 106 TRP E N 1
ATOM 11819 C CA . TRP E 1 106 ? 104.283 -19.030 -34.247 1.00 50.93 106 TRP E CA 1
ATOM 11820 C C . TRP E 1 106 ? 104.507 -20.214 -33.316 1.00 55.79 106 TRP E C 1
ATOM 11821 O O . TRP E 1 106 ? 104.927 -20.030 -32.166 1.00 55.43 106 TRP E O 1
ATOM 11832 N N . THR E 1 107 ? 104.226 -21.423 -33.801 1.00 51.99 107 THR E N 1
ATOM 11833 C CA . THR E 1 107 ? 104.304 -22.605 -32.952 1.00 58.27 107 THR E CA 1
ATOM 11834 C C . THR E 1 107 ? 105.376 -23.576 -33.432 1.00 56.54 107 THR E C 1
ATOM 11835 O O . THR E 1 107 ? 105.338 -24.763 -33.098 1.00 58.38 107 THR E O 1
ATOM 11839 N N . THR E 1 108 ? 106.357 -23.085 -34.190 1.00 59.07 108 THR E N 1
ATOM 11840 C CA . THR E 1 108 ? 107.472 -23.929 -34.598 1.00 59.98 108 THR E CA 1
ATOM 11841 C C . THR E 1 108 ? 108.461 -24.174 -33.466 1.00 61.85 108 THR E C 1
ATOM 11842 O O . THR E 1 108 ? 109.309 -25.066 -33.580 1.00 59.76 108 THR E O 1
ATOM 11846 N N . GLY E 1 109 ? 108.367 -23.415 -32.374 1.00 59.14 109 GLY E N 1
ATOM 11847 C CA . GLY E 1 109 ? 109.229 -23.602 -31.232 1.00 57.26 109 GLY E CA 1
ATOM 11848 C C . GLY E 1 109 ? 108.572 -24.447 -30.154 1.00 56.09 109 GLY E C 1
ATOM 11849 O O . GLY E 1 109 ? 107.454 -24.941 -30.287 1.00 55.96 109 GLY E O 1
ATOM 11850 N N . ILE E 1 110 ? 109.298 -24.588 -29.049 1.00 55.67 110 ILE E N 1
ATOM 11851 C CA . ILE E 1 110 ? 108.818 -25.424 -27.956 1.00 50.77 110 ILE E CA 1
ATOM 11852 C C . ILE E 1 110 ? 107.599 -24.793 -27.297 1.00 52.41 110 ILE E C 1
ATOM 11853 O O . ILE E 1 110 ? 106.661 -25.491 -26.885 1.00 47.88 110 ILE E O 1
ATOM 11858 N N . PHE E 1 111 ? 107.595 -23.480 -27.177 1.00 45.21 111 PHE E N 1
ATOM 11859 C CA . PHE E 1 111 ? 106.419 -22.771 -26.726 1.00 47.51 111 PHE E CA 1
ATOM 11860 C C . PHE E 1 111 ? 105.903 -21.885 -27.846 1.00 45.87 111 PHE E C 1
ATOM 11861 O O . PHE E 1 111 ? 106.686 -21.415 -28.675 1.00 45.33 111 PHE E O 1
ATOM 11869 N N . PRO E 1 112 ? 104.600 -21.637 -27.906 1.00 43.44 112 PRO E N 1
ATOM 11870 C CA . PRO E 1 112 ? 104.081 -20.722 -28.922 1.00 43.18 112 PRO E CA 1
ATOM 11871 C C . PRO E 1 112 ? 104.494 -19.289 -28.623 1.00 47.30 112 PRO E C 1
ATOM 11872 O O . PRO E 1 112 ? 104.671 -18.898 -27.468 1.00 43.39 112 PRO E O 1
ATOM 11876 N N . MET E 1 113 ? 104.665 -18.512 -29.689 1.00 47.17 113 MET E N 1
ATOM 11877 C CA . MET E 1 113 ? 104.991 -17.096 -29.613 1.00 44.00 113 MET E CA 1
ATOM 11878 C C . MET E 1 113 ? 103.949 -16.275 -30.353 1.00 46.71 113 MET E C 1
ATOM 11879 O O . MET E 1 113 ? 103.261 -16.763 -31.254 1.00 44.00 113 MET E O 1
ATOM 11884 N N . VAL E 1 114 ? 103.848 -15.010 -29.968 1.00 42.92 114 VAL E N 1
ATOM 11885 C CA . VAL E 1 114 ? 103.061 -14.033 -30.695 1.00 41.17 114 VAL E CA 1
ATOM 11886 C C . VAL E 1 114 ? 104.015 -12.921 -31.090 1.00 43.36 114 VAL E C 1
ATOM 11887 O O . VAL E 1 114 ? 104.516 -12.191 -30.225 1.00 42.80 114 VAL E O 1
ATOM 11891 N N . PHE E 1 115 ? 104.291 -12.800 -32.383 1.00 37.46 115 PHE E N 1
ATOM 11892 C CA . PHE E 1 115 ? 105.062 -11.652 -32.845 1.00 36.64 115 PHE E CA 1
ATOM 11893 C C . PHE E 1 115 ? 104.206 -10.404 -32.660 1.00 33.68 115 PHE E C 1
ATOM 11894 O O . PHE E 1 115 ? 103.011 -10.428 -32.978 1.00 33.80 115 PHE E O 1
ATOM 11902 N N . PRO E 1 116 ? 104.749 -9.323 -32.101 1.00 33.10 116 PRO E N 1
ATOM 11903 C CA . PRO E 1 116 ? 103.945 -8.107 -31.930 1.00 27.88 116 PRO E CA 1
ATOM 11904 C C . PRO E 1 116 ? 103.432 -7.591 -33.267 1.00 30.51 116 PRO E C 1
ATOM 11905 O O . PRO E 1 116 ? 104.033 -7.836 -34.314 1.00 31.82 116 PRO E O 1
ATOM 11909 N N . ALA E 1 117 ? 102.310 -6.874 -33.230 1.00 26.22 117 ALA E N 1
ATOM 11910 C CA . ALA E 1 117 ? 101.897 -6.127 -34.406 1.00 35.23 117 ALA E CA 1
ATOM 11911 C C . ALA E 1 117 ? 102.992 -5.144 -34.811 1.00 31.90 117 ALA E C 1
ATOM 11912 O O . ALA E 1 117 ? 103.753 -4.652 -33.972 1.00 28.31 117 ALA E O 1
ATOM 11914 N N . TYR E 1 118 ? 103.093 -4.882 -36.113 1.00 25.54 118 TYR E N 1
ATOM 11915 C CA . TYR E 1 118 ? 103.990 -3.834 -36.580 1.00 24.95 118 TYR E CA 1
ATOM 11916 C C . TYR E 1 118 ? 103.532 -2.497 -36.012 1.00 24.25 118 TYR E C 1
ATOM 11917 O O . TYR E 1 118 ? 102.343 -2.278 -35.796 1.00 30.83 118 TYR E O 1
ATOM 11926 N N . ARG E 1 119 ? 104.479 -1.568 -35.825 1.00 24.72 119 ARG E N 1
ATOM 11927 C CA . ARG E 1 119 ? 104.156 -0.264 -35.261 1.00 27.79 119 ARG E CA 1
ATOM 11928 C C . ARG E 1 119 ? 104.708 0.862 -36.121 1.00 25.84 119 ARG E C 1
ATOM 11929 O O . ARG E 1 119 ? 105.821 0.774 -36.643 1.00 26.49 119 ARG E O 1
ATOM 11937 N N . ARG E 1 120 ? 103.931 1.934 -36.246 1.00 28.75 120 ARG E N 1
ATOM 11938 C CA . ARG E 1 120 ? 104.359 3.094 -37.012 1.00 28.47 120 ARG E CA 1
ATOM 11939 C C . ARG E 1 120 ? 105.378 3.913 -36.238 1.00 31.82 120 ARG E C 1
ATOM 11940 O O . ARG E 1 120 ? 105.247 4.129 -35.020 1.00 28.45 120 ARG E O 1
ATOM 11948 N N . LEU E 1 121 ? 106.399 4.370 -36.954 1.00 25.48 121 LEU E N 1
ATOM 11949 C CA . LEU E 1 121 ? 107.411 5.266 -36.418 1.00 26.50 121 LEU E CA 1
ATOM 11950 C C . LEU E 1 121 ? 107.065 6.710 -36.758 1.00 30.31 121 LEU E C 1
ATOM 11951 O O . LEU E 1 121 ? 106.807 7.035 -37.918 1.00 30.43 121 LEU E O 1
ATOM 11956 N N . ASP E 1 122 ? 107.089 7.576 -35.752 1.00 31.69 122 ASP E N 1
ATOM 11957 C CA . ASP E 1 122 ? 106.842 8.991 -35.958 1.00 28.77 122 ASP E CA 1
ATOM 11958 C C . ASP E 1 122 ? 108.119 9.633 -36.479 1.00 30.03 122 ASP E C 1
ATOM 11959 O O . ASP E 1 122 ? 109.104 9.731 -35.743 1.00 24.63 122 ASP E O 1
ATOM 11964 N N . PRO E 1 123 ? 108.139 10.094 -37.739 1.00 33.75 123 PRO E N 1
ATOM 11965 C CA . PRO E 1 123 ? 109.384 10.644 -38.296 1.00 32.39 123 PRO E CA 1
ATOM 11966 C C . PRO E 1 123 ? 109.962 11.796 -37.489 1.00 35.98 123 PRO E C 1
ATOM 11967 O O . PRO E 1 123 ? 111.192 11.925 -37.406 1.00 36.07 123 PRO E O 1
ATOM 11971 N N . SER E 1 124 ? 109.119 12.612 -36.854 1.00 35.16 124 SER E N 1
ATOM 11972 C CA . SER E 1 124 ? 109.638 13.730 -36.082 1.00 36.43 124 SER E CA 1
ATOM 11973 C C . SER E 1 124 ? 110.387 13.289 -34.823 1.00 33.61 124 SER E C 1
ATOM 11974 O O . SER E 1 124 ? 111.058 14.128 -34.219 1.00 33.98 124 SER E O 1
ATOM 11977 N N . TRP E 1 125 ? 110.343 11.998 -34.448 1.00 32.33 125 TRP E N 1
ATOM 11978 C CA . TRP E 1 125 ? 111.013 11.539 -33.224 1.00 35.21 125 TRP E CA 1
ATOM 11979 C C . TRP E 1 125 ? 112.527 11.471 -33.369 1.00 33.92 125 TRP E C 1
ATOM 11980 O O . TRP E 1 125 ? 113.226 11.393 -32.357 1.00 30.30 125 TRP E O 1
ATOM 11991 N N . TYR E 1 126 ? 113.043 11.448 -34.591 1.00 28.23 126 TYR E N 1
ATOM 11992 C CA . TYR E 1 126 ? 114.435 11.131 -34.868 1.00 32.64 126 TYR E CA 1
ATOM 11993 C C . TYR E 1 126 ? 115.118 12.296 -35.573 1.00 36.76 126 TYR E C 1
ATOM 11994 O O . TYR E 1 126 ? 114.469 13.194 -36.117 1.00 36.94 126 TYR E O 1
ATOM 12003 N N . GLY E 1 127 ? 116.440 12.268 -35.554 1.00 34.97 127 GLY E N 1
ATOM 12004 C CA . GLY E 1 127 ? 117.204 13.332 -36.161 1.00 40.24 127 GLY E CA 1
ATOM 12005 C C . GLY E 1 127 ? 118.674 13.011 -36.138 1.00 38.37 127 GLY E C 1
ATOM 12006 O O . GLY E 1 127 ? 119.069 11.857 -35.960 1.00 37.75 127 GLY E O 1
ATOM 12007 N N . GLU E 1 128 ? 119.484 14.062 -36.293 1.00 39.50 128 GLU E N 1
ATOM 12008 C CA . GLU E 1 128 ? 120.930 13.881 -36.411 1.00 35.74 128 GLU E CA 1
ATOM 12009 C C . GLU E 1 128 ? 121.514 13.160 -35.199 1.00 34.16 128 GLU E C 1
ATOM 12010 O O . GLU E 1 128 ? 122.266 12.195 -35.348 1.00 33.55 128 GLU E O 1
ATOM 12016 N N . ARG E 1 129 ? 121.204 13.613 -33.988 1.00 33.32 129 ARG E N 1
ATOM 12017 C CA . ARG E 1 129 ? 121.883 12.965 -32.872 1.00 37.28 129 ARG E CA 1
ATOM 12018 C C . ARG E 1 129 ? 121.172 11.713 -32.383 1.00 36.50 129 ARG E C 1
ATOM 12019 O O . ARG E 1 129 ? 121.701 11.014 -31.505 1.00 40.74 129 ARG E O 1
ATOM 12027 N N . LEU E 1 130 ? 120.001 11.416 -32.921 1.00 32.67 130 LEU E N 1
ATOM 12028 C CA . LEU E 1 130 ? 119.203 10.265 -32.505 1.00 30.77 130 LEU E CA 1
ATOM 12029 C C . LEU E 1 130 ? 118.544 9.684 -33.747 1.00 28.53 130 LEU E C 1
ATOM 12030 O O . LEU E 1 130 ? 117.349 9.890 -33.991 1.00 29.84 130 LEU E O 1
ATOM 12035 N N . PRO E 1 131 ? 119.300 8.956 -34.564 1.00 26.19 131 PRO E N 1
ATOM 12036 C CA . PRO E 1 131 ? 118.792 8.564 -35.881 1.00 29.90 131 PRO E CA 1
ATOM 12037 C C . PRO E 1 131 ? 117.687 7.525 -35.788 1.00 28.47 131 PRO E C 1
ATOM 12038 O O . PRO E 1 131 ? 117.496 6.853 -34.775 1.00 25.37 131 PRO E O 1
ATOM 12042 N N . VAL E 1 132 ? 116.945 7.402 -36.890 1.00 27.58 132 VAL E N 1
ATOM 12043 C CA . VAL E 1 132 ? 115.870 6.419 -36.956 1.00 25.91 132 VAL E CA 1
ATOM 12044 C C . VAL E 1 132 ? 116.389 4.999 -36.726 1.00 20.32 132 VAL E C 1
ATOM 12045 O O . VAL E 1 132 ? 115.620 4.129 -36.303 1.00 26.26 132 VAL E O 1
ATOM 12049 N N . SER E 1 133 ? 117.682 4.743 -36.927 1.00 20.85 133 SER E N 1
ATOM 12050 C CA . SER E 1 133 ? 118.181 3.405 -36.621 1.00 21.90 133 SER E CA 1
ATOM 12051 C C . SER E 1 133 ? 118.065 3.085 -35.143 1.00 24.17 133 SER E C 1
ATOM 12052 O O . SER E 1 133 ? 117.988 1.902 -34.784 1.00 25.60 133 SER E O 1
ATOM 12055 N N . THR E 1 134 ? 118.021 4.106 -34.290 1.00 22.02 134 THR E N 1
ATOM 12056 C CA . THR E 1 134 ? 117.848 3.806 -32.871 1.00 24.98 134 THR E CA 1
ATOM 12057 C C . THR E 1 134 ? 116.494 3.191 -32.589 1.00 25.02 134 THR E C 1
ATOM 12058 O O . THR E 1 134 ? 116.275 2.732 -31.462 1.00 25.57 134 THR E O 1
ATOM 12062 N N . ALA E 1 135 ? 115.585 3.143 -33.578 1.00 21.66 135 ALA E N 1
ATOM 12063 C CA . ALA E 1 135 ? 114.313 2.482 -33.319 1.00 20.60 135 ALA E CA 1
ATOM 12064 C C . ALA E 1 135 ? 114.482 0.982 -33.116 1.00 19.64 135 ALA E C 1
ATOM 12065 O O . ALA E 1 135 ? 113.534 0.319 -32.667 1.00 22.02 135 ALA E O 1
ATOM 12067 N N . LEU E 1 136 ? 115.672 0.445 -33.386 1.00 19.63 136 LEU E N 1
ATOM 12068 C CA . LEU E 1 136 ? 116.002 -0.942 -33.088 1.00 19.33 136 LEU E CA 1
ATOM 12069 C C . LEU E 1 136 ? 116.921 -1.080 -31.878 1.00 23.29 136 LEU E C 1
ATOM 12070 O O . LEU E 1 136 ? 117.408 -2.183 -31.611 1.00 22.97 136 LEU E O 1
ATOM 12075 N N . GLY E 1 137 ? 117.191 0.011 -31.163 1.00 23.41 137 GLY E N 1
ATOM 12076 C CA . GLY E 1 137 ? 118.135 -0.010 -30.062 1.00 26.31 137 GLY E CA 1
ATOM 12077 C C . GLY E 1 137 ? 117.533 0.772 -28.919 1.00 26.38 137 GLY E C 1
ATOM 12078 O O . GLY E 1 137 ? 116.434 0.447 -28.485 1.00 22.76 137 GLY E O 1
ATOM 12079 N N . ILE E 1 138 ? 118.191 1.848 -28.479 1.00 26.34 138 ILE E N 1
ATOM 12080 C CA . ILE E 1 138 ? 117.730 2.558 -27.292 1.00 27.36 138 ILE E CA 1
ATOM 12081 C C . ILE E 1 138 ? 116.354 3.171 -27.472 1.00 29.66 138 ILE E C 1
ATOM 12082 O O . ILE E 1 138 ? 115.646 3.349 -26.483 1.00 25.24 138 ILE E O 1
ATOM 12087 N N . MET E 1 139 ? 115.908 3.445 -28.707 1.00 22.07 139 MET E N 1
ATOM 12088 C CA . MET E 1 139 ? 114.573 3.988 -28.883 1.00 23.02 139 MET E CA 1
ATOM 12089 C C . MET E 1 139 ? 113.570 2.927 -29.252 1.00 21.72 139 MET E C 1
ATOM 12090 O O . MET E 1 139 ? 112.444 3.263 -29.612 1.00 25.31 139 MET E O 1
ATOM 12095 N N . GLY E 1 140 ? 113.943 1.654 -29.164 1.00 25.28 140 GLY E N 1
ATOM 12096 C CA . GLY E 1 140 ? 113.033 0.575 -29.479 1.00 23.70 140 GLY E CA 1
ATOM 12097 C C . GLY E 1 140 ? 112.970 -0.422 -28.334 1.00 28.07 140 GLY E C 1
ATOM 12098 O O . GLY E 1 140 ? 113.120 -0.065 -27.154 1.00 23.29 140 GLY E O 1
ATOM 12099 N N . ALA E 1 141 ? 112.775 -1.691 -28.694 1.00 27.04 141 ALA E N 1
ATOM 12100 C CA . ALA E 1 141 ? 112.627 -2.726 -27.665 1.00 29.37 141 ALA E CA 1
ATOM 12101 C C . ALA E 1 141 ? 113.790 -2.814 -26.682 1.00 28.86 141 ALA E C 1
ATOM 12102 O O . ALA E 1 141 ? 113.525 -2.963 -25.473 1.00 29.09 141 ALA E O 1
ATOM 12104 N N . PRO E 1 142 ? 115.062 -2.784 -27.095 1.00 29.87 142 PRO E N 1
ATOM 12105 C CA . PRO E 1 142 ? 116.127 -2.892 -26.085 1.00 28.50 142 PRO E CA 1
ATOM 12106 C C . PRO E 1 142 ? 116.093 -1.760 -25.086 1.00 29.43 142 PRO E C 1
ATOM 12107 O O . PRO E 1 142 ? 116.218 -2.009 -23.883 1.00 28.83 142 PRO E O 1
ATOM 12111 N N . GLY E 1 143 ? 115.873 -0.524 -25.543 1.00 29.62 143 GLY E N 1
ATOM 12112 C CA . GLY E 1 143 ? 115.772 0.586 -24.605 1.00 26.68 143 GLY E CA 1
ATOM 12113 C C . GLY E 1 143 ? 114.538 0.512 -23.727 1.00 29.36 143 GLY E C 1
ATOM 12114 O O . GLY E 1 143 ? 114.607 0.777 -22.517 1.00 27.59 143 GLY E O 1
ATOM 12115 N N . MET E 1 144 ? 113.387 0.183 -24.317 1.00 26.35 144 MET E N 1
ATOM 12116 C CA . MET E 1 144 ? 112.167 0.064 -23.525 1.00 26.48 144 MET E CA 1
ATOM 12117 C C . MET E 1 144 ? 112.316 -1.002 -22.440 1.00 26.84 144 MET E C 1
ATOM 12118 O O . MET E 1 144 ? 111.786 -0.848 -21.331 1.00 28.88 144 MET E O 1
ATOM 12123 N N . THR E 1 145 ? 113.057 -2.076 -22.730 1.00 23.30 145 THR E N 1
ATOM 12124 C CA . THR E 1 145 ? 113.291 -3.112 -21.730 1.00 26.43 145 THR E CA 1
ATOM 12125 C C . THR E 1 145 ? 113.908 -2.515 -20.469 1.00 26.33 145 THR E C 1
ATOM 12126 O O . THR E 1 145 ? 113.464 -2.803 -19.348 1.00 25.11 145 THR E O 1
ATOM 12130 N N . ALA E 1 146 ? 114.921 -1.664 -20.640 1.00 22.96 146 ALA E N 1
ATOM 12131 C CA . ALA E 1 146 ? 115.566 -1.015 -19.501 1.00 26.36 146 ALA E CA 1
ATOM 12132 C C . ALA E 1 146 ? 114.704 0.098 -18.935 1.00 26.48 146 ALA E C 1
ATOM 12133 O O . ALA E 1 146 ? 114.453 0.154 -17.728 1.00 26.46 146 ALA E O 1
ATOM 12135 N N . TRP E 1 147 ? 114.282 1.007 -19.803 1.00 21.98 147 TRP E N 1
ATOM 12136 C CA . TRP E 1 147 ? 113.543 2.199 -19.393 1.00 22.85 147 TRP E CA 1
ATOM 12137 C C . TRP E 1 147 ? 112.168 1.860 -18.823 1.00 24.76 147 TRP E C 1
ATOM 12138 O O . TRP E 1 147 ? 111.754 2.408 -17.783 1.00 25.60 147 TRP E O 1
ATOM 12149 N N . GLY E 1 148 ? 111.438 0.963 -19.488 1.00 21.60 148 GLY E N 1
ATOM 12150 C CA . GLY E 1 148 ? 110.160 0.529 -18.958 1.00 20.46 148 GLY E CA 1
ATOM 12151 C C . GLY E 1 148 ? 110.289 -0.134 -17.599 1.00 25.44 148 GLY E C 1
ATOM 12152 O O . GLY E 1 148 ? 109.509 0.136 -16.686 1.00 26.65 148 GLY E O 1
ATOM 12153 N N . THR E 1 149 ? 111.268 -1.019 -17.448 1.00 24.60 149 THR E N 1
ATOM 12154 C CA . THR E 1 149 ? 111.435 -1.680 -16.158 1.00 22.19 149 THR E CA 1
ATOM 12155 C C . THR E 1 149 ? 111.720 -0.659 -15.084 1.00 23.18 149 THR E C 1
ATOM 12156 O O . THR E 1 149 ? 111.080 -0.653 -14.032 1.00 26.29 149 THR E O 1
ATOM 12160 N N . LEU E 1 150 ? 112.654 0.243 -15.359 1.00 22.85 150 LEU E N 1
ATOM 12161 C CA . LEU E 1 150 ? 113.074 1.164 -14.328 1.00 27.14 150 LEU E CA 1
ATOM 12162 C C . LEU E 1 150 ? 111.978 2.171 -13.999 1.00 29.79 150 LEU E C 1
ATOM 12163 O O . LEU E 1 150 ? 111.819 2.532 -12.824 1.00 25.95 150 LEU E O 1
ATOM 12168 N N . THR E 1 151 ? 111.145 2.564 -14.972 1.00 21.70 151 THR E N 1
ATOM 12169 C CA . THR E 1 151 ? 110.137 3.583 -14.673 1.00 24.08 151 THR E CA 1
ATOM 12170 C C . THR E 1 151 ? 108.799 3.012 -14.214 1.00 27.41 151 THR E C 1
ATOM 12171 O O . THR E 1 151 ? 108.019 3.731 -13.565 1.00 26.13 151 THR E O 1
ATOM 12175 N N . ARG E 1 152 ? 108.500 1.749 -14.512 1.00 25.37 152 ARG E N 1
ATOM 12176 C CA . ARG E 1 152 ? 107.181 1.202 -14.212 1.00 29.46 152 ARG E CA 1
ATOM 12177 C C . ARG E 1 152 ? 107.222 -0.055 -13.343 1.00 27.62 152 ARG E C 1
ATOM 12178 O O . ARG E 1 152 ? 106.171 -0.681 -13.140 1.00 27.49 152 ARG E O 1
ATOM 12186 N N . PHE E 1 153 ? 108.389 -0.465 -12.843 1.00 28.23 153 PHE E N 1
ATOM 12187 C CA . PHE E 1 153 ? 108.393 -1.648 -11.982 1.00 25.20 153 PHE E CA 1
ATOM 12188 C C . PHE E 1 153 ? 109.482 -1.649 -10.919 1.00 27.03 153 PHE E C 1
ATOM 12189 O O . PHE E 1 153 ? 109.212 -2.003 -9.772 1.00 27.81 153 PHE E O 1
ATOM 12197 N N . LEU E 1 154 ? 110.719 -1.303 -11.277 1.00 22.48 154 LEU E N 1
ATOM 12198 C CA . LEU E 1 154 ? 111.815 -1.691 -10.399 1.00 23.22 154 LEU E CA 1
ATOM 12199 C C . LEU E 1 154 ? 111.911 -0.825 -9.142 1.00 25.45 154 LEU E C 1
ATOM 12200 O O . LEU E 1 154 ? 112.460 -1.300 -8.147 1.00 24.21 154 LEU E O 1
ATOM 12205 N N . GLU E 1 155 ? 111.403 0.411 -9.177 1.00 23.86 155 GLU E N 1
ATOM 12206 C CA . GLU E 1 155 ? 111.353 1.324 -8.030 1.00 24.49 155 GLU E CA 1
ATOM 12207 C C . GLU E 1 155 ? 112.710 1.429 -7.338 1.00 31.81 155 GLU E C 1
ATOM 12208 O O . GLU E 1 155 ? 112.849 1.137 -6.148 1.00 28.60 155 GLU E O 1
ATOM 12214 N N . VAL E 1 156 ? 113.715 1.880 -8.096 1.00 25.94 156 VAL E N 1
ATOM 12215 C CA . VAL E 1 156 ? 115.045 2.083 -7.522 1.00 28.13 156 VAL E CA 1
ATOM 12216 C C . VAL E 1 156 ? 115.055 3.364 -6.700 1.00 33.25 156 VAL E C 1
ATOM 12217 O O . VAL E 1 156 ? 114.542 4.411 -7.126 1.00 30.03 156 VAL E O 1
ATOM 12221 N N . ARG E 1 157 ? 115.644 3.295 -5.516 1.00 29.44 157 ARG E N 1
ATOM 12222 C CA . ARG E 1 157 ? 115.643 4.448 -4.633 1.00 28.88 157 ARG E CA 1
ATOM 12223 C C . ARG E 1 157 ? 117.067 4.784 -4.227 1.00 31.22 157 ARG E C 1
ATOM 12224 O O . ARG E 1 157 ? 117.954 3.922 -4.264 1.00 29.57 157 ARG E O 1
ATOM 12232 N N . PRO E 1 158 ? 117.329 6.041 -3.874 1.00 29.80 158 PRO E N 1
ATOM 12233 C CA . PRO E 1 158 ? 118.650 6.393 -3.351 1.00 31.28 158 PRO E CA 1
ATOM 12234 C C . PRO E 1 158 ? 119.051 5.472 -2.204 1.00 32.25 158 PRO E C 1
ATOM 12235 O O . PRO E 1 158 ? 118.263 5.202 -1.295 1.00 29.10 158 PRO E O 1
ATOM 12239 N N . GLY E 1 159 ? 120.276 4.954 -2.275 1.00 30.63 159 GLY E N 1
ATOM 12240 C CA . GLY E 1 159 ? 120.767 4.009 -1.301 1.00 30.41 159 GLY E CA 1
ATOM 12241 C C . GLY E 1 159 ? 120.508 2.548 -1.618 1.00 36.63 159 GLY E C 1
ATOM 12242 O O . GLY E 1 159 ? 121.072 1.683 -0.940 1.00 32.41 159 GLY E O 1
ATOM 12243 N N . ASP E 1 160 ? 119.677 2.233 -2.614 1.00 26.79 160 ASP E N 1
ATOM 12244 C CA . ASP E 1 160 ? 119.442 0.831 -2.949 1.00 24.25 160 ASP E CA 1
ATOM 12245 C C . ASP E 1 160 ? 120.676 0.195 -3.572 1.00 24.51 160 ASP E C 1
ATOM 12246 O O . ASP E 1 160 ? 121.433 0.831 -4.313 1.00 29.96 160 ASP E O 1
ATOM 12251 N N . THR E 1 161 ? 120.864 -1.084 -3.287 1.00 24.47 161 THR E N 1
ATOM 12252 C CA . THR E 1 161 ? 121.872 -1.887 -3.964 1.00 26.30 161 THR E CA 1
ATOM 12253 C C . THR E 1 161 ? 121.215 -2.616 -5.131 1.00 25.37 161 THR E C 1
ATOM 12254 O O . THR E 1 161 ? 120.242 -3.354 -4.945 1.00 27.43 161 THR E O 1
ATOM 12258 N N . VAL E 1 162 ? 121.760 -2.431 -6.324 1.00 26.85 162 VAL E N 1
ATOM 12259 C CA . VAL E 1 162 ? 121.184 -2.971 -7.546 1.00 25.82 162 VAL E CA 1
ATOM 12260 C C . VAL E 1 162 ? 122.203 -3.895 -8.199 1.00 26.49 162 VAL E C 1
ATOM 12261 O O . VAL E 1 162 ? 123.333 -3.482 -8.475 1.00 28.88 162 VAL E O 1
ATOM 12265 N N . VAL E 1 163 ? 121.799 -5.129 -8.469 1.00 26.80 163 VAL E N 1
ATOM 12266 C CA . VAL E 1 163 ? 122.619 -6.080 -9.206 1.00 24.82 163 VAL E CA 1
ATOM 12267 C C . VAL E 1 163 ? 122.015 -6.229 -10.598 1.00 26.75 163 VAL E C 1
ATOM 12268 O O . VAL E 1 163 ? 120.787 -6.280 -10.747 1.00 25.57 163 VAL E O 1
ATOM 12272 N N . VAL E 1 164 ? 122.872 -6.245 -11.615 1.00 22.98 164 VAL E N 1
ATOM 12273 C CA . VAL E 1 164 ? 122.458 -6.502 -13.008 1.00 24.38 164 VAL E CA 1
ATOM 12274 C C . VAL E 1 164 ? 123.277 -7.679 -13.514 1.00 25.94 164 VAL E C 1
ATOM 12275 O O . VAL E 1 164 ? 124.503 -7.587 -13.613 1.00 31.46 164 VAL E O 1
ATOM 12279 N N . SER E 1 165 ? 122.621 -8.797 -13.784 1.00 24.40 165 SER E N 1
ATOM 12280 C CA . SER E 1 165 ? 123.334 -9.923 -14.362 1.00 29.86 165 SER E CA 1
ATOM 12281 C C . SER E 1 165 ? 123.388 -9.770 -15.877 1.00 34.95 165 SER E C 1
ATOM 12282 O O . SER E 1 165 ? 122.519 -9.141 -16.484 1.00 32.23 165 SER E O 1
ATOM 12285 N N . GLY E 1 166 ? 124.432 -10.343 -16.475 1.00 31.64 166 GLY E N 1
ATOM 12286 C CA . GLY E 1 166 ? 124.662 -10.253 -17.904 1.00 39.06 166 GLY E CA 1
ATOM 12287 C C . GLY E 1 166 ? 124.585 -8.817 -18.363 1.00 33.42 166 GLY E C 1
ATOM 12288 O O . GLY E 1 166 ? 123.778 -8.478 -19.233 1.00 42.02 166 GLY E O 1
ATOM 12289 N N . ALA E 1 167 ? 125.410 -7.967 -17.759 1.00 31.71 167 ALA E N 1
ATOM 12290 C CA . ALA E 1 167 ? 125.251 -6.526 -17.837 1.00 37.68 167 ALA E CA 1
ATOM 12291 C C . ALA E 1 167 ? 125.910 -5.891 -19.051 1.00 41.17 167 ALA E C 1
ATOM 12292 O O . ALA E 1 167 ? 125.641 -4.719 -19.322 1.00 41.94 167 ALA E O 1
ATOM 12294 N N . SER E 1 168 ? 126.768 -6.611 -19.772 1.00 40.52 168 SER E N 1
ATOM 12295 C CA . SER E 1 168 ? 127.576 -5.995 -20.824 1.00 41.20 168 SER E CA 1
ATOM 12296 C C . SER E 1 168 ? 126.802 -5.695 -22.102 1.00 40.10 168 SER E C 1
ATOM 12297 O O . SER E 1 168 ? 127.345 -5.027 -22.988 1.00 44.70 168 SER E O 1
ATOM 12300 N N . GLY E 1 169 ? 125.569 -6.164 -22.238 1.00 31.75 169 GLY E N 1
ATOM 12301 C CA . GLY E 1 169 ? 124.800 -5.861 -23.425 1.00 40.20 169 GLY E CA 1
ATOM 12302 C C . GLY E 1 169 ? 124.177 -4.483 -23.335 1.00 39.58 169 GLY E C 1
ATOM 12303 O O . GLY E 1 169 ? 124.263 -3.795 -22.315 1.00 39.83 169 GLY E O 1
ATOM 12304 N N . SER E 1 170 ? 123.521 -4.077 -24.427 1.00 34.53 170 SER E N 1
ATOM 12305 C CA . SER E 1 170 ? 122.944 -2.738 -24.442 1.00 36.29 170 SER E CA 1
ATOM 12306 C C . SER E 1 170 ? 121.827 -2.601 -23.408 1.00 35.07 170 SER E C 1
ATOM 12307 O O . SER E 1 170 ? 121.563 -1.495 -22.927 1.00 37.53 170 SER E O 1
ATOM 12310 N N . ILE E 1 171 ? 121.182 -3.703 -23.037 1.00 34.66 171 ILE E N 1
ATOM 12311 C CA . ILE E 1 171 ? 120.133 -3.640 -22.029 1.00 34.05 171 ILE E CA 1
ATOM 12312 C C . ILE E 1 171 ? 120.744 -3.510 -20.638 1.00 33.00 171 ILE E C 1
ATOM 12313 O O . ILE E 1 171 ? 120.304 -2.688 -19.830 1.00 36.57 171 ILE E O 1
ATOM 12318 N N . GLY E 1 172 ? 121.775 -4.309 -20.350 1.00 31.31 172 GLY E N 1
ATOM 12319 C CA . GLY E 1 172 ? 122.423 -4.240 -19.052 1.00 36.09 172 GLY E CA 1
ATOM 12320 C C . GLY E 1 172 ? 123.073 -2.897 -18.778 1.00 35.38 172 GLY E C 1
ATOM 12321 O O . GLY E 1 172 ? 122.929 -2.343 -17.683 1.00 32.54 172 GLY E O 1
ATOM 12322 N N . THR E 1 173 ? 123.798 -2.347 -19.761 1.00 27.10 173 THR E N 1
ATOM 12323 C CA . THR E 1 173 ? 124.521 -1.106 -19.483 1.00 33.20 173 THR E CA 1
ATOM 12324 C C . THR E 1 173 ? 123.574 0.066 -19.287 1.00 33.85 173 THR E C 1
ATOM 12325 O O . THR E 1 173 ? 123.862 0.964 -18.481 1.00 34.78 173 THR E O 1
ATOM 12329 N N . LEU E 1 174 ? 122.438 0.070 -19.980 1.00 27.75 174 LEU E N 1
ATOM 12330 C CA . LEU E 1 174 ? 121.452 1.124 -19.773 1.00 29.44 174 LEU E CA 1
ATOM 12331 C C . LEU E 1 174 ? 120.720 0.962 -18.446 1.00 30.64 174 LEU E C 1
ATOM 12332 O O . LEU E 1 174 ? 120.398 1.969 -17.812 1.00 28.34 174 LEU E O 1
ATOM 12337 N N . VAL E 1 175 ? 120.462 -0.275 -18.010 1.00 29.84 175 VAL E N 1
ATOM 12338 C CA . VAL E 1 175 ? 119.903 -0.493 -16.667 1.00 30.05 175 VAL E CA 1
ATOM 12339 C C . VAL E 1 175 ? 120.834 0.083 -15.606 1.00 29.42 175 VAL E C 1
ATOM 12340 O O . VAL E 1 175 ? 120.401 0.791 -14.689 1.00 29.87 175 VAL E O 1
ATOM 12344 N N . GLY E 1 176 ? 122.130 -0.204 -15.722 1.00 30.64 176 GLY E N 1
ATOM 12345 C CA . GLY E 1 176 ? 123.073 0.294 -14.737 1.00 27.57 176 GLY E CA 1
ATOM 12346 C C . GLY E 1 176 ? 123.109 1.809 -14.677 1.00 33.36 176 GLY E C 1
ATOM 12347 O O . GLY E 1 176 ? 123.111 2.406 -13.595 1.00 27.80 176 GLY E O 1
ATOM 12348 N N . GLN E 1 177 ? 123.142 2.452 -15.845 1.00 26.20 177 GLN E N 1
ATOM 12349 C CA . GLN E 1 177 ? 123.172 3.909 -15.908 1.00 27.88 177 GLN E CA 1
ATOM 12350 C C . GLN E 1 177 ? 121.902 4.521 -15.341 1.00 29.67 177 GLN E C 1
ATOM 12351 O O . GLN E 1 177 ? 121.958 5.496 -14.580 1.00 31.00 177 GLN E O 1
ATOM 12357 N N . LEU E 1 178 ? 120.742 3.978 -15.704 1.00 25.55 178 LEU E N 1
ATOM 12358 C CA . LEU E 1 178 ? 119.507 4.514 -15.152 1.00 25.65 178 LEU E CA 1
ATOM 12359 C C . LEU E 1 178 ? 119.453 4.311 -13.632 1.00 27.23 178 LEU E C 1
ATOM 12360 O O . LEU E 1 178 ? 118.971 5.182 -12.895 1.00 25.92 178 LEU E O 1
ATOM 12365 N N . ALA E 1 179 ? 119.940 3.169 -13.149 1.00 27.16 179 ALA E N 1
ATOM 12366 C CA . ALA E 1 179 ? 119.934 2.913 -11.707 1.00 31.35 179 ALA E CA 1
ATOM 12367 C C . ALA E 1 179 ? 120.806 3.922 -10.972 1.00 32.15 179 ALA E C 1
ATOM 12368 O O . ALA E 1 179 ? 120.405 4.478 -9.941 1.00 33.74 179 ALA E O 1
ATOM 12370 N N . LYS E 1 180 ? 122.015 4.169 -11.489 1.00 30.66 180 LYS E N 1
ATOM 12371 C CA . LYS E 1 180 ? 122.873 5.201 -10.918 1.00 33.50 180 LYS E CA 1
ATOM 12372 C C . LYS E 1 180 ? 122.169 6.553 -10.915 1.00 37.81 180 LYS E C 1
ATOM 12373 O O . LYS E 1 180 ? 122.187 7.270 -9.907 1.00 37.85 180 LYS E O 1
ATOM 12379 N N . ARG E 1 181 ? 121.516 6.907 -12.025 1.00 35.48 181 ARG E N 1
ATOM 12380 C CA . ARG E 1 181 ? 120.771 8.166 -12.082 1.00 35.10 181 ARG E CA 1
ATOM 12381 C C . ARG E 1 181 ? 119.686 8.249 -11.026 1.00 34.89 181 ARG E C 1
ATOM 12382 O O . ARG E 1 181 ? 119.386 9.349 -10.546 1.00 37.02 181 ARG E O 1
ATOM 12390 N N . ALA E 1 182 ? 119.031 7.122 -10.715 1.00 33.45 182 ALA E N 1
ATOM 12391 C CA . ALA E 1 182 ? 117.964 7.094 -9.720 1.00 35.23 182 ALA E CA 1
ATOM 12392 C C . ALA E 1 182 ? 118.493 7.178 -8.296 1.00 34.94 182 ALA E C 1
ATOM 12393 O O . ALA E 1 182 ? 117.692 7.233 -7.355 1.00 37.67 182 ALA E O 1
ATOM 12395 N N . GLY E 1 183 ? 119.807 7.161 -8.119 1.00 34.39 183 GLY E N 1
ATOM 12396 C CA . GLY E 1 183 ? 120.402 7.313 -6.819 1.00 33.44 183 GLY E CA 1
ATOM 12397 C C . GLY E 1 183 ? 120.868 6.044 -6.144 1.00 36.01 183 GLY E C 1
ATOM 12398 O O . GLY E 1 183 ? 121.256 6.109 -4.973 1.00 28.71 183 GLY E O 1
ATOM 12399 N N . ALA E 1 184 ? 120.864 4.900 -6.832 1.00 29.75 184 ALA E N 1
ATOM 12400 C CA . ALA E 1 184 ? 121.244 3.653 -6.180 1.00 30.13 184 ALA E CA 1
ATOM 12401 C C . ALA E 1 184 ? 122.569 3.821 -5.446 1.00 36.39 184 ALA E C 1
ATOM 12402 O O . ALA E 1 184 ? 123.505 4.442 -5.959 1.00 34.59 184 ALA E O 1
ATOM 12404 N N . GLY E 1 185 ? 122.623 3.313 -4.213 1.00 33.07 185 GLY E N 1
ATOM 12405 C CA . GLY E 1 185 ? 123.841 3.429 -3.432 1.00 31.48 185 GLY E CA 1
ATOM 12406 C C . GLY E 1 185 ? 124.949 2.560 -3.979 1.00 39.02 185 GLY E C 1
ATOM 12407 O O . GLY E 1 185 ? 126.129 2.906 -3.874 1.00 39.46 185 GLY E O 1
ATOM 12408 N N . ARG E 1 186 ? 124.590 1.432 -4.584 1.00 34.21 186 ARG E N 1
ATOM 12409 C CA . ARG E 1 186 ? 125.578 0.538 -5.153 1.00 33.09 186 ARG E CA 1
ATOM 12410 C C . ARG E 1 186 ? 124.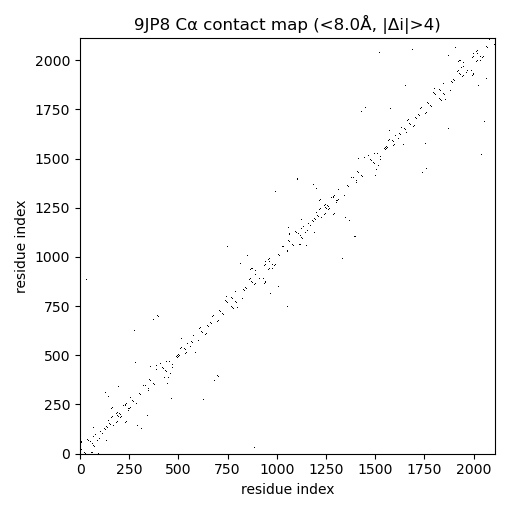968 -0.171 -6.355 1.00 33.52 186 ARG E C 1
ATOM 12411 O O . ARG E 1 186 ? 123.878 -0.751 -6.258 1.00 28.81 186 ARG E O 1
ATOM 12419 N N . VAL E 1 187 ? 125.679 -0.125 -7.477 1.00 34.46 187 VAL E N 1
ATOM 12420 C CA . VAL E 1 187 ? 125.264 -0.777 -8.720 1.00 32.49 187 VAL E CA 1
ATOM 12421 C C . VAL E 1 187 ? 126.342 -1.791 -9.075 1.00 31.87 187 VAL E C 1
ATOM 12422 O O . VAL E 1 187 ? 127.472 -1.416 -9.414 1.00 37.26 187 VAL E O 1
ATOM 12426 N N . VAL E 1 188 ? 125.993 -3.071 -8.983 1.00 28.27 188 VAL E N 1
ATOM 12427 C CA . VAL E 1 188 ? 126.902 -4.191 -9.199 1.00 30.27 188 VAL E CA 1
ATOM 12428 C C . VAL E 1 188 ? 126.494 -4.924 -10.473 1.00 31.40 188 VAL E C 1
ATOM 12429 O O . VAL E 1 188 ? 125.328 -5.294 -10.633 1.00 30.16 188 VAL E O 1
ATOM 12433 N N . GLY E 1 189 ? 127.443 -5.132 -11.381 1.00 32.38 189 GLY E N 1
ATOM 12434 C CA . GLY E 1 189 ? 127.141 -5.922 -12.560 1.00 35.05 189 GLY E CA 1
ATOM 12435 C C . GLY E 1 189 ? 127.908 -7.222 -12.568 1.00 38.27 189 GLY E C 1
ATOM 12436 O O . GLY E 1 189 ? 128.932 -7.341 -11.890 1.00 40.55 189 GLY E O 1
ATOM 12437 N N . THR E 1 190 ? 127.422 -8.217 -13.300 1.00 36.88 190 THR E N 1
ATOM 12438 C CA . THR E 1 190 ? 128.201 -9.418 -13.553 1.00 37.20 190 THR E CA 1
ATOM 12439 C C . THR E 1 190 ? 128.434 -9.526 -15.049 1.00 43.09 190 THR E C 1
ATOM 12440 O O . THR E 1 190 ? 127.558 -9.179 -15.846 1.00 42.16 190 THR E O 1
ATOM 12444 N N . THR E 1 191 ? 129.624 -9.976 -15.429 1.00 44.40 191 THR E N 1
ATOM 12445 C CA . THR E 1 191 ? 129.943 -10.127 -16.842 1.00 46.74 191 THR E CA 1
ATOM 12446 C C . THR E 1 191 ? 130.982 -11.227 -16.985 1.00 47.83 191 THR E C 1
ATOM 12447 O O . THR E 1 191 ? 131.549 -11.701 -16.000 1.00 45.46 191 THR E O 1
ATOM 12451 N N . GLY E 1 192 ? 131.237 -11.622 -18.229 1.00 53.62 192 GLY E N 1
ATOM 12452 C CA . GLY E 1 192 ? 131.975 -12.836 -18.497 1.00 53.25 192 GLY E CA 1
ATOM 12453 C C . GLY E 1 192 ? 133.439 -12.698 -18.841 1.00 55.89 192 GLY E C 1
ATOM 12454 O O . GLY E 1 192 ? 134.109 -13.720 -19.021 1.00 56.82 192 GLY E O 1
ATOM 12455 N N . SER E 1 193 ? 133.966 -11.480 -18.940 1.00 53.39 193 SER E N 1
ATOM 12456 C CA . SER E 1 193 ? 135.356 -11.297 -19.329 1.00 52.62 193 SER E CA 1
ATOM 12457 C C . SER E 1 193 ? 135.891 -10.056 -18.645 1.00 55.35 193 SER E C 1
ATOM 12458 O O . SER E 1 193 ? 135.137 -9.100 -18.424 1.00 55.14 193 SER E O 1
ATOM 12461 N N . PRO E 1 194 ? 137.180 -10.032 -18.294 1.00 54.47 194 PRO E N 1
ATOM 12462 C CA . PRO E 1 194 ? 137.742 -8.825 -17.672 1.00 58.74 194 PRO E CA 1
ATOM 12463 C C . PRO E 1 194 ? 137.795 -7.641 -18.623 1.00 58.34 194 PRO E C 1
ATOM 12464 O O . PRO E 1 194 ? 138.023 -6.514 -18.165 1.00 61.24 194 PRO E O 1
ATOM 12468 N N . GLY E 1 195 ? 137.586 -7.861 -19.921 1.00 58.30 195 GLY E N 1
ATOM 12469 C CA . GLY E 1 195 ? 137.480 -6.781 -20.878 1.00 57.61 195 GLY E CA 1
ATOM 12470 C C . GLY E 1 195 ? 136.104 -6.147 -20.840 1.00 58.16 195 GLY E C 1
ATOM 12471 O O . GLY E 1 195 ? 135.974 -4.922 -20.738 1.00 58.51 195 GLY E O 1
ATOM 12472 N N . LYS E 1 196 ? 135.063 -6.979 -20.930 1.00 56.04 196 LYS E N 1
ATOM 12473 C CA . LYS E 1 196 ? 133.701 -6.487 -20.735 1.00 55.47 196 LYS E CA 1
ATOM 12474 C C . LYS E 1 196 ? 133.538 -5.838 -19.362 1.00 50.74 196 LYS E C 1
ATOM 12475 O O . LYS E 1 196 ? 132.826 -4.836 -19.222 1.00 50.67 196 LYS E O 1
ATOM 12481 N N . ALA E 1 197 ? 134.198 -6.393 -18.340 1.00 54.10 197 ALA E N 1
ATOM 12482 C CA . ALA E 1 197 ? 134.089 -5.857 -16.982 1.00 54.89 197 ALA E CA 1
ATOM 12483 C C . ALA E 1 197 ? 134.610 -4.431 -16.873 1.00 54.76 197 ALA E C 1
ATOM 12484 O O . ALA E 1 197 ? 134.169 -3.685 -15.992 1.00 56.34 197 ALA E O 1
ATOM 12486 N N . GLU E 1 198 ? 135.532 -4.027 -17.736 1.00 56.44 198 GLU E N 1
ATOM 12487 C CA . GLU E 1 198 ? 136.019 -2.659 -17.654 1.00 59.56 198 GLU E CA 1
ATOM 12488 C C . GLU E 1 198 ? 135.156 -1.682 -18.441 1.00 55.46 198 GLU E C 1
ATOM 12489 O O . GLU E 1 198 ? 134.978 -0.546 -17.993 1.00 56.52 198 GLU E O 1
ATOM 12495 N N . TYR E 1 199 ? 134.586 -2.100 -19.577 1.00 52.63 199 TYR E N 1
ATOM 12496 C CA . TYR E 1 199 ? 133.596 -1.263 -20.255 1.00 54.37 199 TYR E CA 1
ATOM 12497 C C . TYR E 1 199 ? 132.463 -0.901 -19.301 1.00 54.37 199 TYR E C 1
ATOM 12498 O O . TYR E 1 199 ? 131.968 0.233 -19.309 1.00 55.39 199 TYR E O 1
ATOM 12507 N N . LEU E 1 200 ? 132.074 -1.845 -18.436 1.00 51.61 200 LEU E N 1
ATOM 12508 C CA . LEU E 1 200 ? 131.030 -1.576 -17.451 1.00 49.05 200 LEU E CA 1
ATOM 12509 C C . LEU E 1 200 ? 131.486 -0.552 -16.422 1.00 48.97 200 LEU E C 1
ATOM 12510 O O . LEU E 1 200 ? 130.728 0.359 -16.068 1.00 49.65 200 LEU E O 1
ATOM 12515 N N . ARG E 1 201 ? 132.719 -0.683 -15.929 1.00 52.19 201 ARG E N 1
ATOM 12516 C CA . ARG E 1 201 ? 133.254 0.316 -15.007 1.00 53.96 201 ARG E CA 1
ATOM 12517 C C . ARG E 1 201 ? 133.245 1.702 -15.639 1.00 56.43 201 ARG E C 1
ATOM 12518 O O . ARG E 1 201 ? 132.934 2.696 -14.972 1.00 55.00 201 ARG E O 1
ATOM 12526 N N . GLU E 1 202 ? 133.574 1.783 -16.935 1.00 57.43 202 GLU E N 1
ATOM 12527 C CA . GLU E 1 202 ? 133.630 3.072 -17.622 1.00 61.55 202 GLU E CA 1
ATOM 12528 C C . GLU E 1 202 ? 132.263 3.731 -17.689 1.00 58.07 202 GLU E C 1
ATOM 12529 O O . GLU E 1 202 ? 132.166 4.964 -17.682 1.00 62.07 202 GLU E O 1
ATOM 12535 N N . LEU E 1 203 ? 131.201 2.930 -17.739 1.00 54.24 203 LEU E N 1
ATOM 12536 C CA . LEU E 1 203 ? 129.860 3.483 -17.867 1.00 53.72 203 LEU E CA 1
ATOM 12537 C C . LEU E 1 203 ? 129.301 3.950 -16.533 1.00 53.57 203 LEU E C 1
ATOM 12538 O O . LEU E 1 203 ? 128.431 4.828 -16.506 1.00 55.00 203 LEU E O 1
ATOM 12543 N N . GLY E 1 204 ? 129.779 3.394 -15.425 1.00 53.18 204 GLY E N 1
ATOM 12544 C CA . GLY E 1 204 ? 129.325 3.866 -14.134 1.00 50.49 204 GLY E CA 1
ATOM 12545 C C . GLY E 1 204 ? 128.941 2.777 -13.156 1.00 48.78 204 GLY E C 1
ATOM 12546 O O . GLY E 1 204 ? 128.425 3.085 -12.083 1.00 54.37 204 GLY E O 1
ATOM 12547 N N . PHE E 1 205 ? 129.168 1.512 -13.506 1.00 45.20 205 PHE E N 1
ATOM 12548 C CA . PHE E 1 205 ? 128.982 0.424 -12.551 1.00 45.05 205 PHE E CA 1
ATOM 12549 C C . PHE E 1 205 ? 130.001 0.537 -11.420 1.00 46.74 205 PHE E C 1
ATOM 12550 O O . PHE E 1 205 ? 131.171 0.840 -11.660 1.00 47.13 205 PHE E O 1
ATOM 12558 N N . ASP E 1 206 ? 129.556 0.274 -10.179 1.00 43.30 206 ASP E N 1
ATOM 12559 C CA . ASP E 1 206 ? 130.425 0.400 -9.004 1.00 47.79 206 ASP E CA 1
ATOM 12560 C C . ASP E 1 206 ? 131.317 -0.809 -8.801 1.00 47.08 206 ASP E C 1
ATOM 12561 O O . ASP E 1 206 ? 132.437 -0.669 -8.299 1.00 46.98 206 ASP E O 1
ATOM 12566 N N . GLU E 1 207 ? 130.842 -1.999 -9.148 1.00 45.05 207 GLU E N 1
ATOM 12567 C CA . GLU E 1 207 ? 131.693 -3.172 -9.096 1.00 44.00 207 GLU E CA 1
ATOM 12568 C C . GLU E 1 207 ? 131.184 -4.164 -10.124 1.00 41.53 207 GLU E C 1
ATOM 12569 O O . GLU E 1 207 ? 130.022 -4.126 -10.539 1.00 37.47 207 GLU E O 1
ATOM 12575 N N . VAL E 1 208 ? 132.077 -5.036 -10.561 1.00 42.27 208 VAL E N 1
ATOM 12576 C CA . VAL E 1 208 ? 131.732 -6.064 -11.528 1.00 39.16 208 VAL E CA 1
ATOM 12577 C C . VAL E 1 208 ? 132.241 -7.381 -10.990 1.00 38.67 208 VAL E C 1
ATOM 12578 O O . VAL E 1 208 ? 133.401 -7.486 -10.584 1.00 47.29 208 VAL E O 1
ATOM 12582 N N . VAL E 1 209 ? 131.360 -8.352 -10.908 1.00 38.47 209 VAL E N 1
ATOM 12583 C CA . VAL E 1 209 ? 131.721 -9.699 -10.505 1.00 41.99 209 VAL E CA 1
ATOM 12584 C C . VAL E 1 209 ? 131.803 -10.528 -11.775 1.00 46.29 209 VAL E C 1
ATOM 12585 O O . VAL E 1 209 ? 130.908 -10.455 -12.622 1.00 41.67 209 VAL E O 1
ATOM 12589 N N . LEU E 1 210 ? 132.885 -11.284 -11.930 1.00 48.24 210 LEU E N 1
ATOM 12590 C CA . LEU E 1 210 ? 133.047 -12.121 -13.109 1.00 48.83 210 LEU E CA 1
ATOM 12591 C C . LEU E 1 210 ? 132.268 -13.417 -12.950 1.00 50.91 210 LEU E C 1
ATOM 12592 O O . LEU E 1 210 ? 132.266 -14.028 -11.878 1.00 48.23 210 LEU E O 1
ATOM 12597 N N . TYR E 1 211 ? 131.596 -13.824 -14.024 1.00 48.63 211 TYR E N 1
ATOM 12598 C CA . TYR E 1 211 ? 130.815 -15.059 -14.018 1.00 56.16 211 TYR E CA 1
ATOM 12599 C C . TYR E 1 211 ? 130.709 -15.568 -15.445 1.00 58.26 211 TYR E C 1
ATOM 12600 O O . TYR E 1 211 ? 130.187 -14.863 -16.314 1.00 54.84 211 TYR E O 1
ATOM 12609 N N . THR E 1 212 ? 131.197 -16.775 -15.689 1.00 62.25 212 THR E N 1
ATOM 12610 C CA . THR E 1 212 ? 131.076 -17.432 -16.988 1.00 64.23 212 THR E CA 1
ATOM 12611 C C . THR E 1 212 ? 130.055 -18.561 -16.857 1.00 67.78 212 THR E C 1
ATOM 12612 O O . THR E 1 212 ? 128.961 -18.305 -16.341 1.00 67.13 212 THR E O 1
ATOM 12616 N N . GLN E 1 213 ? 130.347 -19.787 -17.294 1.00 71.86 213 GLN E N 1
ATOM 12617 C CA . GLN E 1 213 ? 129.481 -20.925 -17.025 1.00 71.67 213 GLN E CA 1
ATOM 12618 C C . GLN E 1 213 ? 130.291 -22.060 -16.415 1.00 71.81 213 GLN E C 1
ATOM 12619 O O . GLN E 1 213 ? 131.524 -22.072 -16.455 1.00 69.41 213 GLN E O 1
ATOM 12625 N N . GLY E 1 214 ? 129.575 -23.017 -15.835 1.00 71.90 214 GLY E N 1
ATOM 12626 C CA . GLY E 1 214 ? 130.189 -23.947 -14.928 1.00 68.86 214 GLY E CA 1
ATOM 12627 C C . GLY E 1 214 ? 130.815 -23.303 -13.714 1.00 72.89 214 GLY E C 1
ATOM 12628 O O . GLY E 1 214 ? 131.472 -24.005 -12.939 1.00 74.32 214 GLY E O 1
ATOM 12629 N N . ASP E 1 215 ? 130.644 -21.996 -13.522 1.00 70.00 215 ASP E N 1
ATOM 12630 C CA . ASP E 1 215 ? 131.221 -21.335 -12.365 1.00 69.24 215 ASP E CA 1
ATOM 12631 C C . ASP E 1 215 ? 130.573 -21.857 -11.090 1.00 68.80 215 ASP E C 1
ATOM 12632 O O . ASP E 1 215 ? 129.355 -22.060 -11.020 1.00 68.38 215 ASP E O 1
ATOM 12637 N N . ASP E 1 216 ? 131.402 -22.057 -10.075 1.00 63.93 216 ASP E N 1
ATOM 12638 C CA . ASP E 1 216 ? 130.941 -22.662 -8.839 1.00 63.58 216 ASP E CA 1
ATOM 12639 C C . ASP E 1 216 ? 129.916 -21.761 -8.158 1.00 63.41 216 ASP E C 1
ATOM 12640 O O . ASP E 1 216 ? 130.152 -20.565 -7.968 1.00 61.89 216 ASP E O 1
ATOM 12645 N N . ALA E 1 217 ? 128.759 -22.337 -7.816 1.00 61.00 217 ALA E N 1
ATOM 12646 C CA . ALA E 1 217 ? 127.678 -21.542 -7.241 1.00 58.84 217 ALA E CA 1
ATOM 12647 C C . ALA E 1 217 ? 128.097 -20.920 -5.915 1.00 59.11 217 ALA E C 1
ATOM 12648 O O . ALA E 1 217 ? 127.762 -19.763 -5.624 1.00 55.70 217 ALA E O 1
ATOM 12650 N N . GLU E 1 218 ? 128.834 -21.672 -5.097 1.00 57.02 218 GLU E N 1
ATOM 12651 C CA . GLU E 1 218 ? 129.360 -21.112 -3.859 1.00 57.32 218 GLU E CA 1
ATOM 12652 C C . GLU E 1 218 ? 130.450 -20.085 -4.138 1.00 54.72 218 GLU E C 1
ATOM 12653 O O . GLU E 1 218 ? 130.657 -19.165 -3.338 1.00 52.69 218 GLU E O 1
ATOM 12659 N N . LYS E 1 219 ? 131.155 -20.220 -5.262 1.00 53.76 219 LYS E N 1
ATOM 12660 C CA . LYS E 1 219 ? 132.148 -19.215 -5.634 1.00 55.74 219 LYS E CA 1
ATOM 12661 C C . LYS E 1 219 ? 131.489 -17.875 -5.953 1.00 52.93 219 LYS E C 1
ATOM 12662 O O . LYS E 1 219 ? 131.984 -16.816 -5.543 1.00 51.72 219 LYS E O 1
ATOM 12668 N N . VAL E 1 220 ? 130.373 -17.894 -6.680 1.00 51.70 220 VAL E N 1
ATOM 12669 C CA . VAL E 1 220 ? 129.788 -16.631 -7.116 1.00 49.36 220 VAL E CA 1
ATOM 12670 C C . VAL E 1 220 ? 129.000 -15.985 -5.982 1.00 43.25 220 VAL E C 1
ATOM 12671 O O . VAL E 1 220 ? 129.040 -14.761 -5.813 1.00 40.98 220 VAL E O 1
ATOM 12675 N N . ARG E 1 221 ? 128.304 -16.789 -5.168 1.00 45.30 221 ARG E N 1
ATOM 12676 C CA . ARG E 1 221 ? 127.675 -16.258 -3.957 1.00 47.25 221 ARG E CA 1
ATOM 12677 C C . ARG E 1 221 ? 128.672 -15.462 -3.115 1.00 42.35 221 ARG E C 1
ATOM 12678 O O . ARG E 1 221 ? 128.418 -14.307 -2.751 1.00 35.00 221 ARG E O 1
ATOM 12686 N N . GLN E 1 222 ? 129.829 -16.062 -2.814 1.00 47.97 222 GLN E N 1
ATOM 12687 C CA . GLN E 1 222 ? 130.840 -15.375 -2.012 1.00 41.44 222 GLN E CA 1
ATOM 12688 C C . GLN E 1 222 ? 131.280 -14.072 -2.668 1.00 39.44 222 GLN E C 1
ATOM 12689 O O . GLN E 1 222 ? 131.423 -13.047 -1.991 1.00 38.80 222 GLN E O 1
ATOM 12695 N N . ALA E 1 223 ? 131.502 -14.089 -3.986 1.00 39.79 223 ALA E N 1
ATOM 12696 C CA . ALA E 1 223 ? 131.948 -12.882 -4.680 1.00 41.26 223 ALA E CA 1
ATOM 12697 C C . ALA E 1 223 ? 130.858 -11.817 -4.720 1.00 35.44 223 ALA E C 1
ATOM 12698 O O . ALA E 1 223 ? 131.150 -10.616 -4.661 1.00 34.37 223 ALA E O 1
ATOM 12700 N N . LEU E 1 224 ? 129.601 -12.226 -4.869 1.00 36.09 224 LEU E N 1
ATOM 12701 C CA . LEU E 1 224 ? 128.524 -11.248 -4.767 1.00 36.75 224 LEU E CA 1
ATOM 12702 C C . LEU E 1 224 ? 128.380 -10.743 -3.340 1.00 36.72 224 LEU E C 1
ATOM 12703 O O . LEU E 1 224 ? 127.969 -9.595 -3.120 1.00 36.25 224 LEU E O 1
ATOM 12708 N N . LEU E 1 225 ? 128.712 -11.583 -2.360 1.00 35.35 225 LEU E N 1
ATOM 12709 C CA . LEU E 1 225 ? 128.623 -11.160 -0.964 1.00 35.86 225 LEU E CA 1
ATOM 12710 C C . LEU E 1 225 ? 129.620 -10.049 -0.658 1.00 39.13 225 LEU E C 1
ATOM 12711 O O . LEU E 1 225 ? 129.320 -9.128 0.114 1.00 34.51 225 LEU E O 1
ATOM 12716 N N . LEU E 1 226 ? 130.817 -10.119 -1.253 1.00 37.27 226 LEU E N 1
ATOM 12717 C CA . LEU E 1 226 ? 131.800 -9.060 -1.049 1.00 36.16 226 LEU E CA 1
ATOM 12718 C C . LEU E 1 226 ? 131.435 -7.803 -1.827 1.00 39.92 226 LEU E C 1
ATOM 12719 O O . LEU E 1 226 ? 131.707 -6.689 -1.363 1.00 40.41 226 LEU E O 1
ATOM 12724 N N . ALA E 1 227 ? 130.841 -7.962 -3.020 1.00 34.56 227 ALA E N 1
ATOM 12725 C CA . ALA E 1 227 ? 130.418 -6.803 -3.800 1.00 39.51 227 ALA E CA 1
ATOM 12726 C C . ALA E 1 227 ? 129.183 -6.134 -3.199 1.00 39.80 227 ALA E C 1
ATOM 12727 O O . ALA E 1 227 ? 128.982 -4.926 -3.388 1.00 41.14 227 ALA E O 1
ATOM 12729 N N . ALA E 1 228 ? 128.334 -6.892 -2.501 1.00 36.26 228 ALA E N 1
ATOM 12730 C CA . ALA E 1 228 ? 127.084 -6.366 -1.938 1.00 35.31 228 ALA E CA 1
ATOM 12731 C C . ALA E 1 228 ? 126.968 -6.746 -0.466 1.00 35.43 228 ALA E C 1
ATOM 12732 O O . ALA E 1 228 ? 126.061 -7.488 -0.070 1.00 34.78 228 ALA E O 1
ATOM 12734 N N . PRO E 1 229 ? 127.875 -6.243 0.382 1.00 35.96 229 PRO E N 1
ATOM 12735 C CA . PRO E 1 229 ? 127.923 -6.719 1.777 1.00 37.53 229 PRO E CA 1
ATOM 12736 C C . PRO E 1 229 ? 126.651 -6.451 2.557 1.00 36.22 229 PRO E C 1
ATOM 12737 O O . PRO E 1 229 ? 126.394 -7.150 3.541 1.00 39.64 229 PRO E O 1
ATOM 12741 N N . ASP E 1 230 ? 125.845 -5.473 2.147 1.00 38.87 230 ASP E N 1
ATOM 12742 C CA . ASP E 1 230 ? 124.615 -5.111 2.837 1.00 39.98 230 ASP E CA 1
ATOM 12743 C C . ASP E 1 230 ? 123.385 -5.772 2.226 1.00 36.96 230 ASP E C 1
ATOM 12744 O O . ASP E 1 230 ? 122.263 -5.467 2.634 1.00 35.48 230 ASP E O 1
ATOM 12749 N N . GLY E 1 231 ? 123.562 -6.658 1.256 1.00 34.82 231 GLY E N 1
ATOM 12750 C CA . GLY E 1 231 ? 122.444 -7.366 0.674 1.00 30.10 231 GLY E CA 1
ATOM 12751 C C . GLY E 1 231 ? 121.963 -6.703 -0.609 1.00 31.95 231 GLY E C 1
ATOM 12752 O O . GLY E 1 231 ? 122.407 -5.621 -1.002 1.00 31.75 231 GLY E O 1
ATOM 12753 N N . VAL E 1 232 ? 121.044 -7.384 -1.285 1.00 28.21 232 VAL E N 1
ATOM 12754 C CA . VAL E 1 232 ? 120.589 -6.949 -2.608 1.00 26.97 232 VAL E CA 1
ATOM 12755 C C . VAL E 1 232 ? 119.154 -6.470 -2.489 1.00 24.67 232 VAL E C 1
ATOM 12756 O O . VAL E 1 232 ? 118.273 -7.223 -2.055 1.00 26.15 232 VAL E O 1
ATOM 12760 N N . ASP E 1 233 ? 118.926 -5.214 -2.860 1.00 20.98 233 ASP E N 1
ATOM 12761 C CA . ASP E 1 233 ? 117.598 -4.620 -2.896 1.00 20.91 233 ASP E CA 1
ATOM 12762 C C . ASP E 1 233 ? 116.893 -4.824 -4.235 1.00 24.33 233 ASP E C 1
ATOM 12763 O O . ASP E 1 233 ? 115.687 -5.076 -4.273 1.00 27.51 233 ASP E O 1
ATOM 12768 N N . ARG E 1 234 ? 117.617 -4.705 -5.327 1.00 23.02 234 ARG E N 1
ATOM 12769 C CA . ARG E 1 234 ? 117.001 -4.722 -6.648 1.00 26.38 234 ARG E CA 1
ATOM 12770 C C . ARG E 1 234 ? 117.871 -5.564 -7.558 1.00 23.38 234 ARG E C 1
ATOM 12771 O O . ARG E 1 234 ? 119.105 -5.461 -7.517 1.00 25.07 234 ARG E O 1
ATOM 12779 N N . TYR E 1 235 ? 117.224 -6.424 -8.342 1.00 21.78 235 TYR E N 1
ATOM 12780 C CA . TYR E 1 235 ? 117.916 -7.376 -9.199 1.00 20.86 235 TYR E CA 1
ATOM 12781 C C . TYR E 1 235 ? 117.298 -7.293 -10.591 1.00 21.44 235 TYR E C 1
ATOM 12782 O O . TYR E 1 235 ? 116.089 -7.480 -10.747 1.00 22.87 235 TYR E O 1
ATOM 12791 N N . PHE E 1 236 ? 118.119 -7.002 -11.582 1.00 21.61 236 PHE E N 1
ATOM 12792 C CA . PHE E 1 236 ? 117.706 -7.028 -12.992 1.00 23.57 236 PHE E CA 1
ATOM 12793 C C . PHE E 1 236 ? 118.390 -8.231 -13.630 1.00 23.29 236 PHE E C 1
ATOM 12794 O O . PHE E 1 236 ? 119.607 -8.222 -13.833 1.00 21.81 236 PHE E O 1
ATOM 12802 N N . ASP E 1 237 ? 117.611 -9.279 -13.895 1.00 25.43 237 ASP E N 1
ATOM 12803 C CA . ASP E 1 237 ? 118.125 -10.588 -14.292 1.00 27.48 237 ASP E CA 1
ATOM 12804 C C . ASP E 1 237 ? 118.050 -10.746 -15.813 1.00 28.73 237 ASP E C 1
ATOM 12805 O O . ASP E 1 237 ? 116.960 -10.907 -16.374 1.00 26.75 237 ASP E O 1
ATOM 12810 N N . ASN E 1 238 ? 119.211 -10.719 -16.467 1.00 33.65 238 ASN E N 1
ATOM 12811 C CA . ASN E 1 238 ? 119.320 -11.057 -17.884 1.00 34.58 238 ASN E CA 1
ATOM 12812 C C . ASN E 1 238 ? 119.725 -12.503 -18.140 1.00 38.64 238 ASN E C 1
ATOM 12813 O O . ASN E 1 238 ? 119.477 -13.012 -19.235 1.00 45.67 238 ASN E O 1
ATOM 12818 N N . LEU E 1 239 ? 120.347 -13.174 -17.179 1.00 32.16 239 LEU E N 1
ATOM 12819 C CA . LEU E 1 239 ? 120.986 -14.455 -17.441 1.00 40.34 239 LEU E CA 1
ATOM 12820 C C . LEU E 1 239 ? 120.169 -15.653 -16.972 1.00 43.97 239 LEU E C 1
ATOM 12821 O O . LEU E 1 239 ? 119.971 -16.600 -17.740 1.00 42.85 239 LEU E O 1
ATOM 12826 N N . GLY E 1 240 ? 119.711 -15.645 -15.723 1.00 39.92 240 GLY E N 1
ATOM 12827 C CA . GLY E 1 240 ? 119.243 -16.880 -15.107 1.00 40.51 240 GLY E CA 1
ATOM 12828 C C . GLY E 1 240 ? 120.409 -17.648 -14.503 1.00 41.59 240 GLY E C 1
ATOM 12829 O O . GLY E 1 240 ? 121.493 -17.112 -14.311 1.00 43.50 240 GLY E O 1
ATOM 12830 N N . GLY E 1 241 ? 120.173 -18.919 -14.189 1.00 39.20 241 GLY E N 1
ATOM 12831 C CA . GLY E 1 241 ? 121.273 -19.793 -13.814 1.00 42.39 241 GLY E CA 1
ATOM 12832 C C . GLY E 1 241 ? 121.801 -19.541 -12.407 1.00 41.75 241 GLY E C 1
ATOM 12833 O O . GLY E 1 241 ? 121.120 -18.990 -11.543 1.00 39.94 241 GLY E O 1
ATOM 12834 N N . THR E 1 242 ? 123.046 -19.969 -12.176 1.00 41.03 242 THR E N 1
ATOM 12835 C CA . THR E 1 242 ? 123.571 -19.950 -10.816 1.00 43.95 242 THR E CA 1
ATOM 12836 C C . THR E 1 242 ? 123.766 -18.537 -10.274 1.00 41.95 242 THR E C 1
ATOM 12837 O O . THR E 1 242 ? 123.756 -18.359 -9.050 1.00 39.03 242 THR E O 1
ATOM 12841 N N . VAL E 1 243 ? 123.928 -17.527 -11.134 1.00 39.37 243 VAL E N 1
ATOM 12842 C CA . VAL E 1 243 ? 124.048 -16.165 -10.618 1.00 41.67 243 VAL E CA 1
ATOM 12843 C C . VAL E 1 243 ? 122.756 -15.746 -9.925 1.00 36.07 243 VAL E C 1
ATOM 12844 O O . VAL E 1 243 ? 122.787 -15.176 -8.834 1.00 35.04 243 VAL E O 1
ATOM 12848 N N . THR E 1 244 ? 121.603 -16.046 -10.529 1.00 37.60 244 THR E N 1
ATOM 12849 C CA . THR E 1 244 ? 120.329 -15.713 -9.899 1.00 34.37 244 THR E CA 1
ATOM 12850 C C . THR E 1 244 ? 120.108 -16.536 -8.631 1.00 36.49 244 THR E C 1
ATOM 12851 O O . THR E 1 244 ? 119.623 -16.013 -7.620 1.00 30.61 244 THR E O 1
ATOM 12855 N N . ASP E 1 245 ? 120.445 -17.830 -8.674 1.00 38.32 245 ASP E N 1
ATOM 12856 C CA . ASP E 1 245 ? 120.349 -18.669 -7.480 1.00 37.93 245 ASP E CA 1
ATOM 12857 C C . ASP E 1 245 ? 121.108 -18.052 -6.315 1.00 31.99 245 ASP E C 1
ATOM 12858 O O . ASP E 1 245 ? 120.623 -18.051 -5.183 1.00 38.68 245 ASP E O 1
ATOM 12863 N N . ALA E 1 246 ? 122.289 -17.495 -6.591 1.00 36.08 246 ALA E N 1
ATOM 12864 C CA . ALA E 1 246 ? 123.098 -16.844 -5.568 1.00 31.75 246 ALA E CA 1
ATOM 12865 C C . ALA E 1 246 ? 122.464 -15.547 -5.066 1.00 36.13 246 ALA E C 1
ATOM 12866 O O . ALA E 1 246 ? 122.479 -15.271 -3.851 1.00 27.71 246 ALA E O 1
ATOM 12868 N N . VAL E 1 247 ? 121.927 -14.720 -5.978 1.00 30.73 247 VAL E N 1
ATOM 12869 C CA . VAL E 1 247 ? 121.277 -13.476 -5.558 1.00 31.25 247 VAL E CA 1
ATOM 12870 C C . VAL E 1 247 ? 120.110 -13.772 -4.622 1.00 29.33 247 VAL E C 1
ATOM 12871 O O . VAL E 1 247 ? 119.903 -13.083 -3.605 1.00 30.69 247 VAL E O 1
ATOM 12875 N N . PHE E 1 248 ? 119.340 -14.811 -4.927 1.00 26.92 248 PHE E N 1
ATOM 12876 C CA . PHE E 1 248 ? 118.178 -15.100 -4.114 1.00 30.86 248 PHE E CA 1
ATOM 12877 C C . PHE E 1 248 ? 118.537 -15.645 -2.737 1.00 33.49 248 PHE E C 1
ATOM 12878 O O . PHE E 1 248 ? 117.630 -15.851 -1.925 1.00 37.54 248 PHE E O 1
ATOM 12886 N N . THR E 1 249 ? 119.817 -15.887 -2.443 1.00 33.88 249 THR E N 1
ATOM 12887 C CA . THR E 1 249 ? 120.194 -16.158 -1.057 1.00 33.34 249 THR E CA 1
ATOM 12888 C C . THR E 1 249 ? 120.454 -14.893 -0.256 1.00 33.54 249 THR E C 1
ATOM 12889 O O . THR E 1 249 ? 120.680 -14.984 0.965 1.00 33.76 249 THR E O 1
ATOM 12893 N N . MET E 1 250 ? 120.441 -13.716 -0.903 1.00 30.47 250 MET E N 1
ATOM 12894 C CA . MET E 1 250 ? 120.912 -12.500 -0.250 1.00 33.74 250 MET E CA 1
ATOM 12895 C C . MET E 1 250 ? 120.022 -11.303 -0.545 1.00 29.81 250 MET E C 1
ATOM 12896 O O . MET E 1 250 ? 120.478 -10.156 -0.458 1.00 29.06 250 MET E O 1
ATOM 12901 N N . LEU E 1 251 ? 118.751 -11.545 -0.870 1.00 27.76 251 LEU E N 1
ATOM 12902 C CA . LEU E 1 251 ? 117.810 -10.449 -1.060 1.00 29.66 251 LEU E CA 1
ATOM 12903 C C . LEU E 1 251 ? 117.424 -9.832 0.286 1.00 31.49 251 LEU E C 1
ATOM 12904 O O . LEU E 1 251 ? 117.247 -10.545 1.273 1.00 30.80 251 LEU E O 1
ATOM 12909 N N . ASN E 1 252 ? 117.317 -8.496 0.335 1.00 27.46 252 ASN E N 1
ATOM 12910 C CA . ASN E 1 252 ? 116.796 -7.816 1.514 1.00 30.86 252 ASN E CA 1
ATOM 12911 C C . ASN E 1 252 ? 115.268 -7.892 1.531 1.00 30.83 252 ASN E C 1
ATOM 12912 O O . ASN E 1 252 ? 114.640 -8.292 0.555 1.00 28.18 252 ASN E O 1
ATOM 12917 N N . VAL E 1 253 ? 114.654 -7.550 2.671 1.00 29.55 253 VAL E N 1
ATOM 12918 C CA . VAL E 1 253 ? 113.199 -7.635 2.710 1.00 28.57 253 VAL E CA 1
ATOM 12919 C C . VAL E 1 253 ? 112.621 -6.585 1.755 1.00 24.56 253 VAL E C 1
ATOM 12920 O O . VAL E 1 253 ? 113.205 -5.513 1.538 1.00 26.67 253 VAL E O 1
ATOM 12924 N N . ASP E 1 254 ? 111.492 -6.931 1.153 1.00 24.55 254 ASP E N 1
ATOM 12925 C CA . ASP E 1 254 ? 110.817 -6.064 0.180 1.00 29.51 254 ASP E CA 1
ATOM 12926 C C . ASP E 1 254 ? 111.664 -5.787 -1.061 1.00 24.46 254 ASP E C 1
ATOM 12927 O O . ASP E 1 254 ? 111.594 -4.725 -1.637 1.00 26.52 254 ASP E O 1
ATOM 12932 N N . SER E 1 255 ? 112.453 -6.761 -1.459 1.00 25.71 255 SER E N 1
ATOM 12933 C CA . SER E 1 255 ? 113.262 -6.605 -2.658 1.00 23.53 255 SER E CA 1
ATOM 12934 C C . SER E 1 255 ? 112.377 -6.703 -3.898 1.00 25.35 255 SER E C 1
ATOM 12935 O O . SER E 1 255 ? 111.235 -7.155 -3.843 1.00 23.34 255 SER E O 1
ATOM 12938 N N . ARG E 1 256 ? 112.930 -6.301 -5.038 1.00 24.07 256 ARG E N 1
ATOM 12939 C CA . ARG E 1 256 ? 112.185 -6.357 -6.284 1.00 23.19 256 ARG E CA 1
ATOM 12940 C C . ARG E 1 256 ? 113.104 -6.890 -7.369 1.00 25.06 256 ARG E C 1
ATOM 12941 O O . ARG E 1 256 ? 114.268 -6.493 -7.457 1.00 23.58 256 ARG E O 1
ATOM 12949 N N . VAL E 1 257 ? 112.576 -7.807 -8.181 1.00 23.41 257 VAL E N 1
ATOM 12950 C CA . VAL E 1 257 ? 113.383 -8.584 -9.115 1.00 22.59 257 VAL E CA 1
ATOM 12951 C C . VAL E 1 257 ? 112.702 -8.577 -10.478 1.00 23.13 257 VAL E C 1
ATOM 12952 O O . VAL E 1 257 ? 111.544 -8.989 -10.597 1.00 22.61 257 VAL E O 1
ATOM 12956 N N . ALA E 1 258 ? 113.430 -8.144 -11.494 1.00 23.98 258 ALA E N 1
ATOM 12957 C CA . ALA E 1 258 ? 112.968 -8.113 -12.880 1.00 24.76 258 ALA E CA 1
ATOM 12958 C C . ALA E 1 258 ? 113.668 -9.240 -13.640 1.00 21.94 258 ALA E C 1
ATOM 12959 O O . ALA E 1 258 ? 114.904 -9.295 -13.661 1.00 24.17 258 ALA E O 1
ATOM 12961 N N . VAL E 1 259 ? 112.889 -10.171 -14.194 1.00 22.97 259 VAL E N 1
ATOM 12962 C CA . VAL E 1 259 ? 113.413 -11.294 -14.983 1.00 21.72 259 VAL E CA 1
ATOM 12963 C C . VAL E 1 259 ? 113.035 -11.079 -16.449 1.00 26.49 259 VAL E C 1
ATOM 12964 O O . VAL E 1 259 ? 111.848 -11.081 -16.800 1.00 28.72 259 VAL E O 1
ATOM 12968 N N . CYS E 1 260 ? 114.040 -10.929 -17.307 1.00 26.81 260 CYS E N 1
ATOM 12969 C CA . CYS E 1 260 ? 113.809 -10.610 -18.714 1.00 31.45 260 CYS E CA 1
ATOM 12970 C C . CYS E 1 260 ? 113.403 -11.852 -19.494 1.00 28.35 260 CYS E C 1
ATOM 12971 O O . CYS E 1 260 ? 114.143 -12.840 -19.527 1.00 27.98 260 CYS E O 1
ATOM 12974 N N . TRP E 1 261 ? 112.252 -11.792 -20.138 1.00 27.54 261 TRP E N 1
ATOM 12975 C CA . TRP E 1 261 ? 111.920 -12.820 -21.116 1.00 33.15 261 TRP E CA 1
ATOM 12976 C C . TRP E 1 261 ? 113.000 -12.870 -22.186 1.00 34.77 261 TRP E C 1
ATOM 12977 O O . TRP E 1 261 ? 113.578 -11.840 -22.558 1.00 31.38 261 TRP E O 1
ATOM 12988 N N . GLN E 1 262 ? 113.294 -14.074 -22.673 1.00 34.87 262 GLN E N 1
ATOM 12989 C CA . GLN E 1 262 ? 114.185 -14.185 -23.810 1.00 39.30 262 GLN E CA 1
ATOM 12990 C C . GLN E 1 262 ? 113.677 -15.228 -24.792 1.00 44.51 262 GLN E C 1
ATOM 12991 O O . GLN E 1 262 ? 112.928 -16.144 -24.444 1.00 45.71 262 GLN E O 1
ATOM 12997 N N . TRP E 1 263 ? 114.093 -15.036 -26.044 1.00 38.90 263 TRP E N 1
ATOM 12998 C CA . TRP E 1 263 ? 113.712 -15.925 -27.135 1.00 45.92 263 TRP E CA 1
ATOM 12999 C C . TRP E 1 263 ? 113.891 -17.384 -26.763 1.00 47.82 263 TRP E C 1
ATOM 13000 O O . TRP E 1 263 ? 112.986 -18.204 -26.958 1.00 50.94 263 TRP E O 1
ATOM 13011 N N . ALA E 1 264 ? 115.062 -17.727 -26.225 1.00 47.44 264 ALA E N 1
ATOM 13012 C CA . ALA E 1 264 ? 115.339 -19.126 -25.947 1.00 54.19 264 ALA E CA 1
ATOM 13013 C C . ALA E 1 264 ? 114.315 -19.706 -24.984 1.00 54.76 264 ALA E C 1
ATOM 13014 O O . ALA E 1 264 ? 114.018 -20.905 -25.043 1.00 54.82 264 ALA E O 1
ATOM 13016 N N . THR E 1 265 ? 113.734 -18.863 -24.122 1.00 51.29 265 THR E N 1
ATOM 13017 C CA . THR E 1 265 ? 112.742 -19.342 -23.163 1.00 53.19 265 THR E CA 1
ATOM 13018 C C . THR E 1 265 ? 111.506 -19.892 -23.866 1.00 54.24 265 THR E C 1
ATOM 13019 O O . THR E 1 265 ? 110.824 -20.770 -23.322 1.00 54.22 265 THR E O 1
ATOM 13023 N N . THR E 1 266 ? 111.220 -19.424 -25.087 1.00 52.72 266 THR E N 1
ATOM 13024 C CA . THR E 1 266 ? 109.967 -19.758 -25.762 1.00 52.93 266 THR E CA 1
ATOM 13025 C C . THR E 1 266 ? 110.150 -20.555 -27.052 1.00 56.25 266 THR E C 1
ATOM 13026 O O . THR E 1 266 ? 109.391 -21.501 -27.299 1.00 54.17 266 THR E O 1
ATOM 13030 N N . VAL E 1 267 ? 111.138 -20.225 -27.886 1.00 54.55 267 VAL E N 1
ATOM 13031 C CA . VAL E 1 267 ? 111.356 -21.000 -29.107 1.00 55.89 267 VAL E CA 1
ATOM 13032 C C . VAL E 1 267 ? 112.413 -22.097 -28.938 1.00 57.76 267 VAL E C 1
ATOM 13033 O O . VAL E 1 267 ? 112.373 -23.094 -29.676 1.00 59.53 267 VAL E O 1
ATOM 13037 N N . ASN E 1 268 ? 113.330 -21.965 -27.973 1.00 60.64 268 ASN E N 1
ATOM 13038 C CA . ASN E 1 268 ? 114.339 -22.988 -27.706 1.00 62.56 268 ASN E CA 1
ATOM 13039 C C . ASN E 1 268 ? 114.094 -23.739 -26.400 1.00 64.05 268 ASN E C 1
ATOM 13040 O O . ASN E 1 268 ? 114.966 -24.504 -25.968 1.00 62.02 268 ASN E O 1
ATOM 13045 N N . GLY E 1 269 ? 112.939 -23.536 -25.760 1.00 59.02 269 GLY E N 1
ATOM 13046 C CA . GLY E 1 269 ? 112.600 -24.223 -24.524 1.00 61.67 269 GLY E CA 1
ATOM 13047 C C . GLY E 1 269 ? 113.665 -24.137 -23.446 1.00 63.20 269 GLY E C 1
ATOM 13048 O O . GLY E 1 269 ? 113.817 -25.062 -22.637 1.00 62.34 269 GLY E O 1
ATOM 13049 N N . GLU E 1 270 ? 114.401 -23.023 -23.425 1.00 61.20 270 GLU E N 1
ATOM 13050 C CA . GLU E 1 270 ? 115.560 -22.894 -22.549 1.00 63.22 270 GLU E CA 1
ATOM 13051 C C . GLU E 1 270 ? 115.145 -22.989 -21.090 1.00 58.66 270 GLU E C 1
ATOM 13052 O O . GLU E 1 270 ? 114.291 -22.228 -20.621 1.00 57.30 270 GLU E O 1
ATOM 13058 N N . LEU E 1 271 ? 115.744 -23.944 -20.386 1.00 61.26 271 LEU E N 1
ATOM 13059 C CA . LEU E 1 271 ? 115.576 -24.097 -18.951 1.00 60.20 271 LEU E CA 1
ATOM 13060 C C . LEU E 1 271 ? 116.791 -23.626 -18.169 1.00 62.60 271 LEU E C 1
ATOM 13061 O O . LEU E 1 271 ? 116.706 -23.494 -16.942 1.00 64.57 271 LEU E O 1
ATOM 13066 N N . THR E 1 272 ? 117.913 -23.378 -18.846 1.00 64.92 272 THR E N 1
ATOM 13067 C CA . THR E 1 272 ? 119.118 -22.886 -18.193 1.00 63.23 272 THR E CA 1
ATOM 13068 C C . THR E 1 272 ? 119.198 -21.362 -18.168 1.00 62.62 272 THR E C 1
ATOM 13069 O O . THR E 1 272 ? 119.938 -20.806 -17.344 1.00 64.69 272 THR E O 1
ATOM 13073 N N . GLY E 1 273 ? 118.450 -20.677 -19.036 1.00 59.26 273 GLY E N 1
ATOM 13074 C CA . GLY E 1 273 ? 118.401 -19.233 -19.039 1.00 55.19 273 GLY E CA 1
ATOM 13075 C C . GLY E 1 273 ? 117.520 -18.681 -17.931 1.00 48.84 273 GLY E C 1
ATOM 13076 O O . GLY E 1 273 ? 117.382 -19.279 -16.859 1.00 48.88 273 GLY E O 1
ATOM 13077 N N . PRO E 1 274 ? 116.896 -17.530 -18.177 1.00 44.31 274 PRO E N 1
ATOM 13078 C CA . PRO E 1 274 ? 116.090 -16.898 -17.130 1.00 41.27 274 PRO E CA 1
ATOM 13079 C C . PRO E 1 274 ? 114.847 -17.712 -16.809 1.00 41.66 274 PRO E C 1
ATOM 13080 O O . PRO E 1 274 ? 114.180 -18.255 -17.693 1.00 39.52 274 PRO E O 1
ATOM 13084 N N . ARG E 1 275 ? 114.558 -17.803 -15.518 1.00 36.42 275 ARG E N 1
ATOM 13085 C CA . ARG E 1 275 ? 113.382 -18.472 -14.998 1.00 35.47 275 ARG E CA 1
ATOM 13086 C C . ARG E 1 275 ? 112.683 -17.536 -14.029 1.00 34.51 275 ARG E C 1
ATOM 13087 O O . ARG E 1 275 ? 113.318 -16.690 -13.394 1.00 32.08 275 ARG E O 1
ATOM 13095 N N . LEU E 1 276 ? 111.367 -17.690 -13.915 1.00 31.84 276 LEU E N 1
ATOM 13096 C CA . LEU E 1 276 ? 110.583 -16.856 -13.012 1.00 31.30 276 LEU E CA 1
ATOM 13097 C C . LEU E 1 276 ? 109.828 -17.686 -11.984 1.00 35.51 276 LEU E C 1
ATOM 13098 O O . LEU E 1 276 ? 110.072 -17.527 -10.776 1.00 33.66 276 LEU E O 1
ATOM 13103 N N . LEU E 1 277 ? 108.919 -18.567 -12.415 1.00 29.19 277 LEU E N 1
ATOM 13104 C CA . LEU E 1 277 ? 108.009 -19.215 -11.467 1.00 35.11 277 LEU E CA 1
ATOM 13105 C C . LEU E 1 277 ? 108.704 -19.908 -10.296 1.00 34.96 277 LEU E C 1
ATOM 13106 O O . LEU E 1 277 ? 108.142 -19.876 -9.188 1.00 35.41 277 LEU E O 1
ATOM 13111 N N . PRO E 1 278 ? 109.879 -20.536 -10.446 1.00 37.12 278 PRO E N 1
ATOM 13112 C CA . PRO E 1 278 ? 110.498 -21.178 -9.272 1.00 34.46 278 PRO E CA 1
ATOM 13113 C C . PRO E 1 278 ? 110.749 -20.224 -8.117 1.00 41.10 278 PRO E C 1
ATOM 13114 O O . PRO E 1 278 ? 110.757 -20.660 -6.956 1.00 37.92 278 PRO E O 1
ATOM 13118 N N . TYR E 1 279 ? 110.930 -18.934 -8.394 1.00 34.03 279 TYR E N 1
ATOM 13119 C CA . TYR E 1 279 ? 111.279 -17.961 -7.375 1.00 36.32 279 TYR E CA 1
ATOM 13120 C C . TYR E 1 279 ? 110.076 -17.228 -6.800 1.00 35.40 279 TYR E C 1
ATOM 13121 O O . TYR E 1 279 ? 110.237 -16.480 -5.829 1.00 36.69 279 TYR E O 1
ATOM 13130 N N . ILE E 1 280 ? 108.875 -17.439 -7.351 1.00 32.83 280 ILE E N 1
ATOM 13131 C CA . ILE E 1 280 ? 107.676 -16.759 -6.860 1.00 35.38 280 ILE E CA 1
ATOM 13132 C C . ILE E 1 280 ? 107.407 -17.082 -5.395 1.00 41.20 280 ILE E C 1
ATOM 13133 O O . ILE E 1 280 ? 106.761 -16.296 -4.684 1.00 32.97 280 ILE E O 1
ATOM 13138 N N . MET E 1 281 ? 107.929 -18.210 -4.916 1.00 40.30 281 MET E N 1
ATOM 13139 C CA . MET E 1 281 ? 107.647 -18.704 -3.578 1.00 40.20 281 MET E CA 1
ATOM 13140 C C . MET E 1 281 ? 108.422 -17.972 -2.494 1.00 40.09 281 MET E C 1
ATOM 13141 O O . MET E 1 281 ? 108.036 -18.055 -1.317 1.00 36.52 281 MET E O 1
ATOM 13146 N N . PHE E 1 282 ? 109.501 -17.282 -2.857 1.00 37.86 282 PHE E N 1
ATOM 13147 C CA . PHE E 1 282 ? 110.291 -16.550 -1.876 1.00 38.82 282 PHE E CA 1
ATOM 13148 C C . PHE E 1 282 ? 109.446 -15.448 -1.242 1.00 38.40 282 PHE E C 1
ATOM 13149 O O . PHE E 1 282 ? 108.778 -14.687 -1.958 1.00 36.15 282 PHE E O 1
ATOM 13157 N N . PRO E 1 283 ? 109.442 -15.327 0.079 1.00 35.80 283 PRO E N 1
ATOM 13158 C CA . PRO E 1 283 ? 108.585 -14.337 0.730 1.00 33.11 283 PRO E CA 1
ATOM 13159 C C . PRO E 1 283 ? 109.186 -12.944 0.651 1.00 25.76 283 PRO E C 1
ATOM 13160 O O . PRO E 1 283 ? 110.389 -12.762 0.459 1.00 29.71 283 PRO E O 1
ATOM 13164 N N . ARG E 1 284 ? 108.310 -11.956 0.800 1.00 27.89 284 ARG E N 1
ATOM 13165 C CA . ARG E 1 284 ? 108.703 -10.545 0.890 1.00 29.16 284 ARG E CA 1
ATOM 13166 C C . ARG E 1 284 ? 109.587 -10.112 -0.286 1.00 29.96 284 ARG E C 1
ATOM 13167 O O . ARG E 1 284 ? 110.541 -9.338 -0.129 1.00 27.02 284 ARG E O 1
ATOM 13175 N N . THR E 1 285 ? 109.262 -10.623 -1.478 1.00 30.71 285 THR E N 1
ATOM 13176 C CA . THR E 1 285 ? 109.878 -10.205 -2.731 1.00 31.86 285 THR E CA 1
ATOM 13177 C C . THR E 1 285 ? 108.782 -9.989 -3.763 1.00 30.83 285 THR E C 1
ATOM 13178 O O . THR E 1 285 ? 107.705 -10.580 -3.674 1.00 35.20 285 THR E O 1
ATOM 13182 N N . THR E 1 286 ? 109.061 -9.125 -4.736 1.00 30.31 286 THR E N 1
ATOM 13183 C CA . THR E 1 286 ? 108.164 -8.882 -5.865 1.00 28.66 286 THR E CA 1
ATOM 13184 C C . THR E 1 286 ? 108.946 -9.174 -7.132 1.00 27.56 286 THR E C 1
ATOM 13185 O O . THR E 1 286 ? 110.023 -8.603 -7.340 1.00 24.62 286 THR E O 1
ATOM 13189 N N . ILE E 1 287 ? 108.425 -10.078 -7.958 1.00 26.12 287 ILE E N 1
ATOM 13190 C CA . ILE E 1 287 ? 109.122 -10.567 -9.144 1.00 25.02 287 ILE E CA 1
ATOM 13191 C C . ILE E 1 287 ? 108.204 -10.361 -10.338 1.00 25.38 287 ILE E C 1
ATOM 13192 O O . ILE E 1 287 ? 107.016 -10.683 -10.264 1.00 28.83 287 ILE E O 1
ATOM 13197 N N . ARG E 1 288 ? 108.747 -9.827 -11.433 1.00 25.74 288 ARG E N 1
ATOM 13198 C CA . ARG E 1 288 ? 107.948 -9.578 -12.629 1.00 28.82 288 ARG E CA 1
ATOM 13199 C C . ARG E 1 288 ? 108.752 -9.969 -13.852 1.00 27.53 288 ARG E C 1
ATOM 13200 O O . ARG E 1 288 ? 109.938 -9.641 -13.948 1.00 26.94 288 ARG E O 1
ATOM 13208 N N . GLY E 1 289 ? 108.100 -10.658 -14.787 1.00 27.46 289 GLY E N 1
ATOM 13209 C CA . GLY E 1 289 ? 108.731 -10.961 -16.063 1.00 26.79 289 GLY E CA 1
ATOM 13210 C C . GLY E 1 289 ? 108.627 -9.765 -16.996 1.00 27.46 289 GLY E C 1
ATOM 13211 O O . GLY E 1 289 ? 107.563 -9.151 -17.125 1.00 28.05 289 GLY E O 1
ATOM 13212 N N . ILE E 1 290 ? 109.739 -9.413 -17.619 1.00 22.57 290 ILE E N 1
ATOM 13213 C CA . ILE E 1 290 ? 109.835 -8.212 -18.437 1.00 22.62 290 ILE E CA 1
ATOM 13214 C C . ILE E 1 290 ? 109.705 -8.619 -19.896 1.00 26.21 290 ILE E C 1
ATOM 13215 O O . ILE E 1 290 ? 110.409 -9.530 -20.353 1.00 23.50 290 ILE E O 1
ATOM 13220 N N . PHE E 1 291 ? 108.799 -7.954 -20.612 1.00 24.85 291 PHE E N 1
ATOM 13221 C CA . PHE E 1 291 ? 108.652 -8.115 -22.071 1.00 25.82 291 PHE E CA 1
ATOM 13222 C C . PHE E 1 291 ? 108.396 -6.726 -22.651 1.00 22.35 291 PHE E C 1
ATOM 13223 O O . PHE E 1 291 ? 107.293 -6.187 -22.512 1.00 24.94 291 PHE E O 1
ATOM 13231 N N . ALA E 1 292 ? 109.415 -6.152 -23.294 1.00 21.67 292 ALA E N 1
ATOM 13232 C CA . ALA E 1 292 ? 109.368 -4.740 -23.699 1.00 29.46 292 ALA E CA 1
ATOM 13233 C C . ALA E 1 292 ? 108.067 -4.353 -24.407 1.00 28.40 292 ALA E C 1
ATOM 13234 O O . ALA E 1 292 ? 107.544 -3.251 -24.196 1.00 24.96 292 ALA E O 1
ATOM 13236 N N . GLN E 1 293 ? 107.526 -5.239 -25.246 1.00 30.87 293 GLN E N 1
ATOM 13237 C CA . GLN E 1 293 ? 106.424 -4.829 -26.119 1.00 30.91 293 GLN E CA 1
ATOM 13238 C C . GLN E 1 293 ? 105.129 -4.644 -25.355 1.00 38.01 293 GLN E C 1
ATOM 13239 O O . GLN E 1 293 ? 104.199 -4.016 -25.874 1.00 36.70 293 GLN E O 1
ATOM 13245 N N . GLU E 1 294 ? 105.052 -5.184 -24.138 1.00 31.37 294 GLU E N 1
ATOM 13246 C CA . GLU E 1 294 ? 104.002 -4.801 -23.202 1.00 37.07 294 GLU E CA 1
ATOM 13247 C C . GLU E 1 294 ? 103.811 -3.291 -23.147 1.00 34.24 294 GLU E C 1
ATOM 13248 O O . GLU E 1 294 ? 102.686 -2.803 -23.008 1.00 39.77 294 GLU E O 1
ATOM 13254 N N . TRP E 1 295 ? 104.901 -2.535 -23.235 1.00 31.12 295 TRP E N 1
ATOM 13255 C CA . TRP E 1 295 ? 104.866 -1.092 -23.065 1.00 27.26 295 TRP E CA 1
ATOM 13256 C C . TRP E 1 295 ? 104.874 -0.342 -24.397 1.00 31.27 295 TRP E C 1
ATOM 13257 O O . TRP E 1 295 ? 105.228 0.838 -24.436 1.00 27.33 295 TRP E O 1
ATOM 13268 N N . PHE E 1 296 ? 104.506 -1.001 -25.492 1.00 32.98 296 PHE E N 1
ATOM 13269 C CA . PHE E 1 296 ? 104.594 -0.356 -26.803 1.00 34.16 296 PHE E CA 1
ATOM 13270 C C . PHE E 1 296 ? 103.272 0.314 -27.157 1.00 38.77 296 PHE E C 1
ATOM 13271 O O . PHE E 1 296 ? 102.613 -0.014 -28.141 1.00 46.37 296 PHE E O 1
ATOM 13279 N N . THR E 1 297 ? 102.893 1.261 -26.321 1.00 33.44 297 THR E N 1
ATOM 13280 C CA . THR E 1 297 ? 101.794 2.164 -26.605 1.00 40.14 297 THR E CA 1
ATOM 13281 C C . THR E 1 297 ? 102.393 3.450 -27.130 1.00 40.28 297 THR E C 1
ATOM 13282 O O . THR E 1 297 ? 103.520 3.809 -26.777 1.00 36.95 297 THR E O 1
ATOM 13286 N N . GLU E 1 298 ? 101.658 4.118 -28.018 1.00 39.52 298 GLU E N 1
ATOM 13287 C CA . GLU E 1 298 ? 102.166 5.369 -28.573 1.00 37.49 298 GLU E CA 1
ATOM 13288 C C . GLU E 1 298 ? 102.551 6.378 -27.497 1.00 35.33 298 GLU E C 1
ATOM 13289 O O . GLU E 1 298 ? 103.654 6.942 -27.582 1.00 34.27 298 GLU E O 1
ATOM 13295 N N . PRO E 1 299 ? 101.742 6.643 -26.468 1.00 36.80 299 PRO E N 1
ATOM 13296 C CA . PRO E 1 299 ? 102.166 7.656 -25.490 1.00 37.14 299 PRO E CA 1
ATOM 13297 C C . PRO E 1 299 ? 103.333 7.214 -24.617 1.00 32.97 299 PRO E C 1
ATOM 13298 O O . PRO E 1 299 ? 104.141 8.063 -24.227 1.00 34.56 299 PRO E O 1
ATOM 13302 N N . LEU E 1 300 ? 103.480 5.921 -24.324 1.00 35.58 300 LEU E N 1
ATOM 13303 C CA . LEU E 1 300 ? 104.668 5.478 -23.592 1.00 36.69 300 LEU E CA 1
ATOM 13304 C C . LEU E 1 300 ? 105.915 5.573 -24.457 1.00 30.19 300 LEU E C 1
ATOM 13305 O O . LEU E 1 300 ? 106.973 5.993 -23.987 1.00 28.74 300 LEU E O 1
ATOM 13310 N N . LEU E 1 301 ? 105.827 5.149 -25.723 1.00 31.08 301 LEU E N 1
ATOM 13311 C CA . LEU E 1 301 ? 106.958 5.335 -26.622 1.00 27.63 301 LEU E CA 1
ATOM 13312 C C . LEU E 1 301 ? 107.318 6.808 -26.759 1.00 26.28 301 LEU E C 1
ATOM 13313 O O . LEU E 1 301 ? 108.500 7.166 -26.761 1.00 26.27 301 LEU E O 1
ATOM 13318 N N . ALA E 1 302 ? 106.316 7.678 -26.885 1.00 28.58 302 ALA E N 1
ATOM 13319 C CA . ALA E 1 302 ? 106.612 9.099 -27.048 1.00 29.02 302 ALA E CA 1
ATOM 13320 C C . ALA E 1 302 ? 107.345 9.646 -25.829 1.00 33.32 302 ALA E C 1
ATOM 13321 O O . ALA E 1 302 ? 108.300 10.420 -25.968 1.00 34.74 302 ALA E O 1
ATOM 13323 N N . GLN E 1 303 ? 106.920 9.244 -24.626 1.00 31.52 303 GLN E N 1
ATOM 13324 C CA . GLN E 1 303 ? 107.596 9.687 -23.406 1.00 33.22 303 GLN E CA 1
ATOM 13325 C C . GLN E 1 303 ? 109.059 9.263 -23.410 1.00 34.20 303 GLN E C 1
ATOM 13326 O O . GLN E 1 303 ? 109.957 10.071 -23.127 1.00 30.22 303 GLN E O 1
ATOM 13332 N N . MET E 1 304 ? 109.322 7.997 -23.765 1.00 29.27 304 MET E N 1
ATOM 13333 C CA . MET E 1 304 ? 110.694 7.501 -23.768 1.00 26.18 304 MET E CA 1
ATOM 13334 C C . MET E 1 304 ? 111.551 8.251 -24.775 1.00 32.30 304 MET E C 1
ATOM 13335 O O . MET E 1 304 ? 112.718 8.550 -24.498 1.00 31.00 304 MET E O 1
ATOM 13340 N N . HIS E 1 305 ? 111.006 8.544 -25.964 1.00 29.91 305 HIS E N 1
ATOM 13341 C CA . HIS E 1 305 ? 111.756 9.358 -26.914 1.00 31.85 305 HIS E CA 1
ATOM 13342 C C . HIS E 1 305 ? 112.006 10.757 -26.355 1.00 32.22 305 HIS E C 1
ATOM 13343 O O . HIS E 1 305 ? 113.106 11.304 -26.494 1.00 32.21 305 HIS E O 1
ATOM 13350 N N . GLN E 1 306 ? 110.994 11.352 -25.724 1.00 30.92 306 GLN E N 1
ATOM 13351 C CA . GLN E 1 306 ? 111.166 12.681 -25.140 1.00 37.46 306 GLN E CA 1
ATOM 13352 C C . GLN E 1 306 ? 112.185 12.654 -24.008 1.00 32.77 306 GLN E C 1
ATOM 13353 O O . GLN E 1 306 ? 113.152 13.424 -24.009 1.00 36.56 306 GLN E O 1
ATOM 13359 N N . GLU E 1 307 ? 112.010 11.748 -23.052 1.00 32.75 307 GLU E N 1
ATOM 13360 C CA . GLU E 1 307 ? 112.847 11.798 -21.855 1.00 37.63 307 GLU E CA 1
ATOM 13361 C C . GLU E 1 307 ? 114.174 11.083 -22.068 1.00 35.50 307 GLU E C 1
ATOM 13362 O O . GLU E 1 307 ? 115.244 11.684 -21.936 1.00 34.86 307 GLU E O 1
ATOM 13368 N N . LEU E 1 308 ? 114.125 9.786 -22.374 1.00 29.25 308 LEU E N 1
ATOM 13369 C CA . LEU E 1 308 ? 115.366 9.058 -22.600 1.00 27.41 308 LEU E CA 1
ATOM 13370 C C . LEU E 1 308 ? 116.068 9.557 -23.856 1.00 33.61 308 LEU E C 1
ATOM 13371 O O . LEU E 1 308 ? 117.294 9.734 -23.867 1.00 30.65 308 LEU E O 1
ATOM 13376 N N . GLY E 1 309 ? 115.316 9.783 -24.934 1.00 34.83 309 GLY E N 1
ATOM 13377 C CA . GLY E 1 309 ? 115.950 10.276 -26.145 1.00 33.67 309 GLY E CA 1
ATOM 13378 C C . GLY E 1 309 ? 116.682 11.574 -25.882 1.00 38.25 309 GLY E C 1
ATOM 13379 O O . GLY E 1 309 ? 117.821 11.758 -26.319 1.00 34.54 309 GLY E O 1
ATOM 13380 N N . GLY E 1 310 ? 116.071 12.448 -25.078 1.00 40.41 310 GLY E N 1
ATOM 13381 C CA . GLY E 1 310 ? 116.700 13.721 -24.761 1.00 41.58 310 GLY E CA 1
ATOM 13382 C C . GLY E 1 310 ? 117.980 13.554 -23.970 1.00 49.04 310 GLY E C 1
ATOM 13383 O O . GLY E 1 310 ? 118.993 14.196 -24.265 1.00 54.28 310 GLY E O 1
ATOM 13384 N N . LEU E 1 311 ? 117.952 12.698 -22.946 1.00 46.63 311 LEU E N 1
ATOM 13385 C CA . LEU E 1 311 ? 119.176 12.383 -22.217 1.00 47.17 311 LEU E CA 1
ATOM 13386 C C . LEU E 1 311 ? 120.259 11.874 -23.159 1.00 47.62 311 LEU E C 1
ATOM 13387 O O . LEU E 1 311 ? 121.429 12.247 -23.028 1.00 53.41 311 LEU E O 1
ATOM 13392 N N . VAL E 1 312 ? 119.888 11.028 -24.123 1.00 43.85 312 VAL E N 1
ATOM 13393 C CA . VAL E 1 312 ? 120.859 10.540 -25.096 1.00 42.99 312 VAL E CA 1
ATOM 13394 C C . VAL E 1 312 ? 121.345 11.673 -25.984 1.00 50.27 312 VAL E C 1
ATOM 13395 O O . VAL E 1 312 ? 122.458 11.606 -26.520 1.00 48.43 312 VAL E O 1
ATOM 13399 N N . ARG E 1 313 ? 120.540 12.731 -26.126 1.00 55.35 313 ARG E N 1
ATOM 13400 C CA . ARG E 1 313 ? 120.932 13.904 -26.904 1.00 55.19 313 ARG E CA 1
ATOM 13401 C C . ARG E 1 313 ? 121.846 14.829 -26.104 1.00 59.13 313 ARG E C 1
ATOM 13402 O O . ARG E 1 313 ? 122.810 15.373 -26.657 1.00 63.28 313 ARG E O 1
ATOM 13410 N N . ASP E 1 314 ? 121.555 15.021 -24.811 1.00 55.58 314 ASP E N 1
ATOM 13411 C CA . ASP E 1 314 ? 122.472 15.730 -23.919 1.00 59.23 314 ASP E CA 1
ATOM 13412 C C . ASP E 1 314 ? 123.822 15.034 -23.815 1.00 61.18 314 ASP E C 1
ATOM 13413 O O . ASP E 1 314 ? 124.828 15.675 -23.493 1.00 64.77 314 ASP E O 1
ATOM 13418 N N . GLY E 1 315 ? 123.860 13.724 -24.039 1.00 59.88 315 GLY E N 1
ATOM 13419 C CA . GLY E 1 315 ? 125.004 12.942 -23.640 1.00 55.72 315 GLY E CA 1
ATOM 13420 C C . GLY E 1 315 ? 125.022 12.556 -22.177 1.00 54.54 315 GLY E C 1
ATOM 13421 O O . GLY E 1 315 ? 125.999 11.938 -21.736 1.00 59.96 315 GLY E O 1
ATOM 13422 N N . GLU E 1 316 ? 123.986 12.909 -21.403 1.00 54.55 316 GLU E N 1
ATOM 13423 C CA . GLU E 1 316 ? 123.888 12.422 -20.026 1.00 50.56 316 GLU E CA 1
ATOM 13424 C C . GLU E 1 316 ? 123.863 10.898 -19.965 1.00 52.79 316 GLU E C 1
ATOM 13425 O O . GLU E 1 316 ? 124.378 10.308 -19.011 1.00 47.02 316 GLU E O 1
ATOM 13431 N N . ILE E 1 317 ? 123.248 10.246 -20.950 1.00 47.59 317 ILE E N 1
ATOM 13432 C CA . ILE E 1 317 ? 123.253 8.789 -21.055 1.00 48.31 317 ILE E CA 1
ATOM 13433 C C . ILE E 1 317 ? 124.168 8.413 -22.214 1.00 45.07 317 ILE E C 1
ATOM 13434 O O . ILE E 1 317 ? 123.919 8.806 -23.363 1.00 47.65 317 ILE E O 1
ATOM 13439 N N . ARG E 1 318 ? 125.233 7.670 -21.917 1.00 40.73 318 ARG E N 1
ATOM 13440 C CA . ARG E 1 318 ? 126.056 7.087 -22.970 1.00 43.58 318 ARG E CA 1
ATOM 13441 C C . ARG E 1 318 ? 125.288 5.961 -23.638 1.00 41.31 318 ARG E C 1
ATOM 13442 O O . ARG E 1 318 ? 124.798 5.053 -22.967 1.00 39.57 318 ARG E O 1
ATOM 13450 N N . TYR E 1 319 ? 125.192 6.004 -24.959 1.00 45.05 319 TYR E N 1
ATOM 13451 C CA . TYR E 1 319 ? 124.533 4.934 -25.692 1.00 41.15 319 TYR E CA 1
ATOM 13452 C C . TYR E 1 319 ? 125.362 4.609 -26.919 1.00 40.53 319 TYR E C 1
ATOM 13453 O O . TYR E 1 319 ? 125.612 5.488 -27.747 1.00 44.45 319 TYR E O 1
ATOM 13462 N N . HIS E 1 320 ? 125.758 3.351 -27.048 1.00 40.71 320 HIS E N 1
ATOM 13463 C CA . HIS E 1 320 ? 126.631 2.910 -28.123 1.00 38.86 320 HIS E CA 1
ATOM 13464 C C . HIS E 1 320 ? 125.858 2.058 -29.129 1.00 39.03 320 HIS E C 1
ATOM 13465 O O . HIS E 1 320 ? 124.965 1.288 -28.758 1.00 31.40 320 HIS E O 1
ATOM 13472 N N . GLN E 1 321 ? 126.211 2.198 -30.406 1.00 35.14 321 GLN E N 1
ATOM 13473 C CA . GLN E 1 321 ? 125.507 1.515 -31.483 1.00 35.92 321 GLN E CA 1
ATOM 13474 C C . GLN E 1 321 ? 126.413 1.501 -32.709 1.00 34.66 321 GLN E C 1
ATOM 13475 O O . GLN E 1 321 ? 127.103 2.487 -32.971 1.00 35.95 321 GLN E O 1
ATOM 13481 N N . THR E 1 322 ? 126.441 0.372 -33.427 1.00 36.44 322 THR E N 1
ATOM 13482 C CA . THR E 1 322 ? 127.300 0.188 -34.600 1.00 34.25 322 THR E CA 1
ATOM 13483 C C . THR E 1 322 ? 126.461 -0.265 -35.792 1.00 36.10 322 THR E C 1
ATOM 13484 O O . THR E 1 322 ? 125.903 -1.366 -35.780 1.00 33.18 322 THR E O 1
ATOM 13488 N N . VAL E 1 323 ? 126.397 0.559 -36.833 1.00 35.28 323 VAL E N 1
ATOM 13489 C CA . VAL E 1 323 ? 125.532 0.293 -37.981 1.00 36.20 323 VAL E CA 1
ATOM 13490 C C . VAL E 1 323 ? 126.414 -0.099 -39.161 1.00 32.36 323 VAL E C 1
ATOM 13491 O O . VAL E 1 323 ? 127.129 0.742 -39.718 1.00 35.31 323 VAL E O 1
ATOM 13495 N N . HIS E 1 324 ? 126.386 -1.382 -39.527 1.00 33.95 324 HIS E N 1
ATOM 13496 C CA . HIS E 1 324 ? 127.032 -1.838 -40.751 1.00 31.02 324 HIS E CA 1
ATOM 13497 C C . HIS E 1 324 ? 126.170 -1.476 -41.964 1.00 29.81 324 HIS E C 1
ATOM 13498 O O . HIS E 1 324 ? 124.970 -1.226 -41.853 1.00 32.51 324 HIS E O 1
ATOM 13505 N N . LYS E 1 325 ? 126.789 -1.464 -43.140 1.00 31.87 325 LYS E N 1
ATOM 13506 C CA . LYS E 1 325 ? 126.086 -1.064 -44.354 1.00 30.96 325 LYS E CA 1
ATOM 13507 C C . LYS E 1 325 ? 126.154 -2.162 -45.401 1.00 35.36 325 LYS E C 1
ATOM 13508 O O . LYS E 1 325 ? 127.242 -2.672 -45.698 1.00 37.23 325 LYS E O 1
ATOM 13514 N N . GLY E 1 326 ? 125.002 -2.503 -45.964 1.00 33.86 326 GLY E N 1
ATOM 13515 C CA . GLY E 1 326 ? 124.903 -3.441 -47.068 1.00 38.32 326 GLY E CA 1
ATOM 13516 C C . GLY E 1 326 ? 124.195 -4.720 -46.666 1.00 38.03 326 GLY E C 1
ATOM 13517 O O . GLY E 1 326 ? 124.504 -5.322 -45.631 1.00 35.37 326 GLY E O 1
ATOM 13518 N N . PHE E 1 327 ? 123.255 -5.159 -47.507 1.00 35.63 327 PHE E N 1
ATOM 13519 C CA . PHE E 1 327 ? 122.536 -6.392 -47.211 1.00 34.37 327 PHE E CA 1
ATOM 13520 C C . PHE E 1 327 ? 123.473 -7.595 -47.154 1.00 40.12 327 PHE E C 1
ATOM 13521 O O . PHE E 1 327 ? 123.221 -8.539 -46.396 1.00 36.27 327 PHE E O 1
ATOM 13529 N N . ASP E 1 328 ? 124.559 -7.578 -47.932 1.00 39.52 328 ASP E N 1
ATOM 13530 C CA . ASP E 1 328 ? 125.520 -8.678 -47.905 1.00 40.50 328 ASP E CA 1
ATOM 13531 C C . ASP E 1 328 ? 126.349 -8.690 -46.638 1.00 41.39 328 ASP E C 1
ATOM 13532 O O . ASP E 1 328 ? 127.007 -9.696 -46.352 1.00 39.25 328 ASP E O 1
ATOM 13537 N N . GLU E 1 329 ? 126.356 -7.585 -45.896 1.00 38.69 329 GLU E N 1
ATOM 13538 C CA . GLU E 1 329 ? 127.133 -7.480 -44.672 1.00 40.01 329 GLU E CA 1
ATOM 13539 C C . GLU E 1 329 ? 126.462 -8.129 -43.471 1.00 40.67 329 GLU E C 1
ATOM 13540 O O . GLU E 1 329 ? 127.083 -8.187 -42.404 1.00 43.05 329 GLU E O 1
ATOM 13546 N N . ILE E 1 330 ? 125.222 -8.607 -43.603 1.00 39.44 330 ILE E N 1
ATOM 13547 C CA . ILE E 1 330 ? 124.453 -9.011 -42.421 1.00 35.10 330 ILE E CA 1
ATOM 13548 C C . ILE E 1 330 ? 125.115 -10.153 -41.655 1.00 43.69 330 ILE E C 1
ATOM 13549 O O . ILE E 1 330 ? 125.204 -10.068 -40.418 1.00 39.42 330 ILE E O 1
ATOM 13554 N N . PRO E 1 331 ? 125.605 -11.222 -42.294 1.00 43.52 331 PRO E N 1
ATOM 13555 C CA . PRO E 1 331 ? 126.278 -12.262 -41.497 1.00 40.75 331 PRO E CA 1
ATOM 13556 C C . PRO E 1 331 ? 127.554 -11.781 -40.827 1.00 44.83 331 PRO E C 1
ATOM 13557 O O . PRO E 1 331 ? 127.801 -12.121 -39.661 1.00 48.22 331 PRO E O 1
ATOM 13561 N N . ALA E 1 332 ? 128.373 -10.984 -41.516 1.00 41.69 332 ALA E N 1
ATOM 13562 C CA . ALA E 1 332 ? 129.571 -10.451 -40.872 1.00 45.79 332 ALA E CA 1
ATOM 13563 C C . ALA E 1 332 ? 129.211 -9.579 -39.675 1.00 46.54 332 ALA E C 1
ATOM 13564 O O . ALA E 1 332 ? 129.885 -9.629 -38.640 1.00 42.34 332 ALA E O 1
ATOM 13566 N N . ALA E 1 333 ? 128.156 -8.763 -39.797 1.00 42.43 333 ALA E N 1
ATOM 13567 C CA . ALA E 1 333 ? 127.676 -8.028 -38.632 1.00 41.01 333 ALA E CA 1
ATOM 13568 C C . ALA E 1 333 ? 127.223 -8.988 -37.548 1.00 43.61 333 ALA E C 1
ATOM 13569 O O . ALA E 1 333 ? 127.438 -8.738 -36.357 1.00 47.40 333 ALA E O 1
ATOM 13571 N N . TYR E 1 334 ? 126.602 -10.098 -37.944 1.00 42.80 334 TYR E N 1
ATOM 13572 C CA . TYR E 1 334 ? 126.160 -11.073 -36.959 1.00 44.62 334 TYR E CA 1
ATOM 13573 C C . TYR E 1 334 ? 127.342 -11.709 -36.225 1.00 49.75 334 TYR E C 1
ATOM 13574 O O . TYR E 1 334 ? 127.275 -11.921 -35.007 1.00 50.18 334 TYR E O 1
ATOM 13583 N N . ARG E 1 335 ? 128.440 -12.011 -36.931 1.00 45.58 335 ARG E N 1
ATOM 13584 C CA . ARG E 1 335 ? 129.580 -12.633 -36.255 1.00 50.44 335 ARG E CA 1
ATOM 13585 C C . ARG E 1 335 ? 130.282 -11.679 -35.302 1.00 53.26 335 ARG E C 1
ATOM 13586 O O . ARG E 1 335 ? 130.830 -12.120 -34.284 1.00 56.43 335 ARG E O 1
ATOM 13594 N N . SER E 1 336 ? 130.307 -10.384 -35.624 1.00 49.36 336 SER E N 1
ATOM 13595 C CA . SER E 1 336 ? 131.051 -9.437 -34.804 1.00 53.50 336 SER E CA 1
ATOM 13596 C C . SER E 1 336 ? 130.557 -9.418 -33.366 1.00 54.17 336 SER E C 1
ATOM 13597 O O . SER E 1 336 ? 131.268 -8.925 -32.485 1.00 53.49 336 SER E O 1
ATOM 13600 N N . LEU E 1 337 ? 129.352 -9.938 -33.115 1.00 53.33 337 LEU E N 1
ATOM 13601 C CA . LEU E 1 337 ? 128.865 -10.069 -31.748 1.00 50.31 337 LEU E CA 1
ATOM 13602 C C . LEU E 1 337 ? 129.764 -10.973 -30.919 1.00 54.92 337 LEU E C 1
ATOM 13603 O O . LEU E 1 337 ? 129.922 -10.754 -29.712 1.00 51.21 337 LEU E O 1
ATOM 13608 N N . TYR E 1 338 ? 130.361 -11.984 -31.549 1.00 58.76 338 TYR E N 1
ATOM 13609 C CA . TYR E 1 338 ? 131.118 -13.037 -30.874 1.00 55.98 338 TYR E CA 1
ATOM 13610 C C . TYR E 1 338 ? 132.618 -12.795 -30.927 1.00 60.65 338 TYR E C 1
ATOM 13611 O O . TYR E 1 338 ? 133.399 -13.722 -31.157 1.00 63.79 338 TYR E O 1
ATOM 13620 N N . LEU E 1 339 ? 133.045 -11.553 -30.734 1.00 60.29 339 LEU E N 1
ATOM 13621 C CA . LEU E 1 339 ? 134.451 -11.192 -30.770 1.00 60.90 339 LEU E CA 1
ATOM 13622 C C . LEU E 1 339 ? 134.886 -10.733 -29.386 1.00 64.78 339 LEU E C 1
ATOM 13623 O O . LEU E 1 339 ? 134.096 -10.167 -28.622 1.00 64.43 339 LEU E O 1
ATOM 13628 N N . ASP E 1 340 ? 136.156 -10.993 -29.070 1.00 66.59 340 ASP E N 1
ATOM 13629 C CA . ASP E 1 340 ? 136.735 -10.681 -27.769 1.00 65.46 340 ASP E CA 1
ATOM 13630 C C . ASP E 1 340 ? 137.315 -9.271 -27.709 1.00 66.67 340 ASP E C 1
ATOM 13631 O O . ASP E 1 340 ? 138.273 -9.027 -26.958 1.00 65.74 340 ASP E O 1
ATOM 13636 N N . ARG E 1 341 ? 136.754 -8.334 -28.475 1.00 61.82 341 ARG E N 1
ATOM 13637 C CA . ARG E 1 341 ? 137.307 -6.992 -28.599 1.00 63.57 341 ARG E CA 1
ATOM 13638 C C . ARG E 1 341 ? 136.173 -6.006 -28.864 1.00 60.20 341 ARG E C 1
ATOM 13639 O O . ARG E 1 341 ? 135.007 -6.392 -29.003 1.00 57.02 341 ARG E O 1
ATOM 13647 N N . GLU E 1 342 ? 136.541 -4.725 -28.947 1.00 56.71 342 GLU E N 1
ATOM 13648 C CA . GLU E 1 342 ? 135.639 -3.600 -29.223 1.00 54.22 342 GLU E CA 1
ATOM 13649 C C . GLU E 1 342 ? 134.280 -3.785 -28.541 1.00 53.35 342 GLU E C 1
ATOM 13650 O O . GLU E 1 342 ? 133.219 -3.788 -29.168 1.00 51.02 342 GLU E O 1
ATOM 13656 N N . HIS E 1 343 ? 134.335 -3.940 -27.217 1.00 50.05 343 HIS E N 1
ATOM 13657 C CA . HIS E 1 343 ? 133.116 -4.157 -26.448 1.00 53.01 343 HIS E CA 1
ATOM 13658 C C . HIS E 1 343 ? 132.229 -2.922 -26.377 1.00 49.27 343 HIS E C 1
ATOM 13659 O O . HIS E 1 343 ? 131.066 -3.037 -25.963 1.00 49.44 343 HIS E O 1
ATOM 13666 N N . ASN E 1 344 ? 132.736 -1.751 -26.764 1.00 43.29 344 ASN E N 1
ATOM 13667 C CA . ASN E 1 344 ? 131.896 -0.567 -26.881 1.00 47.18 344 ASN E CA 1
ATOM 13668 C C . ASN E 1 344 ? 131.093 -0.535 -28.193 1.00 42.63 344 ASN E C 1
ATOM 13669 O O . ASN E 1 344 ? 130.648 0.544 -28.599 1.00 44.14 344 ASN E O 1
ATOM 13674 N N . ARG E 1 345 ? 130.900 -1.691 -28.843 1.00 45.40 345 ARG E N 1
ATOM 13675 C CA . ARG E 1 345 ? 130.134 -1.771 -30.090 1.00 44.09 345 ARG E CA 1
ATOM 13676 C C . ARG E 1 345 ? 128.649 -1.501 -29.883 1.00 41.03 345 ARG E C 1
ATOM 13677 O O . ARG E 1 345 ? 127.966 -1.115 -30.835 1.00 34.99 345 ARG E O 1
ATOM 13685 N N . GLY E 1 346 ? 128.133 -1.698 -28.671 1.00 31.93 346 GLY E N 1
ATOM 13686 C CA . GLY E 1 346 ? 126.728 -1.428 -28.415 1.00 34.24 346 GLY E CA 1
ATOM 13687 C C . GLY E 1 346 ? 125.788 -2.297 -29.245 1.00 37.83 346 GLY E C 1
ATOM 13688 O O . GLY E 1 346 ? 126.104 -3.426 -29.652 1.00 34.78 346 GLY E O 1
ATOM 13689 N N . LYS E 1 347 ? 124.594 -1.765 -29.485 1.00 36.97 347 LYS E N 1
ATOM 13690 C CA . LYS E 1 347 ? 123.639 -2.452 -30.343 1.00 34.52 347 LYS E CA 1
ATOM 13691 C C . LYS E 1 347 ? 124.183 -2.478 -31.761 1.00 32.68 347 LYS E C 1
ATOM 13692 O O . LYS E 1 347 ? 124.565 -1.433 -32.294 1.00 34.32 347 LYS E O 1
ATOM 13698 N N . VAL E 1 348 ? 124.240 -3.670 -32.371 1.00 32.30 348 VAL E N 1
ATOM 13699 C CA . VAL E 1 348 ? 124.701 -3.834 -33.752 1.00 33.36 348 VAL E CA 1
ATOM 13700 C C . VAL E 1 348 ? 123.502 -3.920 -34.695 1.00 34.97 348 VAL E C 1
ATOM 13701 O O . VAL E 1 348 ? 122.532 -4.647 -34.422 1.00 27.61 348 VAL E O 1
ATOM 13705 N N . LEU E 1 349 ? 123.597 -3.207 -35.813 1.00 33.19 349 LEU E N 1
ATOM 13706 C CA . LEU E 1 349 ? 122.538 -3.185 -36.808 1.00 28.89 349 LEU E CA 1
ATOM 13707 C C . LEU E 1 349 ? 123.127 -3.069 -38.201 1.00 26.99 349 LEU E C 1
ATOM 13708 O O . LEU E 1 349 ? 124.300 -2.799 -38.358 1.00 29.00 349 LEU E O 1
ATOM 13713 N N . VAL E 1 350 ? 122.298 -3.261 -39.207 1.00 27.68 350 VAL E N 1
ATOM 13714 C CA . VAL E 1 350 ? 122.745 -3.138 -40.589 1.00 25.53 350 VAL E CA 1
ATOM 13715 C C . VAL E 1 350 ? 121.799 -2.316 -41.434 1.00 25.33 350 VAL E C 1
ATOM 13716 O O . VAL E 1 350 ? 120.613 -2.577 -41.444 1.00 26.91 350 VAL E O 1
ATOM 13720 N N . GLU E 1 351 ? 122.322 -1.298 -42.101 1.00 24.90 351 GLU E N 1
ATOM 13721 C CA . GLU E 1 351 ? 121.517 -0.502 -43.027 1.00 27.01 351 GLU E CA 1
ATOM 13722 C C . GLU E 1 351 ? 121.416 -1.236 -44.333 1.00 30.27 351 GLU E C 1
ATOM 13723 O O . GLU E 1 351 ? 122.400 -1.717 -44.854 1.00 30.15 351 GLU E O 1
ATOM 13729 N N . VAL E 1 352 ? 120.221 -1.300 -44.865 1.00 24.90 352 VAL E N 1
ATOM 13730 C CA . VAL E 1 352 ? 119.983 -2.038 -46.064 1.00 30.01 352 VAL E CA 1
ATOM 13731 C C . VAL E 1 352 ? 119.377 -1.141 -47.124 1.00 30.09 352 VAL E C 1
ATOM 13732 O O . VAL E 1 352 ? 119.619 -1.350 -48.288 1.00 42.66 352 VAL E O 1
ATOM 13736 N N . MET F 1 1 ? 114.703 -38.721 24.563 1.00 62.42 1 MET F N 1
ATOM 13737 C CA . MET F 1 1 ? 113.546 -39.528 24.182 1.00 59.96 1 MET F CA 1
ATOM 13738 C C . MET F 1 1 ? 113.792 -40.286 22.877 1.00 58.05 1 MET F C 1
ATOM 13739 O O . MET F 1 1 ? 114.837 -40.128 22.251 1.00 58.15 1 MET F O 1
ATOM 13744 N N . ARG F 1 2 ? 112.815 -41.097 22.473 1.00 55.52 2 ARG F N 1
ATOM 13745 C CA . ARG F 1 2 ? 112.952 -42.012 21.348 1.00 58.77 2 ARG F CA 1
ATOM 13746 C C . ARG F 1 2 ? 112.192 -41.465 20.143 1.00 55.82 2 ARG F C 1
ATOM 13747 O O . ARG F 1 2 ? 110.998 -41.161 20.237 1.00 50.21 2 ARG F O 1
ATOM 13755 N N . ILE F 1 3 ? 112.886 -41.348 19.013 1.00 56.97 3 ILE F N 1
ATOM 13756 C CA . ILE F 1 3 ? 112.361 -40.675 17.829 1.00 51.86 3 ILE F CA 1
ATOM 13757 C C . ILE F 1 3 ? 112.628 -41.544 16.612 1.00 54.03 3 ILE F C 1
ATOM 13758 O O . ILE F 1 3 ? 113.783 -41.880 16.323 1.00 59.36 3 ILE F O 1
ATOM 13763 N N . GLU F 1 4 ? 111.565 -41.893 15.893 1.00 50.42 4 GLU F N 1
ATOM 13764 C CA . GLU F 1 4 ? 111.667 -42.640 14.648 1.00 55.91 4 GLU F CA 1
ATOM 13765 C C . GLU F 1 4 ? 111.592 -41.673 13.467 1.00 51.92 4 GLU F C 1
ATOM 13766 O O . GLU F 1 4 ? 110.736 -40.781 13.444 1.00 42.59 4 GLU F O 1
ATOM 13772 N N . LYS F 1 5 ? 112.497 -41.841 12.503 1.00 50.47 5 LYS F N 1
ATOM 13773 C CA . LYS F 1 5 ? 112.558 -41.006 11.312 1.00 50.36 5 LYS F CA 1
ATOM 13774 C C . LYS F 1 5 ? 112.424 -41.886 10.077 1.00 55.62 5 LYS F C 1
ATOM 13775 O O . LYS F 1 5 ? 112.980 -42.988 10.032 1.00 59.44 5 LYS F O 1
ATOM 13781 N N . TRP F 1 6 ? 111.685 -41.408 9.078 1.00 53.79 6 TRP F N 1
ATOM 13782 C CA . TRP F 1 6 ? 111.675 -42.031 7.756 1.00 54.03 6 TRP F CA 1
ATOM 13783 C C . TRP F 1 6 ? 112.722 -41.326 6.908 1.00 53.80 6 TRP F C 1
ATOM 13784 O O . TRP F 1 6 ? 112.544 -40.164 6.535 1.00 53.78 6 TRP F O 1
ATOM 13795 N N . VAL F 1 7 ? 113.825 -42.013 6.625 1.00 51.22 7 VAL F N 1
ATOM 13796 C CA . VAL F 1 7 ? 114.953 -41.370 5.961 1.00 57.09 7 VAL F CA 1
ATOM 13797 C C . VAL F 1 7 ? 115.191 -42.015 4.603 1.00 60.11 7 VAL F C 1
ATOM 13798 O O . VAL F 1 7 ? 114.535 -43.001 4.249 1.00 61.01 7 VAL F O 1
ATOM 13802 N N . VAL F 1 8 ? 116.137 -41.473 3.843 1.00 60.07 8 VAL F N 1
ATOM 13803 C CA . VAL F 1 8 ? 116.339 -41.842 2.449 1.00 65.69 8 VAL F CA 1
ATOM 13804 C C . VAL F 1 8 ? 117.572 -42.735 2.359 1.00 67.99 8 VAL F C 1
ATOM 13805 O O . VAL F 1 8 ? 118.710 -42.269 2.499 1.00 69.54 8 VAL F O 1
ATOM 13809 N N . ARG F 1 9 ? 117.336 -44.025 2.113 1.00 69.44 9 ARG F N 1
ATOM 13810 C CA . ARG F 1 9 ? 118.426 -44.986 1.985 1.00 72.18 9 ARG F CA 1
ATOM 13811 C C . ARG F 1 9 ? 119.211 -44.760 0.705 1.00 74.68 9 ARG F C 1
ATOM 13812 O O . ARG F 1 9 ? 120.439 -44.622 0.731 1.00 78.28 9 ARG F O 1
ATOM 13820 N N . GLU F 1 10 ? 118.516 -44.740 -0.428 1.00 77.90 10 GLU F N 1
ATOM 13821 C CA . GLU F 1 10 ? 119.160 -44.624 -1.723 1.00 77.70 10 GLU F CA 1
ATOM 13822 C C . GLU F 1 10 ? 118.242 -43.842 -2.650 1.00 75.44 10 GLU F C 1
ATOM 13823 O O . GLU F 1 10 ? 117.015 -43.944 -2.554 1.00 73.75 10 GLU F O 1
ATOM 13829 N N . HIS F 1 11 ? 118.846 -43.049 -3.531 1.00 74.88 11 HIS F N 1
ATOM 13830 C CA . HIS F 1 11 ? 118.112 -42.245 -4.505 1.00 75.51 11 HIS F CA 1
ATOM 13831 C C . HIS F 1 11 ? 117.635 -43.163 -5.622 1.00 76.99 11 HIS F C 1
ATOM 13832 O O . HIS F 1 11 ? 118.296 -43.328 -6.648 1.00 74.37 11 HIS F O 1
ATOM 13839 N N . LEU F 1 12 ? 116.470 -43.771 -5.422 1.00 80.31 12 LEU F N 1
ATOM 13840 C CA . LEU F 1 12 ? 115.849 -44.600 -6.449 1.00 81.93 12 LEU F CA 1
ATOM 13841 C C . LEU F 1 12 ? 114.956 -43.706 -7.296 1.00 82.68 12 LEU F C 1
ATOM 13842 O O . LEU F 1 12 ? 113.898 -43.256 -6.840 1.00 80.07 12 LEU F O 1
ATOM 13847 N N . ASP F 1 13 ? 115.384 -43.453 -8.526 1.00 84.90 13 ASP F N 1
ATOM 13848 C CA . ASP F 1 13 ? 114.671 -42.565 -9.429 1.00 84.67 13 ASP F CA 1
ATOM 13849 C C . ASP F 1 13 ? 113.375 -43.230 -9.893 1.00 88.75 13 ASP F C 1
ATOM 13850 O O . ASP F 1 13 ? 112.938 -44.261 -9.371 1.00 88.13 13 ASP F O 1
ATOM 13855 N N . GLY F 1 14 ? 112.746 -42.628 -10.897 1.00 88.62 14 GLY F N 1
ATOM 13856 C CA . GLY F 1 14 ? 111.518 -43.158 -11.446 1.00 88.72 14 GLY F CA 1
ATOM 13857 C C . GLY F 1 14 ? 110.333 -43.020 -10.515 1.00 89.66 14 GLY F C 1
ATOM 13858 O O . GLY F 1 14 ? 110.484 -42.895 -9.295 1.00 86.75 14 GLY F O 1
ATOM 13859 N N . VAL F 1 15 ? 109.142 -43.034 -11.102 1.00 89.40 15 VAL F N 1
ATOM 13860 C CA . VAL F 1 15 ? 107.878 -43.086 -10.373 1.00 87.24 15 VAL F CA 1
ATOM 13861 C C . VAL F 1 15 ? 107.870 -44.202 -9.324 1.00 88.91 15 VAL F C 1
ATOM 13862 O O . VAL F 1 15 ? 107.439 -43.954 -8.187 1.00 84.13 15 VAL F O 1
ATOM 13866 N N . PRO F 1 16 ? 108.334 -45.449 -9.628 1.00 91.61 16 PRO F N 1
ATOM 13867 C CA . PRO F 1 16 ? 108.200 -46.521 -8.629 1.00 88.58 16 PRO F CA 1
ATOM 13868 C C . PRO F 1 16 ? 109.179 -46.424 -7.467 1.00 87.81 16 PRO F C 1
ATOM 13869 O O . PRO F 1 16 ? 109.778 -45.372 -7.213 1.00 86.61 16 PRO F O 1
ATOM 13873 N N . ASP F 1 17 ? 109.318 -47.544 -6.751 1.00 86.74 17 ASP F N 1
ATOM 13874 C CA . ASP F 1 17 ? 110.297 -47.743 -5.685 1.00 85.22 17 ASP F CA 1
ATOM 13875 C C . ASP F 1 17 ? 109.995 -46.898 -4.451 1.00 83.88 17 ASP F C 1
ATOM 13876 O O . ASP F 1 17 ? 110.319 -45.707 -4.397 1.00 87.08 17 ASP F O 1
ATOM 13881 N N . VAL F 1 18 ? 109.341 -47.524 -3.473 1.00 77.56 18 VAL F N 1
ATOM 13882 C CA . VAL F 1 18 ? 109.185 -46.973 -2.130 1.00 75.56 18 VAL F CA 1
ATOM 13883 C C . VAL F 1 18 ? 109.638 -47.942 -1.054 1.00 77.34 18 VAL F C 1
ATOM 13884 O O . VAL F 1 18 ? 109.940 -47.518 0.084 1.00 71.55 18 VAL F O 1
ATOM 13888 N N . ASN F 1 19 ? 109.678 -49.239 -1.352 1.00 77.26 19 ASN F N 1
ATOM 13889 C CA . ASN F 1 19 ? 110.139 -50.252 -0.421 1.00 71.15 19 ASN F CA 1
ATOM 13890 C C . ASN F 1 19 ? 111.656 -50.263 -0.295 1.00 71.31 19 ASN F C 1
ATOM 13891 O O . ASN F 1 19 ? 112.184 -50.902 0.622 1.00 69.11 19 ASN F O 1
ATOM 13896 N N . ARG F 1 20 ? 112.366 -49.557 -1.181 1.00 71.23 20 ARG F N 1
ATOM 13897 C CA . ARG F 1 20 ? 113.820 -49.504 -1.147 1.00 69.49 20 ARG F CA 1
ATOM 13898 C C . ARG F 1 20 ? 114.385 -48.094 -1.020 1.00 73.67 20 ARG F C 1
ATOM 13899 O O . ARG F 1 20 ? 115.606 -47.947 -0.867 1.00 73.13 20 ARG F O 1
ATOM 13907 N N . VAL F 1 21 ? 113.550 -47.061 -1.094 1.00 73.18 21 VAL F N 1
ATOM 13908 C CA . VAL F 1 21 ? 114.004 -45.696 -0.850 1.00 73.47 21 VAL F CA 1
ATOM 13909 C C . VAL F 1 21 ? 113.965 -45.363 0.634 1.00 67.95 21 VAL F C 1
ATOM 13910 O O . VAL F 1 21 ? 114.930 -44.833 1.190 1.00 69.58 21 VAL F O 1
ATOM 13914 N N . TYR F 1 22 ? 112.856 -45.673 1.298 1.00 64.72 22 TYR F N 1
ATOM 13915 C CA . TYR F 1 22 ? 112.600 -45.208 2.656 1.00 64.80 22 TYR F CA 1
ATOM 13916 C C . TYR F 1 22 ? 112.885 -46.327 3.655 1.00 64.02 22 TYR F C 1
ATOM 13917 O O . TYR F 1 22 ? 112.123 -47.296 3.747 1.00 64.00 22 TYR F O 1
ATOM 13926 N N . GLU F 1 23 ? 113.986 -46.186 4.397 1.00 62.83 23 GLU F N 1
ATOM 13927 C CA . GLU F 1 23 ? 114.285 -47.013 5.559 1.00 59.31 23 GLU F CA 1
ATOM 13928 C C . GLU F 1 23 ? 113.937 -46.247 6.826 1.00 61.39 23 GLU F C 1
ATOM 13929 O O . GLU F 1 23 ? 114.223 -45.051 6.932 1.00 59.74 23 GLU F O 1
ATOM 13935 N N . LYS F 1 24 ? 113.330 -46.936 7.791 1.00 60.57 24 LYS F N 1
ATOM 13936 C CA . LYS F 1 24 ? 113.000 -46.315 9.066 1.00 59.80 24 LYS F CA 1
ATOM 13937 C C . LYS F 1 24 ? 114.128 -46.528 10.066 1.00 60.92 24 LYS F C 1
ATOM 13938 O O . LYS F 1 24 ? 114.649 -47.639 10.206 1.00 56.35 24 LYS F O 1
ATOM 13944 N N . VAL F 1 25 ? 114.496 -45.456 10.755 1.00 61.02 25 VAL F N 1
ATOM 13945 C CA . VAL F 1 25 ? 115.479 -45.501 11.824 1.00 63.19 25 VAL F CA 1
ATOM 13946 C C . VAL F 1 25 ? 114.779 -45.126 13.119 1.00 61.37 25 VAL F C 1
ATOM 13947 O O . VAL F 1 25 ? 113.780 -44.400 13.125 1.00 58.59 25 VAL F O 1
ATOM 13951 N N . VAL F 1 26 ? 115.282 -45.673 14.220 1.00 65.63 26 VAL F N 1
ATOM 13952 C CA . VAL F 1 26 ? 114.825 -45.325 15.558 1.00 65.44 26 VAL F CA 1
ATOM 13953 C C . VAL F 1 26 ? 116.043 -44.880 16.354 1.00 66.91 26 VAL F C 1
ATOM 13954 O O . VAL F 1 26 ? 117.092 -45.539 16.313 1.00 60.68 26 VAL F O 1
ATOM 13958 N N . GLU F 1 27 ? 115.914 -43.760 17.062 1.00 65.09 27 GLU F N 1
ATOM 13959 C CA . GLU F 1 27 ? 117.046 -43.227 17.801 1.00 68.01 27 GLU F CA 1
ATOM 13960 C C . GLU F 1 27 ? 116.571 -42.508 19.055 1.00 65.27 27 GLU F C 1
ATOM 13961 O O . GLU F 1 27 ? 115.543 -41.824 19.041 1.00 66.04 27 GLU F O 1
ATOM 13967 N N . ASP F 1 28 ? 117.323 -42.692 20.140 1.00 67.71 28 ASP F N 1
ATOM 13968 C CA . ASP F 1 28 ? 117.175 -41.895 21.352 1.00 63.82 28 ASP F CA 1
ATOM 13969 C C . ASP F 1 28 ? 118.085 -40.680 21.245 1.00 63.39 28 ASP F C 1
ATOM 13970 O O . ASP F 1 28 ? 119.287 -40.815 20.991 1.00 64.80 28 ASP F O 1
ATOM 13975 N N . VAL F 1 29 ? 117.515 -39.498 21.434 1.00 57.62 29 VAL F N 1
ATOM 13976 C CA . VAL F 1 29 ? 118.235 -38.256 21.203 1.00 59.24 29 VAL F CA 1
ATOM 13977 C C . VAL F 1 29 ? 118.061 -37.352 22.410 1.00 56.06 29 VAL F C 1
ATOM 13978 O O . VAL F 1 29 ? 116.988 -37.311 23.025 1.00 49.77 29 VAL F O 1
ATOM 13982 N N . ARG F 1 30 ? 119.126 -36.628 22.742 1.00 54.55 30 ARG F N 1
ATOM 13983 C CA . ARG F 1 30 ? 119.087 -35.691 23.855 1.00 57.08 30 ARG F CA 1
ATOM 13984 C C . ARG F 1 30 ? 118.249 -34.471 23.500 1.00 56.19 30 ARG F C 1
ATOM 13985 O O . ARG F 1 30 ? 118.457 -33.840 22.456 1.00 54.11 30 ARG F O 1
ATOM 13993 N N . ILE F 1 31 ? 117.298 -34.146 24.375 1.00 53.57 31 ILE F N 1
ATOM 13994 C CA . ILE F 1 31 ? 116.431 -32.982 24.218 1.00 52.67 31 ILE F CA 1
ATOM 13995 C C . ILE F 1 31 ? 117.063 -31.841 25.013 1.00 53.00 31 ILE F C 1
ATOM 13996 O O . ILE F 1 31 ? 116.995 -31.815 26.242 1.00 54.90 31 ILE F O 1
ATOM 14001 N N . ASP F 1 32 ? 117.686 -30.891 24.305 1.00 53.34 32 ASP F N 1
ATOM 14002 C CA . ASP F 1 32 ? 118.364 -29.731 24.907 1.00 55.66 32 ASP F CA 1
ATOM 14003 C C . ASP F 1 32 ? 117.919 -28.473 24.150 1.00 50.06 32 ASP F C 1
ATOM 14004 O O . ASP F 1 32 ? 118.666 -27.929 23.335 1.00 54.64 32 ASP F O 1
ATOM 14009 N N . LEU F 1 33 ? 116.702 -28.012 24.432 1.00 50.89 33 LEU F N 1
ATOM 14010 C CA . LEU F 1 33 ? 116.115 -26.908 23.677 1.00 46.00 33 LEU F CA 1
ATOM 14011 C C . LEU F 1 33 ? 116.896 -25.619 23.886 1.00 47.29 33 LEU F C 1
ATOM 14012 O O . LEU F 1 33 ? 117.097 -25.177 25.021 1.00 46.28 33 LEU F O 1
ATOM 14017 N N . ARG F 1 34 ? 117.307 -24.996 22.785 1.00 43.96 34 ARG F N 1
ATOM 14018 C CA . ARG F 1 34 ? 117.702 -23.604 22.845 1.00 45.08 34 ARG F CA 1
ATOM 14019 C C . ARG F 1 34 ? 116.502 -22.783 23.316 1.00 40.76 34 ARG F C 1
ATOM 14020 O O . ARG F 1 34 ? 115.367 -23.266 23.273 1.00 41.37 34 ARG F O 1
ATOM 14028 N N . PRO F 1 35 ? 116.722 -21.552 23.804 1.00 42.31 35 PRO F N 1
ATOM 14029 C CA . PRO F 1 35 ? 115.603 -20.815 24.418 1.00 44.90 35 PRO F CA 1
ATOM 14030 C C . PRO F 1 35 ? 114.446 -20.592 23.473 1.00 42.48 35 PRO F C 1
ATOM 14031 O O . PRO F 1 35 ? 113.312 -20.422 23.931 1.00 42.77 35 PRO F O 1
ATOM 14035 N N . ASP F 1 36 ? 114.687 -20.565 22.168 1.00 41.50 36 ASP F N 1
ATOM 14036 C CA . ASP F 1 36 ? 113.601 -20.336 21.227 1.00 41.99 36 ASP F CA 1
ATOM 14037 C C . ASP F 1 36 ? 113.088 -21.628 20.608 1.00 44.38 36 ASP F C 1
ATOM 14038 O O . ASP F 1 36 ? 112.173 -21.584 19.779 1.00 41.01 36 ASP F O 1
ATOM 14043 N N . GLU F 1 37 ? 113.634 -22.774 21.008 1.00 41.20 37 GLU F N 1
ATOM 14044 C CA . GLU F 1 37 ? 113.269 -24.030 20.373 1.00 42.11 37 GLU F CA 1
ATOM 14045 C C . GLU F 1 37 ? 112.067 -24.661 21.055 1.00 41.30 37 GLU F C 1
ATOM 14046 O O . GLU F 1 37 ? 111.756 -24.382 22.211 1.00 39.38 37 GLU F O 1
ATOM 14052 N N . MET F 1 38 ? 111.392 -25.539 20.315 1.00 36.74 38 MET F N 1
ATOM 14053 C CA . MET F 1 38 ? 110.305 -26.334 20.858 1.00 37.09 38 MET F CA 1
ATOM 14054 C C . MET F 1 38 ? 110.490 -27.786 20.459 1.00 37.67 38 MET F C 1
ATOM 14055 O O . MET F 1 38 ? 111.073 -28.092 19.419 1.00 43.56 38 MET F O 1
ATOM 14060 N N . LEU F 1 39 ? 109.977 -28.677 21.294 1.00 40.98 39 LEU F N 1
ATOM 14061 C CA . LEU F 1 39 ? 109.877 -30.087 20.961 1.00 43.34 39 LEU F CA 1
ATOM 14062 C C . LEU F 1 39 ? 108.439 -30.344 20.538 1.00 38.06 39 LEU F C 1
ATOM 14063 O O . LEU F 1 39 ? 107.511 -30.102 21.316 1.00 37.77 39 LEU F O 1
ATOM 14068 N N . PHE F 1 40 ? 108.261 -30.792 19.296 1.00 44.01 40 PHE F N 1
ATOM 14069 C CA . PHE F 1 40 ? 106.952 -31.084 18.729 1.00 41.40 40 PHE F CA 1
ATOM 14070 C C . PHE F 1 40 ? 106.775 -32.589 18.625 1.00 35.56 40 PHE F C 1
ATOM 14071 O O . PHE F 1 40 ? 107.724 -33.315 18.311 1.00 39.94 40 PHE F O 1
ATOM 14079 N N . ARG F 1 41 ? 105.554 -33.051 18.840 1.00 36.95 41 ARG F N 1
ATOM 14080 C CA . ARG F 1 41 ? 105.172 -34.407 18.477 1.00 42.28 41 ARG F CA 1
ATOM 14081 C C . ARG F 1 41 ? 104.286 -34.340 17.238 1.00 39.30 41 ARG F C 1
ATOM 14082 O O . ARG F 1 41 ? 103.272 -33.635 17.230 1.00 39.58 41 ARG F O 1
ATOM 14090 N N . THR F 1 42 ? 104.671 -35.075 16.202 1.00 38.67 42 THR F N 1
ATOM 14091 C CA . THR F 1 42 ? 103.904 -35.107 14.962 1.00 39.41 42 THR F CA 1
ATOM 14092 C C . THR F 1 42 ? 102.563 -35.810 15.168 1.00 45.56 42 THR F C 1
ATOM 14093 O O . THR F 1 42 ? 102.508 -36.916 15.722 1.00 44.62 42 THR F O 1
ATOM 14097 N N . ARG F 1 43 ? 101.483 -35.171 14.708 1.00 39.85 43 ARG F N 1
ATOM 14098 C CA . ARG F 1 43 ? 100.141 -35.750 14.737 1.00 44.28 43 ARG F CA 1
ATOM 14099 C C . ARG F 1 43 ? 99.685 -36.280 13.378 1.00 47.92 43 ARG F C 1
ATOM 14100 O O . ARG F 1 43 ? 99.149 -37.393 13.300 1.00 42.04 43 ARG F O 1
ATOM 14108 N N . TYR F 1 44 ? 99.867 -35.493 12.306 1.00 44.04 44 TYR F N 1
ATOM 14109 C CA . TYR F 1 44 ? 99.557 -35.901 10.939 1.00 45.04 44 TYR F CA 1
ATOM 14110 C C . TYR F 1 44 ? 100.712 -35.518 10.032 1.00 45.77 44 TYR F C 1
ATOM 14111 O O . TYR F 1 44 ? 101.390 -34.512 10.265 1.00 40.56 44 TYR F O 1
ATOM 14120 N N . VAL F 1 45 ? 100.932 -36.325 8.995 1.00 37.87 45 VAL F N 1
ATOM 14121 C CA . VAL F 1 45 ? 101.876 -35.979 7.944 1.00 42.86 45 VAL F CA 1
ATOM 14122 C C . VAL F 1 45 ? 101.153 -36.061 6.609 1.00 45.39 45 VAL F C 1
ATOM 14123 O O . VAL F 1 45 ? 100.189 -36.819 6.448 1.00 42.29 45 VAL F O 1
ATOM 14127 N N . SER F 1 46 ? 101.615 -35.254 5.656 1.00 41.70 46 SER F N 1
ATOM 14128 C CA . SER F 1 46 ? 101.145 -35.306 4.280 1.00 44.02 46 SER F CA 1
ATOM 14129 C C . SER F 1 46 ? 102.106 -36.140 3.448 1.00 46.15 46 SER F C 1
ATOM 14130 O O . SER F 1 46 ? 103.317 -36.139 3.684 1.00 45.98 46 SER F O 1
ATOM 14133 N N . VAL F 1 47 ? 101.558 -36.860 2.472 1.00 44.84 47 VAL F N 1
ATOM 14134 C CA . VAL F 1 47 ? 102.352 -37.503 1.432 1.00 47.09 47 VAL F CA 1
ATOM 14135 C C . VAL F 1 47 ? 101.907 -36.927 0.095 1.00 49.90 47 VAL F C 1
ATOM 14136 O O . VAL F 1 47 ? 100.718 -36.667 -0.113 1.00 44.42 47 VAL F O 1
ATOM 14140 N N . ASP F 1 48 ? 102.866 -36.694 -0.794 1.00 52.76 48 ASP F N 1
ATOM 14141 C CA . ASP F 1 48 ? 102.626 -35.866 -1.964 1.00 56.06 48 ASP F CA 1
ATOM 14142 C C . ASP F 1 48 ? 103.539 -36.340 -3.078 1.00 51.91 48 ASP F C 1
ATOM 14143 O O . ASP F 1 48 ? 104.666 -36.768 -2.807 1.00 54.07 48 ASP F O 1
ATOM 14148 N N . PRO F 1 49 ? 103.092 -36.275 -4.333 1.00 53.98 49 PRO F N 1
ATOM 14149 C CA . PRO F 1 49 ? 103.905 -36.830 -5.425 1.00 52.78 49 PRO F CA 1
ATOM 14150 C C . PRO F 1 49 ? 105.272 -36.187 -5.551 1.00 52.40 49 PRO F C 1
ATOM 14151 O O . PRO F 1 49 ? 106.202 -36.842 -6.042 1.00 46.72 49 PRO F O 1
ATOM 14155 N N . TYR F 1 50 ? 105.439 -34.942 -5.095 1.00 54.54 50 TYR F N 1
ATOM 14156 C CA . TYR F 1 50 ? 106.740 -34.290 -5.214 1.00 48.58 50 TYR F CA 1
ATOM 14157 C C . TYR F 1 50 ? 107.810 -34.957 -4.365 1.00 51.81 50 TYR F C 1
ATOM 14158 O O . TYR F 1 50 ? 108.999 -34.732 -4.616 1.00 51.04 50 TYR F O 1
ATOM 14167 N N . GLN F 1 51 ? 107.425 -35.747 -3.355 1.00 53.28 51 GLN F N 1
ATOM 14168 C CA . GLN F 1 51 ? 108.427 -36.350 -2.480 1.00 53.85 51 GLN F CA 1
ATOM 14169 C C . GLN F 1 51 ? 109.349 -37.279 -3.253 1.00 57.02 51 GLN F C 1
ATOM 14170 O O . GLN F 1 51 ? 110.507 -37.470 -2.861 1.00 56.53 51 GLN F O 1
ATOM 14176 N N . ASN F 1 52 ? 108.856 -37.850 -4.357 1.00 55.91 52 ASN F N 1
ATOM 14177 C CA . ASN F 1 52 ? 109.717 -38.577 -5.283 1.00 57.00 52 ASN F CA 1
ATOM 14178 C C . ASN F 1 52 ? 110.955 -37.759 -5.630 1.00 57.98 52 ASN F C 1
ATOM 14179 O O . ASN F 1 52 ? 112.091 -38.236 -5.505 1.00 58.05 52 ASN F O 1
ATOM 14184 N N . GLY F 1 53 ? 110.755 -36.510 -6.051 1.00 57.27 53 GLY F N 1
ATOM 14185 C CA . GLY F 1 53 ? 111.887 -35.690 -6.443 1.00 55.18 53 GLY F CA 1
ATOM 14186 C C . GLY F 1 53 ? 112.687 -35.191 -5.257 1.00 50.76 53 GLY F C 1
ATOM 14187 O O . GLY F 1 53 ? 113.920 -35.166 -5.294 1.00 52.96 53 GLY F O 1
ATOM 14188 N N . LEU F 1 54 ? 112.000 -34.781 -4.190 1.00 54.16 54 LEU F N 1
ATOM 14189 C CA . LEU F 1 54 ? 112.707 -34.293 -3.011 1.00 53.62 54 LEU F CA 1
ATOM 14190 C C . LEU F 1 54 ? 113.622 -35.368 -2.433 1.00 55.37 54 LEU F C 1
ATOM 14191 O O . LEU F 1 54 ? 114.728 -35.067 -1.963 1.00 54.02 54 LEU F O 1
ATOM 14196 N N . ALA F 1 55 ? 113.187 -36.631 -2.481 1.00 54.79 55 ALA F N 1
ATOM 14197 C CA . ALA F 1 55 ? 114.049 -37.730 -2.055 1.00 54.25 55 ALA F CA 1
ATOM 14198 C C . ALA F 1 55 ? 115.351 -37.749 -2.847 1.00 57.66 55 ALA F C 1
ATOM 14199 O O . ALA F 1 55 ? 116.426 -37.983 -2.280 1.00 58.77 55 ALA F O 1
ATOM 14201 N N . LEU F 1 56 ? 115.278 -37.501 -4.161 1.00 56.42 56 LEU F N 1
ATOM 14202 C CA . LEU F 1 56 ? 116.491 -37.445 -4.972 1.00 55.62 56 LEU F CA 1
ATOM 14203 C C . LEU F 1 56 ? 117.451 -36.381 -4.470 1.00 56.66 56 LEU F C 1
ATOM 14204 O O . LEU F 1 56 ? 118.672 -36.562 -4.542 1.00 58.17 56 LEU F O 1
ATOM 14209 N N . GLU F 1 57 ? 116.921 -35.270 -3.959 1.00 56.86 57 GLU F N 1
ATOM 14210 C CA . GLU F 1 57 ? 117.740 -34.172 -3.469 1.00 58.79 57 GLU F CA 1
ATOM 14211 C C . GLU F 1 57 ? 118.055 -34.277 -1.985 1.00 61.78 57 GLU F C 1
ATOM 14212 O O . GLU F 1 57 ? 118.920 -33.541 -1.499 1.00 64.73 57 GLU F O 1
ATOM 14218 N N . THR F 1 58 ? 117.394 -35.170 -1.265 1.00 61.45 58 THR F N 1
ATOM 14219 C CA . THR F 1 58 ? 117.622 -35.307 0.165 1.00 58.81 58 THR F CA 1
ATOM 14220 C C . THR F 1 58 ? 118.940 -36.022 0.419 1.00 64.70 58 THR F C 1
ATOM 14221 O O . THR F 1 58 ? 119.140 -37.131 -0.096 1.00 62.98 58 THR F O 1
ATOM 14225 N N . PRO F 1 59 ? 119.858 -35.444 1.193 1.00 65.66 59 PRO F N 1
ATOM 14226 C CA . PRO F 1 59 ? 121.115 -36.141 1.483 1.00 67.80 59 PRO F CA 1
ATOM 14227 C C . PRO F 1 59 ? 120.839 -37.459 2.186 1.00 66.01 59 PRO F C 1
ATOM 14228 O O . PRO F 1 59 ? 119.916 -37.566 2.995 1.00 65.22 59 PRO F O 1
ATOM 14232 N N . ILE F 1 60 ? 121.632 -38.475 1.835 1.00 68.17 60 ILE F N 1
ATOM 14233 C CA . ILE F 1 60 ? 121.460 -39.799 2.422 1.00 69.57 60 ILE F CA 1
ATOM 14234 C C . ILE F 1 60 ? 121.522 -39.691 3.937 1.00 66.74 60 ILE F C 1
ATOM 14235 O O . ILE F 1 60 ? 122.385 -38.999 4.492 1.00 66.96 60 ILE F O 1
ATOM 14240 N N . GLY F 1 61 ? 120.578 -40.350 4.613 1.00 65.83 61 GLY F N 1
ATOM 14241 C CA . GLY F 1 61 ? 120.488 -40.354 6.051 1.00 63.89 61 GLY F CA 1
ATOM 14242 C C . GLY F 1 61 ? 119.509 -39.345 6.620 1.00 66.61 61 GLY F C 1
ATOM 14243 O O . GLY F 1 61 ? 118.981 -39.559 7.718 1.00 59.78 61 GLY F O 1
ATOM 14244 N N . HIS F 1 62 ? 119.257 -38.251 5.905 1.00 65.05 62 HIS F N 1
ATOM 14245 C CA . HIS F 1 62 ? 118.350 -37.223 6.392 1.00 62.09 62 HIS F CA 1
ATOM 14246 C C . HIS F 1 62 ? 116.907 -37.621 6.099 1.00 57.30 62 HIS F C 1
ATOM 14247 O O . HIS F 1 62 ? 116.625 -38.356 5.149 1.00 58.04 62 HIS F O 1
ATOM 14254 N N . HIS F 1 63 ? 115.992 -37.140 6.939 1.00 54.67 63 HIS F N 1
ATOM 14255 C CA . HIS F 1 63 ? 114.598 -37.544 6.837 1.00 49.40 63 HIS F CA 1
ATOM 14256 C C . HIS F 1 63 ? 113.938 -36.946 5.595 1.00 53.49 63 HIS F C 1
ATOM 14257 O O . HIS F 1 63 ? 114.392 -35.953 5.023 1.00 51.17 63 HIS F O 1
ATOM 14264 N N . MET F 1 64 ? 112.839 -37.572 5.196 1.00 51.30 64 MET F N 1
ATOM 14265 C CA . MET F 1 64 ? 112.040 -37.124 4.066 1.00 52.35 64 MET F CA 1
ATOM 14266 C C . MET F 1 64 ? 111.183 -35.937 4.496 1.00 51.81 64 MET F C 1
ATOM 14267 O O . MET F 1 64 ? 110.369 -36.060 5.417 1.00 44.62 64 MET F O 1
ATOM 14272 N N . GLY F 1 65 ? 111.370 -34.782 3.856 1.00 46.27 65 GLY F N 1
ATOM 14273 C CA . GLY F 1 65 ? 110.552 -33.630 4.189 1.00 44.65 65 GLY F CA 1
ATOM 14274 C C . GLY F 1 65 ? 109.098 -33.856 3.815 1.00 45.43 65 GLY F C 1
ATOM 14275 O O . GLY F 1 65 ? 108.780 -34.605 2.895 1.00 49.13 65 GLY F O 1
ATOM 14276 N N . ALA F 1 66 ? 108.200 -33.215 4.562 1.00 43.74 66 ALA F N 1
ATOM 14277 C CA . ALA F 1 66 ? 106.774 -33.232 4.246 1.00 41.98 66 ALA F CA 1
ATOM 14278 C C . ALA F 1 66 ? 106.073 -32.192 5.099 1.00 43.16 66 ALA F C 1
ATOM 14279 O O . ALA F 1 66 ? 106.565 -31.806 6.163 1.00 37.72 66 ALA F O 1
ATOM 14281 N N . ASP F 1 67 ? 104.913 -31.748 4.621 1.00 38.47 67 ASP F N 1
ATOM 14282 C CA . ASP F 1 67 ? 104.048 -30.928 5.449 1.00 37.16 67 ASP F CA 1
ATOM 14283 C C . ASP F 1 67 ? 103.393 -31.799 6.514 1.00 40.83 67 ASP F C 1
ATOM 14284 O O . ASP F 1 67 ? 102.960 -32.920 6.234 1.00 41.92 67 ASP F O 1
ATOM 14289 N N . SER F 1 68 ? 103.333 -31.281 7.742 1.00 37.53 68 SER F N 1
ATOM 14290 C CA . SER F 1 68 ? 102.847 -32.057 8.882 1.00 41.75 68 SER F CA 1
ATOM 14291 C C . SER F 1 68 ? 102.197 -31.137 9.910 1.00 38.62 68 SER F C 1
ATOM 14292 O O . SER F 1 68 ? 102.428 -29.924 9.924 1.00 41.19 68 SER F O 1
ATOM 14295 N N . ILE F 1 69 ? 101.367 -31.729 10.768 1.00 38.99 69 ILE F N 1
ATOM 14296 C CA . ILE F 1 69 ? 100.708 -31.026 11.866 1.00 36.60 69 ILE F CA 1
ATOM 14297 C C . ILE F 1 69 ? 101.289 -31.542 13.173 1.00 42.24 69 ILE F C 1
ATOM 14298 O O . ILE F 1 69 ? 101.302 -32.757 13.412 1.00 41.75 69 ILE F O 1
ATOM 14303 N N . MET F 1 70 ? 101.726 -30.622 14.031 1.00 38.85 70 MET F N 1
ATOM 14304 C CA . MET F 1 70 ? 102.567 -30.954 15.171 1.00 40.59 70 MET F CA 1
ATOM 14305 C C . MET F 1 70 ? 101.984 -30.358 16.443 1.00 42.15 70 MET F C 1
ATOM 14306 O O . MET F 1 70 ? 101.274 -29.349 16.408 1.00 44.17 70 MET F O 1
ATOM 14311 N N . GLU F 1 71 ? 102.269 -31.006 17.569 1.00 42.64 71 GLU F N 1
ATOM 14312 C CA . GLU F 1 71 ? 101.817 -30.539 18.877 1.00 40.48 71 GLU F CA 1
ATOM 14313 C C . GLU F 1 71 ? 103.028 -30.139 19.700 1.00 39.44 71 GLU F C 1
ATOM 14314 O O . GLU F 1 71 ? 104.000 -30.898 19.783 1.00 38.37 71 GLU F O 1
ATOM 14320 N N . VAL F 1 72 ? 102.973 -28.947 20.293 1.00 37.54 72 VAL F N 1
ATOM 14321 C CA . VAL F 1 72 ? 104.034 -28.497 21.184 1.00 39.51 72 VAL F CA 1
ATOM 14322 C C . VAL F 1 72 ? 103.891 -29.227 22.515 1.00 39.54 72 VAL F C 1
ATOM 14323 O O . VAL F 1 72 ? 102.884 -29.080 23.214 1.00 42.36 72 VAL F O 1
ATOM 14327 N N . VAL F 1 73 ? 104.898 -30.021 22.868 1.00 41.46 73 VAL F N 1
ATOM 14328 C CA . VAL F 1 73 ? 104.927 -30.679 24.166 1.00 41.54 73 VAL F CA 1
ATOM 14329 C C . VAL F 1 73 ? 105.931 -30.039 25.123 1.00 45.47 73 VAL F C 1
ATOM 14330 O O . VAL F 1 73 ? 105.690 -30.030 26.336 1.00 47.57 73 VAL F O 1
ATOM 14334 N N . GLU F 1 74 ? 107.040 -29.495 24.619 1.00 44.71 74 GLU F N 1
ATOM 14335 C CA . GLU F 1 74 ? 107.975 -28.722 25.424 1.00 47.60 74 GLU F CA 1
ATOM 14336 C C . GLU F 1 74 ? 108.348 -27.449 24.682 1.00 47.80 74 GLU F C 1
ATOM 14337 O O . GLU F 1 74 ? 108.392 -27.420 23.446 1.00 45.83 74 GLU F O 1
ATOM 14343 N N . ALA F 1 75 ? 108.647 -26.398 25.439 1.00 46.54 75 ALA F N 1
ATOM 14344 C CA . ALA F 1 75 ? 108.996 -25.134 24.808 1.00 43.09 75 ALA F CA 1
ATOM 14345 C C . ALA F 1 75 ? 110.021 -24.397 25.653 1.00 45.80 75 ALA F C 1
ATOM 14346 O O . ALA F 1 75 ? 109.943 -24.399 26.883 1.00 41.63 75 ALA F O 1
ATOM 14348 N N . GLY F 1 76 ? 110.989 -23.779 24.984 1.00 43.90 76 GLY F N 1
ATOM 14349 C CA . GLY F 1 76 ? 111.912 -22.896 25.651 1.00 41.16 76 GLY F CA 1
ATOM 14350 C C . GLY F 1 76 ? 111.226 -21.616 26.077 1.00 42.61 76 GLY F C 1
ATOM 14351 O O . GLY F 1 76 ? 110.070 -21.356 25.726 1.00 43.78 76 GLY F O 1
ATOM 14352 N N . PRO F 1 77 ? 111.931 -20.785 26.857 1.00 45.35 77 PRO F N 1
ATOM 14353 C CA . PRO F 1 77 ? 111.293 -19.574 27.397 1.00 43.67 77 PRO F CA 1
ATOM 14354 C C . PRO F 1 77 ? 111.117 -18.470 26.371 1.00 40.87 77 PRO F C 1
ATOM 14355 O O . PRO F 1 77 ? 110.328 -17.552 26.621 1.00 40.59 77 PRO F O 1
ATOM 14359 N N . ALA F 1 78 ? 111.842 -18.517 25.248 1.00 36.56 78 ALA F N 1
ATOM 14360 C CA . ALA F 1 78 ? 111.692 -17.562 24.152 1.00 41.62 78 ALA F CA 1
ATOM 14361 C C . ALA F 1 78 ? 110.966 -18.160 22.946 1.00 40.32 78 ALA F C 1
ATOM 14362 O O . ALA F 1 78 ? 111.089 -17.638 21.835 1.00 37.77 78 ALA F O 1
ATOM 14364 N N . ALA F 1 79 ? 110.196 -19.229 23.136 1.00 42.72 79 ALA F N 1
ATOM 14365 C CA . ALA F 1 79 ? 109.613 -19.901 21.981 1.00 39.56 79 ALA F CA 1
ATOM 14366 C C . ALA F 1 79 ? 108.370 -19.169 21.492 1.00 40.56 79 ALA F C 1
ATOM 14367 O O . ALA F 1 79 ? 107.726 -18.413 22.226 1.00 41.98 79 ALA F O 1
ATOM 14369 N N . ALA F 1 80 ? 108.019 -19.445 20.231 1.00 37.06 80 ALA F N 1
ATOM 14370 C CA . ALA F 1 80 ? 106.913 -18.768 19.565 1.00 40.45 80 ALA F CA 1
ATOM 14371 C C . ALA F 1 80 ? 105.552 -19.320 19.970 1.00 40.65 80 ALA F C 1
ATOM 14372 O O . ALA F 1 80 ? 104.577 -18.560 20.010 1.00 47.59 80 ALA F O 1
ATOM 14374 N N . PHE F 1 81 ? 105.454 -20.613 20.284 1.00 38.11 81 PHE F N 1
ATOM 14375 C CA . PHE F 1 81 ? 104.171 -21.233 20.591 1.00 39.92 81 PHE F CA 1
ATOM 14376 C C . PHE F 1 81 ? 104.170 -21.818 22.000 1.00 43.16 81 PHE F C 1
ATOM 14377 O O . PHE F 1 81 ? 105.221 -22.067 22.599 1.00 38.89 81 PHE F O 1
ATOM 14385 N N . ALA F 1 82 ? 102.970 -22.051 22.516 1.00 42.11 82 ALA F N 1
ATOM 14386 C CA . ALA F 1 82 ? 102.828 -22.560 23.867 1.00 45.53 82 ALA F CA 1
ATOM 14387 C C . ALA F 1 82 ? 102.657 -24.072 23.832 1.00 47.74 82 ALA F C 1
ATOM 14388 O O . ALA F 1 82 ? 102.318 -24.663 22.801 1.00 44.51 82 ALA F O 1
ATOM 14390 N N . VAL F 1 83 ? 102.941 -24.706 24.974 1.00 42.06 83 VAL F N 1
ATOM 14391 C CA . VAL F 1 83 ? 102.716 -26.139 25.082 1.00 42.80 83 VAL F CA 1
ATOM 14392 C C . VAL F 1 83 ? 101.230 -26.394 24.902 1.00 43.42 83 VAL F C 1
ATOM 14393 O O . VAL F 1 83 ? 100.392 -25.658 25.435 1.00 45.65 83 VAL F O 1
ATOM 14397 N N . GLY F 1 84 ? 100.896 -27.407 24.107 1.00 44.46 84 GLY F N 1
ATOM 14398 C CA . GLY F 1 84 ? 99.523 -27.718 23.787 1.00 48.20 84 GLY F CA 1
ATOM 14399 C C . GLY F 1 84 ? 99.034 -27.123 22.481 1.00 48.71 84 GLY F C 1
ATOM 14400 O O . GLY F 1 84 ? 98.002 -27.568 21.963 1.00 45.95 84 GLY F O 1
ATOM 14401 N N . ASP F 1 85 ? 99.735 -26.123 21.947 1.00 48.36 85 ASP F N 1
ATOM 14402 C CA . ASP F 1 85 ? 99.360 -25.561 20.658 1.00 45.74 85 ASP F CA 1
ATOM 14403 C C . ASP F 1 85 ? 99.504 -26.604 19.564 1.00 43.60 85 ASP F C 1
ATOM 14404 O O . ASP F 1 85 ? 100.371 -27.479 19.619 1.00 40.29 85 ASP F O 1
ATOM 14409 N N . LEU F 1 86 ? 98.641 -26.502 18.560 1.00 43.28 86 LEU F N 1
ATOM 14410 C CA . LEU F 1 86 ? 98.777 -27.259 17.322 1.00 45.68 86 LEU F CA 1
ATOM 14411 C C . LEU F 1 86 ? 99.402 -26.355 16.264 1.00 45.15 86 LEU F C 1
ATOM 14412 O O . LEU F 1 86 ? 98.977 -25.208 16.098 1.00 45.48 86 LEU F O 1
ATOM 14417 N N . VAL F 1 87 ? 100.400 -26.874 15.547 1.00 41.97 87 VAL F N 1
ATOM 14418 C CA . VAL F 1 87 ? 101.242 -26.075 14.664 1.00 42.79 87 VAL F CA 1
ATOM 14419 C C . VAL F 1 87 ? 101.409 -26.819 13.343 1.00 44.59 87 VAL F C 1
ATOM 14420 O O . VAL F 1 87 ? 101.586 -28.043 13.327 1.00 43.59 87 VAL F O 1
ATOM 14424 N N . GLN F 1 88 ? 101.330 -26.086 12.231 1.00 43.16 88 GLN F N 1
ATOM 14425 C CA . GLN F 1 88 ? 101.481 -26.657 10.898 1.00 37.27 88 GLN F CA 1
ATOM 14426 C C . GLN F 1 88 ? 102.793 -26.164 10.301 1.00 37.18 88 GLN F C 1
ATOM 14427 O O . GLN F 1 88 ? 103.059 -24.961 10.296 1.00 38.08 88 GLN F O 1
ATOM 14433 N N . GLY F 1 89 ? 103.611 -27.089 9.816 1.00 41.60 89 GLY F N 1
ATOM 14434 C CA . GLY F 1 89 ? 104.896 -26.722 9.247 1.00 39.35 89 GLY F CA 1
ATOM 14435 C C . GLY F 1 89 ? 105.516 -27.900 8.527 1.00 42.43 89 GLY F C 1
ATOM 14436 O O . GLY F 1 89 ? 104.996 -29.018 8.554 1.00 42.48 89 GLY F O 1
ATOM 14437 N N . PHE F 1 90 ? 106.651 -27.631 7.877 1.00 41.33 90 PHE F N 1
ATOM 14438 C CA . PHE F 1 90 ? 107.395 -28.642 7.126 1.00 40.49 90 PHE F CA 1
ATOM 14439 C C . PHE F 1 90 ? 108.201 -29.547 8.065 1.00 39.58 90 PHE F C 1
ATOM 14440 O O . PHE F 1 90 ? 109.415 -29.700 7.943 1.00 39.38 90 PHE F O 1
ATOM 14448 N N . GLY F 1 91 ? 107.486 -30.183 8.993 1.00 39.62 91 GLY F N 1
ATOM 14449 C CA . GLY F 1 91 ? 108.144 -30.979 10.018 1.00 41.44 91 GLY F CA 1
ATOM 14450 C C . GLY F 1 91 ? 108.670 -32.316 9.538 1.00 45.53 91 GLY F C 1
ATOM 14451 O O . GLY F 1 91 ? 109.652 -32.829 10.087 1.00 43.01 91 GLY F O 1
ATOM 14452 N N . GLY F 1 92 ? 108.028 -32.911 8.531 1.00 41.06 92 GLY F N 1
ATOM 14453 C CA . GLY F 1 92 ? 108.560 -34.109 7.911 1.00 44.81 92 GLY F CA 1
ATOM 14454 C C . GLY F 1 92 ? 108.008 -35.406 8.479 1.00 43.25 92 GLY F C 1
ATOM 14455 O O . GLY F 1 92 ? 107.169 -35.437 9.384 1.00 43.77 92 GLY F O 1
ATOM 14456 N N . TRP F 1 93 ? 108.491 -36.511 7.898 1.00 43.31 93 TRP F N 1
ATOM 14457 C CA . TRP F 1 93 ? 108.146 -37.864 8.344 1.00 46.33 93 TRP F CA 1
ATOM 14458 C C . TRP F 1 93 ? 109.001 -38.200 9.569 1.00 39.96 93 TRP F C 1
ATOM 14459 O O . TRP F 1 93 ? 109.980 -38.947 9.502 1.00 42.81 93 TRP F O 1
ATOM 14470 N N . ARG F 1 94 ? 108.623 -37.622 10.704 1.00 42.14 94 ARG F N 1
ATOM 14471 C CA . ARG F 1 94 ? 109.344 -37.802 11.962 1.00 41.74 94 ARG F CA 1
ATOM 14472 C C . ARG F 1 94 ? 108.317 -37.806 13.081 1.00 39.52 94 ARG F C 1
ATOM 14473 O O . ARG F 1 94 ? 107.375 -37.015 13.042 1.00 40.34 94 ARG F O 1
ATOM 14481 N N . THR F 1 95 ? 108.483 -38.695 14.077 1.00 38.36 95 THR F N 1
ATOM 14482 C CA . THR F 1 95 ? 107.515 -38.692 15.175 1.00 38.48 95 THR F CA 1
ATOM 14483 C C . THR F 1 95 ? 107.675 -37.454 16.053 1.00 37.61 95 THR F C 1
ATOM 14484 O O . THR F 1 95 ? 106.698 -36.972 16.633 1.00 39.99 95 THR F O 1
ATOM 14488 N N . HIS F 1 96 ? 108.891 -36.927 16.166 1.00 41.27 96 HIS F N 1
ATOM 14489 C CA . HIS F 1 96 ? 109.135 -35.726 16.949 1.00 38.51 96 HIS F CA 1
ATOM 14490 C C . HIS F 1 96 ? 110.089 -34.814 16.192 1.00 37.34 96 HIS F C 1
ATOM 14491 O O . HIS F 1 96 ? 110.942 -35.276 15.431 1.00 41.82 96 HIS F O 1
ATOM 14498 N N . VAL F 1 97 ? 109.933 -33.510 16.410 1.00 40.72 97 VAL F N 1
ATOM 14499 C CA . VAL F 1 97 ? 110.760 -32.488 15.778 1.00 41.83 97 VAL F CA 1
ATOM 14500 C C . VAL F 1 97 ? 111.181 -31.467 16.829 1.00 40.65 97 VAL F C 1
ATOM 14501 O O . VAL F 1 97 ? 110.348 -30.998 17.612 1.00 39.10 97 VAL F O 1
ATOM 14505 N N . VAL F 1 98 ? 112.463 -31.103 16.827 1.00 39.28 98 VAL F N 1
ATOM 14506 C CA . VAL F 1 98 ? 112.952 -29.944 17.568 1.00 39.80 98 VAL F CA 1
ATOM 14507 C C . VAL F 1 98 ? 113.208 -28.827 16.559 1.00 41.86 98 VAL F C 1
ATOM 14508 O O . VAL F 1 98 ? 113.980 -29.008 15.608 1.00 43.02 98 VAL F O 1
ATOM 14512 N N . HIS F 1 99 ? 112.555 -27.679 16.753 1.00 43.00 99 HIS F N 1
ATOM 14513 C CA . HIS F 1 99 ? 112.603 -26.584 15.789 1.00 43.36 99 HIS F CA 1
ATOM 14514 C C . HIS F 1 99 ? 112.108 -25.321 16.485 1.00 42.10 99 HIS F C 1
ATOM 14515 O O . HIS F 1 99 ? 111.377 -25.394 17.482 1.00 39.32 99 HIS F O 1
ATOM 14522 N N . ASN F 1 100 ? 112.533 -24.162 15.976 1.00 39.00 100 ASN F N 1
ATOM 14523 C CA . ASN F 1 100 ? 112.068 -22.895 16.526 1.00 35.29 100 ASN F CA 1
ATOM 14524 C C . ASN F 1 100 ? 110.967 -22.262 15.680 1.00 38.55 100 ASN F C 1
ATOM 14525 O O . ASN F 1 100 ? 110.514 -21.158 15.995 1.00 36.82 100 ASN F O 1
ATOM 14530 N N . GLY F 1 101 ? 110.509 -22.954 14.633 1.00 36.97 101 GLY F N 1
ATOM 14531 C CA . GLY F 1 101 ? 109.424 -22.491 13.791 1.00 37.69 101 GLY F CA 1
ATOM 14532 C C . GLY F 1 101 ? 109.805 -21.478 12.725 1.00 39.48 101 GLY F C 1
ATOM 14533 O O . GLY F 1 101 ? 108.920 -21.025 11.984 1.00 37.80 101 GLY F O 1
ATOM 14534 N N . ALA F 1 102 ? 111.081 -21.112 12.615 1.00 36.57 102 ALA F N 1
ATOM 14535 C CA . ALA F 1 102 ? 111.498 -20.055 11.700 1.00 39.31 102 ALA F CA 1
ATOM 14536 C C . ALA F 1 102 ? 111.585 -20.570 10.265 1.00 39.54 102 ALA F C 1
ATOM 14537 O O . ALA F 1 102 ? 111.746 -21.772 10.020 1.00 34.83 102 ALA F O 1
ATOM 14539 N N . GLU F 1 103 ? 111.499 -19.629 9.308 1.00 39.50 103 GLU F N 1
ATOM 14540 C CA . GLU F 1 103 ? 111.726 -19.955 7.903 1.00 35.58 103 GLU F CA 1
ATOM 14541 C C . GLU F 1 103 ? 113.042 -20.694 7.748 1.00 41.68 103 GLU F C 1
ATOM 14542 O O . GLU F 1 103 ? 113.977 -20.493 8.523 1.00 39.65 103 GLU F O 1
ATOM 14548 N N . GLU F 1 104 ? 113.129 -21.520 6.708 1.00 37.22 104 GLU F N 1
ATOM 14549 C CA . GLU F 1 104 ? 114.364 -22.226 6.388 1.00 41.99 104 GLU F CA 1
ATOM 14550 C C . GLU F 1 104 ? 114.708 -22.015 4.922 1.00 39.24 104 GLU F C 1
ATOM 14551 O O . GLU F 1 104 ? 113.952 -22.435 4.039 1.00 41.84 104 GLU F O 1
ATOM 14557 N N . LEU F 1 105 ? 115.860 -21.392 4.670 1.00 40.99 105 LEU F N 1
ATOM 14558 C CA . LEU F 1 105 ? 116.418 -21.285 3.327 1.00 43.02 105 LEU F CA 1
ATOM 14559 C C . LEU F 1 105 ? 117.138 -22.585 2.994 1.00 48.30 105 LEU F C 1
ATOM 14560 O O . LEU F 1 105 ? 118.195 -22.886 3.558 1.00 45.49 105 LEU F O 1
ATOM 14565 N N . TRP F 1 106 ? 116.570 -23.350 2.067 1.00 45.99 106 TRP F N 1
ATOM 14566 C CA . TRP F 1 106 ? 117.150 -24.599 1.593 1.00 49.87 106 TRP F CA 1
ATOM 14567 C C . TRP F 1 106 ? 117.759 -24.375 0.210 1.00 51.81 106 TRP F C 1
ATOM 14568 O O . TRP F 1 106 ? 117.067 -23.913 -0.704 1.00 50.18 106 TRP F O 1
ATOM 14579 N N . THR F 1 107 ? 119.051 -24.694 0.055 1.00 51.99 107 THR F N 1
ATOM 14580 C CA . THR F 1 107 ? 119.744 -24.461 -1.211 1.00 55.13 107 THR F CA 1
ATOM 14581 C C . THR F 1 107 ? 120.415 -25.723 -1.750 1.00 58.19 107 THR F C 1
ATOM 14582 O O . THR F 1 107 ? 121.467 -25.643 -2.387 1.00 64.19 107 THR F O 1
ATOM 14586 N N . THR F 1 108 ? 119.821 -26.895 -1.530 1.00 56.48 108 THR F N 1
ATOM 14587 C CA . THR F 1 108 ? 120.381 -28.137 -2.059 1.00 59.69 108 THR F CA 1
ATOM 14588 C C . THR F 1 108 ? 119.756 -28.565 -3.381 1.00 60.51 108 THR F C 1
ATOM 14589 O O . THR F 1 108 ? 120.455 -29.132 -4.225 1.00 62.35 108 THR F O 1
ATOM 14593 N N . GLY F 1 109 ? 118.476 -28.280 -3.600 1.00 59.18 109 GLY F N 1
ATOM 14594 C CA . GLY F 1 109 ? 117.779 -28.769 -4.769 1.00 56.71 109 GLY F CA 1
ATOM 14595 C C . GLY F 1 109 ? 118.195 -28.058 -6.046 1.00 52.68 109 GLY F C 1
ATOM 14596 O O . GLY F 1 109 ? 119.138 -27.267 -6.096 1.00 53.35 109 GLY F O 1
ATOM 14597 N N . ILE F 1 110 ? 117.457 -28.372 -7.111 1.00 50.19 110 ILE F N 1
ATOM 14598 C CA . ILE F 1 110 ? 117.671 -27.708 -8.395 1.00 52.10 110 ILE F CA 1
ATOM 14599 C C . ILE F 1 110 ? 117.627 -26.199 -8.212 1.00 50.01 110 ILE F C 1
ATOM 14600 O O . ILE F 1 110 ? 118.544 -25.477 -8.617 1.00 47.44 110 ILE F O 1
ATOM 14605 N N . PHE F 1 111 ? 116.568 -25.705 -7.578 1.00 46.16 111 PHE F N 1
ATOM 14606 C CA . PHE F 1 111 ? 116.452 -24.296 -7.254 1.00 47.66 111 PHE F CA 1
ATOM 14607 C C . PHE F 1 111 ? 116.466 -24.089 -5.745 1.00 46.41 111 PHE F C 1
ATOM 14608 O O . PHE F 1 111 ? 116.040 -24.967 -4.988 1.00 46.84 111 PHE F O 1
ATOM 14616 N N . PRO F 1 112 ? 116.945 -22.939 -5.282 1.00 42.96 112 PRO F N 1
ATOM 14617 C CA . PRO F 1 112 ? 116.852 -22.621 -3.852 1.00 42.28 112 PRO F CA 1
ATOM 14618 C C . PRO F 1 112 ? 115.414 -22.348 -3.431 1.00 44.82 112 PRO F C 1
ATOM 14619 O O . PRO F 1 112 ? 114.591 -21.871 -4.213 1.00 38.43 112 PRO F O 1
ATOM 14623 N N . MET F 1 113 ? 115.112 -22.649 -2.166 1.00 40.68 113 MET F N 1
ATOM 14624 C CA . MET F 1 113 ? 113.756 -22.506 -1.651 1.00 42.55 113 MET F CA 1
ATOM 14625 C C . MET F 1 113 ? 113.800 -21.908 -0.254 1.00 44.41 113 MET F C 1
ATOM 14626 O O . MET F 1 113 ? 114.791 -22.034 0.468 1.00 42.08 113 MET F O 1
ATOM 14631 N N . VAL F 1 114 ? 112.706 -21.262 0.129 1.00 40.03 114 VAL F N 1
ATOM 14632 C CA . VAL F 1 114 ? 112.505 -20.839 1.509 1.00 40.13 114 VAL F CA 1
ATOM 14633 C C . VAL F 1 114 ? 111.319 -21.617 2.036 1.00 42.94 114 VAL F C 1
ATOM 14634 O O . VAL F 1 114 ? 110.180 -21.384 1.608 1.00 41.99 114 VAL F O 1
ATOM 14638 N N . PHE F 1 115 ? 111.575 -22.539 2.965 1.00 41.98 115 PHE F N 1
ATOM 14639 C CA . PHE F 1 115 ? 110.475 -23.221 3.623 1.00 40.84 115 PHE F CA 1
ATOM 14640 C C . PHE F 1 115 ? 109.739 -22.229 4.518 1.00 40.56 115 PHE F C 1
ATOM 14641 O O . PHE F 1 115 ? 110.374 -21.407 5.196 1.00 41.15 115 PHE F O 1
ATOM 14649 N N . PRO F 1 116 ? 108.412 -22.254 4.525 1.00 36.33 116 PRO F N 1
ATOM 14650 C CA . PRO F 1 116 ? 107.671 -21.258 5.299 1.00 37.17 116 PRO F CA 1
ATOM 14651 C C . PRO F 1 116 ? 107.847 -21.477 6.799 1.00 38.76 116 PRO F C 1
ATOM 14652 O O . PRO F 1 116 ? 108.189 -22.565 7.274 1.00 32.49 116 PRO F O 1
ATOM 14656 N N . ALA F 1 117 ? 107.630 -20.401 7.545 1.00 30.42 117 ALA F N 1
ATOM 14657 C CA . ALA F 1 117 ? 107.637 -20.501 8.994 1.00 35.56 117 ALA F CA 1
ATOM 14658 C C . ALA F 1 117 ? 106.452 -21.336 9.456 1.00 38.14 117 ALA F C 1
ATOM 14659 O O . ALA F 1 117 ? 105.386 -21.345 8.828 1.00 28.63 117 ALA F O 1
ATOM 14661 N N . TYR F 1 118 ? 106.647 -22.052 10.565 1.00 32.58 118 TYR F N 1
ATOM 14662 C CA . TYR F 1 118 ? 105.535 -22.764 11.175 1.00 29.27 118 TYR F CA 1
ATOM 14663 C C . TYR F 1 118 ? 104.449 -21.764 11.536 1.00 29.23 118 TYR F C 1
ATOM 14664 O O . TYR F 1 118 ? 104.718 -20.585 11.784 1.00 33.58 118 TYR F O 1
ATOM 14673 N N . ARG F 1 119 ? 103.215 -22.239 11.588 1.00 32.12 119 ARG F N 1
ATOM 14674 C CA . ARG F 1 119 ? 102.081 -21.397 11.928 1.00 35.66 119 ARG F CA 1
ATOM 14675 C C . ARG F 1 119 ? 101.227 -22.110 12.958 1.00 38.30 119 ARG F C 1
ATOM 14676 O O . ARG F 1 119 ? 101.133 -23.341 12.964 1.00 37.53 119 ARG F O 1
ATOM 14684 N N . ARG F 1 120 ? 100.591 -21.321 13.812 1.00 38.68 120 ARG F N 1
ATOM 14685 C CA . ARG F 1 120 ? 99.707 -21.868 14.830 1.00 44.49 120 ARG F CA 1
ATOM 14686 C C . ARG F 1 120 ? 98.324 -22.108 14.240 1.00 45.14 120 ARG F C 1
ATOM 14687 O O . ARG F 1 120 ? 97.772 -21.243 13.552 1.00 39.80 120 ARG F O 1
ATOM 14695 N N . LEU F 1 121 ? 97.771 -23.286 14.502 1.00 42.82 121 LEU F N 1
ATOM 14696 C CA . LEU F 1 121 ? 96.389 -23.564 14.141 1.00 44.11 121 LEU F CA 1
ATOM 14697 C C . LEU F 1 121 ? 95.471 -23.035 15.242 1.00 52.98 121 LEU F C 1
ATOM 14698 O O . LEU F 1 121 ? 95.641 -23.372 16.419 1.00 49.84 121 LEU F O 1
ATOM 14703 N N . ASP F 1 122 ? 94.526 -22.182 14.865 1.00 50.70 122 ASP F N 1
ATOM 14704 C CA . ASP F 1 122 ? 93.561 -21.657 15.824 1.00 53.49 122 ASP F CA 1
ATOM 14705 C C . ASP F 1 122 ? 92.611 -22.776 16.229 1.00 59.59 122 ASP F C 1
ATOM 14706 O O . ASP F 1 122 ? 91.960 -23.370 15.356 1.00 56.49 122 ASP F O 1
ATOM 14711 N N . PRO F 1 123 ? 92.492 -23.096 17.524 1.00 59.97 123 PRO F N 1
ATOM 14712 C CA . PRO F 1 123 ? 91.710 -24.285 17.922 1.00 61.07 123 PRO F CA 1
ATOM 14713 C C . PRO F 1 123 ? 90.245 -24.241 17.510 1.00 62.30 123 PRO F C 1
ATOM 14714 O O . PRO F 1 123 ? 89.666 -25.292 17.208 1.00 64.10 123 PRO F O 1
ATOM 14718 N N . SER F 1 124 ? 89.629 -23.059 17.477 1.00 59.16 124 SER F N 1
ATOM 14719 C CA . SER F 1 124 ? 88.226 -22.968 17.090 1.00 64.26 124 SER F CA 1
ATOM 14720 C C . SER F 1 124 ? 87.986 -23.342 15.630 1.00 60.03 124 SER F C 1
ATOM 14721 O O . SER F 1 124 ? 86.857 -23.700 15.282 1.00 62.06 124 SER F O 1
ATOM 14724 N N . TRP F 1 125 ? 89.017 -23.283 14.780 1.00 60.10 125 TRP F N 1
ATOM 14725 C CA . TRP F 1 125 ? 88.818 -23.424 13.335 1.00 60.22 125 TRP F CA 1
ATOM 14726 C C . TRP F 1 125 ? 88.182 -24.755 12.953 1.00 61.04 125 TRP F C 1
ATOM 14727 O O . TRP F 1 125 ? 87.502 -24.842 11.922 1.00 62.26 125 TRP F O 1
ATOM 14738 N N . TYR F 1 126 ? 88.400 -25.798 13.743 1.00 58.00 126 TYR F N 1
ATOM 14739 C CA . TYR F 1 126 ? 88.048 -27.149 13.341 1.00 59.78 126 TYR F CA 1
ATOM 14740 C C . TYR F 1 126 ? 86.927 -27.696 14.214 1.00 66.42 126 TYR F C 1
ATOM 14741 O O . TYR F 1 126 ? 86.469 -27.057 15.167 1.00 67.59 126 TYR F O 1
ATOM 14750 N N . GLY F 1 127 ? 86.463 -28.886 13.851 1.00 67.20 127 GLY F N 1
ATOM 14751 C CA . GLY F 1 127 ? 85.354 -29.491 14.553 1.00 68.10 127 GLY F CA 1
ATOM 14752 C C . GLY F 1 127 ? 84.961 -30.838 13.991 1.00 72.48 127 GLY F C 1
ATOM 14753 O O . GLY F 1 127 ? 85.819 -31.639 13.607 1.00 72.00 127 GLY F O 1
ATOM 14754 N N . GLU F 1 128 ? 83.652 -31.082 13.927 1.00 78.23 128 GLU F N 1
ATOM 14755 C CA . GLU F 1 128 ? 83.126 -32.383 13.528 1.00 78.13 128 GLU F CA 1
ATOM 14756 C C . GLU F 1 128 ? 83.234 -32.581 12.021 1.00 73.22 128 GLU F C 1
ATOM 14757 O O . GLU F 1 128 ? 83.954 -33.466 11.545 1.00 73.58 128 GLU F O 1
ATOM 14763 N N . ARG F 1 129 ? 82.522 -31.755 11.257 1.00 69.46 129 ARG F N 1
ATOM 14764 C CA . ARG F 1 129 ? 82.565 -31.812 9.802 1.00 73.55 129 ARG F CA 1
ATOM 14765 C C . ARG F 1 129 ? 83.879 -31.295 9.226 1.00 70.80 129 ARG F C 1
ATOM 14766 O O . ARG F 1 129 ? 84.073 -31.374 8.004 1.00 69.04 129 ARG F O 1
ATOM 14774 N N . LEU F 1 130 ? 84.781 -30.785 10.066 1.00 64.55 130 LEU F N 1
ATOM 14775 C CA . LEU F 1 130 ? 85.993 -30.097 9.617 1.00 60.48 130 LEU F CA 1
ATOM 14776 C C . LEU F 1 130 ? 87.141 -30.449 10.551 1.00 59.97 130 LEU F C 1
ATOM 14777 O O . LEU F 1 130 ? 87.581 -29.626 11.360 1.00 59.15 130 LEU F O 1
ATOM 14782 N N . PRO F 1 131 ? 87.662 -31.668 10.452 1.00 56.63 131 PRO F N 1
ATOM 14783 C CA . PRO F 1 131 ? 88.702 -32.112 11.388 1.00 56.12 131 PRO F CA 1
ATOM 14784 C C . PRO F 1 131 ? 90.008 -31.356 11.182 1.00 56.26 131 PRO F C 1
ATOM 14785 O O . PRO F 1 131 ? 90.225 -30.677 10.174 1.00 53.16 131 PRO F O 1
ATOM 14789 N N . VAL F 1 132 ? 90.894 -31.488 12.174 1.00 50.53 132 VAL F N 1
ATOM 14790 C CA . VAL F 1 132 ? 92.156 -30.756 12.135 1.00 50.41 132 VAL F CA 1
ATOM 14791 C C . VAL F 1 132 ? 93.043 -31.263 11.006 1.00 45.65 132 VAL F C 1
ATOM 14792 O O . VAL F 1 132 ? 93.902 -30.527 10.502 1.00 50.30 132 VAL F O 1
ATOM 14796 N N . SER F 1 133 ? 92.878 -32.521 10.599 1.00 47.86 133 SER F N 1
ATOM 14797 C CA . SER F 1 133 ? 93.684 -33.037 9.501 1.00 48.90 133 SER F CA 1
ATOM 14798 C C . SER F 1 133 ? 93.480 -32.242 8.213 1.00 47.09 133 SER F C 1
ATOM 14799 O O . SER F 1 133 ? 94.336 -32.303 7.317 1.00 46.79 133 SER F O 1
ATOM 14802 N N . THR F 1 134 ? 92.383 -31.483 8.103 1.00 45.00 134 THR F N 1
ATOM 14803 C CA . THR F 1 134 ? 92.150 -30.677 6.905 1.00 49.35 134 THR F CA 1
ATOM 14804 C C . THR F 1 134 ? 93.137 -29.519 6.771 1.00 45.81 134 THR F C 1
ATOM 14805 O O . THR F 1 134 ? 93.217 -28.916 5.690 1.00 46.87 134 THR F O 1
ATOM 14809 N N . ALA F 1 135 ? 93.895 -29.205 7.828 1.00 44.38 135 ALA F N 1
ATOM 14810 C CA . ALA F 1 135 ? 94.935 -28.187 7.753 1.00 44.20 135 ALA F CA 1
ATOM 14811 C C . ALA F 1 135 ? 96.088 -28.601 6.852 1.00 38.99 135 ALA F C 1
ATOM 14812 O O . ALA F 1 135 ? 96.934 -27.758 6.541 1.00 41.32 135 ALA F O 1
ATOM 14814 N N . LEU F 1 136 ? 96.158 -29.877 6.464 1.00 35.70 136 LEU F N 1
ATOM 14815 C CA . LEU F 1 136 ? 97.056 -30.357 5.419 1.00 39.27 136 LEU F CA 1
ATOM 14816 C C . LEU F 1 136 ? 96.362 -30.482 4.068 1.00 40.23 136 LEU F C 1
ATOM 14817 O O . LEU F 1 136 ? 96.972 -30.982 3.113 1.00 39.56 136 LEU F O 1
ATOM 14822 N N . GLY F 1 137 ? 95.103 -30.062 3.977 1.00 41.90 137 GLY F N 1
ATOM 14823 C CA . GLY F 1 137 ? 94.338 -30.181 2.749 1.00 44.25 137 GLY F CA 1
ATOM 14824 C C . GLY F 1 137 ? 93.506 -28.946 2.483 1.00 42.15 137 GLY F C 1
ATOM 14825 O O . GLY F 1 137 ? 94.060 -27.860 2.316 1.00 44.01 137 GLY F O 1
ATOM 14826 N N . ILE F 1 138 ? 92.178 -29.090 2.485 1.00 47.34 138 ILE F N 1
ATOM 14827 C CA . ILE F 1 138 ? 91.290 -28.030 2.004 1.00 43.79 138 ILE F CA 1
ATOM 14828 C C . ILE F 1 138 ? 91.334 -26.800 2.902 1.00 48.88 138 ILE F C 1
ATOM 14829 O O . ILE F 1 138 ? 91.079 -25.679 2.444 1.00 45.14 138 ILE F O 1
ATOM 14834 N N . MET F 1 139 ? 91.635 -26.973 4.183 1.00 45.54 139 MET F N 1
ATOM 14835 C CA . MET F 1 139 ? 91.760 -25.841 5.086 1.00 45.18 139 MET F CA 1
ATOM 14836 C C . MET F 1 139 ? 93.194 -25.356 5.222 1.00 43.06 139 MET F C 1
ATOM 14837 O O . MET F 1 139 ? 93.445 -24.411 5.979 1.00 49.40 139 MET F O 1
ATOM 14842 N N . GLY F 1 140 ? 94.128 -25.975 4.509 1.00 40.92 140 GLY F N 1
ATOM 14843 C CA . GLY F 1 140 ? 95.511 -25.559 4.521 1.00 40.54 140 GLY F CA 1
ATOM 14844 C C 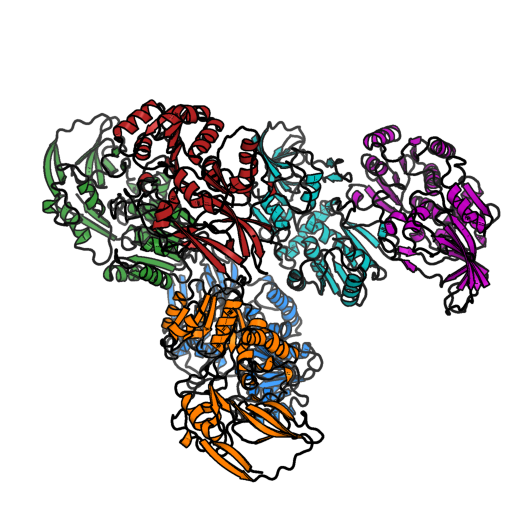. GLY F 1 140 ? 96.016 -25.141 3.155 1.00 46.69 140 GLY F C 1
ATOM 14845 O O . GLY F 1 140 ? 95.238 -24.676 2.310 1.00 41.35 140 GLY F O 1
ATOM 14846 N N . ALA F 1 141 ? 97.319 -25.305 2.925 1.00 42.64 141 ALA F N 1
ATOM 14847 C CA . ALA F 1 141 ? 97.918 -24.789 1.695 1.00 42.24 141 ALA F CA 1
ATOM 14848 C C . ALA F 1 141 ? 97.230 -25.301 0.437 1.00 45.74 141 ALA F C 1
ATOM 14849 O O . ALA F 1 141 ? 96.971 -24.486 -0.467 1.00 42.67 141 ALA F O 1
ATOM 14851 N N . PRO F 1 142 ? 96.913 -26.596 0.293 1.00 49.70 142 PRO F N 1
ATOM 14852 C CA . PRO F 1 142 ? 96.219 -27.013 -0.939 1.00 47.08 142 PRO F CA 1
ATOM 14853 C C . PRO F 1 142 ? 94.898 -26.288 -1.141 1.00 44.69 142 PRO F C 1
ATOM 14854 O O . PRO F 1 142 ? 94.603 -25.838 -2.253 1.00 43.54 142 PRO F O 1
ATOM 14858 N N . GLY F 1 143 ? 94.108 -26.119 -0.077 1.00 43.60 143 GLY F N 1
ATOM 14859 C CA . GLY F 1 143 ? 92.840 -25.418 -0.211 1.00 42.67 143 GLY F CA 1
ATOM 14860 C C . GLY F 1 143 ? 92.983 -23.923 -0.432 1.00 45.81 143 GLY F C 1
ATOM 14861 O O . GLY F 1 143 ? 92.164 -23.316 -1.133 1.00 44.47 143 GLY F O 1
ATOM 14862 N N . MET F 1 144 ? 94.009 -23.305 0.167 1.00 41.80 144 MET F N 1
ATOM 14863 C CA . MET F 1 144 ? 94.235 -21.877 -0.048 1.00 43.39 144 MET F CA 1
ATOM 14864 C C . MET F 1 144 ? 94.730 -21.599 -1.467 1.00 42.69 144 MET F C 1
ATOM 14865 O O . MET F 1 144 ? 94.445 -20.533 -2.020 1.00 41.60 144 MET F O 1
ATOM 14870 N N . THR F 1 145 ? 95.472 -22.539 -2.059 1.00 39.81 145 THR F N 1
ATOM 14871 C CA . THR F 1 145 ? 95.877 -22.416 -3.451 1.00 45.80 145 THR F CA 1
ATOM 14872 C C . THR F 1 145 ? 94.668 -22.161 -4.332 1.00 43.91 145 THR F C 1
ATOM 14873 O O . THR F 1 145 ? 94.662 -21.245 -5.160 1.00 42.90 145 THR F O 1
ATOM 14877 N N . ALA F 1 146 ? 93.621 -22.961 -4.148 1.00 39.01 146 ALA F N 1
ATOM 14878 C CA . ALA F 1 146 ? 92.400 -22.766 -4.917 1.00 46.74 146 ALA F CA 1
ATOM 14879 C C . ALA F 1 146 ? 91.659 -21.515 -4.455 1.00 43.35 146 ALA F C 1
ATOM 14880 O O . ALA F 1 146 ? 91.445 -20.584 -5.237 1.00 43.41 146 ALA F O 1
ATOM 14882 N N . TRP F 1 147 ? 91.298 -21.454 -3.170 1.00 47.08 147 TRP F N 1
ATOM 14883 C CA . TRP F 1 147 ? 90.421 -20.381 -2.703 1.00 46.05 147 TRP F CA 1
ATOM 14884 C C . TRP F 1 147 ? 91.105 -19.012 -2.751 1.00 45.17 147 TRP F C 1
ATOM 14885 O O . TRP F 1 147 ? 90.460 -18.009 -3.074 1.00 47.88 147 TRP F O 1
ATOM 14896 N N . GLY F 1 148 ? 92.396 -18.937 -2.419 1.00 43.25 148 GLY F N 1
ATOM 14897 C CA . GLY F 1 148 ? 93.091 -17.657 -2.510 1.00 44.33 148 GLY F CA 1
ATOM 14898 C C . GLY F 1 148 ? 93.195 -17.135 -3.938 1.00 44.61 148 GLY F C 1
ATOM 14899 O O . GLY F 1 148 ? 93.024 -15.937 -4.190 1.00 44.09 148 GLY F O 1
ATOM 14900 N N . THR F 1 149 ? 93.480 -18.021 -4.890 1.00 43.79 149 THR F N 1
ATOM 14901 C CA . THR F 1 149 ? 93.593 -17.588 -6.281 1.00 39.58 149 THR F CA 1
ATOM 14902 C C . THR F 1 149 ? 92.287 -16.989 -6.773 1.00 44.44 149 THR F C 1
ATOM 14903 O O . THR F 1 149 ? 92.283 -15.973 -7.476 1.00 48.38 149 THR F O 1
ATOM 14907 N N . LEU F 1 150 ? 91.164 -17.590 -6.385 1.00 44.45 150 LEU F N 1
ATOM 14908 C CA . LEU F 1 150 ? 89.874 -17.161 -6.903 1.00 48.78 150 LEU F CA 1
ATOM 14909 C C . LEU F 1 150 ? 89.374 -15.900 -6.211 1.00 48.96 150 LEU F C 1
ATOM 14910 O O . LEU F 1 150 ? 88.801 -15.020 -6.861 1.00 53.24 150 LEU F O 1
ATOM 14915 N N . THR F 1 151 ? 89.574 -15.781 -4.907 1.00 47.80 151 THR F N 1
ATOM 14916 C CA . THR F 1 151 ? 89.084 -14.589 -4.236 1.00 46.86 151 THR F CA 1
ATOM 14917 C C . THR F 1 151 ? 90.022 -13.403 -4.396 1.00 45.88 151 THR F C 1
ATOM 14918 O O . THR F 1 151 ? 89.603 -12.265 -4.159 1.00 46.69 151 THR F O 1
ATOM 14922 N N . ARG F 1 152 ? 91.272 -13.634 -4.805 1.00 46.39 152 ARG F N 1
ATOM 14923 C CA . ARG F 1 152 ? 92.254 -12.564 -4.867 1.00 43.21 152 ARG F CA 1
ATOM 14924 C C . ARG F 1 152 ? 92.900 -12.351 -6.233 1.00 47.27 152 ARG F C 1
ATOM 14925 O O . ARG F 1 152 ? 93.600 -11.347 -6.404 1.00 44.30 152 ARG F O 1
ATOM 14933 N N . PHE F 1 153 ? 92.706 -13.248 -7.202 1.00 47.01 153 PHE F N 1
ATOM 14934 C CA . PHE F 1 153 ? 93.300 -13.029 -8.519 1.00 45.05 153 PHE F CA 1
ATOM 14935 C C . PHE F 1 153 ? 92.343 -13.303 -9.670 1.00 47.33 153 PHE F C 1
ATOM 14936 O O . PHE F 1 153 ? 92.128 -12.422 -10.505 1.00 47.65 153 PHE F O 1
ATOM 14944 N N . LEU F 1 154 ? 91.776 -14.516 -9.724 1.00 46.47 154 LEU F N 1
ATOM 14945 C CA . LEU F 1 154 ? 91.272 -15.048 -10.991 1.00 46.19 154 LEU F CA 1
ATOM 14946 C C . LEU F 1 154 ? 90.133 -14.216 -11.559 1.00 49.66 154 LEU F C 1
ATOM 14947 O O . LEU F 1 154 ? 89.950 -14.174 -12.782 1.00 49.47 154 LEU F O 1
ATOM 14952 N N . GLU F 1 155 ? 89.354 -13.570 -10.696 1.00 50.22 155 GLU F N 1
ATOM 14953 C CA . GLU F 1 155 ? 88.257 -12.694 -11.106 1.00 53.59 155 GLU F CA 1
ATOM 14954 C C . GLU F 1 155 ? 87.311 -13.390 -12.085 1.00 51.84 155 GLU F C 1
ATOM 14955 O O . GLU F 1 155 ? 86.952 -12.853 -13.135 1.00 56.92 155 GLU F O 1
ATOM 14961 N N . VAL F 1 156 ? 86.910 -14.614 -11.729 1.00 52.04 156 VAL F N 1
ATOM 14962 C CA . VAL F 1 156 ? 85.896 -15.321 -12.501 1.00 54.27 156 VAL F CA 1
ATOM 14963 C C . VAL F 1 156 ? 84.602 -14.522 -12.476 1.00 59.99 156 VAL F C 1
ATOM 14964 O O . VAL F 1 156 ? 84.099 -14.154 -11.404 1.00 54.54 156 VAL F O 1
ATOM 14968 N N . ARG F 1 157 ? 84.060 -14.241 -13.659 1.00 55.98 157 ARG F N 1
ATOM 14969 C CA . ARG F 1 157 ? 82.841 -13.460 -13.785 1.00 57.05 157 ARG F CA 1
ATOM 14970 C C . ARG F 1 157 ? 81.693 -14.319 -14.308 1.00 60.02 157 ARG F C 1
ATOM 14971 O O . ARG F 1 157 ? 81.921 -15.373 -14.913 1.00 56.61 157 ARG F O 1
ATOM 14979 N N . PRO F 1 158 ? 80.439 -13.909 -14.072 1.00 60.43 158 PRO F N 1
ATOM 14980 C CA . PRO F 1 158 ? 79.309 -14.685 -14.598 1.00 57.50 158 PRO F CA 1
ATOM 14981 C C . PRO F 1 158 ? 79.395 -14.853 -16.109 1.00 57.48 158 PRO F C 1
ATOM 14982 O O . PRO F 1 158 ? 79.788 -13.934 -16.829 1.00 56.70 158 PRO F O 1
ATOM 14986 N N . GLY F 1 159 ? 79.039 -16.051 -16.581 1.00 59.75 159 GLY F N 1
ATOM 14987 C CA . GLY F 1 159 ? 79.122 -16.384 -17.985 1.00 59.23 159 GLY F CA 1
ATOM 14988 C C . GLY F 1 159 ? 80.506 -16.742 -18.482 1.00 61.73 159 GLY F C 1
ATOM 14989 O O . GLY F 1 159 ? 80.652 -17.086 -19.664 1.00 58.63 159 GLY F O 1
ATOM 14990 N N . ASP F 1 160 ? 81.521 -16.684 -17.624 1.00 59.06 160 ASP F N 1
ATOM 14991 C CA . ASP F 1 160 ? 82.885 -16.960 -18.046 1.00 55.82 160 ASP F CA 1
ATOM 14992 C C . ASP F 1 160 ? 83.079 -18.432 -18.369 1.00 58.96 160 ASP F C 1
ATOM 14993 O O . ASP F 1 160 ? 82.422 -19.311 -17.806 1.00 61.22 160 ASP F O 1
ATOM 14998 N N . THR F 1 161 ? 83.997 -18.690 -19.292 1.00 56.28 161 THR F N 1
ATOM 14999 C CA . THR F 1 161 ? 84.491 -20.033 -19.547 1.00 55.74 161 THR F CA 1
ATOM 15000 C C . THR F 1 161 ? 85.764 -20.232 -18.729 1.00 55.03 161 THR F C 1
ATOM 15001 O O . THR F 1 161 ? 86.746 -19.501 -18.912 1.00 51.92 161 THR F O 1
ATOM 15005 N N . VAL F 1 162 ? 85.737 -21.197 -17.813 1.00 49.06 162 VAL F N 1
ATOM 15006 C CA . VAL F 1 162 ? 86.865 -21.490 -16.933 1.00 51.28 162 VAL F CA 1
ATOM 15007 C C . VAL F 1 162 ? 87.402 -22.866 -17.305 1.00 51.44 162 VAL F C 1
ATOM 15008 O O . VAL F 1 162 ? 86.656 -23.854 -17.294 1.00 52.57 162 VAL F O 1
ATOM 15012 N N . VAL F 1 163 ? 88.690 -22.934 -17.638 1.00 48.36 163 VAL F N 1
ATOM 15013 C CA . VAL F 1 163 ? 89.389 -24.195 -17.876 1.00 45.98 163 VAL F CA 1
ATOM 15014 C C . VAL F 1 163 ? 90.327 -24.460 -16.702 1.00 47.48 163 VAL F C 1
ATOM 15015 O O . VAL F 1 163 ? 91.102 -23.578 -16.314 1.00 41.83 163 VAL F O 1
ATOM 15019 N N . VAL F 1 164 ? 90.275 -25.676 -16.153 1.00 44.04 164 VAL F N 1
ATOM 15020 C CA . VAL F 1 164 ? 91.129 -26.091 -15.042 1.00 43.85 164 VAL F CA 1
ATOM 15021 C C . VAL F 1 164 ? 91.910 -27.321 -15.483 1.00 47.72 164 VAL F C 1
ATOM 15022 O O . VAL F 1 164 ? 91.322 -28.390 -15.690 1.00 56.31 164 VAL F O 1
ATOM 15026 N N . SER F 1 165 ? 93.228 -27.187 -15.622 1.00 40.58 165 SER F N 1
ATOM 15027 C CA . SER F 1 165 ? 94.067 -28.349 -15.890 1.00 46.18 165 SER F CA 1
ATOM 15028 C C . SER F 1 165 ? 94.352 -29.107 -14.593 1.00 50.18 165 SER F C 1
ATOM 15029 O O . SER F 1 165 ? 94.278 -28.551 -13.495 1.00 48.56 165 SER F O 1
ATOM 15032 N N . GLY F 1 166 ? 94.691 -30.392 -14.732 1.00 51.40 166 GLY F N 1
ATOM 15033 C CA . GLY F 1 166 ? 94.892 -31.254 -13.578 1.00 53.14 166 GLY F CA 1
ATOM 15034 C C . GLY F 1 166 ? 93.674 -31.229 -12.685 1.00 54.58 166 GLY F C 1
ATOM 15035 O O . GLY F 1 166 ? 93.764 -31.029 -11.468 1.00 53.80 166 GLY F O 1
ATOM 15036 N N . ALA F 1 167 ? 92.517 -31.427 -13.305 1.00 54.18 167 ALA F N 1
ATOM 15037 C CA . ALA F 1 167 ? 91.250 -31.144 -12.655 1.00 57.71 167 ALA F CA 1
ATOM 15038 C C . ALA F 1 167 ? 90.848 -32.206 -11.641 1.00 61.14 167 ALA F C 1
ATOM 15039 O O . ALA F 1 167 ? 89.999 -31.932 -10.788 1.00 63.65 167 ALA F O 1
ATOM 15041 N N . SER F 1 168 ? 91.430 -33.406 -11.709 1.00 63.36 168 SER F N 1
ATOM 15042 C CA . SER F 1 168 ? 91.021 -34.466 -10.793 1.00 61.93 168 SER F CA 1
ATOM 15043 C C . SER F 1 168 ? 91.614 -34.287 -9.402 1.00 63.95 168 SER F C 1
ATOM 15044 O O . SER F 1 168 ? 91.014 -34.738 -8.419 1.00 64.35 168 SER F O 1
ATOM 15047 N N . GLY F 1 169 ? 92.775 -33.640 -9.302 1.00 63.18 169 GLY F N 1
ATOM 15048 C CA . GLY F 1 169 ? 93.402 -33.440 -8.010 1.00 63.04 169 GLY F CA 1
ATOM 15049 C C . GLY F 1 169 ? 92.578 -32.548 -7.102 1.00 63.15 169 GLY F C 1
ATOM 15050 O O . GLY F 1 169 ? 91.696 -31.807 -7.537 1.00 64.79 169 GLY F O 1
ATOM 15051 N N . SER F 1 170 ? 92.893 -32.624 -5.806 1.00 60.69 170 SER F N 1
ATOM 15052 C CA . SER F 1 170 ? 92.102 -31.921 -4.801 1.00 62.67 170 SER F CA 1
ATOM 15053 C C . SER F 1 170 ? 92.046 -30.426 -5.078 1.00 60.35 170 SER F C 1
ATOM 15054 O O . SER F 1 170 ? 91.014 -29.782 -4.850 1.00 60.55 170 SER F O 1
ATOM 15057 N N . ILE F 1 171 ? 93.148 -29.852 -5.562 1.00 53.97 171 ILE F N 1
ATOM 15058 C CA . ILE F 1 171 ? 93.150 -28.431 -5.888 1.00 53.57 171 ILE F CA 1
ATOM 15059 C C . ILE F 1 171 ? 92.253 -28.166 -7.090 1.00 52.96 171 ILE F C 1
ATOM 15060 O O . ILE F 1 171 ? 91.438 -27.236 -7.080 1.00 54.96 171 ILE F O 1
ATOM 15065 N N . GLY F 1 172 ? 92.359 -29.004 -8.124 1.00 53.52 172 GLY F N 1
ATOM 15066 C CA . GLY F 1 172 ? 91.557 -28.798 -9.324 1.00 54.47 172 GLY F CA 1
ATOM 15067 C C . GLY F 1 172 ? 90.062 -28.853 -9.058 1.00 55.61 172 GLY F C 1
ATOM 15068 O O . GLY F 1 172 ? 89.302 -28.013 -9.545 1.00 56.84 172 GLY F O 1
ATOM 15069 N N . THR F 1 173 ? 89.618 -29.840 -8.272 1.00 57.00 173 THR F N 1
ATOM 15070 C CA . THR F 1 173 ? 88.185 -30.000 -8.047 1.00 58.18 173 THR F CA 1
ATOM 15071 C C . THR F 1 173 ? 87.618 -28.861 -7.213 1.00 56.66 173 THR F C 1
ATOM 15072 O O . THR F 1 173 ? 86.427 -28.548 -7.321 1.00 56.66 173 THR F O 1
ATOM 15076 N N . LEU F 1 174 ? 88.441 -28.245 -6.365 1.00 56.87 174 LEU F N 1
ATOM 15077 C CA . LEU F 1 174 ? 87.965 -27.118 -5.570 1.00 52.66 174 LEU F CA 1
ATOM 15078 C C . LEU F 1 174 ? 87.835 -25.854 -6.419 1.00 50.70 174 LEU F C 1
ATOM 15079 O O . LEU F 1 174 ? 86.927 -25.041 -6.200 1.00 49.71 174 LEU F O 1
ATOM 15084 N N . VAL F 1 175 ? 88.739 -25.672 -7.383 1.00 49.05 175 VAL F N 1
ATOM 15085 C CA . VAL F 1 175 ? 88.657 -24.527 -8.289 1.00 50.49 175 VAL F CA 1
ATOM 15086 C C . VAL F 1 175 ? 87.384 -24.594 -9.122 1.00 49.36 175 VAL F C 1
ATOM 15087 O O . VAL F 1 175 ? 86.631 -23.616 -9.223 1.00 50.90 175 VAL F O 1
ATOM 15091 N N . GLY F 1 176 ? 87.141 -25.744 -9.756 1.00 52.95 176 GLY F N 1
ATOM 15092 C CA . GLY F 1 176 ? 85.947 -25.888 -10.575 1.00 54.70 176 GLY F CA 1
ATOM 15093 C C . GLY F 1 176 ? 84.672 -25.641 -9.792 1.00 56.38 176 GLY F C 1
ATOM 15094 O O . GLY F 1 176 ? 83.742 -24.999 -10.288 1.00 56.31 176 GLY F O 1
ATOM 15095 N N . GLN F 1 177 ? 84.618 -26.131 -8.551 1.00 55.10 177 GLN F N 1
ATOM 15096 C CA . GLN F 1 177 ? 83.456 -25.876 -7.707 1.00 55.31 177 GLN F CA 1
ATOM 15097 C C . GLN F 1 177 ? 83.281 -24.383 -7.458 1.00 55.12 177 GLN F C 1
ATOM 15098 O O . GLN F 1 177 ? 82.203 -23.825 -7.691 1.00 56.71 177 GLN F O 1
ATOM 15104 N N . LEU F 1 178 ? 84.337 -23.718 -6.977 1.00 54.95 178 LEU F N 1
ATOM 15105 C CA . LEU F 1 178 ? 84.233 -22.294 -6.677 1.00 51.68 178 LEU F CA 1
ATOM 15106 C C . LEU F 1 178 ? 83.993 -21.475 -7.935 1.00 50.92 178 LEU F C 1
ATOM 15107 O O . LEU F 1 178 ? 83.382 -20.405 -7.868 1.00 52.38 178 LEU F O 1
ATOM 15112 N N . ALA F 1 179 ? 84.493 -21.942 -9.081 1.00 51.54 179 ALA F N 1
ATOM 15113 C CA . ALA F 1 179 ? 84.156 -21.299 -10.348 1.00 55.14 179 ALA F CA 1
ATOM 15114 C C . ALA F 1 179 ? 82.661 -21.392 -10.627 1.00 57.05 179 ALA F C 1
ATOM 15115 O O . ALA F 1 179 ? 82.044 -20.424 -11.089 1.00 58.31 179 ALA F O 1
ATOM 15117 N N . LYS F 1 180 ? 82.058 -22.552 -10.344 1.00 57.76 180 LYS F N 1
ATOM 15118 C CA . LYS F 1 180 ? 80.620 -22.716 -10.534 1.00 57.56 180 LYS F CA 1
ATOM 15119 C C . LYS F 1 180 ? 79.832 -21.888 -9.528 1.00 59.60 180 LYS F C 1
ATOM 15120 O O . LYS F 1 180 ? 78.749 -21.382 -9.847 1.00 62.35 180 LYS F O 1
ATOM 15126 N N . ARG F 1 181 ? 80.348 -21.756 -8.303 1.00 59.31 181 ARG F N 1
ATOM 15127 C CA . ARG F 1 181 ? 79.733 -20.850 -7.337 1.00 58.52 181 ARG F CA 1
ATOM 15128 C C . ARG F 1 181 ? 79.785 -19.414 -7.831 1.00 57.37 181 ARG F C 1
ATOM 15129 O O . ARG F 1 181 ? 78.850 -18.637 -7.607 1.00 55.70 181 ARG F O 1
ATOM 15137 N N . ALA F 1 182 ? 80.872 -19.041 -8.506 1.00 58.94 182 ALA F N 1
ATOM 15138 C CA . ALA F 1 182 ? 81.005 -17.707 -9.073 1.00 58.79 182 ALA F CA 1
ATOM 15139 C C . ALA F 1 182 ? 80.080 -17.478 -10.258 1.00 62.11 182 ALA F C 1
ATOM 15140 O O . ALA F 1 182 ? 80.148 -16.411 -10.881 1.00 62.76 182 ALA F O 1
ATOM 15142 N N . GLY F 1 183 ? 79.223 -18.443 -10.580 1.00 58.87 183 GLY F N 1
ATOM 15143 C CA . GLY F 1 183 ? 78.339 -18.295 -11.711 1.00 60.02 183 GLY F CA 1
ATOM 15144 C C . GLY F 1 183 ? 79.054 -18.328 -13.036 1.00 56.77 183 GLY F C 1
ATOM 15145 O O . GLY F 1 183 ? 78.633 -17.650 -13.973 1.00 60.75 183 GLY F O 1
ATOM 15146 N N . ALA F 1 184 ? 80.139 -19.089 -13.137 1.00 58.40 184 ALA F N 1
ATOM 15147 C CA . ALA F 1 184 ? 80.821 -19.222 -14.414 1.00 56.73 184 ALA F CA 1
ATOM 15148 C C . ALA F 1 184 ? 79.880 -19.835 -15.439 1.00 59.86 184 ALA F C 1
ATOM 15149 O O . ALA F 1 184 ? 79.070 -20.711 -15.117 1.00 62.84 184 ALA F O 1
ATOM 15151 N N . GLY F 1 185 ? 79.974 -19.353 -16.677 1.00 63.95 185 GLY F N 1
ATOM 15152 C CA . GLY F 1 185 ? 79.200 -19.921 -17.763 1.00 62.27 185 GLY F CA 1
ATOM 15153 C C . GLY F 1 185 ? 79.529 -21.380 -17.997 1.00 63.54 185 GLY F C 1
ATOM 15154 O O . GLY F 1 185 ? 78.665 -22.250 -17.843 1.00 63.35 185 GLY F O 1
ATOM 15155 N N . ARG F 1 186 ? 80.785 -21.661 -18.347 1.00 64.24 186 ARG F N 1
ATOM 15156 C CA . ARG F 1 186 ? 81.250 -23.017 -18.613 1.00 63.62 186 ARG F CA 1
ATOM 15157 C C . ARG F 1 186 ? 82.526 -23.291 -17.823 1.00 62.56 186 ARG F C 1
ATOM 15158 O O . ARG F 1 186 ? 83.458 -22.479 -17.838 1.00 62.11 186 ARG F O 1
ATOM 15166 N N . VAL F 1 187 ? 82.572 -24.433 -17.143 1.00 60.11 187 VAL F N 1
ATOM 15167 C CA . VAL F 1 187 ? 83.755 -24.863 -16.403 1.00 58.89 187 VAL F CA 1
ATOM 15168 C C . VAL F 1 187 ? 84.240 -26.160 -17.035 1.00 60.38 187 VAL F C 1
ATOM 15169 O O . VAL F 1 187 ? 83.539 -27.178 -16.983 1.00 62.97 187 VAL F O 1
ATOM 15173 N N . VAL F 1 188 ? 85.436 -26.129 -17.623 1.00 55.88 188 VAL F N 1
ATOM 15174 C CA . VAL F 1 188 ? 86.018 -27.269 -18.325 1.00 54.75 188 VAL F CA 1
ATOM 15175 C C . VAL F 1 188 ? 87.251 -27.735 -17.565 1.00 55.97 188 VAL F C 1
ATOM 15176 O O . VAL F 1 188 ? 88.104 -26.919 -17.197 1.00 52.43 188 VAL F O 1
ATOM 15180 N N . GLY F 1 189 ? 87.354 -29.046 -17.343 1.00 55.50 189 GLY F N 1
ATOM 15181 C CA . GLY F 1 189 ? 88.493 -29.609 -16.656 1.00 56.05 189 GLY F CA 1
ATOM 15182 C C . GLY F 1 189 ? 89.134 -30.701 -17.487 1.00 63.30 189 GLY F C 1
ATOM 15183 O O . GLY F 1 189 ? 88.509 -31.289 -18.368 1.00 63.31 189 GLY F O 1
ATOM 15184 N N . THR F 1 190 ? 90.411 -30.955 -17.201 1.00 60.90 190 THR F N 1
ATOM 15185 C CA . THR F 1 190 ? 91.173 -31.982 -17.898 1.00 66.83 190 THR F CA 1
ATOM 15186 C C . THR F 1 190 ? 91.698 -33.005 -16.897 1.00 67.35 190 THR F C 1
ATOM 15187 O O . THR F 1 190 ? 92.005 -32.671 -15.746 1.00 63.81 190 THR F O 1
ATOM 15191 N N . THR F 1 191 ? 91.801 -34.258 -17.345 1.00 68.16 191 THR F N 1
ATOM 15192 C CA . THR F 1 191 ? 92.081 -35.366 -16.442 1.00 70.22 191 THR F CA 1
ATOM 15193 C C . THR F 1 191 ? 92.787 -36.485 -17.193 1.00 73.59 191 THR F C 1
ATOM 15194 O O . THR F 1 191 ? 92.641 -36.633 -18.409 1.00 76.49 191 THR F O 1
ATOM 15198 N N . GLY F 1 192 ? 93.538 -37.292 -16.440 1.00 78.64 192 GLY F N 1
ATOM 15199 C CA . GLY F 1 192 ? 94.272 -38.420 -16.986 1.00 80.85 192 GLY F CA 1
ATOM 15200 C C . GLY F 1 192 ? 93.443 -39.649 -17.317 1.00 81.02 192 GLY F C 1
ATOM 15201 O O . GLY F 1 192 ? 93.455 -40.107 -18.464 1.00 80.25 192 GLY F O 1
ATOM 15202 N N . SER F 1 193 ? 92.717 -40.209 -16.314 1.00 82.13 193 SER F N 1
ATOM 15203 C CA . SER F 1 193 ? 91.961 -41.445 -16.536 1.00 84.86 193 SER F CA 1
ATOM 15204 C C . SER F 1 193 ? 90.544 -41.125 -16.999 1.00 83.93 193 SER F C 1
ATOM 15205 O O . SER F 1 193 ? 89.876 -40.283 -16.387 1.00 83.84 193 SER F O 1
ATOM 15208 N N . PRO F 1 194 ? 90.048 -41.781 -18.055 1.00 84.02 194 PRO F N 1
ATOM 15209 C CA . PRO F 1 194 ? 88.684 -41.490 -18.535 1.00 83.91 194 PRO F CA 1
ATOM 15210 C C . PRO F 1 194 ? 87.587 -41.855 -17.553 1.00 84.96 194 PRO F C 1
ATOM 15211 O O . PRO F 1 194 ? 86.420 -41.534 -17.819 1.00 84.04 194 PRO F O 1
ATOM 15215 N N . GLY F 1 195 ? 87.915 -42.507 -16.438 1.00 83.72 195 GLY F N 1
ATOM 15216 C CA . GLY F 1 195 ? 86.924 -42.856 -15.443 1.00 81.95 195 GLY F CA 1
ATOM 15217 C C . GLY F 1 195 ? 86.530 -41.681 -14.574 1.00 85.04 195 GLY F C 1
ATOM 15218 O O . GLY F 1 195 ? 85.361 -41.538 -14.203 1.00 84.62 195 GLY F O 1
ATOM 15219 N N . LYS F 1 196 ? 87.500 -40.818 -14.260 1.00 84.19 196 LYS F N 1
ATOM 15220 C CA . LYS F 1 196 ? 87.272 -39.699 -13.353 1.00 84.35 196 LYS F CA 1
ATOM 15221 C C . LYS F 1 196 ? 86.298 -38.662 -13.909 1.00 83.41 196 LYS F C 1
ATOM 15222 O O . LYS F 1 196 ? 85.849 -37.796 -13.151 1.00 82.28 196 LYS F O 1
ATOM 15228 N N . ALA F 1 197 ? 85.952 -38.734 -15.196 1.00 84.25 197 ALA F N 1
ATOM 15229 C CA . ALA F 1 197 ? 85.145 -37.682 -15.809 1.00 82.46 197 ALA F CA 1
ATOM 15230 C C . ALA F 1 197 ? 83.722 -37.654 -15.266 1.00 84.01 197 ALA F C 1
ATOM 15231 O O . ALA F 1 197 ? 83.085 -36.594 -15.264 1.00 83.53 197 ALA F O 1
ATOM 15233 N N . GLU F 1 198 ? 83.203 -38.796 -14.814 1.00 86.90 198 GLU F N 1
ATOM 15234 C CA . GLU F 1 198 ? 81.840 -38.830 -14.289 1.00 89.45 198 GLU F CA 1
ATOM 15235 C C . GLU F 1 198 ? 81.737 -38.066 -12.973 1.00 86.51 198 GLU F C 1
ATOM 15236 O O . GLU F 1 198 ? 80.821 -37.257 -12.779 1.00 82.97 198 GLU F O 1
ATOM 15242 N N . TYR F 1 199 ? 82.671 -38.319 -12.052 1.00 85.07 199 TYR F N 1
ATOM 15243 C CA . TYR F 1 199 ? 82.663 -37.623 -10.769 1.00 86.02 199 TYR F CA 1
ATOM 15244 C C . TYR F 1 199 ? 82.848 -36.121 -10.955 1.00 84.80 199 TYR F C 1
ATOM 15245 O O . TYR F 1 199 ? 82.148 -35.317 -10.326 1.00 82.98 199 TYR F O 1
ATOM 15254 N N . LEU F 1 200 ? 83.789 -35.722 -11.812 1.00 82.23 200 LEU F N 1
ATOM 15255 C CA . LEU F 1 200 ? 84.030 -34.298 -12.009 1.00 79.47 200 LEU F CA 1
ATOM 15256 C C . LEU F 1 200 ? 82.791 -33.593 -12.542 1.00 78.59 200 LEU F C 1
ATOM 15257 O O . LEU F 1 200 ? 82.573 -32.415 -12.242 1.00 77.40 200 LEU F O 1
ATOM 15262 N N . ARG F 1 201 ? 81.955 -34.300 -13.308 1.00 80.69 201 ARG F N 1
ATOM 15263 C CA . ARG F 1 201 ? 80.663 -33.739 -13.694 1.00 80.20 201 ARG F CA 1
ATOM 15264 C C . ARG F 1 201 ? 79.719 -33.653 -12.500 1.00 81.07 201 ARG F C 1
ATOM 15265 O O . ARG F 1 201 ? 79.022 -32.646 -12.324 1.00 78.68 201 ARG F O 1
ATOM 15273 N N . GLU F 1 202 ? 79.679 -34.702 -11.671 1.00 81.02 202 GLU F N 1
ATOM 15274 C CA . GLU F 1 202 ? 78.882 -34.650 -10.449 1.00 83.98 202 GLU F CA 1
ATOM 15275 C C . GLU F 1 202 ? 79.278 -33.459 -9.589 1.00 81.62 202 GLU F C 1
ATOM 15276 O O . GLU F 1 202 ? 78.419 -32.772 -9.024 1.00 81.21 202 GLU F O 1
ATOM 15282 N N . LEU F 1 203 ? 80.582 -33.195 -9.492 1.00 80.93 203 LEU F N 1
ATOM 15283 C CA . LEU F 1 203 ? 81.072 -32.150 -8.604 1.00 79.26 203 LEU F CA 1
ATOM 15284 C C . LEU F 1 203 ? 80.733 -30.756 -9.125 1.00 78.79 203 LEU F C 1
ATOM 15285 O O . LEU F 1 203 ? 80.610 -29.815 -8.331 1.00 76.87 203 LEU F O 1
ATOM 15290 N N . GLY F 1 204 ? 80.574 -30.600 -10.439 1.00 76.80 204 GLY F N 1
ATOM 15291 C CA . GLY F 1 204 ? 80.152 -29.325 -10.986 1.00 74.80 204 GLY F CA 1
ATOM 15292 C C . GLY F 1 204 ? 80.723 -28.982 -12.349 1.00 71.82 204 GLY F C 1
ATOM 15293 O O . GLY F 1 204 ? 80.277 -28.021 -12.983 1.00 69.05 204 GLY F O 1
ATOM 15294 N N . PHE F 1 205 ? 81.709 -29.747 -12.813 1.00 68.03 205 PHE F N 1
ATOM 15295 C CA . PHE F 1 205 ? 82.326 -29.451 -14.100 1.00 68.07 205 PHE F CA 1
ATOM 15296 C C . PHE F 1 205 ? 81.326 -29.652 -15.232 1.00 69.62 205 PHE F C 1
ATOM 15297 O O . PHE F 1 205 ? 80.725 -30.721 -15.367 1.00 70.44 205 PHE F O 1
ATOM 15305 N N . ASP F 1 206 ? 81.158 -28.619 -16.054 1.00 69.16 206 ASP F N 1
ATOM 15306 C CA . ASP F 1 206 ? 80.269 -28.706 -17.204 1.00 68.97 206 ASP F CA 1
ATOM 15307 C C . ASP F 1 206 ? 80.812 -29.605 -18.305 1.00 67.30 206 ASP F C 1
ATOM 15308 O O . ASP F 1 206 ? 80.047 -29.996 -19.190 1.00 69.12 206 ASP F O 1
ATOM 15313 N N . GLU F 1 207 ? 82.096 -29.954 -18.268 1.00 69.05 207 GLU F N 1
ATOM 15314 C CA . GLU F 1 207 ? 82.687 -30.747 -19.335 1.00 69.21 207 GLU F CA 1
ATOM 15315 C C . GLU F 1 207 ? 84.093 -31.166 -18.927 1.00 68.58 207 GLU F C 1
ATOM 15316 O O . GLU F 1 207 ? 84.855 -30.364 -18.383 1.00 67.38 207 GLU F O 1
ATOM 15322 N N . VAL F 1 208 ? 84.439 -32.410 -19.225 1.00 70.52 208 VAL F N 1
ATOM 15323 C CA . VAL F 1 208 ? 85.785 -32.927 -19.009 1.00 70.82 208 VAL F CA 1
ATOM 15324 C C . VAL F 1 208 ? 86.408 -33.204 -20.369 1.00 72.03 208 VAL F C 1
ATOM 15325 O O . VAL F 1 208 ? 85.713 -33.613 -21.307 1.00 72.12 208 VAL F O 1
ATOM 15329 N N . VAL F 1 209 ? 87.713 -32.967 -20.479 1.00 70.21 209 VAL F N 1
ATOM 15330 C CA . VAL F 1 209 ? 88.463 -33.192 -21.710 1.00 68.80 209 VAL F CA 1
ATOM 15331 C C . VAL F 1 209 ? 89.609 -34.140 -21.398 1.00 71.52 209 VAL F C 1
ATOM 15332 O O . VAL F 1 209 ? 90.429 -33.863 -20.513 1.00 72.95 209 VAL F O 1
ATOM 15336 N N . LEU F 1 210 ? 89.676 -35.242 -22.136 1.00 73.58 210 LEU F N 1
ATOM 15337 C CA . LEU F 1 210 ? 90.637 -36.298 -21.848 1.00 74.55 210 LEU F CA 1
ATOM 15338 C C . LEU F 1 210 ? 92.044 -35.849 -22.215 1.00 73.47 210 LEU F C 1
ATOM 15339 O O . LEU F 1 210 ? 92.272 -35.334 -23.312 1.00 72.11 210 LEU F O 1
ATOM 15344 N N . TYR F 1 211 ? 92.991 -36.038 -21.295 1.00 75.88 211 TYR F N 1
ATOM 15345 C CA . TYR F 1 211 ? 94.356 -35.589 -21.541 1.00 76.99 211 TYR F CA 1
ATOM 15346 C C . TYR F 1 211 ? 95.337 -36.319 -20.635 1.00 77.63 211 TYR F C 1
ATOM 15347 O O . TYR F 1 211 ? 95.160 -36.347 -19.412 1.00 78.08 211 TYR F O 1
ATOM 15356 N N . THR F 1 212 ? 96.373 -36.901 -21.246 1.00 81.37 212 THR F N 1
ATOM 15357 C CA . THR F 1 212 ? 97.550 -37.418 -20.558 1.00 82.33 212 THR F CA 1
ATOM 15358 C C . THR F 1 212 ? 98.778 -36.824 -21.233 1.00 81.11 212 THR F C 1
ATOM 15359 O O . THR F 1 212 ? 98.802 -36.681 -22.459 1.00 82.48 212 THR F O 1
ATOM 15363 N N . GLN F 1 213 ? 99.787 -36.473 -20.432 1.00 82.00 213 GLN F N 1
ATOM 15364 C CA . GLN F 1 213 ? 100.903 -35.670 -20.927 1.00 80.80 213 GLN F CA 1
ATOM 15365 C C . GLN F 1 213 ? 101.531 -36.297 -22.167 1.00 84.53 213 GLN F C 1
ATOM 15366 O O . GLN F 1 213 ? 101.726 -37.513 -22.242 1.00 86.82 213 GLN F O 1
ATOM 15372 N N . GLY F 1 214 ? 101.827 -35.453 -23.155 1.00 84.04 214 GLY F N 1
ATOM 15373 C CA . GLY F 1 214 ? 102.430 -35.918 -24.388 1.00 85.19 214 GLY F CA 1
ATOM 15374 C C . GLY F 1 214 ? 101.429 -36.323 -25.452 1.00 88.63 214 GLY F C 1
ATOM 15375 O O . GLY F 1 214 ? 101.556 -37.393 -26.059 1.00 86.36 214 GLY F O 1
ATOM 15376 N N . ASP F 1 215 ? 100.426 -35.483 -25.683 1.00 85.53 215 ASP F N 1
ATOM 15377 C CA . ASP F 1 215 ? 99.477 -35.679 -26.769 1.00 86.86 215 ASP F CA 1
ATOM 15378 C C . ASP F 1 215 ? 99.769 -34.699 -27.902 1.00 87.01 215 ASP F C 1
ATOM 15379 O O . ASP F 1 215 ? 100.632 -33.824 -27.795 1.00 85.11 215 ASP F O 1
ATOM 15384 N N . ASP F 1 216 ? 99.041 -34.864 -29.005 1.00 86.49 216 ASP F N 1
ATOM 15385 C CA . ASP F 1 216 ? 99.161 -33.920 -30.108 1.00 85.67 216 ASP F CA 1
ATOM 15386 C C . ASP F 1 216 ? 98.738 -32.533 -29.646 1.00 83.43 216 ASP F C 1
ATOM 15387 O O . ASP F 1 216 ? 97.662 -32.363 -29.065 1.00 82.16 216 ASP F O 1
ATOM 15392 N N . ALA F 1 217 ? 99.589 -31.537 -29.906 1.00 84.15 217 ALA F N 1
ATOM 15393 C CA . ALA F 1 217 ? 99.199 -30.156 -29.644 1.00 81.47 217 ALA F CA 1
ATOM 15394 C C . ALA F 1 217 ? 97.904 -29.807 -30.363 1.00 77.70 217 ALA F C 1
ATOM 15395 O O . ALA F 1 217 ? 97.138 -28.958 -29.891 1.00 72.38 217 ALA F O 1
ATOM 15397 N N . GLU F 1 218 ? 97.638 -30.462 -31.496 1.00 80.00 218 GLU F N 1
ATOM 15398 C CA . GLU F 1 218 ? 96.388 -30.252 -32.214 1.00 77.00 218 GLU F CA 1
ATOM 15399 C C . GLU F 1 218 ? 95.242 -31.046 -31.598 1.00 75.54 218 GLU F C 1
ATOM 15400 O O . GLU F 1 218 ? 94.139 -30.513 -31.435 1.00 75.14 218 GLU F O 1
ATOM 15406 N N . LYS F 1 219 ? 95.483 -32.316 -31.250 1.00 78.06 219 LYS F N 1
ATOM 15407 C CA . LYS F 1 219 ? 94.427 -33.153 -30.682 1.00 75.46 219 LYS F CA 1
ATOM 15408 C C . LYS F 1 219 ? 93.842 -32.523 -29.429 1.00 73.78 219 LYS F C 1
ATOM 15409 O O . LYS F 1 219 ? 92.618 -32.508 -29.247 1.00 71.86 219 LYS F O 1
ATOM 15415 N N . VAL F 1 220 ? 94.700 -31.997 -28.551 1.00 74.40 220 VAL F N 1
ATOM 15416 C CA . VAL F 1 220 ? 94.198 -31.315 -27.364 1.00 68.82 220 VAL F CA 1
ATOM 15417 C C . VAL F 1 220 ? 93.531 -30.005 -27.757 1.00 65.75 220 VAL F C 1
ATOM 15418 O O . VAL F 1 220 ? 92.472 -29.654 -27.227 1.00 66.35 220 VAL F O 1
ATOM 15422 N N . ARG F 1 221 ? 94.117 -29.279 -28.717 1.00 68.33 221 ARG F N 1
ATOM 15423 C CA . ARG F 1 221 ? 93.567 -27.980 -29.105 1.00 65.84 221 ARG F CA 1
ATOM 15424 C C . ARG F 1 221 ? 92.160 -28.118 -29.672 1.00 65.63 221 ARG F C 1
ATOM 15425 O O . ARG F 1 221 ? 91.266 -27.330 -29.341 1.00 61.82 221 ARG F O 1
ATOM 15433 N N . GLN F 1 222 ? 91.949 -29.104 -30.548 1.00 69.08 222 GLN F N 1
ATOM 15434 C CA . GLN F 1 222 ? 90.625 -29.295 -31.134 1.00 66.20 222 GLN F CA 1
ATOM 15435 C C . GLN F 1 222 ? 89.617 -29.743 -30.083 1.00 63.78 222 GLN F C 1
ATOM 15436 O O . GLN F 1 222 ? 88.475 -29.267 -30.067 1.00 61.57 222 GLN F O 1
ATOM 15442 N N . ALA F 1 223 ? 90.025 -30.651 -29.195 1.00 63.72 223 ALA F N 1
ATOM 15443 C CA . ALA F 1 223 ? 89.150 -31.067 -28.105 1.00 62.87 223 ALA F CA 1
ATOM 15444 C C . ALA F 1 223 ? 88.680 -29.872 -27.282 1.00 62.97 223 ALA F C 1
ATOM 15445 O O . ALA F 1 223 ? 87.497 -29.772 -26.936 1.00 62.73 223 ALA F O 1
ATOM 15447 N N . LEU F 1 224 ? 89.586 -28.939 -26.983 1.00 62.93 224 LEU F N 1
ATOM 15448 C CA . LEU F 1 224 ? 89.231 -27.813 -26.123 1.00 63.69 224 LEU F CA 1
ATOM 15449 C C . LEU F 1 224 ? 88.387 -26.776 -26.857 1.00 63.03 224 LEU F C 1
ATOM 15450 O O . LEU F 1 224 ? 87.437 -26.231 -26.282 1.00 61.08 224 LEU F O 1
ATOM 15455 N N . LEU F 1 225 ? 88.721 -26.489 -28.120 1.00 62.30 225 LEU F N 1
ATOM 15456 C CA . LEU F 1 225 ? 87.908 -25.576 -28.918 1.00 61.53 225 LEU F CA 1
ATOM 15457 C C . LEU F 1 225 ? 86.445 -25.994 -28.911 1.00 63.21 225 LEU F C 1
ATOM 15458 O O . LEU F 1 225 ? 85.552 -25.151 -28.768 1.00 64.94 225 LEU F O 1
ATOM 15463 N N . LEU F 1 226 ? 86.179 -27.296 -29.048 1.00 63.64 226 LEU F N 1
ATOM 15464 C CA . LEU F 1 226 ? 84.801 -27.772 -28.970 1.00 64.37 226 LEU F CA 1
ATOM 15465 C C . LEU F 1 226 ? 84.269 -27.677 -27.547 1.00 63.84 226 LEU F C 1
ATOM 15466 O O . LEU F 1 226 ? 83.113 -27.292 -27.334 1.00 63.03 226 LEU F O 1
ATOM 15471 N N . ALA F 1 227 ? 85.101 -28.014 -26.557 1.00 64.00 227 ALA F N 1
ATOM 15472 C CA . ALA F 1 227 ? 84.654 -27.956 -25.171 1.00 60.83 227 ALA F CA 1
ATOM 15473 C C . ALA F 1 227 ? 84.370 -26.529 -24.726 1.00 61.50 227 ALA F C 1
ATOM 15474 O O . ALA F 1 227 ? 83.522 -26.311 -23.855 1.00 61.97 227 ALA F O 1
ATOM 15476 N N . ALA F 1 228 ? 85.057 -25.549 -25.302 1.00 61.48 228 ALA F N 1
ATOM 15477 C CA . ALA F 1 228 ? 84.871 -24.144 -24.946 1.00 62.64 228 ALA F CA 1
ATOM 15478 C C . ALA F 1 228 ? 84.669 -23.354 -26.230 1.00 64.30 228 ALA F C 1
ATOM 15479 O O . ALA F 1 228 ? 85.591 -22.679 -26.714 1.00 61.15 228 ALA F O 1
ATOM 15481 N N . PRO F 1 229 ? 83.466 -23.406 -26.809 1.00 64.23 229 PRO F N 1
ATOM 15482 C CA . PRO F 1 229 ? 83.255 -22.743 -28.105 1.00 64.14 229 PRO F CA 1
ATOM 15483 C C . PRO F 1 229 ? 83.424 -21.240 -28.034 1.00 66.32 229 PRO F C 1
ATOM 15484 O O . PRO F 1 229 ? 83.877 -20.623 -29.008 1.00 61.52 229 PRO F O 1
ATOM 15488 N N . ASP F 1 230 ? 83.083 -20.631 -26.900 1.00 62.61 230 ASP F N 1
ATOM 15489 C CA . ASP F 1 230 ? 83.142 -19.187 -26.746 1.00 63.59 230 ASP F CA 1
ATOM 15490 C C . ASP F 1 230 ? 84.523 -18.687 -26.327 1.00 62.90 230 ASP F C 1
ATOM 15491 O O . ASP F 1 230 ? 84.617 -17.592 -25.758 1.00 63.72 230 ASP F O 1
ATOM 15496 N N . GLY F 1 231 ? 85.587 -19.447 -26.591 1.00 59.46 231 GLY F N 1
ATOM 15497 C CA . GLY F 1 231 ? 86.908 -19.094 -26.102 1.00 57.88 231 GLY F CA 1
ATOM 15498 C C . GLY F 1 231 ? 87.057 -19.294 -24.602 1.00 59.81 231 GLY F C 1
ATOM 15499 O O . GLY F 1 231 ? 86.070 -19.598 -23.922 1.00 59.18 231 GLY F O 1
ATOM 15500 N N . VAL F 1 232 ? 88.271 -19.115 -24.071 1.00 55.66 232 VAL F N 1
ATOM 15501 C CA . VAL F 1 232 ? 88.576 -19.355 -22.659 1.00 51.31 232 VAL F CA 1
ATOM 15502 C C . VAL F 1 232 ? 88.838 -18.018 -21.973 1.00 49.14 232 VAL F C 1
ATOM 15503 O O . VAL F 1 232 ? 89.761 -17.282 -22.344 1.00 48.21 232 VAL F O 1
ATOM 15507 N N . ASP F 1 233 ? 88.034 -17.717 -20.958 1.00 47.48 233 ASP F N 1
ATOM 15508 C CA . ASP F 1 233 ? 88.148 -16.488 -20.186 1.00 47.26 233 ASP F CA 1
ATOM 15509 C C . ASP F 1 233 ? 89.153 -16.611 -19.044 1.00 48.82 233 ASP F C 1
ATOM 15510 O O . ASP F 1 233 ? 89.912 -15.671 -18.776 1.00 45.75 233 ASP F O 1
ATOM 15515 N N . ARG F 1 234 ? 89.170 -17.758 -18.370 1.00 49.25 234 ARG F N 1
ATOM 15516 C CA . ARG F 1 234 ? 89.986 -17.969 -17.180 1.00 45.27 234 ARG F CA 1
ATOM 15517 C C . ARG F 1 234 ? 90.654 -19.333 -17.272 1.00 42.89 234 ARG F C 1
ATOM 15518 O O . ARG F 1 234 ? 90.032 -20.312 -17.697 1.00 43.62 234 ARG F O 1
ATOM 15526 N N . TYR F 1 235 ? 91.931 -19.385 -16.903 1.00 40.40 235 TYR F N 1
ATOM 15527 C CA . TYR F 1 235 ? 92.704 -20.620 -16.946 1.00 42.09 235 TYR F CA 1
ATOM 15528 C C . TYR F 1 235 ? 93.384 -20.806 -15.598 1.00 38.94 235 TYR F C 1
ATOM 15529 O O . TYR F 1 235 ? 94.139 -19.934 -15.160 1.00 41.60 235 TYR F O 1
ATOM 15538 N N . PHE F 1 236 ? 93.113 -21.925 -14.937 1.00 38.29 236 PHE F N 1
ATOM 15539 C CA . PHE F 1 236 ? 93.807 -22.288 -13.701 1.00 36.78 236 PHE F CA 1
ATOM 15540 C C . PHE F 1 236 ? 94.729 -23.452 -14.027 1.00 39.31 236 PHE F C 1
ATOM 15541 O O . PHE F 1 236 ? 94.262 -24.574 -14.247 1.00 40.15 236 PHE F O 1
ATOM 15549 N N . ASP F 1 237 ? 96.027 -23.194 -14.067 1.00 33.92 237 ASP F N 1
ATOM 15550 C CA . ASP F 1 237 ? 96.979 -24.172 -14.570 1.00 39.61 237 ASP F CA 1
ATOM 15551 C C . ASP F 1 237 ? 97.641 -24.892 -13.397 1.00 44.57 237 ASP F C 1
ATOM 15552 O O . ASP F 1 237 ? 98.442 -24.305 -12.661 1.00 42.32 237 ASP F O 1
ATOM 15557 N N . ASN F 1 238 ? 97.303 -26.169 -13.234 1.00 44.58 238 ASN F N 1
ATOM 15558 C CA . ASN F 1 238 ? 97.933 -27.041 -12.254 1.00 49.29 238 ASN F CA 1
ATOM 15559 C C . ASN F 1 238 ? 98.900 -28.033 -12.881 1.00 49.88 238 ASN F C 1
ATOM 15560 O O . ASN F 1 238 ? 99.538 -28.796 -12.150 1.00 51.55 238 ASN F O 1
ATOM 15565 N N . LEU F 1 239 ? 99.023 -28.045 -14.207 1.00 45.01 239 LEU F N 1
ATOM 15566 C CA . LEU F 1 239 ? 99.774 -29.066 -14.928 1.00 45.35 239 LEU F CA 1
ATOM 15567 C C . LEU F 1 239 ? 100.914 -28.520 -15.768 1.00 46.20 239 LEU F C 1
ATOM 15568 O O . LEU F 1 239 ? 101.999 -29.103 -15.778 1.00 43.26 239 LEU F O 1
ATOM 15573 N N . GLY F 1 240 ? 100.693 -27.445 -16.514 1.00 45.49 240 GLY F N 1
ATOM 15574 C CA . GLY F 1 240 ? 101.652 -27.034 -17.526 1.00 44.92 240 GLY F CA 1
ATOM 15575 C C . GLY F 1 240 ? 101.659 -28.023 -18.680 1.00 50.65 240 GLY F C 1
ATOM 15576 O O . GLY F 1 240 ? 100.927 -29.011 -18.706 1.00 52.77 240 GLY F O 1
ATOM 15577 N N . GLY F 1 241 ? 102.501 -27.738 -19.659 1.00 49.26 241 GLY F N 1
ATOM 15578 C CA . GLY F 1 241 ? 102.653 -28.658 -20.765 1.00 47.98 241 GLY F CA 1
ATOM 15579 C C . GLY F 1 241 ? 101.701 -28.381 -21.906 1.00 49.75 241 GLY F C 1
ATOM 15580 O O . GLY F 1 241 ? 101.073 -27.319 -22.011 1.00 47.77 241 GLY F O 1
ATOM 15581 N N . THR F 1 242 ? 101.592 -29.385 -22.784 1.00 50.10 242 THR F N 1
ATOM 15582 C CA . THR F 1 242 ? 100.861 -29.211 -24.036 1.00 50.39 242 THR F CA 1
ATOM 15583 C C . THR F 1 242 ? 99.465 -28.650 -23.799 1.00 46.66 242 THR F C 1
ATOM 15584 O O . THR F 1 242 ? 98.979 -27.823 -24.578 1.00 46.44 242 THR F O 1
ATOM 15588 N N . VAL F 1 243 ? 98.819 -29.058 -22.708 1.00 49.58 243 VAL F N 1
ATOM 15589 C CA . VAL F 1 243 ? 97.487 -28.539 -22.404 1.00 51.57 243 VAL F CA 1
ATOM 15590 C C . VAL F 1 243 ? 97.520 -27.019 -22.265 1.00 48.98 243 VAL F C 1
ATOM 15591 O O . VAL F 1 243 ? 96.596 -26.323 -22.706 1.00 46.23 243 VAL F O 1
ATOM 15595 N N . THR F 1 244 ? 98.589 -26.477 -21.672 1.00 45.30 244 THR F N 1
ATOM 15596 C CA . THR F 1 244 ? 98.690 -25.029 -21.516 1.00 42.89 244 THR F CA 1
ATOM 15597 C C . THR F 1 244 ? 98.993 -24.362 -22.850 1.00 44.59 244 THR F C 1
ATOM 15598 O O . THR F 1 244 ? 98.447 -23.295 -23.165 1.00 40.54 244 THR F O 1
ATOM 15602 N N . ASP F 1 245 ? 99.865 -24.978 -23.641 1.00 41.79 245 ASP F N 1
ATOM 15603 C CA . ASP F 1 245 ? 100.132 -24.475 -24.981 1.00 48.49 245 ASP F CA 1
ATOM 15604 C C . ASP F 1 245 ? 98.836 -24.297 -25.766 1.00 45.92 245 ASP F C 1
ATOM 15605 O O . ASP F 1 245 ? 98.617 -23.255 -26.394 1.00 47.76 245 ASP F O 1
ATOM 15610 N N . ALA F 1 246 ? 97.945 -25.289 -25.706 1.00 44.96 246 ALA F N 1
ATOM 15611 C CA . ALA F 1 246 ? 96.698 -25.201 -26.462 1.00 46.95 246 ALA F CA 1
ATOM 15612 C C . ALA F 1 246 ? 95.843 -24.041 -25.974 1.00 48.50 246 ALA F C 1
ATOM 15613 O O . ALA F 1 246 ? 95.415 -23.188 -26.764 1.00 43.84 246 ALA F O 1
ATOM 15615 N N . VAL F 1 247 ? 95.591 -23.991 -24.664 1.00 43.47 247 VAL F N 1
ATOM 15616 C CA . VAL F 1 247 ? 94.717 -22.969 -24.086 1.00 43.99 247 VAL F CA 1
ATOM 15617 C C . VAL F 1 247 ? 95.169 -21.569 -24.488 1.00 43.79 247 VAL F C 1
ATOM 15618 O O . VAL F 1 247 ? 94.347 -20.672 -24.735 1.00 41.17 247 VAL F O 1
ATOM 15622 N N . PHE F 1 248 ? 96.482 -21.357 -24.568 1.00 44.48 248 PHE F N 1
ATOM 15623 C CA . PHE F 1 248 ? 96.971 -20.015 -24.861 1.00 46.81 248 PHE F CA 1
ATOM 15624 C C . PHE F 1 248 ? 96.681 -19.583 -26.292 1.00 46.97 248 PHE F C 1
ATOM 15625 O O . PHE F 1 248 ? 96.844 -18.398 -26.605 1.00 50.64 248 PHE F O 1
ATOM 15633 N N . THR F 1 249 ? 96.230 -20.492 -27.152 1.00 45.22 249 THR F N 1
ATOM 15634 C CA . THR F 1 249 ? 95.800 -20.103 -28.492 1.00 46.71 249 THR F CA 1
ATOM 15635 C C . THR F 1 249 ? 94.342 -19.667 -28.535 1.00 51.35 249 THR F C 1
ATOM 15636 O O . THR F 1 249 ? 93.910 -19.105 -29.548 1.00 47.67 249 THR F O 1
ATOM 15640 N N . MET F 1 250 ? 93.580 -19.907 -27.465 1.00 43.86 250 MET F N 1
ATOM 15641 C CA . MET F 1 250 ? 92.158 -19.585 -27.429 1.00 48.22 250 MET F CA 1
ATOM 15642 C C . MET F 1 250 ? 91.788 -18.701 -26.241 1.00 49.93 250 MET F C 1
ATOM 15643 O O . MET F 1 250 ? 90.624 -18.686 -25.819 1.00 47.88 250 MET F O 1
ATOM 15648 N N . LEU F 1 251 ? 92.750 -17.955 -25.696 1.00 44.93 251 LEU F N 1
ATOM 15649 C CA . LEU F 1 251 ? 92.459 -17.018 -24.620 1.00 47.17 251 LEU F CA 1
ATOM 15650 C C . LEU F 1 251 ? 91.741 -15.785 -25.163 1.00 53.14 251 LEU F C 1
ATOM 15651 O O . LEU F 1 251 ? 92.234 -15.123 -26.082 1.00 52.28 251 LEU F O 1
ATOM 15656 N N . ASN F 1 252 ? 90.575 -15.480 -24.591 1.00 52.57 252 ASN F N 1
ATOM 15657 C CA . ASN F 1 252 ? 89.837 -14.280 -24.959 1.00 50.71 252 ASN F CA 1
ATOM 15658 C C . ASN F 1 252 ? 90.597 -13.031 -24.514 1.00 58.77 252 ASN F C 1
ATOM 15659 O O . ASN F 1 252 ? 91.656 -13.097 -23.875 1.00 57.22 252 ASN F O 1
ATOM 15664 N N . VAL F 1 253 ? 90.042 -11.866 -24.853 1.00 54.63 253 VAL F N 1
ATOM 15665 C CA . VAL F 1 253 ? 90.559 -10.606 -24.331 1.00 58.69 253 VAL F CA 1
ATOM 15666 C C . VAL F 1 253 ? 90.111 -10.448 -22.884 1.00 51.41 253 VAL F C 1
ATOM 15667 O O . VAL F 1 253 ? 89.049 -10.945 -22.484 1.00 56.70 253 VAL F O 1
ATOM 15671 N N . ASP F 1 254 ? 90.922 -9.732 -22.101 1.00 55.19 254 ASP F N 1
ATOM 15672 C CA . ASP F 1 254 ? 90.702 -9.564 -20.660 1.00 54.69 254 ASP F CA 1
ATOM 15673 C C . ASP F 1 254 ? 90.692 -10.913 -19.943 1.00 53.40 254 ASP F C 1
ATOM 15674 O O . ASP F 1 254 ? 89.928 -11.122 -18.997 1.00 58.77 254 ASP F O 1
ATOM 15679 N N . SER F 1 255 ? 91.544 -11.833 -20.396 1.00 53.16 255 SER F N 1
ATOM 15680 C CA . SER F 1 255 ? 91.625 -13.168 -19.815 1.00 51.15 255 SER F CA 1
ATOM 15681 C C . SER F 1 255 ? 92.700 -13.222 -18.732 1.00 45.01 255 SER F C 1
ATOM 15682 O O . SER F 1 255 ? 93.697 -12.496 -18.775 1.00 40.56 255 SER F O 1
ATOM 15685 N N . ARG F 1 256 ? 92.490 -14.098 -17.751 1.00 47.30 256 ARG F N 1
ATOM 15686 C CA . ARG F 1 256 ? 93.372 -14.185 -16.594 1.00 44.46 256 ARG F CA 1
ATOM 15687 C C . ARG F 1 256 ? 93.808 -15.633 -16.400 1.00 36.25 256 ARG F C 1
ATOM 15688 O O . ARG F 1 256 ? 92.977 -16.544 -16.438 1.00 37.45 256 ARG F O 1
ATOM 15696 N N . VAL F 1 257 ? 95.110 -15.840 -16.192 1.00 37.26 257 VAL F N 1
ATOM 15697 C CA . VAL F 1 257 ? 95.709 -17.171 -16.126 1.00 37.83 257 VAL F CA 1
ATOM 15698 C C . VAL F 1 257 ? 96.518 -17.301 -14.835 1.00 35.91 257 VAL F C 1
ATOM 15699 O O . VAL F 1 257 ? 97.395 -16.476 -14.558 1.00 35.02 257 VAL F O 1
ATOM 15703 N N . ALA F 1 258 ? 96.241 -18.347 -14.064 1.00 36.10 258 ALA F N 1
ATOM 15704 C CA . ALA F 1 258 ? 96.976 -18.645 -12.834 1.00 31.52 258 ALA F CA 1
ATOM 15705 C C . ALA F 1 258 ? 97.868 -19.856 -13.069 1.00 30.48 258 ALA F C 1
ATOM 15706 O O . ALA F 1 258 ? 97.383 -20.923 -13.458 1.00 37.36 258 ALA F O 1
ATOM 15708 N N . VAL F 1 259 ? 99.167 -19.695 -12.847 1.00 28.94 259 VAL F N 1
ATOM 15709 C CA . VAL F 1 259 ? 100.138 -20.770 -13.034 1.00 33.36 259 VAL F CA 1
ATOM 15710 C C . VAL F 1 259 ? 100.637 -21.192 -11.657 1.00 38.58 259 VAL F C 1
ATOM 15711 O O . VAL F 1 259 ? 101.273 -20.398 -10.955 1.00 35.85 259 VAL F O 1
ATOM 15715 N N . CYS F 1 260 ? 100.361 -22.441 -11.278 1.00 39.02 260 CYS F N 1
ATOM 15716 C CA . CYS F 1 260 ? 100.639 -22.913 -9.923 1.00 40.93 260 CYS F CA 1
ATOM 15717 C C . CYS F 1 260 ? 102.109 -23.269 -9.770 1.00 42.06 260 CYS F C 1
ATOM 15718 O O . CYS F 1 260 ? 102.633 -24.109 -10.510 1.00 40.36 260 CYS F O 1
ATOM 15721 N N . TRP F 1 261 ? 102.772 -22.617 -8.816 1.00 41.78 261 TRP F N 1
ATOM 15722 C CA . TRP F 1 261 ? 104.097 -23.048 -8.404 1.00 41.19 261 TRP F CA 1
ATOM 15723 C C . TRP F 1 261 ? 104.049 -24.522 -8.029 1.00 40.53 261 TRP F C 1
ATOM 15724 O O . TRP F 1 261 ? 103.084 -24.984 -7.419 1.00 45.28 261 TRP F O 1
ATOM 15735 N N . GLN F 1 262 ? 105.070 -25.271 -8.440 1.00 42.82 262 GLN F N 1
ATOM 15736 C CA . GLN F 1 262 ? 105.212 -26.661 -8.032 1.00 45.90 262 GLN F CA 1
ATOM 15737 C C . GLN F 1 262 ? 106.680 -26.949 -7.764 1.00 47.50 262 GLN F C 1
ATOM 15738 O O . GLN F 1 262 ? 107.567 -26.253 -8.255 1.00 42.79 262 GLN F O 1
ATOM 15744 N N . TRP F 1 263 ? 106.925 -27.975 -6.950 1.00 51.36 263 TRP F N 1
ATOM 15745 C CA . TRP F 1 263 ? 108.293 -28.384 -6.659 1.00 50.80 263 TRP F CA 1
ATOM 15746 C C . TRP F 1 263 ? 109.046 -28.715 -7.941 1.00 54.94 263 TRP F C 1
ATOM 15747 O O . TRP F 1 263 ? 108.489 -29.301 -8.875 1.00 60.26 263 TRP F O 1
ATOM 15758 N N . ALA F 1 264 ? 110.318 -28.315 -7.986 1.00 50.81 264 ALA F N 1
ATOM 15759 C CA . ALA F 1 264 ? 111.155 -28.538 -9.159 1.00 60.76 264 ALA F CA 1
ATOM 15760 C C . ALA F 1 264 ? 111.164 -30.010 -9.546 1.00 66.02 264 ALA F C 1
ATOM 15761 O O . ALA F 1 264 ? 111.299 -30.888 -8.691 1.00 67.31 264 ALA F O 1
ATOM 15763 N N . THR F 1 265 ? 111.009 -30.279 -10.841 1.00 73.78 265 THR F N 1
ATOM 15764 C CA . THR F 1 265 ? 110.964 -31.652 -11.331 1.00 79.12 265 THR F CA 1
ATOM 15765 C C . THR F 1 265 ? 111.723 -31.752 -12.644 1.00 85.66 265 THR F C 1
ATOM 15766 O O . THR F 1 265 ? 111.447 -31.004 -13.585 1.00 82.89 265 THR F O 1
ATOM 15770 N N . THR F 1 266 ? 112.683 -32.668 -12.704 1.00 90.82 266 THR F N 1
ATOM 15771 C CA . THR F 1 266 ? 113.447 -32.913 -13.919 1.00 93.24 266 THR F CA 1
ATOM 15772 C C . THR F 1 266 ? 113.066 -34.282 -14.476 1.00 98.12 266 THR F C 1
ATOM 15773 O O . THR F 1 266 ? 113.040 -35.277 -13.741 1.00 99.01 266 THR F O 1
ATOM 15777 N N . VAL F 1 267 ? 112.721 -34.314 -15.763 1.00 99.66 267 VAL F N 1
ATOM 15778 C CA . VAL F 1 267 ? 112.277 -35.524 -16.456 1.00 101.30 267 VAL F CA 1
ATOM 15779 C C . VAL F 1 267 ? 113.052 -35.575 -17.770 1.00 103.31 267 VAL F C 1
ATOM 15780 O O . VAL F 1 267 ? 112.736 -34.835 -18.711 1.00 103.52 267 VAL F O 1
ATOM 15784 N N . ASN F 1 268 ? 114.065 -36.446 -17.842 1.00 103.84 268 ASN F N 1
ATOM 15785 C CA . ASN F 1 268 ? 114.982 -36.516 -18.987 1.00 107.55 268 ASN F CA 1
ATOM 15786 C C . ASN F 1 268 ? 115.728 -35.199 -19.186 1.00 106.05 268 ASN F C 1
ATOM 15787 O O . ASN F 1 268 ? 116.173 -34.887 -20.294 1.00 105.91 268 ASN F O 1
ATOM 15792 N N . GLY F 1 269 ? 115.869 -34.417 -18.110 1.00 104.59 269 GLY F N 1
ATOM 15793 C CA . GLY F 1 269 ? 116.513 -33.124 -18.137 1.00 101.18 269 GLY F CA 1
ATOM 15794 C C . GLY F 1 269 ? 115.557 -31.951 -18.256 1.00 98.74 269 GLY F C 1
ATOM 15795 O O . GLY F 1 269 ? 115.894 -30.843 -17.815 1.00 98.30 269 GLY F O 1
ATOM 15796 N N . GLU F 1 270 ? 114.376 -32.166 -18.839 1.00 98.58 270 GLU F N 1
ATOM 15797 C CA . GLU F 1 270 ? 113.403 -31.095 -19.003 1.00 95.33 270 GLU F CA 1
ATOM 15798 C C . GLU F 1 270 ? 112.607 -30.905 -17.713 1.00 92.57 270 GLU F C 1
ATOM 15799 O O . GLU F 1 270 ? 112.090 -31.870 -17.135 1.00 91.45 270 GLU F O 1
ATOM 15805 N N . LEU F 1 271 ? 112.541 -29.663 -17.234 1.00 88.27 271 LEU F N 1
ATOM 15806 C CA . LEU F 1 271 ? 111.689 -29.358 -16.087 1.00 83.00 271 LEU F CA 1
ATOM 15807 C C . LEU F 1 271 ? 110.270 -29.231 -16.618 1.00 81.53 271 LEU F C 1
ATOM 15808 O O . LEU F 1 271 ? 109.908 -28.232 -17.247 1.00 75.46 271 LEU F O 1
ATOM 15813 N N . THR F 1 272 ? 109.479 -30.275 -16.394 1.00 81.56 272 THR F N 1
ATOM 15814 C CA . THR F 1 272 ? 108.086 -30.304 -16.813 1.00 78.09 272 THR F CA 1
ATOM 15815 C C . THR F 1 272 ? 107.253 -29.478 -15.832 1.00 69.53 272 THR F C 1
ATOM 15816 O O . THR F 1 272 ? 107.780 -28.732 -15.000 1.00 69.36 272 THR F O 1
ATOM 15820 N N . GLY F 1 273 ? 105.936 -29.596 -15.917 1.00 56.75 273 GLY F N 1
ATOM 15821 C CA . GLY F 1 273 ? 105.074 -28.888 -15.010 1.00 55.53 273 GLY F CA 1
ATOM 15822 C C . GLY F 1 273 ? 104.947 -27.423 -15.363 1.00 48.58 273 GLY F C 1
ATOM 15823 O O . GLY F 1 273 ? 105.521 -26.935 -16.343 1.00 49.65 273 GLY F O 1
ATOM 15824 N N . PRO F 1 274 ? 104.183 -26.695 -14.555 1.00 44.78 274 PRO F N 1
ATOM 15825 C CA . PRO F 1 274 ? 103.823 -25.317 -14.907 1.00 43.72 274 PRO F CA 1
ATOM 15826 C C . PRO F 1 274 ? 105.029 -24.428 -15.197 1.00 43.98 274 PRO F C 1
ATOM 15827 O O . PRO F 1 274 ? 106.097 -24.565 -14.596 1.00 38.43 274 PRO F O 1
ATOM 15831 N N . ARG F 1 275 ? 104.847 -23.547 -16.182 1.00 44.65 275 ARG F N 1
ATOM 15832 C CA . ARG F 1 275 ? 105.814 -22.547 -16.605 1.00 39.45 275 ARG F CA 1
ATOM 15833 C C . ARG F 1 275 ? 105.087 -21.217 -16.736 1.00 37.28 275 ARG F C 1
ATOM 15834 O O . ARG F 1 275 ? 103.915 -21.176 -17.124 1.00 36.79 275 ARG F O 1
ATOM 15842 N N . LEU F 1 276 ? 105.787 -20.128 -16.425 1.00 33.77 276 LEU F N 1
ATOM 15843 C CA . LEU F 1 276 ? 105.202 -18.795 -16.514 1.00 34.01 276 LEU F CA 1
ATOM 15844 C C . LEU F 1 276 ? 105.905 -17.941 -17.558 1.00 31.31 276 LEU F C 1
ATOM 15845 O O . LEU F 1 276 ? 105.256 -17.472 -18.500 1.00 36.23 276 LEU F O 1
ATOM 15850 N N . LEU F 1 277 ? 107.213 -17.746 -17.429 1.00 27.46 277 LEU F N 1
ATOM 15851 C CA . LEU F 1 277 ? 107.924 -16.766 -18.246 1.00 31.86 277 LEU F CA 1
ATOM 15852 C C . LEU F 1 277 ? 107.699 -16.904 -19.752 1.00 37.11 277 LEU F C 1
ATOM 15853 O O . LEU F 1 277 ? 107.576 -15.863 -20.417 1.00 38.72 277 LEU F O 1
ATOM 15858 N N . PRO F 1 278 ? 107.651 -18.099 -20.354 1.00 37.29 278 PRO F N 1
ATOM 15859 C CA . PRO F 1 278 ? 107.465 -18.152 -21.823 1.00 39.22 278 PRO F CA 1
ATOM 15860 C C . PRO F 1 278 ? 106.140 -17.567 -22.292 1.00 39.84 278 PRO F C 1
ATOM 15861 O O . PRO F 1 278 ? 106.009 -17.235 -23.476 1.00 43.04 278 PRO F O 1
ATOM 15865 N N . TYR F 1 279 ? 105.165 -17.392 -21.405 1.00 34.80 279 TYR F N 1
ATOM 15866 C CA . TYR F 1 279 ? 103.847 -16.946 -21.817 1.00 39.92 279 TYR F CA 1
ATOM 15867 C C . TYR F 1 279 ? 103.594 -15.457 -21.608 1.00 39.33 279 TYR F C 1
ATOM 15868 O O . TYR F 1 279 ? 102.554 -14.962 -22.057 1.00 36.42 279 TYR F O 1
ATOM 15877 N N . ILE F 1 280 ? 104.501 -14.723 -20.960 1.00 37.50 280 ILE F N 1
ATOM 15878 C CA . ILE F 1 280 ? 104.173 -13.340 -20.621 1.00 38.40 280 ILE F CA 1
ATOM 15879 C C . ILE F 1 280 ? 104.090 -12.457 -21.855 1.00 40.47 280 ILE F C 1
ATOM 15880 O O . ILE F 1 280 ? 103.517 -11.363 -21.795 1.00 41.00 280 ILE F O 1
ATOM 15885 N N . MET F 1 281 ? 104.630 -12.912 -22.975 1.00 42.25 281 MET F N 1
ATOM 15886 C CA . MET F 1 281 ? 104.649 -12.120 -24.190 1.00 40.70 281 MET F CA 1
ATOM 15887 C C . MET F 1 281 ? 103.317 -12.132 -24.931 1.00 43.57 281 MET F C 1
ATOM 15888 O O . MET F 1 281 ? 103.132 -11.339 -25.860 1.00 43.08 281 MET F O 1
ATOM 15893 N N . PHE F 1 282 ? 102.393 -12.996 -24.545 1.00 39.66 282 PHE F N 1
ATOM 15894 C CA . PHE F 1 282 ? 101.063 -12.985 -25.127 1.00 38.08 282 PHE F CA 1
ATOM 15895 C C . PHE F 1 282 ? 100.339 -11.706 -24.739 1.00 39.68 282 PHE F C 1
ATOM 15896 O O . PHE F 1 282 ? 100.219 -11.410 -23.542 1.00 36.56 282 PHE F O 1
ATOM 15904 N N . PRO F 1 283 ? 99.861 -10.919 -25.695 1.00 40.46 283 PRO F N 1
ATOM 15905 C CA . PRO F 1 283 ? 99.215 -9.653 -25.347 1.00 38.80 283 PRO F CA 1
ATOM 15906 C C . PRO F 1 283 ? 97.827 -9.877 -24.781 1.00 38.11 283 PRO F C 1
ATOM 15907 O O . PRO F 1 283 ? 97.213 -10.931 -24.957 1.00 34.62 283 PRO F O 1
ATOM 15911 N N . ARG F 1 284 ? 97.332 -8.848 -24.093 1.00 38.32 284 ARG F N 1
ATOM 15912 C CA . ARG F 1 284 ? 95.969 -8.846 -23.570 1.00 40.01 284 ARG F CA 1
ATOM 15913 C C . ARG F 1 284 ? 95.729 -10.039 -22.650 1.00 41.73 284 ARG F C 1
ATOM 15914 O O . ARG F 1 284 ? 94.641 -10.626 -22.640 1.00 42.82 284 ARG F O 1
ATOM 15922 N N . THR F 1 285 ? 96.753 -10.424 -21.898 1.00 41.94 285 THR F N 1
ATOM 15923 C CA . THR F 1 285 ? 96.620 -11.473 -20.895 1.00 43.34 285 THR F CA 1
ATOM 15924 C C . THR F 1 285 ? 97.263 -11.011 -19.595 1.00 42.31 285 THR F C 1
ATOM 15925 O O . THR F 1 285 ? 98.231 -10.243 -19.600 1.00 47.18 285 THR F O 1
ATOM 15929 N N . THR F 1 286 ? 96.686 -11.448 -18.472 1.00 43.32 286 THR F N 1
ATOM 15930 C CA . THR F 1 286 ? 97.267 -11.245 -17.148 1.00 38.67 286 THR F CA 1
ATOM 15931 C C . THR F 1 286 ? 97.589 -12.616 -16.572 1.00 36.32 286 THR F C 1
ATOM 15932 O O . THR F 1 286 ? 96.689 -13.448 -16.420 1.00 36.70 286 THR F O 1
ATOM 15936 N N . ILE F 1 287 ? 98.867 -12.871 -16.306 1.00 36.58 287 ILE F N 1
ATOM 15937 C CA . ILE F 1 287 ? 99.325 -14.161 -15.792 1.00 36.21 287 ILE F CA 1
ATOM 15938 C C . ILE F 1 287 ? 99.959 -13.922 -14.432 1.00 37.22 287 ILE F C 1
ATOM 15939 O O . ILE F 1 287 ? 100.767 -13.001 -14.279 1.00 35.05 287 ILE F O 1
ATOM 15944 N N . ARG F 1 288 ? 99.622 -14.764 -13.456 1.00 37.15 288 ARG F N 1
ATOM 15945 C CA . ARG F 1 288 ? 100.203 -14.635 -12.128 1.00 34.74 288 ARG F CA 1
ATOM 15946 C C . ARG F 1 288 ? 100.610 -16.011 -11.626 1.00 34.96 288 ARG F C 1
ATOM 15947 O O . ARG F 1 288 ? 99.838 -16.970 -11.735 1.00 34.11 288 ARG F O 1
ATOM 15955 N N . GLY F 1 289 ? 101.838 -16.109 -11.122 1.00 28.17 289 GLY F N 1
ATOM 15956 C CA . GLY F 1 289 ? 102.278 -17.335 -10.481 1.00 34.78 289 GLY F CA 1
ATOM 15957 C C . GLY F 1 289 ? 101.694 -17.416 -9.081 1.00 36.89 289 GLY F C 1
ATOM 15958 O O . GLY F 1 289 ? 101.642 -16.427 -8.351 1.00 36.75 289 GLY F O 1
ATOM 15959 N N . ILE F 1 290 ? 101.214 -18.607 -8.725 1.00 39.38 290 ILE F N 1
ATOM 15960 C CA . ILE F 1 290 ? 100.422 -18.814 -7.513 1.00 37.09 290 ILE F CA 1
ATOM 15961 C C . ILE F 1 290 ? 101.223 -19.655 -6.527 1.00 37.43 290 ILE F C 1
ATOM 15962 O O . ILE F 1 290 ? 101.721 -20.727 -6.884 1.00 33.77 290 ILE F O 1
ATOM 15967 N N . PHE F 1 291 ? 101.321 -19.177 -5.283 1.00 35.93 291 PHE F N 1
ATOM 15968 C CA . PHE F 1 291 ? 101.981 -19.897 -4.194 1.00 42.23 291 PHE F CA 1
ATOM 15969 C C . PHE F 1 291 ? 101.186 -19.580 -2.934 1.00 35.78 291 PHE F C 1
ATOM 15970 O O . PHE F 1 291 ? 101.251 -18.454 -2.431 1.00 34.99 291 PHE F O 1
ATOM 15978 N N . ALA F 1 292 ? 100.405 -20.560 -2.461 1.00 34.30 292 ALA F N 1
ATOM 15979 C CA . ALA F 1 292 ? 99.405 -20.316 -1.420 1.00 40.54 292 ALA F CA 1
ATOM 15980 C C . ALA F 1 292 ? 99.977 -19.585 -0.211 1.00 40.05 292 ALA F C 1
ATOM 15981 O O . ALA F 1 292 ? 99.318 -18.712 0.369 1.00 38.55 292 ALA F O 1
ATOM 15983 N N . GLN F 1 293 ? 101.198 -19.921 0.191 1.00 39.23 293 GLN F N 1
ATOM 15984 C CA . GLN F 1 293 ? 101.687 -19.350 1.440 1.00 40.64 293 GLN F CA 1
ATOM 15985 C C . GLN F 1 293 ? 101.939 -17.852 1.331 1.00 40.58 293 GLN F C 1
ATOM 15986 O O . GLN F 1 293 ? 102.184 -17.195 2.348 1.00 45.01 293 GLN F O 1
ATOM 15992 N N . GLU F 1 294 ? 101.849 -17.289 0.130 1.00 41.21 294 GLU F N 1
ATOM 15993 C CA . GLU F 1 294 ? 101.848 -15.839 -0.007 1.00 39.96 294 GLU F CA 1
ATOM 15994 C C . GLU F 1 294 ? 100.644 -15.228 0.694 1.00 39.08 294 GLU F C 1
ATOM 15995 O O . GLU F 1 294 ? 100.690 -14.066 1.112 1.00 35.30 294 GLU F O 1
ATOM 16001 N N . TRP F 1 295 ? 99.561 -15.997 0.832 1.00 40.11 295 TRP F N 1
ATOM 16002 C CA . TRP F 1 295 ? 98.319 -15.530 1.430 1.00 39.48 295 TRP F CA 1
ATOM 16003 C C . TRP F 1 295 ? 98.113 -16.100 2.830 1.00 45.83 295 TRP F C 1
ATOM 16004 O O . TRP F 1 295 ? 96.979 -16.132 3.320 1.00 45.61 295 TRP F O 1
ATOM 16015 N N . PHE F 1 296 ? 99.182 -16.590 3.464 1.00 45.68 296 PHE F N 1
ATOM 16016 C CA . PHE F 1 296 ? 99.116 -17.117 4.832 1.00 45.70 296 PHE F CA 1
ATOM 16017 C C . PHE F 1 296 ? 99.337 -15.981 5.828 1.00 47.92 296 PHE F C 1
ATOM 16018 O O . PHE F 1 296 ? 100.332 -15.919 6.548 1.00 55.12 296 PHE F O 1
ATOM 16026 N N . THR F 1 297 ? 98.386 -15.058 5.837 1.00 45.00 297 THR F N 1
ATOM 16027 C CA . THR F 1 297 ? 98.303 -14.012 6.841 1.00 53.77 297 THR F CA 1
ATOM 16028 C C . THR F 1 297 ? 97.114 -14.299 7.748 1.00 48.71 297 THR F C 1
ATOM 16029 O O . THR F 1 297 ? 96.191 -15.034 7.380 1.00 48.36 297 THR F O 1
ATOM 16033 N N . GLU F 1 298 ? 97.142 -13.719 8.946 1.00 49.05 298 GLU F N 1
ATOM 16034 C CA . GLU F 1 298 ? 96.057 -13.975 9.889 1.00 52.17 298 GLU F CA 1
ATOM 16035 C C . GLU F 1 298 ? 94.693 -13.538 9.353 1.00 53.64 298 GLU F C 1
ATOM 16036 O O . GLU F 1 298 ? 93.739 -14.325 9.479 1.00 56.72 298 GLU F O 1
ATOM 16042 N N . PRO F 1 299 ? 94.525 -12.362 8.728 1.00 54.09 299 PRO F N 1
ATOM 16043 C CA . PRO F 1 299 ? 93.196 -12.040 8.166 1.00 54.61 299 PRO F CA 1
ATOM 16044 C C . PRO F 1 299 ? 92.716 -13.037 7.120 1.00 51.26 299 PRO F C 1
ATOM 16045 O O . PRO F 1 299 ? 91.555 -13.467 7.163 1.00 46.83 299 PRO F O 1
ATOM 16049 N N . LEU F 1 300 ? 93.588 -13.433 6.190 1.00 46.79 300 LEU F N 1
ATOM 16050 C CA . LEU F 1 300 ? 93.157 -14.265 5.071 1.00 50.92 300 LEU F CA 1
ATOM 16051 C C . LEU F 1 300 ? 92.864 -15.688 5.520 1.00 51.07 300 LEU F C 1
ATOM 16052 O O . LEU F 1 300 ? 91.857 -16.281 5.116 1.00 51.74 300 LEU F O 1
ATOM 16057 N N . LEU F 1 301 ? 93.743 -16.267 6.338 1.00 49.15 301 LEU F N 1
ATOM 16058 C CA . LEU F 1 301 ? 93.461 -17.600 6.858 1.00 50.48 301 LEU F CA 1
ATOM 16059 C C . LEU F 1 301 ? 92.204 -17.590 7.719 1.00 49.78 301 LEU F C 1
ATOM 16060 O O . LEU F 1 301 ? 91.414 -18.543 7.692 1.00 48.19 301 LEU F O 1
ATOM 16065 N N . ALA F 1 302 ? 91.990 -16.511 8.471 1.00 51.71 302 ALA F N 1
ATOM 16066 C CA . ALA F 1 302 ? 90.743 -16.380 9.216 1.00 55.64 302 ALA F CA 1
ATOM 16067 C C . ALA F 1 302 ? 89.561 -16.279 8.266 1.00 54.55 302 ALA F C 1
ATOM 16068 O O . ALA F 1 302 ? 88.519 -16.910 8.484 1.00 54.56 302 ALA F O 1
ATOM 16070 N N . GLN F 1 303 ? 89.718 -15.504 7.191 1.00 53.49 303 GLN F N 1
ATOM 16071 C CA . GLN F 1 303 ? 88.646 -15.353 6.214 1.00 50.47 303 GLN F CA 1
ATOM 16072 C C . GLN F 1 303 ? 88.332 -16.676 5.520 1.00 55.09 303 GLN F C 1
ATOM 16073 O O . GLN F 1 303 ? 87.162 -16.981 5.251 1.00 55.61 303 GLN F O 1
ATOM 16079 N N . MET F 1 304 ? 89.359 -17.490 5.243 1.00 51.17 304 MET F N 1
ATOM 16080 C CA . MET F 1 304 ? 89.128 -18.740 4.519 1.00 51.62 304 MET F CA 1
ATOM 16081 C C . MET F 1 304 ? 88.391 -19.765 5.377 1.00 54.88 304 MET F C 1
ATOM 16082 O O . MET F 1 304 ? 87.492 -20.461 4.888 1.00 54.60 304 MET F O 1
ATOM 16087 N N . HIS F 1 305 ? 88.765 -19.889 6.654 1.00 53.14 305 HIS F N 1
ATOM 16088 C CA . HIS F 1 305 ? 88.075 -20.838 7.523 1.00 55.81 305 HIS F CA 1
ATOM 16089 C C . HIS F 1 305 ? 86.628 -20.425 7.773 1.00 56.07 305 HIS F C 1
ATOM 16090 O O . HIS F 1 305 ? 85.777 -21.284 8.038 1.00 57.81 305 HIS F O 1
ATOM 16097 N N . GLN F 1 306 ? 86.328 -19.128 7.686 1.00 52.57 306 GLN F N 1
ATOM 16098 C CA . GLN F 1 306 ? 84.954 -18.661 7.838 1.00 57.21 306 GLN F CA 1
ATOM 16099 C C . GLN F 1 306 ? 84.120 -18.964 6.597 1.00 59.62 306 GLN F C 1
ATOM 16100 O O . GLN F 1 306 ? 83.070 -19.613 6.678 1.00 61.88 306 GLN F O 1
ATOM 16106 N N . GLU F 1 307 ? 84.565 -18.486 5.438 1.00 55.57 307 GLU F N 1
ATOM 16107 C CA . GLU F 1 307 ? 83.758 -18.641 4.238 1.00 53.10 307 GLU F CA 1
ATOM 16108 C C . GLU F 1 307 ? 83.896 -20.049 3.672 1.00 56.01 307 GLU F C 1
ATOM 16109 O O . GLU F 1 307 ? 82.907 -20.778 3.543 1.00 57.45 307 GLU F O 1
ATOM 16115 N N . LEU F 1 308 ? 85.123 -20.461 3.356 1.00 55.51 308 LEU F N 1
ATOM 16116 C CA . LEU F 1 308 ? 85.316 -21.786 2.779 1.00 55.27 308 LEU F CA 1
ATOM 16117 C C . LEU F 1 308 ? 85.017 -22.880 3.800 1.00 59.55 308 LEU F C 1
ATOM 16118 O O . LEU F 1 308 ? 84.366 -23.881 3.476 1.00 60.17 308 LEU F O 1
ATOM 16123 N N . GLY F 1 309 ? 85.478 -22.709 5.039 1.00 57.05 309 GLY F N 1
ATOM 16124 C CA . GLY F 1 309 ? 85.130 -23.667 6.073 1.00 58.10 309 GLY F CA 1
ATOM 16125 C C . GLY F 1 309 ? 83.636 -23.728 6.323 1.00 62.62 309 GLY F C 1
ATOM 16126 O O . GLY F 1 309 ? 83.078 -24.803 6.557 1.00 64.45 309 GLY F O 1
ATOM 16127 N N . GLY F 1 310 ? 82.965 -22.574 6.268 1.00 62.47 310 GLY F N 1
ATOM 16128 C CA . GLY F 1 310 ? 81.521 -22.561 6.433 1.00 65.02 310 GLY F CA 1
ATOM 16129 C C . GLY F 1 310 ? 80.795 -23.285 5.314 1.00 67.36 310 GLY F C 1
ATOM 16130 O O . GLY F 1 310 ? 79.861 -24.053 5.566 1.00 68.04 310 GLY F O 1
ATOM 16131 N N . LEU F 1 311 ? 81.208 -23.049 4.064 1.00 65.93 311 LEU F N 1
ATOM 16132 C CA . LEU F 1 311 ? 80.606 -23.753 2.933 1.00 66.83 311 LEU F CA 1
ATOM 16133 C C . LEU F 1 311 ? 80.664 -25.260 3.128 1.00 68.14 311 LEU F C 1
ATOM 16134 O O . LEU F 1 311 ? 79.713 -25.975 2.791 1.00 70.83 311 LEU F O 1
ATOM 16139 N N . VAL F 1 312 ? 81.776 -25.761 3.672 1.00 66.05 312 VAL F N 1
ATOM 16140 C CA . VAL F 1 312 ? 81.916 -27.197 3.893 1.00 69.44 312 VAL F CA 1
ATOM 16141 C C . VAL F 1 312 ? 81.040 -27.645 5.055 1.00 69.82 312 VAL F C 1
ATOM 16142 O O . VAL F 1 312 ? 80.428 -28.719 5.010 1.00 69.98 312 VAL F O 1
ATOM 16146 N N . ARG F 1 313 ? 80.967 -26.831 6.113 1.00 72.41 313 ARG F N 1
ATOM 16147 C CA . ARG F 1 313 ? 80.051 -27.110 7.216 1.00 73.22 313 ARG F CA 1
ATOM 16148 C C . ARG F 1 313 ? 78.608 -27.186 6.737 1.00 75.14 313 ARG F C 1
ATOM 16149 O O . ARG F 1 313 ? 77.796 -27.918 7.318 1.00 78.98 313 ARG F O 1
ATOM 16157 N N . ASP F 1 314 ? 78.271 -26.439 5.686 1.00 72.28 314 ASP F N 1
ATOM 16158 C CA . ASP F 1 314 ? 76.913 -26.370 5.170 1.00 72.54 314 ASP F CA 1
ATOM 16159 C C . ASP F 1 314 ? 76.696 -27.302 3.985 1.00 72.09 314 ASP F C 1
ATOM 16160 O O . ASP F 1 314 ? 75.687 -27.178 3.284 1.00 73.55 314 ASP F O 1
ATOM 16165 N N . GLY F 1 315 ? 77.629 -28.221 3.741 1.00 69.40 315 GLY F N 1
ATOM 16166 C CA . GLY F 1 315 ? 77.505 -29.177 2.658 1.00 69.98 315 GLY F CA 1
ATOM 16167 C C . GLY F 1 315 ? 77.607 -28.556 1.277 1.00 74.03 315 GLY F C 1
ATOM 16168 O O . GLY F 1 315 ? 77.516 -29.262 0.267 1.00 73.39 315 GLY F O 1
ATOM 16169 N N . GLU F 1 316 ? 77.793 -27.231 1.218 1.00 73.53 316 GLU F N 1
ATOM 16170 C CA . GLU F 1 316 ? 77.887 -26.546 -0.072 1.00 72.56 316 GLU F CA 1
ATOM 16171 C C . GLU F 1 316 ? 79.102 -27.018 -0.865 1.00 72.94 316 GLU F C 1
ATOM 16172 O O . GLU F 1 316 ? 79.012 -27.252 -2.078 1.00 72.70 316 GLU F O 1
ATOM 16178 N N . ILE F 1 317 ? 80.247 -27.160 -0.201 1.00 71.47 317 ILE F N 1
ATOM 16179 C CA . ILE F 1 317 ? 81.479 -27.636 -0.819 1.00 71.13 317 ILE F CA 1
ATOM 16180 C C . ILE F 1 317 ? 81.829 -28.983 -0.199 1.00 70.24 317 ILE F C 1
ATOM 16181 O O . ILE F 1 317 ? 81.826 -29.129 1.030 1.00 71.83 317 ILE F O 1
ATOM 16186 N N . ARG F 1 318 ? 82.127 -29.961 -1.047 1.00 70.01 318 ARG F N 1
ATOM 16187 C CA . ARG F 1 318 ? 82.480 -31.309 -0.621 1.00 71.74 318 ARG F CA 1
ATOM 16188 C C . ARG F 1 318 ? 83.948 -31.560 -0.936 1.00 72.64 318 ARG F C 1
ATOM 16189 O O . ARG F 1 318 ? 84.380 -31.370 -2.079 1.00 69.01 318 ARG F O 1
ATOM 16197 N N . TYR F 1 319 ? 84.711 -31.988 0.069 1.00 70.52 319 TYR F N 1
ATOM 16198 C CA . TYR F 1 319 ? 86.114 -32.329 -0.120 1.00 71.75 319 TYR F CA 1
ATOM 16199 C C . TYR F 1 319 ? 86.337 -33.811 0.149 1.00 71.39 319 TYR F C 1
ATOM 16200 O O . TYR F 1 319 ? 85.572 -34.451 0.880 1.00 68.56 319 TYR F O 1
ATOM 16209 N N . HIS F 1 320 ? 87.392 -34.354 -0.451 1.00 70.62 320 HIS F N 1
ATOM 16210 C CA . HIS F 1 320 ? 87.806 -35.721 -0.187 1.00 75.11 320 HIS F CA 1
ATOM 16211 C C . HIS F 1 320 ? 89.155 -35.740 0.520 1.00 75.58 320 HIS F C 1
ATOM 16212 O O . HIS F 1 320 ? 89.949 -34.801 0.422 1.00 74.02 320 HIS F O 1
ATOM 16219 N N . GLN F 1 321 ? 89.409 -36.848 1.220 1.00 73.86 321 GLN F N 1
ATOM 16220 C CA . GLN F 1 321 ? 90.549 -36.964 2.119 1.00 72.35 321 GLN F CA 1
ATOM 16221 C C . GLN F 1 321 ? 90.669 -38.389 2.646 1.00 74.91 321 GLN F C 1
ATOM 16222 O O . GLN F 1 321 ? 89.712 -38.929 3.210 1.00 75.02 321 GLN F O 1
ATOM 16228 N N . THR F 1 322 ? 91.836 -39.004 2.469 1.00 73.22 322 THR F N 1
ATOM 16229 C CA . THR F 1 322 ? 92.092 -40.372 2.914 1.00 71.29 322 THR F CA 1
ATOM 16230 C C . THR F 1 322 ? 93.201 -40.338 3.958 1.00 68.59 322 THR F C 1
ATOM 16231 O O . THR F 1 322 ? 94.362 -40.069 3.626 1.00 66.89 322 THR F O 1
ATOM 16235 N N . VAL F 1 323 ? 92.856 -40.611 5.214 1.00 67.58 323 VAL F N 1
ATOM 16236 C CA . VAL F 1 323 ? 93.829 -40.604 6.301 1.00 63.96 323 VAL F CA 1
ATOM 16237 C C . VAL F 1 323 ? 94.193 -42.054 6.634 1.00 63.68 323 VAL F C 1
ATOM 16238 O O . VAL F 1 323 ? 93.377 -42.821 7.156 1.00 63.79 323 VAL F O 1
ATOM 16242 N N . HIS F 1 324 ? 95.411 -42.455 6.276 1.00 60.98 324 HIS F N 1
ATOM 16243 C CA . HIS F 1 324 ? 95.941 -43.723 6.747 1.00 60.64 324 HIS F CA 1
ATOM 16244 C C . HIS F 1 324 ? 96.393 -43.569 8.201 1.00 59.17 324 HIS F C 1
ATOM 16245 O O . HIS F 1 324 ? 96.408 -42.468 8.756 1.00 58.21 324 HIS F O 1
ATOM 16252 N N . LYS F 1 325 ? 96.766 -44.682 8.831 1.00 57.67 325 LYS F N 1
ATOM 16253 C CA . LYS F 1 325 ? 97.112 -44.659 10.249 1.00 58.26 325 LYS F CA 1
ATOM 16254 C C . LYS F 1 325 ? 98.487 -45.265 10.487 1.00 60.33 325 LYS F C 1
ATOM 16255 O O . LYS F 1 325 ? 98.873 -46.235 9.824 1.00 61.62 325 LYS F O 1
ATOM 16261 N N . GLY F 1 326 ? 99.223 -44.679 11.436 1.00 57.37 326 GLY F N 1
ATOM 16262 C CA . GLY F 1 326 ? 100.475 -45.247 11.902 1.00 50.14 326 GLY F CA 1
ATOM 16263 C C . GLY F 1 326 ? 101.729 -44.787 11.183 1.00 54.21 326 GLY F C 1
ATOM 16264 O O . GLY F 1 326 ? 101.825 -44.865 9.953 1.00 53.66 326 GLY F O 1
ATOM 16265 N N . PHE F 1 327 ? 102.719 -44.345 11.961 1.00 51.97 327 PHE F N 1
ATOM 16266 C CA . PHE F 1 327 ? 103.974 -43.863 11.396 1.00 47.35 327 PHE F CA 1
ATOM 16267 C C . PHE F 1 327 ? 104.606 -44.866 10.442 1.00 53.64 327 PHE F C 1
ATOM 16268 O O . PHE F 1 327 ? 105.321 -44.473 9.509 1.00 51.16 327 PHE F O 1
ATOM 16276 N N . ASP F 1 328 ? 104.356 -46.161 10.651 1.00 52.76 328 ASP F N 1
ATOM 16277 C CA . ASP F 1 328 ? 104.985 -47.196 9.836 1.00 54.94 328 ASP F CA 1
ATOM 16278 C C . ASP F 1 328 ? 104.309 -47.394 8.483 1.00 52.53 328 ASP F C 1
ATOM 16279 O O . ASP F 1 328 ? 104.935 -47.955 7.577 1.00 50.41 328 ASP F O 1
ATOM 16284 N N . GLU F 1 329 ? 103.063 -46.949 8.324 1.00 51.85 329 GLU F N 1
ATOM 16285 C CA . GLU F 1 329 ? 102.343 -47.047 7.058 1.00 57.35 329 GLU F CA 1
ATOM 16286 C C . GLU F 1 329 ? 102.615 -45.878 6.109 1.00 58.58 329 GLU F C 1
ATOM 16287 O O . GLU F 1 329 ? 101.979 -45.793 5.048 1.00 61.49 329 GLU F O 1
ATOM 16293 N N . ILE F 1 330 ? 103.560 -44.994 6.442 1.00 54.50 330 ILE F N 1
ATOM 16294 C CA . ILE F 1 330 ? 103.798 -43.819 5.599 1.00 57.09 330 ILE F CA 1
ATOM 16295 C C . ILE F 1 330 ? 104.295 -44.195 4.207 1.00 57.65 330 ILE F C 1
ATOM 16296 O O . ILE F 1 330 ? 103.701 -43.730 3.220 1.00 61.13 330 ILE F O 1
ATOM 16301 N N . PRO F 1 331 ? 105.355 -45.000 4.041 1.00 57.63 331 PRO F N 1
ATOM 16302 C CA . PRO F 1 331 ? 105.788 -45.326 2.671 1.00 61.64 331 PRO F CA 1
ATOM 16303 C C . PRO F 1 331 ? 104.742 -46.103 1.891 1.00 64.02 331 PRO F C 1
ATOM 16304 O O . PRO F 1 331 ? 104.726 -46.047 0.653 1.00 63.90 331 PRO F O 1
ATOM 16308 N N . ALA F 1 332 ? 103.859 -46.819 2.587 1.00 62.09 332 ALA F N 1
ATOM 16309 C CA . ALA F 1 332 ? 102.700 -47.410 1.930 1.00 64.75 332 ALA F CA 1
ATOM 16310 C C . ALA F 1 332 ? 101.759 -46.326 1.424 1.00 65.68 332 ALA F C 1
ATOM 16311 O O . ALA F 1 332 ? 101.384 -46.314 0.246 1.00 63.64 332 ALA F O 1
ATOM 16313 N N . ALA F 1 333 ? 101.379 -45.394 2.305 1.00 60.17 333 ALA F N 1
ATOM 16314 C CA . ALA F 1 333 ? 100.464 -44.325 1.920 1.00 60.40 333 ALA F CA 1
ATOM 16315 C C . ALA F 1 333 ? 101.022 -43.493 0.778 1.00 62.43 333 ALA F C 1
ATOM 16316 O O . ALA F 1 333 ? 100.261 -43.009 -0.067 1.00 64.12 333 ALA F O 1
ATOM 16318 N N . TYR F 1 334 ? 102.343 -43.321 0.730 1.00 59.60 334 TYR F N 1
ATOM 16319 C CA . TYR F 1 334 ? 102.941 -42.599 -0.384 1.00 61.58 334 TYR F CA 1
ATOM 16320 C C . TYR F 1 334 ? 102.871 -43.405 -1.679 1.00 68.70 334 TYR F C 1
ATOM 16321 O O . TYR F 1 334 ? 102.639 -42.840 -2.758 1.00 65.78 334 TYR F O 1
ATOM 16330 N N . ARG F 1 335 ? 103.095 -44.721 -1.604 1.00 68.27 335 ARG F N 1
ATOM 16331 C CA . ARG F 1 335 ? 103.016 -45.548 -2.805 1.00 66.77 335 ARG F CA 1
ATOM 16332 C C . ARG F 1 335 ? 101.584 -45.671 -3.316 1.00 68.89 335 ARG F C 1
ATOM 16333 O O . ARG F 1 335 ? 101.386 -45.950 -4.504 1.00 72.22 335 ARG F O 1
ATOM 16341 N N . SER F 1 336 ? 100.586 -45.454 -2.453 1.00 63.72 336 SER F N 1
ATOM 16342 C CA . SER F 1 336 ? 99.188 -45.484 -2.860 1.00 66.73 336 SER F CA 1
ATOM 16343 C C . SER F 1 336 ? 98.780 -44.263 -3.672 1.00 73.09 336 SER F C 1
ATOM 16344 O O . SER F 1 336 ? 97.724 -44.290 -4.314 1.00 74.72 336 SER F O 1
ATOM 16347 N N . LEU F 1 337 ? 99.572 -43.189 -3.647 1.00 69.03 337 LEU F N 1
ATOM 16348 C CA . LEU F 1 337 ? 99.321 -42.078 -4.557 1.00 72.44 337 LEU F CA 1
ATOM 16349 C C . LEU F 1 337 ? 99.411 -42.523 -6.010 1.00 73.63 337 LEU F C 1
ATOM 16350 O O . LEU F 1 337 ? 98.663 -42.027 -6.858 1.00 72.69 337 LEU F O 1
ATOM 16355 N N . TYR F 1 338 ? 100.300 -43.475 -6.304 1.00 76.12 338 TYR F N 1
ATOM 16356 C CA . TYR F 1 338 ? 100.576 -43.953 -7.657 1.00 77.04 338 TYR F CA 1
ATOM 16357 C C . TYR F 1 338 ? 99.749 -45.189 -8.007 1.00 80.20 338 TYR F C 1
ATOM 16358 O O . TYR F 1 338 ? 98.982 -45.182 -8.975 1.00 82.17 338 TYR F O 1
ATOM 16367 N N . LEU F 1 339 ? 99.929 -46.268 -7.252 1.00 81.28 339 LEU F N 1
ATOM 16368 C CA . LEU F 1 339 ? 99.129 -47.469 -7.433 1.00 84.95 339 LEU F CA 1
ATOM 16369 C C . LEU F 1 339 ? 97.737 -47.261 -6.845 1.00 87.25 339 LEU F C 1
ATOM 16370 O O . LEU F 1 339 ? 97.559 -46.540 -5.860 1.00 85.73 339 LEU F O 1
ATOM 16375 N N . ASP F 1 340 ? 96.746 -47.898 -7.465 1.00 93.30 340 ASP F N 1
ATOM 16376 C CA . ASP F 1 340 ? 95.342 -47.778 -7.065 1.00 95.72 340 ASP F CA 1
ATOM 16377 C C . ASP F 1 340 ? 94.914 -46.307 -7.021 1.00 95.41 340 ASP F C 1
ATOM 16378 O O . ASP F 1 340 ? 94.716 -45.701 -5.965 1.00 93.29 340 ASP F O 1
ATOM 16383 N N . ARG F 1 341 ? 94.792 -45.749 -8.224 1.00 95.98 341 ARG F N 1
ATOM 16384 C CA . ARG F 1 341 ? 94.310 -44.384 -8.421 1.00 96.48 341 ARG F CA 1
ATOM 16385 C C . ARG F 1 341 ? 92.791 -44.439 -8.504 1.00 97.86 341 ARG F C 1
ATOM 16386 O O . ARG F 1 341 ? 92.210 -44.662 -9.568 1.00 94.75 341 ARG F O 1
ATOM 16394 N N . GLU F 1 342 ? 92.140 -44.240 -7.361 1.00 100.00 342 GLU F N 1
ATOM 16395 C CA . GLU F 1 342 ? 90.688 -44.242 -7.270 1.00 100.67 342 GLU F CA 1
ATOM 16396 C C . GLU F 1 342 ? 90.146 -42.816 -7.300 1.00 100.37 342 GLU F C 1
ATOM 16397 O O . GLU F 1 342 ? 90.788 -41.876 -6.821 1.00 98.02 342 GLU F O 1
ATOM 16403 N N . HIS F 1 343 ? 88.944 -42.670 -7.872 1.00 101.87 343 HIS F N 1
ATOM 16404 C CA . HIS F 1 343 ? 88.279 -41.370 -7.933 1.00 101.23 343 HIS F CA 1
ATOM 16405 C C . HIS F 1 343 ? 88.068 -40.768 -6.549 1.00 99.20 343 HIS F C 1
ATOM 16406 O O . HIS F 1 343 ? 87.884 -39.551 -6.431 1.00 97.59 343 HIS F O 1
ATOM 16413 N N . ASN F 1 344 ? 88.086 -41.594 -5.506 1.00 97.19 344 ASN F N 1
ATOM 16414 C CA . ASN F 1 344 ? 87.980 -41.152 -4.122 1.00 93.93 344 ASN F CA 1
ATOM 16415 C C . ASN F 1 344 ? 89.322 -41.272 -3.404 1.00 92.09 344 ASN F C 1
ATOM 16416 O O . ASN F 1 344 ? 89.392 -41.691 -2.246 1.00 90.72 344 ASN F O 1
ATOM 16421 N N . ARG F 1 345 ? 90.409 -40.918 -4.092 1.00 92.31 345 ARG F N 1
ATOM 16422 C CA . ARG F 1 345 ? 91.719 -40.854 -3.443 1.00 88.91 345 ARG F CA 1
ATOM 16423 C C . ARG F 1 345 ? 91.833 -39.571 -2.623 1.00 85.41 345 ARG F C 1
ATOM 16424 O O . ARG F 1 345 ? 91.897 -39.608 -1.390 1.00 80.55 345 ARG F O 1
ATOM 16432 N N . GLY F 1 346 ? 91.840 -38.423 -3.304 1.00 83.13 346 GLY F N 1
ATOM 16433 C CA . GLY F 1 346 ? 91.909 -37.137 -2.641 1.00 75.62 346 GLY F CA 1
ATOM 16434 C C . GLY F 1 346 ? 93.252 -36.916 -1.965 1.00 72.07 346 GLY F C 1
ATOM 16435 O O . GLY F 1 346 ? 94.239 -37.614 -2.207 1.00 72.52 346 GLY F O 1
ATOM 16436 N N . LYS F 1 347 ? 93.272 -35.905 -1.099 1.00 64.66 347 LYS F N 1
ATOM 16437 C CA . LYS F 1 347 ? 94.456 -35.653 -0.292 1.00 63.00 347 LYS F CA 1
ATOM 16438 C C . LYS F 1 347 ? 94.698 -36.846 0.628 1.00 62.89 347 LYS F C 1
ATOM 16439 O O . LYS F 1 347 ? 93.890 -37.115 1.524 1.00 59.89 347 LYS F O 1
ATOM 16445 N N . VAL F 1 348 ? 95.785 -37.580 0.399 1.00 58.73 348 VAL F N 1
ATOM 16446 C CA . VAL F 1 348 ? 96.146 -38.712 1.246 1.00 61.80 348 VAL F CA 1
ATOM 16447 C C . VAL F 1 348 ? 97.048 -38.220 2.373 1.00 57.15 348 VAL F C 1
ATOM 16448 O O . VAL F 1 348 ? 98.119 -37.650 2.128 1.00 50.37 348 VAL F O 1
ATOM 16452 N N . LEU F 1 349 ? 96.599 -38.433 3.606 1.00 58.45 349 LEU F N 1
ATOM 16453 C CA . LEU F 1 349 ? 97.317 -38.078 4.817 1.00 55.40 349 LEU F CA 1
ATOM 16454 C C . LEU F 1 349 ? 97.557 -39.338 5.641 1.00 59.25 349 LEU F C 1
ATOM 16455 O O . LEU F 1 349 ? 96.939 -40.381 5.413 1.00 57.96 349 LEU F O 1
ATOM 16460 N N . VAL F 1 350 ? 98.471 -39.238 6.602 1.00 50.18 350 VAL F N 1
ATOM 16461 C CA . VAL F 1 350 ? 98.701 -40.304 7.568 1.00 52.74 350 VAL F CA 1
ATOM 16462 C C . VAL F 1 350 ? 98.592 -39.689 8.953 1.00 49.82 350 VAL F C 1
ATOM 16463 O O . VAL F 1 350 ? 99.201 -38.647 9.220 1.00 45.88 350 VAL F O 1
ATOM 16467 N N . GLU F 1 351 ? 97.789 -40.303 9.813 1.00 52.06 351 GLU F N 1
ATOM 16468 C CA . GLU F 1 351 ? 97.714 -39.908 11.209 1.00 51.21 351 GLU F CA 1
ATOM 16469 C C . GLU F 1 351 ? 98.788 -40.668 11.972 1.00 55.38 351 GLU F C 1
ATOM 16470 O O . GLU F 1 351 ? 98.890 -41.896 11.863 1.00 50.90 351 GLU F O 1
ATOM 16476 N N . VAL F 1 352 ? 99.603 -39.931 12.714 1.00 51.85 352 VAL F N 1
ATOM 16477 C CA . VAL F 1 352 ? 100.765 -40.508 13.353 1.00 51.85 352 VAL F CA 1
ATOM 16478 C C . VAL F 1 352 ? 100.665 -40.302 14.858 1.00 52.00 352 VAL F C 1
ATOM 16479 O O . VAL F 1 352 ? 101.049 -41.178 15.625 1.00 52.31 352 VAL F O 1
#

B-factor: mean 43.52, std 14.85, range [16.98, 118.39]

Foldseek 3Di:
DKKKFWFQADQDADLDPLPRGIDIDIDDDDDDADQAKFKKFFFKWFFDPCQNVVSNQGPHPHGRWTWTKIATCGHHNNAPDDHGWIKIFRQGLMRMHIGRQCWDWDPRHPHIDIGHGIGTDDCVLADDLRHPVCCRPCLHQLVLLQVVCPVPPQPQAAAAEEEEEQLLAQSNLQNQLVSVVNHHPAYEYEHADPPLQVVSVVSHHPGYHYDDPVDDLVVLLVSVCVRCVPFHQGYEYWWADSNVVSNVVGHDAQHEYEAEDDDFDADVNHHTGTDDVVCVPPPRYHYYYTGSVVQPDPVSSVVCSVVVVVCSSVVSHDAAAAEAEDSVCRSVQNSVVVPDCCSVHHTYMYGD/DKKKAWFAADQDQQDLQLCNGIDMDIDDDDDDADQAKFKKFWFKWFFAPCQSQVSNQGPHPGGGWTWTKIATCGGHNNAPDDHGWIKIFRQGLMRMDIGRQCWDWDPRHPHIDIGHGIDTDDPVLADDLRHPLCCLFCLHFLVLLQVVCPVPPQPQAAQAEEEEEVCVALSNVSNQLVSVVNHHNFYEYEEADCVCQVVSVVSPTPGYHHDDQPDALVVSLVSVCVRPVQFHQGYEFFFAHSNVVSNLVGYDAQHEYEAEDFDFGDDVHHTGTTDDVVRPPRPRYHYYYTGSVVQVDPVSSVVCSVPVVVCSSVVVDDGAAAEAEDSVCSSVQNSVCNVPDNSNTSHYMYGD/DKKKFWFAADQDAPPLDLPNGTDIDIDDDDDDADQAKFKWFWFKWFFDPCQNVVSNQGPGPGGGWTKTKIATCGHHNNYPDDHGWIKIFRQGLMRMHIGSQCWDWDPSDPHIDIGHGIGTDDPVLADDLRHPVCCRPCLHFLVLLQVVCPVPPQPQAAQAEEEEEQQQEQSNLQNQLVSVVNRHNAYEYEHAAVQQQVVSVVSPHRYYQHDHPVPDQVVSLVVVCVRCVPFHQGYEFQFAASNVVSNLVGYDALHEYEWEDDDADCDPNGGRGTDFVVSPPRPRYHYDYTGSVVQVDPVSSVVCSVPVVVCSSVVSGDADEAEAEDSVCNSVQNSCQPVHCSHGRGTYMYGD/DKKKFWWAADQDPLDLPLVNGTDIDIDDDDDDADQAKFKKFWFKWFFFQCQNLVSNLGPGPHGRWTWTKIATCGGHNNAPDDHGWIKIFRQGLMRMHIGRQCWDWDPSDPHIDIGHGIGTDDCVLADPLRHPVCCLFCLHFLVLLQVVCVVPPQPQAAAAEEEEEPLVAQSNLQNQLVNVVRRYPAYEYEDADPVCQVVSVVRHHPYYDYDDPVPDLVVLLVSVCVRPVQFHQEYEFFFADSNVVSNLVGYDAQHEYEWEDDDQRLPPPGRRGTDDVVPVVDPRYHYYYTGSVVQVDPVRSVCCSVPVVVCSSVVSHDGAAAEAEDSVCNSVQNSVCSPDHHGRYSRYMYGD/DKKKFWFQADQDAPDLPCVNGIDIDIDDDDDDADQLKFKWFWFKWFFDPCLNLVSNLGPHPDGRWTKTKIATCGHHPNAPDDHGWIKIFRQGLMRMHIDRQCWDWDDSAPAIDITHRIGTDDVVLADDLRHPVCCRPCLHLLVLLQVVCPPPPQPQAAQAAEEEEQQLALNNLSNQLVNVVRHHPAYEYEHADVVSQVVSVVSPHPYYHYDDPPPDLVVLLVVVCVRCVPFHQTYEFFFAASNVVSNLVTHDAQHEYEWEDDPCVHRVVDPRGTDFPVCPPDPRYHYDYTGSCVQPDVVSSSVCSVPVVVCSVVVVHDAAAAEAEDSVCVSVLNSVVVDPDPSSNHGYMYGD/DKKKFFFAADLDADQDDLVRGTDIDIDDDDDDADQLKFKKFWFKWFFDSCLNVVSNQGPGPDGRWTKTKIATCGHHNNADDDHGWIKIFRQGLMRMHIGRQCWDFAPRHPHIDIGHGIDTDDVVLADDLRHPNCCRPLLHFLVLLQVVCDVPPQPQAAQAEEEEEPLLAQSNLNNQLVSVVNNHNAYEYEDADPVLFVVSVVSPHPYYFYDDADDPLVVLLVSVCVSCVPFHQEYEFFFAHSNVVSNLVRHDAQHEYEAEDDPFDADVRDGGGTDDVVNPPRPRYHYDYTGSVVQPDPVRSVVCSVPVVVCSVVVNHDAAEAEAEDSVCVSVQNSCVPPPPDSRNYGYMYGD

Solvent-accessible surface area: 85934 Å² total; per-residue (Å²): 88,152,19,26,60,30,5,0,106,64,79,53,97,38,117,19,83,4,100,111,4,3,62,71,47,82,85,117,40,231,47,68,25,52,36,22,40,0,12,0,93,0,81,36,0,3,1,22,86,47,0,30,19,12,3,47,65,14,65,98,38,99,47,0,8,0,38,0,0,0,38,0,57,76,36,11,135,55,26,65,26,60,95,47,34,42,0,13,5,27,0,0,0,45,18,36,2,54,44,55,6,50,92,78,83,36,74,79,17,90,30,6,13,14,22,48,49,16,29,128,1,54,96,88,41,24,37,175,157,0,47,35,6,0,1,7,3,15,0,0,22,30,2,0,15,0,9,0,0,24,64,132,8,0,98,19,126,113,57,7,7,0,0,0,0,16,0,26,37,53,42,1,20,10,0,0,10,17,0,80,128,45,31,7,49,76,0,0,0,0,5,42,36,100,54,42,6,132,60,2,117,122,21,12,5,54,49,13,9,82,11,74,109,80,37,88,68,84,97,0,60,77,28,0,63,142,0,3,98,120,14,0,20,8,0,0,0,20,46,1,34,33,0,0,34,4,0,7,40,18,38,50,102,98,1,44,0,0,0,4,33,79,42,49,63,53,70,144,57,87,66,54,17,16,25,9,11,14,3,25,7,15,50,130,31,61,30,71,9,1,22,4,40,94,12,42,58,117,52,17,14,37,67,0,5,141,77,1,0,20,38,14,68,103,48,102,4,123,72,69,37,48,51,41,153,30,17,93,71,0,8,27,0,2,92,8,25,66,96,116,145,34,55,48,47,19,24,1,0,0,71,46,96,153,16,45,49,22,4,0,109,64,77,35,96,38,41,61,53,5,87,118,10,2,60,68,47,58,71,94,41,220,47,128,30,162,84,57,27,0,6,0,90,0,72,38,0,4,1,3,10,13,0,39,8,13,2,56,67,13,75,96,43,100,45,0,10,0,23,0,0,0,43,1,58,74,31,12,134,66,23,76,29,60,98,47,28,54,0,12,5,32,0,0,1,41,15,39,1,58,46,51,6,52,63,78,83,42,70,100,18,66,25,7,12,16,22,44,48,18,29,124,4,46,101,94,45,29,46,178,161,1,57,39,12,16,1,6,0,4,0,0,8,4,0,0,9,0,11,0,0,24,67,133,12,0,100,22,110,48,53,6,8,0,0,0,0,3,0,24,1,19,2,0,18,4,0,0,28,16,0,65,78,30,10,3,43,72,0,0,0,1,7,40,42,89,67,85,8,108,87,0,113,131,48,19,18,62,60,18,6,85,9,54,62,79,27,93,44,94,129,4,48,77,36,0,16,47,1,1,46,121,15,0,16,5,0,0,0,6,19,0,32,28,0,1,26,3,0,7,32,17,38,48,102,75,1,39,0,0,0,3,27,37,41,35,27,48,106,133,54,78,39,86,20,13,40,8,10,18,2,26,8,13,58,160,26,62,30,69,9,2,21,3,36,88,11,39,58,139,86,18,13,42,65,0,6,124,84,1,0,14,33,26,72,108,67,62,6,181,31,103,46,66,54,44,142,26,16,90,74,0,10,51,0,28,121,65,10,110,166,40,115,69,15,18,55,2,57,4,0,0,60,54,65,157,11,48,41,27,6,0,113,84,77,33,110,44,64,64,57,8,110,111,11,5,64,66,43,50,69,114,53,184,25,133,38,164,81,53,32,0,12,0,127,2,72,23,0,3,1,19,60,57,0,45,28,11,2,46,76,14,75,92,39,106,48,0,7,0,38,0,0,0,48,2,59,83,37,12,135,67,24,75,27,60,98,45,28,48,0,11,5,29,0,0,0,43,17,34,2,59,46,51,6,47,65,74,90,46,73,105,15,83,29,7,14,14,21,43,47,17,25,114,5,44,104,99,28,35,40,172,155,3,48,34,6,0,1,5,1,15,0,0,19,24,1,0,15,0,8,0,0,22,67,133,10,0,102,20,118,48,53,6,7,0,0,0,0,12,0,8,6,35,41,0,19,7,0,3,16,16,0,73,61,26,12,5,47,74,1,0,0,0,7,40,32,94,24,43,1,82,66,0,115,135,55,38,10,63,74,24,7,85,10,76,114,62,43,114,51,89,129,2,59,64,29,0,15,52,3,1,25,110,13,0,18,6,0,0,0,23,59,1,17,42,0,0,31,6,0,6,39,17,39,49,99,72,2,43,0,0,0,4,36,70,45,38,62,82,69,115,34,30,19,51,14,8,17,6,11,13,2,25,8,12,58,152,29,60,28,69,7,2,20,5,38,93,9,41,60,118,98,20,10,38,69,0,5,130,81,0,0,18,40,11,69,108,39,70,4,146,82,80,33,29,57,41,170,29,14,90,78,0,5,34,0,14,86,17,32,97,112,79,65,138,92,4,100,5,23,2,0,0,62,57,111,144,12,48,44,25,3,0,115,75,75,24,96,44,37,77,63,2,91,123,14,4,64,79,45,61,67,107,52,181,44,64,26,66,30,28,40,0,12,0,102,3,80,34,0,4,1,12,11,19,0,22,5,9,4,45,56,4,62,95,41,103,51,0,8,0,41,0,0,0,39,0,53,78,34,10,132,54,26,71,28,58,99,45,30,38,0,11,5,27,0,0,0,46,22,24,2,59,46,54,8,52,95,75,81,53,73,93,23,64,28,7,16,16,12,50,46,18,32,140,4,44,93,54,24,27,31,134,149,0,50,33,5,0,1,8,5,13,0,0,21,23,2,0,15,0,1,0,0,22,62,140,9,0,102,21,125,110,59,6,7,0,0,0,0,3,0,14,0,36,24,0,11,7,0,0,14,17,0,71,139,42,33,4,46,74,0,0,0,0,8,46,38,101,71,64,31,144,90,0,145,135,14,14,2,35,67,24,10,88,10,78,85,78,51,96,53,88,130,4,77,73,26,0,58,144,1,3,96,116,14,0,19,7,0,0,0,3,46,2,11,23,0,1,32,5,0,7,39,17,38,49,104,94,1,41,0,0,1,3,33,42,36,29,44,28,71,101,54,96,22,65,18,11,15,9,12,12,3,28,6,16,50,124,29,62,28,71,9,2,22,3,38,93,12,42,63,99,39,20,24,12,60,0,6,31,80,0,0,20,17,16,76,115,50,101,5,136,76,125,25,54,70,51,148,29,17,84,74,0,6,30,0,10,105,34,4,53,125,143,82,138,39,18,27,10,30,4,0,0,68,55,84,156,16,44,37,30,6,0,75,60,82,35,111,55,38,72,56,2,110,109,7,8,74,79,45,67,66,111,40,229,51,134,44,154,106,49,30,0,10,0,116,1,75,31,0,3,1,19,80,54,0,32,13,3,3,47,50,4,45,102,39,102,49,0,9,0,34,0,0,0,40,0,56,83,32,29,153,68,17,76,34,59,93,51,36,33,0,11,5,25,0,0,0,48,17,38,2,55,26,46,6,50,70,79,86,53,81,69,11,96,21,2,4,15,18,45,48,17,29,115,3,34,99,96,34,26,33,176,185,0,54,28,4,4,1,6,0,3,0,0,22,23,2,0,13,0,25,0,0,24,74,131,11,0,98,20,124,108,55,7,13,0,0,0,0,20,0,33,39,29,49,1,10,7,0,2,17,13,0,86,128,40,30,7,50,76,0,0,0,0,6,36,31,98,39,65,11,102,22,0,115,141,24,28,2,42,58,26,10,86,12,86,121,79,30,83,51,74,108,2,80,92,31,0,73,145,0,1,86,122,10,0,23,6,0,0,0,17,69,3,23,43,0,1,28,5,0,6,39,19,41,52,106,99,1,42,0,0,1,5,28,55,27,19,0,0,0,38,16,52,48,89,6,0,12,6,10,19,3,29,8,16,48,130,26,62,21,70,9,2,18,6,39,98,10,40,64,102,97,30,7,17,80,0,6,127,92,0,0,24,27,21,97,108,48,100,4,142,42,34,47,52,51,44,150,32,18,90,70,0,12,50,0,3,88,18,29,82,48,135,147,100,30,88,40,22,16,2,0,0,62,50,87,136,11,29,44,23,7,1,122,96,77,30,97,39,97,87,36,4,30,34,6,7,46,49,53,71,56,120,46,220,45,122,36,166,84,52,34,0,6,0,85,3,92,28,0,2,0,23,76,46,0,36,29,16,4,67,53,10,61,93,38,105,45,0,10,0,37,0,0,0,35,0,36,89,38,13,134,66,27,76,30,61,95,46,27,52,0,12,4,29,0,0,0,46,19,21,2,57,47,53,6,48,70,76,80,36,78,70,16,89,24,8,12,17,22,44,48,18,29,105,3,47,106,94,40,32,35,148,120,0,49,32,5,0,1,6,2,17,0,0,18,29,2,0,17,0,8,1,0,24,69,145,8,0,97,22,107,115,57,5,5,0,0,0,0,13,0,40,37,45,46,0,20,6,0,0,14,17,0,87,135,38,38,6,41,80,0,0,0,0,4,30,44,103,57,48,11,119,57,3,138,102,25,20,4,39,52,13,10,90,8,77,110,62,51,94,57,86,147,4,75,72,42,0,62,133,4,0,95,118,11,0,18,5,0,0,0,18,66,2,26,31,0,0,25,4,0,7,50,16,33,45,92,110,2,47,0,0,0,4,34,75,46,40,50,75,72,158,58,88,27,46,18,10,18,9,3,0,2,30,6,14,53,140,30,62,28,72,3,2,21,5,41,93,11,43,62,158,98,24,10,48,69,0,5,127,83,0,0,14,32,13,80,101,36,100,3,71,61,60,36,40,57,51,123,34,15,64,68,0,11,18,0,4,46,32,9,46,101,119,173,104,114,71,72,19,22,2,0,0,59,47

Radius of gyration: 44.96 Å; Cα contacts (8 Å, |Δi|>4): 4842; chains: 6; bounding box: 102×115×121 Å